Protein 8H8P (pdb70)

Radius of gyration: 34.76 Å; Cα contacts (8 Å, |Δi|>4): 3322; chains: 4; bounding box: 93×98×86 Å

InterPro domains:
  IPR003462 Ornithine cyclodeaminase/mu-crystallin [PF02423] (32-342)
  IPR003462 Ornithine cyclodeaminase/mu-crystallin [PTHR13812] (2-342)
  IPR023401 Ornithine cyclodeaminase, N-terminal [G3DSA:3.30.1780.10] (3-139)
  IPR036291 NAD(P)-binding domain superfamily [SSF51735] (1-347)

Nearest PDB structures (foldseek):
  8h8p-assembly1_D  TM=1.003E+00  e=5.502E-77  Candida parapsilosis
  8h8p-assembly1_C  TM=9.971E-01  e=3.818E-72  Candida parapsilosis
  4bva-assembly1_A  TM=8.573E-01  e=3.833E-23  Mus musculus
  4bv9-assembly1_A  TM=8.316E-01  e=3.020E-22  Mus musculus
  4pim-assembly1_A  TM=6.229E-01  e=4.098E-01  Mycolicibacterium smegmatis

Solvent-accessible surface area: 47813 Å² total; per-residue (Å²): 234,75,65,71,0,32,0,1,47,31,64,10,0,28,36,6,0,79,133,103,13,66,129,68,14,0,80,65,88,2,8,55,39,0,40,55,1,2,45,47,22,36,87,85,59,74,17,4,16,8,104,112,20,76,34,52,17,45,28,115,88,19,65,0,46,0,10,0,29,0,0,0,1,45,86,18,1,0,0,8,0,20,0,2,17,90,46,1,91,98,70,68,57,21,98,39,5,0,0,0,5,2,38,57,53,22,0,36,7,24,0,0,0,17,1,33,1,0,28,3,0,15,6,0,0,0,0,0,2,0,0,15,81,9,4,58,51,111,21,150,28,34,16,57,17,0,0,0,1,1,37,45,79,44,4,54,5,0,0,25,0,0,5,43,2,6,52,102,59,8,55,11,0,0,2,0,17,71,77,67,80,43,0,49,63,18,18,66,64,2,25,94,69,29,103,101,20,98,28,82,26,22,44,58,85,67,80,83,48,3,26,83,38,7,44,51,5,5,6,13,0,0,11,7,108,16,61,74,17,26,2,90,86,94,41,31,22,65,60,77,68,87,43,9,0,5,0,0,20,11,0,82,92,25,43,7,8,0,1,22,38,45,14,1,53,49,1,65,120,75,50,6,65,0,0,0,2,2,49,75,42,0,52,69,32,0,0,0,1,16,7,3,16,13,59,56,108,26,1,28,24,0,12,50,1,70,126,51,90,72,46,91,60,1,29,8,85,86,26,4,6,0,1,0,1,1,21,14,4,7,0,0,0,0,1,0,0,17,39,0,18,128,48,16,55,79,94,23,12,45,69,4,46,35,28,140,40,1,39,0,0,54,31,62,8,0,30,43,4,0,70,77,94,11,66,69,120,6,0,76,57,70,1,7,56,40,0,42,58,2,4,40,44,26,39,74,78,47,123,36,2,20,12,109,98,24,84,36,54,20,44,34,114,81,22,51,0,51,0,11,0,12,1,0,0,0,45,86,22,2,0,0,6,0,30,0,2,16,96,45,2,84,99,68,74,58,20,89,32,2,0,0,0,8,7,31,52,52,18,0,50,12,32,0,0,0,7,4,26,1,0,28,2,0,10,4,0,0,0,0,0,2,0,0,12,78,10,6,62,34,115,17,132,43,12,9,52,20,0,0,0,0,1,23,37,71,46,0,34,2,0,4,18,0,0,6,40,0,1,53,131,66,5,53,15,0,1,1,0,29,70,86,43,69,94,0,54,61,18,16,68,52,5,23,91,76,31,131,91,21,132,36,31,39,25,48,52,85,74,68,91,46,4,29,88,57,0,46,53,0,2,3,0,0,0,14,3,104,16,82,80,42,34,0,29,42,100,39,27,25,68,62,72,70,83,33,0,2,2,0,0,17,11,0,92,19,20,61,5,10,0,1,33,50,117,17,2,66,75,12,36,93,92,55,8,64,1,0,0,3,7,21,78,46,0,47,56,27,0,0,0,3,0,24,17,16,14,64,72,109,23,19,36,32,0,17,55,3,63,123,61,90,77,44,96,76,6,32,12,85,92,31,4,9,0,3,0,0,2,24,13,6,5,0,0,0,1,2,0,0,21,38,0,38,130,53,14,63,76,98,39,14,40,57,3,97,70,37,110,0,11,0,2,58,32,63,8,0,29,32,3,0,75,134,108,10,73,102,68,17,0,77,74,88,2,7,59,37,0,38,56,1,3,43,44,16,38,90,42,42,119,28,2,20,6,110,108,23,75,36,56,20,41,25,115,144,19,66,0,48,0,7,0,28,0,0,0,0,41,100,19,1,0,0,7,0,18,0,3,27,83,36,3,63,120,84,66,40,26,89,42,2,0,0,0,5,7,51,20,47,54,0,19,6,26,0,0,0,11,0,17,0,0,26,2,0,16,3,0,0,0,0,0,1,0,0,11,72,10,3,51,44,121,32,106,36,22,12,57,28,0,0,0,0,1,31,38,73,44,0,33,3,0,0,16,0,0,0,31,0,3,87,112,33,5,61,25,0,5,0,0,17,69,79,54,78,93,0,48,63,19,81,65,56,0,26,95,81,17,102,100,12,70,22,39,32,32,49,50,150,79,35,90,57,4,27,87,10,0,43,53,0,3,1,0,0,0,13,5,106,17,53,78,24,20,0,84,70,92,38,18,25,67,58,77,73,86,62,0,0,0,0,0,18,12,0,86,89,30,43,5,9,0,0,25,34,97,10,0,44,44,0,61,112,83,52,4,13,0,0,0,4,1,43,106,45,0,51,66,34,0,0,0,1,20,7,2,25,13,63,52,128,34,7,31,15,0,16,49,0,66,129,53,86,72,33,97,77,1,17,7,90,85,22,5,4,0,1,0,0,1,24,15,6,7,0,0,0,0,1,0,0,23,41,0,70,76,57,23,57,74,88,13,15,40,96,4,73,72,10,142,1,11,0,0,58,30,67,7,0,27,36,16,0,84,134,40,35,52,103,73,22,0,75,79,26,3,7,54,32,0,40,161,1,2,33,33,23,40,78,86,52,110,29,4,20,9,99,96,19,77,40,58,21,51,40,81,110,29,55,6,42,0,29,0,27,0,0,0,0,46,64,18,0,0,0,13,0,22,2,20,25,93,109,148,80,90,78,9,0,0,0,0,0,35,35,49,39,0,31,7,20,0,0,0,22,8,43,0,0,27,2,0,17,4,0,0,0,0,0,2,0,0,13,111,43,8,52,46,118,40,112,50,26,14,51,14,1,0,0,2,0,23,45,72,47,0,35,4,0,0,9,2,0,6,29,2,6,56,113,28,5,54,13,0,0,0,0,21,69,71,54,77,82,0,54,65,14,19,65,57,0,26,94,86,37,136,95,21,104,32,86,42,19,51,59,82,80,68,92,50,2,27,84,39,0,80,54,1,2,4,0,0,0,10,4,101,24,84,85,34,22,0,44,25,130,42,11,21,64,61,87,68,76,43,2,0,0,0,0,17,11,0,124,82,12,53,6,11,0,0,30,38,112,18,1,55,58,0,24,127,86,45,6,65,0,0,0,3,5,19,63,36,0,32,118,19,0,0,1,0,1,45,16,21,9,65,71,111,30,13,25,32,0,13,63,8,61,121,69,84,51,86,70,45,4,43,8,87,86,24,8,4,4,2,0,0,1,22,8,7,6,0,0,0,0,1,0,0,24,58,0,46,102,78,24,56,79,89,13,14,33,86,4,48,65,23

Organism: Candida parapsilosis (strain CDC 317 / ATCC MYA-4646) (NCBI:txid578454)

Secondary structure (DSSP, 8-state):
-EEEEE-HHHHHHHHHHH--HHHIIIIIHHHHHHHHHHHHHSHHHHSPPPEEEE--STT---EEEEEEEE-SS-EEEEEEEE-HHHHHTT--SEEEEEEE-TTT--EEEEEEHHHHHHHHHHHHHHHHHHHHS-TT-SSB-SEEEEE--HHHHHHHHHHHHHHSTTT--EEEEEESSHHHHHHHHHHHHHH-TTSEEEEEETT-HHHHHHHHHTEEEEEE----SS--B-GGGS---TTSBEEEEE-S--STT---B-HHHHHHHHHTTPPEEES-HHHHHHH-HHHHTTT--GGGEEETGGGGS-S--TTSSBTTTTEEEEE----HHHHHHHHHHHHTT--GGGSEEEE--/----EEEE-HHHHHHHHHHH--HHHIIIIIHHHHHHHHHHHHHSHHHHSPPPEEEE---TT---EEEEEEEE-SS-EEEEEEEE-HHHHHTT--SEEEEEEE-TTT--EEEEEEHHHHHHHHHHHHHHHHHHHHS-TT-SSB-SEEEEE--SHHHHHHHHHHHHHSTTT--EEEEEESSHHHHHHHHHHHHHH-TTSEEEEEETT-TTTSHHHHHTEEEEEE----SS-SB-GGGS---TTSBEEEEE-S--STT---B-HHHHHHHHHTTPPEEES-HHHHHHH-HHHHTTT--GGGEEETGGGGS---GGGSSBTTTTEEEEE----HHHHHHHHHHHHHH--GGGSEEES--/-EEEE-HHHHHHHHHHH--HHHIIIIIHHHHHHHHHHHHHSHHHHSPPPEEEE--STT---EEEEEEEE-SS-EEEEEEEE-HHHHHTT--SEEEEEEE-TTT--EEEEEEHHHHHHHHHHHHHHHHHHHHS-TT-S---SEEEEEE-HHHHHHHHHHHHHHSTTT--EEEEEESSHHHHHHHHHHHHHH-TTSEEEEEETT-HHHHHHHHHTEEEEEEE---SS-SB-GGGS---TTS-EEEEE-S--STT---B-HHHHHHHHHTTPPEEES-HHHHHHH-HHHHTTT--GGGEEEHHHHTT----TTSSBTTTTEEEEE----HHHHHHHHHHHHHH--GGGSEEES--/-EEEE-HHHHHHHHHHH--HHHIIIIIHHHHHHHHHHHHHSHHHHSPPPEEEE--SSS---EEEEEEEE-SS-EEEEEEEE-S----EEEEEEE-TTT--EEEEEEHHHHHHHHHHHHHHHHHHHHS-TT-SS--SEEEEE--HHHHHHHHHHHHHHSTTT--EEEEEESSHHHHHHHHHHHHHH-TTSEEEEEETT-HHHHHHHHHTEEEEEE----SS--B-GGGS---TTS-EEEEE-S--STT---B-HHHHHHHHHTTPPEEES-HHHHHHH-HHHHTTT--GGGEEEHHHHTTS--TTTTSBTTTTEEEEE----HHHHHHHHHHHHHH--GGGSEEES--

GO terms:
  GO:0016646 oxidoreductase activity, acting on the CH-NH group of donors, NAD or NADP as acceptor (F, IDA)

Structure (mmCIF, N/CA/C/O backbone):
data_8H8P
#
_entry.id   8H8P
#
_cell.length_a   84.755
_cell.length_b   92.553
_cell.length_c   169.864
_cell.angle_alpha   90.000
_cell.angle_beta   90.000
_cell.angle_gamma   90.000
#
_symmetry.space_group_name_H-M   'P 21 21 21'
#
loop_
_entity.id
_entity.type
_entity.pdbx_description
1 polymer 'Thiomorpholine-carboxylate dehydrogenase'
2 non-polymer 1,2-ETHANEDIOL
3 non-polymer 'SODIUM ION'
4 non-polymer 'CHLORIDE ION'
5 non-polymer 'MAGNESIUM ION'
6 water water
#
loop_
_atom_site.group_PDB
_atom_site.id
_atom_site.type_symbol
_atom_site.label_atom_id
_atom_site.label_alt_id
_atom_site.label_comp_id
_atom_site.label_asym_id
_atom_site.label_entity_id
_atom_site.label_seq_id
_atom_site.pdbx_PDB_ins_code
_atom_site.Cartn_x
_atom_site.Cartn_y
_atom_site.Cartn_z
_atom_site.occupancy
_atom_site.B_iso_or_equiv
_atom_site.auth_seq_id
_atom_site.auth_comp_id
_atom_site.auth_asym_id
_atom_site.auth_atom_id
_atom_site.pdbx_PDB_model_num
ATOM 1 N N . ARG A 1 17 ? -20.54823 24.07594 -62.52956 1.000 75.87429 -3 ARG B N 1
ATOM 2 C CA . ARG A 1 17 ? -20.50080 23.33302 -61.27344 1.000 78.42053 -3 ARG B CA 1
ATOM 3 C C . ARG A 1 17 ? -21.42356 22.11636 -61.30849 1.000 74.48931 -3 ARG B C 1
ATOM 4 O O . ARG A 1 17 ? -20.95799 20.97968 -61.37869 1.000 76.16385 -3 ARG B O 1
ATOM 12 N N . GLY A 1 18 ? -22.72984 22.36307 -61.24089 1.000 74.30552 -2 GLY B N 1
ATOM 13 C CA . GLY A 1 18 ? -23.72133 21.31449 -61.38720 1.000 74.01609 -2 GLY B CA 1
ATOM 14 C C . GLY A 1 18 ? -23.64975 20.26826 -60.28994 1.000 76.06359 -2 GLY B C 1
ATOM 15 O O . GLY A 1 18 ? -23.30620 20.54726 -59.13621 1.000 74.02528 -2 GLY B O 1
ATOM 16 N N . SER A 1 19 ? -23.98421 19.03472 -60.66269 1.000 72.59981 -1 SER B N 1
ATOM 17 C CA . SER A 1 19 ? -24.03689 17.91340 -59.73509 1.000 75.60829 -1 SER B CA 1
ATOM 18 C C . SER A 1 19 ? -22.71852 17.15284 -59.74417 1.000 77.37520 -1 SER B C 1
ATOM 19 O O . SER A 1 19 ? -22.07151 17.01777 -60.78711 1.000 78.19675 -1 SER B O 1
ATOM 22 N N . HIS A 1 20 ? -22.33979 16.63831 -58.57867 1.000 81.28757 0 HIS B N 1
ATOM 23 C CA . HIS A 1 20 ? -21.04148 16.01920 -58.37451 1.000 80.83832 0 HIS B CA 1
ATOM 24 C C . HIS A 1 20 ? -21.18246 14.54132 -58.03634 1.000 75.53940 0 HIS B C 1
ATOM 25 O O . HIS A 1 20 ? -22.14841 14.11603 -57.39621 1.000 75.33498 0 HIS B O 1
ATOM 32 N N . MET A 1 21 ? -20.21618 13.76213 -58.50438 1.000 80.76852 1 MET B N 1
ATOM 33 C CA . MET A 1 21 ? -20.08726 12.35311 -58.18034 1.000 75.41978 1 MET B CA 1
ATOM 34 C C . MET A 1 21 ? -18.80711 12.15629 -57.37438 1.000 72.68336 1 MET B C 1
ATOM 35 O O . MET A 1 21 ? -17.90713 13.00008 -57.39544 1.000 71.81146 1 MET B O 1
ATOM 40 N N . LYS A 1 22 ? -18.72861 11.04168 -56.64825 1.000 69.13004 2 LYS B N 1
ATOM 41 C CA . LYS A 1 22 ? -17.57167 10.73602 -55.81231 1.000 69.93980 2 LYS B CA 1
ATOM 42 C C . LYS A 1 22 ? -17.05503 9.35489 -56.18203 1.000 61.40185 2 LYS B C 1
ATOM 43 O O . LYS A 1 22 ? -17.78715 8.36663 -56.07212 1.000 60.73854 2 LYS B O 1
ATOM 49 N N . VAL A 1 23 ? -15.80383 9.28680 -56.62121 1.000 61.34292 3 VAL B N 1
ATOM 50 C CA . VAL A 1 23 ? -15.12616 8.02206 -56.87700 1.000 58.62670 3 VAL B CA 1
ATOM 51 C C . VAL A 1 23 ? -14.31158 7.68487 -55.63639 1.000 58.81235 3 VAL B C 1
ATOM 52 O O . VAL A 1 23 ? -13.31975 8.35616 -55.33170 1.000 61.59149 3 VAL B O 1
ATOM 56 N N . ILE A 1 24 ? -14.71907 6.64897 -54.91522 1.000 52.31202 4 ILE B N 1
ATOM 57 C CA . ILE A 1 24 ? -14.01338 6.20546 -53.72103 1.000 52.48539 4 ILE B CA 1
ATOM 58 C C . ILE A 1 24 ? -13.28590 4.91326 -54.05844 1.000 53.91698 4 ILE B C 1
ATOM 59 O O . ILE A 1 24 ? -13.91259 3.87066 -54.28485 1.000 56.81534 4 ILE B O 1
ATOM 64 N N . ARG A 1 25 ? -11.96048 4.98914 -54.10176 1.000 60.56151 5 ARG B N 1
ATOM 65 C CA . ARG A 1 25 ? -11.12163 3.85818 -54.45666 1.000 59.51417 5 ARG B CA 1
ATOM 66 C C . ARG A 1 25 ? -10.82325 2.99410 -53.23618 1.000 60.36408 5 ARG B C 1
ATOM 67 O O . ARG A 1 25 ? -11.04990 3.38718 -52.09004 1.000 60.95695 5 ARG B O 1
ATOM 75 N N . ASP A 1 26 ? -10.32432 1.78344 -53.50479 1.000 58.11376 6 ASP B N 1
ATOM 76 C CA . ASP A 1 26 ? -10.02018 0.84689 -52.42780 1.000 61.82875 6 ASP B CA 1
ATOM 77 C C . ASP A 1 26 ? -9.12820 1.48893 -51.37555 1.000 54.75083 6 ASP B C 1
ATOM 78 O O . ASP A 1 26 ? -9.36453 1.33702 -50.17158 1.000 62.49514 6 ASP B O 1
ATOM 83 N N . LYS A 1 27 ? -8.09134 2.20455 -51.81526 1.000 51.59178 7 LYS B N 1
ATOM 84 C CA . LYS A 1 27 ? -7.22017 2.90709 -50.87929 1.000 63.12869 7 LYS B CA 1
ATOM 85 C C . LYS A 1 27 ? -8.00002 3.93442 -50.06883 1.000 59.44751 7 LYS B C 1
ATOM 86 O O . LYS A 1 27 ? -7.72454 4.13829 -48.88060 1.000 59.41294 7 LYS B O 1
ATOM 88 N N . ASP A 1 28 ? -8.96336 4.60877 -50.70267 1.000 60.88623 8 ASP B N 1
ATOM 89 C CA . ASP A 1 28 ? -9.76263 5.60411 -49.99496 1.000 59.96731 8 ASP B CA 1
ATOM 90 C C . ASP A 1 28 ? -10.62048 4.96323 -48.90960 1.000 54.34187 8 ASP B C 1
ATOM 91 O O . ASP A 1 28 ? -10.75009 5.51346 -47.81010 1.000 59.43070 8 ASP B O 1
ATOM 96 N N . ILE A 1 29 ? -11.21231 3.80108 -49.19586 1.000 61.90024 9 ILE B N 1
ATOM 97 C CA . ILE A 1 29 ? -12.01983 3.11244 -48.19092 1.000 58.16186 9 ILE B CA 1
ATOM 98 C C . ILE A 1 29 ? -11.15490 2.69546 -47.00845 1.000 50.75069 9 ILE B C 1
ATOM 99 O O . ILE A 1 29 ? -11.46663 2.99995 -45.85125 1.000 51.71380 9 ILE B O 1
ATOM 104 N N . LYS A 1 30 ? -10.04732 2.00056 -47.28604 1.000 56.09478 10 LYS B N 1
ATOM 105 C CA . LYS A 1 30 ? -9.15447 1.55227 -46.22010 1.000 58.29045 10 LYS B CA 1
ATOM 106 C C . LYS A 1 30 ? -8.63401 2.72347 -45.39494 1.000 53.49096 10 LYS B C 1
ATOM 107 O O . LYS A 1 30 ? -8.44670 2.59833 -44.17886 1.000 58.26724 10 LYS B O 1
ATOM 109 N N . SER A 1 31 ? -8.37765 3.86470 -46.04080 1.000 55.46047 11 SER B N 1
ATOM 110 C CA . SER A 1 31 ? -7.94919 5.05500 -45.30950 1.000 62.94381 11 SER B CA 1
ATOM 111 C C . SER A 1 31 ? -9.03586 5.52250 -44.34874 1.000 64.76728 11 SER B C 1
ATOM 112 O O . SER A 1 31 ? -8.78214 5.72587 -43.15587 1.000 59.29013 11 SER B O 1
ATOM 115 N N . PHE A 1 32 ? -10.25260 5.71802 -44.86344 1.000 59.88904 12 PHE B N 1
ATOM 116 C CA . PHE A 1 32 ? -11.38401 6.09430 -44.02125 1.000 63.21581 12 PHE B CA 1
ATOM 117 C C . PHE A 1 32 ? -11.56343 5.11681 -42.86636 1.000 56.24709 12 PHE B C 1
ATOM 118 O O . PHE A 1 32 ? -11.73377 5.52187 -41.71045 1.000 60.38304 12 PHE B O 1
ATOM 126 N N . LEU A 1 33 ? -11.52442 3.81794 -43.16627 1.000 54.09898 13 LEU B N 1
ATOM 127 C CA . LEU A 1 33 ? -11.74706 2.81083 -42.13517 1.000 60.99582 13 LEU B CA 1
ATOM 128 C C . LEU A 1 33 ? -10.65212 2.85561 -41.07394 1.000 63.01230 13 LEU B C 1
ATOM 129 O O . LEU A 1 33 ? -10.93849 2.97754 -39.87778 1.000 58.78833 13 LEU B O 1
ATOM 134 N N . ASN A 1 34 ? -9.38601 2.77715 -41.49597 1.000 59.47220 14 ASN B N 1
ATOM 135 C CA . ASN A 1 34 ? -8.28240 2.81136 -40.53937 1.000 60.91033 14 ASN B CA 1
ATOM 136 C C . ASN A 1 34 ? -8.28407 4.09391 -39.71877 1.000 60.04711 14 ASN B C 1
ATOM 137 O O . ASN A 1 34 ? -7.81429 4.09982 -38.57539 1.000 63.12536 14 ASN B O 1
ATOM 142 N N . LYS A 1 35 ? -8.80933 5.18192 -40.27521 1.000 65.47437 15 LYS B N 1
ATOM 143 C CA . LYS A 1 35 ? -8.83444 6.46237 -39.58427 1.000 64.68735 15 LYS B CA 1
ATOM 144 C C . LYS A 1 35 ? -10.03900 6.63545 -38.66832 1.000 68.51187 15 LYS B C 1
ATOM 145 O O . LYS A 1 35 ? -10.05366 7.57728 -37.86833 1.000 70.28816 15 LYS B O 1
ATOM 151 N N . ARG A 1 36 ? -11.04753 5.76432 -38.75872 1.000 63.23011 16 ARG B N 1
ATOM 152 C CA . ARG A 1 36 ? -12.27318 5.95143 -37.99210 1.000 60.54948 16 ARG B CA 1
ATOM 153 C C . ARG A 1 36 ? -12.75548 4.69739 -37.27025 1.000 60.35420 16 ARG B C 1
ATOM 154 O O . ARG A 1 36 ? -13.85048 4.71705 -36.70167 1.000 60.96590 16 ARG B O 1
ATOM 162 N N . LEU A 1 37 ? -11.97910 3.61836 -37.26021 1.000 59.03951 17 LEU B N 1
ATOM 163 C CA . LEU A 1 37 ? -12.42143 2.34555 -36.69931 1.000 61.28439 17 LEU B CA 1
ATOM 164 C C . LEU A 1 37 ? -11.89989 2.20860 -35.27438 1.000 61.82345 17 LEU B C 1
ATOM 165 O O . LEU A 1 37 ? -10.68831 2.10156 -35.05968 1.000 68.53917 17 LEU B O 1
ATOM 170 N N . THR A 1 38 ? -12.82065 2.19988 -34.30821 1.000 64.28879 18 THR B N 1
ATOM 171 C CA . THR A 1 38 ? -12.50903 2.04839 -32.89187 1.000 61.14575 18 THR B CA 1
ATOM 172 C C . THR A 1 38 ? -13.52707 1.10133 -32.27427 1.000 60.58905 18 THR B C 1
ATOM 173 O O . THR A 1 38 ? -14.51557 0.72653 -32.90978 1.000 67.72844 18 THR B O 1
ATOM 177 N N . ARG A 1 39 ? -13.25002 0.66242 -31.04282 1.000 62.57735 19 ARG B N 1
ATOM 178 C CA . ARG A 1 39 ? -14.24400 -0.11080 -30.29904 1.000 61.88922 19 ARG B CA 1
ATOM 179 C C . ARG A 1 39 ? -15.57186 0.63500 -30.24884 1.000 65.27521 19 ARG B C 1
ATOM 180 O O . ARG A 1 39 ? -16.63987 0.04656 -30.45304 1.000 65.22977 19 ARG B O 1
ATOM 188 N N . GLU A 1 40 ? -15.52165 1.93636 -29.94907 1.000 65.90335 20 GLU B N 1
ATOM 189 C CA . GLU A 1 40 ? -16.74508 2.72794 -29.89564 1.000 62.66639 20 GLU B CA 1
ATOM 190 C C . GLU A 1 40 ? -17.37646 2.85173 -31.27513 1.000 60.96129 20 GLU B C 1
ATOM 191 O O . GLU A 1 40 ? -18.57992 2.62318 -31.43964 1.000 54.56580 20 GLU B O 1
ATOM 193 N N . SER A 1 41 ? -16.57387 3.22218 -32.27822 1.000 62.54527 21 SER B N 1
ATOM 194 C CA . SER A 1 41 ? -17.07650 3.39108 -33.64126 1.000 65.76536 21 SER B CA 1
ATOM 195 C C . SER A 1 41 ? -17.80737 2.14782 -34.14473 1.000 63.56223 21 SER B C 1
ATOM 196 O O . SER A 1 41 ? -18.90689 2.24435 -34.70340 1.000 61.03188 21 SER B O 1
ATOM 199 N N . ILE A 1 42 ? -17.21224 0.96727 -33.95200 1.000 56.71767 22 ILE B N 1
ATOM 200 C CA . ILE A 1 42 ? -17.85928 -0.26507 -34.39717 1.000 61.59504 22 ILE B CA 1
ATOM 201 C C . ILE A 1 42 ? -19.17220 -0.47189 -33.65644 1.000 65.78598 22 ILE B C 1
ATOM 202 O O . ILE A 1 42 ? -20.19151 -0.82825 -34.25750 1.000 64.39660 22 ILE B O 1
ATOM 207 N N . PHE A 1 43 ? -19.17115 -0.24436 -32.34224 1.000 67.16355 23 PHE B N 1
ATOM 208 C CA . PHE A 1 43 ? -20.36593 -0.48194 -31.54313 1.000 68.10328 23 PHE B CA 1
ATOM 209 C C . PHE A 1 43 ? -21.41758 0.60008 -31.74906 1.000 68.29413 23 PHE B C 1
ATOM 210 O O . PHE A 1 43 ? -22.61828 0.30659 -31.70792 1.000 73.94062 23 PHE B O 1
ATOM 218 N N . SER A 1 44 ? -20.99300 1.84296 -31.98500 1.000 64.10921 24 SER B N 1
ATOM 219 C CA . SER A 1 44 ? -21.90639 2.97782 -32.00211 1.000 63.07502 24 SER B CA 1
ATOM 220 C C . SER A 1 44 ? -22.27494 3.45946 -33.39829 1.000 68.10071 24 SER B C 1
ATOM 221 O O . SER A 1 44 ? -23.32014 4.10054 -33.55420 1.000 70.16798 24 SER B O 1
ATOM 223 N N . GLN A 1 45 ? -21.45741 3.17710 -34.41204 1.000 69.18961 25 GLN B N 1
ATOM 224 C CA . GLN A 1 45 ? -21.68828 3.73072 -35.74215 1.000 69.27346 25 GLN B CA 1
ATOM 225 C C . GLN A 1 45 ? -21.79148 2.65930 -36.81854 1.000 65.11041 25 GLN B C 1
ATOM 226 O O . GLN A 1 45 ? -22.81747 2.57950 -37.50124 1.000 65.61021 25 GLN B O 1
ATOM 232 N N . PHE A 1 46 ? -20.76836 1.82144 -36.98462 1.000 58.54184 26 PHE B N 1
ATOM 233 C CA . PHE A 1 46 ? -20.73028 0.91791 -38.13079 1.000 58.45791 26 PHE B CA 1
ATOM 234 C C . PHE A 1 46 ? -21.73555 -0.21935 -37.98378 1.000 57.86159 26 PHE B C 1
ATOM 235 O O . PHE A 1 46 ? -22.61331 -0.39766 -38.83572 1.000 47.16548 26 PHE B O 1
ATOM 243 N N . GLN A 1 47 ? -21.61021 -1.01598 -36.92245 1.000 61.04366 27 GLN B N 1
ATOM 244 C CA . GLN A 1 47 ? -22.57026 -2.09316 -36.67487 1.000 58.98768 27 GLN B CA 1
ATOM 245 C C . GLN A 1 47 ? -24.01986 -1.62007 -36.64839 1.000 60.89483 27 GLN B C 1
ATOM 246 O O . GLN A 1 47 ? -24.86886 -2.29252 -37.25581 1.000 57.98627 27 GLN B O 1
ATOM 252 N N . PRO A 1 48 ? -24.38090 -0.51910 -35.96759 1.000 59.18077 28 PRO B N 1
ATOM 253 C CA . PRO A 1 48 ? -25.78916 -0.08262 -36.00197 1.000 53.47205 28 PRO B CA 1
ATOM 254 C C . PRO A 1 48 ? -26.33026 0.14405 -37.40275 1.000 51.54060 28 PRO B C 1
ATOM 255 O O . PRO A 1 48 ? -27.49166 -0.18870 -37.66894 1.000 56.75303 28 PRO B O 1
ATOM 259 N N . VAL A 1 49 ? -25.53021 0.71682 -38.30512 1.000 55.38880 29 VAL B N 1
ATOM 260 C CA . VAL A 1 49 ? -25.99044 0.91443 -39.67814 1.000 56.70588 29 VAL B CA 1
ATOM 261 C C . VAL A 1 49 ? -26.25002 -0.42748 -40.34827 1.000 51.40721 29 VAL B C 1
ATOM 262 O O . VAL A 1 49 ? -27.26536 -0.61428 -41.03126 1.000 56.00500 29 VAL B O 1
ATOM 266 N N . LEU A 1 50 ? -25.33850 -1.38363 -40.16050 1.000 48.96409 30 LEU B N 1
ATOM 267 C CA . LEU A 1 50 ? -25.50430 -2.69524 -40.77609 1.000 57.72755 30 LEU B CA 1
ATOM 268 C C . LEU A 1 50 ? -26.71339 -3.42189 -40.20188 1.000 54.95291 30 LEU B C 1
ATOM 269 O O . LEU A 1 50 ? -27.46465 -4.06826 -40.94130 1.000 52.83891 30 LEU B O 1
ATOM 274 N N . LEU A 1 51 ? -26.91479 -3.32995 -38.88538 1.000 52.86099 31 LEU B N 1
ATOM 275 C CA . LEU A 1 51 ? -28.08757 -3.94397 -38.27242 1.000 50.93212 31 LEU B CA 1
ATOM 276 C C . LEU A 1 51 ? -29.37519 -3.36038 -38.83894 1.000 49.81598 31 LEU B C 1
ATOM 277 O O . LEU A 1 51 ? -30.33428 -4.09449 -39.10623 1.000 41.25439 31 LEU B O 1
ATOM 282 N N . ARG A 1 52 ? -29.41435 -2.03877 -39.02774 1.000 52.05239 32 ARG B N 1
ATOM 283 C CA . ARG A 1 52 ? -30.59989 -1.40449 -39.59493 1.000 50.19167 32 ARG B CA 1
ATOM 284 C C . ARG A 1 52 ? -30.84180 -1.87242 -41.02389 1.000 50.99086 32 ARG B C 1
ATOM 285 O O . ARG A 1 52 ? -31.98716 -2.12271 -41.41714 1.000 45.89531 32 ARG B O 1
ATOM 287 N N . GLY A 1 53 ? -29.77481 -1.97993 -41.81935 1.000 49.89692 33 GLY B N 1
ATOM 288 C CA . GLY A 1 53 ? -29.91731 -2.49392 -43.17210 1.000 41.82888 33 GLY B CA 1
ATOM 289 C C . GLY A 1 53 ? -30.44707 -3.91509 -43.20884 1.000 49.38508 33 GLY B C 1
ATOM 290 O O . GLY A 1 53 ? -31.30850 -4.24556 -44.02769 1.000 54.46118 33 GLY B O 1
ATOM 291 N N . LEU A 1 54 ? -29.93122 -4.77909 -42.33005 1.000 47.12415 34 LEU B N 1
ATOM 292 C CA . LEU A 1 54 ? -30.39114 -6.16461 -42.29713 1.000 49.21910 34 LEU B CA 1
ATOM 293 C C . LEU A 1 54 ? -31.84507 -6.25865 -41.85110 1.000 52.07356 34 LEU B C 1
ATOM 294 O O . LEU A 1 54 ? -32.61200 -7.07106 -42.38168 1.000 49.29650 34 LEU B O 1
ATOM 299 N N . ALA A 1 55 ? -32.24068 -5.43884 -40.87468 1.000 48.83402 35 ALA B N 1
ATOM 300 C CA . ALA A 1 55 ? -33.62440 -5.45028 -40.41118 1.000 47.63396 35 ALA B CA 1
ATOM 301 C C . ALA A 1 55 ? -34.56252 -4.84124 -41.44515 1.000 52.95917 35 ALA B C 1
ATOM 302 O O . ALA A 1 55 ? -35.65108 -5.37503 -41.69262 1.000 49.17765 35 ALA B O 1
ATOM 304 N N . THR A 1 56 ? -34.17012 -3.71050 -42.03900 1.000 50.15179 36 THR B N 1
ATOM 305 C CA . THR A 1 56 ? -34.97770 -3.10881 -43.09494 1.000 46.61642 36 THR B CA 1
ATOM 306 C C . THR A 1 56 ? -35.18431 -4.08996 -44.23993 1.000 49.09177 36 THR B C 1
ATOM 307 O O . THR A 1 56 ? -36.30461 -4.26058 -44.73336 1.000 49.37835 36 THR B O 1
ATOM 311 N N . TYR A 1 57 ? -34.11388 -4.77469 -44.64820 1.000 47.84419 37 TYR B N 1
ATOM 312 C CA . TYR A 1 57 ? -34.22904 -5.76534 -45.71193 1.000 48.68676 37 TYR B CA 1
ATOM 313 C C . TYR A 1 57 ? -35.17135 -6.89373 -45.31366 1.000 52.08527 37 TYR B C 1
ATOM 314 O O . TYR A 1 57 ? -36.02361 -7.30683 -46.10697 1.000 56.21734 37 TYR B O 1
ATOM 323 N N . ALA A 1 58 ? -35.05152 -7.39269 -44.08211 1.000 52.66971 38 ALA B N 1
ATOM 324 C CA . ALA A 1 58 ? -35.90250 -8.49789 -43.65754 1.000 49.05726 38 ALA B CA 1
ATOM 325 C C . ALA A 1 58 ? -37.37831 -8.11825 -43.63713 1.000 52.04274 38 ALA B C 1
ATOM 326 O O . ALA A 1 58 ? -38.23524 -9.00733 -43.67035 1.000 56.31642 38 ALA B O 1
ATOM 328 N N . ALA A 1 59 ? -37.69415 -6.82327 -43.58243 1.000 55.96980 39 ALA B N 1
ATOM 329 C CA . ALA A 1 59 ? -39.08670 -6.39318 -43.52229 1.000 55.73006 39 ALA B CA 1
ATOM 330 C C . ALA A 1 59 ? -39.76428 -6.49300 -44.88500 1.000 59.27472 39 ALA B C 1
ATOM 331 O O . ALA A 1 59 ? -40.87569 -7.02227 -44.99369 1.000 61.16421 39 ALA B O 1
ATOM 333 N N . ASN A 1 60 ? -39.12213 -5.96994 -45.92827 1.000 52.20561 40 ASN B N 1
ATOM 334 C CA . ASN A 1 60 ? -39.62706 -6.03788 -47.30040 1.000 56.55122 40 ASN B CA 1
ATOM 335 C C . ASN A 1 60 ? -38.52189 -6.57631 -48.20346 1.000 54.34488 40 ASN B C 1
ATOM 336 O O . ASN A 1 60 ? -37.92196 -5.83120 -48.98761 1.000 57.25101 40 ASN B O 1
ATOM 341 N N . PRO A 1 61 ? -38.22273 -7.87624 -48.10849 1.000 54.87129 41 PRO B N 1
ATOM 342 C CA . PRO A 1 61 ? -37.03365 -8.40796 -48.80307 1.000 49.26451 41 PRO B CA 1
ATOM 343 C C . PRO A 1 61 ? -37.04152 -8.21027 -50.30790 1.000 52.55116 41 PRO B C 1
ATOM 344 O O . PRO A 1 61 ? -36.04888 -7.72979 -50.86782 1.000 53.68770 41 PRO B O 1
ATOM 348 N N . ASN A 1 62 ? -38.12638 -8.58101 -50.98779 1.000 48.31283 42 ASN B N 1
ATOM 349 C CA . ASN A 1 62 ? -38.11481 -8.53659 -52.44436 1.000 48.27784 42 ASN B CA 1
ATOM 350 C C . ASN A 1 62 ? -38.12495 -7.11338 -52.98804 1.000 55.70693 42 ASN B C 1
ATOM 351 O O . ASN A 1 62 ? -37.75975 -6.90576 -54.15037 1.000 59.22240 42 ASN B O 1
ATOM 353 N N . ALA A 1 63 ? -38.52006 -6.13026 -52.18252 1.000 53.66544 43 ALA B N 1
ATOM 354 C CA . ALA A 1 63 ? -38.53472 -4.75198 -52.65314 1.000 58.08529 43 ALA B CA 1
ATOM 355 C C . ALA A 1 63 ? -37.21436 -4.03235 -52.42292 1.000 55.10870 43 ALA B C 1
ATOM 356 O O . ALA A 1 63 ? -36.90002 -3.08700 -53.15520 1.000 47.39872 43 ALA B O 1
ATOM 358 N N . ILE A 1 64 ? -36.43660 -4.45182 -51.42936 1.000 52.11984 44 ILE B N 1
ATOM 359 C CA . ILE A 1 64 ? -35.16911 -3.79467 -51.12216 1.000 51.54316 44 ILE B CA 1
ATOM 360 C C . ILE A 1 64 ? -34.01555 -4.44605 -51.86689 1.000 54.70021 44 ILE B C 1
ATOM 361 O O . ILE A 1 64 ? -33.23125 -3.76529 -52.53156 1.000 53.27606 44 ILE B O 1
ATOM 366 N N . VAL A 1 65 ? -33.89010 -5.76516 -51.77352 1.000 53.92150 45 VAL B N 1
ATOM 367 C CA . VAL A 1 65 ? -32.87782 -6.48369 -52.54108 1.000 51.20170 45 VAL B CA 1
ATOM 368 C C . VAL A 1 65 ? -33.61339 -7.35774 -53.55024 1.000 48.86999 45 VAL B C 1
ATOM 369 O O . VAL A 1 65 ? -33.93955 -8.51540 -53.24833 1.000 52.05087 45 VAL B O 1
ATOM 373 N N . PRO A 1 66 ? -33.90496 -6.85002 -54.74456 1.000 53.39373 46 PRO B N 1
ATOM 374 C CA . PRO A 1 66 ? -34.57822 -7.66583 -55.75704 1.000 51.32717 46 PRO B CA 1
ATOM 375 C C . PRO A 1 66 ? -33.69507 -8.81428 -56.20784 1.000 53.49340 46 PRO B C 1
ATOM 376 O O . PRO A 1 66 ? -32.46772 -8.77172 -56.02978 1.000 54.25837 46 PRO B O 1
ATOM 380 N N . PRO A 1 67 ? -34.28868 -9.86846 -56.76907 1.000 57.68794 47 PRO B N 1
ATOM 381 C CA . PRO A 1 67 ? -33.49680 -11.00558 -57.25344 1.000 52.68401 47 PRO B CA 1
ATOM 382 C C . PRO A 1 67 ? -32.36746 -10.58087 -58.18307 1.000 54.07017 47 PRO B C 1
ATOM 383 O O . PRO A 1 67 ? -32.54542 -9.75661 -59.08201 1.000 48.95191 47 PRO B O 1
ATOM 387 N N . ARG A 1 68 ? -31.20234 -11.17813 -57.96336 1.000 48.38089 48 ARG B N 1
ATOM 388 C CA . ARG A 1 68 ? -29.98719 -10.83938 -58.68515 1.000 49.66208 48 ARG B CA 1
ATOM 389 C C . ARG A 1 68 ? -29.99802 -11.41742 -60.09731 1.000 54.84276 48 ARG B C 1
ATOM 390 O O . ARG A 1 68 ? -30.65807 -12.42198 -60.38092 1.000 54.79100 48 ARG B O 1
ATOM 398 N N . ILE A 1 69 ? -29.26655 -10.75254 -60.98920 1.000 49.73160 49 ILE B N 1
ATOM 399 C CA . ILE A 1 69 ? -29.11279 -11.16661 -62.38014 1.000 43.42083 49 ILE B CA 1
ATOM 400 C C . ILE A 1 69 ? -27.70935 -11.72630 -62.55405 1.000 48.11210 49 ILE B C 1
ATOM 401 O O . ILE A 1 69 ? -26.71882 -11.03590 -62.28366 1.000 51.83652 49 ILE B O 1
ATOM 406 N N . VAL A 1 70 ? -27.62303 -12.97378 -63.00400 1.000 49.07489 50 VAL B N 1
ATOM 407 C CA . VAL A 1 70 ? -26.35226 -13.65568 -63.21810 1.000 48.27592 50 VAL B CA 1
ATOM 408 C C . VAL A 1 70 ? -26.26565 -14.04155 -64.68725 1.000 45.89942 50 VAL B C 1
ATOM 409 O O . VAL A 1 70 ? -27.15102 -14.73243 -65.20625 1.000 48.92016 50 VAL B O 1
ATOM 413 N N . GLN A 1 71 ? -25.20388 -13.59834 -65.35458 1.000 45.65517 51 GLN B N 1
ATOM 414 C CA . GLN A 1 71 ? -24.97597 -13.92609 -66.75437 1.000 43.19735 51 GLN B CA 1
ATOM 415 C C . GLN A 1 71 ? -23.50031 -14.22397 -66.96010 1.000 49.27925 51 GLN B C 1
ATOM 416 O O . GLN A 1 71 ? -22.64532 -13.41874 -66.58047 1.000 46.95532 51 GLN B O 1
ATOM 422 N N . GLN A 1 72 ? -23.20136 -15.37142 -67.55916 1.000 52.61216 52 GLN B N 1
ATOM 423 C CA . GLN A 1 72 ? -21.82318 -15.67404 -67.90219 1.000 52.06585 52 GLN B CA 1
ATOM 424 C C . GLN A 1 72 ? -21.42762 -14.87253 -69.13443 1.000 52.93959 52 GLN B C 1
ATOM 425 O O . GLN A 1 72 ? -22.26874 -14.54197 -69.97674 1.000 51.11749 52 GLN B O 1
ATOM 427 N N . SER A 1 73 ? -20.13888 -14.54018 -69.22077 1.000 54.90873 53 SER B N 1
ATOM 428 C CA . SER A 1 73 ? -19.63778 -13.73321 -70.32794 1.000 49.80453 53 SER B CA 1
ATOM 429 C C . SER A 1 73 ? -20.01493 -14.35138 -71.66453 1.000 57.30727 53 SER B C 1
ATOM 430 O O . SER A 1 73 ? -19.82939 -15.55155 -71.87979 1.000 61.29278 53 SER B O 1
ATOM 433 N N . ASN A 1 74 ? -20.52382 -13.51648 -72.56839 1.000 60.07719 54 ASN B N 1
ATOM 434 C CA . ASN A 1 74 ? -20.79008 -13.91341 -73.94349 1.000 57.49376 54 ASN B CA 1
ATOM 435 C C . ASN A 1 74 ? -19.58920 -13.68613 -74.84760 1.000 61.96927 54 ASN B C 1
ATOM 436 O O . ASN A 1 74 ? -19.72168 -13.74742 -76.07505 1.000 64.14911 54 ASN B O 1
ATOM 441 N N . ASN A 1 75 ? -18.42992 -13.41042 -74.26342 1.000 68.05807 55 ASN B N 1
ATOM 442 C CA . ASN A 1 75 ? -17.18425 -13.33047 -75.00169 1.000 72.23520 55 ASN B CA 1
ATOM 443 C C . ASN A 1 75 ? -16.55512 -14.71414 -75.01121 1.000 75.00334 55 ASN B C 1
ATOM 444 O O . ASN A 1 75 ? -16.61194 -15.44271 -74.01612 1.000 75.42952 55 ASN B O 1
ATOM 449 N N . SER A 1 76 ? -15.95602 -15.07516 -76.14229 1.000 74.47289 56 SER B N 1
ATOM 450 C CA . SER A 1 76 ? -15.31557 -16.37839 -76.23299 1.000 73.09654 56 SER B CA 1
ATOM 451 C C . SER A 1 76 ? -14.11017 -16.42955 -75.30720 1.000 75.80900 56 SER B C 1
ATOM 452 O O . SER A 1 76 ? -14.06534 -17.23643 -74.37064 1.000 87.34658 56 SER B O 1
ATOM 455 N N . GLU A 1 77 ? -13.12005 -15.57841 -75.56109 1.000 77.17446 57 GLU B N 1
ATOM 456 C CA . GLU A 1 77 ? -11.91212 -15.47232 -74.74955 1.000 77.26424 57 GLU B CA 1
ATOM 457 C C . GLU A 1 77 ? -12.15792 -15.14550 -73.27242 1.000 80.11131 57 GLU B C 1
ATOM 458 O O . GLU A 1 77 ? -11.29418 -14.52835 -72.64005 1.000 78.60293 57 GLU B O 1
ATOM 460 N N . SER A 1 78 ? -13.30446 -15.52715 -72.69933 1.000 73.71337 58 SER B N 1
ATOM 461 C CA . SER A 1 78 ? -13.56889 -15.20502 -71.30051 1.000 70.00981 58 SER B CA 1
ATOM 462 C C . SER A 1 78 ? -14.45192 -16.25268 -70.63433 1.000 67.42249 58 SER B C 1
ATOM 463 O O . SER A 1 78 ? -15.41473 -16.74212 -71.23277 1.000 66.82570 58 SER B O 1
ATOM 466 N N . ASP A 1 79 ? -14.12023 -16.57538 -69.38047 1.000 64.76416 59 ASP B N 1
ATOM 467 C CA . ASP A 1 79 ? -14.93130 -17.45086 -68.54259 1.000 58.75783 59 ASP B CA 1
ATOM 468 C C . ASP A 1 79 ? -15.55361 -16.70511 -67.36662 1.000 60.44813 59 ASP B C 1
ATOM 469 O O . ASP A 1 79 ? -15.93044 -17.33019 -66.37157 1.000 64.29577 59 ASP B O 1
ATOM 474 N N . THR A 1 80 ? -15.65861 -15.38307 -67.45237 1.000 60.23517 60 THR B N 1
ATOM 475 C CA . THR A 1 80 ? -16.14220 -14.59261 -66.32983 1.000 57.71980 60 THR B CA 1
ATOM 476 C C . THR A 1 80 ? -17.66464 -14.56823 -66.29967 1.000 56.24109 60 THR B C 1
ATOM 477 O O . THR A 1 80 ? -18.32116 -14.44137 -67.33543 1.000 48.93968 60 THR B O 1
ATOM 481 N N . THR A 1 81 ? -18.22660 -14.70689 -65.10388 1.000 47.44185 61 THR B N 1
ATOM 482 C CA . THR A 1 81 ? -19.66292 -14.59522 -64.90192 1.000 50.73429 61 THR B CA 1
ATOM 483 C C . THR A 1 81 ? -19.96390 -13.28346 -64.19005 1.000 53.58788 61 THR B C 1
ATOM 484 O O . THR A 1 81 ? -19.34168 -12.96806 -63.16953 1.000 51.82018 61 THR B O 1
ATOM 488 N N . HIS A 1 82 ? -20.91362 -12.52464 -64.73216 1.000 46.47098 62 HIS B N 1
ATOM 489 C CA . HIS A 1 82 ? -21.26662 -11.21023 -64.21304 1.000 43.01349 62 HIS B CA 1
ATOM 490 C C . HIS A 1 82 ? -22.54149 -11.29143 -63.38606 1.000 44.53859 62 HIS B C 1
ATOM 491 O O . HIS A 1 82 ? -23.53254 -11.88936 -63.81887 1.000 45.25278 62 HIS B O 1
ATOM 498 N N . VAL A 1 83 ? -22.51632 -10.67424 -62.20724 1.000 42.91857 63 VAL B N 1
ATOM 499 C CA . VAL A 1 83 ? -23.64738 -10.66607 -61.28857 1.000 41.92728 63 VAL B CA 1
ATOM 500 C C . VAL A 1 83 ? -24.04641 -9.22235 -61.02802 1.000 47.39158 63 VAL B C 1
ATOM 501 O O . VAL A 1 83 ? -23.19838 -8.38890 -60.69072 1.000 50.83321 63 VAL B O 1
ATOM 505 N N . PHE A 1 84 ? -25.33564 -8.93352 -61.17558 1.000 49.40231 64 PHE B N 1
ATOM 506 C CA . PHE A 1 84 ? -25.88475 -7.59619 -60.97821 1.000 42.61865 64 PHE B CA 1
ATOM 507 C C . PHE A 1 84 ? -26.85434 -7.65126 -59.80190 1.000 42.52520 64 PHE B C 1
ATOM 508 O O . PHE A 1 84 ? -27.88956 -8.32238 -59.87628 1.000 45.39325 64 PHE B O 1
ATOM 516 N N . MET A 1 85 ? -26.51211 -6.95662 -58.71302 1.000 45.85825 65 MET B N 1
ATOM 517 C CA . MET A 1 85 ? -27.25341 -7.00341 -57.45052 1.000 43.15505 65 MET B CA 1
ATOM 518 C C . MET A 1 85 ? -27.78045 -5.62275 -57.07626 1.000 46.20021 65 MET B C 1
ATOM 519 O O . MET A 1 85 ? -27.08886 -4.83906 -56.40545 1.000 44.38388 65 MET B O 1
ATOM 524 N N . PRO A 1 86 ? -29.00219 -5.28489 -57.48644 1.000 49.47119 66 PRO B N 1
ATOM 525 C CA . PRO A 1 86 ? -29.57788 -3.98556 -57.12887 1.000 46.51327 66 PRO B CA 1
ATOM 526 C C . PRO A 1 86 ? -30.10292 -3.97170 -55.70360 1.000 48.19599 66 PRO B C 1
ATOM 527 O O . PRO A 1 86 ? -30.53158 -4.99053 -55.15750 1.000 50.89008 66 PRO B O 1
ATOM 531 N N . CYS A 1 87 ? -30.04862 -2.78855 -55.09789 1.000 51.56050 67 CYS B N 1
ATOM 532 C CA . CYS A 1 87 ? -30.56215 -2.57584 -53.75048 1.000 51.36175 67 CYS B CA 1
ATOM 533 C C . CYS A 1 87 ? -31.31514 -1.25574 -53.71109 1.000 44.92111 67 CYS B C 1
ATOM 534 O O . CYS A 1 87 ? -30.74738 -0.20815 -54.03357 1.000 42.87435 67 CYS B O 1
ATOM 537 N N . ILE A 1 88 ? -32.58763 -1.30540 -53.31773 1.000 48.60100 68 ILE B N 1
ATOM 538 C CA . ILE A 1 88 ? -33.41752 -0.10753 -53.23441 1.000 54.52869 68 ILE B CA 1
ATOM 539 C C . ILE A 1 88 ? -34.00353 -0.01863 -51.83194 1.000 53.23656 68 ILE B C 1
ATOM 540 O O . ILE A 1 88 ? -35.18248 -0.32078 -51.61395 1.000 55.53697 68 ILE B O 1
ATOM 545 N N . SER A 1 89 ? -33.18630 0.37670 -50.87930 1.000 51.22342 69 SER B N 1
ATOM 546 C CA . SER A 1 89 ? -33.63563 0.58243 -49.51481 1.000 51.77784 69 SER B CA 1
ATOM 547 C C . SER A 1 89 ? -34.20142 1.98622 -49.35915 1.000 56.18390 69 SER B C 1
ATOM 548 O O . SER A 1 89 ? -33.97497 2.85329 -50.20936 1.000 61.14473 69 SER B O 1
ATOM 551 N N . PRO A 1 90 ? -34.97504 2.23780 -48.29848 1.000 59.62473 70 PRO B N 1
ATOM 552 C CA . PRO A 1 90 ? -35.45637 3.60754 -48.05612 1.000 60.56708 70 PRO B CA 1
ATOM 553 C C . PRO A 1 90 ? -34.35524 4.65212 -48.05421 1.000 62.99205 70 PRO B C 1
ATOM 554 O O . PRO A 1 90 ? -34.60377 5.79824 -48.44940 1.000 74.03553 70 PRO B O 1
ATOM 558 N N . THR A 1 91 ? -33.14356 4.29744 -47.62735 1.000 65.85928 71 THR B N 1
ATOM 559 C CA . THR A 1 91 ? -32.06020 5.26364 -47.51239 1.000 62.21724 71 THR B CA 1
ATOM 560 C C . THR A 1 91 ? -30.87403 4.99438 -48.42526 1.000 63.84576 71 THR B C 1
ATOM 561 O O . THR A 1 91 ? -30.17070 5.94215 -48.78293 1.000 63.68618 71 THR B O 1
ATOM 565 N N . GLU A 1 92 ? -30.62381 3.74374 -48.80806 1.000 57.89289 72 GLU B N 1
ATOM 566 C CA . GLU A 1 92 ? -29.46878 3.39397 -49.63100 1.000 59.83056 72 GLU B CA 1
ATOM 567 C C . GLU A 1 92 ? -29.96476 2.75225 -50.92000 1.000 54.31658 72 GLU B C 1
ATOM 568 O O . GLU A 1 92 ? -30.47199 1.62578 -50.90394 1.000 54.38125 72 GLU B O 1
ATOM 574 N N . VAL A 1 93 ? -29.81760 3.46922 -52.03204 1.000 53.09531 73 VAL B N 1
ATOM 575 C CA . VAL A 1 93 ? -30.28796 3.02297 -53.33696 1.000 52.73822 73 VAL B CA 1
ATOM 576 C C . VAL A 1 93 ? -29.09207 2.92471 -54.27122 1.000 49.13309 73 VAL B C 1
ATOM 577 O O . VAL A 1 93 ? -28.23850 3.81806 -54.29917 1.000 49.82486 73 VAL B O 1
ATOM 581 N N . GLY A 1 94 ? -29.03768 1.84388 -55.03615 1.000 48.72222 74 GLY B N 1
ATOM 582 C CA . GLY A 1 94 ? -27.96495 1.63316 -55.99663 1.000 50.91736 74 GLY B CA 1
ATOM 583 C C . GLY A 1 94 ? -27.87997 0.16350 -56.37807 1.000 43.84539 74 GLY B C 1
ATOM 584 O O . GLY A 1 94 ? -28.86418 -0.56937 -56.28952 1.000 42.79445 74 GLY B O 1
ATOM 585 N N . ILE A 1 95 ? -26.68781 -0.24312 -56.81086 1.000 38.32418 75 ILE B N 1
ATOM 586 C CA . ILE A 1 95 ? -26.46015 -1.61311 -57.25442 1.000 46.24065 75 ILE B CA 1
ATOM 587 C C . ILE A 1 95 ? -24.99954 -1.96599 -57.01988 1.000 46.79800 75 ILE B C 1
ATOM 588 O O . ILE A 1 95 ? -24.10825 -1.12369 -57.15765 1.000 45.36188 75 ILE B O 1
ATOM 593 N N . LYS A 1 96 ? -24.75906 -3.22309 -56.65670 1.000 41.36090 76 LYS B N 1
ATOM 594 C CA . LYS A 1 96 ? -23.41575 -3.78373 -56.58560 1.000 45.95050 76 LYS B CA 1
ATOM 595 C C . LYS A 1 96 ? -23.24570 -4.74426 -57.75559 1.000 43.92306 76 LYS B C 1
ATOM 596 O O . LYS A 1 96 ? -24.03129 -5.68510 -57.90980 1.000 42.87502 76 LYS B O 1
ATOM 602 N N . VAL A 1 97 ? -22.23855 -4.48990 -58.58762 1.000 42.37339 77 VAL B N 1
ATOM 603 C CA . VAL A 1 97 ? -21.93661 -5.30863 -59.75791 1.000 44.16531 77 VAL B CA 1
ATOM 604 C C . VAL A 1 97 ? -20.60906 -6.01294 -59.51394 1.000 49.56741 77 VAL B C 1
ATOM 605 O O . VAL A 1 97 ? -19.57069 -5.35953 -59.35491 1.000 51.28055 77 VAL B O 1
ATOM 609 N N . ILE A 1 98 ? -20.64419 -7.34307 -59.47487 1.000 45.35877 78 ILE B N 1
ATOM 610 C CA . ILE A 1 98 ? -19.45975 -8.15760 -59.24590 1.000 48.47485 78 ILE B CA 1
ATOM 611 C C . ILE A 1 98 ? -19.32670 -9.18104 -60.36609 1.000 50.67223 78 ILE B C 1
ATOM 612 O O . ILE A 1 98 ? -20.32301 -9.68966 -60.88958 1.000 46.06331 78 ILE B O 1
ATOM 617 N N . SER A 1 99 ? -18.07985 -9.47944 -60.73602 1.000 48.53361 79 SER B N 1
ATOM 618 C CA . SER A 1 99 ? -17.78040 -10.42229 -61.80448 1.000 51.68905 79 SER B CA 1
ATOM 619 C C . SER A 1 99 ? -16.52478 -11.20474 -61.44944 1.000 53.77682 79 SER B C 1
ATOM 620 O O . SER A 1 99 ? -15.53752 -10.62580 -60.98668 1.000 60.80588 79 SER B O 1
ATOM 623 N N . GLY A 1 100 ? -16.56741 -12.51586 -61.66519 1.000 54.33752 80 GLY B N 1
ATOM 624 C CA . GLY A 1 100 ? -15.43449 -13.36465 -61.36866 1.000 58.02793 80 GLY B CA 1
ATOM 625 C C . GLY A 1 100 ? -15.45641 -14.63765 -62.18809 1.000 56.93485 80 GLY B C 1
ATOM 626 O O . GLY A 1 100 ? -16.25032 -14.78838 -63.11909 1.000 56.43858 80 GLY B O 1
ATOM 627 N N . GLY A 1 101 ? -14.57097 -15.56364 -61.82105 1.000 59.21697 81 GLY B N 1
ATOM 628 C CA . GLY A 1 101 ? -14.46311 -16.82701 -62.51255 1.000 59.68989 81 GLY B CA 1
ATOM 629 C C . GLY A 1 101 ? -13.05420 -17.38619 -62.53527 1.000 60.93065 81 GLY B C 1
ATOM 630 O O . GLY A 1 101 ? -12.12688 -16.81976 -61.94784 1.000 56.96166 81 GLY B O 1
ATOM 631 N N . PRO A 1 102 ? -12.87495 -18.53691 -63.21703 1.000 65.75733 82 PRO B N 1
ATOM 632 C CA . PRO A 1 102 ? -11.54948 -19.17282 -63.30000 1.000 61.94340 82 PRO B CA 1
ATOM 633 C C . PRO A 1 102 ? -10.44386 -18.23652 -63.75885 1.000 65.97339 82 PRO B C 1
ATOM 634 O O . PRO A 1 102 ? -9.41744 -18.11059 -63.08191 1.000 63.56814 82 PRO B O 1
ATOM 638 N N . SER A 1 103 ? -10.62419 -17.60791 -64.92435 1.000 60.08870 83 SER B N 1
ATOM 639 C CA . SER A 1 103 ? -9.59863 -16.70416 -65.43693 1.000 59.79959 83 SER B CA 1
ATOM 640 C C . SER A 1 103 ? -9.31067 -15.58211 -64.44566 1.000 62.61830 83 SER B C 1
ATOM 641 O O . SER A 1 103 ? -8.14898 -15.21688 -64.23131 1.000 58.78674 83 SER B O 1
ATOM 644 N N . ASN A 1 104 ? -10.35681 -15.03157 -63.82147 1.000 56.54434 84 ASN B N 1
ATOM 645 C CA . ASN A 1 104 ? -10.15695 -13.97896 -62.82939 1.000 59.32846 84 ASN B CA 1
ATOM 646 C C . ASN A 1 104 ? -9.37813 -14.49219 -61.62713 1.000 60.37230 84 ASN B C 1
ATOM 647 O O . ASN A 1 104 ? -8.57650 -13.75807 -61.03697 1.000 61.50647 84 ASN B O 1
ATOM 652 N N . ASN A 1 105 ? -9.60162 -15.74965 -61.24621 1.000 51.55998 85 ASN B N 1
ATOM 653 C CA . ASN A 1 105 ? -8.87062 -16.31258 -60.11884 1.000 52.46495 85 ASN B CA 1
ATOM 654 C C . ASN A 1 105 ? -7.43761 -16.65716 -60.50087 1.000 55.98667 85 ASN B C 1
ATOM 655 O O . ASN A 1 105 ? -6.51498 -16.44715 -59.70605 1.000 53.85731 85 ASN B O 1
ATOM 660 N N . THR A 1 106 ? -7.22912 -17.18115 -61.71135 1.000 59.57743 86 THR B N 1
ATOM 661 C CA . THR A 1 106 ? -5.87617 -17.53171 -62.12966 1.000 55.58440 86 THR B CA 1
ATOM 662 C C . THR A 1 106 ? -4.98877 -16.29891 -62.23311 1.000 58.06141 86 THR B C 1
ATOM 663 O O . THR A 1 106 ? -3.77487 -16.38798 -62.01546 1.000 66.49170 86 THR B O 1
ATOM 665 N N . LYS A 1 107 ? -5.57189 -15.14413 -62.54588 1.000 57.22456 87 LYS B N 1
ATOM 666 C CA . LYS A 1 107 ? -4.83018 -13.89382 -62.62699 1.000 59.37323 87 LYS B CA 1
ATOM 667 C C . LYS A 1 107 ? -4.74713 -13.16287 -61.29296 1.000 58.95868 87 LYS B C 1
ATOM 668 O O . LYS A 1 107 ? -4.22284 -12.04516 -61.24903 1.000 59.27766 87 LYS B O 1
ATOM 670 N N . GLY A 1 108 ? -5.24626 -13.75700 -60.21059 1.000 52.45291 88 GLY B N 1
ATOM 671 C CA . GLY A 1 108 ? -5.22769 -13.10604 -58.91759 1.000 57.36852 88 GLY B CA 1
ATOM 672 C C . GLY A 1 108 ? -6.23094 -11.98908 -58.74413 1.000 62.77785 88 GLY B C 1
ATOM 673 O O . GLY A 1 108 ? -6.26069 -11.36795 -57.67462 1.000 55.84034 88 GLY B O 1
ATOM 674 N N . LEU A 1 109 ? -7.05025 -11.71085 -59.76066 1.000 68.38111 89 LEU B N 1
ATOM 675 C CA . LEU A 1 109 ? -8.07106 -10.67498 -59.64423 1.000 57.71197 89 LEU B CA 1
ATOM 676 C C . LEU A 1 109 ? -9.20213 -11.11869 -58.72919 1.000 52.69718 89 LEU B C 1
ATOM 677 O O . LEU A 1 109 ? -9.66716 -10.34835 -57.88076 1.000 60.12702 89 LEU B O 1
ATOM 682 N N . GLY A 1 110 ? -9.66354 -12.35749 -58.89374 1.000 57.58500 90 GLY B N 1
ATOM 683 C CA . GLY A 1 110 ? -10.78765 -12.81335 -58.10820 1.000 52.74555 90 GLY B CA 1
ATOM 684 C C . GLY A 1 110 ? -12.05813 -12.08269 -58.50685 1.000 57.19072 90 GLY B C 1
ATOM 685 O O . GLY A 1 110 ? -12.27701 -11.73927 -59.67270 1.000 61.40923 90 GLY B O 1
ATOM 686 N N . PHE A 1 111 ? -12.91168 -11.84247 -57.51619 1.000 62.19265 91 PHE B N 1
ATOM 687 C CA . PHE A 1 111 ? -14.14147 -11.09491 -57.73996 1.000 62.56286 91 PHE B CA 1
ATOM 688 C C . PHE A 1 111 ? -13.81441 -9.61252 -57.87544 1.000 60.84710 91 PHE B C 1
ATOM 689 O O . PHE A 1 111 ? -13.31244 -8.98945 -56.93313 1.000 66.09918 91 PHE B O 1
ATOM 697 N N . GLN A 1 112 ? -14.08722 -9.05323 -59.04966 1.000 58.24157 92 GLN B N 1
ATOM 698 C CA . GLN A 1 112 ? -13.84222 -7.64820 -59.32414 1.000 54.67522 92 GLN B CA 1
ATOM 699 C C . GLN A 1 112 ? -15.16932 -6.98166 -59.65369 1.000 56.53772 92 GLN B C 1
ATOM 700 O O . GLN A 1 112 ? -16.06968 -7.60528 -60.22533 1.000 53.83948 92 GLN B O 1
ATOM 706 N N . GLY A 1 113 ? -15.28779 -5.71000 -59.29051 1.000 58.51214 93 GLY B N 1
ATOM 707 C CA . GLY A 1 113 ? -16.51911 -4.99117 -59.55120 1.000 52.05194 93 GLY B CA 1
ATOM 708 C C . GLY A 1 113 ? -16.55976 -3.69041 -58.77778 1.000 43.28655 93 GLY B C 1
ATOM 709 O O . GLY A 1 113 ? -15.53432 -3.20574 -58.29781 1.000 47.93982 93 GLY B O 1
ATOM 710 N N . CYS A 1 114 ? -17.76572 -3.13951 -58.66367 1.000 47.58268 94 CYS B N 1
ATOM 711 C CA . CYS A 1 114 ? -17.95288 -1.85380 -58.01199 1.000 47.72290 94 CYS B CA 1
ATOM 712 C C . CYS A 1 114 ? -19.33438 -1.79657 -57.37345 1.000 47.96259 94 CYS B C 1
ATOM 713 O O . CYS A 1 114 ? -20.20817 -2.62530 -57.64428 1.000 43.37623 94 CYS B O 1
ATOM 716 N N . VAL A 1 115 ? -19.51472 -0.80032 -56.50832 1.000 47.85870 95 VAL B N 1
ATOM 717 C CA . VAL A 1 115 ? -20.79209 -0.50679 -55.86842 1.000 47.36926 95 VAL B CA 1
ATOM 718 C C . VAL A 1 115 ? -21.19659 0.91194 -56.24219 1.000 50.17618 95 VAL B C 1
ATOM 719 O O . VAL A 1 115 ? -20.40382 1.84838 -56.08984 1.000 50.09608 95 VAL B O 1
ATOM 723 N N . MET A 1 116 ? -22.42750 1.06916 -56.71913 1.000 49.64175 96 MET B N 1
ATOM 724 C CA . MET A 1 116 ? -22.96095 2.35790 -57.13687 1.000 51.60855 96 MET B CA 1
ATOM 725 C C . MET A 1 116 ? -23.95633 2.84896 -56.09569 1.000 48.76606 96 MET B C 1
ATOM 726 O O . MET A 1 116 ? -24.88807 2.12305 -55.73475 1.000 47.60874 96 MET B O 1
ATOM 731 N N . ILE A 1 117 ? -23.75618 4.07356 -55.61379 1.000 48.89160 97 ILE B N 1
ATOM 732 C CA . ILE A 1 117 ? -24.64232 4.70185 -54.63969 1.000 48.74446 97 ILE B CA 1
ATOM 733 C C . ILE A 1 117 ? -25.38653 5.82772 -55.34137 1.000 51.75479 97 ILE B C 1
ATOM 734 O O . ILE A 1 117 ? -24.76708 6.67722 -55.99331 1.000 52.58138 97 ILE B O 1
ATOM 739 N N . LEU A 1 118 ? -26.70690 5.84765 -55.19273 1.000 51.13225 98 LEU B N 1
ATOM 740 C CA . LEU A 1 118 ? -27.55090 6.81048 -55.87968 1.000 53.67739 98 LEU B CA 1
ATOM 741 C C . LEU A 1 118 ? -28.26521 7.69785 -54.86994 1.000 54.49554 98 LEU B C 1
ATOM 742 O O . LEU A 1 118 ? -28.36690 7.36979 -53.68446 1.000 60.69305 98 LEU B O 1
ATOM 747 N N . ASP A 1 119 ? -28.75837 8.83501 -55.35621 1.000 53.09000 99 ASP B N 1
ATOM 748 C CA . ASP A 1 119 ? -29.58455 9.70381 -54.53007 1.000 54.92195 99 ASP B CA 1
ATOM 749 C C . ASP A 1 119 ? -30.91462 9.01151 -54.24969 1.000 58.12061 99 ASP B C 1
ATOM 750 O O . ASP A 1 119 ? -31.60303 8.56896 -55.17543 1.000 50.82968 99 ASP B O 1
ATOM 755 N N . GLU A 1 120 ? -31.27796 8.92152 -52.96657 1.000 55.07172 100 GLU B N 1
ATOM 756 C CA . GLU A 1 120 ? -32.45640 8.15981 -52.56596 1.000 54.89043 100 GLU B CA 1
ATOM 757 C C . GLU A 1 120 ? -33.77088 8.80264 -52.99142 1.000 58.74747 100 GLU B C 1
ATOM 758 O O . GLU A 1 120 ? -34.82495 8.18376 -52.80780 1.000 63.01186 100 GLU B O 1
ATOM 764 N N . VAL A 1 121 ? -33.74402 10.01139 -53.55483 1.000 52.64900 101 VAL B N 1
ATOM 765 C CA . VAL A 1 121 ? -34.95138 10.70582 -53.97633 1.000 60.99207 101 VAL B CA 1
ATOM 766 C C . VAL A 1 121 ? -34.97028 10.94991 -55.47938 1.000 58.33455 101 VAL B C 1
ATOM 767 O O . VAL A 1 121 ? -36.01404 10.79875 -56.12653 1.000 57.82302 101 VAL B O 1
ATOM 771 N N . THR A 1 122 ? -33.82513 11.29545 -56.06026 1.000 59.38427 102 THR B N 1
ATOM 772 C CA . THR A 1 122 ? -33.74676 11.62343 -57.47635 1.000 48.94967 102 THR B CA 1
ATOM 773 C C . THR A 1 122 ? -33.15714 10.50715 -58.32497 1.000 55.95667 102 THR B C 1
ATOM 774 O O . THR A 1 122 ? -33.45319 10.43471 -59.52200 1.000 56.54372 102 THR B O 1
ATOM 778 N N . GLY A 1 123 ? -32.33026 9.64291 -57.74188 1.000 57.00425 103 GLY B N 1
ATOM 779 C CA . GLY A 1 123 ? -31.68066 8.59754 -58.50508 1.000 55.72359 103 GLY B CA 1
ATOM 780 C C . GLY A 1 123 ? -30.42591 9.02556 -59.22525 1.000 46.84554 103 GLY B C 1
ATOM 781 O O . GLY A 1 123 ? -29.96731 8.31424 -60.12485 1.000 56.31418 103 GLY B O 1
ATOM 782 N N . GLU A 1 124 ? -29.85685 10.17041 -58.86155 1.000 50.92171 104 GLU B N 1
ATOM 783 C CA . GLU A 1 124 ? -28.62609 10.63438 -59.47917 1.000 60.34144 104 GLU B CA 1
ATOM 784 C C . GLU A 1 124 ? -27.43113 9.90335 -58.88063 1.000 54.04938 104 GLU B C 1
ATOM 785 O O . GLU A 1 124 ? -27.41707 9.55126 -57.69690 1.000 53.99491 104 GLU B O 1
ATOM 791 N N . LEU A 1 125 ? -26.41838 9.68439 -59.71446 1.000 54.50162 105 LEU B N 1
ATOM 792 C CA . LEU A 1 125 ? -25.20965 9.00174 -59.27329 1.000 57.38587 105 LEU B CA 1
ATOM 793 C C . LEU A 1 125 ? -24.49351 9.84191 -58.22356 1.000 59.84774 105 LEU B C 1
ATOM 794 O O . LEU A 1 125 ? -24.10355 10.98311 -58.49139 1.000 65.85876 105 LEU B O 1
ATOM 799 N N . ASN A 1 126 ? -24.32274 9.27794 -57.02787 1.000 56.82679 106 ASN B N 1
ATOM 800 C CA . ASN A 1 126 ? -23.63959 9.96151 -55.93866 1.000 58.28701 106 ASN B CA 1
ATOM 801 C C . ASN A 1 126 ? -22.25227 9.41392 -55.64827 1.000 56.40463 106 ASN B C 1
ATOM 802 O O . ASN A 1 126 ? -21.36323 10.18725 -55.28710 1.000 58.35481 106 ASN B O 1
ATOM 807 N N . ALA A 1 127 ? -22.03641 8.11151 -55.81469 1.000 55.30980 107 ALA B N 1
ATOM 808 C CA . ALA A 1 127 ? -20.76805 7.51314 -55.42815 1.000 60.24566 107 ALA B CA 1
ATOM 809 C C . ALA A 1 127 ? -20.54388 6.22759 -56.20930 1.000 56.93228 107 ALA B C 1
ATOM 810 O O . ALA A 1 127 ? -21.48960 5.49789 -56.52300 1.000 50.72304 107 ALA B O 1
ATOM 812 N N . ILE A 1 128 ? -19.27699 5.96503 -56.52014 1.000 56.20987 108 ILE B N 1
ATOM 813 C CA . ILE A 1 128 ? -18.85131 4.70399 -57.11331 1.000 58.96466 108 ILE B CA 1
ATOM 814 C C . ILE A 1 128 ? -17.70501 4.16737 -56.26602 1.000 52.35612 108 ILE B C 1
ATOM 815 O O . ILE A 1 128 ? -16.63766 4.78840 -56.19513 1.000 47.37228 108 ILE B O 1
ATOM 820 N N . PHE A 1 129 ? -17.92865 3.02780 -55.62041 1.000 52.79365 109 PHE B N 1
ATOM 821 C CA . PHE A 1 129 ? -16.95116 2.38484 -54.75593 1.000 48.98804 109 PHE B CA 1
ATOM 822 C C . PHE A 1 129 ? -16.30021 1.21659 -55.48091 1.000 54.28333 109 PHE B C 1
ATOM 823 O O . PHE A 1 129 ? -16.87577 0.63020 -56.39771 1.000 62.17955 109 PHE B O 1
ATOM 831 N N . ASN A 1 130 ? -15.08930 0.87388 -55.05379 1.000 55.72448 110 ASN B N 1
ATOM 832 C CA . ASN A 1 130 ? -14.51173 -0.40515 -55.43668 1.000 50.53389 110 ASN B CA 1
ATOM 833 C C . ASN A 1 130 ? -15.04713 -1.46264 -54.47994 1.000 54.63939 110 ASN B C 1
ATOM 834 O O . ASN A 1 130 ? -15.03341 -1.27176 -53.25924 1.000 57.54725 110 ASN B O 1
ATOM 839 N N . ALA A 1 131 ? -15.52992 -2.57441 -55.03440 1.000 44.69601 111 ALA B N 1
ATOM 840 C CA . ALA A 1 131 ? -16.21987 -3.56401 -54.21629 1.000 54.37626 111 ALA B CA 1
ATOM 841 C C . ALA A 1 131 ? -15.28692 -4.33414 -53.28912 1.000 45.64397 111 ALA B C 1
ATOM 842 O O . ALA A 1 131 ? -15.75628 -4.87133 -52.28166 1.000 49.04572 111 ALA B O 1
ATOM 844 N N . ALA A 1 132 ? -13.98874 -4.39018 -53.59346 1.000 44.57721 112 ALA B N 1
ATOM 845 C CA . ALA A 1 132 ? -13.04269 -5.21775 -52.84827 1.000 47.62697 112 ALA B CA 1
ATOM 846 C C . ALA A 1 132 ? -13.04061 -4.93579 -51.34881 1.000 50.93315 112 ALA B C 1
ATOM 847 O O . ALA A 1 132 ? -13.48313 -5.77450 -50.55657 1.000 42.82598 112 ALA B O 1
ATOM 849 N N . CYS A 1 133 ? -12.52576 -3.77026 -50.94743 1.000 53.69353 113 CYS B N 1
ATOM 850 C CA . CYS A 1 133 ? -12.45508 -3.44588 -49.52537 1.000 46.22616 113 CYS B CA 1
ATOM 851 C C . CYS A 1 133 ? -13.84366 -3.34691 -48.90952 1.000 46.65198 113 CYS B C 1
ATOM 852 O O . CYS A 1 133 ? -14.06834 -3.82131 -47.78886 1.000 44.19904 113 CYS B O 1
ATOM 855 N N . LEU A 1 134 ? -14.78270 -2.71564 -49.62127 1.000 42.49316 114 LEU B N 1
ATOM 856 C CA . LEU A 1 134 ? -16.13188 -2.54947 -49.09047 1.000 40.86110 114 LEU B CA 1
ATOM 857 C C . LEU A 1 134 ? -16.75918 -3.89180 -48.74319 1.000 49.43767 114 LEU B C 1
ATOM 858 O O . LEU A 1 134 ? -17.37743 -4.03839 -47.68269 1.000 52.28122 114 LEU B O 1
ATOM 863 N N . THR A 1 135 ? -16.60461 -4.88592 -49.62069 1.000 43.50755 115 THR B N 1
ATOM 864 C CA . THR A 1 135 ? -17.18163 -6.20077 -49.35744 1.000 49.68146 115 THR B CA 1
ATOM 865 C C . THR A 1 135 ? -16.52476 -6.85311 -48.14783 1.000 47.16396 115 THR B C 1
ATOM 866 O O . THR A 1 135 ? -17.20870 -7.41280 -47.28235 1.000 44.59879 115 THR B O 1
ATOM 870 N N . ALA A 1 136 ? -15.19319 -6.79279 -48.07518 1.000 45.39401 116 ALA B N 1
ATOM 871 C CA . ALA A 1 136 ? -14.48107 -7.40781 -46.96006 1.000 48.28497 116 ALA B CA 1
ATOM 872 C C . ALA A 1 136 ? -14.87568 -6.77748 -45.63085 1.000 40.43298 116 ALA B C 1
ATOM 873 O O . ALA A 1 136 ? -15.08085 -7.48669 -44.63855 1.000 42.37993 116 ALA B O 1
ATOM 875 N N . PHE A 1 137 ? -14.98990 -5.44687 -45.59104 1.000 39.34062 117 PHE B N 1
ATOM 876 C CA . PHE A 1 137 ? -15.32387 -4.77164 -44.34033 1.000 46.47838 117 PHE B CA 1
ATOM 877 C C . PHE A 1 137 ? -16.72456 -5.13972 -43.86308 1.000 46.87170 117 PHE B C 1
ATOM 878 O O . PHE A 1 137 ? -16.91981 -5.48477 -42.69160 1.000 46.15456 117 PHE B O 1
ATOM 886 N N . ARG A 1 138 ? -17.71643 -5.07679 -44.75853 1.000 43.32544 118 ARG B N 1
ATOM 887 C CA . ARG A 1 138 ? -19.08488 -5.38645 -44.34998 1.000 41.94849 118 ARG B CA 1
ATOM 888 C C . ARG A 1 138 ? -19.23165 -6.84643 -43.94123 1.000 43.61807 118 ARG B C 1
ATOM 889 O O . ARG A 1 138 ? -20.02957 -7.16019 -43.05017 1.000 47.59181 118 ARG B O 1
ATOM 897 N N . THR A 1 139 ? -18.48108 -7.74915 -44.57705 1.000 38.93491 119 THR B N 1
ATOM 898 C CA . THR A 1 139 ? -18.52092 -9.14956 -44.17012 1.000 47.14056 119 THR B CA 1
ATOM 899 C C . THR A 1 139 ? -17.97258 -9.32467 -42.75988 1.000 48.22342 119 THR B C 1
ATOM 900 O O . THR A 1 139 ? -18.55758 -10.04532 -41.94205 1.000 47.49764 119 THR B O 1
ATOM 904 N N . ALA A 1 140 ? -16.85510 -8.66127 -42.45285 1.000 43.04935 120 ALA B N 1
ATOM 905 C CA . ALA A 1 140 ? -16.29813 -8.73655 -41.10696 1.000 46.37015 120 ALA B CA 1
ATOM 906 C C . ALA A 1 140 ? -17.20785 -8.04548 -40.10181 1.000 44.78322 120 ALA B C 1
ATOM 907 O O . ALA A 1 140 ? -17.35292 -8.50666 -38.96390 1.000 40.43390 120 ALA B O 1
ATOM 909 N N . LEU A 1 141 ? -17.83014 -6.93782 -40.50668 1.000 46.24806 121 LEU B N 1
ATOM 910 C CA . LEU A 1 141 ? -18.76349 -6.25088 -39.62439 1.000 47.59556 121 LEU B CA 1
ATOM 911 C C . LEU A 1 141 ? -19.99088 -7.11026 -39.34606 1.000 50.60854 121 LEU B C 1
ATOM 912 O O . LEU A 1 141 ? -20.57327 -7.02650 -38.25817 1.000 48.80858 121 LEU B O 1
ATOM 917 N N . ALA A 1 142 ? -20.39520 -7.93934 -40.31363 1.000 51.75182 122 ALA B N 1
ATOM 918 C CA . ALA A 1 142 ? -21.50420 -8.86219 -40.09073 1.000 47.53018 122 ALA B CA 1
ATOM 919 C C . ALA A 1 142 ? -21.11200 -9.97118 -39.12414 1.000 44.01577 122 ALA B C 1
ATOM 920 O O . ALA A 1 142 ? -21.92051 -10.38669 -38.28511 1.000 41.82862 122 ALA B O 1
ATOM 922 N N . SER A 1 143 ? -19.88015 -10.47373 -39.23869 1.000 41.69940 123 SER B N 1
ATOM 923 C CA . SER A 1 143 ? -19.41882 -11.50739 -38.32008 1.000 40.26498 123 SER B CA 1
ATOM 924 C C . SER A 1 143 ? -19.42199 -11.00480 -36.88304 1.000 46.64041 123 SER B C 1
ATOM 925 O O . SER A 1 143 ? -19.88500 -11.70341 -35.97443 1.000 48.70142 123 SER B O 1
ATOM 928 N N . VAL A 1 144 ? -18.93661 -9.78232 -36.66006 1.000 44.24854 124 VAL B N 1
ATOM 929 C CA . VAL A 1 144 ? -18.89801 -9.24632 -35.30450 1.000 51.47772 124 VAL B CA 1
ATOM 930 C C . VAL A 1 144 ? -20.26931 -8.76480 -34.84877 1.000 52.40696 124 VAL B C 1
ATOM 931 O O . VAL A 1 144 ? -20.50890 -8.66368 -33.63833 1.000 51.73906 124 VAL B O 1
ATOM 935 N N . LEU A 1 145 ? -21.17604 -8.46261 -35.78384 1.000 53.27763 125 LEU B N 1
ATOM 936 C CA . LEU A 1 145 ? -22.53040 -8.07888 -35.40091 1.000 46.43072 125 LEU B CA 1
ATOM 937 C C . LEU A 1 145 ? -23.22996 -9.20818 -34.65928 1.000 45.66559 125 LEU B C 1
ATOM 938 O O . LEU A 1 145 ? -24.01727 -8.95762 -33.73941 1.000 52.93831 125 LEU B O 1
ATOM 943 N N . GLY A 1 146 ? -22.95373 -10.45153 -35.04254 1.000 45.64288 126 GLY B N 1
ATOM 944 C CA . GLY A 1 146 ? -23.47108 -11.60762 -34.34039 1.000 50.15894 126 GLY B CA 1
ATOM 945 C C . GLY A 1 146 ? -22.55648 -12.04255 -33.21313 1.000 55.07188 126 GLY B C 1
ATOM 946 O O . GLY A 1 146 ? -23.02365 -12.51686 -32.17335 1.000 52.30165 126 GLY B O 1
ATOM 947 N N . LEU A 1 147 ? -21.24337 -11.89995 -33.42222 1.000 53.93920 127 LEU B N 1
ATOM 948 C CA . LEU A 1 147 ? -20.27193 -12.29751 -32.40580 1.000 54.02560 127 LEU B CA 1
ATOM 949 C C . LEU A 1 147 ? -20.41223 -11.45652 -31.14028 1.000 52.15190 127 LEU B C 1
ATOM 950 O O . LEU A 1 147 ? -20.50596 -11.99504 -30.03090 1.000 50.49309 127 LEU B O 1
ATOM 955 N N . THR A 1 148 ? -20.42251 -10.12802 -31.28588 1.000 52.52771 128 THR B N 1
ATOM 956 C CA . THR A 1 148 ? -20.52386 -9.25424 -30.11972 1.000 57.50922 128 THR B CA 1
ATOM 957 C C . THR A 1 148 ? -21.84944 -9.41335 -29.38368 1.000 52.93076 128 THR B C 1
ATOM 958 O O . THR A 1 148 ? -21.93867 -9.05267 -28.20550 1.000 51.95343 128 THR B O 1
ATOM 962 N N . ARG A 1 149 ? -22.87625 -9.94349 -30.04448 1.000 53.89064 129 ARG B N 1
ATOM 963 C CA . ARG A 1 149 ? -24.17222 -10.15899 -29.41176 1.000 53.15595 129 ARG B CA 1
ATOM 964 C C . ARG A 1 149 ? -24.26115 -11.47961 -28.65778 1.000 53.30082 129 ARG B C 1
ATOM 965 O O . ARG A 1 149 ? -24.86574 -11.53546 -27.58011 1.000 54.50224 129 ARG B O 1
ATOM 973 N N . VAL A 1 150 ? -23.65976 -12.53921 -29.18938 1.000 52.64825 130 VAL B N 1
ATOM 974 C CA . VAL A 1 150 ? -23.74275 -13.84088 -28.54133 1.000 53.48604 130 VAL B CA 1
ATOM 975 C C . VAL A 1 150 ? -22.58775 -14.04842 -27.56805 1.000 55.89207 130 VAL B C 1
ATOM 976 O O . VAL A 1 150 ? -22.76495 -14.68411 -26.52411 1.000 52.98595 130 VAL B O 1
ATOM 980 N N . VAL A 1 151 ? -21.41248 -13.51674 -27.88456 1.000 60.88153 131 VAL B N 1
ATOM 981 C CA . VAL A 1 151 ? -20.23681 -13.63766 -27.02977 1.000 57.79827 131 VAL B CA 1
ATOM 982 C C . VAL A 1 151 ? -19.82627 -12.22986 -26.61450 1.000 56.18159 131 VAL B C 1
ATOM 983 O O . VAL A 1 151 ? -18.98503 -11.60147 -27.27405 1.000 57.25798 131 VAL B O 1
ATOM 987 N N . PRO A 1 152 ? -20.42299 -11.68892 -25.55379 1.000 54.28206 132 PRO B N 1
ATOM 988 C CA . PRO A 1 152 ? -20.09967 -10.32197 -25.13201 1.000 58.46675 132 PRO B CA 1
ATOM 989 C C . PRO A 1 152 ? -18.63236 -10.16839 -24.76028 1.000 53.78691 132 PRO B C 1
ATOM 990 O O . PRO A 1 152 ? -17.96650 -11.12163 -24.35040 1.000 55.26642 132 PRO B O 1
ATOM 994 N N . VAL A 1 153 ? -18.12639 -8.94256 -24.92431 1.000 58.72930 133 VAL B N 1
ATOM 995 C CA . VAL A 1 153 ? -16.72065 -8.66483 -24.65406 1.000 59.48802 133 VAL B CA 1
ATOM 996 C C . VAL A 1 153 ? -16.37405 -8.77269 -23.17825 1.000 57.36632 133 VAL B C 1
ATOM 997 O O . VAL A 1 153 ? -15.18843 -8.76834 -22.82764 1.000 59.56447 133 VAL B O 1
ATOM 1001 N N . ASP A 1 154 ? -17.37737 -8.87334 -22.30712 1.000 55.49250 134 ASP B N 1
ATOM 1002 C CA . ASP A 1 154 ? -17.18327 -9.09535 -20.88119 1.000 58.44787 134 ASP B CA 1
ATOM 1003 C C . ASP A 1 154 ? -17.40695 -10.54942 -20.48048 1.000 57.38916 134 ASP B C 1
ATOM 1004 O O . ASP A 1 154 ? -17.45941 -10.84786 -19.28266 1.000 67.05155 134 ASP B O 1
ATOM 1009 N N . SER A 1 155 ? -17.56379 -11.45021 -21.45138 1.000 55.28412 135 SER B N 1
ATOM 1010 C CA . SER A 1 155 ? -17.86638 -12.84397 -21.15094 1.000 58.23690 135 SER B CA 1
ATOM 1011 C C . SER A 1 155 ? -16.77474 -13.47168 -20.29155 1.000 61.24657 135 SER B C 1
ATOM 1012 O O . SER A 1 155 ? -15.58912 -13.14935 -20.41320 1.000 56.50883 135 SER B O 1
ATOM 1015 N N . VAL A 1 156 ? -17.19080 -14.39434 -19.42456 1.000 57.09512 136 VAL B N 1
ATOM 1016 C CA . VAL A 1 156 ? -16.27826 -15.06011 -18.50159 1.000 56.76994 136 VAL B CA 1
ATOM 1017 C C . VAL A 1 156 ? -15.95059 -16.48783 -18.90973 1.000 60.55899 136 VAL B C 1
ATOM 1018 O O . VAL A 1 156 ? -15.07673 -17.10796 -18.27976 1.000 62.28849 136 VAL B O 1
ATOM 1022 N N . ASP A 1 157 ? -16.61165 -17.03304 -19.92627 1.000 62.85335 137 ASP B N 1
ATOM 1023 C CA . ASP A 1 157 ? -16.36848 -18.39673 -20.38307 1.000 54.93409 137 ASP B CA 1
ATOM 1024 C C . ASP A 1 157 ? -15.70450 -18.42917 -21.75851 1.000 53.99473 137 ASP B C 1
ATOM 1025 O O . ASP A 1 157 ? -16.05729 -19.24731 -22.61043 1.000 58.46061 137 ASP B O 1
ATOM 1027 N N . VAL A 1 158 ? -14.74137 -17.53938 -21.99753 1.000 56.62269 138 VAL B N 1
ATOM 1028 C CA . VAL A 1 158 ? -14.09338 -17.40754 -23.30039 1.000 48.74370 138 VAL B CA 1
ATOM 1029 C C . VAL A 1 158 ? -12.61564 -17.76898 -23.19746 1.000 48.22139 138 VAL B C 1
ATOM 1030 O O . VAL A 1 158 ? -11.89126 -17.22475 -22.35539 1.000 57.16484 138 VAL B O 1
ATOM 1034 N N . LEU A 1 159 ? -12.18306 -18.70776 -24.04095 1.000 55.97153 139 LEU B N 1
ATOM 1035 C CA . LEU A 1 159 ? -10.77416 -19.04599 -24.17657 1.000 46.28925 139 LEU B CA 1
ATOM 1036 C C . LEU A 1 159 ? -10.00123 -17.86111 -24.76330 1.000 48.28765 139 LEU B C 1
ATOM 1037 O O . LEU A 1 159 ? -10.57732 -17.00950 -25.44474 1.000 46.17992 139 LEU B O 1
ATOM 1042 N N . PRO A 1 160 ? -8.69276 -17.77537 -24.50227 1.000 51.31433 140 PRO B N 1
ATOM 1043 C CA . PRO A 1 160 ? -7.94925 -16.55380 -24.83848 1.000 52.56312 140 PRO B CA 1
ATOM 1044 C C . PRO A 1 160 ? -7.43221 -16.45676 -26.26884 1.000 50.64031 140 PRO B C 1
ATOM 1045 O O . PRO A 1 160 ? -6.78551 -15.45314 -26.58742 1.000 55.20960 140 PRO B O 1
ATOM 1049 N N . GLU A 1 161 ? -7.66803 -17.43425 -27.14202 1.000 47.42217 141 GLU B N 1
ATOM 1050 C CA . GLU A 1 161 ? -7.07939 -17.42249 -28.47568 1.000 53.53871 141 GLU B CA 1
ATOM 1051 C C . GLU A 1 161 ? -8.14216 -17.28496 -29.55976 1.000 47.31949 141 GLU B C 1
ATOM 1052 O O . GLU A 1 161 ? -9.31791 -17.59919 -29.35894 1.000 48.76923 141 GLU B O 1
ATOM 1058 N N . LEU A 1 162 ? -7.70580 -16.77886 -30.71444 1.000 40.30469 142 LEU B N 1
ATOM 1059 C CA . LEU A 1 162 ? -8.52650 -16.67311 -31.91296 1.000 47.85512 142 LEU B CA 1
ATOM 1060 C C . LEU A 1 162 ? -7.81741 -17.38178 -33.05771 1.000 53.89490 142 LEU B C 1
ATOM 1061 O O . LEU A 1 162 ? -6.60395 -17.23601 -33.22914 1.000 52.61168 142 LEU B O 1
ATOM 1066 N N . CYS A 1 163 ? -8.57512 -18.15642 -33.83184 1.000 53.48421 143 CYS B N 1
ATOM 1067 C CA . CYS A 1 163 ? -8.05858 -18.86029 -35.00099 1.000 53.07282 143 CYS B CA 1
ATOM 1068 C C . CYS A 1 163 ? -8.85666 -18.45197 -36.22962 1.000 49.28658 143 CYS B C 1
ATOM 1069 O O . CYS A 1 163 ? -10.07793 -18.63207 -36.26681 1.000 48.25287 143 CYS B O 1
ATOM 1072 N N . VAL A 1 164 ? -8.16847 -17.92590 -37.23874 1.000 48.40241 144 VAL B N 1
ATOM 1073 C CA . VAL A 1 164 ? -8.78646 -17.57374 -38.51281 1.000 51.00300 144 VAL B CA 1
ATOM 1074 C C . VAL A 1 164 ? -8.19214 -18.46486 -39.59831 1.000 53.36503 144 VAL B C 1
ATOM 1075 O O . VAL A 1 164 ? -6.96827 -18.50419 -39.78034 1.000 53.86047 144 VAL B O 1
ATOM 1079 N N . PHE A 1 165 ? -9.05540 -19.20265 -40.29490 1.000 48.48399 145 PHE B N 1
ATOM 1080 C CA . PHE A 1 165 ? -8.65189 -20.00327 -41.44662 1.000 52.10375 145 PHE B CA 1
ATOM 1081 C C . PHE A 1 165 ? -8.72535 -19.12594 -42.69142 1.000 54.35322 145 PHE B C 1
ATOM 1082 O O . PHE A 1 165 ? -9.81974 -18.78991 -43.15282 1.000 54.83880 145 PHE B O 1
ATOM 1090 N N . GLY A 1 166 ? -7.57331 -18.73763 -43.22410 1.000 61.45198 146 GLY B N 1
ATOM 1091 C CA . GLY A 1 166 ? -7.51682 -17.92945 -44.42681 1.000 50.65466 146 GLY B CA 1
ATOM 1092 C C . GLY A 1 166 ? -6.62897 -16.71066 -44.26177 1.000 48.41994 146 GLY B C 1
ATOM 1093 O O . GLY A 1 166 ? -6.16174 -16.37893 -43.17453 1.000 53.28624 146 GLY B O 1
ATOM 1094 N N . VAL A 1 167 ? -6.40547 -16.04187 -45.39269 1.000 51.70227 147 VAL B N 1
ATOM 1095 C CA . VAL A 1 167 ? -5.63103 -14.81003 -45.47387 1.000 49.09455 147 VAL B CA 1
ATOM 1096 C C . VAL A 1 167 ? -6.37629 -13.83432 -46.37910 1.000 52.22630 147 VAL B C 1
ATOM 1097 O O . VAL A 1 167 ? -7.47968 -14.11312 -46.85201 1.000 62.21214 147 VAL B O 1
ATOM 1101 N N . GLY A 1 168 ? -5.75762 -12.68844 -46.63156 1.000 53.84807 148 GLY B N 1
ATOM 1102 C CA . GLY A 1 168 ? -6.33038 -11.67980 -47.50285 1.000 56.33633 148 GLY B CA 1
ATOM 1103 C C . GLY A 1 168 ? -7.11137 -10.63060 -46.73562 1.000 59.00195 148 GLY B C 1
ATOM 1104 O O . GLY A 1 168 ? -7.07598 -10.55469 -45.50318 1.000 57.78324 148 GLY B O 1
ATOM 1105 N N . GLN A 1 169 ? -7.84489 -9.80418 -47.49067 1.000 63.77509 149 GLN B N 1
ATOM 1106 C CA . GLN A 1 169 ? -8.58810 -8.71068 -46.86554 1.000 62.49219 149 GLN B CA 1
ATOM 1107 C C . GLN A 1 169 ? -9.69336 -9.21941 -45.94806 1.000 63.60457 149 GLN B C 1
ATOM 1108 O O . GLN A 1 169 ? -9.94639 -8.62441 -44.89402 1.000 65.13880 149 GLN B O 1
ATOM 1114 N N . GLN A 1 170 ? -10.38170 -10.29534 -46.33761 1.000 52.63282 150 GLN B N 1
ATOM 1115 C CA . GLN A 1 170 ? -11.44490 -10.83011 -45.49093 1.000 57.52383 150 GLN B CA 1
ATOM 1116 C C . GLN A 1 170 ? -10.89950 -11.22766 -44.12628 1.000 54.59016 150 GLN B C 1
ATOM 1117 O O . GLN A 1 170 ? -11.46696 -10.87074 -43.08689 1.000 50.15079 150 GLN B O 1
ATOM 1123 N N . ALA A 1 171 ? -9.80214 -11.98587 -44.11418 1.000 48.43242 151 ALA B N 1
ATOM 1124 C CA . ALA A 1 171 ? -9.18619 -12.37690 -42.85251 1.000 55.24078 151 ALA B CA 1
ATOM 1125 C C . ALA A 1 171 ? -8.64759 -11.16494 -42.10237 1.000 56.01699 151 ALA B C 1
ATOM 1126 O O . ALA A 1 171 ? -8.72706 -11.10558 -40.86980 1.000 50.31258 151 ALA B O 1
ATOM 1128 N N . TYR A 1 172 ? -8.08457 -10.19366 -42.82707 1.000 56.59719 152 TYR B N 1
ATOM 1129 C CA . TYR A 1 172 ? -7.53622 -9.00222 -42.18370 1.000 49.92950 152 TYR B CA 1
ATOM 1130 C C . TYR A 1 172 ? -8.60906 -8.24214 -41.41533 1.000 51.25442 152 TYR B C 1
ATOM 1131 O O . TYR A 1 172 ? -8.48032 -8.00412 -40.20913 1.000 50.18137 152 TYR B O 1
ATOM 1140 N N . TRP A 1 173 ? -9.67337 -7.83668 -42.11000 1.000 49.12902 153 TRP B N 1
ATOM 1141 C CA . TRP A 1 173 ? -10.70780 -7.02887 -41.47433 1.000 48.24778 153 TRP B CA 1
ATOM 1142 C C . TRP A 1 173 ? -11.40902 -7.80262 -40.36457 1.000 44.70456 153 TRP B C 1
ATOM 1143 O O . TRP A 1 173 ? -11.79135 -7.22312 -39.34187 1.000 46.61128 153 TRP B O 1
ATOM 1154 N N . HIS A 1 174 ? -11.58017 -9.11425 -40.54427 1.000 40.74802 154 HIS B N 1
ATOM 1155 C CA . HIS A 1 174 ? -12.15206 -9.94067 -39.48487 1.000 45.21575 154 HIS B CA 1
ATOM 1156 C C . HIS A 1 174 ? -11.31200 -9.86479 -38.21653 1.000 50.68190 154 HIS B C 1
ATOM 1157 O O . HIS A 1 174 ? -11.84158 -9.67767 -37.11530 1.000 41.11586 154 HIS B O 1
ATOM 1164 N N . VAL A 1 175 ? -9.99389 -10.00852 -38.35498 1.000 49.50643 155 VAL B N 1
ATOM 1165 C CA . VAL A 1 175 ? -9.11273 -9.97606 -37.19210 1.000 46.77365 155 VAL B CA 1
ATOM 1166 C C . VAL A 1 175 ? -9.05819 -8.57287 -36.60052 1.000 50.22218 155 VAL B C 1
ATOM 1167 O O . VAL A 1 175 ? -9.20592 -8.38990 -35.38605 1.000 49.87685 155 VAL B O 1
ATOM 1171 N N . LYS A 1 176 ? -8.83819 -7.56391 -37.44989 1.000 44.69864 156 LYS B N 1
ATOM 1172 C CA . LYS A 1 176 ? -8.70612 -6.19036 -36.96862 1.000 51.53470 156 LYS B CA 1
ATOM 1173 C C . LYS A 1 176 ? -9.92129 -5.75704 -36.15662 1.000 50.27019 156 LYS B C 1
ATOM 1174 O O . LYS A 1 176 ? -9.78572 -5.28902 -35.02016 1.000 48.66784 156 LYS B O 1
ATOM 1180 N N . LEU A 1 177 ? -11.12147 -5.91068 -36.72077 1.000 46.04131 157 LEU B N 1
ATOM 1181 C CA . LEU A 1 177 ? -12.32183 -5.47801 -36.01036 1.000 49.21386 157 LEU B CA 1
ATOM 1182 C C . LEU A 1 177 ? -12.51509 -6.25907 -34.71914 1.000 50.44770 157 LEU B C 1
ATOM 1183 O O . LEU A 1 177 ? -12.91769 -5.69077 -33.69850 1.000 47.96786 157 LEU B O 1
ATOM 1188 N N . THR A 1 178 ? -12.22243 -7.55942 -34.73782 1.000 52.91873 158 THR B N 1
ATOM 1189 C CA . THR A 1 178 ? -12.39626 -8.36158 -33.53211 1.000 48.55319 158 THR B CA 1
ATOM 1190 C C . THR A 1 178 ? -11.40542 -7.95061 -32.44689 1.000 52.95074 158 THR B C 1
ATOM 1191 O O . THR A 1 178 ? -11.74865 -7.93526 -31.25837 1.000 49.60717 158 THR B O 1
ATOM 1195 N N . LEU A 1 179 ? -10.17750 -7.59734 -32.83504 1.000 55.58965 159 LEU B N 1
ATOM 1196 C CA . LEU A 1 179 ? -9.18075 -7.18899 -31.85218 1.000 51.55733 159 LEU B CA 1
ATOM 1197 C C . LEU A 1 179 ? -9.45645 -5.79359 -31.30722 1.000 57.40749 159 LEU B C 1
ATOM 1198 O O . LEU A 1 179 ? -9.09008 -5.49431 -30.16442 1.000 53.26154 159 LEU B O 1
ATOM 1203 N N . LEU A 1 180 ? -10.08704 -4.92798 -32.10410 1.000 53.79381 160 LEU B N 1
ATOM 1204 C CA . LEU A 1 180 ? -10.49768 -3.62794 -31.58832 1.000 54.50219 160 LEU B CA 1
ATOM 1205 C C . LEU A 1 180 ? -11.66344 -3.77368 -30.62076 1.000 56.96265 160 LEU B C 1
ATOM 1206 O O . LEU A 1 180 ? -11.83522 -2.93875 -29.72362 1.000 66.25361 160 LEU B O 1
ATOM 1211 N N . LEU A 1 181 ? -12.47292 -4.81942 -30.79333 1.000 57.21473 161 LEU B N 1
ATOM 1212 C CA . LEU A 1 181 ? -13.65223 -5.02469 -29.96657 1.000 59.42517 161 LEU B CA 1
ATOM 1213 C C . LEU A 1 181 ? -13.32475 -5.80116 -28.69171 1.000 56.88953 161 LEU B C 1
ATOM 1214 O O . LEU A 1 181 ? -13.75106 -5.40045 -27.59997 1.000 50.10510 161 LEU B O 1
ATOM 1219 N N . TYR A 1 182 ? -12.50687 -6.85343 -28.79904 1.000 54.58687 162 TYR B N 1
ATOM 1220 C CA . TYR A 1 182 ? -12.16069 -7.71006 -27.66778 1.000 55.64423 162 TYR B CA 1
ATOM 1221 C C . TYR A 1 182 ? -10.71454 -7.53076 -27.21694 1.000 58.42079 162 TYR B C 1
ATOM 1222 O O . TYR A 1 182 ? -10.01172 -8.52738 -27.01200 1.000 69.29436 162 TYR B O 1
ATOM 1231 N N . LYS A 1 183 ? -10.26598 -6.28111 -27.06442 1.000 55.87886 163 LYS B N 1
ATOM 1232 C CA . LYS A 1 183 ? -8.84837 -5.99177 -26.85966 1.000 65.60333 163 LYS B CA 1
ATOM 1233 C C . LYS A 1 183 ? -8.20556 -6.86536 -25.77942 1.000 63.54280 163 LYS B C 1
ATOM 1234 O O . LYS A 1 183 ? -7.21395 -7.55643 -26.03570 1.000 63.57284 163 LYS B O 1
ATOM 1236 N N . GLU A 1 184 ? -8.75050 -6.84697 -24.56270 1.000 71.26367 164 GLU B N 1
ATOM 1237 C CA . GLU A 1 184 ? -8.13571 -7.57028 -23.45116 1.000 71.83978 164 GLU B CA 1
ATOM 1238 C C . GLU A 1 184 ? -8.43726 -9.06503 -23.45049 1.000 70.70671 164 GLU B C 1
ATOM 1239 O O . GLU A 1 184 ? -7.79068 -9.81092 -22.70583 1.000 73.29987 164 GLU B O 1
ATOM 1241 N N . LYS A 1 185 ? -9.36861 -9.52749 -24.28019 1.000 66.07112 165 LYS B N 1
ATOM 1242 C CA . LYS A 1 185 ? -9.84630 -10.89910 -24.19587 1.000 66.18943 165 LYS B CA 1
ATOM 1243 C C . LYS A 1 185 ? -9.21494 -11.82368 -25.22348 1.000 66.92723 165 LYS B C 1
ATOM 1244 O O . LYS A 1 185 ? -9.27817 -13.04559 -25.05191 1.000 59.04907 165 LYS B O 1
ATOM 1250 N N . ILE A 1 186 ? -8.63675 -11.28311 -26.28973 1.000 62.56473 166 ILE B N 1
ATOM 1251 C CA . ILE A 1 186 ? -7.93730 -12.07480 -27.29220 1.000 60.41827 166 ILE B CA 1
ATOM 1252 C C . ILE A 1 186 ? -6.45701 -11.74920 -27.16473 1.000 61.89276 166 ILE B C 1
ATOM 1253 O O . ILE A 1 186 ? -6.04377 -10.60509 -27.39265 1.000 57.53773 166 ILE B O 1
ATOM 1258 N N . ALA A 1 187 ? -5.65727 -12.75057 -26.80936 1.000 54.43933 167 ALA B N 1
ATOM 1259 C CA . ALA A 1 187 ? -4.23434 -12.54743 -26.58699 1.000 55.63873 167 ALA B CA 1
ATOM 1260 C C . ALA A 1 187 ? -3.36039 -13.18977 -27.64732 1.000 61.05154 167 ALA B C 1
ATOM 1261 O O . ALA A 1 187 ? -2.24119 -12.72421 -27.87057 1.000 63.11792 167 ALA B O 1
ATOM 1263 N N . LYS A 1 188 ? -3.84084 -14.24220 -28.30247 1.000 59.54807 168 LYS B N 1
ATOM 1264 C CA . LYS A 1 188 ? -3.09183 -14.92737 -29.34469 1.000 57.53436 168 LYS B CA 1
ATOM 1265 C C . LYS A 1 188 ? -3.99658 -15.11015 -30.55225 1.000 57.32488 168 LYS B C 1
ATOM 1266 O O . LYS A 1 188 ? -5.13715 -15.56279 -30.41233 1.000 54.23028 168 LYS B O 1
ATOM 1268 N N . VAL A 1 189 ? -3.49346 -14.75299 -31.73044 1.000 62.23333 169 VAL B N 1
ATOM 1269 C CA . VAL A 1 189 ? -4.20754 -14.94492 -32.98642 1.000 53.77571 169 VAL B CA 1
ATOM 1270 C C . VAL A 1 189 ? -3.40977 -15.92402 -33.83560 1.000 54.16984 169 VAL B C 1
ATOM 1271 O O . VAL A 1 189 ? -2.20462 -15.73862 -34.04043 1.000 50.63817 169 VAL B O 1
ATOM 1275 N N . ASN A 1 190 ? -4.07888 -16.96619 -34.31909 1.000 53.63041 170 ASN B N 1
ATOM 1276 C CA . ASN A 1 190 ? -3.45077 -18.00891 -35.11921 1.000 51.79018 170 ASN B CA 1
ATOM 1277 C C . ASN A 1 190 ? -4.02729 -17.96416 -36.52975 1.000 52.90721 170 ASN B C 1
ATOM 1278 O O . ASN A 1 190 ? -5.22914 -18.18050 -36.72035 1.000 52.20633 170 ASN B O 1
ATOM 1283 N N . ILE A 1 191 ? -3.17341 -17.67720 -37.51106 1.000 49.43313 171 ILE B N 1
ATOM 1284 C CA . ILE A 1 191 ? -3.57088 -17.59629 -38.91370 1.000 55.06279 171 ILE B CA 1
ATOM 1285 C C . ILE A 1 191 ? -3.21313 -18.90501 -39.60368 1.000 60.95966 171 ILE B C 1
ATOM 1286 O O . ILE A 1 191 ? -2.05481 -19.33945 -39.56964 1.000 57.91643 171 ILE B O 1
ATOM 1291 N N . LEU A 1 192 ? -4.20522 -19.53250 -40.22921 1.000 58.11218 172 LEU B N 1
ATOM 1292 C CA . LEU A 1 192 ? -4.03723 -20.80971 -40.90566 1.000 55.33980 172 LEU B CA 1
ATOM 1293 C C . LEU A 1 192 ? -4.30257 -20.62415 -42.39282 1.000 56.23717 172 LEU B C 1
ATOM 1294 O O . LEU A 1 192 ? -5.23285 -19.90962 -42.78079 1.000 56.08264 172 LEU B O 1
ATOM 1299 N N . ASN A 1 193 ? -3.48992 -21.27249 -43.22389 1.000 53.67257 173 ASN B N 1
ATOM 1300 C CA . ASN A 1 193 ? -3.60780 -21.11039 -44.66660 1.000 54.95659 173 ASN B CA 1
ATOM 1301 C C . ASN A 1 193 ? -3.02967 -22.33399 -45.36236 1.000 57.44664 173 ASN B C 1
ATOM 1302 O O . ASN A 1 193 ? -2.36679 -23.17154 -44.74562 1.000 59.21849 173 ASN B O 1
ATOM 1307 N N . ARG A 1 194 ? -3.29769 -22.42408 -46.66935 1.000 56.46781 174 ARG B N 1
ATOM 1308 C CA . ARG A 1 194 ? -2.71861 -23.49419 -47.47542 1.000 63.59191 174 ARG B CA 1
ATOM 1309 C C . ARG A 1 194 ? -1.22562 -23.27741 -47.68269 1.000 65.15222 174 ARG B C 1
ATOM 1310 O O . ARG A 1 194 ? -0.43684 -24.22486 -47.59149 1.000 70.27750 174 ARG B O 1
ATOM 1312 N N . THR A 1 195 ? -0.82088 -22.04501 -47.97421 1.000 64.95874 175 THR B N 1
ATOM 1313 C CA . THR A 1 195 ? 0.58368 -21.67818 -48.05695 1.000 66.04506 175 THR B CA 1
ATOM 1314 C C . THR A 1 195 ? 0.94695 -20.81443 -46.85602 1.000 68.16289 175 THR B C 1
ATOM 1315 O O . THR A 1 195 ? 0.12268 -20.04535 -46.35268 1.000 67.11898 175 THR B O 1
ATOM 1319 N N . LEU A 1 196 ? 2.18969 -20.94767 -46.39481 1.000 66.25164 176 LEU B N 1
ATOM 1320 C CA . LEU A 1 196 ? 2.62499 -20.22222 -45.20936 1.000 69.86970 176 LEU B CA 1
ATOM 1321 C C . LEU A 1 196 ? 3.11200 -18.81596 -45.52602 1.000 71.56426 176 LEU B C 1
ATOM 1322 O O . LEU A 1 196 ? 3.22606 -17.99217 -44.61012 1.000 74.48444 176 LEU B O 1
ATOM 1327 N N . ALA A 1 197 ? 3.39686 -18.52675 -46.79693 1.000 72.22224 177 ALA B N 1
ATOM 1328 C CA . ALA A 1 197 ? 3.87146 -17.20213 -47.18081 1.000 70.94554 177 ALA B CA 1
ATOM 1329 C C . ALA A 1 197 ? 2.82589 -16.14101 -46.85972 1.000 70.38368 177 ALA B C 1
ATOM 1330 O O . ALA A 1 197 ? 3.06956 -15.22748 -46.06309 1.000 67.54657 177 ALA B O 1
ATOM 1332 N N . ASN A 1 198 ? 1.64962 -16.24426 -47.48621 1.000 80.64534 178 ASN B N 1
ATOM 1333 C CA . ASN A 1 198 ? 0.58996 -15.26830 -47.25085 1.000 75.96852 178 ASN B CA 1
ATOM 1334 C C . ASN A 1 198 ? 0.13940 -15.26386 -45.79509 1.000 80.09838 178 ASN B C 1
ATOM 1335 O O . ASN A 1 198 ? -0.37539 -14.25028 -45.30886 1.000 84.60599 178 ASN B O 1
ATOM 1337 N N . ALA A 1 199 ? 0.31070 -16.38405 -45.08855 1.000 70.23011 179 ALA B N 1
ATOM 1338 C CA . ALA A 1 199 ? -0.02370 -16.41871 -43.66827 1.000 67.63283 179 ALA B CA 1
ATOM 1339 C C . ALA A 1 199 ? 0.94577 -15.57476 -42.84936 1.000 67.37909 179 ALA B C 1
ATOM 1340 O O . ALA A 1 199 ? 0.52875 -14.84568 -41.94153 1.000 65.87120 179 ALA B O 1
ATOM 1342 N N . GLU A 1 200 ? 2.24432 -15.66626 -43.14931 1.000 65.78100 180 GLU B N 1
ATOM 1343 C CA . GLU A 1 200 ? 3.23267 -14.88901 -42.40827 1.000 69.04574 180 GLU B CA 1
ATOM 1344 C C . GLU A 1 200 ? 3.13241 -13.39985 -42.71751 1.000 67.95166 180 GLU B C 1
ATOM 1345 O O . GLU A 1 200 ? 3.39031 -12.56913 -41.83846 1.000 63.00103 180 GLU B O 1
ATOM 1347 N N . LYS A 1 201 ? 2.77904 -13.04243 -43.95533 1.000 66.92654 181 LYS B N 1
ATOM 1348 C CA . LYS A 1 201 ? 2.59190 -11.63419 -44.29227 1.000 60.26791 181 LYS B CA 1
ATOM 1349 C C . LYS A 1 201 ? 1.45708 -11.01557 -43.48384 1.000 65.17320 181 LYS B C 1
ATOM 1350 O O . LYS A 1 201 ? 1.55445 -9.86209 -43.04816 1.000 70.41868 181 LYS B O 1
ATOM 1352 N N . LEU A 1 202 ? 0.37083 -11.76556 -43.27234 1.000 62.78132 182 LEU B N 1
ATOM 1353 C CA . LEU A 1 202 ? -0.73495 -11.24631 -42.47263 1.000 62.03146 182 LEU B CA 1
ATOM 1354 C C . LEU A 1 202 ? -0.33926 -11.12530 -41.00724 1.000 64.30573 182 LEU B C 1
ATOM 1355 O O . LEU A 1 202 ? -0.71614 -10.15776 -40.33594 1.000 62.75180 182 LEU B O 1
ATOM 1357 N N . LYS A 1 203 ? 0.40744 -12.10546 -40.49069 1.000 64.33786 183 LYS B N 1
ATOM 1358 C CA . LYS A 1 203 ? 0.93413 -11.99934 -39.13366 1.000 62.27499 183 LYS B CA 1
ATOM 1359 C C . LYS A 1 203 ? 1.78529 -10.74581 -38.97522 1.000 56.56771 183 LYS B C 1
ATOM 1360 O O . LYS A 1 203 ? 1.76027 -10.09696 -37.92314 1.000 62.08729 183 LYS B O 1
ATOM 1362 N N . GLU A 1 204 ? 2.55460 -10.39652 -40.00848 1.000 59.94767 184 GLU B N 1
ATOM 1363 C CA . GLU A 1 204 ? 3.41153 -9.21675 -39.93905 1.000 69.11956 184 GLU B CA 1
ATOM 1364 C C . GLU A 1 204 ? 2.58418 -7.93631 -39.91665 1.000 68.59047 184 GLU B C 1
ATOM 1365 O O . GLU A 1 204 ? 2.72299 -7.11031 -39.00697 1.000 75.71562 184 GLU B O 1
ATOM 1367 N N . GLU A 1 205 ? 1.73276 -7.74411 -40.92983 1.000 73.26374 185 GLU B N 1
ATOM 1368 C CA . GLU A 1 205 ? 0.92133 -6.53097 -41.01093 1.000 72.57476 185 GLU B CA 1
ATOM 1369 C C . GLU A 1 205 ? 0.04830 -6.35935 -39.77264 1.000 72.96609 185 GLU B C 1
ATOM 1370 O O . GLU A 1 205 ? -0.04316 -5.26192 -39.20953 1.000 73.24885 185 GLU B O 1
ATOM 1372 N N . LEU A 1 206 ? -0.60734 -7.43826 -39.33597 1.000 64.92796 186 LEU B N 1
ATOM 1373 C CA . LEU A 1 206 ? -1.44746 -7.36041 -38.14502 1.000 63.17583 186 LEU B CA 1
ATOM 1374 C C . LEU A 1 206 ? -0.61152 -7.29001 -36.87382 1.000 66.86001 186 LEU B C 1
ATOM 1375 O O . LEU A 1 206 ? -1.04588 -6.69510 -35.88129 1.000 67.36045 186 LEU B O 1
ATOM 1380 N N . GLY A 1 207 ? 0.58172 -7.88733 -36.88381 1.000 65.84751 187 GLY B N 1
ATOM 1381 C CA . GLY A 1 207 ? 1.46171 -7.78212 -35.73172 1.000 64.01501 187 GLY B CA 1
ATOM 1382 C C . GLY A 1 207 ? 1.95219 -6.36540 -35.50707 1.000 64.71362 187 GLY B C 1
ATOM 1383 O O . GLY A 1 207 ? 2.04213 -5.90428 -34.36586 1.000 64.47247 187 GLY B O 1
ATOM 1384 N N . LYS A 1 208 ? 2.28351 -5.65791 -36.59095 1.000 70.34180 188 LYS B N 1
ATOM 1385 C CA . LYS A 1 208 ? 2.69185 -4.26265 -36.46866 1.000 71.05891 188 LYS B CA 1
ATOM 1386 C C . LYS A 1 208 ? 1.55743 -3.38936 -35.94921 1.000 72.89093 188 LYS B C 1
ATOM 1387 O O . LYS A 1 208 ? 1.80789 -2.38879 -35.26782 1.000 75.13594 188 LYS B O 1
ATOM 1389 N N . GLU A 1 209 ? 0.30956 -3.74408 -36.26271 1.000 69.14905 189 GLU B N 1
ATOM 1390 C CA . GLU A 1 209 ? -0.82771 -2.93845 -35.82901 1.000 66.69967 189 GLU B CA 1
ATOM 1391 C C . GLU A 1 209 ? -1.21086 -3.22981 -34.38177 1.000 65.79783 189 GLU B C 1
ATOM 1392 O O . GLU A 1 209 ? -1.54559 -2.30636 -33.63040 1.000 59.22995 189 GLU B O 1
ATOM 1394 N N . PHE A 1 210 ? -1.17217 -4.49966 -33.97686 1.000 62.28752 190 PHE B N 1
ATOM 1395 C CA . PHE A 1 210 ? -1.56080 -4.93118 -32.63334 1.000 64.82438 190 PHE B CA 1
ATOM 1396 C C . PHE A 1 210 ? -0.32759 -5.47295 -31.91541 1.000 62.70137 190 PHE B C 1
ATOM 1397 O O . PHE A 1 210 ? 0.03824 -6.64029 -32.08164 1.000 66.28789 190 PHE B O 1
ATOM 1405 N N . ASP A 1 211 ? 0.30743 -4.61584 -31.11131 1.000 71.27160 191 ASP B N 1
ATOM 1406 C CA . ASP A 1 211 ? 1.55952 -4.97855 -30.45689 1.000 65.34024 191 ASP B CA 1
ATOM 1407 C C . ASP A 1 211 ? 1.35121 -5.90677 -29.26780 1.000 61.64788 191 ASP B C 1
ATOM 1408 O O . ASP A 1 211 ? 2.24006 -6.70406 -28.95045 1.000 67.64914 191 ASP B O 1
ATOM 1410 N N . ASN A 1 212 ? 0.20456 -5.82191 -28.59932 1.000 63.98213 192 ASN B N 1
ATOM 1411 C CA . ASN A 1 212 ? -0.06173 -6.62858 -27.41654 1.000 68.13428 192 ASN B CA 1
ATOM 1412 C C . ASN A 1 212 ? -0.67062 -7.98402 -27.75324 1.000 70.67129 192 ASN B C 1
ATOM 1413 O O . ASN A 1 212 ? -1.08890 -8.70494 -26.84091 1.000 77.44359 192 ASN B O 1
ATOM 1415 N N . VAL A 1 213 ? -0.72112 -8.35021 -29.03289 1.000 66.47136 193 VAL B N 1
ATOM 1416 C CA . VAL A 1 213 ? -1.33132 -9.59688 -29.47738 1.000 60.06237 193 VAL B CA 1
ATOM 1417 C C . VAL A 1 213 ? -0.28252 -10.42586 -30.20440 1.000 55.58070 193 VAL B C 1
ATOM 1418 O O . VAL A 1 213 ? 0.47244 -9.90322 -31.03157 1.000 63.06894 193 VAL B O 1
ATOM 1422 N N . GLU A 1 214 ? -0.24085 -11.71931 -29.89360 1.000 53.39009 194 GLU B N 1
ATOM 1423 C CA . GLU A 1 214 ? 0.70318 -12.64566 -30.50671 1.000 57.07637 194 GLU B CA 1
ATOM 1424 C C . GLU A 1 214 ? 0.07868 -13.29369 -31.73918 1.000 59.91595 194 GLU B C 1
ATOM 1425 O O . GLU A 1 214 ? -0.94774 -13.97493 -31.63581 1.000 55.55259 194 GLU B O 1
ATOM 1431 N N . PHE A 1 215 ? 0.69400 -13.07759 -32.90000 1.000 61.44765 195 PHE B N 1
ATOM 1432 C CA . PHE A 1 215 ? 0.21412 -13.61199 -34.16886 1.000 58.08667 195 PHE B CA 1
ATOM 1433 C C . PHE A 1 215 ? 1.11768 -14.74773 -34.62974 1.000 58.27832 195 PHE B C 1
ATOM 1434 O O . PHE A 1 215 ? 2.33447 -14.56957 -34.74557 1.000 66.72309 195 PHE B O 1
ATOM 1442 N N . ARG A 1 216 ? 0.52112 -15.90667 -34.89807 1.000 62.01018 196 ARG B N 1
ATOM 1443 C CA . ARG A 1 216 ? 1.24440 -17.07599 -35.37265 1.000 59.15784 196 ARG B CA 1
ATOM 1444 C C . ARG A 1 216 ? 0.62454 -17.56582 -36.67437 1.000 58.16239 196 ARG B C 1
ATOM 1445 O O . ARG A 1 216 ? -0.59047 -17.47122 -36.87438 1.000 57.13574 196 ARG B O 1
ATOM 1453 N N . ALA A 1 217 ? 1.47187 -18.09026 -37.55917 1.000 60.11706 197 ALA B N 1
ATOM 1454 C CA . ALA A 1 217 ? 1.05078 -18.59876 -38.85850 1.000 59.96291 197 ALA B CA 1
ATOM 1455 C C . ALA A 1 217 ? 1.30613 -20.09852 -38.92324 1.000 61.74352 197 ALA B C 1
ATOM 1456 O O . ALA A 1 217 ? 2.38733 -20.56496 -38.54836 1.000 74.08321 197 ALA B O 1
ATOM 1458 N N . PHE A 1 218 ? 0.30692 -20.84750 -39.39017 1.000 57.53164 198 PHE B N 1
ATOM 1459 C CA . PHE A 1 218 ? 0.37568 -22.29799 -39.49076 1.000 59.04157 198 PHE B CA 1
ATOM 1460 C C . PHE A 1 218 ? -0.15068 -22.73684 -40.85126 1.000 62.24383 198 PHE B C 1
ATOM 1461 O O . PHE A 1 218 ? -0.82253 -21.97700 -41.55365 1.000 64.23387 198 PHE B O 1
ATOM 1469 N N . LEU A 1 219 ? 0.15028 -23.97980 -41.21476 1.000 57.86891 199 LEU B N 1
ATOM 1470 C CA . LEU A 1 219 ? -0.37026 -24.57337 -42.43681 1.000 60.58590 199 LEU B CA 1
ATOM 1471 C C . LEU A 1 219 ? -1.56930 -25.45910 -42.12959 1.000 63.62708 199 LEU B C 1
ATOM 1472 O O . LEU A 1 219 ? -1.68332 -26.02538 -41.03960 1.000 71.89125 199 LEU B O 1
ATOM 1477 N N . PHE A 1 220 ? -2.47520 -25.56464 -43.10565 1.000 61.23527 200 PHE B N 1
ATOM 1478 C CA . PHE A 1 220 ? -3.62217 -26.45117 -42.95243 1.000 55.60348 200 PHE B CA 1
ATOM 1479 C C . PHE A 1 220 ? -3.19053 -27.88818 -42.69419 1.000 62.87361 200 PHE B C 1
ATOM 1480 O O . PHE A 1 220 ? -3.95405 -28.66215 -42.10534 1.000 69.36295 200 PHE B O 1
ATOM 1488 N N . GLU A 1 221 ? -1.97508 -28.25183 -43.10451 1.000 71.45391 201 GLU B N 1
ATOM 1489 C CA . GLU A 1 221 ? -1.46225 -29.59880 -42.91305 1.000 69.45464 201 GLU B CA 1
ATOM 1490 C C . GLU A 1 221 ? -0.70098 -29.76033 -41.60547 1.000 73.58355 201 GLU B C 1
ATOM 1491 O O . GLU A 1 221 ? -0.55927 -30.89187 -41.12730 1.000 72.18572 201 GLU B O 1
ATOM 1493 N N . GLU A 1 222 ? -0.21015 -28.66690 -41.01381 1.000 73.33062 202 GLU B N 1
ATOM 1494 C CA . GLU A 1 222 ? 0.49665 -28.76457 -39.74066 1.000 79.49832 202 GLU B CA 1
ATOM 1495 C C . GLU A 1 222 ? -0.43003 -29.03340 -38.56422 1.000 79.75885 202 GLU B C 1
ATOM 1496 O O . GLU A 1 222 ? -0.38440 -28.30952 -37.56459 1.000 73.04529 202 GLU B O 1
ATOM 1502 N N . ASP A 1 223 ? -1.29142 -30.04239 -38.67674 1.000 94.15362 203 ASP B N 1
ATOM 1503 C CA . ASP A 1 223 ? -2.07794 -30.44413 -37.52382 1.000 92.76166 203 ASP B CA 1
ATOM 1504 C C . ASP A 1 223 ? -1.12861 -30.89108 -36.41429 1.000 96.41630 203 ASP B C 1
ATOM 1505 O O . ASP A 1 223 ? 0.05338 -31.16399 -36.65011 1.000 100.54660 203 ASP B O 1
ATOM 1510 N N . GLU A 1 224 ? -1.65996 -30.94981 -35.19091 1.000 83.60495 204 GLU B N 1
ATOM 1511 C CA . GLU A 1 224 ? -0.89931 -31.23829 -33.97488 1.000 83.28694 204 GLU B CA 1
ATOM 1512 C C . GLU A 1 224 ? -0.05493 -30.02566 -33.59011 1.000 76.32020 204 GLU B C 1
ATOM 1513 O O . GLU A 1 224 ? 0.32333 -29.87633 -32.42364 1.000 76.46749 204 GLU B O 1
ATOM 1515 N N . LYS A 1 225 ? 0.25835 -29.16135 -34.56055 1.000 76.48862 205 LYS B N 1
ATOM 1516 C CA . LYS A 1 225 ? 0.96389 -27.91815 -34.27658 1.000 70.47499 205 LYS B CA 1
ATOM 1517 C C . LYS A 1 225 ? 0.00299 -26.77534 -33.97908 1.000 68.66430 205 LYS B C 1
ATOM 1518 O O . LYS A 1 225 ? 0.31410 -25.91181 -33.15009 1.000 68.70623 205 LYS B O 1
ATOM 1520 N N . PHE A 1 226 ? -1.16319 -26.75755 -34.62998 1.000 64.78175 206 PHE B N 1
ATOM 1521 C CA . PHE A 1 226 ? -2.16923 -25.73363 -34.38336 1.000 65.25476 206 PHE B CA 1
ATOM 1522 C C . PHE A 1 226 ? -3.33347 -26.23505 -33.54024 1.000 63.82280 206 PHE B C 1
ATOM 1523 O O . PHE A 1 226 ? -4.10337 -25.41585 -33.02626 1.000 62.41068 206 PHE B O 1
ATOM 1531 N N . LYS A 1 227 ? -3.48664 -27.55101 -33.40943 1.000 60.47511 207 LYS B N 1
ATOM 1532 C CA . LYS A 1 227 ? -4.54975 -28.11026 -32.57922 1.000 62.45425 207 LYS B CA 1
ATOM 1533 C C . LYS A 1 227 ? -4.54092 -27.59461 -31.14258 1.000 65.81527 207 LYS B C 1
ATOM 1534 O O . LYS A 1 227 ? -5.63034 -27.29689 -30.62316 1.000 61.38007 207 LYS B O 1
ATOM 1536 N N . PRO A 1 228 ? -3.39936 -27.48036 -30.44449 1.000 64.00102 208 PRO B N 1
ATOM 1537 C CA . PRO A 1 228 ? -3.44507 -26.87603 -29.10010 1.000 64.29118 208 PRO B CA 1
ATOM 1538 C C . PRO A 1 228 ? -3.95752 -25.44712 -29.10346 1.000 65.48214 208 PRO B C 1
ATOM 1539 O O . PRO A 1 228 ? -4.70858 -25.05850 -28.19928 1.000 63.38667 208 PRO B O 1
ATOM 1543 N N . HIS A 1 229 ? -3.56239 -24.64577 -30.09519 1.000 63.18182 209 HIS B N 1
ATOM 1544 C CA . HIS A 1 229 ? -4.09751 -23.29312 -30.20088 1.000 57.96790 209 HIS B CA 1
ATOM 1545 C C . HIS A 1 229 ? -5.57352 -23.32608 -30.57104 1.000 54.00164 209 HIS B C 1
ATOM 1546 O O . HIS A 1 229 ? -6.35994 -22.49651 -30.09918 1.000 53.42594 209 HIS B O 1
ATOM 1553 N N . MET A 1 230 ? -5.96322 -24.28090 -31.41843 1.000 54.83910 210 MET B N 1
ATOM 1554 C CA . MET A 1 230 ? -7.35981 -24.41071 -31.81334 1.000 60.31439 210 MET B CA 1
ATOM 1555 C C . MET A 1 230 ? -8.23399 -24.82559 -30.63574 1.000 59.50426 210 MET B C 1
ATOM 1556 O O . MET A 1 230 ? -9.39903 -24.41901 -30.55466 1.000 52.45776 210 MET B O 1
ATOM 1561 N N . GLU A 1 231 ? -7.69088 -25.62212 -29.71301 1.000 57.07873 211 GLU B N 1
ATOM 1562 C CA . GLU A 1 231 ? -8.42553 -26.02219 -28.52042 1.000 55.57526 211 GLU B CA 1
ATOM 1563 C C . GLU A 1 231 ? -8.37924 -24.96738 -27.42364 1.000 55.26905 211 GLU B C 1
ATOM 1564 O O . GLU A 1 231 ? -9.11531 -25.08778 -26.43736 1.000 51.36957 211 GLU B O 1
ATOM 1566 N N . ASN A 1 232 ? -7.54004 -23.94158 -27.57557 1.000 54.60623 212 ASN B N 1
ATOM 1567 C CA . ASN A 1 232 ? -7.49257 -22.80771 -26.66281 1.000 52.39964 212 ASN B CA 1
ATOM 1568 C C . ASN A 1 232 ? -8.13724 -21.56939 -27.27195 1.000 48.89819 212 ASN B C 1
ATOM 1569 O O . ASN A 1 232 ? -7.86083 -20.44977 -26.83418 1.000 46.08069 212 ASN B O 1
ATOM 1574 N N . SER A 1 233 ? -9.02184 -21.75720 -28.24825 1.000 49.19026 213 SER B N 1
ATOM 1575 C CA . SER A 1 233 ? -9.61159 -20.67367 -29.01998 1.000 46.79556 213 SER B CA 1
ATOM 1576 C C . SER A 1 233 ? -11.11828 -20.62229 -28.80926 1.000 47.89253 213 SER B C 1
ATOM 1577 O O . SER A 1 233 ? -11.79062 -21.65795 -28.80025 1.000 49.39215 213 SER B O 1
ATOM 1580 N N . SER A 1 234 ? -11.64482 -19.41047 -28.63970 1.000 46.44381 214 SER B N 1
ATOM 1581 C CA . SER A 1 234 ? -13.08264 -19.20537 -28.51873 1.000 43.02598 214 SER B CA 1
ATOM 1582 C C . SER A 1 234 ? -13.71848 -18.64065 -29.78143 1.000 48.41263 214 SER B C 1
ATOM 1583 O O . SER A 1 234 ? -14.91874 -18.83395 -29.99878 1.000 47.50603 214 SER B O 1
ATOM 1586 N N . ILE A 1 235 ? -12.95041 -17.94281 -30.61230 1.000 49.03568 215 ILE B N 1
ATOM 1587 C CA . ILE A 1 235 ? -13.43805 -17.38128 -31.86673 1.000 50.19756 215 ILE B CA 1
ATOM 1588 C C . ILE A 1 235 ? -12.68621 -18.04709 -33.00985 1.000 53.80123 215 ILE B C 1
ATOM 1589 O O . ILE A 1 235 ? -11.45040 -17.99042 -33.06480 1.000 50.75777 215 ILE B O 1
ATOM 1594 N N . ILE A 1 236 ? -13.42853 -18.67897 -33.91560 1.000 48.17008 216 ILE B N 1
ATOM 1595 C CA . ILE A 1 236 ? -12.86853 -19.31160 -35.10304 1.000 46.79658 216 ILE B CA 1
ATOM 1596 C C . ILE A 1 236 ? -13.52474 -18.68302 -36.32249 1.000 50.48236 216 ILE B C 1
ATOM 1597 O O . ILE A 1 236 ? -14.75464 -18.57651 -36.38480 1.000 42.31806 216 ILE B O 1
ATOM 1599 N N . TYR A 1 237 ? -12.70571 -18.26755 -37.28550 1.000 49.53490 217 TYR B N 1
ATOM 1600 C CA . TYR A 1 237 ? -13.17148 -17.59876 -38.49171 1.000 45.53849 217 TYR B CA 1
ATOM 1601 C C . TYR A 1 237 ? -12.85271 -18.44179 -39.71573 1.000 47.27877 217 TYR B C 1
ATOM 1602 O O . TYR A 1 237 ? -11.75003 -18.98446 -39.83841 1.000 46.04747 217 TYR B O 1
ATOM 1611 N N . GLY A 1 238 ? -13.82802 -18.55511 -40.61347 1.000 48.15499 218 GLY B N 1
ATOM 1612 C CA . GLY A 1 238 ? -13.61265 -19.22531 -41.87917 1.000 36.01673 218 GLY B CA 1
ATOM 1613 C C . GLY A 1 238 ? -13.57190 -18.24086 -43.03092 1.000 45.48468 218 GLY B C 1
ATOM 1614 O O . GLY A 1 238 ? -14.61679 -17.74885 -43.46604 1.000 43.28730 218 GLY B O 1
ATOM 1615 N N . CYS A 1 239 ? -12.37234 -17.94771 -43.53295 1.000 42.92959 219 CYS B N 1
ATOM 1616 C CA . CYS A 1 239 ? -12.15327 -16.99839 -44.61975 1.000 43.31476 219 CYS B CA 1
ATOM 1617 C C . CYS A 1 239 ? -11.44967 -17.66863 -45.79191 1.000 50.13273 219 CYS B C 1
ATOM 1618 O O . CYS A 1 239 ? -10.53917 -17.10505 -46.40408 1.000 49.96107 219 CYS B O 1
ATOM 1621 N N . THR A 1 240 ? -11.86509 -18.88764 -46.11147 1.000 53.01561 220 THR B N 1
ATOM 1622 C CA . THR A 1 240 ? -11.23112 -19.70617 -47.12492 1.000 48.74812 220 THR B CA 1
ATOM 1623 C C . THR A 1 240 ? -12.21003 -20.04021 -48.23985 1.000 55.88369 220 THR B C 1
ATOM 1624 O O . THR A 1 240 ? -13.41459 -20.17477 -48.00071 1.000 53.24034 220 THR B O 1
ATOM 1628 N N . PRO A 1 241 ? -11.72098 -20.19128 -49.46346 1.000 62.80291 221 PRO B N 1
ATOM 1629 C CA . PRO A 1 241 ? -12.58683 -20.65986 -50.54864 1.000 59.87201 221 PRO B CA 1
ATOM 1630 C C . PRO A 1 241 ? -12.64936 -22.17688 -50.56255 1.000 62.93347 221 PRO B C 1
ATOM 1631 O O . PRO A 1 241 ? -12.71022 -22.79565 -51.62896 1.000 64.87681 221 PRO B O 1
ATOM 1635 N N . SER A 1 242 ? -12.63914 -22.78316 -49.37799 1.000 63.95332 222 SER B N 1
ATOM 1636 C CA . SER A 1 242 ? -12.49027 -24.22694 -49.28010 1.000 58.65217 222 SER B CA 1
ATOM 1637 C C . SER A 1 242 ? -13.70484 -24.95646 -49.84383 1.000 62.72511 222 SER B C 1
ATOM 1638 O O . SER A 1 242 ? -14.84862 -24.51917 -49.68405 1.000 57.83894 222 SER B O 1
ATOM 1641 N N . THR A 1 243 ? -13.43693 -26.08091 -50.51061 1.000 64.13135 223 THR B N 1
ATOM 1642 C CA . THR A 1 243 ? -14.45051 -27.03666 -50.93428 1.000 53.47014 223 THR B CA 1
ATOM 1643 C C . THR A 1 243 ? -14.42270 -28.27872 -50.06113 1.000 50.47738 223 THR B C 1
ATOM 1644 O O . THR A 1 243 ? -15.22993 -29.19390 -50.26060 1.000 50.33980 223 THR B O 1
ATOM 1648 N N . SER A 1 244 ? -13.48394 -28.33667 -49.12299 1.000 63.46566 224 SER B N 1
ATOM 1649 C CA . SER A 1 244 ? -13.36872 -29.38946 -48.13168 1.000 63.41446 224 SER B CA 1
ATOM 1650 C C . SER A 1 244 ? -13.23313 -28.70825 -46.78395 1.000 67.78823 224 SER B C 1
ATOM 1651 O O . SER A 1 244 ? -12.53445 -27.69652 -46.66698 1.000 72.76108 224 SER B O 1
ATOM 1654 N N . ALA A 1 245 ? -13.92812 -29.23495 -45.78164 1.000 67.37848 225 ALA B N 1
ATOM 1655 C CA . ALA A 1 245 ? -13.94711 -28.58065 -44.48212 1.000 67.39969 225 ALA B CA 1
ATOM 1656 C C . ALA A 1 245 ? -12.53002 -28.42086 -43.95155 1.000 71.91941 225 ALA B C 1
ATOM 1657 O O . ALA A 1 245 ? -11.82404 -29.40943 -43.73146 1.000 76.53687 225 ALA B O 1
ATOM 1659 N N . VAL A 1 246 ? -12.12497 -27.17501 -43.72302 1.000 63.50625 226 VAL B N 1
ATOM 1660 C CA . VAL A 1 246 ? -10.80871 -26.91835 -43.15698 1.000 58.13528 226 VAL B CA 1
ATOM 1661 C C . VAL A 1 246 ? -10.88415 -26.82530 -41.63915 1.000 50.48706 226 VAL B C 1
ATOM 1662 O O . VAL A 1 246 ? -9.90933 -27.14345 -40.95078 1.000 54.48168 226 VAL B O 1
ATOM 1666 N N . ILE A 1 247 ? -12.02197 -26.39922 -41.10248 1.000 48.76181 227 ILE B N 1
ATOM 1667 C CA . ILE A 1 247 ? -12.24351 -26.38533 -39.66312 1.000 49.75123 227 ILE B CA 1
ATOM 1668 C C . ILE A 1 247 ? -12.84946 -27.73273 -39.29110 1.000 51.60797 227 ILE B C 1
ATOM 1669 O O . ILE A 1 247 ? -14.02708 -27.98931 -39.55479 1.000 51.99193 227 ILE B O 1
ATOM 1674 N N . LYS A 1 248 ? -12.04522 -28.59205 -38.67572 1.000 49.68609 228 LYS B N 1
ATOM 1675 C CA . LYS A 1 248 ? -12.44758 -29.95173 -38.35219 1.000 47.90165 228 LYS B CA 1
ATOM 1676 C C . LYS A 1 248 ? -12.91779 -30.02978 -36.90624 1.000 55.81267 228 LYS B C 1
ATOM 1677 O O . LYS A 1 248 ? -12.37371 -29.35400 -36.02648 1.000 53.28138 228 LYS B O 1
ATOM 1683 N N . LYS A 1 249 ? -13.93710 -30.86124 -36.67065 1.000 57.46505 229 LYS B N 1
ATOM 1684 C CA . LYS A 1 249 ? -14.52984 -30.95742 -35.33900 1.000 59.93257 229 LYS B CA 1
ATOM 1685 C C . LYS A 1 249 ? -13.52271 -31.45140 -34.30251 1.000 59.97539 229 LYS B C 1
ATOM 1686 O O . LYS A 1 249 ? -13.54821 -31.01097 -33.14675 1.000 61.33053 229 LYS B O 1
ATOM 1692 N N . ASP A 1 250 ? -12.62348 -32.35787 -34.69121 1.000 57.47168 230 ASP B N 1
ATOM 1693 C CA . ASP A 1 250 ? -11.68022 -32.91315 -33.72921 1.000 56.72720 230 ASP B CA 1
ATOM 1694 C C . ASP A 1 250 ? -10.54563 -31.95632 -33.39019 1.000 57.90822 230 ASP B C 1
ATOM 1695 O O . ASP A 1 250 ? -9.75098 -32.25954 -32.49281 1.000 56.19883 230 ASP B O 1
ATOM 1697 N N . HIS A 1 251 ? -10.45169 -30.81608 -34.07515 1.000 57.18794 231 HIS B N 1
ATOM 1698 C CA . HIS A 1 251 ? -9.45324 -29.80425 -33.76534 1.000 53.37389 231 HIS B CA 1
ATOM 1699 C C . HIS A 1 251 ? -9.99932 -28.68863 -32.88943 1.000 51.09872 231 HIS B C 1
ATOM 1700 O O . HIS A 1 251 ? -9.22315 -27.84339 -32.43562 1.000 58.26036 231 HIS B O 1
ATOM 1707 N N . LEU A 1 252 ? -11.30037 -28.67704 -32.62899 1.000 51.02714 232 LEU B N 1
ATOM 1708 C CA . LEU A 1 252 ? -11.94465 -27.61131 -31.88055 1.000 56.28737 232 LEU B CA 1
ATOM 1709 C C . LEU A 1 252 ? -12.13696 -28.02257 -30.42683 1.000 50.86147 232 LEU B C 1
ATOM 1710 O O . LEU A 1 252 ? -12.17259 -29.20882 -30.08925 1.000 54.78978 232 LEU B O 1
ATOM 1712 N N . ASN A 1 253 ? -12.25659 -27.01918 -29.56206 1.000 51.13906 233 ASN B N 1
ATOM 1713 C CA . ASN A 1 253 ? -12.54920 -27.28604 -28.16231 1.000 47.92587 233 ASN B CA 1
ATOM 1714 C C . ASN A 1 253 ? -13.97692 -27.80007 -28.02446 1.000 52.21706 233 ASN B C 1
ATOM 1715 O O . ASN A 1 253 ? -14.91434 -27.22068 -28.58102 1.000 49.85890 233 ASN B O 1
ATOM 1720 N N . LYS A 1 254 ? -14.14248 -28.88282 -27.26661 1.000 53.76868 234 LYS B N 1
ATOM 1721 C CA . LYS A 1 254 ? -15.44430 -29.50276 -27.05327 1.000 53.46760 234 LYS B CA 1
ATOM 1722 C C . LYS A 1 254 ? -15.88335 -29.39191 -25.60022 1.000 57.80300 234 LYS B C 1
ATOM 1723 O O . LYS A 1 254 ? -16.82316 -30.08467 -25.18621 1.000 53.63392 234 LYS B O 1
ATOM 1725 N N . ASP A 1 255 ? -15.22041 -28.54536 -24.81970 1.000 60.92224 235 ASP B N 1
ATOM 1726 C CA . ASP A 1 255 ? -15.54288 -28.38706 -23.41035 1.000 55.33322 235 ASP B CA 1
ATOM 1727 C C . ASP A 1 255 ? -16.74258 -27.45812 -23.26457 1.000 53.27233 235 ASP B C 1
ATOM 1728 O O . ASP A 1 255 ? -16.64961 -26.28500 -23.63920 1.000 54.23740 235 ASP B O 1
ATOM 1733 N N . PRO A 1 256 ? -17.87815 -27.93301 -22.74320 1.000 53.89043 236 PRO B N 1
ATOM 1734 C CA . PRO A 1 256 ? -19.05055 -27.05219 -22.61068 1.000 56.38823 236 PRO B CA 1
ATOM 1735 C C . PRO A 1 256 ? -18.82628 -25.85997 -21.70271 1.000 55.11042 236 PRO B C 1
ATOM 1736 O O . PRO A 1 256 ? -19.59164 -24.89178 -21.78621 1.000 55.12291 236 PRO B O 1
ATOM 1740 N N . LYS A 1 257 ? -17.80638 -25.88980 -20.84228 1.000 54.54746 237 LYS B N 1
ATOM 1741 C CA . LYS A 1 257 ? -17.55873 -24.75964 -19.95532 1.000 51.80952 237 LYS B CA 1
ATOM 1742 C C . LYS A 1 257 ? -17.04453 -23.53718 -20.70614 1.000 59.03930 237 LYS B C 1
ATOM 1743 O O . LYS A 1 257 ? -17.14865 -22.42015 -20.18897 1.000 58.77096 237 LYS B O 1
ATOM 1745 N N . TYR A 1 258 ? -16.49811 -23.71803 -21.90600 1.000 52.84710 238 TYR B N 1
ATOM 1746 C CA . TYR A 1 258 ? -15.95206 -22.62703 -22.69971 1.000 49.95236 238 TYR B CA 1
ATOM 1747 C C . TYR A 1 258 ? -16.83337 -22.37753 -23.91613 1.000 53.22612 238 TYR B C 1
ATOM 1748 O O . TYR A 1 258 ? -17.28152 -23.32164 -24.57505 1.000 53.00455 238 TYR B O 1
ATOM 1757 N N . ARG A 1 259 ? -17.08341 -21.10296 -24.20444 1.000 48.48773 239 ARG B N 1
ATOM 1758 C CA . ARG A 1 259 ? -17.90005 -20.71431 -25.34405 1.000 50.87512 239 ARG B CA 1
ATOM 1759 C C . ARG A 1 259 ? -17.04430 -20.63357 -26.59952 1.000 49.42140 239 ARG B C 1
ATOM 1760 O O . ARG A 1 259 ? -15.91629 -20.13523 -26.56449 1.000 47.73133 239 ARG B O 1
ATOM 1768 N N . LYS A 1 260 ? -17.59313 -21.12035 -27.71124 1.000 45.31325 240 LYS B N 1
ATOM 1769 C CA . LYS A 1 260 ? -16.94206 -21.04939 -29.01302 1.000 45.28200 240 LYS B CA 1
ATOM 1770 C C . LYS A 1 260 ? -17.92184 -20.49222 -30.03456 1.000 47.13496 240 LYS B C 1
ATOM 1771 O O . LYS A 1 260 ? -19.04266 -20.99634 -30.16207 1.000 45.16299 240 LYS B O 1
ATOM 1777 N N . PHE A 1 261 ? -17.50425 -19.45033 -30.75030 1.000 46.14228 241 PHE B N 1
ATOM 1778 C CA . PHE A 1 261 ? -18.31687 -18.81864 -31.78430 1.000 46.49039 241 PHE B CA 1
ATOM 1779 C C . PHE A 1 261 ? -17.58402 -18.94652 -33.11284 1.000 42.93260 241 PHE B C 1
ATOM 1780 O O . PHE A 1 261 ? -16.48119 -18.41133 -33.26979 1.000 40.50004 241 PHE B O 1
ATOM 1788 N N . ILE A 1 262 ? -18.19448 -19.64768 -34.06361 1.000 45.01770 242 ILE B N 1
ATOM 1789 C CA . ILE A 1 262 ? -17.60068 -19.89901 -35.37305 1.000 43.03006 242 ILE B CA 1
ATOM 1790 C C . ILE A 1 262 ? -18.37982 -19.08801 -36.39908 1.000 39.40141 242 ILE B C 1
ATOM 1791 O O . ILE A 1 262 ? -19.55691 -19.36513 -36.66275 1.000 38.96366 242 ILE B O 1
ATOM 1796 N N . SER A 1 263 ? -17.72878 -18.08095 -36.97726 1.000 40.97067 243 SER B N 1
ATOM 1797 C CA . SER A 1 263 ? -18.31408 -17.27429 -38.04214 1.000 38.08416 243 SER B CA 1
ATOM 1798 C C . SER A 1 263 ? -17.70118 -17.69919 -39.37234 1.000 44.47930 243 SER B C 1
ATOM 1799 O O . SER A 1 263 ? -16.49966 -17.51923 -39.59546 1.000 42.97343 243 SER B O 1
ATOM 1802 N N . LEU A 1 264 ? -18.52605 -18.26029 -40.25146 1.000 42.61361 244 LEU B N 1
ATOM 1803 C CA . LEU A 1 264 ? -18.09476 -18.73348 -41.56038 1.000 36.27686 244 LEU B CA 1
ATOM 1804 C C . LEU A 1 264 ? -18.57868 -17.77570 -42.63999 1.000 42.96866 244 LEU B C 1
ATOM 1805 O O . LEU A 1 264 ? -19.76775 -17.44457 -42.69099 1.000 42.07220 244 LEU B O 1
ATOM 1810 N N . ILE A 1 265 ? -17.65907 -17.33347 -43.49904 1.000 42.04253 245 ILE B N 1
ATOM 1811 C CA . ILE A 1 265 ? -17.97826 -16.35158 -44.53124 1.000 38.40113 245 ILE B CA 1
ATOM 1812 C C . ILE A 1 265 ? -17.47382 -16.81628 -45.89225 1.000 40.37479 245 ILE B C 1
ATOM 1813 O O . ILE A 1 265 ? -17.84530 -16.24981 -46.92582 1.000 42.77599 245 ILE B O 1
ATOM 1818 N N . GLY A 1 266 ? -16.62739 -17.84697 -45.90827 1.000 48.31118 246 GLY B N 1
ATOM 1819 C CA . GLY A 1 266 ? -15.94765 -18.20498 -47.14401 1.000 48.43941 246 GLY B CA 1
ATOM 1820 C C . GLY A 1 266 ? -16.83201 -18.87177 -48.18425 1.000 48.37467 246 GLY B C 1
ATOM 1821 O O . GLY A 1 266 ? -16.73227 -18.56435 -49.37525 1.000 48.87464 246 GLY B O 1
ATOM 1822 N N . SER A 1 267 ? -17.70180 -19.79016 -47.76403 1.000 47.25817 247 SER B N 1
ATOM 1823 C CA . SER A 1 267 ? -18.48849 -20.54766 -48.73347 1.000 46.30512 247 SER B CA 1
ATOM 1824 C C . SER A 1 267 ? -19.58951 -19.68512 -49.34341 1.000 50.21210 247 SER B C 1
ATOM 1825 O O . SER A 1 267 ? -20.32793 -18.99782 -48.62992 1.000 49.04178 247 SER B O 1
ATOM 1828 N N . TYR A 1 268 ? -19.70227 -19.73646 -50.67421 1.000 50.45593 248 TYR B N 1
ATOM 1829 C CA . TYR A 1 268 ? -20.77995 -19.06574 -51.38891 1.000 50.32595 248 TYR B CA 1
ATOM 1830 C C . TYR A 1 268 ? -21.38720 -19.91957 -52.49491 1.000 50.79391 248 TYR B C 1
ATOM 1831 O O . TYR A 1 268 ? -22.27507 -19.43619 -53.20419 1.000 55.70131 248 TYR B O 1
ATOM 1840 N N . LYS A 1 269 ? -20.94185 -21.15934 -52.66709 1.000 51.25299 249 LYS B N 1
ATOM 1841 C CA . LYS A 1 269 ? -21.48733 -22.10503 -53.62634 1.000 51.44958 249 LYS B CA 1
ATOM 1842 C C . LYS A 1 269 ? -21.73734 -23.42450 -52.91247 1.000 47.40128 249 LYS B C 1
ATOM 1843 O O . LYS A 1 269 ? -21.03561 -23.75067 -51.94980 1.000 42.71466 249 LYS B O 1
ATOM 1849 N N . PRO A 1 270 ? -22.75006 -24.18799 -53.33589 1.000 58.26503 250 PRO B N 1
ATOM 1850 C CA . PRO A 1 270 ? -23.10462 -25.40415 -52.58186 1.000 48.00764 250 PRO B CA 1
ATOM 1851 C C . PRO A 1 270 ? -21.96422 -26.39800 -52.41187 1.000 48.13428 250 PRO B C 1
ATOM 1852 O O . PRO A 1 270 ? -21.97553 -27.16095 -51.43752 1.000 53.10177 250 PRO B O 1
ATOM 1856 N N . HIS A 1 271 ? -20.97281 -26.41302 -53.30470 1.000 54.38201 251 HIS B N 1
ATOM 1857 C CA . HIS A 1 271 ? -19.86160 -27.34784 -53.16578 1.000 44.27876 251 HIS B CA 1
ATOM 1858 C C . HIS A 1 271 ? -18.74846 -26.80291 -52.28030 1.000 49.96197 251 HIS B C 1
ATOM 1859 O O . HIS A 1 271 ? -17.76385 -27.51174 -52.04031 1.000 49.67418 251 HIS B O 1
ATOM 1866 N N . MET A 1 272 ? -18.87681 -25.56867 -51.79714 1.000 48.27992 252 MET B N 1
ATOM 1867 C CA . MET A 1 272 ? -17.87717 -24.95375 -50.93567 1.000 51.40308 252 MET B CA 1
ATOM 1868 C C . MET A 1 272 ? -18.31315 -25.12492 -49.48898 1.000 56.08478 252 MET B C 1
ATOM 1869 O O . MET A 1 272 ? -19.45165 -24.79985 -49.13660 1.000 47.70671 252 MET B O 1
ATOM 1874 N N . ILE A 1 273 ? -17.40640 -25.62575 -48.65657 1.000 51.08492 253 ILE B N 1
ATOM 1875 C CA . ILE A 1 273 ? -17.70417 -25.88247 -47.25266 1.000 53.50734 253 ILE B CA 1
ATOM 1876 C C . ILE A 1 273 ? -16.43882 -25.64666 -46.44069 1.000 50.02294 253 ILE B C 1
ATOM 1877 O O . ILE A 1 273 ? -15.33169 -25.96017 -46.88607 1.000 55.70890 253 ILE B O 1
ATOM 1882 N N . GLU A 1 274 ? -16.60639 -25.08896 -45.24535 1.000 53.22300 254 GLU B N 1
ATOM 1883 C CA . GLU A 1 274 ? -15.48618 -24.76983 -44.37190 1.000 56.44196 254 GLU B CA 1
ATOM 1884 C C . GLU A 1 274 ? -15.51576 -25.50494 -43.04336 1.000 52.83831 254 GLU B C 1
ATOM 1885 O O . GLU A 1 274 ? -14.45071 -25.79659 -42.49478 1.000 49.50384 254 GLU B O 1
ATOM 1891 N N . LEU A 1 275 ? -16.69532 -25.81595 -42.51706 1.000 54.62082 255 LEU B N 1
ATOM 1892 C CA . LEU A 1 275 ? -16.83235 -26.45063 -41.21604 1.000 52.89382 255 LEU B CA 1
ATOM 1893 C C . LEU A 1 275 ? -17.12682 -27.93066 -41.39820 1.000 53.53584 255 LEU B C 1
ATOM 1894 O O . LEU A 1 275 ? -17.86114 -28.31728 -42.31277 1.000 54.01276 255 LEU B O 1
ATOM 1899 N N . ASP A 1 276 ? -16.52204 -28.75179 -40.54128 1.000 53.89399 256 ASP B N 1
ATOM 1900 C CA . ASP A 1 276 ? -16.73370 -30.19259 -40.54386 1.000 49.61634 256 ASP B CA 1
ATOM 1901 C C . ASP A 1 276 ? -18.20963 -30.52102 -40.71063 1.000 50.70433 256 ASP B C 1
ATOM 1902 O O . ASP A 1 276 ? -19.05245 -30.06404 -39.93120 1.000 50.45467 256 ASP B O 1
ATOM 1907 N N . LEU A 1 277 ? -18.52275 -31.31696 -41.73610 1.000 55.80932 257 LEU B N 1
ATOM 1908 C CA . LEU A 1 277 ? -19.90958 -31.67781 -41.99696 1.000 51.01158 257 LEU B CA 1
ATOM 1909 C C . LEU A 1 277 ? -20.48454 -32.55302 -40.89170 1.000 55.74063 257 LEU B C 1
ATOM 1910 O O . LEU A 1 277 ? -21.70690 -32.57702 -40.70650 1.000 53.34102 257 LEU B O 1
ATOM 1915 N N . GLU A 1 278 ? -19.62902 -33.25963 -40.14903 1.000 51.04805 258 GLU B N 1
ATOM 1916 C CA . GLU A 1 278 ? -20.09252 -34.00436 -38.98367 1.000 57.71952 258 GLU B CA 1
ATOM 1917 C C . GLU A 1 278 ? -20.63590 -33.05811 -37.92132 1.000 52.67643 258 GLU B C 1
ATOM 1918 O O . GLU A 1 278 ? -21.70207 -33.29869 -37.34396 1.000 51.65682 258 GLU B O 1
ATOM 1920 N N . LEU A 1 279 ? -19.90542 -31.97389 -37.64623 1.000 50.27778 259 LEU B N 1
ATOM 1921 C CA . LEU A 1 279 ? -20.39037 -30.97132 -36.70428 1.000 46.77978 259 LEU B CA 1
ATOM 1922 C C . LEU A 1 279 ? -21.66687 -30.31320 -37.21113 1.000 50.57680 259 LEU B C 1
ATOM 1923 O O . LEU A 1 279 ? -22.57808 -30.02277 -36.42681 1.000 50.87608 259 LEU B O 1
ATOM 1928 N N . MET A 1 280 ? -21.74914 -30.06504 -38.52130 1.000 52.38069 260 MET B N 1
ATOM 1929 C CA . MET A 1 280 ? -22.97540 -29.51455 -39.08922 1.000 52.25741 260 MET B CA 1
ATOM 1930 C C . MET A 1 280 ? -24.14371 -30.46552 -38.87371 1.000 52.31756 260 MET B C 1
ATOM 1931 O O . MET A 1 280 ? -25.25343 -30.03608 -38.53587 1.000 49.38791 260 MET B O 1
ATOM 1936 N N . ASN A 1 281 ? -23.90791 -31.76610 -39.05234 1.000 53.23125 261 ASN B N 1
ATOM 1937 C CA . ASN A 1 281 ? -24.96447 -32.74340 -38.82248 1.000 57.15151 261 ASN B CA 1
ATOM 1938 C C . ASN A 1 281 ? -25.27155 -32.87944 -37.33673 1.000 59.43127 261 ASN B C 1
ATOM 1939 O O . ASN A 1 281 ? -26.43119 -33.07625 -36.95433 1.000 58.69050 261 ASN B O 1
ATOM 1944 N N . ASP A 1 282 ? -24.24519 -32.78679 -36.48550 1.000 54.76931 262 ASP B N 1
ATOM 1945 C CA . ASP A 1 282 ? -24.47654 -32.81256 -35.04462 1.000 48.40979 262 ASP B CA 1
ATOM 1946 C C . ASP A 1 282 ? -25.33849 -31.63867 -34.61136 1.000 53.49617 262 ASP B C 1
ATOM 1947 O O . ASP A 1 282 ? -26.23920 -31.79265 -33.77815 1.000 53.74603 262 ASP B O 1
ATOM 1952 N N . PHE A 1 283 ? -25.06942 -30.45359 -35.16084 1.000 54.30556 263 PHE B N 1
ATOM 1953 C CA . PHE A 1 283 ? -25.88436 -29.28973 -34.83676 1.000 51.66743 263 PHE B CA 1
ATOM 1954 C C . PHE A 1 283 ? -27.32303 -29.47695 -35.29801 1.000 55.92520 263 PHE B C 1
ATOM 1955 O O . PHE A 1 283 ? -28.26260 -29.06282 -34.60850 1.000 56.80765 263 PHE B O 1
ATOM 1963 N N . LYS A 1 284 ? -27.51541 -30.10629 -36.45908 1.000 47.51775 264 LYS B N 1
ATOM 1964 C CA . LYS A 1 284 ? -28.86513 -30.33727 -36.96570 1.000 56.69269 264 LYS B CA 1
ATOM 1965 C C . LYS A 1 284 ? -29.63671 -31.30220 -36.07265 1.000 59.60741 264 LYS B C 1
ATOM 1966 O O . LYS A 1 284 ? -30.76737 -31.01487 -35.66070 1.000 55.77283 264 LYS B O 1
ATOM 1972 N N . ASN A 1 285 ? -29.04131 -32.45925 -35.77258 1.000 59.75886 265 ASN B N 1
ATOM 1973 C CA . ASN A 1 285 ? -29.71116 -33.48280 -34.97836 1.000 58.94687 265 ASN B CA 1
ATOM 1974 C C . ASN A 1 285 ? -29.91760 -33.06661 -33.52720 1.000 55.50585 265 ASN B C 1
ATOM 1975 O O . ASN A 1 285 ? -30.78710 -33.63040 -32.85512 1.000 67.62352 265 ASN B O 1
ATOM 1980 N N . ASN A 1 286 ? -29.13935 -32.11379 -33.02437 1.000 49.72774 266 ASN B N 1
ATOM 1981 C CA . ASN A 1 286 ? -29.31557 -31.62002 -31.66607 1.000 53.36341 266 ASN B CA 1
ATOM 1982 C C . ASN A 1 286 ? -30.28159 -30.44480 -31.58312 1.000 53.80281 266 ASN B C 1
ATOM 1983 O O . ASN A 1 286 ? -30.47118 -29.89412 -30.49354 1.000 51.77310 266 ASN B O 1
ATOM 1988 N N . GLY A 1 287 ? -30.90029 -30.05644 -32.69568 1.000 54.54282 267 GLY B N 1
ATOM 1989 C CA . GLY A 1 287 ? -31.89454 -29.00004 -32.67153 1.000 48.38677 267 GLY B CA 1
ATOM 1990 C C . GLY A 1 287 ? -31.31775 -27.61911 -32.46986 1.000 54.71399 267 GLY B C 1
ATOM 1991 O O . GLY A 1 287 ? -32.00858 -26.73323 -31.95572 1.000 64.41281 267 GLY B O 1
ATOM 1992 N N . VAL A 1 288 ? -30.06569 -27.41276 -32.85882 1.000 55.46142 268 VAL B N 1
ATOM 1993 C CA . VAL A 1 288 ? -29.39739 -26.12649 -32.70839 1.000 54.16931 268 VAL B CA 1
ATOM 1994 C C . VAL A 1 288 ? -29.68592 -25.26140 -33.92701 1.000 52.78864 268 VAL B C 1
ATOM 1995 O O . VAL A 1 288 ? -29.63970 -25.73942 -35.06710 1.000 47.74573 268 VAL B O 1
ATOM 1999 N N . LYS A 1 289 ? -30.02207 -23.99772 -33.68488 1.000 51.70034 269 LYS B N 1
ATOM 2000 C CA . LYS A 1 289 ? -30.21317 -23.03444 -34.75652 1.000 52.38481 269 LYS B CA 1
ATOM 2001 C C . LYS A 1 289 ? -28.88008 -22.39412 -35.11941 1.000 55.00136 269 LYS B C 1
ATOM 2002 O O . LYS A 1 289 ? -28.11058 -21.99194 -34.24188 1.000 54.90917 269 LYS B O 1
ATOM 2008 N N . VAL A 1 290 ? -28.61328 -22.29853 -36.41971 1.000 50.09902 270 VAL B N 1
ATOM 2009 C CA . VAL A 1 290 ? -27.39055 -21.68988 -36.93309 1.000 45.31680 270 VAL B CA 1
ATOM 2010 C C . VAL A 1 290 ? -27.68291 -20.24175 -37.29314 1.000 52.15535 270 VAL B C 1
ATOM 2011 O O . VAL A 1 290 ? -28.71149 -19.94022 -37.91214 1.000 46.61383 270 VAL B O 1
ATOM 2015 N N . ILE A 1 291 ? -26.78563 -19.34065 -36.90207 1.000 46.27876 271 ILE B N 1
ATOM 2016 C CA . ILE A 1 291 ? -26.93282 -17.92985 -37.24150 1.000 44.17341 271 ILE B CA 1
ATOM 2017 C C . ILE A 1 291 ? -26.54817 -17.72089 -38.70038 1.000 45.25379 271 ILE B C 1
ATOM 2018 O O . ILE A 1 291 ? -25.51382 -18.21646 -39.16369 1.000 41.76478 271 ILE B O 1
ATOM 2023 N N . VAL A 1 292 ? -27.39329 -16.99412 -39.43364 1.000 40.69735 272 VAL B N 1
ATOM 2024 C CA . VAL A 1 292 ? -27.17091 -16.69680 -40.84228 1.000 40.62202 272 VAL B CA 1
ATOM 2025 C C . VAL A 1 292 ? -27.49563 -15.22705 -41.07058 1.000 46.69831 272 VAL B C 1
ATOM 2026 O O . VAL A 1 292 ? -28.18091 -14.58876 -40.27037 1.000 46.00273 272 VAL B O 1
ATOM 2030 N N . ASP A 1 293 ? -26.97845 -14.67957 -42.17081 1.000 44.32467 273 ASP B N 1
ATOM 2031 C CA . ASP A 1 293 ? -27.36257 -13.31979 -42.53364 1.000 41.09715 273 ASP B CA 1
ATOM 2032 C C . ASP A 1 293 ? -28.72861 -13.30162 -43.21286 1.000 50.44926 273 ASP B C 1
ATOM 2033 O O . ASP A 1 293 ? -29.58839 -12.48236 -42.87124 1.000 56.30341 273 ASP B O 1
ATOM 2038 N N . SER A 1 294 ? -28.95434 -14.21457 -44.15710 1.000 44.15678 274 SER B N 1
ATOM 2039 C CA . SER A 1 294 ? -30.24241 -14.34756 -44.83096 1.000 51.60113 274 SER B CA 1
ATOM 2040 C C . SER A 1 294 ? -30.52964 -15.82718 -45.02973 1.000 52.53902 274 SER B C 1
ATOM 2041 O O . SER A 1 294 ? -29.72375 -16.53668 -45.63909 1.000 57.68308 274 SER B O 1
ATOM 2043 N N . LYS A 1 295 ? -31.67379 -16.29046 -44.51598 1.000 54.52077 275 LYS B N 1
ATOM 2044 C CA . LYS A 1 295 ? -32.01152 -17.70875 -44.61844 1.000 54.90232 275 LYS B CA 1
ATOM 2045 C C . LYS A 1 295 ? -32.14605 -18.14931 -46.06907 1.000 45.73790 275 LYS B C 1
ATOM 2046 O O . LYS A 1 295 ? -31.73272 -19.25739 -46.42892 1.000 50.36727 275 LYS B O 1
ATOM 2052 N N . GLU A 1 296 ? -32.71762 -17.29567 -46.91819 1.000 45.80840 276 GLU B N 1
ATOM 2053 C CA . GLU A 1 296 ? -32.90042 -17.66227 -48.31799 1.000 50.16679 276 GLU B CA 1
ATOM 2054 C C . GLU A 1 296 ? -31.55637 -17.86012 -49.00709 1.000 54.07048 276 GLU B C 1
ATOM 2055 O O . GLU A 1 296 ? -31.31747 -18.88926 -49.64859 1.000 62.58734 276 GLU B O 1
ATOM 2057 N N . HIS A 1 297 ? -30.66397 -16.87731 -48.88319 1.000 58.72864 277 HIS B N 1
ATOM 2058 C CA . HIS A 1 297 ? -29.37722 -16.94704 -49.56680 1.000 54.39456 277 HIS B CA 1
ATOM 2059 C C . HIS A 1 297 ? -28.50121 -18.06350 -49.00666 1.000 55.31458 277 HIS B C 1
ATOM 2060 O O . HIS A 1 297 ? -27.82106 -18.76196 -49.76610 1.000 56.24845 277 HIS B O 1
ATOM 2067 N N . THR A 1 298 ? -28.50150 -18.25013 -47.68349 1.000 51.48443 278 THR B N 1
ATOM 2068 C CA . THR A 1 298 ? -27.64471 -19.27388 -47.09001 1.000 48.11438 278 THR B CA 1
ATOM 2069 C C . THR A 1 298 ? -28.08175 -20.67537 -47.49659 1.000 52.84495 278 THR B C 1
ATOM 2070 O O . THR A 1 298 ? -27.23896 -21.53611 -47.77650 1.000 57.78599 278 THR B O 1
ATOM 2074 N N . LEU A 1 299 ? -29.39051 -20.92469 -47.54256 1.000 53.64808 279 LEU B N 1
ATOM 2075 C CA . LEU A 1 299 ? -29.88633 -22.23864 -47.93101 1.000 57.83397 279 LEU B CA 1
ATOM 2076 C C . LEU A 1 299 ? -29.78476 -22.48936 -49.42866 1.000 59.94075 279 LEU B C 1
ATOM 2077 O O . LEU A 1 299 ? -30.08207 -23.60167 -49.87739 1.000 51.77709 279 LEU B O 1
ATOM 2082 N N . HIS A 1 300 ? -29.37571 -21.49021 -50.20657 1.000 60.39952 280 HIS B N 1
ATOM 2083 C CA . HIS A 1 300 ? -29.14983 -21.65339 -51.63307 1.000 65.34608 280 HIS B CA 1
ATOM 2084 C C . HIS A 1 300 ? -27.69363 -21.45827 -52.02543 1.000 68.87420 280 HIS B C 1
ATOM 2085 O O . HIS A 1 300 ? -27.35156 -21.66531 -53.19524 1.000 73.43004 280 HIS B O 1
ATOM 2087 N N . GLU A 1 301 ? -26.82793 -21.06543 -51.08896 1.000 63.04595 281 GLU B N 1
ATOM 2088 C CA . GLU A 1 301 ? -25.43970 -20.75111 -51.41654 1.000 58.58201 281 GLU B CA 1
ATOM 2089 C C . GLU A 1 301 ? -24.41591 -21.34658 -50.46301 1.000 59.27273 281 GLU B C 1
ATOM 2090 O O . GLU A 1 301 ? -23.26477 -21.52362 -50.87259 1.000 62.15467 281 GLU B O 1
ATOM 2096 N N . ALA A 1 302 ? -24.77190 -21.68212 -49.22700 1.000 61.44155 282 ALA B N 1
ATOM 2097 C CA . ALA A 1 302 ? -23.81069 -22.13721 -48.23057 1.000 45.89432 282 ALA B CA 1
ATOM 2098 C C . ALA A 1 302 ? -23.79165 -23.66011 -48.18945 1.000 44.42055 282 ALA B C 1
ATOM 2099 O O . ALA A 1 302 ? -24.79914 -24.28981 -47.84694 1.000 43.39925 282 ALA B O 1
ATOM 2101 N N . GLY A 1 303 ? -22.64268 -24.24643 -48.53473 1.000 38.58281 283 GLY B N 1
ATOM 2102 C CA . GLY A 1 303 ? -22.50974 -25.69232 -48.52515 1.000 45.56745 283 GLY B CA 1
ATOM 2103 C C . GLY A 1 303 ? -22.58398 -26.30504 -47.14416 1.000 45.34645 283 GLY B C 1
ATOM 2104 O O . GLY A 1 303 ? -22.91022 -27.49039 -47.02041 1.000 47.80423 283 GLY B O 1
ATOM 2105 N N . GLU A 1 304 ? -22.27384 -25.52681 -46.10341 1.000 42.95228 284 GLU B N 1
ATOM 2106 C CA . GLU A 1 304 ? -22.38380 -26.03621 -44.74231 1.000 41.56998 284 GLU B CA 1
ATOM 2107 C C . GLU A 1 304 ? -23.82566 -26.38263 -44.40484 1.000 45.66714 284 GLU B C 1
ATOM 2108 O O . GLU A 1 304 ? -24.08095 -27.33056 -43.65375 1.000 48.44841 284 GLU B O 1
ATOM 2114 N N . LEU A 1 305 ? -24.77758 -25.64284 -44.96661 1.000 42.87071 285 LEU B N 1
ATOM 2115 C CA . LEU A 1 305 ? -26.19398 -25.89323 -44.74606 1.000 46.72519 285 LEU B CA 1
ATOM 2116 C C . LEU A 1 305 ? -26.82171 -26.74376 -45.83939 1.000 49.88186 285 LEU B C 1
ATOM 2117 O O . LEU A 1 305 ? -27.72076 -27.54015 -45.54899 1.000 50.60436 285 LEU B O 1
ATOM 2122 N N . ILE A 1 306 ? -26.35297 -26.60965 -47.08289 1.000 52.09160 286 ILE B N 1
ATOM 2123 C CA . ILE A 1 306 ? -26.94462 -27.35994 -48.18603 1.000 50.73362 286 ILE B CA 1
ATOM 2124 C C . ILE A 1 306 ? -26.53758 -28.82806 -48.12263 1.000 46.39735 286 ILE B C 1
ATOM 2125 O O . ILE A 1 306 ? -27.33551 -29.71937 -48.43715 1.000 46.97236 286 ILE B O 1
ATOM 2127 N N . GLN A 1 307 ? -25.29700 -29.10825 -47.71934 1.000 46.94458 287 GLN B N 1
ATOM 2128 C CA . GLN A 1 307 ? -24.83679 -30.48909 -47.63564 1.000 49.35855 287 GLN B CA 1
ATOM 2129 C C . GLN A 1 307 ? -25.24401 -31.17342 -46.34013 1.000 47.90356 287 GLN B C 1
ATOM 2130 O O . GLN A 1 307 ? -25.04608 -32.38640 -46.21296 1.000 49.97055 287 GLN B O 1
ATOM 2136 N N . SER A 1 308 ? -25.79949 -30.43409 -45.38278 1.000 47.40598 288 SER B N 1
ATOM 2137 C CA . SER A 1 308 ? -26.26143 -31.00469 -44.12640 1.000 50.56298 288 SER B CA 1
ATOM 2138 C C . SER A 1 308 ? -27.77475 -31.15952 -44.06095 1.000 56.41733 288 SER B C 1
ATOM 2139 O O . SER A 1 308 ? -28.27431 -31.81519 -43.13942 1.000 54.72735 288 SER B O 1
ATOM 2142 N N . GLY A 1 309 ? -28.50840 -30.56868 -45.00178 1.000 59.12125 289 GLY B N 1
ATOM 2143 C CA . GLY A 1 309 ? -29.95279 -30.68267 -45.01568 1.000 57.69191 289 GLY B CA 1
ATOM 2144 C C . GLY A 1 309 ? -30.66667 -29.74141 -44.07580 1.000 61.08968 289 GLY B C 1
ATOM 2145 O O . GLY A 1 309 ? -31.77660 -30.04751 -43.62941 1.000 62.00160 289 GLY B O 1
ATOM 2146 N N . TYR A 1 310 ? -30.06594 -28.59510 -43.76970 1.000 50.00543 290 TYR B N 1
ATOM 2147 C CA . TYR A 1 310 ? -30.66957 -27.65377 -42.84004 1.000 54.77616 290 TYR B CA 1
ATOM 2148 C C . TYR A 1 310 ? -31.92814 -27.02978 -43.43323 1.000 58.51585 290 TYR B C 1
ATOM 2149 O O . TYR A 1 310 ? -32.08502 -26.92504 -44.65231 1.000 59.51579 290 TYR B O 1
ATOM 2158 N N . THR A 1 311 ? -32.83121 -26.61389 -42.54852 1.000 62.95338 291 THR B N 1
ATOM 2159 C CA . THR A 1 311 ? -34.10456 -26.01694 -42.92040 1.000 62.05796 291 THR B CA 1
ATOM 2160 C C . THR A 1 311 ? -34.21484 -24.61828 -42.32244 1.000 56.46121 291 THR B C 1
ATOM 2161 O O . THR A 1 311 ? -33.49182 -24.26323 -41.38749 1.000 56.11779 291 THR B O 1
ATOM 2165 N N . SER A 1 312 ? -35.11822 -23.81330 -42.89417 1.000 54.56155 292 SER B N 1
ATOM 2166 C CA . SER A 1 312 ? -35.28276 -22.43299 -42.44156 1.000 58.31021 292 SER B CA 1
ATOM 2167 C C . SER A 1 312 ? -35.68467 -22.35882 -40.97296 1.000 59.70747 292 SER B C 1
ATOM 2168 O O . SER A 1 312 ? -35.29015 -21.42477 -40.26595 1.000 50.06360 292 SER B O 1
ATOM 2171 N N . ASP A 1 313 ? -36.46275 -23.33158 -40.49848 1.000 60.47361 293 ASP B N 1
ATOM 2172 C CA . ASP A 1 313 ? -36.92307 -23.32528 -39.11363 1.000 60.07807 293 ASP B CA 1
ATOM 2173 C C . ASP A 1 313 ? -35.78797 -23.52602 -38.11362 1.000 58.23781 293 ASP B C 1
ATOM 2174 O O . ASP A 1 313 ? -35.86968 -23.02983 -36.98412 1.000 61.87471 293 ASP B O 1
ATOM 2179 N N . GLN A 1 314 ? -34.72086 -24.22607 -38.49726 1.000 57.66512 294 GLN B N 1
ATOM 2180 C CA . GLN A 1 314 ? -33.57114 -24.39415 -37.61671 1.000 52.31533 294 GLN B CA 1
ATOM 2181 C C . GLN A 1 314 ? -32.48099 -23.36487 -37.89320 1.000 52.74340 294 GLN B C 1
ATOM 2182 O O . GLN A 1 314 ? -31.29405 -23.63173 -37.66148 1.000 50.33698 294 GLN B O 1
ATOM 2188 N N . LEU A 1 315 ? -32.86409 -22.18741 -38.37945 1.000 54.70258 295 LEU B N 1
ATOM 2189 C CA . LEU A 1 315 ? -31.94423 -21.10062 -38.66885 1.000 51.54104 295 LEU B CA 1
ATOM 2190 C C . LEU A 1 315 ? -32.45809 -19.83125 -38.00507 1.000 44.43798 295 LEU B C 1
ATOM 2191 O O . LEU A 1 315 ? -33.65263 -19.70171 -37.72435 1.000 45.17392 295 LEU B O 1
ATOM 2196 N N . ILE A 1 316 ? -31.54506 -18.90408 -37.73198 1.000 46.40027 296 ILE B N 1
ATOM 2197 C CA . ILE A 1 316 ? -31.89909 -17.60432 -37.17373 1.000 48.15658 296 ILE B CA 1
ATOM 2198 C C . ILE A 1 316 ? -31.01253 -16.54704 -37.81517 1.000 50.22219 296 ILE B C 1
ATOM 2199 O O . ILE A 1 316 ? -29.81280 -16.76446 -38.01405 1.000 47.68730 296 ILE B O 1
ATOM 2204 N N . GLU A 1 317 ? -31.60772 -15.40936 -38.15813 1.000 48.17637 297 GLU B N 1
ATOM 2205 C CA . GLU A 1 317 ? -30.88079 -14.33578 -38.81538 1.000 41.43931 297 GLU B CA 1
ATOM 2206 C C . GLU A 1 317 ? -30.20312 -13.44476 -37.77704 1.000 52.13363 297 GLU B C 1
ATOM 2207 O O . GLU A 1 317 ? -30.64390 -13.35247 -36.62778 1.000 51.61810 297 GLU B O 1
ATOM 2213 N N . ILE A 1 318 ? -29.10827 -12.80016 -38.19450 1.000 50.78134 298 ILE B N 1
ATOM 2214 C CA . ILE A 1 318 ? -28.27746 -12.03835 -37.26037 1.000 47.25834 298 ILE B CA 1
ATOM 2215 C C . ILE A 1 318 ? -29.08859 -10.93780 -36.58861 1.000 46.02378 298 ILE B C 1
ATOM 2216 O O . ILE A 1 318 ? -29.05456 -10.77726 -35.36275 1.000 51.71537 298 ILE B O 1
ATOM 2221 N N . HIS A 1 319 ? -29.82419 -10.15601 -37.38292 1.000 47.88012 299 HIS B N 1
ATOM 2222 C CA . HIS A 1 319 ? -30.63114 -9.08273 -36.81199 1.000 49.17196 299 HIS B CA 1
ATOM 2223 C C . HIS A 1 319 ? -31.64532 -9.61732 -35.80802 1.000 53.04588 299 HIS B C 1
ATOM 2224 O O . HIS A 1 319 ? -31.99571 -8.91915 -34.85014 1.000 57.18769 299 HIS B O 1
ATOM 2231 N N . GLU A 1 320 ? -32.11527 -10.85364 -35.99837 1.000 46.71544 300 GLU B N 1
ATOM 2232 C CA . GLU A 1 320 ? -33.06831 -11.44368 -35.06459 1.000 57.14532 300 GLU B CA 1
ATOM 2233 C C . GLU A 1 320 ? -32.43336 -11.78535 -33.72402 1.000 59.76186 300 GLU B C 1
ATOM 2234 O O . GLU A 1 320 ? -33.15911 -11.97007 -32.74082 1.000 63.40184 300 GLU B O 1
ATOM 2240 N N . LEU A 1 321 ? -31.10194 -11.87902 -33.66061 1.000 51.01968 301 LEU B N 1
ATOM 2241 C CA . LEU A 1 321 ? -30.44032 -12.05841 -32.37414 1.000 55.14100 301 LEU B CA 1
ATOM 2242 C C . LEU A 1 321 ? -30.65911 -10.85344 -31.47508 1.000 61.09633 301 LEU B C 1
ATOM 2243 O O . LEU A 1 321 ? -30.47865 -10.95317 -30.25607 1.000 64.26157 301 LEU B O 1
ATOM 2248 N N . TYR A 1 322 ? -31.04713 -9.72229 -32.05902 1.000 58.14220 302 TYR B N 1
ATOM 2249 C CA . TYR A 1 322 ? -31.36038 -8.50177 -31.33685 1.000 57.35633 302 TYR B CA 1
ATOM 2250 C C . TYR A 1 322 ? -32.85359 -8.37623 -31.06771 1.000 61.17818 302 TYR B C 1
ATOM 2251 O O . TYR A 1 322 ? -33.31073 -7.32029 -30.62002 1.000 60.20094 302 TYR B O 1
ATOM 2260 N N . GLU A 1 323 ? -33.61898 -9.43314 -31.34460 1.000 72.61266 303 GLU B N 1
ATOM 2261 C CA . GLU A 1 323 ? -35.04258 -9.50374 -31.04368 1.000 76.25466 303 GLU B CA 1
ATOM 2262 C C . GLU A 1 323 ? -35.33515 -10.52462 -29.95277 1.000 76.87639 303 GLU B C 1
ATOM 2263 O O . GLU A 1 323 ? -36.50454 -10.78754 -29.65495 1.000 80.75527 303 GLU B O 1
ATOM 2269 N N . THR A 1 324 ? -34.29913 -11.10776 -29.35544 1.000 81.43465 304 THR B N 1
ATOM 2270 C CA . THR A 1 324 ? -34.46367 -12.09635 -28.30202 1.000 84.76327 304 THR B CA 1
ATOM 2271 C C . THR A 1 324 ? -33.22012 -12.08400 -27.42554 1.000 84.27269 304 THR B C 1
ATOM 2272 O O . THR A 1 324 ? -32.20774 -11.45855 -27.75135 1.000 73.33662 304 THR B O 1
ATOM 2274 N N . GLU A 1 325 ? -33.31077 -12.78445 -26.29672 1.000 85.12021 305 GLU B N 1
ATOM 2275 C CA . GLU A 1 325 ? -32.19237 -12.90764 -25.37750 1.000 81.70403 305 GLU B CA 1
ATOM 2276 C C . GLU A 1 325 ? -31.92031 -14.34653 -24.96365 1.000 85.39335 305 GLU B C 1
ATOM 2277 O O . GLU A 1 325 ? -31.00973 -14.57862 -24.16121 1.000 88.72408 305 GLU B O 1
ATOM 2279 N N . GLU A 1 326 ? -32.67833 -15.31404 -25.48016 1.000 87.31931 306 GLU B N 1
ATOM 2280 C CA . GLU A 1 326 ? -32.46607 -16.72790 -25.17029 1.000 87.60422 306 GLU B CA 1
ATOM 2281 C C . GLU A 1 326 ? -31.57853 -17.31959 -26.25695 1.000 77.66296 306 GLU B C 1
ATOM 2282 O O . GLU A 1 326 ? -32.05283 -17.80912 -27.28332 1.000 76.35444 306 GLU B O 1
ATOM 2284 N N . PHE A 1 327 ? -30.26724 -17.27512 -26.02388 1.000 74.78884 307 PHE B N 1
ATOM 2285 C CA . PHE A 1 327 ? -29.28277 -17.78395 -26.96686 1.000 69.55557 307 PHE B CA 1
ATOM 2286 C C . PHE A 1 327 ? -28.98477 -19.26425 -26.76522 1.000 64.67190 307 PHE B C 1
ATOM 2287 O O . PHE A 1 327 ? -27.97070 -19.75712 -27.27454 1.000 64.62404 307 PHE B O 1
ATOM 2295 N N . SER A 1 328 ? -29.83342 -19.98341 -26.02910 1.000 62.53867 308 SER B N 1
ATOM 2296 C CA . SER A 1 328 ? -29.62644 -21.41592 -25.88168 1.000 61.39667 308 SER B CA 1
ATOM 2297 C C . SER A 1 328 ? -30.08688 -22.19839 -27.10278 1.000 67.91128 308 SER B C 1
ATOM 2298 O O . SER A 1 328 ? -29.79962 -23.39680 -27.19550 1.000 68.80330 308 SER B O 1
ATOM 2301 N N . THR A 1 329 ? -30.78569 -21.55219 -28.03896 1.000 66.12904 309 THR B N 1
ATOM 2302 C CA . THR A 1 329 ? -31.15309 -22.20034 -29.29067 1.000 65.49448 309 THR B CA 1
ATOM 2303 C C . THR A 1 329 ? -30.01235 -22.18477 -30.29908 1.000 65.23135 309 THR B C 1
ATOM 2304 O O . THR A 1 329 ? -30.01359 -22.99416 -31.23242 1.000 65.67682 309 THR B O 1
ATOM 2308 N N . ILE A 1 330 ? -29.05009 -21.27842 -30.13186 1.000 63.42067 310 ILE B N 1
ATOM 2309 C CA . ILE A 1 330 ? -27.89768 -21.15211 -31.01304 1.000 55.59202 310 ILE B CA 1
ATOM 2310 C C . ILE A 1 330 ? -26.63284 -21.68081 -30.35526 1.000 49.81046 310 ILE B C 1
ATOM 2311 O O . ILE A 1 330 ? -25.52669 -21.42287 -30.84421 1.000 49.48995 310 ILE B O 1
ATOM 2316 N N . THR A 1 331 ? -26.76718 -22.41040 -29.25099 1.000 59.06430 311 THR B N 1
ATOM 2317 C CA . THR A 1 331 ? -25.63016 -22.94415 -28.51445 1.000 59.46883 311 THR B CA 1
ATOM 2318 C C . THR A 1 331 ? -25.89365 -24.41800 -28.26862 1.000 57.83012 311 THR B C 1
ATOM 2319 O O . THR A 1 331 ? -26.88939 -24.77065 -27.62875 1.000 64.14747 311 THR B O 1
ATOM 2323 N N . ASP A 1 332 ? -25.00783 -25.27440 -28.76774 1.000 67.08990 312 ASP B N 1
ATOM 2324 C CA . ASP A 1 332 ? -25.08053 -26.69736 -28.46205 1.000 70.56003 312 ASP B CA 1
ATOM 2325 C C . ASP A 1 332 ? -24.51896 -26.89494 -27.05921 1.000 69.74639 312 ASP B C 1
ATOM 2326 O O . ASP A 1 332 ? -23.32769 -26.66945 -26.82344 1.000 67.62630 312 ASP B O 1
ATOM 2331 N N . ALA A 1 333 ? -25.37581 -27.30690 -26.12201 1.000 64.84439 313 ALA B N 1
ATOM 2332 C CA . ALA A 1 333 ? -24.96290 -27.42502 -24.72772 1.000 61.27730 313 ALA B CA 1
ATOM 2333 C C . ALA A 1 333 ? -23.91740 -28.51107 -24.52930 1.000 50.42246 313 ALA B C 1
ATOM 2334 O O . ALA A 1 333 ? -23.20772 -28.49781 -23.51906 1.000 60.65141 313 ALA B O 1
ATOM 2336 N N . THR A 1 334 ? -23.81505 -29.45336 -25.46403 1.000 58.30619 314 THR B N 1
ATOM 2337 C CA . THR A 1 334 ? -22.84312 -30.52802 -25.34093 1.000 56.63479 314 THR B CA 1
ATOM 2338 C C . THR A 1 334 ? -21.41369 -30.04124 -25.54846 1.000 57.24335 314 THR B C 1
ATOM 2339 O O . THR A 1 334 ? -20.47498 -30.69937 -25.08816 1.000 53.46294 314 THR B O 1
ATOM 2343 N N . THR A 1 335 ? -21.22475 -28.90942 -26.22751 1.000 52.02572 315 THR B N 1
ATOM 2344 C CA . THR A 1 335 ? -19.89068 -28.39918 -26.52185 1.000 58.68000 315 THR B CA 1
ATOM 2345 C C . THR A 1 335 ? -19.70536 -26.91930 -26.22184 1.000 54.82225 315 THR B C 1
ATOM 2346 O O . THR A 1 335 ? -18.55604 -26.48121 -26.09398 1.000 53.67182 315 THR B O 1
ATOM 2350 N N . GLY A 1 336 ? -20.77653 -26.13979 -26.10061 1.000 51.06276 316 GLY B N 1
ATOM 2351 C CA . GLY A 1 336 ? -20.63717 -24.70473 -25.95394 1.000 46.87923 316 GLY B CA 1
ATOM 2352 C C . GLY A 1 336 ? -20.31469 -23.99335 -27.24741 1.000 51.45568 316 GLY B C 1
ATOM 2353 O O . GLY A 1 336 ? -19.70026 -22.92191 -27.22434 1.000 49.22224 316 GLY B O 1
ATOM 2354 N N . THR A 1 337 ? -20.71387 -24.56170 -28.38127 1.000 52.58298 317 THR B N 1
ATOM 2355 C CA . THR A 1 337 ? -20.34147 -24.06459 -29.69725 1.000 46.03861 317 THR B CA 1
ATOM 2356 C C . THR A 1 337 ? -21.51078 -23.35315 -30.36576 1.000 44.93143 317 THR B C 1
ATOM 2357 O O . THR A 1 337 ? -22.65771 -23.80408 -30.28156 1.000 45.97666 317 THR B O 1
ATOM 2361 N N . THR A 1 338 ? -21.20790 -22.23912 -31.03047 1.000 44.83680 318 THR B N 1
ATOM 2362 C CA . THR A 1 338 ? -22.16885 -21.49562 -31.83238 1.000 42.35383 318 THR B CA 1
ATOM 2363 C C . THR A 1 338 ? -21.58353 -21.29870 -33.22385 1.000 43.65089 318 THR B C 1
ATOM 2364 O O . THR A 1 338 ? -20.40487 -20.95838 -33.36438 1.000 38.75017 318 THR B O 1
ATOM 2368 N N . VAL A 1 339 ? -22.40523 -21.51425 -34.24994 1.000 37.52340 319 VAL B N 1
ATOM 2369 C CA . VAL A 1 339 ? -21.97139 -21.44047 -35.64083 1.000 42.85086 319 VAL B CA 1
ATOM 2370 C C . VAL A 1 339 ? -22.74492 -20.33547 -36.34408 1.000 38.67432 319 VAL B C 1
ATOM 2371 O O . VAL A 1 339 ? -23.97629 -20.27601 -36.25235 1.000 40.79487 319 VAL B O 1
ATOM 2375 N N . GLN A 1 340 ? -22.02369 -19.47746 -37.06103 1.000 39.83474 320 GLN B N 1
ATOM 2376 C CA . GLN A 1 340 ? -22.62073 -18.41073 -37.85073 1.000 36.54596 320 GLN B CA 1
ATOM 2377 C C . GLN A 1 340 ? -22.09207 -18.50871 -39.27388 1.000 42.35059 320 GLN B C 1
ATOM 2378 O O . GLN A 1 340 ? -20.87855 -18.60375 -39.48139 1.000 45.49010 320 GLN B O 1
ATOM 2384 N N . LYS A 1 341 ? -22.99892 -18.49243 -40.24772 1.000 39.26433 321 LYS B N 1
ATOM 2385 C CA . LYS A 1 341 ? -22.65469 -18.61240 -41.65954 1.000 40.55926 321 LYS B CA 1
ATOM 2386 C C . LYS A 1 341 ? -23.11657 -17.37566 -42.41729 1.000 43.80285 321 LYS B C 1
ATOM 2387 O O . LYS A 1 341 ? -24.29323 -17.00577 -42.34757 1.000 39.01102 321 LYS B O 1
ATOM 2393 N N . ILE A 1 342 ? -22.19522 -16.74772 -43.14800 1.000 43.18692 322 ILE B N 1
ATOM 2394 C CA . ILE A 1 342 ? -22.47696 -15.53465 -43.90741 1.000 40.19997 322 ILE B CA 1
ATOM 2395 C C . ILE A 1 342 ? -22.20878 -15.79851 -45.38225 1.000 48.75768 322 ILE B C 1
ATOM 2396 O O . ILE A 1 342 ? -21.11598 -16.24762 -45.74873 1.000 40.55068 322 ILE B O 1
ATOM 2401 N N . VAL A 1 343 ? -23.18739 -15.47674 -46.22730 1.000 45.08779 323 VAL B N 1
ATOM 2402 C CA . VAL A 1 343 ? -23.03296 -15.60765 -47.66975 1.000 43.43785 323 VAL B CA 1
ATOM 2403 C C . VAL A 1 343 ? -22.93371 -14.26032 -48.37225 1.000 42.82506 323 VAL B C 1
ATOM 2404 O O . VAL A 1 343 ? -22.36519 -14.19723 -49.47369 1.000 51.42565 323 VAL B O 1
ATOM 2408 N N . GLY A 1 344 ? -23.45156 -13.19590 -47.78511 1.000 45.75620 324 GLY B N 1
ATOM 2409 C CA . GLY A 1 344 ? -23.37671 -11.88745 -48.40791 1.000 47.08624 324 GLY B CA 1
ATOM 2410 C C . GLY A 1 344 ? -24.73816 -11.37251 -48.83824 1.000 45.61334 324 GLY B C 1
ATOM 2411 O O . GLY A 1 344 ? -25.59356 -12.12678 -49.31930 1.000 45.29410 324 GLY B O 1
ATOM 2412 N N . LEU A 1 345 ? -24.94089 -10.06892 -48.65992 1.000 50.24245 325 LEU B N 1
ATOM 2413 C CA . LEU A 1 345 ? -26.16756 -9.38873 -49.04400 1.000 46.97353 325 LEU B CA 1
ATOM 2414 C C . LEU A 1 345 ? -25.81976 -8.02363 -49.61309 1.000 43.44760 325 LEU B C 1
ATOM 2415 O O . LEU A 1 345 ? -24.95026 -7.32656 -49.08367 1.000 46.85522 325 LEU B O 1
ATOM 2420 N N . SER A 1 346 ? -26.51244 -7.64102 -50.68714 1.000 51.35697 326 SER B N 1
ATOM 2421 C CA . SER A 1 346 ? -26.21586 -6.36930 -51.33626 1.000 42.81902 326 SER B CA 1
ATOM 2422 C C . SER A 1 346 ? -26.53887 -5.19072 -50.42786 1.000 45.92016 326 SER B C 1
ATOM 2423 O O . SER A 1 346 ? -25.90933 -4.13237 -50.53964 1.000 45.92165 326 SER B O 1
ATOM 2426 N N . ILE A 1 347 ? -27.52098 -5.35154 -49.53698 1.000 45.17790 327 ILE B N 1
ATOM 2427 C CA . ILE A 1 347 ? -27.85874 -4.29934 -48.58369 1.000 41.73708 327 ILE B CA 1
ATOM 2428 C C . ILE A 1 347 ? -26.67347 -3.97673 -47.68288 1.000 44.80525 327 ILE B C 1
ATOM 2429 O O . ILE A 1 347 ? -26.47859 -2.81917 -47.29115 1.000 45.97093 327 ILE B O 1
ATOM 2434 N N . MET A 1 348 ? -25.85787 -4.98156 -47.35174 1.000 48.79818 328 MET B N 1
ATOM 2435 C CA . MET A 1 348 ? -24.67123 -4.74051 -46.53709 1.000 49.51474 328 MET B CA 1
ATOM 2436 C C . MET A 1 348 ? -23.70096 -3.78851 -47.22973 1.000 47.54749 328 MET B C 1
ATOM 2437 O O . MET A 1 348 ? -23.16102 -2.87603 -46.59387 1.000 48.05479 328 MET B O 1
ATOM 2442 N N . ASP A 1 349 ? -23.47605 -3.97237 -48.53431 1.000 52.58825 329 ASP B N 1
ATOM 2443 C CA . ASP A 1 349 ? -22.53689 -3.10729 -49.24563 1.000 49.59707 329 ASP B CA 1
ATOM 2444 C C . ASP A 1 349 ? -23.06455 -1.68115 -49.36625 1.000 43.91761 329 ASP B C 1
ATOM 2445 O O . ASP A 1 349 ? -22.29399 -0.71944 -49.26802 1.000 47.20427 329 ASP B O 1
ATOM 2450 N N . LEU A 1 350 ? -24.37075 -1.52093 -49.58789 1.000 50.58723 330 LEU B N 1
ATOM 2451 C CA . LEU A 1 350 ? -24.91815 -0.18962 -49.83120 1.000 43.97858 330 LEU B CA 1
ATOM 2452 C C . LEU A 1 350 ? -25.17410 0.58235 -48.54504 1.000 42.93002 330 LEU B C 1
ATOM 2453 O O . LEU A 1 350 ? -24.99997 1.80498 -48.51556 1.000 52.61979 330 LEU B O 1
ATOM 2458 N N . CYS A 1 351 ? -25.59519 -0.09528 -47.47657 1.000 44.57531 331 CYS B N 1
ATOM 2459 C CA . CYS A 1 351 ? -25.83432 0.62634 -46.23128 1.000 49.50823 331 CYS B CA 1
ATOM 2460 C C . CYS A 1 351 ? -24.52518 1.11846 -45.63291 1.000 47.51122 331 CYS B C 1
ATOM 2461 O O . CYS A 1 351 ? -24.46957 2.21368 -45.06264 1.000 49.83942 331 CYS B O 1
ATOM 2464 N N . MET A 1 352 ? -23.45865 0.32996 -45.76267 1.000 50.17329 332 MET B N 1
ATOM 2465 C CA . MET A 1 352 ? -22.15096 0.78646 -45.31350 1.000 52.97939 332 MET B CA 1
ATOM 2466 C C . MET A 1 352 ? -21.53388 1.76294 -46.30898 1.000 54.20917 332 MET B C 1
ATOM 2467 O O . MET A 1 352 ? -20.81979 2.68882 -45.90537 1.000 54.16341 332 MET B O 1
ATOM 2472 N N . GLY A 1 353 ? -21.80851 1.57722 -47.60368 1.000 53.25742 333 GLY B N 1
ATOM 2473 C CA . GLY A 1 353 ? -21.31678 2.51239 -48.60339 1.000 52.53501 333 GLY B CA 1
ATOM 2474 C C . GLY A 1 353 ? -21.98687 3.87023 -48.51002 1.000 54.62561 333 GLY B C 1
ATOM 2475 O O . GLY A 1 353 ? -21.34107 4.90469 -48.70192 1.000 53.95474 333 GLY B O 1
ATOM 2476 N N . LYS A 1 354 ? -23.29213 3.88785 -48.22111 1.000 51.21763 334 LYS B N 1
ATOM 2477 C CA . LYS A 1 354 ? -23.98588 5.15755 -48.02902 1.000 56.59511 334 LYS B CA 1
ATOM 2478 C C . LYS A 1 354 ? -23.42837 5.90130 -46.82234 1.000 54.49998 334 LYS B C 1
ATOM 2479 O O . LYS A 1 354 ? -23.24657 7.12427 -46.86709 1.000 53.03961 334 LYS B O 1
ATOM 2481 N N . TYR A 1 355 ? -23.15872 5.17730 -45.73122 1.000 53.53722 335 TYR B N 1
ATOM 2482 C CA . TYR A 1 355 ? -22.57265 5.79556 -44.54503 1.000 55.21526 335 TYR B CA 1
ATOM 2483 C C . TYR A 1 355 ? -21.21500 6.40750 -44.86472 1.000 52.11510 335 TYR B C 1
ATOM 2484 O O . TYR A 1 355 ? -20.92216 7.54165 -44.46924 1.000 54.11975 335 TYR B O 1
ATOM 2493 N N . ILE A 1 356 ? -20.36325 5.65590 -45.56602 1.000 49.49860 336 ILE B N 1
ATOM 2494 C CA . ILE A 1 356 ? -19.03086 6.14929 -45.90405 1.000 52.94649 336 ILE B CA 1
ATOM 2495 C C . ILE A 1 356 ? -19.12383 7.36711 -46.81528 1.000 58.37355 336 ILE B C 1
ATOM 2496 O O . ILE A 1 356 ? -18.40120 8.35412 -46.62829 1.000 63.84254 336 ILE B O 1
ATOM 2501 N N . TYR A 1 357 ? -20.01550 7.32113 -47.81162 1.000 53.58001 337 TYR B N 1
ATOM 2502 C CA . TYR A 1 357 ? -20.15688 8.44504 -48.73508 1.000 51.76728 337 TYR B CA 1
ATOM 2503 C C . TYR A 1 357 ? -20.57634 9.71613 -48.00603 1.000 56.02049 337 TYR B C 1
ATOM 2504 O O . TYR A 1 357 ? -20.14673 10.81970 -48.36554 1.000 56.72163 337 TYR B O 1
ATOM 2513 N N . GLU A 1 358 ? -21.42120 9.58387 -46.98712 1.000 54.63536 338 GLU B N 1
ATOM 2514 C CA . GLU A 1 358 ? -21.90815 10.73727 -46.24370 1.000 58.61389 338 GLU B CA 1
ATOM 2515 C C . GLU A 1 358 ? -20.95077 11.18505 -45.14625 1.000 65.16601 338 GLU B C 1
ATOM 2516 O O . GLU A 1 358 ? -21.21639 12.19830 -44.49003 1.000 68.01507 338 GLU B O 1
ATOM 2522 N N . ASN A 1 359 ? -19.84939 10.46504 -44.93160 1.000 61.98352 339 ASN B N 1
ATOM 2523 C CA . ASN A 1 359 ? -18.90430 10.80157 -43.87962 1.000 61.11243 339 ASN B CA 1
ATOM 2524 C C . ASN A 1 359 ? -17.46651 10.90251 -44.36830 1.000 64.48784 339 ASN B C 1
ATOM 2525 O O . ASN A 1 359 ? -16.58484 11.23881 -43.57070 1.000 65.66152 339 ASN B O 1
ATOM 2530 N N . ILE A 1 360 ? -17.20048 10.61948 -45.63904 1.000 63.54909 340 ILE B N 1
ATOM 2531 C CA . ILE A 1 360 ? -15.84271 10.69312 -46.16369 1.000 63.17835 340 ILE B CA 1
ATOM 2532 C C . ILE A 1 360 ? -15.51057 12.14121 -46.49215 1.000 59.69907 340 ILE B C 1
ATOM 2533 O O . ILE A 1 360 ? -16.34332 12.88439 -47.02756 1.000 66.92044 340 ILE B O 1
ATOM 2535 N N . GLN A 1 361 ? -14.28590 12.54439 -46.17512 1.000 64.01347 341 GLN B N 1
ATOM 2536 C CA . GLN A 1 361 ? -13.81612 13.89075 -46.45289 1.000 67.04359 341 GLN B CA 1
ATOM 2537 C C . GLN A 1 361 ? -13.27449 13.96735 -47.87645 1.000 70.98646 341 GLN B C 1
ATOM 2538 O O . GLN A 1 361 ? -12.91232 12.95691 -48.48416 1.000 72.52359 341 GLN B O 1
ATOM 2540 N N . ASP A 1 362 ? -13.24374 15.18941 -48.41492 1.000 80.89231 342 ASP B N 1
ATOM 2541 C CA . ASP A 1 362 ? -12.78500 15.39037 -49.78580 1.000 82.57433 342 ASP B CA 1
ATOM 2542 C C . ASP A 1 362 ? -11.32910 14.98062 -49.98118 1.000 80.84422 342 ASP B C 1
ATOM 2543 O O . ASP A 1 362 ? -10.88987 14.82069 -51.12567 1.000 76.46012 342 ASP B O 1
ATOM 2545 N N . ASP A 1 363 ? -10.56843 14.82043 -48.89498 1.000 77.73406 343 ASP B N 1
ATOM 2546 C CA . ASP A 1 363 ? -9.18194 14.38018 -49.01527 1.000 72.37157 343 ASP B CA 1
ATOM 2547 C C . ASP A 1 363 ? -9.07228 12.90538 -49.38776 1.000 75.00771 343 ASP B C 1
ATOM 2548 O O . ASP A 1 363 ? -8.07936 12.49862 -50.00152 1.000 79.54992 343 ASP B O 1
ATOM 2550 N N . ASP A 1 364 ? -10.06564 12.09296 -49.03182 1.000 73.56819 344 ASP B N 1
ATOM 2551 C CA . ASP A 1 364 ? -10.04647 10.65663 -49.29455 1.000 68.11453 344 ASP B CA 1
ATOM 2552 C C . ASP A 1 364 ? -11.09842 10.25232 -50.32184 1.000 69.17909 344 ASP B C 1
ATOM 2553 O O . ASP A 1 364 ? -11.79081 9.24555 -50.16289 1.000 61.70139 344 ASP B O 1
ATOM 2558 N N . ALA A 1 365 ? -11.22066 11.03096 -51.39160 1.000 70.57562 345 ALA B N 1
ATOM 2559 C CA . ALA A 1 365 ? -12.18266 10.74703 -52.44563 1.000 64.53257 345 ALA B CA 1
ATOM 2560 C C . ALA A 1 365 ? -11.84067 11.60710 -53.64991 1.000 65.03377 345 ALA B C 1
ATOM 2561 O O . ALA A 1 365 ? -11.34224 12.72792 -53.50559 1.000 71.02276 345 ALA B O 1
ATOM 2563 N N . VAL A 1 366 ? -12.10828 11.06982 -54.83658 1.000 59.05379 346 VAL B N 1
ATOM 2564 C CA . VAL A 1 366 ? -11.91826 11.80900 -56.07661 1.000 59.76727 346 VAL B CA 1
ATOM 2565 C C . VAL A 1 366 ? -13.26814 12.43161 -56.40862 1.000 62.89442 346 VAL B C 1
ATOM 2566 O O . VAL A 1 366 ? -14.14996 11.78146 -56.97195 1.000 67.66067 346 VAL B O 1
ATOM 2570 N N . VAL A 1 367 ? -13.42866 13.70014 -56.05267 1.000 62.15047 347 VAL B N 1
ATOM 2571 C CA . VAL A 1 367 ? -14.69450 14.39107 -56.25923 1.000 61.76280 347 VAL B CA 1
ATOM 2572 C C . VAL A 1 367 ? -14.72390 14.90560 -57.69149 1.000 72.50007 347 VAL B C 1
ATOM 2573 O O . VAL A 1 367 ? -13.82676 15.63978 -58.11916 1.000 68.67353 347 VAL B O 1
ATOM 2577 N N . VAL A 1 368 ? -15.75911 14.52389 -58.43198 1.000 68.12432 348 VAL B N 1
ATOM 2578 C CA . VAL A 1 368 ? -15.92072 14.89527 -59.83178 1.000 65.73862 348 VAL B CA 1
ATOM 2579 C C . VAL A 1 368 ? -17.06342 15.89347 -59.91819 1.000 69.75457 348 VAL B C 1
ATOM 2580 O O . VAL A 1 368 ? -18.18524 15.59787 -59.49139 1.000 77.84059 348 VAL B O 1
ATOM 2584 N N . ASN A 1 369 ? -16.78579 17.06596 -60.47955 1.000 73.00195 349 ASN B N 1
ATOM 2585 C CA . ASN A 1 369 ? -17.77467 18.12629 -60.60444 1.000 78.28034 349 ASN B CA 1
ATOM 2586 C C . ASN A 1 369 ? -18.38079 18.11802 -62.00129 1.000 76.77508 349 ASN B C 1
ATOM 2587 O O . ASN A 1 369 ? -17.70180 17.79683 -62.98206 1.000 72.85063 349 ASN B O 1
ATOM 2589 N N . ASP A 1 370 ? -19.66920 18.46145 -62.07687 1.000 80.84046 350 ASP B N 1
ATOM 2590 C CA . ASP A 1 370 ? -20.41478 18.52907 -63.33435 1.000 80.00562 350 ASP B CA 1
ATOM 2591 C C . ASP A 1 370 ? -20.43241 17.17528 -64.04883 1.000 80.53440 350 ASP B C 1
ATOM 2592 O O . ASP A 1 370 ? -19.96422 17.03112 -65.17876 1.000 84.37673 350 ASP B O 1
ATOM 2594 N N . PHE A 1 371 ? -21.01099 16.18540 -63.37319 1.000 65.24872 351 PHE B N 1
ATOM 2595 C CA . PHE A 1 371 ? -21.10650 14.83197 -63.91409 1.000 64.00268 351 PHE B CA 1
ATOM 2596 C C . PHE A 1 371 ? -22.21025 14.72538 -64.96017 1.000 59.61226 351 PHE B C 1
ATOM 2597 O O . PHE A 1 371 ? -22.95994 15.67419 -65.18670 1.000 69.07520 351 PHE B O 1
ATOM 2605 N N . SER B 1 19 ? -3.24362 1.14416 -64.44028 1.000 75.16134 -1 SER A N 1
ATOM 2606 C CA . SER B 1 19 ? -4.62435 0.67292 -64.42660 1.000 91.77459 -1 SER A CA 1
ATOM 2607 C C . SER B 1 19 ? -5.53585 1.73571 -63.83105 1.000 89.30876 -1 SER A C 1
ATOM 2608 O O . SER B 1 19 ? -5.27715 2.24686 -62.74120 1.000 86.34584 -1 SER A O 1
ATOM 2610 N N . HIS B 1 20 ? -6.60913 2.06312 -64.54517 1.000 87.11102 0 HIS A N 1
ATOM 2611 C CA . HIS B 1 20 ? -7.43587 3.19365 -64.15522 1.000 84.91401 0 HIS A CA 1
ATOM 2612 C C . HIS B 1 20 ? -8.82063 3.05907 -64.77201 1.000 91.20788 0 HIS A C 1
ATOM 2613 O O . HIS B 1 20 ? -9.01283 2.37131 -65.77851 1.000 90.89757 0 HIS A O 1
ATOM 2615 N N . MET B 1 21 ? -9.78422 3.72572 -64.14386 1.000 76.79541 1 MET A N 1
ATOM 2616 C CA . MET B 1 21 ? -11.14663 3.82319 -64.64328 1.000 74.12607 1 MET A CA 1
ATOM 2617 C C . MET B 1 21 ? -11.40443 5.25449 -65.10116 1.000 70.47935 1 MET A C 1
ATOM 2618 O O . MET B 1 21 ? -10.69085 6.18732 -64.72193 1.000 69.16820 1 MET A O 1
ATOM 2623 N N . LYS B 1 22 ? -12.43515 5.42693 -65.92680 1.000 65.59950 2 LYS A N 1
ATOM 2624 C CA . LYS B 1 22 ? -12.72446 6.71875 -66.54087 1.000 59.64660 2 LYS A CA 1
ATOM 2625 C C . LYS B 1 22 ? -14.15714 7.14185 -66.25901 1.000 61.92083 2 LYS A C 1
ATOM 2626 O O . LYS B 1 22 ? -15.10052 6.41188 -66.57970 1.000 60.48578 2 LYS A O 1
ATOM 2632 N N . VAL B 1 23 ? -14.31093 8.32059 -65.66452 1.000 59.54143 3 VAL A N 1
ATOM 2633 C CA . VAL B 1 23 ? -15.61340 8.94395 -65.46169 1.000 61.50812 3 VAL A CA 1
ATOM 2634 C C . VAL B 1 23 ? -15.85946 9.86915 -66.64601 1.000 57.82570 3 VAL A C 1
ATOM 2635 O O . VAL B 1 23 ? -15.15233 10.86484 -66.81908 1.000 62.36796 3 VAL A O 1
ATOM 2639 N N . ILE B 1 24 ? -16.85203 9.54175 -67.46793 1.000 54.18770 4 ILE A N 1
ATOM 2640 C CA . ILE B 1 24 ? -17.18226 10.33266 -68.64724 1.000 52.68419 4 ILE A CA 1
ATOM 2641 C C . ILE B 1 24 ? -18.45035 11.11096 -68.32150 1.000 56.37585 4 ILE A C 1
ATOM 2642 O O . ILE B 1 24 ? -19.53975 10.53054 -68.24094 1.000 63.36264 4 ILE A O 1
ATOM 2647 N N . ARG B 1 25 ? -18.32342 12.42223 -68.14800 1.000 58.67210 5 ARG A N 1
ATOM 2648 C CA . ARG B 1 25 ? -19.46132 13.24541 -67.77026 1.000 59.65369 5 ARG A CA 1
ATOM 2649 C C . ARG B 1 25 ? -20.21376 13.73404 -69.00621 1.000 62.76311 5 ARG A C 1
ATOM 2650 O O . ARG B 1 25 ? -19.73693 13.63172 -70.13834 1.000 60.56870 5 ARG A O 1
ATOM 2658 N N . ASP B 1 26 ? -21.41217 14.27772 -68.76549 1.000 61.42492 6 ASP A N 1
ATOM 2659 C CA . ASP B 1 26 ? -22.25340 14.78577 -69.84754 1.000 57.41115 6 ASP A CA 1
ATOM 2660 C C . ASP B 1 26 ? -21.49395 15.75837 -70.74185 1.000 58.26570 6 ASP A C 1
ATOM 2661 O O . ASP B 1 26 ? -21.54702 15.66012 -71.97291 1.000 59.49379 6 ASP A O 1
ATOM 2666 N N . LYS B 1 27 ? -20.78473 16.71344 -70.13485 1.000 62.27336 7 LYS A N 1
ATOM 2667 C CA . LYS B 1 27 ? -19.99412 17.65645 -70.91957 1.000 59.27604 7 LYS A CA 1
ATOM 2668 C C . LYS B 1 27 ? -18.91506 16.93427 -71.71444 1.000 57.56707 7 LYS A C 1
ATOM 2669 O O . LYS B 1 27 ? -18.62290 17.30112 -72.85893 1.000 53.81606 7 LYS A O 1
ATOM 2671 N N . ASP B 1 28 ? -18.30999 15.90478 -71.11732 1.000 57.45187 8 ASP A N 1
ATOM 2672 C CA . ASP B 1 28 ? -17.26330 15.15070 -71.79806 1.000 62.69684 8 ASP A CA 1
ATOM 2673 C C . ASP B 1 28 ? -17.81067 14.41526 -73.01505 1.000 65.52095 8 ASP A C 1
ATOM 2674 O O . ASP B 1 28 ? -17.15690 14.36926 -74.06387 1.000 63.20869 8 ASP A O 1
ATOM 2679 N N . ILE B 1 29 ? -19.00731 13.83394 -72.89242 1.000 66.13670 9 ILE A N 1
ATOM 2680 C CA . ILE B 1 29 ? -19.63222 13.14752 -74.02240 1.000 65.06551 9 ILE A CA 1
ATOM 2681 C C . ILE B 1 29 ? -19.91737 14.13151 -75.14936 1.000 67.13087 9 ILE A C 1
ATOM 2682 O O . ILE B 1 29 ? -19.60576 13.87145 -76.31823 1.000 67.88008 9 ILE A O 1
ATOM 2687 N N . LYS B 1 30 ? -20.55059 15.26107 -74.81834 1.000 59.65978 10 LYS A N 1
ATOM 2688 C CA . LYS B 1 30 ? -20.85021 16.26832 -75.83109 1.000 64.06895 10 LYS A CA 1
ATOM 2689 C C . LYS B 1 30 ? -19.58243 16.74720 -76.52528 1.000 61.40288 10 LYS A C 1
ATOM 2690 O O . LYS B 1 30 ? -19.59350 17.02700 -77.72884 1.000 65.54321 10 LYS A O 1
ATOM 2692 N N . SER B 1 31 ? -18.48151 16.85812 -75.78079 1.000 65.02139 11 SER A N 1
ATOM 2693 C CA . SER B 1 31 ? -17.21257 17.25425 -76.38189 1.000 65.46876 11 SER A CA 1
ATOM 2694 C C . SER B 1 31 ? -16.72421 16.21437 -77.38673 1.000 57.43582 11 SER A C 1
ATOM 2695 O O . SER B 1 31 ? -16.45534 16.53538 -78.54967 1.000 62.57855 11 SER A O 1
ATOM 2698 N N . PHE B 1 32 ? -16.60224 14.95644 -76.95108 1.000 58.24523 12 PHE A N 1
ATOM 2699 C CA . PHE B 1 32 ? -16.13792 13.89585 -77.84413 1.000 65.17142 12 PHE A CA 1
ATOM 2700 C C . PHE B 1 32 ? -17.00047 13.81177 -79.09977 1.000 59.94198 12 PHE A C 1
ATOM 2701 O O . PHE B 1 32 ? -16.48197 13.71762 -80.21779 1.000 59.70358 12 PHE A O 1
ATOM 2709 N N . LEU B 1 33 ? -18.32420 13.84087 -78.93248 1.000 62.50066 13 LEU A N 1
ATOM 2710 C CA . LEU B 1 33 ? -19.22378 13.72511 -80.07721 1.000 57.83900 13 LEU A CA 1
ATOM 2711 C C . LEU B 1 33 ? -19.05771 14.90083 -81.03557 1.000 59.21349 13 LEU A C 1
ATOM 2712 O O . LEU B 1 33 ? -18.87731 14.70790 -82.24318 1.000 56.24858 13 LEU A O 1
ATOM 2717 N N . ASN B 1 34 ? -19.11802 16.13131 -80.51362 1.000 55.83343 14 ASN A N 1
ATOM 2718 C CA . ASN B 1 34 ? -18.97793 17.30986 -81.36650 1.000 57.66130 14 ASN A CA 1
ATOM 2719 C C . ASN B 1 34 ? -17.65684 17.31461 -82.12272 1.000 60.88617 14 ASN A C 1
ATOM 2720 O O . ASN B 1 34 ? -17.57426 17.87312 -83.22255 1.000 59.41401 14 ASN A O 1
ATOM 2725 N N . LYS B 1 35 ? -16.61980 16.70232 -81.55820 1.000 54.61138 15 LYS A N 1
ATOM 2726 C CA . LYS B 1 35 ? -15.30572 16.68038 -82.18212 1.000 68.03531 15 LYS A CA 1
ATOM 2727 C C . LYS B 1 35 ? -15.13330 15.54452 -83.18061 1.000 65.49320 15 LYS A C 1
ATOM 2728 O O . LYS B 1 35 ? -14.14262 15.53860 -83.91965 1.000 62.34182 15 LYS A O 1
ATOM 2730 N N . ARG B 1 36 ? -16.06164 14.58559 -83.22577 1.000 60.23029 16 ARG A N 1
ATOM 2731 C CA . ARG B 1 36 ? -15.89555 13.40949 -84.06960 1.000 64.27738 16 ARG A CA 1
ATOM 2732 C C . ARG B 1 36 ? -17.11863 13.10714 -84.92879 1.000 65.30949 16 ARG A C 1
ATOM 2733 O O . ARG B 1 36 ? -17.15163 12.05720 -85.57835 1.000 61.89340 16 ARG A O 1
ATOM 2741 N N . LEU B 1 37 ? -18.12235 13.98522 -84.95383 1.000 61.54111 17 LEU A N 1
ATOM 2742 C CA . LEU B 1 37 ? -19.37444 13.72380 -85.66046 1.000 55.37882 17 LEU A CA 1
ATOM 2743 C C . LEU B 1 37 ? -19.36861 14.43063 -87.01346 1.000 50.98059 17 LEU A C 1
ATOM 2744 O O . LEU B 1 37 ? -19.38287 15.66369 -87.07836 1.000 48.87202 17 LEU A O 1
ATOM 2749 N N . THR B 1 38 ? -19.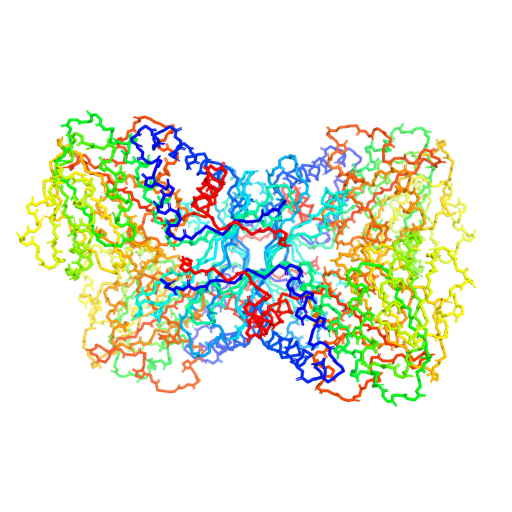33782 13.64660 -88.09068 1.000 50.99608 18 THR A N 1
ATOM 2750 C CA . THR B 1 38 ? -19.44721 14.15263 -89.45268 1.000 54.06892 18 THR A CA 1
ATOM 2751 C C . THR B 1 38 ? -20.32647 13.18734 -90.23274 1.000 54.61969 18 THR A C 1
ATOM 2752 O O . THR B 1 38 ? -20.60562 12.07533 -89.77865 1.000 55.22237 18 THR A O 1
ATOM 2756 N N . ARG B 1 39 ? -20.75545 13.61237 -91.42477 1.000 62.13959 19 ARG A N 1
ATOM 2757 C CA . ARG B 1 39 ? -21.50052 12.71443 -92.30459 1.000 63.68654 19 ARG A CA 1
ATOM 2758 C C . ARG B 1 39 ? -20.75580 11.398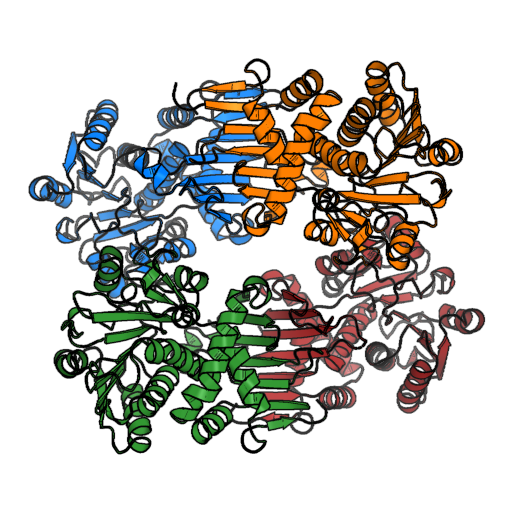19 -92.49409 1.000 65.36954 19 ARG A C 1
ATOM 2759 O O . ARG B 1 39 ? -21.33102 10.31227 -92.35413 1.000 62.17187 19 ARG A O 1
ATOM 2767 N N . GLU B 1 40 ? -19.46066 11.48478 -92.80656 1.000 61.55834 20 GLU A N 1
ATOM 2768 C CA . GLU B 1 40 ? -18.64809 10.28628 -92.98486 1.000 61.18708 20 GLU A CA 1
ATOM 2769 C C . GLU B 1 40 ? -18.49203 9.53361 -91.66912 1.000 55.44932 20 GLU A C 1
ATOM 2770 O O . GLU B 1 40 ? -18.67520 8.31246 -91.61556 1.000 63.21193 20 GLU A O 1
ATOM 2776 N N . SER B 1 41 ? -18.13923 10.25014 -90.59928 1.000 57.69214 21 SER A N 1
ATOM 2777 C CA . SER B 1 41 ? -18.00700 9.63632 -89.28064 1.000 56.94886 21 SER A CA 1
ATOM 2778 C C . SER B 1 41 ? -19.27773 8.89596 -88.87787 1.000 53.47527 21 SER A C 1
ATOM 2779 O O . SER B 1 41 ? -19.21967 7.77737 -88.35327 1.000 54.28392 21 SER A O 1
ATOM 2782 N N . ILE B 1 42 ? -20.43908 9.52139 -89.09197 1.000 53.98519 22 ILE A N 1
ATOM 2783 C CA . ILE B 1 42 ? -21.70218 8.86705 -88.75947 1.000 54.26330 22 ILE A CA 1
ATOM 2784 C C . ILE B 1 42 ? -21.86590 7.59396 -89.57574 1.000 58.73901 22 ILE A C 1
ATOM 2785 O O . ILE B 1 42 ? -22.23693 6.54065 -89.04620 1.000 59.74288 22 ILE A O 1
ATOM 2790 N N . PHE B 1 43 ? -21.56767 7.66494 -90.87242 1.000 54.40691 23 PHE A N 1
ATOM 2791 C CA . PHE B 1 43 ? -21.77668 6.52488 -91.75545 1.000 54.29882 23 PHE A CA 1
ATOM 2792 C C . PHE B 1 43 ? -20.70810 5.45073 -91.59344 1.000 57.53183 23 PHE A C 1
ATOM 2793 O O . PHE B 1 43 ? -20.99932 4.26471 -91.78569 1.000 65.17824 23 PHE A O 1
ATOM 2801 N N . SER B 1 44 ? -19.47855 5.83146 -91.24560 1.000 60.09602 24 SER A N 1
ATOM 2802 C CA . SER B 1 44 ? -18.36460 4.89292 -91.26220 1.000 60.34048 24 SER A CA 1
ATOM 2803 C C . SER B 1 44 ? -18.01428 4.33453 -89.89116 1.000 57.39200 24 SER A C 1
ATOM 2804 O O . SER B 1 44 ? -17.41689 3.25551 -89.81653 1.000 55.51186 24 SER A O 1
ATOM 2807 N N . GLN B 1 45 ? -18.36117 5.03503 -88.81351 1.000 63.76223 25 GLN A N 1
ATOM 2808 C CA . GLN B 1 45 ? -17.96284 4.61069 -87.47719 1.000 63.92295 25 GLN A CA 1
ATOM 2809 C C . GLN B 1 45 ? -19.15194 4.49788 -86.53037 1.000 57.24127 25 GLN A C 1
ATOM 2810 O O . GLN B 1 45 ? -19.37253 3.44069 -85.93437 1.000 57.19595 25 GLN A O 1
ATOM 2816 N N . PHE B 1 46 ? -19.92466 5.57383 -86.38163 1.000 53.87128 26 PHE A N 1
ATOM 2817 C CA . PHE B 1 46 ? -20.96910 5.59566 -85.36160 1.000 51.34183 26 PHE A CA 1
ATOM 2818 C C . PHE B 1 46 ? -22.13209 4.68038 -85.72988 1.000 53.09967 26 PHE A C 1
ATOM 2819 O O . PHE B 1 46 ? -22.47542 3.76553 -84.97317 1.000 55.91197 26 PHE A O 1
ATOM 2827 N N . GLN B 1 47 ? -22.77348 4.92648 -86.87226 1.000 52.10619 27 GLN A N 1
ATOM 2828 C CA . GLN B 1 47 ? -23.86199 4.05317 -87.31595 1.000 55.01349 27 GLN A CA 1
ATOM 2829 C C . GLN B 1 47 ? -23.46621 2.58119 -87.39966 1.000 54.48237 27 GLN A C 1
ATOM 2830 O O . GLN B 1 47 ? -24.25204 1.73394 -86.94560 1.000 53.09548 27 GLN A O 1
ATOM 2836 N N . PRO B 1 48 ? -22.31405 2.20100 -87.97772 1.000 52.36655 28 PRO A N 1
ATOM 2837 C CA . PRO B 1 48 ? -21.96463 0.76732 -88.01698 1.000 56.27663 28 PRO A CA 1
ATOM 2838 C C . PRO B 1 48 ? -21.91349 0.09574 -86.65468 1.000 56.10159 28 PRO A C 1
ATOM 2839 O O . PRO B 1 48 ? -22.32894 -1.06351 -86.53246 1.000 61.29603 28 PRO A O 1
ATOM 2843 N N . VAL B 1 49 ? -21.39468 0.77763 -85.63021 1.000 53.06581 29 VAL A N 1
ATOM 2844 C CA . VAL B 1 49 ? -21.34666 0.18297 -84.29601 1.000 55.42414 29 VAL A CA 1
ATOM 2845 C C . VAL B 1 49 ? -22.75520 -0.07794 -83.77937 1.000 56.36882 29 VAL A C 1
ATOM 2846 O O . VAL B 1 49 ? -23.03945 -1.14233 -83.21557 1.000 57.51094 29 VAL A O 1
ATOM 2850 N N . LEU B 1 50 ? -23.66137 0.88303 -83.97071 1.000 52.41497 30 LEU A N 1
ATOM 2851 C CA . LEU B 1 50 ? -25.02854 0.70890 -83.49279 1.000 53.16017 30 LEU A CA 1
ATOM 2852 C C . LEU B 1 50 ? -25.72863 -0.42129 -84.23088 1.000 56.93210 30 LEU A C 1
ATOM 2853 O O . LEU B 1 50 ? -26.44204 -1.22188 -83.61603 1.000 60.10752 30 LEU A O 1
ATOM 2858 N N . LEU B 1 51 ? -25.53366 -0.50365 -85.54891 1.000 57.33888 31 LEU A N 1
ATOM 2859 C CA . LEU B 1 51 ? -26.12336 -1.59479 -86.31652 1.000 56.69126 31 LEU A CA 1
ATOM 2860 C C . LEU B 1 51 ? -25.61316 -2.94646 -85.83446 1.000 54.69347 31 LEU A C 1
ATOM 2861 O O . LEU B 1 51 ? -26.38880 -3.90190 -85.71219 1.000 63.12678 31 LEU A O 1
ATOM 2866 N N . ARG B 1 52 ? -24.31161 -3.04566 -85.54866 1.000 56.65828 32 ARG A N 1
ATOM 2867 C CA . ARG B 1 52 ? -23.76326 -4.30599 -85.05690 1.000 63.60316 32 ARG A CA 1
ATOM 2868 C C . ARG B 1 52 ? -24.35353 -4.67110 -83.70130 1.000 62.89701 32 ARG A C 1
ATOM 2869 O O . ARG B 1 52 ? -24.70577 -5.83155 -83.46402 1.000 65.16242 32 ARG A O 1
ATOM 2871 N N . GLY B 1 53 ? -24.46935 -3.69378 -82.79941 1.000 55.93027 33 GLY A N 1
ATOM 2872 C CA . GLY B 1 53 ? -25.08992 -3.95862 -81.51090 1.000 62.55565 33 GLY A CA 1
ATOM 2873 C C . GLY B 1 53 ? -26.53706 -4.39831 -81.63101 1.000 64.26633 33 GLY A C 1
ATOM 2874 O O . GLY B 1 53 ? -26.97088 -5.33182 -80.95118 1.000 62.01697 33 GLY A O 1
ATOM 2875 N N . LEU B 1 54 ? -27.30638 -3.72511 -82.49108 1.000 67.25897 34 LEU A N 1
ATOM 2876 C CA . LEU B 1 54 ? -28.71374 -4.07444 -82.66224 1.000 66.59418 34 LEU A CA 1
ATOM 2877 C C . LEU B 1 54 ? -28.87569 -5.45083 -83.29463 1.000 68.23861 34 LEU A C 1
ATOM 2878 O O . LEU B 1 54 ? -29.75434 -6.22476 -82.89569 1.000 67.15795 34 LEU A O 1
ATOM 2883 N N . ALA B 1 55 ? -28.03674 -5.77596 -84.27959 1.000 70.04398 35 ALA A N 1
ATOM 2884 C CA . ALA B 1 55 ? -28.11118 -7.09385 -84.89975 1.000 64.21494 35 ALA A CA 1
ATOM 2885 C C . ALA B 1 55 ? -27.59458 -8.17646 -83.96085 1.000 66.34240 35 ALA A C 1
ATOM 2886 O O . ALA B 1 55 ? -28.20797 -9.24337 -83.84197 1.000 74.37107 35 ALA A O 1
ATOM 2888 N N . THR B 1 56 ? -26.46321 -7.92497 -83.29387 1.000 63.16875 36 THR A N 1
ATOM 2889 C CA . THR B 1 56 ? -25.95012 -8.88230 -82.31803 1.000 63.69425 36 THR A CA 1
ATOM 2890 C C . THR B 1 56 ? -26.98403 -9.16364 -81.23866 1.000 65.65558 36 THR A C 1
ATOM 2891 O O . THR B 1 56 ? -27.16836 -10.31583 -80.82898 1.000 70.13498 36 THR A O 1
ATOM 2895 N N . TYR B 1 57 ? -27.65766 -8.11800 -80.75448 1.000 65.17682 37 TYR A N 1
ATOM 2896 C CA . TYR B 1 57 ? -28.68614 -8.30901 -79.73930 1.000 58.85598 37 TYR A CA 1
ATOM 2897 C C . TYR B 1 57 ? -29.82714 -9.16217 -80.27723 1.000 64.07086 37 TYR A C 1
ATOM 2898 O O . TYR B 1 57 ? -30.28586 -10.09300 -79.61014 1.000 69.81269 37 TYR A O 1
ATOM 2907 N N . ALA B 1 58 ? -30.28406 -8.87561 -81.49849 1.000 61.30493 38 ALA A N 1
ATOM 2908 C CA . ALA B 1 58 ? -31.41012 -9.61809 -82.05470 1.000 69.62742 38 ALA A CA 1
ATOM 2909 C C . ALA B 1 58 ? -31.09080 -11.09481 -82.25640 1.000 68.73064 38 ALA A C 1
ATOM 2910 O O . ALA B 1 58 ? -32.01306 -11.91514 -82.30988 1.000 71.17038 38 ALA A O 1
ATOM 2912 N N . ALA B 1 59 ? -29.80940 -11.45506 -82.35094 1.000 67.63004 39 ALA A N 1
ATOM 2913 C CA . ALA B 1 59 ? -29.43711 -12.84635 -82.58389 1.000 67.35004 39 ALA A CA 1
ATOM 2914 C C . ALA B 1 59 ? -29.56782 -13.67643 -81.31220 1.000 68.88998 39 ALA A C 1
ATOM 2915 O O . ALA B 1 59 ? -30.15097 -14.76564 -81.33100 1.000 71.90306 39 ALA A O 1
ATOM 2917 N N . ASN B 1 60 ? -29.02533 -13.18045 -80.20129 1.000 67.17436 40 ASN A N 1
ATOM 2918 C CA . ASN B 1 60 ? -29.11335 -13.84272 -78.89950 1.000 61.71597 40 ASN A CA 1
ATOM 2919 C C . ASN B 1 60 ? -29.65341 -12.84047 -77.88501 1.000 65.42051 40 ASN A C 1
ATOM 2920 O O . ASN B 1 60 ? -28.92649 -12.37792 -76.99745 1.000 61.33296 40 ASN A O 1
ATOM 2925 N N . PRO B 1 61 ? -30.93499 -12.47342 -78.00094 1.000 64.90356 41 PRO A N 1
ATOM 2926 C CA . PRO B 1 61 ? -31.46084 -11.36972 -77.17058 1.000 62.48935 41 PRO A CA 1
ATOM 2927 C C . PRO B 1 61 ? -31.42798 -11.62372 -75.67360 1.000 61.57066 41 PRO A C 1
ATOM 2928 O O . PRO B 1 61 ? -30.91253 -10.79082 -74.91804 1.000 59.89264 41 PRO A O 1
ATOM 2932 N N . ASN B 1 62 ? -31.96660 -12.75613 -75.22086 1.000 61.91587 42 ASN A N 1
ATOM 2933 C CA . ASN B 1 62 ? -32.11942 -12.99341 -73.79057 1.000 64.28516 42 ASN A CA 1
ATOM 2934 C C . ASN B 1 62 ? -30.79047 -13.23421 -73.08822 1.000 65.46509 42 ASN A C 1
ATOM 2935 O O . ASN B 1 62 ? -30.71892 -13.10143 -71.86133 1.000 66.49418 42 ASN A O 1
ATOM 2940 N N . ALA B 1 63 ? -29.73789 -13.56221 -73.83280 1.000 63.25272 43 ALA A N 1
ATOM 2941 C CA . ALA B 1 63 ? -28.43054 -13.79572 -73.23868 1.000 61.37503 43 ALA A CA 1
ATOM 2942 C C . ALA B 1 63 ? -27.61442 -12.52162 -73.09556 1.000 57.09923 43 ALA A C 1
ATOM 2943 O O . ALA B 1 63 ? -26.73221 -12.45949 -72.23092 1.000 60.48757 43 ALA A O 1
ATOM 2945 N N . ILE B 1 64 ? -27.88309 -11.51629 -73.92297 1.000 63.65062 44 ILE A N 1
ATOM 2946 C CA . ILE B 1 64 ? -27.14030 -10.26133 -73.88254 1.000 68.35183 44 ILE A CA 1
ATOM 2947 C C . ILE B 1 64 ? -27.81998 -9.23920 -72.98095 1.000 64.02806 44 ILE A C 1
ATOM 2948 O O . ILE B 1 64 ? -27.18097 -8.65046 -72.10508 1.000 65.88214 44 ILE A O 1
ATOM 2953 N N . VAL B 1 65 ? -29.11565 -9.00978 -73.17588 1.000 62.94047 45 VAL A N 1
ATOM 2954 C CA . VAL B 1 65 ? -29.87265 -8.08511 -72.33365 1.000 59.80991 45 VAL A CA 1
ATOM 2955 C C . VAL B 1 65 ? -30.89932 -8.86812 -71.52177 1.000 59.99670 45 VAL A C 1
ATOM 2956 O O . VAL B 1 65 ? -32.01829 -9.10945 -71.99890 1.000 61.38723 45 VAL A O 1
ATOM 2960 N N . PRO B 1 66 ? -30.55834 -9.29977 -70.31094 1.000 62.21772 46 PRO A N 1
ATOM 2961 C CA . PRO B 1 66 ? -31.52539 -10.00512 -69.46273 1.000 53.71235 46 PRO A CA 1
ATOM 2962 C C . PRO B 1 66 ? -32.66908 -9.08770 -69.07233 1.000 52.34610 46 PRO A C 1
ATOM 2963 O O . PRO B 1 66 ? -32.53873 -7.85653 -69.15917 1.000 52.61523 46 PRO A O 1
ATOM 2967 N N . PRO B 1 67 ? -33.81522 -9.64610 -68.67742 1.000 53.60292 47 PRO A N 1
ATOM 2968 C CA . PRO B 1 67 ? -34.93438 -8.80593 -68.23532 1.000 50.70023 47 PRO A CA 1
ATOM 2969 C C . PRO B 1 67 ? -34.50269 -7.80590 -67.17225 1.000 53.64786 47 PRO A C 1
ATOM 2970 O O . PRO B 1 67 ? -33.77966 -8.13888 -66.23042 1.000 53.20608 47 PRO A O 1
ATOM 2974 N N . ARG B 1 68 ? -34.96543 -6.57136 -67.33286 1.000 50.98168 48 ARG A N 1
ATOM 2975 C CA . ARG B 1 68 ? -34.58569 -5.46957 -66.46690 1.000 54.04754 48 ARG A CA 1
ATOM 2976 C C . ARG B 1 68 ? -35.29419 -5.56683 -65.12081 1.000 49.71175 48 ARG A C 1
ATOM 2977 O O . ARG B 1 68 ? -36.36061 -6.17313 -64.98598 1.000 59.23180 48 ARG A O 1
ATOM 2985 N N . ILE B 1 69 ? -34.67750 -4.95969 -64.11449 1.000 47.59166 49 ILE A N 1
ATOM 2986 C CA . ILE B 1 69 ? -35.23835 -4.89116 -62.77269 1.000 45.09161 49 ILE A CA 1
ATOM 2987 C C . ILE B 1 69 ? -35.75332 -3.47710 -62.55998 1.000 48.65120 49 ILE A C 1
ATOM 2988 O O . ILE B 1 69 ? -34.98959 -2.50773 -62.64417 1.000 49.57570 49 ILE A O 1
ATOM 2993 N N . VAL B 1 70 ? -37.04534 -3.35888 -62.27798 1.000 55.03664 50 VAL A N 1
ATOM 2994 C CA . VAL B 1 70 ? -37.69213 -2.07488 -62.05518 1.000 46.41415 50 VAL A CA 1
ATOM 2995 C C . VAL B 1 70 ? -38.24591 -2.08407 -60.63987 1.000 48.80877 50 VAL A C 1
ATOM 2996 O O . VAL B 1 70 ? -39.01363 -2.98222 -60.27106 1.000 44.62399 50 VAL A O 1
ATOM 3000 N N . GLN B 1 71 ? -37.83839 -1.10118 -59.84138 1.000 49.80805 51 GLN A N 1
ATOM 3001 C CA . GLN B 1 71 ? -38.30618 -0.99127 -58.46817 1.000 44.96779 51 GLN A CA 1
ATOM 3002 C C . GLN B 1 71 ? -38.58550 0.46496 -58.13651 1.000 53.11459 51 GLN A C 1
ATOM 3003 O O . GLN B 1 71 ? -37.71991 1.32541 -58.32337 1.000 55.13659 51 GLN A O 1
ATOM 3009 N N . GLN B 1 72 ? -39.78865 0.72640 -57.63276 1.000 61.39924 52 GLN A N 1
ATOM 3010 C CA . GLN B 1 72 ? -40.16505 2.04983 -57.16441 1.000 60.88940 52 GLN A CA 1
ATOM 3011 C C . GLN B 1 72 ? -39.53709 2.30844 -55.80007 1.000 55.90087 52 GLN A C 1
ATOM 3012 O O . GLN B 1 72 ? -39.20657 1.37883 -55.05634 1.000 55.36402 52 GLN A O 1
ATOM 3014 N N . SER B 1 73 ? -39.30821 3.58517 -55.50876 1.000 57.69533 53 SER A N 1
ATOM 3015 C CA . SER B 1 73 ? -38.66005 3.96795 -54.26290 1.000 58.86005 53 SER A CA 1
ATOM 3016 C C . SER B 1 73 ? -39.39576 3.38320 -53.06089 1.000 57.88045 53 SER A C 1
ATOM 3017 O O . SER B 1 73 ? -40.62735 3.42648 -52.97838 1.000 71.99605 53 SER A O 1
ATOM 3020 N N . ASN B 1 74 ? -38.63324 2.78970 -52.14996 1.000 57.17562 54 ASN A N 1
ATOM 3021 C CA . ASN B 1 74 ? -39.18005 2.33368 -50.88384 1.000 60.45704 54 ASN A CA 1
ATOM 3022 C C . ASN B 1 74 ? -39.10499 3.41766 -49.82534 1.000 67.58972 54 ASN A C 1
ATOM 3023 O O . ASN B 1 74 ? -39.32184 3.13971 -48.64082 1.000 63.08509 54 ASN A O 1
ATOM 3028 N N . ASN B 1 75 ? -38.79655 4.64443 -50.23848 1.000 74.49369 55 ASN A N 1
ATOM 3029 C CA . ASN B 1 75 ? -38.83996 5.80651 -49.36967 1.000 75.73534 55 ASN A CA 1
ATOM 3030 C C . ASN B 1 75 ? -40.21563 6.45221 -49.47185 1.000 76.89945 55 ASN A C 1
ATOM 3031 O O . ASN B 1 75 ? -40.78071 6.57641 -50.56332 1.000 74.53149 55 ASN A O 1
ATOM 3036 N N . SER B 1 76 ? -40.75071 6.86104 -48.32409 1.000 78.07854 56 SER A N 1
ATOM 3037 C CA . SER B 1 76 ? -42.05996 7.49651 -48.27146 1.000 76.40998 56 SER A CA 1
ATOM 3038 C C . SER B 1 76 ? -42.06181 8.93303 -48.77882 1.000 84.35221 56 SER A C 1
ATOM 3039 O O . SER B 1 76 ? -43.14368 9.50597 -48.95124 1.000 87.22732 56 SER A O 1
ATOM 3041 N N . GLU B 1 77 ? -40.89480 9.52974 -49.01900 1.000 86.82614 57 GLU A N 1
ATOM 3042 C CA . GLU B 1 77 ? -40.80239 10.91622 -49.46007 1.000 88.70831 57 GLU A CA 1
ATOM 3043 C C . GLU B 1 77 ? -40.27061 11.04320 -50.88641 1.000 87.99082 57 GLU A C 1
ATOM 3044 O O . GLU B 1 77 ? -39.64514 12.04886 -51.23046 1.000 98.72892 57 GLU A O 1
ATOM 3046 N N . SER B 1 78 ? -40.51406 10.03851 -51.72726 1.000 82.88212 58 SER A N 1
ATOM 3047 C CA . SER B 1 78 ? -40.03466 10.05446 -53.10288 1.000 72.43387 58 SER A CA 1
ATOM 3048 C C . SER B 1 78 ? -41.01231 9.30835 -53.99888 1.000 69.31040 58 SER A C 1
ATOM 3049 O O . SER B 1 78 ? -41.57102 8.28257 -53.60134 1.000 67.65198 58 SER A O 1
ATOM 3052 N N . ASP B 1 79 ? -41.21548 9.83404 -55.20851 1.000 64.31744 59 ASP A N 1
ATOM 3053 C CA . ASP B 1 79 ? -42.03409 9.17914 -56.22075 1.000 63.32459 59 ASP A CA 1
ATOM 3054 C C . ASP B 1 79 ? -41.19294 8.66084 -57.38075 1.000 65.60569 59 ASP A C 1
ATOM 3055 O O . ASP B 1 79 ? -41.72292 8.41747 -58.46979 1.000 62.76604 59 ASP A O 1
ATOM 3057 N N . THR B 1 80 ? -39.88907 8.49897 -57.16624 1.000 62.92929 60 THR A N 1
ATOM 3058 C CA . THR B 1 80 ? -38.96358 8.07822 -58.20876 1.000 60.61507 60 THR A CA 1
ATOM 3059 C C . THR B 1 80 ? -38.91680 6.55669 -58.31581 1.000 58.24613 60 THR A C 1
ATOM 3060 O O . THR B 1 80 ? -38.89414 5.85034 -57.30397 1.000 56.69278 60 THR A O 1
ATOM 3064 N N . THR B 1 81 ? -38.91653 6.05752 -59.55014 1.000 52.38162 61 THR A N 1
ATOM 3065 C CA . THR B 1 81 ? -38.74806 4.63807 -59.83883 1.000 55.50812 61 THR A CA 1
ATOM 3066 C C . THR B 1 81 ? -37.38313 4.40608 -60.47707 1.000 50.06451 61 THR A C 1
ATOM 3067 O O . THR B 1 81 ? -37.01478 5.09891 -61.43124 1.000 53.53901 61 THR A O 1
ATOM 3071 N N . HIS B 1 82 ? -36.64372 3.42869 -59.95918 1.000 47.75702 62 HIS A N 1
ATOM 3072 C CA . HIS B 1 82 ? -35.29671 3.12217 -60.42525 1.000 54.25336 62 HIS A CA 1
ATOM 3073 C C . HIS B 1 82 ? -35.30958 1.91000 -61.34838 1.000 46.69290 62 HIS A C 1
ATOM 3074 O O . HIS B 1 82 ? -35.97490 0.90892 -61.06904 1.000 49.46177 62 HIS A O 1
ATOM 3081 N N . VAL B 1 83 ? -34.58805 2.01215 -62.46122 1.000 44.31730 63 VAL A N 1
ATOM 3082 C CA . VAL B 1 83 ? -34.51369 0.94372 -63.44959 1.000 47.00561 63 VAL A CA 1
ATOM 3083 C C . VAL B 1 83 ? -33.05854 0.52778 -63.60582 1.000 48.75921 63 VAL A C 1
ATOM 3084 O O . VAL B 1 83 ? -32.18088 1.37735 -63.79799 1.000 43.74335 63 VAL A O 1
ATOM 3088 N N . PHE B 1 84 ? -32.81022 -0.77803 -63.52580 1.000 47.78556 64 PHE A N 1
ATOM 3089 C CA . PHE B 1 84 ? -31.47664 -1.35859 -63.65061 1.000 49.67765 64 PHE A CA 1
ATOM 3090 C C . PHE B 1 84 ? -31.46415 -2.22201 -64.90707 1.000 53.03623 64 PHE A C 1
ATOM 3091 O O . PHE B 1 84 ? -32.16072 -3.24130 -64.97153 1.000 43.06863 64 PHE A O 1
ATOM 3099 N N . MET B 1 85 ? -30.67839 -1.81291 -65.90607 1.000 49.39224 65 MET A N 1
ATOM 3100 C CA . MET B 1 85 ? -30.66622 -2.45192 -67.22246 1.000 52.97135 65 MET A CA 1
ATOM 3101 C C . MET B 1 85 ? -29.27878 -2.98773 -67.55246 1.000 54.67335 65 MET A C 1
ATOM 3102 O O . MET B 1 85 ? -28.44798 -2.27239 -68.13591 1.000 56.84709 65 MET A O 1
ATOM 3107 N N . PRO B 1 86 ? -28.98356 -4.23619 -67.20048 1.000 51.30638 66 PRO A N 1
ATOM 3108 C CA . PRO B 1 86 ? -27.68540 -4.81896 -67.54833 1.000 48.53104 66 PRO A CA 1
ATOM 3109 C C . PRO B 1 86 ? -27.64847 -5.27025 -68.99850 1.000 51.29408 66 PRO A C 1
ATOM 3110 O O . PRO B 1 86 ? -28.66164 -5.65942 -69.58395 1.000 55.66434 66 PRO A O 1
ATOM 3114 N N . CYS B 1 87 ? -26.45261 -5.20604 -69.57873 1.000 45.78060 67 CYS A N 1
ATOM 3115 C CA . CYS B 1 87 ? -26.22597 -5.65807 -70.94660 1.000 50.27314 67 CYS A CA 1
ATOM 3116 C C . CYS B 1 87 ? -24.92362 -6.44087 -70.99006 1.000 55.02017 67 CYS A C 1
ATOM 3117 O O . CYS B 1 87 ? -23.87147 -5.91139 -70.62111 1.000 50.68279 67 CYS A O 1
ATOM 3120 N N . ILE B 1 88 ? -24.98959 -7.69031 -71.45215 1.000 57.17731 68 ILE A N 1
ATOM 3121 C CA . ILE B 1 88 ? -23.81162 -8.55043 -71.52032 1.000 55.81374 68 ILE A CA 1
ATOM 3122 C C . ILE B 1 88 ? -23.62717 -9.04975 -72.94794 1.000 57.19994 68 ILE A C 1
ATOM 3123 O O . ILE B 1 88 ? -23.94400 -10.20204 -73.26615 1.000 52.86762 68 ILE A O 1
ATOM 3128 N N . SER B 1 89 ? -23.12205 -8.18020 -73.81390 1.000 54.48747 69 SER A N 1
ATOM 3129 C CA . SER B 1 89 ? -22.79951 -8.48651 -75.19710 1.000 61.63793 69 SER A CA 1
ATOM 3130 C C . SER B 1 89 ? -21.39973 -9.07610 -75.29530 1.000 61.38745 69 SER A C 1
ATOM 3131 O O . SER B 1 89 ? -20.59396 -8.94309 -74.36965 1.000 56.24118 69 SER A O 1
ATOM 3134 N N . PRO B 1 90 ? -21.08165 -9.75680 -76.40018 1.000 55.79002 70 PRO A N 1
ATOM 3135 C CA . PRO B 1 90 ? -19.70878 -10.25755 -76.57851 1.000 63.92766 70 PRO A CA 1
ATOM 3136 C C . PRO B 1 90 ? -18.63769 -9.19258 -76.41753 1.000 64.63219 70 PRO A C 1
ATOM 3137 O O . PRO B 1 90 ? -17.53659 -9.50352 -75.94493 1.000 63.70206 70 PRO A O 1
ATOM 3141 N N . THR B 1 91 ? -18.92301 -7.94493 -76.79081 1.000 62.30461 71 THR A N 1
ATOM 3142 C CA . THR B 1 91 ? -17.92804 -6.88077 -76.75590 1.000 64.32116 71 THR A CA 1
ATOM 3143 C C . THR B 1 91 ? -18.25685 -5.73925 -75.80553 1.000 59.21697 71 THR A C 1
ATOM 3144 O O . THR B 1 91 ? -17.33404 -5.07152 -75.33320 1.000 64.50077 71 THR A O 1
ATOM 3148 N N . GLU B 1 92 ? -19.53134 -5.48396 -75.52064 1.000 58.79014 72 GLU A N 1
ATOM 3149 C CA . GLU B 1 92 ? -19.93664 -4.37244 -74.66391 1.000 54.47518 72 GLU A CA 1
ATOM 3150 C C . GLU B 1 92 ? -20.69617 -4.94153 -73.47238 1.000 56.29532 72 GLU A C 1
ATOM 3151 O O . GLU B 1 92 ? -21.82903 -5.41339 -73.61781 1.000 56.15849 72 GLU A O 1
ATOM 3157 N N . VAL B 1 93 ? -20.07077 -4.89669 -72.29880 1.000 49.58919 73 VAL A N 1
ATOM 3158 C CA . VAL B 1 93 ? -20.62348 -5.46211 -71.07520 1.000 47.62420 73 VAL A CA 1
ATOM 3159 C C . VAL B 1 93 ? -20.76319 -4.35579 -70.03982 1.000 55.41740 73 VAL A C 1
ATOM 3160 O O . VAL B 1 93 ? -19.86314 -3.52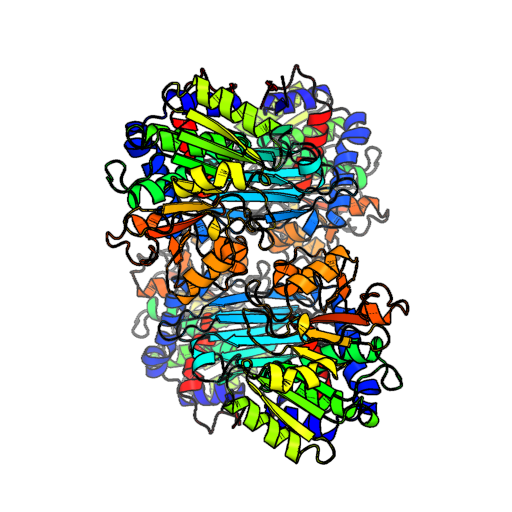319 -69.88266 1.000 52.65166 73 VAL A O 1
ATOM 3164 N N . GLY B 1 94 ? -21.88502 -4.35585 -69.32927 1.000 52.95510 74 GLY A N 1
ATOM 3165 C CA . GLY B 1 94 ? -22.10843 -3.37271 -68.28614 1.000 45.07754 74 GLY A CA 1
ATOM 3166 C C . GLY B 1 94 ? -23.58249 -3.28655 -67.93152 1.000 47.24114 74 GLY A C 1
ATOM 3167 O O . GLY B 1 94 ? -24.33588 -4.23946 -68.11535 1.000 45.94720 74 GLY A O 1
ATOM 3168 N N . ILE B 1 95 ? -23.96520 -2.12581 -67.40883 1.000 44.08141 75 ILE A N 1
ATOM 3169 C CA . ILE B 1 95 ? -25.33612 -1.91543 -66.96060 1.000 48.23527 75 ILE A CA 1
ATOM 3170 C C . ILE B 1 95 ? -25.67709 -0.43824 -67.09926 1.000 49.34152 75 ILE A C 1
ATOM 3171 O O . ILE B 1 95 ? -24.82617 0.43273 -66.90032 1.000 55.85574 75 ILE A O 1
ATOM 3176 N N . LYS B 1 96 ? -26.92399 -0.16434 -67.47214 1.000 52.13167 76 LYS A N 1
ATOM 3177 C CA . LYS B 1 96 ? -27.47501 1.18301 -67.50470 1.000 48.30064 76 LYS A CA 1
ATOM 3178 C C . LYS B 1 96 ? -28.49756 1.31711 -66.38221 1.000 48.03378 76 LYS A C 1
ATOM 3179 O O . LYS B 1 96 ? -29.44266 0.52403 -66.30065 1.000 52.04700 76 LYS A O 1
ATOM 3185 N N . VAL B 1 97 ? -28.29132 2.30142 -65.51053 1.000 44.11845 77 VAL A N 1
ATOM 3186 C CA . VAL B 1 97 ? -29.18379 2.59262 -64.39235 1.000 46.06388 77 VAL A CA 1
ATOM 3187 C C . VAL B 1 97 ? -29.84634 3.93798 -64.65680 1.000 49.40133 77 VAL A C 1
ATOM 3188 O O . VAL B 1 97 ? -29.15906 4.95936 -64.76563 1.000 57.75960 77 VAL A O 1
ATOM 3192 N N . ILE B 1 98 ? -31.17428 3.94075 -64.77766 1.000 47.57410 78 ILE A N 1
ATOM 3193 C CA . ILE B 1 98 ? -31.94586 5.16020 -64.99581 1.000 54.49583 78 ILE A CA 1
ATOM 3194 C C . ILE B 1 98 ? -33.00758 5.27390 -63.91206 1.000 49.53607 78 ILE A C 1
ATOM 3195 O O . ILE B 1 98 ? -33.53077 4.26923 -63.41970 1.000 46.72998 78 ILE A O 1
ATOM 3200 N N . SER B 1 99 ? -33.32972 6.51336 -63.54534 1.000 49.95985 79 SER A N 1
ATOM 3201 C CA . SER B 1 99 ? -34.30451 6.78289 -62.49665 1.000 56.16456 79 SER A CA 1
ATOM 3202 C C . SER B 1 99 ? -35.13088 7.99889 -62.88131 1.000 54.67218 79 SER A C 1
ATOM 3203 O O . SER B 1 99 ? -34.58043 9.00939 -63.32702 1.000 61.07472 79 SER A O 1
ATOM 3206 N N . GLY B 1 100 ? -36.44310 7.89753 -62.70883 1.000 52.85720 80 GLY A N 1
ATOM 3207 C CA . GLY B 1 100 ? -37.32765 8.99683 -63.01626 1.000 58.95234 80 GLY A CA 1
ATOM 3208 C C . GLY B 1 100 ? -38.61600 8.88737 -62.23282 1.000 54.78142 80 GLY A C 1
ATOM 3209 O O . GLY B 1 100 ? -38.76075 8.03548 -61.35483 1.000 55.56093 80 GLY A O 1
ATOM 3210 N N . GLY B 1 101 ? -39.56403 9.75478 -62.57662 1.000 58.46208 81 GLY A N 1
ATOM 3211 C CA . GLY B 1 101 ? -40.84488 9.78206 -61.91191 1.000 57.83106 81 GLY A CA 1
ATOM 3212 C C . GLY B 1 101 ? -41.42493 11.17889 -61.81639 1.000 63.28561 81 GLY A C 1
ATOM 3213 O O . GLY B 1 101 ? -40.85264 12.15024 -62.31988 1.000 64.55291 81 GLY A O 1
ATOM 3214 N N . PRO B 1 102 ? -42.59196 11.29963 -61.16966 1.000 70.45769 82 PRO A N 1
ATOM 3215 C CA . PRO B 1 102 ? -43.23890 12.61298 -61.01717 1.000 64.46220 82 PRO A CA 1
ATOM 3216 C C . PRO B 1 102 ? -42.34527 13.69228 -60.42465 1.000 61.61827 82 PRO A C 1
ATOM 3217 O O . PRO B 1 102 ? -42.19518 14.76951 -61.01038 1.000 68.18359 82 PRO A O 1
ATOM 3221 N N . SER B 1 103 ? -41.77838 13.42269 -59.24545 1.000 63.02997 83 SER A N 1
ATOM 3222 C CA . SER B 1 103 ? -40.95775 14.42238 -58.56674 1.000 64.61582 83 SER A CA 1
ATOM 3223 C C . SER B 1 103 ? -39.79369 14.88042 -59.43859 1.000 61.49464 83 SER A C 1
ATOM 3224 O O . SER B 1 103 ? -39.51339 16.08181 -59.52837 1.000 61.88316 83 SER A O 1
ATOM 3226 N N . ASN B 1 104 ? -39.10954 13.93851 -60.09607 1.000 58.50151 84 ASN A N 1
ATOM 3227 C CA . ASN B 1 104 ? -37.95502 14.29608 -60.91672 1.000 65.13524 84 ASN A CA 1
ATOM 3228 C C . ASN B 1 104 ? -38.33891 15.18708 -62.08953 1.000 69.72337 84 ASN A C 1
ATOM 3229 O O . ASN B 1 104 ? -37.53708 16.02436 -62.51878 1.000 74.76471 84 ASN A O 1
ATOM 3234 N N . ASN B 1 105 ? -39.54506 15.01750 -62.63071 1.000 70.08709 85 ASN A N 1
ATOM 3235 C CA . ASN B 1 105 ? -39.95614 15.83242 -63.76749 1.000 63.97144 85 ASN A CA 1
ATOM 3236 C C . ASN B 1 105 ? -40.36299 17.23020 -63.32960 1.000 70.83241 85 ASN A C 1
ATOM 3237 O O . ASN B 1 105 ? -40.07497 18.21002 -64.02519 1.000 75.38540 85 ASN A O 1
ATOM 3242 N N . THR B 1 106 ? -41.02599 17.34141 -62.17815 1.000 73.23600 86 THR A N 1
ATOM 3243 C CA . THR B 1 106 ? -41.44576 18.64381 -61.68097 1.000 70.09677 86 THR A CA 1
ATOM 3244 C C . THR B 1 106 ? -40.27178 19.51299 -61.25259 1.000 77.05086 86 THR A C 1
ATOM 3245 O O . THR B 1 106 ? -40.47508 20.69806 -60.96847 1.000 86.55941 86 THR A O 1
ATOM 3247 N N . LYS B 1 107 ? -39.05757 18.96373 -61.20842 1.000 79.06831 87 LYS A N 1
ATOM 3248 C CA . LYS B 1 107 ? -37.87039 19.70463 -60.80283 1.000 78.23041 87 LYS A CA 1
ATOM 3249 C C . LYS B 1 107 ? -36.89793 19.93747 -61.95261 1.000 73.81545 87 LYS A C 1
ATOM 3250 O O . LYS B 1 107 ? -35.77723 20.40009 -61.71802 1.000 72.07528 87 LYS A O 1
ATOM 3252 N N . GLY B 1 108 ? -37.29440 19.63201 -63.18541 1.000 73.10037 88 GLY A N 1
ATOM 3253 C CA . GLY B 1 108 ? -36.41149 19.76873 -64.32337 1.000 75.62393 88 GLY A CA 1
ATOM 3254 C C . GLY B 1 108 ? -35.37694 18.67515 -64.46988 1.000 71.63876 88 GLY A C 1
ATOM 3255 O O . GLY B 1 108 ? -34.60653 18.70179 -65.43835 1.000 67.33823 88 GLY A O 1
ATOM 3256 N N . LEU B 1 109 ? -35.33485 17.71247 -63.54660 1.000 85.65341 89 LEU A N 1
ATOM 3257 C CA . LEU B 1 109 ? -34.34478 16.64227 -63.61290 1.000 85.05689 89 LEU A CA 1
ATOM 3258 C C . LEU B 1 109 ? -34.71130 15.60800 -64.67130 1.000 81.27086 89 LEU A C 1
ATOM 3259 O O . LEU B 1 109 ? -33.88303 15.25300 -65.51732 1.000 83.05463 89 LEU A O 1
ATOM 3264 N N . GLY B 1 110 ? -35.94759 15.11414 -64.63856 1.000 68.05892 90 GLY A N 1
ATOM 3265 C CA . GLY B 1 110 ? -36.33216 14.05647 -65.55044 1.000 65.60971 90 GLY A CA 1
ATOM 3266 C C . GLY B 1 110 ? -35.65379 12.74237 -65.19773 1.000 67.50220 90 GLY A C 1
ATOM 3267 O O . GLY B 1 110 ? -35.39785 12.43093 -64.03051 1.000 70.97473 90 GLY A O 1
ATOM 3268 N N . PHE B 1 111 ? -35.35523 11.95900 -66.23020 1.000 63.81904 91 PHE A N 1
ATOM 3269 C CA . PHE B 1 111 ? -34.66913 10.68528 -66.04962 1.000 67.18415 91 PHE A CA 1
ATOM 3270 C C . PHE B 1 111 ? -33.18408 10.91232 -65.79490 1.000 69.51546 91 PHE A C 1
ATOM 3271 O O . PHE B 1 111 ? -32.48211 11.47898 -66.63947 1.000 66.97266 91 PHE A O 1
ATOM 3279 N N . GLN B 1 112 ? -32.71134 10.49182 -64.62439 1.000 62.63961 92 GLN A N 1
ATOM 3280 C CA . GLN B 1 112 ? -31.31254 10.63149 -64.25475 1.000 65.13745 92 GLN A CA 1
ATOM 3281 C C . GLN B 1 112 ? -30.70147 9.26070 -63.99461 1.000 64.70247 92 GLN A C 1
ATOM 3282 O O . GLN B 1 112 ? -31.38545 8.32689 -63.56185 1.000 63.71096 92 GLN A O 1
ATOM 3288 N N . GLY B 1 113 ? -29.40618 9.14673 -64.26901 1.000 65.82704 93 GLY A N 1
ATOM 3289 C CA . GLY B 1 113 ? -28.71716 7.88920 -64.05388 1.000 57.10590 93 GLY A CA 1
ATOM 3290 C C . GLY B 1 113 ? -27.35114 7.89276 -64.71124 1.000 57.67424 93 GLY A C 1
ATOM 3291 O O . GLY B 1 113 ? -26.81510 8.94616 -65.05978 1.000 58.32009 93 GLY A O 1
ATOM 3292 N N . CYS B 1 114 ? -26.79893 6.69259 -64.86869 1.000 59.99042 94 CYS A N 1
ATOM 3293 C CA . CYS B 1 114 ? -25.46688 6.53969 -65.42913 1.000 57.90806 94 CYS A CA 1
ATOM 3294 C C . CYS B 1 114 ? -25.38691 5.20921 -66.16032 1.000 55.98078 94 CYS A C 1
ATOM 3295 O O . CYS B 1 114 ? -26.23811 4.33230 -65.99155 1.000 57.08761 94 CYS A O 1
ATOM 3298 N N . VAL B 1 115 ? -24.34837 5.06842 -66.97897 1.000 53.37100 95 VAL A N 1
ATOM 3299 C CA . VAL B 1 115 ? -24.06352 3.82891 -67.69076 1.000 54.98777 95 VAL A CA 1
ATOM 3300 C C . VAL B 1 115 ? -22.68034 3.34984 -67.27914 1.000 55.57885 95 VAL A C 1
ATOM 3301 O O . VAL B 1 115 ? -21.71249 4.11817 -67.32166 1.000 53.39448 95 VAL A O 1
ATOM 3305 N N . MET B 1 116 ? -22.59120 2.08557 -66.88209 1.000 53.70036 96 MET A N 1
ATOM 3306 C CA . MET B 1 116 ? -21.34847 1.48329 -66.42593 1.000 53.46807 96 MET A CA 1
ATOM 3307 C C . MET B 1 116 ? -20.82052 0.54449 -67.49908 1.000 50.67249 96 MET A C 1
ATOM 3308 O O . MET B 1 116 ? -21.54957 -0.33128 -67.97526 1.000 55.89989 96 MET A O 1
ATOM 3313 N N . ILE B 1 117 ? -19.56172 0.73445 -67.88214 1.000 48.31536 97 ILE A N 1
ATOM 3314 C CA . ILE B 1 117 ? -18.89464 -0.10870 -68.86621 1.000 57.94409 97 ILE A CA 1
ATOM 3315 C C . ILE B 1 117 ? -17.84204 -0.93072 -68.13796 1.000 56.90739 97 ILE A C 1
ATOM 3316 O O . ILE B 1 117 ? -17.03549 -0.38354 -67.37633 1.000 58.20127 97 ILE A O 1
ATOM 3318 N N . LEU B 1 118 ? -17.84683 -2.23877 -68.37305 1.000 61.74098 98 LEU A N 1
ATOM 3319 C CA . LEU B 1 118 ? -16.96347 -3.16108 -67.67962 1.000 58.27414 98 LEU A CA 1
ATOM 3320 C C . LEU B 1 118 ? -16.01574 -3.82679 -68.66746 1.000 61.03731 98 LEU A C 1
ATOM 3321 O O . LEU B 1 118 ? -16.24499 -3.83033 -69.88029 1.000 60.58160 98 LEU A O 1
ATOM 3326 N N . ASP B 1 119 ? -14.94151 -4.39494 -68.12656 1.000 63.94907 99 ASP A N 1
ATOM 3327 C CA . ASP B 1 119 ? -14.01506 -5.16904 -68.93866 1.000 66.85023 99 ASP A CA 1
ATOM 3328 C C . ASP B 1 119 ? -14.70445 -6.44009 -69.41754 1.000 65.79197 99 ASP A C 1
ATOM 3329 O O . ASP B 1 119 ? -15.27473 -7.18866 -68.61754 1.000 66.11742 99 ASP A O 1
ATOM 3334 N N . GLU B 1 120 ? -14.65501 -6.68178 -70.72934 1.000 59.26850 100 GLU A N 1
ATOM 3335 C CA . GLU B 1 120 ? -15.37932 -7.80564 -71.31042 1.000 64.63584 100 GLU A CA 1
ATOM 3336 C C . GLU B 1 120 ? -14.79341 -9.15976 -70.92849 1.000 63.43808 100 GLU A C 1
ATOM 3337 O O . GLU B 1 120 ? -15.38870 -10.18701 -71.27219 1.000 66.67037 100 GLU A O 1
ATOM 3343 N N . VAL B 1 121 ? -13.65546 -9.19692 -70.23151 1.000 63.51956 101 VAL A N 1
ATOM 3344 C CA . VAL B 1 121 ? -13.02776 -10.44745 -69.83323 1.000 59.08430 101 VAL A CA 1
ATOM 3345 C C . VAL B 1 121 ? -12.96142 -10.59536 -68.31800 1.000 61.12526 101 VAL A C 1
ATOM 3346 O O . VAL B 1 121 ? -13.13866 -11.70000 -67.79282 1.000 65.77202 101 VAL A O 1
ATOM 3350 N N . THR B 1 122 ? -12.70744 -9.50513 -67.59375 1.000 57.92440 102 THR A N 1
ATOM 3351 C CA . THR B 1 122 ? -12.58098 -9.56154 -66.14194 1.000 58.24144 102 THR A CA 1
ATOM 3352 C C . THR B 1 122 ? -13.80111 -9.03196 -65.40692 1.000 58.31541 102 THR A C 1
ATOM 3353 O O . THR B 1 122 ? -14.04341 -9.43462 -64.26491 1.000 55.61489 102 THR A O 1
ATOM 3357 N N . GLY B 1 123 ? -14.56390 -8.13395 -66.02350 1.000 61.27682 103 GLY A N 1
ATOM 3358 C CA . GLY B 1 123 ? -15.68317 -7.51975 -65.34312 1.000 57.02931 103 GLY A CA 1
ATOM 3359 C C . GLY B 1 123 ? -15.29400 -6.36001 -64.46177 1.000 61.61402 103 GLY A C 1
ATOM 3360 O O . GLY B 1 123 ? -16.09333 -5.93509 -63.62077 1.000 62.78281 103 GLY A O 1
ATOM 3361 N N . GLU B 1 124 ? -14.08640 -5.83045 -64.63672 1.000 55.55836 104 GLU A N 1
ATOM 3362 C CA . GLU B 1 124 ? -13.61351 -4.70364 -63.85112 1.000 56.56119 104 GLU A CA 1
ATOM 3363 C C . GLU B 1 124 ? -14.21781 -3.41022 -64.37685 1.000 58.40512 104 GLU A C 1
ATOM 3364 O O . GLU B 1 124 ? -14.47014 -3.26091 -65.57593 1.000 55.37334 104 GLU A O 1
ATOM 3370 N N . LEU B 1 125 ? -14.45432 -2.47000 -63.46603 1.000 51.16655 105 LEU A N 1
ATOM 3371 C CA . LEU B 1 125 ? -15.01584 -1.18769 -63.86424 1.000 54.79423 105 LEU A CA 1
ATOM 3372 C C . LEU B 1 125 ? -14.02116 -0.45249 -64.75006 1.000 61.23272 105 LEU A C 1
ATOM 3373 O O . LEU B 1 125 ? -12.90724 -0.13655 -64.31879 1.000 71.35567 105 LEU A O 1
ATOM 3378 N N . ASN B 1 126 ? -14.42583 -0.18343 -65.98931 1.000 62.69954 106 ASN A N 1
ATOM 3379 C CA . ASN B 1 126 ? -13.59458 0.53305 -66.94440 1.000 59.50642 106 ASN A CA 1
ATOM 3380 C C . ASN B 1 126 ? -14.07694 1.94423 -67.22661 1.000 59.83658 106 ASN A C 1
ATOM 3381 O O . ASN B 1 126 ? -13.25103 2.82275 -67.48431 1.000 61.47080 106 ASN A O 1
ATOM 3386 N N . ALA B 1 127 ? -15.38545 2.18578 -67.17260 1.000 59.09154 107 ALA A N 1
ATOM 3387 C CA . ALA B 1 127 ? -15.92793 3.48425 -67.53869 1.000 55.60661 107 ALA A CA 1
ATOM 3388 C C . ALA B 1 127 ? -17.25733 3.69120 -66.83098 1.000 54.66308 107 ALA A C 1
ATOM 3389 O O . ALA B 1 127 ? -18.01720 2.74029 -66.63340 1.000 58.42113 107 ALA A O 1
ATOM 3391 N N . ILE B 1 128 ? -17.52010 4.93753 -66.44758 1.000 57.10781 108 ILE A N 1
ATOM 3392 C CA . ILE B 1 128 ? -18.80670 5.36067 -65.91197 1.000 54.51107 108 ILE A CA 1
ATOM 3393 C C . ILE B 1 128 ? -19.23398 6.58133 -66.71463 1.000 53.18742 108 ILE A C 1
ATOM 3394 O O . ILE B 1 128 ? -18.58260 7.63171 -66.64888 1.000 55.76398 108 ILE A O 1
ATOM 3399 N N . PHE B 1 129 ? -20.31597 6.44604 -67.47096 1.000 56.48463 109 PHE A N 1
ATOM 3400 C CA . PHE B 1 129 ? -20.86600 7.52717 -68.27148 1.000 54.72929 109 PHE A CA 1
ATOM 3401 C C . PHE B 1 129 ? -22.07544 8.11841 -67.56474 1.000 55.83544 109 PHE A C 1
ATOM 3402 O O . PHE B 1 129 ? -22.73655 7.45883 -66.76214 1.000 52.07289 109 PHE A O 1
ATOM 3410 N N . ASN B 1 130 ? -22.36633 9.37515 -67.87601 1.000 54.10523 110 ASN A N 1
ATOM 3411 C CA . ASN B 1 130 ? -23.65363 9.93594 -67.50323 1.000 53.66173 110 ASN A CA 1
ATOM 3412 C C . ASN B 1 130 ? -24.67030 9.51207 -68.55308 1.000 48.68896 110 ASN A C 1
ATOM 3413 O O . ASN B 1 130 ? -24.43672 9.66792 -69.75636 1.000 47.30860 110 ASN A O 1
ATOM 3418 N N . ALA B 1 131 ? -25.80055 8.97380 -68.09795 1.000 51.53707 111 ALA A N 1
ATOM 3419 C CA . ALA B 1 131 ? -26.75599 8.39920 -69.03391 1.000 48.27920 111 ALA A CA 1
ATOM 3420 C C . ALA B 1 131 ? -27.48078 9.46034 -69.84893 1.000 49.52969 111 ALA A C 1
ATOM 3421 O O . ALA B 1 131 ? -27.98728 9.14636 -70.92973 1.000 52.40118 111 ALA A O 1
ATOM 3423 N N . ALA B 1 132 ? -27.53547 10.70079 -69.36078 1.000 44.56363 112 ALA A N 1
ATOM 3424 C CA . ALA B 1 132 ? -28.29739 11.76769 -70.00170 1.000 43.79087 112 ALA A CA 1
ATOM 3425 C C . ALA B 1 132 ? -27.89681 11.97815 -71.45775 1.000 52.59021 112 ALA A C 1
ATOM 3426 O O . ALA B 1 132 ? -28.67163 11.67509 -72.37148 1.000 51.67419 112 ALA A O 1
ATOM 3428 N N . CYS B 1 133 ? -26.69533 12.51620 -71.68082 1.000 53.33964 113 CYS A N 1
ATOM 3429 C CA . CYS B 1 133 ? -26.24477 12.78276 -73.04321 1.000 47.16406 113 CYS A CA 1
ATOM 3430 C C . CYS B 1 133 ? -26.10192 11.49666 -73.84681 1.000 55.95803 113 CYS A C 1
ATOM 3431 O O . CYS B 1 133 ? -26.48411 11.44600 -75.02277 1.000 62.85099 113 CYS A O 1
ATOM 3434 N N . LEU B 1 134 ? -25.53730 10.45240 -73.23149 1.000 51.79631 114 LEU A N 1
ATOM 3435 C CA . LEU B 1 134 ? -25.30949 9.19402 -73.93813 1.000 53.54247 114 LEU A CA 1
ATOM 3436 C C . LEU B 1 134 ? -26.60723 8.61971 -74.49802 1.000 50.41955 114 LEU A C 1
ATOM 3437 O O . LEU B 1 134 ? -26.63574 8.12542 -75.63105 1.000 49.23220 114 LEU A O 1
ATOM 3442 N N . THR B 1 135 ? -27.68849 8.66683 -73.71573 1.000 48.96635 115 THR A N 1
ATOM 3443 C CA . THR B 1 135 ? -28.97049 8.14007 -74.17830 1.000 48.98695 115 THR A CA 1
ATOM 3444 C C . THR B 1 135 ? -29.49709 8.94104 -75.36147 1.000 43.09292 115 THR A C 1
ATOM 3445 O O . THR B 1 135 ? -29.99454 8.37357 -76.34050 1.000 44.71769 115 THR A O 1
ATOM 3449 N N . ALA B 1 136 ? -29.41734 10.27009 -75.27504 1.000 51.46474 116 ALA A N 1
ATOM 3450 C CA . ALA B 1 136 ? -29.91407 11.11332 -76.35628 1.000 50.81122 116 ALA A CA 1
ATOM 3451 C C . ALA B 1 136 ? -29.16257 10.85146 -77.65562 1.000 49.77576 116 ALA A C 1
ATOM 3452 O O . ALA B 1 136 ? -29.77660 10.76319 -78.72614 1.000 44.23166 116 ALA A O 1
ATOM 3454 N N . PHE B 1 137 ? -27.83433 10.71306 -77.58356 1.000 45.32880 117 PHE A N 1
ATOM 3455 C CA . PHE B 1 137 ? -27.05226 10.50504 -78.79963 1.000 48.85527 117 PHE A CA 1
ATOM 3456 C C . PHE B 1 137 ? -27.39753 9.18166 -79.46959 1.000 47.89822 117 PHE A C 1
ATOM 3457 O O . PHE B 1 137 ? -27.63760 9.13527 -80.68192 1.000 50.87639 117 PHE A O 1
ATOM 3465 N N . ARG B 1 138 ? -27.42346 8.08932 -78.69776 1.000 48.41266 118 ARG A N 1
ATOM 3466 C CA . ARG B 1 138 ? -27.72686 6.79107 -79.29287 1.000 45.02180 118 ARG A CA 1
ATOM 3467 C C . ARG B 1 138 ? -29.14913 6.75538 -79.83099 1.000 44.58144 118 ARG A C 1
ATOM 3468 O O . ARG B 1 138 ? -29.41675 6.08203 -80.83236 1.000 51.77274 118 ARG A O 1
ATOM 3476 N N . THR B 1 139 ? -30.07320 7.45706 -79.17325 1.000 43.69890 119 THR A N 1
ATOM 3477 C CA . THR B 1 139 ? -31.43351 7.53853 -79.68801 1.000 47.66094 119 THR A CA 1
ATOM 3478 C C . THR B 1 139 ? -31.46518 8.29754 -81.00802 1.000 49.99326 119 THR A C 1
ATOM 3479 O O . THR B 1 139 ? -32.17313 7.90554 -81.94326 1.000 48.49681 119 THR A O 1
ATOM 3483 N N . ALA B 1 140 ? -30.70817 9.39412 -81.09867 1.000 45.49950 120 ALA A N 1
ATOM 3484 C CA . ALA B 1 140 ? -30.62611 10.13078 -82.35423 1.000 42.05766 120 ALA A CA 1
ATOM 3485 C C . ALA B 1 140 ? -29.91143 9.30970 -83.41898 1.000 45.56748 120 ALA A C 1
ATOM 3486 O O . ALA B 1 140 ? -30.27944 9.35548 -84.59850 1.000 45.92097 120 ALA A O 1
ATOM 3488 N N . LEU B 1 141 ? -28.88110 8.55729 -83.02139 1.000 45.54207 121 LEU A N 1
ATOM 3489 C CA . LEU B 1 141 ? -28.19484 7.68180 -83.96518 1.000 47.23108 121 LEU A CA 1
ATOM 3490 C C . LEU B 1 141 ? -29.09993 6.54901 -84.43145 1.000 49.40897 121 LEU A C 1
ATOM 3491 O O . LEU B 1 141 ? -28.97760 6.08712 -85.57202 1.000 54.89935 121 LEU A O 1
ATOM 3496 N N . ALA B 1 142 ? -30.00680 6.08566 -83.56835 1.000 47.71485 122 ALA A N 1
ATOM 3497 C CA . ALA B 1 142 ? -30.96848 5.07421 -83.99101 1.000 44.91484 122 ALA A CA 1
ATOM 3498 C C . ALA B 1 142 ? -31.97778 5.65941 -84.97027 1.000 44.70928 122 ALA A C 1
ATOM 3499 O O . ALA B 1 142 ? -32.36325 4.99917 -85.94202 1.000 52.10013 122 ALA A O 1
ATOM 3501 N N . SER B 1 143 ? -32.41621 6.89884 -84.72880 1.000 46.30907 123 SER A N 1
ATOM 3502 C CA . SER B 1 143 ? -33.34682 7.55327 -85.64440 1.000 43.62245 123 SER A CA 1
ATOM 3503 C C . SER B 1 143 ? -32.74309 7.71881 -87.03261 1.000 49.32351 123 SER A C 1
ATOM 3504 O O . SER B 1 143 ? -33.41738 7.48469 -88.04201 1.000 49.98680 123 SER A O 1
ATOM 3507 N N . VAL B 1 144 ? -31.47504 8.12543 -87.10728 1.000 45.90097 124 VAL A N 1
ATOM 3508 C CA . VAL B 1 144 ? -30.85215 8.33427 -88.40894 1.000 51.27190 124 VAL A CA 1
ATOM 3509 C C . VAL B 1 144 ? -30.44643 7.02142 -89.06504 1.000 55.72545 124 VAL A C 1
ATOM 3510 O O . VAL B 1 144 ? -30.29055 6.97549 -90.29191 1.000 53.95071 124 VAL A O 1
ATOM 3514 N N . LEU B 1 145 ? -30.26691 5.95276 -88.28262 1.000 51.10770 125 LEU A N 1
ATOM 3515 C CA . LEU B 1 145 ? -29.90686 4.66283 -88.86227 1.000 46.14470 125 LEU A CA 1
ATOM 3516 C C . LEU B 1 145 ? -30.99582 4.14117 -89.79170 1.000 55.36087 125 LEU A C 1
ATOM 3517 O O . LEU B 1 145 ? -30.69331 3.48028 -90.79174 1.000 60.20572 125 LEU A O 1
ATOM 3522 N N . GLY B 1 146 ? -32.25874 4.42751 -89.48453 1.000 60.82498 126 GLY A N 1
ATOM 3523 C CA . GLY B 1 146 ? -33.35922 4.04014 -90.34349 1.000 54.40686 126 GLY A CA 1
ATOM 3524 C C . GLY B 1 146 ? -33.65626 5.06521 -91.41659 1.000 52.99811 126 GLY A C 1
ATOM 3525 O O . GLY B 1 146 ? -34.03816 4.70736 -92.53407 1.000 57.45976 126 GLY A O 1
ATOM 3526 N N . LEU B 1 147 ? -33.49786 6.34773 -91.08090 1.000 48.46368 127 LEU A N 1
ATOM 3527 C CA . LEU B 1 147 ? -33.75014 7.41124 -92.05010 1.000 56.16226 127 LEU A CA 1
ATOM 3528 C C . LEU B 1 147 ? -32.77971 7.33052 -93.22380 1.000 54.56120 127 LEU A C 1
ATOM 3529 O O . LEU B 1 147 ? -33.19238 7.36812 -94.38926 1.000 48.19173 127 LEU A O 1
ATOM 3534 N N . THR B 1 148 ? -31.47940 7.22078 -92.93378 1.000 49.28977 128 THR A N 1
ATOM 3535 C CA . THR B 1 148 ? -30.48117 7.17479 -93.99729 1.000 49.10693 128 THR A CA 1
ATOM 3536 C C . THR B 1 148 ? -30.63789 5.94835 -94.88878 1.000 48.52419 128 THR A C 1
ATOM 3537 O O . THR B 1 148 ? -30.17750 5.96275 -96.03402 1.000 58.64836 128 THR A O 1
ATOM 3541 N N . ARG B 1 149 ? -31.29132 4.89762 -94.40420 1.000 51.19653 129 ARG A N 1
ATOM 3542 C CA . ARG B 1 149 ? -31.51707 3.70310 -95.20940 1.000 54.13373 129 ARG A CA 1
ATOM 3543 C C . ARG B 1 149 ? -32.75715 3.81696 -96.08471 1.000 51.53995 129 ARG A C 1
ATOM 3544 O O . ARG B 1 149 ? -32.76576 3.31702 -97.21689 1.000 52.84348 129 ARG A O 1
ATOM 3552 N N . VAL B 1 150 ? -33.80157 4.46513 -95.57977 1.000 49.32170 130 VAL A N 1
ATOM 3553 C CA . VAL B 1 150 ? -35.04582 4.59267 -96.32466 1.000 51.82118 130 VAL A CA 1
ATOM 3554 C C . VAL B 1 150 ? -35.04794 5.85634 -97.17216 1.000 54.72006 130 VAL A C 1
ATOM 3555 O O . VAL B 1 150 ? -35.57455 5.86118 -98.28637 1.000 49.30337 130 VAL A O 1
ATOM 3559 N N . VAL B 1 151 ? -34.45527 6.93044 -96.66091 1.000 53.82938 131 VAL A N 1
ATOM 3560 C CA . VAL B 1 151 ? -34.36107 8.20007 -97.37491 1.000 47.39907 131 VAL A CA 1
ATOM 3561 C C . VAL B 1 151 ? -32.88634 8.54565 -97.53710 1.000 50.00303 131 VAL A C 1
ATOM 3562 O O . VAL B 1 151 ? -32.32616 9.26232 -96.69489 1.000 56.90218 131 VAL A O 1
ATOM 3564 N N . PRO B 1 152 ? -32.21693 8.04807 -98.57703 1.000 54.29931 132 PRO A N 1
ATOM 3565 C CA . PRO B 1 152 ? -30.78869 8.33921 -98.73864 1.000 53.05869 132 PRO A CA 1
ATOM 3566 C C . PRO B 1 152 ? -30.54740 9.83528 -98.86312 1.000 53.79548 132 PRO A C 1
ATOM 3567 O O . PRO B 1 152 ? -31.39445 10.58541 -99.35166 1.000 52.00233 132 PRO A O 1
ATOM 3571 N N . VAL B 1 153 ? -29.36354 10.26344 -98.41814 1.000 54.29237 133 VAL A N 1
ATOM 3572 C CA . VAL B 1 153 ? -29.03667 11.68446 -98.37141 1.000 58.81417 133 VAL A CA 1
ATOM 3573 C C . VAL B 1 153 ? -28.90109 12.32562 -99.74355 1.000 62.37813 133 VAL A C 1
ATOM 3574 O O . VAL B 1 153 ? -28.77324 13.55333 -99.82828 1.000 57.60613 133 VAL A O 1
ATOM 3578 N N . ASP B 1 154 ? -28.92858 11.54207 -100.82063 1.000 61.29061 134 ASP A N 1
ATOM 3579 C CA . ASP B 1 154 ? -28.91011 12.09762 -102.16570 1.000 57.66531 134 ASP A CA 1
ATOM 3580 C C . ASP B 1 154 ? -30.30795 12.19823 -102.75598 1.000 59.51732 134 ASP A C 1
ATOM 3581 O O . ASP B 1 154 ? -30.44926 12.53524 -103.93448 1.000 58.01403 134 ASP A O 1
ATOM 3586 N N . SER B 1 155 ? -31.33835 11.92331 -101.95792 1.000 59.29428 135 SER A N 1
ATOM 3587 C CA . SER B 1 155 ? -32.70804 11.92240 -102.45096 1.000 60.17775 135 SER A CA 1
ATOM 3588 C C . SER B 1 155 ? -33.10734 13.29271 -102.98505 1.000 58.54095 135 SER A C 1
ATOM 3589 O O . SER B 1 155 ? -32.66209 14.33590 -102.49842 1.000 59.00213 135 SER A O 1
ATOM 3591 N N . VAL B 1 156 ? -33.96415 13.27337 -104.00318 1.000 56.97263 136 VAL A N 1
ATOM 3592 C CA . VAL B 1 156 ? -34.47691 14.47918 -104.63599 1.000 57.99377 136 VAL A CA 1
ATOM 3593 C C . VAL B 1 156 ? -35.90768 14.76479 -104.23054 1.000 56.21724 136 VAL A C 1
ATOM 3594 O O . VAL B 1 156 ? -36.45385 15.81198 -104.60857 1.000 64.39047 136 VAL A O 1
ATOM 3598 N N . ASP B 1 157 ? -36.53258 13.86896 -103.46924 1.000 56.29547 137 ASP A N 1
ATOM 3599 C CA . ASP B 1 157 ? -37.90881 14.01447 -103.01238 1.000 60.82388 137 ASP A CA 1
ATOM 3600 C C . ASP B 1 157 ? -37.96122 14.34294 -101.52410 1.000 57.55427 137 ASP A C 1
ATOM 3601 O O . ASP B 1 157 ? -38.79863 13.82404 -100.78333 1.000 59.07966 137 ASP A O 1
ATOM 3606 N N . VAL B 1 158 ? -37.05965 15.20967 -101.07440 1.000 59.38198 138 VAL A N 1
ATOM 3607 C CA . VAL B 1 158 ? -36.95809 15.59634 -99.67323 1.000 55.79615 138 VAL A CA 1
ATOM 3608 C C . VAL B 1 158 ? -37.33871 17.06490 -99.57643 1.000 52.83902 138 VAL A C 1
ATOM 3609 O O . VAL B 1 158 ? -36.71505 17.91874 -100.22061 1.000 59.38238 138 VAL A O 1
ATOM 3613 N N . LEU B 1 159 ? -38.36058 17.35845 -98.77664 1.000 48.21906 139 LEU A N 1
ATOM 3614 C CA . LEU B 1 159 ? -38.72186 18.74040 -98.52603 1.000 49.80002 139 LEU A CA 1
ATOM 3615 C C . LEU B 1 159 ? -37.59565 19.43587 -97.76063 1.000 54.86999 139 LEU A C 1
ATOM 3616 O O . LEU B 1 159 ? -36.85587 18.79290 -97.01093 1.000 50.15020 139 LEU A O 1
ATOM 3621 N N . PRO B 1 160 ? -37.45178 20.75430 -97.91703 1.000 51.15583 140 PRO A N 1
ATOM 3622 C CA . PRO B 1 160 ? -36.26842 21.43508 -97.38044 1.000 52.03399 140 PRO A CA 1
ATOM 3623 C C . PRO B 1 160 ? -36.35960 21.79942 -95.90864 1.000 51.41190 140 PRO A C 1
ATOM 3624 O O . PRO B 1 160 ? -35.41557 22.40138 -95.38590 1.000 56.01133 140 PRO A O 1
ATOM 3628 N N . GLU B 1 161 ? -37.45000 21.46976 -95.22536 1.000 49.30565 141 GLU A N 1
ATOM 3629 C CA . GLU B 1 161 ? -37.62730 21.85918 -93.83663 1.000 54.20179 141 GLU A CA 1
ATOM 3630 C C . GLU B 1 161 ? -37.64176 20.63228 -92.93356 1.000 56.34981 141 GLU A C 1
ATOM 3631 O O . GLU B 1 161 ? -37.98578 19.52383 -93.35564 1.000 47.91854 141 GLU A O 1
ATOM 3637 N N . LEU B 1 162 ? -37.24966 20.84963 -91.68217 1.000 54.49630 142 LEU A N 1
ATOM 3638 C CA . LEU B 1 162 ? -37.29429 19.84097 -90.63615 1.000 47.96330 142 LEU A CA 1
ATOM 3639 C C . LEU B 1 162 ? -38.09058 20.38892 -89.46222 1.000 46.27585 142 LEU A C 1
ATOM 3640 O O . LEU B 1 162 ? -37.91296 21.54433 -89.06266 1.000 45.48495 142 LEU A O 1
ATOM 3645 N N . CYS B 1 163 ? -38.96214 19.55325 -88.90935 1.000 48.11683 143 CYS A N 1
ATOM 3646 C CA . CYS B 1 163 ? -39.76354 19.90501 -87.74596 1.000 46.98397 143 CYS A CA 1
ATOM 3647 C C . CYS B 1 163 ? -39.45932 18.90483 -86.64364 1.000 48.37766 143 CYS A C 1
ATOM 3648 O O . CYS B 1 163 ? -39.62631 17.69563 -86.83419 1.000 46.01428 143 CYS A O 1
ATOM 3651 N N . VAL B 1 164 ? -39.01200 19.40392 -85.49776 1.000 51.80317 144 VAL A N 1
ATOM 3652 C CA . VAL B 1 164 ? -38.75561 18.56887 -84.33292 1.000 46.51049 144 VAL A CA 1
ATOM 3653 C C . VAL B 1 164 ? -39.74159 18.96175 -83.24186 1.000 48.27207 144 VAL A C 1
ATOM 3654 O O . VAL B 1 164 ? -39.77958 20.12054 -82.80888 1.000 50.50664 144 VAL A O 1
ATOM 3658 N N . PHE B 1 165 ? -40.55222 17.99937 -82.81122 1.000 49.08852 145 PHE A N 1
ATOM 3659 C CA . PHE B 1 165 ? -41.45422 18.19321 -81.68383 1.000 47.70042 145 PHE A CA 1
ATOM 3660 C C . PHE B 1 165 ? -40.68644 17.83606 -80.42015 1.000 43.97580 145 PHE A C 1
ATOM 3661 O O . PHE B 1 165 ? -40.41838 16.66064 -80.16063 1.000 47.53980 145 PHE A O 1
ATOM 3669 N N . GLY B 1 166 ? -40.31486 18.84796 -79.64810 1.000 50.40390 146 GLY A N 1
ATOM 3670 C CA . GLY B 1 166 ? -39.57744 18.65514 -78.41687 1.000 53.42557 146 GLY A CA 1
ATOM 3671 C C . GLY B 1 166 ? -38.35157 19.54430 -78.34835 1.000 56.86978 146 GLY A C 1
ATOM 3672 O O . GLY B 1 166 ? -37.95420 20.19334 -79.31366 1.000 51.93888 146 GLY A O 1
ATOM 3673 N N . VAL B 1 167 ? -37.74799 19.54818 -77.16401 1.000 53.90696 147 VAL A N 1
ATOM 3674 C CA . VAL B 1 167 ? -36.53464 20.29677 -76.88281 1.000 57.03198 147 VAL A CA 1
ATOM 3675 C C . VAL B 1 167 ? -35.59743 19.39110 -76.09337 1.000 55.62366 147 VAL A C 1
ATOM 3676 O O . VAL B 1 167 ? -35.89393 18.21787 -75.85240 1.000 64.87313 147 VAL A O 1
ATOM 3678 N N . GLY B 1 168 ? -34.45866 19.94002 -75.68942 1.000 56.60079 148 GLY A N 1
ATOM 3679 C CA . GLY B 1 168 ? -33.54062 19.19717 -74.85412 1.000 49.24989 148 GLY A CA 1
ATOM 3680 C C . GLY B 1 168 ? -32.46691 18.45387 -75.62081 1.000 53.41733 148 GLY A C 1
ATOM 3681 O O . GLY B 1 168 ? -32.20455 18.67406 -76.80761 1.000 54.18344 148 GLY A O 1
ATOM 3682 N N . GLN B 1 169 ? -31.82196 17.54464 -74.88732 1.000 48.71110 149 GLN A N 1
ATOM 3683 C CA . GLN B 1 169 ? -30.72150 16.76498 -75.44237 1.000 45.96580 149 GLN A CA 1
ATOM 3684 C C . GLN B 1 169 ? -31.19005 15.88051 -76.58982 1.000 44.84327 149 GLN A C 1
ATOM 3685 O O . GLN B 1 169 ? -30.47305 15.70851 -77.58280 1.000 50.98854 149 GLN A O 1
ATOM 3691 N N . GLN B 1 170 ? -32.38861 15.30536 -76.46606 1.000 47.21519 150 GLN A N 1
ATOM 3692 C CA . GLN B 1 170 ? -32.92784 14.45258 -77.52148 1.000 44.16776 150 GLN A CA 1
ATOM 3693 C C . GLN B 1 170 ? -33.07453 15.21958 -78.83043 1.000 49.75244 150 GLN A C 1
ATOM 3694 O O . GLN B 1 170 ? -32.63494 14.75676 -79.88927 1.000 50.99959 150 GLN A O 1
ATOM 3700 N N . ALA B 1 171 ? -33.70640 16.39381 -78.77634 1.000 51.47447 151 ALA A N 1
ATOM 3701 C CA . ALA B 1 171 ? -33.88722 17.20041 -79.97896 1.000 51.85175 151 ALA A CA 1
ATOM 3702 C C . ALA B 1 171 ? -32.55708 17.69597 -80.53572 1.000 49.63851 151 ALA A C 1
ATOM 3703 O O . ALA B 1 171 ? -32.38019 17.77085 -81.75773 1.000 40.09344 151 ALA A O 1
ATOM 3705 N N . TYR B 1 172 ? -31.61502 18.05339 -79.65918 1.000 44.13426 152 TYR A N 1
ATOM 3706 C CA . TYR B 1 172 ? -30.33392 18.58139 -80.12127 1.000 47.93988 152 TYR A CA 1
ATOM 3707 C C . TYR B 1 172 ? -29.60617 17.56762 -80.99724 1.000 51.06239 152 TYR A C 1
ATOM 3708 O O . TYR B 1 172 ? -29.26134 17.85615 -82.14888 1.000 53.13907 152 TYR A O 1
ATOM 3717 N N . TRP B 1 173 ? -29.35722 16.36933 -80.46104 1.000 46.31330 153 TRP A N 1
ATOM 3718 C CA . TRP B 1 173 ? -28.60211 15.36802 -81.20986 1.000 52.40708 153 TRP A CA 1
ATOM 3719 C C . TRP B 1 173 ? -29.36022 14.90507 -82.44968 1.000 52.31835 153 TRP A C 1
ATOM 3720 O O . TRP B 1 173 ? -28.74621 14.58452 -83.47543 1.000 56.00999 153 TRP A O 1
ATOM 3731 N N . HIS B 1 174 ? -30.69331 14.83317 -82.36488 1.000 46.40889 154 HIS A N 1
ATOM 3732 C CA . HIS B 1 174 ? -31.50178 14.48570 -83.53387 1.000 44.76492 154 HIS A CA 1
ATOM 3733 C C . HIS B 1 174 ? -31.30772 15.48422 -84.66814 1.000 47.45402 154 HIS A C 1
ATOM 3734 O O . HIS B 1 174 ? -31.11522 15.09808 -85.82725 1.000 47.22964 154 HIS A O 1
ATOM 3741 N N . VAL B 1 175 ? -31.37890 16.77721 -84.35565 1.000 45.94234 155 VAL A N 1
ATOM 3742 C CA . VAL B 1 175 ? -31.25098 17.79681 -85.39075 1.000 51.51900 155 VAL A CA 1
ATOM 3743 C C . VAL B 1 175 ? -29.82461 17.84259 -85.92450 1.000 55.53634 155 VAL A C 1
ATOM 3744 O O . VAL B 1 175 ? -29.60299 17.85264 -87.14117 1.000 53.56673 155 VAL A O 1
ATOM 3748 N N . LYS B 1 176 ? -28.83921 17.88034 -85.02222 1.000 53.64562 156 LYS A N 1
ATOM 3749 C CA . LYS B 1 176 ? -27.43846 17.96026 -85.43107 1.000 49.05473 156 LYS A CA 1
ATOM 3750 C C . LYS B 1 176 ? -27.06856 16.83044 -86.38543 1.000 52.50438 156 LYS A C 1
ATOM 3751 O O . LYS B 1 176 ? -26.48590 17.06595 -87.44985 1.000 54.60858 156 LYS A O 1
ATOM 3757 N N . LEU B 1 177 ? -27.39730 15.59030 -86.01474 1.000 51.35370 157 LEU A N 1
ATOM 3758 C CA . LEU B 1 177 ? -27.03657 14.45055 -86.85239 1.000 50.44929 157 LEU A CA 1
ATOM 3759 C C . LEU B 1 177 ? -27.68811 14.54904 -88.22483 1.000 52.87950 157 LEU A C 1
ATOM 3760 O O . LEU B 1 177 ? -27.06544 14.22024 -89.24125 1.000 51.33869 157 LEU A O 1
ATOM 3765 N N . THR B 1 178 ? -28.94373 15.00001 -88.27229 1.000 51.34619 158 THR A N 1
ATOM 3766 C CA . THR B 1 178 ? -29.64363 15.13493 -89.54653 1.000 50.72902 158 THR A CA 1
ATOM 3767 C C . THR B 1 178 ? -29.04228 16.24451 -90.40079 1.000 48.39182 158 THR A C 1
ATOM 3768 O O . THR B 1 178 ? -29.00196 16.13513 -91.63240 1.000 49.02250 158 THR A O 1
ATOM 3772 N N . LEU B 1 179 ? -28.57852 17.32457 -89.76882 1.000 51.17771 159 LEU A N 1
ATOM 3773 C CA . LEU B 1 179 ? -28.00667 18.42667 -90.53369 1.000 49.66329 159 LEU A CA 1
ATOM 3774 C C . LEU B 1 179 ? -26.63204 18.07884 -91.08920 1.000 51.44156 159 LEU A C 1
ATOM 3775 O O . LEU B 1 179 ? -26.24153 18.59994 -92.14042 1.000 54.13793 159 LEU A O 1
ATOM 3780 N N . LEU B 1 180 ? -25.88383 17.21079 -90.40614 1.000 45.76727 160 LEU A N 1
ATOM 3781 C CA . LEU B 1 180 ? -24.61286 16.75844 -90.95927 1.000 53.13663 160 LEU A CA 1
ATOM 3782 C C . LEU B 1 180 ? -24.82136 15.79626 -92.12089 1.000 62.08965 160 LEU A C 1
ATOM 3783 O O . LEU B 1 180 ? -24.00561 15.75657 -93.04916 1.000 58.59715 160 LEU A O 1
ATOM 3788 N N . LEU B 1 181 ? -25.91500 15.03529 -92.09874 1.000 57.39506 161 LEU A N 1
ATOM 3789 C CA . LEU B 1 181 ? -26.17743 14.00060 -93.09157 1.000 53.10429 161 LEU A CA 1
ATOM 3790 C C . LEU B 1 181 ? -26.89677 14.54154 -94.31850 1.000 58.77623 161 LEU A C 1
ATOM 3791 O O . LEU B 1 181 ? -26.56727 14.16454 -95.44764 1.000 59.14950 161 LEU A O 1
ATOM 3796 N N . TYR B 1 182 ? -27.87629 15.41660 -94.11663 1.000 57.97888 162 TYR A N 1
ATOM 3797 C CA . TYR B 1 182 ? -28.67169 15.98769 -95.19583 1.000 54.64979 162 TYR A CA 1
ATOM 3798 C C . TYR B 1 182 ? -28.34252 17.46215 -95.39096 1.000 51.90647 162 TYR A C 1
ATOM 3799 O O . TYR B 1 182 ? -29.23197 18.30091 -95.54748 1.000 57.39694 162 TYR A O 1
ATOM 3808 N N . LYS B 1 183 ? -27.04510 17.77815 -95.35387 1.000 47.79884 163 LYS A N 1
ATOM 3809 C CA . LYS B 1 183 ? -26.58732 19.16324 -95.41555 1.000 57.50582 163 LYS A CA 1
ATOM 3810 C C . LYS B 1 183 ? -27.21515 19.90131 -96.59108 1.000 61.41421 163 LYS A C 1
ATOM 3811 O O . LYS B 1 183 ? -27.74299 21.00920 -96.43953 1.000 62.47603 163 LYS A O 1
ATOM 3813 N N . GLU B 1 184 ? -27.16436 19.29617 -97.77627 1.000 54.80130 164 GLU A N 1
ATOM 3814 C CA . GLU B 1 184 ? -27.63297 19.95339 -98.98713 1.000 59.59546 164 GLU A CA 1
ATOM 3815 C C . GLU B 1 184 ? -29.15237 19.99690 -99.10089 1.000 64.01124 164 GLU A C 1
ATOM 3816 O O . GLU B 1 184 ? -29.66888 20.74475 -99.93830 1.000 69.45925 164 GLU A O 1
ATOM 3822 N N . LYS B 1 185 ? -29.88086 19.22238 -98.29267 1.000 62.18921 165 LYS A N 1
ATOM 3823 C CA . LYS B 1 185 ? -31.32692 19.12105 -98.43578 1.000 61.99833 165 LYS A CA 1
ATOM 3824 C C . LYS B 1 185 ? -32.13203 19.82575 -97.35343 1.000 65.43743 165 LYS A C 1
ATOM 3825 O O . LYS B 1 185 ? -33.31712 20.09216 -97.57491 1.000 67.43072 165 LYS A O 1
ATOM 3831 N N . ILE B 1 186 ? -31.53943 20.13421 -96.20277 1.000 65.49691 166 ILE A N 1
ATOM 3832 C CA . ILE B 1 186 ? -32.25950 20.75794 -95.09669 1.000 56.24675 166 ILE A CA 1
ATOM 3833 C C . ILE B 1 186 ? -31.81410 22.20839 -94.97392 1.000 65.43702 166 ILE A C 1
ATOM 3834 O O . ILE B 1 186 ? -30.64424 22.48690 -94.68022 1.000 54.42568 166 ILE A O 1
ATOM 3839 N N . ALA B 1 187 ? -32.75345 23.12991 -95.19048 1.000 60.67068 167 ALA A N 1
ATOM 3840 C CA . ALA B 1 187 ? -32.48891 24.56084 -95.14150 1.000 57.99378 167 ALA A CA 1
ATOM 3841 C C . ALA B 1 187 ? -33.17561 25.27210 -93.98671 1.000 62.19427 167 ALA A C 1
ATOM 3842 O O . ALA B 1 187 ? -32.68612 26.31299 -93.54258 1.000 63.52752 167 ALA A O 1
ATOM 3844 N N . LYS B 1 188 ? -34.29717 24.74637 -93.49820 1.000 57.23191 168 LYS A N 1
ATOM 3845 C CA . LYS B 1 188 ? -35.04073 25.35866 -92.40582 1.000 56.06392 168 LYS A CA 1
ATOM 3846 C C . LYS B 1 188 ? -35.36264 24.30148 -91.36166 1.000 59.32608 168 LYS A C 1
ATOM 3847 O O . LYS B 1 188 ? -35.85532 23.22071 -91.69884 1.000 59.61020 168 LYS A O 1
ATOM 3849 N N . VAL B 1 189 ? -35.07411 24.60844 -90.10051 1.000 52.69536 169 VAL A N 1
ATOM 3850 C CA . VAL B 1 189 ? -35.40015 23.73789 -88.97823 1.000 51.37987 169 VAL A CA 1
ATOM 3851 C C . VAL B 1 189 ? -36.36377 24.47917 -88.06193 1.000 50.98181 169 VAL A C 1
ATOM 3852 O O . VAL B 1 189 ? -36.08980 25.61340 -87.65499 1.000 54.32280 169 VAL A O 1
ATOM 3856 N N . ASN B 1 190 ? -37.48957 23.84372 -87.74382 1.000 54.23088 170 ASN A N 1
ATOM 3857 C CA . ASN B 1 190 ? -38.51054 24.42615 -86.88037 1.000 48.49242 170 ASN A CA 1
ATOM 3858 C C . ASN B 1 190 ? -38.60923 23.59951 -85.60762 1.000 50.57882 170 ASN A C 1
ATOM 3859 O O . ASN B 1 190 ? -38.92914 22.40683 -85.66133 1.000 49.95204 170 ASN A O 1
ATOM 3864 N N . ILE B 1 191 ? -38.32346 24.22839 -84.47175 1.000 48.14465 171 ILE A N 1
ATOM 3865 C CA . ILE B 1 191 ? -38.39288 23.57867 -83.16872 1.000 53.85581 171 ILE A CA 1
ATOM 3866 C C . ILE B 1 191 ? -39.73438 23.93335 -82.54732 1.000 55.38939 171 ILE A C 1
ATOM 3867 O O . ILE B 1 191 ? -40.06708 25.11544 -82.40003 1.000 59.04998 171 ILE A O 1
ATOM 3872 N N . LEU B 1 192 ? -40.50512 22.91302 -82.18725 1.000 52.49172 172 LEU A N 1
ATOM 3873 C CA . LEU B 1 192 ? -41.83354 23.08666 -81.62278 1.000 55.93294 172 LEU A CA 1
ATOM 3874 C C . LEU B 1 192 ? -41.85964 22.53534 -80.20725 1.000 56.28263 172 LEU A C 1
ATOM 3875 O O . LEU B 1 192 ? -41.30885 21.46273 -79.94179 1.000 57.02956 172 LEU A O 1
ATOM 3880 N N . ASN B 1 193 ? -42.51068 23.26311 -79.30446 1.000 58.45615 173 ASN A N 1
ATOM 3881 C CA . ASN B 1 193 ? -42.58893 22.84541 -77.91160 1.000 58.56852 173 ASN A CA 1
ATOM 3882 C C . ASN B 1 193 ? -43.80759 23.51032 -77.28543 1.000 59.75557 173 ASN A C 1
ATOM 3883 O O . ASN B 1 193 ? -44.40472 24.42139 -77.86230 1.000 61.60974 173 ASN A O 1
ATOM 3888 N N . ARG B 1 194 ? -44.16747 23.05080 -76.08471 1.000 61.14379 174 ARG A N 1
ATOM 3889 C CA . ARG B 1 194 ? -45.27880 23.67753 -75.37494 1.000 62.43070 174 ARG A CA 1
ATOM 3890 C C . ARG B 1 194 ? -44.90322 25.07307 -74.89228 1.000 70.36210 174 ARG A C 1
ATOM 3891 O O . ARG B 1 194 ? -45.70149 26.01089 -75.00268 1.000 68.97570 174 ARG A O 1
ATOM 3893 N N . THR B 1 195 ? -43.69555 25.22933 -74.35996 1.000 68.25675 175 THR A N 1
ATOM 3894 C CA . THR B 1 195 ? -43.15592 26.52061 -73.96459 1.000 68.86396 175 THR A CA 1
ATOM 3895 C C . THR B 1 195 ? -42.06504 26.94250 -74.94233 1.000 64.60318 175 THR A C 1
ATOM 3896 O O . THR B 1 195 ? -41.35350 26.10545 -75.50477 1.000 65.23273 175 THR A O 1
ATOM 3900 N N . LEU B 1 196 ? -41.93623 28.25368 -75.13812 1.000 61.84573 176 LEU A N 1
ATOM 3901 C CA . LEU B 1 196 ? -40.98460 28.79859 -76.09602 1.000 68.40006 176 LEU A CA 1
ATOM 3902 C C . LEU B 1 196 ? -39.57838 28.93461 -75.52717 1.000 76.29868 176 LEU A C 1
ATOM 3903 O O . LEU B 1 196 ? -38.63700 29.15285 -76.29861 1.000 79.66654 176 LEU A O 1
ATOM 3905 N N . ALA B 1 197 ? -39.41528 28.82263 -74.20794 1.000 78.06555 177 ALA A N 1
ATOM 3906 C CA . ALA B 1 197 ? -38.11800 29.01257 -73.56845 1.000 73.68974 177 ALA A CA 1
ATOM 3907 C C . ALA B 1 197 ? -37.06597 28.01621 -74.04220 1.000 66.35377 177 ALA A C 1
ATOM 3908 O O . ALA B 1 197 ? -36.07754 28.41123 -74.66996 1.000 64.91212 177 ALA A O 1
ATOM 3910 N N . ASN B 1 198 ? -37.25667 26.72839 -73.74005 1.000 68.49899 178 ASN A N 1
ATOM 3911 C CA . ASN B 1 198 ? -36.27510 25.72881 -74.15310 1.000 68.00617 178 ASN A CA 1
ATOM 3912 C C . ASN B 1 198 ? -36.18212 25.62087 -75.66793 1.000 71.67242 178 ASN A C 1
ATOM 3913 O O . ASN B 1 198 ? -35.14203 25.21323 -76.19902 1.000 74.55864 178 ASN A O 1
ATOM 3918 N N . ALA B 1 199 ? -37.25622 25.97172 -76.37729 1.000 69.83113 179 ALA A N 1
ATOM 3919 C CA . ALA B 1 199 ? -37.20684 25.98162 -77.83462 1.000 63.27936 179 ALA A CA 1
ATOM 3920 C C . ALA B 1 199 ? -36.29730 27.09223 -78.34603 1.000 65.67303 179 ALA A C 1
ATOM 3921 O O . ALA B 1 199 ? -35.52115 26.88213 -79.28539 1.000 71.06773 179 ALA A O 1
ATOM 3923 N N . GLU B 1 200 ? -36.37729 28.28201 -77.74353 1.000 62.24722 180 GLU A N 1
ATOM 3924 C CA . GLU B 1 200 ? -35.52948 29.38523 -78.18612 1.000 70.06322 180 GLU A CA 1
ATOM 3925 C C . GLU B 1 200 ? -34.06579 29.14210 -77.83362 1.000 68.59761 180 GLU A C 1
ATOM 3926 O O . GLU B 1 200 ? -33.16884 29.52337 -78.59484 1.000 70.30584 180 GLU A O 1
ATOM 3928 N N . LYS B 1 201 ? -33.80226 28.51835 -76.68184 1.000 63.64796 181 LYS A N 1
ATOM 3929 C CA . LYS B 1 201 ? -32.42824 28.17304 -76.32644 1.000 69.92445 181 LYS A CA 1
ATOM 3930 C C . LYS B 1 201 ? -31.83592 27.17304 -77.31238 1.000 68.65456 181 LYS A C 1
ATOM 3931 O O . LYS B 1 201 ? -30.65833 27.27045 -77.67803 1.000 63.74745 181 LYS A O 1
ATOM 3933 N N . LEU B 1 202 ? -32.63979 26.20301 -77.75353 1.000 62.63378 182 LEU A N 1
ATOM 3934 C CA . LEU B 1 202 ? -32.15719 25.21482 -78.71274 1.000 68.73561 182 LEU A CA 1
ATOM 3935 C C . LEU B 1 202 ? -31.93409 25.83271 -80.08800 1.000 65.92206 182 LEU A C 1
ATOM 3936 O O . LEU B 1 202 ? -30.95991 25.49806 -80.77263 1.000 69.26818 182 LEU A O 1
ATOM 3941 N N . LYS B 1 203 ? -32.83718 26.71883 -80.51731 1.000 63.78829 183 LYS A N 1
ATOM 3942 C CA . LYS B 1 203 ? -32.64663 27.42789 -81.78011 1.000 63.49863 183 LYS A CA 1
ATOM 3943 C C . LYS B 1 203 ? -31.34037 28.21414 -81.78902 1.000 69.22037 183 LYS A C 1
ATOM 3944 O O . LYS B 1 203 ? -30.65187 28.27667 -82.81452 1.000 67.15014 183 LYS A O 1
ATOM 3946 N N . GLU B 1 204 ? -30.98501 28.82411 -80.65627 1.000 63.57239 184 GLU A N 1
ATOM 3947 C CA . GLU B 1 204 ? -29.76652 29.62613 -80.58535 1.000 69.06891 184 GLU A CA 1
ATOM 3948 C C . GLU B 1 204 ? -28.52249 28.75151 -80.69811 1.000 74.41048 184 GLU A C 1
ATOM 3949 O O . GLU B 1 204 ? -27.66197 28.98119 -81.55690 1.000 72.77665 184 GLU A O 1
ATOM 3951 N N . GLU B 1 205 ? -28.40142 27.75392 -79.81647 1.000 69.57788 185 GLU A N 1
ATOM 3952 C CA . GLU B 1 205 ? -27.23198 26.87868 -79.82811 1.000 72.85070 185 GLU A CA 1
ATOM 3953 C C . GLU B 1 205 ? -27.04764 26.21240 -81.18623 1.000 75.23501 185 GLU A C 1
ATOM 3954 O O . GLU B 1 205 ? -25.92528 26.13269 -81.69960 1.000 71.36478 185 GLU A O 1
ATOM 3956 N N . LEU B 1 206 ? -28.13915 25.72755 -81.78423 1.000 72.67449 186 LEU A N 1
ATOM 3957 C CA . LEU B 1 206 ? -28.04272 25.09090 -83.09368 1.000 69.44169 186 LEU A CA 1
ATOM 3958 C C . LEU B 1 206 ? -27.79412 26.11194 -84.19623 1.000 70.38257 186 LEU A C 1
ATOM 3959 O O . LEU B 1 206 ? -27.17482 25.78377 -85.21424 1.000 74.80674 186 LEU A O 1
ATOM 3961 N N . GLY B 1 207 ? -28.27249 27.34449 -84.01764 1.000 70.12140 187 GLY A N 1
ATOM 3962 C CA . GLY B 1 207 ? -28.00494 28.38265 -84.99942 1.000 70.28104 187 GLY A CA 1
ATOM 3963 C C . GLY B 1 207 ? -26.53726 28.75848 -85.06872 1.000 74.49754 187 GLY A C 1
ATOM 3964 O O . GLY B 1 207 ? -25.99565 28.97818 -86.15565 1.000 70.79592 187 GLY A O 1
ATOM 3965 N N . LYS B 1 208 ? -25.87395 28.84466 -83.91159 1.000 71.46323 188 LYS A N 1
ATOM 3966 C CA . LYS B 1 208 ? -24.44413 29.13523 -83.90413 1.000 71.50741 188 LYS A CA 1
ATOM 3967 C C . LYS B 1 208 ? -23.64276 28.02238 -84.56718 1.000 72.02674 188 LYS A C 1
ATOM 3968 O O . LYS B 1 208 ? -22.60104 28.28961 -85.17660 1.000 73.88139 188 LYS A O 1
ATOM 3970 N N . GLU B 1 209 ? -24.10932 26.77393 -84.46763 1.000 73.39704 189 GLU A N 1
ATOM 3971 C CA . GLU B 1 209 ? -23.38087 25.66406 -85.07377 1.000 73.04759 189 GLU A CA 1
ATOM 3972 C C . GLU B 1 209 ? -23.65926 25.57375 -86.56845 1.000 71.71468 189 GLU A C 1
ATOM 3973 O O . GLU B 1 209 ? -22.74408 25.32130 -87.36004 1.000 75.71587 189 GLU A O 1
ATOM 3979 N N . PHE B 1 210 ? -24.91234 25.77125 -86.96871 1.000 72.37149 190 PHE A N 1
ATOM 3980 C CA . PHE B 1 210 ? -25.33127 25.68670 -88.36477 1.000 76.97283 190 PHE A CA 1
ATOM 3981 C C . PHE B 1 210 ? -25.82459 27.07394 -88.77622 1.000 68.68099 190 PHE A C 1
ATOM 3982 O O . PHE B 1 210 ? -26.99235 27.41859 -88.57884 1.000 63.81371 190 PHE A O 1
ATOM 3990 N N . ASP B 1 211 ? -24.92401 27.87254 -89.35109 1.000 71.90752 191 ASP A N 1
ATOM 3991 C CA . ASP B 1 211 ? -25.25520 29.25249 -89.69056 1.000 75.66091 191 ASP A CA 1
ATOM 3992 C C . ASP B 1 211 ? -26.08764 29.35747 -90.96237 1.000 71.06426 191 ASP A C 1
ATOM 3993 O O . ASP B 1 211 ? -26.85770 30.31208 -91.11382 1.000 77.76479 191 ASP A O 1
ATOM 3998 N N . ASN B 1 212 ? -25.95173 28.40037 -91.87726 1.000 69.71692 192 ASN A N 1
ATOM 3999 C CA . ASN B 1 212 ? -26.63499 28.43457 -93.16358 1.000 72.51587 192 ASN A CA 1
ATOM 4000 C C . ASN B 1 212 ? -28.03709 27.83534 -93.11068 1.000 71.74068 192 ASN A C 1
ATOM 4001 O O . ASN B 1 212 ? -28.65496 27.64184 -94.16318 1.000 72.01200 192 ASN A O 1
ATOM 4003 N N . VAL B 1 213 ? -28.55003 27.54232 -91.91784 1.000 72.80693 193 VAL A N 1
ATOM 4004 C CA . VAL B 1 213 ? -29.86052 26.93085 -91.73563 1.000 64.67891 193 VAL A CA 1
ATOM 4005 C C . VAL B 1 213 ? -30.71099 27.87611 -90.90004 1.000 62.76803 193 VAL A C 1
ATOM 4006 O O . VAL B 1 213 ? -30.22990 28.45100 -89.91758 1.000 67.63764 193 VAL A O 1
ATOM 4010 N N . GLU B 1 214 ? -31.97106 28.04204 -91.29396 1.000 60.58735 194 GLU A N 1
ATOM 4011 C CA . GLU B 1 214 ? -32.89169 28.92429 -90.58851 1.000 64.47982 194 GLU A CA 1
ATOM 4012 C C . GLU B 1 214 ? -33.59862 28.14085 -89.48837 1.000 63.06826 194 GLU A C 1
ATOM 4013 O O . GLU B 1 214 ? -34.32461 27.18155 -89.77116 1.000 66.42177 194 GLU A O 1
ATOM 4019 N N . PHE B 1 215 ? -33.39060 28.55521 -88.23941 1.000 63.46890 195 PHE A N 1
ATOM 4020 C CA . PHE B 1 215 ? -33.96528 27.89640 -87.07239 1.000 58.98678 195 PHE A CA 1
ATOM 4021 C C . PHE B 1 215 ? -35.09264 28.76030 -86.52062 1.000 60.66062 195 PHE A C 1
ATOM 4022 O O . PHE B 1 215 ? -34.88401 29.94113 -86.22176 1.000 60.25582 195 PHE A O 1
ATOM 4030 N N . ARG B 1 216 ? -36.28154 28.17040 -86.38895 1.000 56.79610 196 ARG A N 1
ATOM 4031 C CA . ARG B 1 216 ? -37.45683 28.85854 -85.87428 1.000 56.91877 196 ARG A CA 1
ATOM 4032 C C . ARG B 1 216 ? -38.04342 28.07981 -84.70490 1.000 53.55197 196 ARG A C 1
ATOM 4033 O O . ARG B 1 216 ? -37.99091 26.84738 -84.67063 1.000 57.41331 196 ARG A O 1
ATOM 4035 N N . ALA B 1 217 ? -38.59648 28.81331 -83.74032 1.000 55.40333 197 ALA A N 1
ATOM 4036 C CA . ALA B 1 217 ? -39.21738 28.23089 -82.55752 1.000 54.69267 197 ALA A CA 1
ATOM 4037 C C . ALA B 1 217 ? -40.70105 28.57105 -82.54991 1.000 59.47065 197 ALA A C 1
ATOM 4038 O O . ALA B 1 217 ? -41.07635 29.72618 -82.77279 1.000 67.25113 197 ALA A O 1
ATOM 4040 N N . PHE B 1 218 ? -41.53882 27.56789 -82.29489 1.000 55.16938 198 PHE A N 1
ATOM 4041 C CA . PHE B 1 218 ? -42.98466 27.73260 -82.27598 1.000 58.77586 198 PHE A CA 1
ATOM 4042 C C . PHE B 1 218 ? -43.55987 27.05621 -81.04048 1.000 63.06905 198 PHE A C 1
ATOM 4043 O O . PHE B 1 218 ? -42.90296 26.23990 -80.38919 1.000 62.58487 198 PHE A O 1
ATOM 4051 N N . LEU B 1 219 ? -44.80435 27.40266 -80.72932 1.000 65.13184 199 LEU A N 1
ATOM 4052 C CA . LEU B 1 219 ? -45.53764 26.77377 -79.64329 1.000 66.00439 199 LEU A CA 1
ATOM 4053 C C . LEU B 1 219 ? -46.46522 25.70203 -80.20008 1.000 67.85858 199 LEU A C 1
ATOM 4054 O O . LEU B 1 219 ? -46.91855 25.78430 -81.34444 1.000 65.30430 199 LEU A O 1
ATOM 4059 N N . PHE B 1 220 ? -46.73297 24.68114 -79.37865 1.000 64.79733 200 PHE A N 1
ATOM 4060 C CA . PHE B 1 220 ? -47.64712 23.61812 -79.78467 1.000 66.93315 200 PHE A CA 1
ATOM 4061 C C . PHE B 1 220 ? -49.02056 24.15374 -80.16637 1.000 66.57348 200 PHE A C 1
ATOM 4062 O O . PHE B 1 220 ? -49.74402 23.49345 -80.92001 1.000 63.98845 200 PHE A O 1
ATOM 4070 N N . GLU B 1 221 ? -49.39192 25.33484 -79.66999 1.000 67.84801 201 GLU A N 1
ATOM 4071 C CA . GLU B 1 221 ? -50.68726 25.92863 -79.96972 1.000 68.16684 201 GLU A CA 1
ATOM 4072 C C . GLU B 1 221 ? -50.65351 26.84254 -81.18611 1.000 69.08174 201 GLU A C 1
ATOM 4073 O O . GLU B 1 221 ? -51.70352 27.08618 -81.79072 1.000 74.71992 201 GLU A O 1
ATOM 4075 N N . GLU B 1 222 ? -49.47990 27.34825 -81.56029 1.000 68.40696 202 GLU A N 1
ATOM 4076 C CA . GLU B 1 222 ? -49.34197 28.19625 -82.73848 1.000 67.80873 202 GLU A CA 1
ATOM 4077 C C . GLU B 1 222 ? -49.45465 27.38121 -84.02166 1.000 67.97515 202 GLU A C 1
ATOM 4078 O O . GLU B 1 222 ? -48.58778 27.47404 -84.89559 1.000 71.39559 202 GLU A O 1
ATOM 4084 N N . ASP B 1 223 ? -50.52891 26.59564 -84.14533 1.000 72.21710 203 ASP A N 1
ATOM 4085 C CA . ASP B 1 223 ? -50.72082 25.75447 -85.32419 1.000 70.94186 203 ASP A CA 1
ATOM 4086 C C . ASP B 1 223 ? -50.72656 26.57139 -86.61128 1.000 73.92017 203 ASP A C 1
ATOM 4087 O O . ASP B 1 223 ? -50.12793 26.16258 -87.61284 1.000 73.39238 203 ASP A O 1
ATOM 4092 N N . GLU B 1 224 ? -51.39359 27.72842 -86.60781 1.000 70.37206 204 GLU A N 1
ATOM 4093 C CA . GLU B 1 224 ? -51.47757 28.53845 -87.81941 1.000 72.70456 204 GLU A CA 1
ATOM 4094 C C . GLU B 1 224 ? -50.11499 29.06118 -88.25694 1.000 76.77759 204 GLU A C 1
ATOM 4095 O O . GLU B 1 224 ? -49.94061 29.40473 -89.43202 1.000 72.16917 204 GLU A O 1
ATOM 4097 N N . LYS B 1 225 ? -49.15274 29.13678 -87.33655 1.000 79.49574 205 LYS A N 1
ATOM 4098 C CA . LYS B 1 225 ? -47.81122 29.61014 -87.65040 1.000 75.87328 205 LYS A CA 1
ATOM 4099 C C . LYS B 1 225 ? -46.85897 28.50670 -88.09741 1.000 74.98301 205 LYS A C 1
ATOM 4100 O O . LYS B 1 225 ? -45.98065 28.76626 -88.92827 1.000 74.62688 205 LYS A O 1
ATOM 4102 N N . PHE B 1 226 ? -47.00065 27.28101 -87.58603 1.000 74.77455 206 PHE A N 1
ATOM 4103 C CA . PHE B 1 226 ? -46.07731 26.22213 -87.97702 1.000 71.10185 206 PHE A CA 1
ATOM 4104 C C . PHE B 1 226 ? -46.64504 25.24521 -88.99878 1.000 64.83489 206 PHE A C 1
ATOM 4105 O O . PHE B 1 226 ? -45.86577 24.50452 -89.60904 1.000 60.32701 206 PHE A O 1
ATOM 4113 N N . LYS B 1 227 ? -47.96470 25.21308 -89.19344 1.000 66.01766 207 LYS A N 1
ATOM 4114 C CA . LYS B 1 227 ? -48.53369 24.31781 -90.19882 1.000 63.63450 207 LYS A CA 1
ATOM 4115 C C . LYS B 1 227 ? -47.92892 24.51109 -91.58765 1.000 64.40777 207 LYS A C 1
ATOM 4116 O O . LYS B 1 227 ? -47.64259 23.49494 -92.24545 1.000 60.15995 207 LYS A O 1
ATOM 4118 N N . PRO B 1 228 ? -47.71544 25.73588 -92.09581 1.000 56.63190 208 PRO A N 1
ATOM 4119 C CA . PRO B 1 228 ? -47.02776 25.85944 -93.39442 1.000 56.61251 208 PRO A CA 1
ATOM 4120 C C . PRO B 1 228 ? -45.63044 25.26538 -93.39260 1.000 62.99641 208 PRO A C 1
ATOM 4121 O O . PRO B 1 228 ? -45.20946 24.68167 -94.39929 1.000 66.74387 208 PRO A O 1
ATOM 4125 N N . HIS B 1 229 ? -44.88430 25.42117 -92.29646 1.000 59.37483 209 HIS A N 1
ATOM 4126 C CA . HIS B 1 229 ? -43.56553 24.80181 -92.21454 1.000 60.82470 209 HIS A CA 1
ATOM 4127 C C . HIS B 1 229 ? -43.67919 23.28477 -92.14417 1.000 57.48475 209 HIS A C 1
ATOM 4128 O O . HIS B 1 229 ? -42.86441 22.56526 -92.73408 1.000 58.46427 209 HIS A O 1
ATOM 4135 N N . MET B 1 230 ? -44.69135 22.78311 -91.43222 1.000 59.69782 210 MET A N 1
ATOM 4136 C CA . MET B 1 230 ? -44.88338 21.34187 -91.31634 1.000 58.62405 210 MET A CA 1
ATOM 4137 C C . MET B 1 230 ? -45.27203 20.70759 -92.64690 1.000 54.24288 210 MET A C 1
ATOM 4138 O O . MET B 1 230 ? -44.91529 19.55235 -92.90472 1.000 54.11412 210 MET A O 1
ATOM 4143 N N . GLU B 1 231 ? -45.98996 21.43475 -93.50471 1.000 54.72445 211 GLU A N 1
ATOM 4144 C CA . GLU B 1 231 ? -46.34707 20.88813 -94.80716 1.000 53.74925 211 GLU A CA 1
ATOM 4145 C C . GLU B 1 231 ? -45.20735 20.99014 -95.80989 1.000 54.81586 211 GLU A C 1
ATOM 4146 O O . GLU B 1 231 ? -45.29593 20.39598 -96.89018 1.000 57.65427 211 GLU A O 1
ATOM 4148 N N . ASN B 1 232 ? -44.14212 21.71885 -95.47528 1.000 54.44727 212 ASN A N 1
ATOM 4149 C CA . ASN B 1 232 ? -42.93024 21.76328 -96.28158 1.000 57.84220 212 ASN A CA 1
ATOM 4150 C C . ASN B 1 232 ? -41.79717 20.96947 -95.63799 1.000 53.57448 212 ASN A C 1
ATOM 4151 O O . ASN B 1 232 ? -40.62261 21.23955 -95.90511 1.000 57.08049 212 ASN A O 1
ATOM 4156 N N . SER B 1 233 ? -42.12862 19.99711 -94.78984 1.000 52.38660 213 SER A N 1
ATOM 4157 C CA . SER B 1 233 ? -41.14533 19.22096 -94.04646 1.000 51.97390 213 SER A CA 1
ATOM 4158 C C . SER B 1 233 ? -41.23544 17.75581 -94.44928 1.000 52.69513 213 SER A C 1
ATOM 4159 O O . SER B 1 233 ? -42.33353 17.19695 -94.54233 1.000 49.61788 213 SER A O 1
ATOM 4162 N N . SER B 1 234 ? -40.07632 17.13836 -94.67840 1.000 48.33904 214 SER A N 1
ATOM 4163 C CA . SER B 1 234 ? -39.99344 15.71614 -94.97633 1.000 45.75031 214 SER A CA 1
ATOM 4164 C C . SER B 1 234 ? -39.50506 14.88646 -93.79935 1.000 45.06934 214 SER A C 1
ATOM 4165 O O . SER B 1 234 ? -39.79986 13.68839 -93.73901 1.000 45.48785 214 SER A O 1
ATOM 4168 N N . ILE B 1 235 ? -38.77071 15.48870 -92.87189 1.000 46.12247 215 ILE A N 1
ATOM 4169 C CA . ILE B 1 235 ? -38.26487 14.80404 -91.69075 1.000 45.38960 215 ILE A CA 1
ATOM 4170 C C . ILE B 1 235 ? -38.92755 15.43110 -90.47566 1.000 47.01127 215 ILE A C 1
ATOM 4171 O O . ILE B 1 235 ? -38.80155 16.64018 -90.24291 1.000 51.09969 215 ILE A O 1
ATOM 4176 N N . ILE B 1 236 ? -39.64013 14.61354 -89.70839 1.000 42.75921 216 ILE A N 1
ATOM 4177 C CA . ILE B 1 236 ? -40.29856 15.04864 -88.48456 1.000 45.72879 216 ILE A CA 1
ATOM 4178 C C . ILE B 1 236 ? -39.79113 14.18103 -87.34194 1.000 43.17837 216 ILE A C 1
ATOM 4179 O O . ILE B 1 236 ? -39.74890 12.95130 -87.46228 1.000 44.85440 216 ILE A O 1
ATOM 4184 N N . TYR B 1 237 ? -39.38620 14.81907 -86.24695 1.000 36.45258 217 TYR A N 1
ATOM 4185 C CA . TYR B 1 237 ? -38.86628 14.11979 -85.08044 1.000 43.44552 217 TYR A CA 1
ATOM 4186 C C . TYR B 1 237 ? -39.79500 14.37150 -83.90389 1.000 46.05650 217 TYR A C 1
ATOM 4187 O O . TYR B 1 237 ? -40.17083 15.51812 -83.63694 1.000 49.17061 217 TYR A O 1
ATOM 4196 N N . GLY B 1 238 ? -40.14529 13.30285 -83.19503 1.000 41.31625 218 GLY A N 1
ATOM 4197 C CA . GLY B 1 238 ? -40.96974 13.41191 -82.00873 1.000 46.67052 218 GLY A CA 1
ATOM 4198 C C . GLY B 1 238 ? -40.17905 13.15912 -80.74342 1.000 43.63295 218 GLY A C 1
ATOM 4199 O O . GLY B 1 238 ? -39.85212 12.01048 -80.43296 1.000 42.87072 218 GLY A O 1
ATOM 4200 N N . CYS B 1 239 ? -39.86702 14.22285 -80.00682 1.000 40.82561 219 CYS A N 1
ATOM 4201 C CA . CYS B 1 239 ? -39.07112 14.15513 -78.78816 1.000 42.08984 219 CYS A CA 1
ATOM 4202 C C . CYS B 1 239 ? -39.84717 14.70587 -77.59749 1.000 46.19702 219 CYS A C 1
ATOM 4203 O O . CYS B 1 239 ? -39.30039 15.42563 -76.76006 1.000 47.86543 219 CYS A O 1
ATOM 4206 N N . THR B 1 240 ? -41.13218 14.36644 -77.49793 1.000 44.40219 220 THR A N 1
ATOM 4207 C CA . THR B 1 240 ? -41.97303 14.94683 -76.46403 1.000 46.20412 220 THR A CA 1
ATOM 4208 C C . THR B 1 240 ? -42.50733 13.87628 -75.52545 1.000 45.21962 220 THR A C 1
ATOM 4209 O O . THR B 1 240 ? -42.85895 12.77712 -75.96205 1.000 45.62323 220 THR A O 1
ATOM 4213 N N . PRO B 1 241 ? -42.66168 14.19984 -74.24712 1.000 45.97691 221 PRO A N 1
ATOM 4214 C CA . PRO B 1 241 ? -43.28009 13.25080 -73.31829 1.000 43.72131 221 PRO A CA 1
ATOM 4215 C C . PRO B 1 241 ? -44.79447 13.35013 -73.35673 1.000 49.48492 221 PRO A C 1
ATOM 4216 O O . PRO B 1 241 ? -45.46217 13.21947 -72.32703 1.000 50.03159 221 PRO A O 1
ATOM 4220 N N . SER B 1 242 ? -45.34041 13.58570 -74.54722 1.000 58.14124 222 SER A N 1
ATOM 4221 C CA . SER B 1 242 ? -46.76144 13.86649 -74.68360 1.000 63.76682 222 SER A CA 1
ATOM 4222 C C . SER B 1 242 ? -47.60231 12.64600 -74.33870 1.000 63.79621 222 SER A C 1
ATOM 4223 O O . SER B 1 242 ? -47.21780 11.50388 -74.60858 1.000 64.00045 222 SER A O 1
ATOM 4226 N N . THR B 1 243 ? -48.76108 12.90411 -73.73154 1.000 62.06717 223 THR A N 1
ATOM 4227 C CA . THR B 1 243 ? -49.78672 11.89561 -73.52880 1.000 52.28751 223 THR A CA 1
ATOM 4228 C C . THR B 1 243 ? -50.94405 12.06526 -74.49915 1.000 54.03099 223 THR A C 1
ATOM 4229 O O . THR B 1 243 ? -51.85721 11.23169 -74.50945 1.000 60.24594 223 THR A O 1
ATOM 4233 N N . SER B 1 244 ? -50.92593 13.12794 -75.30081 1.000 52.43508 224 SER A N 1
ATOM 4234 C CA . SER B 1 244 ? -51.87703 13.36882 -76.37346 1.000 57.30917 224 SER A CA 1
ATOM 4235 C C . SER B 1 244 ? -51.08539 13.75985 -77.61210 1.000 51.73151 224 SER A C 1
ATOM 4236 O O . SER B 1 244 ? -50.12981 14.53595 -77.52158 1.000 62.91006 224 SER A O 1
ATOM 4239 N N . ALA B 1 245 ? -51.47976 13.21903 -78.76189 1.000 51.06129 225 ALA A N 1
ATOM 4240 C CA . ALA B 1 245 ? -50.71730 13.40376 -79.99292 1.000 49.27307 225 ALA A CA 1
ATOM 4241 C C . ALA B 1 245 ? -50.52511 14.88222 -80.31162 1.000 49.91608 225 ALA A C 1
ATOM 4242 O O . ALA B 1 245 ? -51.49857 15.63148 -80.43751 1.000 54.97869 225 ALA A O 1
ATOM 4244 N N . VAL B 1 246 ? -49.26301 15.29993 -80.43108 1.000 50.65267 226 VAL A N 1
ATOM 4245 C CA . VAL B 1 246 ? -48.92507 16.67466 -80.78945 1.000 48.48823 226 VAL A CA 1
ATOM 4246 C C . VAL B 1 246 ? -48.68902 16.79693 -82.29079 1.000 39.45033 226 VAL A C 1
ATOM 4247 O O . VAL B 1 246 ? -48.89826 17.86565 -82.87520 1.000 53.29603 226 VAL A O 1
ATOM 4251 N N . ILE B 1 247 ? -48.24271 15.71558 -82.92291 1.000 42.75598 227 ILE A N 1
ATOM 4252 C CA . ILE B 1 247 ? -48.05208 15.68069 -84.36946 1.000 51.00385 227 ILE A CA 1
ATOM 4253 C C . ILE B 1 247 ? -49.37251 15.23937 -84.99133 1.000 50.44987 227 ILE A C 1
ATOM 4254 O O . ILE B 1 247 ? -49.75142 14.06868 -84.90282 1.000 54.37578 227 ILE A O 1
ATOM 4259 N N . LYS B 1 248 ? -50.07441 16.17690 -85.62111 1.000 50.28838 228 LYS A N 1
ATOM 4260 C CA . LYS B 1 248 ? -51.40860 15.93600 -86.15275 1.000 51.80470 228 LYS A CA 1
ATOM 4261 C C . LYS B 1 248 ? -51.34809 15.58889 -87.63448 1.000 53.48832 228 LYS A C 1
ATOM 4262 O O . LYS B 1 248 ? -50.53366 16.14210 -88.37877 1.000 52.41183 228 LYS A O 1
ATOM 4264 N N . LYS B 1 249 ? -52.23405 14.67908 -88.05682 1.000 63.11358 229 LYS A N 1
ATOM 4265 C CA . LYS B 1 249 ? -52.23265 14.20926 -89.44074 1.000 60.93936 229 LYS A CA 1
ATOM 4266 C C . LYS B 1 249 ? -52.48848 15.34984 -90.41775 1.000 60.94937 229 LYS A C 1
ATOM 4267 O O . LYS B 1 249 ? -51.92298 15.37419 -91.51710 1.000 64.43692 229 LYS A O 1
ATOM 4269 N N . ASP B 1 250 ? -53.33005 16.30847 -90.03314 1.000 59.83194 230 ASP A N 1
ATOM 4270 C CA . ASP B 1 250 ? -53.66966 17.41710 -90.91448 1.000 65.76492 230 ASP A CA 1
ATOM 4271 C C . ASP B 1 250 ? -52.54796 18.43926 -91.02295 1.000 59.57380 230 ASP A C 1
ATOM 4272 O O . ASP B 1 250 ? -52.66123 19.37910 -91.81793 1.000 62.69514 230 ASP A O 1
ATOM 4274 N N . HIS B 1 251 ? -51.47549 18.27499 -90.25151 1.000 55.87667 231 HIS A N 1
ATOM 4275 C CA . HIS B 1 251 ? -50.31178 19.14390 -90.31966 1.000 53.00601 231 HIS A CA 1
ATOM 4276 C C . HIS B 1 251 ? -49.20552 18.57531 -91.19940 1.000 47.87734 231 HIS A C 1
ATOM 4277 O O . HIS B 1 251 ? -48.19297 19.24800 -91.41000 1.000 57.55773 231 HIS A O 1
ATOM 4284 N N . LEU B 1 252 ? -49.36908 17.36409 -91.71840 1.000 45.75491 232 LEU A N 1
ATOM 4285 C CA . LEU B 1 252 ? -48.32490 16.71501 -92.49428 1.000 49.93355 232 LEU A CA 1
ATOM 4286 C C . LEU B 1 252 ? -48.55806 16.90648 -93.98763 1.000 53.17385 232 LEU A C 1
ATOM 4287 O O . LEU B 1 252 ? -49.68093 17.12870 -94.44769 1.000 59.08264 232 LEU A O 1
ATOM 4292 N N . ASN B 1 253 ? -47.46766 16.81294 -94.74278 1.000 52.75545 233 ASN A N 1
ATOM 4293 C CA . ASN B 1 253 ? -47.54856 16.85066 -96.19520 1.000 49.05987 233 ASN A CA 1
ATOM 4294 C C . ASN B 1 253 ? -48.18957 15.56623 -96.70942 1.000 52.34703 233 ASN A C 1
ATOM 4295 O O . ASN B 1 253 ? -47.86667 14.46704 -96.25110 1.000 58.56139 233 ASN A O 1
ATOM 4300 N N . LYS B 1 254 ? -49.10350 15.69977 -97.66887 1.000 50.59108 234 LYS A N 1
ATOM 4301 C CA . LYS B 1 254 ? -49.83029 14.54639 -98.18402 1.000 55.44896 234 LYS A CA 1
ATOM 4302 C C . LYS B 1 254 ? -49.49593 14.21659 -99.63577 1.000 56.04028 234 LYS A C 1
ATOM 4303 O O . LYS B 1 254 ? -50.18887 13.39576 -100.24642 1.000 57.55694 234 LYS A O 1
ATOM 4305 N N . ASP B 1 255 ? -48.46005 14.83009 -100.20517 1.000 54.77616 235 ASP A N 1
ATOM 4306 C CA . ASP B 1 255 ? -48.07624 14.54963 -101.58374 1.000 50.89289 235 ASP A CA 1
ATOM 4307 C C . ASP B 1 255 ? -47.17632 13.32107 -101.62410 1.000 58.06196 235 ASP A C 1
ATOM 4308 O O . ASP B 1 255 ? -46.07552 13.36097 -101.06058 1.000 60.65530 235 ASP A O 1
ATOM 4313 N N . PRO B 1 256 ? -47.59547 12.21889 -102.25436 1.000 59.24380 236 PRO A N 1
ATOM 4314 C CA . PRO B 1 256 ? -46.72100 11.03757 -102.33499 1.000 54.51445 236 PRO A CA 1
ATOM 4315 C C . PRO B 1 256 ? -45.43661 11.29110 -103.09452 1.000 56.71931 236 PRO A C 1
ATOM 4316 O O . PRO B 1 256 ? -44.50191 10.48982 -102.97910 1.000 53.45042 236 PRO A O 1
ATOM 4320 N N . LYS B 1 257 ? -45.35945 12.37046 -103.87785 1.000 58.13847 237 LYS A N 1
ATOM 4321 C CA . LYS B 1 257 ? -44.13733 12.65664 -104.61770 1.000 59.96834 237 LYS A CA 1
ATOM 4322 C C . LYS B 1 257 ? -42.99799 13.03618 -103.68339 1.000 60.49052 237 LYS A C 1
ATOM 4323 O O . LYS B 1 257 ? -41.82973 12.92331 -104.06855 1.000 66.41690 237 LYS A O 1
ATOM 4325 N N . TYR B 1 258 ? -43.31360 13.47532 -102.46856 1.000 61.02095 238 TYR A N 1
ATOM 4326 C CA . TYR B 1 258 ? -42.32358 13.81503 -101.45874 1.000 61.98740 238 TYR A CA 1
ATOM 4327 C C . TYR B 1 258 ? -42.37106 12.78480 -100.33875 1.000 55.37961 238 TYR A C 1
ATOM 4328 O O . TYR B 1 258 ? -43.45032 12.39634 -99.88250 1.000 54.10195 238 TYR A O 1
ATOM 4337 N N . ARG B 1 259 ? -41.19802 12.35510 -99.89172 1.000 53.66783 239 ARG A N 1
ATOM 4338 C CA . ARG B 1 259 ? -41.09198 11.36950 -98.82792 1.000 52.47343 239 ARG A CA 1
ATOM 4339 C C . ARG B 1 259 ? -41.17569 12.04706 -97.46767 1.000 48.92842 239 ARG A C 1
ATOM 4340 O O . ARG B 1 259 ? -40.67151 13.15769 -97.28173 1.000 51.03924 239 ARG A O 1
ATOM 4348 N N . LYS B 1 260 ? -41.83980 11.38209 -96.52356 1.000 50.39281 240 LYS A N 1
ATOM 4349 C CA . LYS B 1 260 ? -41.90661 11.84800 -95.14399 1.000 49.45260 240 LYS A CA 1
ATOM 4350 C C . LYS B 1 260 ? -41.49860 10.71896 -94.21114 1.000 52.12213 240 LYS A C 1
ATOM 4351 O O . LYS B 1 260 ? -42.05424 9.61762 -94.27878 1.000 44.40573 240 LYS A O 1
ATOM 4357 N N . PHE B 1 261 ? -40.50783 10.99085 -93.36361 1.000 52.32387 241 PHE A N 1
ATOM 4358 C CA . PHE B 1 261 ? -40.00183 10.03065 -92.39047 1.000 52.29711 241 PHE A CA 1
ATOM 4359 C C . PHE B 1 261 ? -40.18376 10.61385 -90.99719 1.000 54.60600 241 PHE A C 1
ATOM 4360 O O . PHE B 1 261 ? -39.58147 11.64157 -90.66705 1.000 41.69896 241 PHE A O 1
ATOM 4368 N N . ILE B 1 262 ? -40.99906 9.95553 -90.18257 1.000 50.75174 242 ILE A N 1
ATOM 4369 C CA . ILE B 1 262 ? -41.30489 10.40936 -88.83199 1.000 46.84442 242 ILE A CA 1
ATOM 4370 C C . ILE B 1 262 ? -40.66291 9.43904 -87.85156 1.000 48.13254 242 ILE A C 1
ATOM 4371 O O . ILE B 1 262 ? -41.04533 8.26367 -87.78450 1.000 46.23283 242 ILE A O 1
ATOM 4376 N N . SER B 1 263 ? -39.67706 9.92524 -87.10171 1.000 41.62371 243 SER A N 1
ATOM 4377 C CA . SER B 1 263 ? -39.04142 9.15988 -86.03713 1.000 43.33849 243 SER A CA 1
ATOM 4378 C C . SER B 1 263 ? -39.58569 9.64258 -84.69931 1.000 41.63369 243 SER A C 1
ATOM 4379 O O . SER B 1 263 ? -39.39823 10.80831 -84.33369 1.000 38.68657 243 SER A O 1
ATOM 4382 N N . LEU B 1 264 ? -40.24927 8.74609 -83.97362 1.000 44.16083 244 LEU A N 1
ATOM 4383 C CA . LEU B 1 264 ? -40.87488 9.06569 -82.69655 1.000 41.79987 244 LEU A CA 1
ATOM 4384 C C . LEU B 1 264 ? -40.01010 8.55836 -81.55072 1.000 41.47099 244 LEU A C 1
ATOM 4385 O O . LEU B 1 264 ? -39.62915 7.38375 -81.52150 1.000 42.02847 244 LEU A O 1
ATOM 4390 N N . ILE B 1 265 ? -39.73226 9.44531 -80.59680 1.000 34.43982 245 ILE A N 1
ATOM 4391 C CA . ILE B 1 265 ? -38.80253 9.16194 -79.50769 1.000 46.04420 245 ILE A CA 1
ATOM 4392 C C . ILE B 1 265 ? -39.39594 9.42593 -78.13475 1.000 45.40920 245 ILE A C 1
ATOM 4393 O O . ILE B 1 265 ? -38.90722 8.86622 -77.13130 1.000 44.07323 245 ILE A O 1
ATOM 4398 N N . GLY B 1 266 ? -40.48437 10.18746 -78.02783 1.000 41.62111 246 GLY A N 1
ATOM 4399 C CA . GLY B 1 266 ? -40.94359 10.61009 -76.71720 1.000 40.00321 246 GLY A CA 1
ATOM 4400 C C . GLY B 1 266 ? -41.60775 9.50559 -75.92064 1.000 44.96731 246 GLY A C 1
ATOM 4401 O O . GLY B 1 266 ? -41.38570 9.37948 -74.71286 1.000 52.35019 246 GLY A O 1
ATOM 4402 N N . SER B 1 267 ? -42.41571 8.68352 -76.58126 1.000 50.78007 247 SER A N 1
ATOM 4403 C CA . SER B 1 267 ? -43.20398 7.68869 -75.86726 1.000 50.63386 247 SER A CA 1
ATOM 4404 C C . SER B 1 267 ? -42.32403 6.57115 -75.32349 1.000 48.74816 247 SER A C 1
ATOM 4405 O O . SER B 1 267 ? -41.50464 5.99648 -76.04584 1.000 48.44370 247 SER A O 1
ATOM 4408 N N . TYR B 1 268 ? -42.49922 6.27420 -74.03499 1.000 47.12351 248 TYR A N 1
ATOM 4409 C CA . TYR B 1 268 ? -41.84738 5.14465 -73.39151 1.000 43.77597 248 TYR A CA 1
ATOM 4410 C C . TYR B 1 268 ? -42.79198 4.40435 -72.46131 1.000 50.77015 248 TYR A C 1
ATOM 4411 O O . TYR B 1 268 ? -42.37957 3.41489 -71.84730 1.000 58.13447 248 TYR A O 1
ATOM 4420 N N . LYS B 1 269 ? -44.03538 4.85473 -72.33726 1.000 52.90139 249 LYS A N 1
ATOM 4421 C CA . LYS B 1 269 ? -45.08748 4.21789 -71.56763 1.000 54.24988 249 LYS A CA 1
ATOM 4422 C C . LYS B 1 269 ? -46.34912 4.16573 -72.41455 1.000 54.02149 249 LYS A C 1
ATOM 4423 O O . LYS B 1 269 ? -46.60571 5.07351 -73.21288 1.000 54.59271 249 LYS A O 1
ATOM 4425 N N . PRO B 1 270 ? -47.15364 3.11227 -72.26065 1.000 60.27875 250 PRO A N 1
ATOM 4426 C CA . PRO B 1 270 ? -48.31569 2.92916 -73.14955 1.000 58.01913 250 PRO A CA 1
ATOM 4427 C C . PRO B 1 270 ? -49.29642 4.08977 -73.15993 1.000 59.02478 250 PRO A C 1
ATOM 4428 O O . PRO B 1 270 ? -50.05107 4.23070 -74.13077 1.000 60.30519 250 PRO A O 1
ATOM 4432 N N . HIS B 1 271 ? -49.32820 4.91544 -72.11945 1.000 51.40217 251 HIS A N 1
ATOM 4433 C CA . HIS B 1 271 ? -50.24755 6.04424 -72.10606 1.000 52.70530 251 HIS A CA 1
ATOM 4434 C C . HIS B 1 271 ? -49.68539 7.26609 -72.82038 1.000 53.96984 251 HIS A C 1
ATOM 4435 O O . HIS B 1 271 ? -50.37862 8.28589 -72.90948 1.000 55.23387 251 HIS A O 1
ATOM 4442 N N . MET B 1 272 ? -48.45563 7.18594 -73.32087 1.000 52.05602 252 MET A N 1
ATOM 4443 C CA . MET B 1 272 ? -47.79917 8.28233 -74.02039 1.000 54.39410 252 MET A CA 1
ATOM 4444 C C . MET B 1 272 ? -47.90882 8.09262 -75.52697 1.000 49.41443 252 MET A C 1
ATOM 4445 O O . MET B 1 272 ? -47.64798 7.00030 -76.04047 1.000 54.93833 252 MET A O 1
ATOM 4450 N N . ILE B 1 273 ? -48.29220 9.15457 -76.22908 1.000 48.19368 253 ILE A N 1
ATOM 4451 C CA . ILE B 1 273 ? -48.44503 9.10917 -77.67923 1.000 53.94442 253 ILE A CA 1
ATOM 4452 C C . ILE B 1 273 ? -48.04289 10.46237 -78.25058 1.000 50.17401 253 ILE A C 1
ATOM 4453 O O . ILE B 1 273 ? -48.29997 11.50825 -77.64745 1.000 51.11518 253 ILE A O 1
ATOM 4458 N N . GLU B 1 274 ? -47.39289 10.43755 -79.41314 1.000 46.13619 254 GLU A N 1
ATOM 4459 C CA . GLU B 1 274 ? -46.94336 11.65381 -80.07504 1.000 47.31267 254 GLU A CA 1
ATOM 4460 C C . GLU B 1 274 ? -47.55667 11.86462 -81.44652 1.000 47.60686 254 GLU A C 1
ATOM 4461 O O . GLU B 1 274 ? -47.76684 13.01421 -81.84141 1.000 52.98885 254 GLU A O 1
ATOM 4467 N N . LEU B 1 275 ? -47.85783 10.79531 -82.17336 1.000 46.32561 255 LEU A N 1
ATOM 4468 C CA . LEU B 1 275 ? -48.38475 10.88478 -83.52457 1.000 46.99886 255 LEU A CA 1
ATOM 4469 C C . LEU B 1 275 ? -49.88254 10.62296 -83.50264 1.000 50.31366 255 LEU A C 1
ATOM 4470 O O . LEU B 1 275 ? -50.36038 9.77014 -82.74733 1.000 52.27884 255 LEU A O 1
ATOM 4475 N N . ASP B 1 276 ? -50.61649 11.38737 -84.31153 1.000 49.22410 256 ASP A N 1
ATOM 4476 C CA . ASP B 1 276 ? -52.05937 11.23071 -84.44247 1.000 49.18190 256 ASP A CA 1
ATOM 4477 C C . ASP B 1 276 ? -52.44300 9.76107 -84.53284 1.000 52.96931 256 ASP A C 1
ATOM 4478 O O . ASP B 1 276 ? -51.92688 9.02063 -85.37407 1.000 57.56458 256 ASP A O 1
ATOM 4483 N N . LEU B 1 277 ? -53.34588 9.33977 -83.64621 1.000 55.52096 257 LEU A N 1
ATOM 4484 C CA . LEU B 1 277 ? -53.78719 7.95286 -83.66148 1.000 57.09001 257 LEU A CA 1
ATOM 4485 C C . LEU B 1 277 ? -54.56156 7.62623 -84.93076 1.000 56.71003 257 LEU A C 1
ATOM 4486 O O . LEU B 1 277 ? -54.64566 6.45251 -85.30493 1.000 59.99356 257 LEU A O 1
ATOM 4491 N N . GLU B 1 278 ? -55.12170 8.63559 -85.60287 1.000 48.52115 258 GLU A N 1
ATOM 4492 C CA . GLU B 1 278 ? -55.74641 8.39777 -86.89950 1.000 59.02516 258 GLU A CA 1
ATOM 4493 C C . GLU B 1 278 ? -54.71956 7.92218 -87.91744 1.000 62.53051 258 GLU A C 1
ATOM 4494 O O . GLU B 1 278 ? -54.94593 6.93861 -88.63060 1.000 67.54119 258 GLU A O 1
ATOM 4500 N N . LEU B 1 279 ? -53.57448 8.60559 -87.99341 1.000 53.58066 259 LEU A N 1
ATOM 4501 C CA . LEU B 1 279 ? -52.51552 8.15255 -88.88804 1.000 57.85367 259 LEU A CA 1
ATOM 4502 C C . LEU B 1 279 ? -52.00337 6.78189 -88.46817 1.000 60.81809 259 LEU A C 1
ATOM 4503 O O . LEU B 1 279 ? -51.71903 5.92993 -89.31744 1.000 60.19664 259 LEU A O 1
ATOM 4505 N N . MET B 1 280 ? -51.88160 6.55128 -87.15815 1.000 55.13099 260 MET A N 1
ATOM 4506 C CA . MET B 1 280 ? -51.49385 5.23203 -86.66906 1.000 51.88937 260 MET A CA 1
ATOM 4507 C C . MET B 1 280 ? -52.53615 4.18229 -87.03358 1.000 64.86652 260 MET A C 1
ATOM 4508 O O . MET B 1 280 ? -52.19006 3.05322 -87.40233 1.000 63.98236 260 MET A O 1
ATOM 4513 N N . ASN B 1 281 ? -53.82099 4.53155 -86.91940 1.000 66.14604 261 ASN A N 1
ATOM 4514 C CA . ASN B 1 281 ? -54.87640 3.58861 -87.27484 1.000 67.29389 261 ASN A CA 1
ATOM 4515 C C . ASN B 1 281 ? -54.95360 3.38936 -88.78273 1.000 72.90746 261 ASN A C 1
ATOM 4516 O O . ASN B 1 281 ? -55.18567 2.27029 -89.25596 1.000 73.80625 261 ASN A O 1
ATOM 4521 N N . ASP B 1 282 ? -54.77144 4.46617 -89.55156 1.000 64.91590 262 ASP A N 1
ATOM 4522 C CA . ASP B 1 282 ? -54.76654 4.34804 -91.00577 1.000 66.29691 262 ASP A CA 1
ATOM 4523 C C . ASP B 1 282 ? -53.60439 3.49010 -91.49024 1.000 64.42903 262 ASP A C 1
ATOM 4524 O O . ASP B 1 282 ? -53.77323 2.65769 -92.38801 1.000 65.44317 262 ASP A O 1
ATOM 4529 N N . PHE B 1 283 ? -52.41680 3.67696 -90.90745 1.000 62.66970 263 PHE A N 1
ATOM 4530 C CA . PHE B 1 283 ? -51.26193 2.87959 -91.31032 1.000 56.21417 263 PHE A CA 1
ATOM 4531 C C . PHE B 1 283 ? -51.48343 1.40216 -91.01571 1.000 63.83056 263 PHE A C 1
ATOM 4532 O O . PHE B 1 283 ? -51.07502 0.53606 -91.79862 1.000 64.78582 263 PHE A O 1
ATOM 4540 N N . LYS B 1 284 ? -52.12315 1.09529 -89.88589 1.000 63.87931 264 LYS A N 1
ATOM 4541 C CA . LYS B 1 284 ? -52.41170 -0.29451 -89.54978 1.000 61.92024 264 LYS A CA 1
ATOM 4542 C C . LYS B 1 284 ? -53.42157 -0.89640 -90.51866 1.000 71.23759 264 LYS A C 1
ATOM 4543 O O . LYS B 1 284 ? -53.18280 -1.96387 -91.09518 1.000 75.24790 264 LYS A O 1
ATOM 4545 N N . ASN B 1 285 ? -54.55746 -0.22103 -90.71651 1.000 73.83085 265 ASN A N 1
ATOM 4546 C CA . ASN B 1 285 ? -55.59500 -0.76252 -91.58566 1.000 76.01709 265 ASN A CA 1
ATOM 4547 C C . ASN B 1 285 ? -55.16041 -0.79882 -93.04417 1.000 74.26553 265 ASN A C 1
ATOM 4548 O O . ASN B 1 285 ? -55.69739 -1.59872 -93.81735 1.000 71.20380 265 ASN A O 1
ATOM 4550 N N . ASN B 1 286 ? -54.20375 0.04004 -93.43496 1.000 70.36903 266 ASN A N 1
ATOM 4551 C CA . ASN B 1 286 ? -53.65542 0.01822 -94.78379 1.000 78.41769 266 ASN A CA 1
ATOM 4552 C C . ASN B 1 286 ? -52.43984 -0.89114 -94.90551 1.000 77.19884 266 ASN A C 1
ATOM 4553 O O . ASN B 1 286 ? -51.80947 -0.92123 -95.96666 1.000 75.67055 266 ASN A O 1
ATOM 4558 N N . GLY B 1 287 ? -52.07861 -1.60374 -93.84175 1.000 78.15481 267 GLY A N 1
ATOM 4559 C CA . GLY B 1 287 ? -51.01403 -2.58581 -93.92480 1.000 80.56721 267 GLY A CA 1
ATOM 4560 C C . GLY B 1 287 ? -49.61206 -2.02903 -94.03983 1.000 81.11529 267 GLY A C 1
ATOM 4561 O O . GLY B 1 287 ? -48.73003 -2.70939 -94.57130 1.000 84.82882 267 GLY A O 1
ATOM 4562 N N . VAL B 1 288 ? -49.37189 -0.81931 -93.54525 1.000 74.31158 268 VAL A N 1
ATOM 4563 C CA . VAL B 1 288 ? -48.04433 -0.21884 -93.58996 1.000 65.98727 268 VAL A CA 1
ATOM 4564 C C . VAL B 1 288 ? -47.27198 -0.69729 -92.37080 1.000 65.85126 268 VAL A C 1
ATOM 4565 O O . VAL B 1 288 ? -47.77786 -0.63817 -91.24351 1.000 64.69202 268 VAL A O 1
ATOM 4569 N N . LYS B 1 289 ? -46.04441 -1.16273 -92.58802 1.000 65.07961 269 LYS A N 1
ATOM 4570 C CA . LYS B 1 289 ? -45.18691 -1.58337 -91.48892 1.000 61.00058 269 LYS A CA 1
ATOM 4571 C C . LYS B 1 289 ? -44.42404 -0.38403 -90.94383 1.000 55.99126 269 LYS A C 1
ATOM 4572 O O . LYS B 1 289 ? -43.86834 0.40897 -91.70961 1.000 58.68543 269 LYS A O 1
ATOM 4578 N N . VAL B 1 290 ? -44.40357 -0.25476 -89.62319 1.000 52.93671 270 VAL A N 1
ATOM 4579 C CA . VAL B 1 290 ? -43.69527 0.82335 -88.94295 1.000 53.07131 270 VAL A CA 1
ATOM 4580 C C . VAL B 1 290 ? -42.33938 0.30736 -88.48191 1.000 49.74580 270 VAL A C 1
ATOM 4581 O O . VAL B 1 290 ? -42.22674 -0.80813 -87.95681 1.000 50.70929 270 VAL A O 1
ATOM 4585 N N . ILE B 1 291 ? -41.30476 1.11215 -88.69398 1.000 48.94244 271 ILE A N 1
ATOM 4586 C CA . ILE B 1 291 ? -39.95597 0.76105 -88.26594 1.000 48.52161 271 ILE A CA 1
ATOM 4587 C C . ILE B 1 291 ? -39.83006 0.96651 -86.76254 1.000 47.06348 271 ILE A C 1
ATOM 4588 O O . ILE B 1 291 ? -40.28743 1.97827 -86.21975 1.000 48.32669 271 ILE A O 1
ATOM 4593 N N . VAL B 1 292 ? -39.23732 -0.01379 -86.07973 1.000 45.82136 272 VAL A N 1
ATOM 4594 C CA . VAL B 1 292 ? -39.00984 0.03988 -84.64095 1.000 48.06607 272 VAL A CA 1
ATOM 4595 C C . VAL B 1 292 ? -37.60510 -0.46314 -84.34505 1.000 50.60736 272 VAL A C 1
ATOM 4596 O O . VAL B 1 292 ? -36.95584 -1.09116 -85.18198 1.000 52.83443 272 VAL A O 1
ATOM 4600 N N . ASP B 1 293 ? -37.12461 -0.15094 -83.14079 1.000 49.47527 273 ASP A N 1
ATOM 4601 C CA . ASP B 1 293 ? -35.84553 -0.69981 -82.70340 1.000 55.34882 273 ASP A CA 1
ATOM 4602 C C . ASP B 1 293 ? -35.99375 -2.14859 -82.24742 1.000 58.08511 273 ASP A C 1
ATOM 4603 O O . ASP B 1 293 ? -35.18771 -3.00927 -82.61836 1.000 57.93299 273 ASP A O 1
ATOM 4608 N N . SER B 1 294 ? -37.01850 -2.43477 -81.44520 1.000 59.06406 274 SER A N 1
ATOM 4609 C CA . SER B 1 294 ? -37.31257 -3.79140 -80.99455 1.000 61.22479 274 SER A CA 1
ATOM 4610 C C . SER B 1 294 ? -38.82109 -3.97000 -80.96629 1.000 63.77742 274 SER A C 1
ATOM 4611 O O . SER B 1 294 ? -39.52190 -3.20141 -80.30124 1.000 66.02546 274 SER A O 1
ATOM 4613 N N . LYS B 1 295 ? -39.31778 -4.97885 -81.68609 1.000 53.53661 275 LYS A N 1
ATOM 4614 C CA . LYS B 1 295 ? -40.75849 -5.20759 -81.74017 1.000 57.28298 275 LYS A CA 1
ATOM 4615 C C . LYS B 1 295 ? -41.32538 -5.51602 -80.35874 1.000 57.19877 275 LYS A C 1
ATOM 4616 O O . LYS B 1 295 ? -42.43797 -5.08957 -80.02750 1.000 60.11488 275 LYS A O 1
ATOM 4618 N N . GLU B 1 296 ? -40.57596 -6.25712 -79.53993 1.000 54.08289 276 GLU A N 1
ATOM 4619 C CA . GLU B 1 296 ? -41.06237 -6.64167 -78.21766 1.000 52.85510 276 GLU A CA 1
ATOM 4620 C C . GLU B 1 296 ? -41.25387 -5.42744 -77.31274 1.000 59.61061 276 GLU A C 1
ATOM 4621 O O . GLU B 1 296 ? -42.33674 -5.22019 -76.75251 1.000 63.24560 276 GLU A O 1
ATOM 4623 N N . HIS B 1 297 ? -40.20708 -4.61294 -77.15286 1.000 59.02717 277 HIS A N 1
ATOM 4624 C CA . HIS B 1 297 ? -40.29171 -3.46609 -76.25074 1.000 57.34460 277 HIS A CA 1
ATOM 4625 C C . HIS B 1 297 ? -41.25943 -2.40859 -76.76920 1.000 56.75184 277 HIS A C 1
ATOM 4626 O O . HIS B 1 297 ? -41.97187 -1.77643 -75.98016 1.000 58.54088 277 HIS A O 1
ATOM 4633 N N . THR B 1 298 ? -41.28472 -2.18022 -78.08485 1.000 54.38713 278 THR A N 1
ATOM 4634 C CA . THR B 1 298 ? -42.18701 -1.16864 -78.62817 1.000 58.62230 278 THR A CA 1
ATOM 4635 C C . THR B 1 298 ? -43.64233 -1.56415 -78.41429 1.000 56.71702 278 THR A C 1
ATOM 4636 O O . THR B 1 298 ? -44.48563 -0.71625 -78.09865 1.000 53.07969 278 THR A O 1
ATOM 4640 N N . LEU B 1 299 ? -43.95596 -2.84913 -78.56886 1.000 51.79570 279 LEU A N 1
ATOM 4641 C CA . LEU B 1 299 ? -45.32213 -3.30649 -78.36421 1.000 60.10522 279 LEU A CA 1
ATOM 4642 C C . LEU B 1 299 ? -45.70253 -3.37482 -76.88997 1.000 59.37905 279 LEU A C 1
ATOM 4643 O O . LEU B 1 299 ? -46.86128 -3.66828 -76.57769 1.000 59.90971 279 LEU A O 1
ATOM 4645 N N . HIS B 1 300 ? -44.76211 -3.11609 -75.97989 1.000 54.91200 280 HIS A N 1
ATOM 4646 C CA . HIS B 1 300 ? -45.05258 -3.06505 -74.55596 1.000 57.74221 280 HIS A CA 1
ATOM 4647 C C . HIS B 1 300 ? -44.84639 -1.68876 -73.93760 1.000 56.22288 280 HIS A C 1
ATOM 4648 O O . HIS B 1 300 ? -45.14435 -1.51768 -72.75023 1.000 59.63210 280 HIS A O 1
ATOM 4650 N N . GLU B 1 301 ? -44.34801 -0.70799 -74.69508 1.000 56.08417 281 GLU A N 1
ATOM 4651 C CA . GLU B 1 301 ? -44.03713 0.60972 -74.15034 1.000 55.37943 281 GLU A CA 1
ATOM 4652 C C . GLU B 1 301 ? -44.50959 1.78046 -75.00148 1.000 52.53824 281 GLU A C 1
ATOM 4653 O O . GLU B 1 301 ? -44.66912 2.87747 -74.45657 1.000 53.80960 281 GLU A O 1
ATOM 4659 N N . ALA B 1 302 ? -44.72675 1.60326 -76.30041 1.000 57.22237 282 ALA A N 1
ATOM 4660 C CA . ALA B 1 302 ? -45.04521 2.70673 -77.19788 1.000 47.66053 282 ALA A CA 1
ATOM 4661 C C . ALA B 1 302 ? -46.55381 2.80011 -77.38078 1.000 46.77412 282 ALA A C 1
ATOM 4662 O O . ALA B 1 302 ? -47.17793 1.87545 -77.91125 1.000 57.27427 282 ALA A O 1
ATOM 4664 N N . GLY B 1 303 ? -47.13231 3.92204 -76.94682 1.000 45.24138 283 GLY A N 1
ATOM 4665 C CA . GLY B 1 303 ? -48.56940 4.09991 -77.06025 1.000 53.02147 283 GLY A CA 1
ATOM 4666 C C . GLY B 1 303 ? -49.06440 4.21625 -78.48885 1.000 54.16231 283 GLY A C 1
ATOM 4667 O O . GLY B 1 303 ? -50.22304 3.90095 -78.77173 1.000 50.26392 283 GLY A O 1
ATOM 4668 N N . GLU B 1 304 ? -48.20628 4.66507 -79.40932 1.000 50.60928 284 GLU A N 1
ATOM 4669 C CA . GLU B 1 304 ? -48.61771 4.73739 -80.80886 1.000 48.52452 284 GLU A CA 1
ATOM 4670 C C . GLU B 1 304 ? -48.91698 3.35762 -81.37378 1.000 47.47404 284 GLU A C 1
ATOM 4671 O O . GLU B 1 304 ? -49.79667 3.21511 -82.23067 1.000 54.94157 284 GLU A O 1
ATOM 4677 N N . LEU B 1 305 ? -48.22162 2.33112 -80.88910 1.000 50.96298 285 LEU A N 1
ATOM 4678 C CA . LEU B 1 305 ? -48.42218 0.96913 -81.36127 1.000 50.69464 285 LEU A CA 1
ATOM 4679 C C . LEU B 1 305 ? -49.39660 0.17904 -80.50540 1.000 54.27661 285 LEU A C 1
ATOM 4680 O O . LEU B 1 305 ? -50.13457 -0.65672 -81.03858 1.000 52.52082 285 LEU A O 1
ATOM 4685 N N . ILE B 1 306 ? -49.41521 0.43088 -79.19526 1.000 50.88728 286 ILE A N 1
ATOM 4686 C CA . ILE B 1 306 ? -50.30763 -0.29905 -78.30215 1.000 49.39751 286 ILE A CA 1
ATOM 4687 C C . ILE B 1 306 ? -51.74069 0.19794 -78.45052 1.000 48.68796 286 ILE A C 1
ATOM 4688 O O . ILE B 1 306 ? -52.69495 -0.58953 -78.40457 1.000 47.44508 286 ILE A O 1
ATOM 4693 N N . GLN B 1 307 ? -51.91618 1.50695 -78.64016 1.000 45.14313 287 GLN A N 1
ATOM 4694 C CA . GLN B 1 307 ? -53.24596 2.08217 -78.78971 1.000 53.13877 287 GLN A CA 1
ATOM 4695 C C . GLN B 1 307 ? -53.77626 1.96328 -80.21079 1.000 65.93438 287 GLN A C 1
ATOM 4696 O O . GLN B 1 307 ? -54.93813 2.30810 -80.45546 1.000 67.29553 287 GLN A O 1
ATOM 4702 N N . SER B 1 308 ? -52.95414 1.49589 -81.14784 1.000 62.53611 288 SER A N 1
ATOM 4703 C CA . SER B 1 308 ? -53.39171 1.24477 -82.51082 1.000 64.24777 288 SER A CA 1
ATOM 4704 C C . SER B 1 308 ? -53.63549 -0.23371 -82.77055 1.000 58.86019 288 SER A C 1
ATOM 4705 O O . SER B 1 308 ? -54.19868 -0.58083 -83.81362 1.000 59.82949 288 SER A O 1
ATOM 4707 N N . GLY B 1 309 ? -53.21019 -1.10338 -81.85756 1.000 51.62125 289 GLY A N 1
ATOM 4708 C CA . GLY B 1 309 ? -53.41689 -2.52698 -82.01378 1.000 51.24709 289 GLY A CA 1
ATOM 4709 C C . GLY B 1 309 ? -52.42870 -3.18076 -82.94439 1.000 60.32596 289 GLY A C 1
ATOM 4710 O O . GLY B 1 309 ? -52.73741 -4.22117 -83.53447 1.000 67.36960 289 GLY A O 1
ATOM 4711 N N . TYR B 1 310 ? -51.23734 -2.60765 -83.08299 1.000 55.52623 290 TYR A N 1
ATOM 4712 C CA . TYR B 1 310 ? -50.26155 -3.14240 -84.01724 1.000 55.18792 290 TYR A CA 1
ATOM 4713 C C . TYR B 1 310 ? -49.74737 -4.49251 -83.52984 1.000 57.76624 290 TYR A C 1
ATOM 4714 O O . TYR B 1 310 ? -49.73385 -4.78233 -82.33045 1.000 66.53998 290 TYR A O 1
ATOM 4723 N N . THR B 1 311 ? -49.33376 -5.32745 -84.47811 1.000 55.85425 291 THR A N 1
ATOM 4724 C CA . THR B 1 311 ? -48.83214 -6.66074 -84.18970 1.000 60.96827 291 THR A CA 1
ATOM 4725 C C . THR B 1 311 ? -47.41761 -6.79904 -84.73378 1.000 61.93441 291 THR A C 1
ATOM 4726 O O . THR B 1 311 ? -47.03509 -6.11639 -85.68461 1.000 68.52456 291 THR A O 1
ATOM 4730 N N . SER B 1 312 ? -46.66665 -7.75073 -84.16977 1.000 64.25330 292 SER A N 1
ATOM 4731 C CA . SER B 1 312 ? -45.26324 -7.91094 -84.54621 1.000 66.97247 292 SER A CA 1
ATOM 4732 C C . SER B 1 312 ? -45.10264 -8.16952 -86.03998 1.000 70.60827 292 SER A C 1
ATOM 4733 O O . SER B 1 312 ? -44.09798 -7.76140 -86.63591 1.000 66.99344 292 SER A O 1
ATOM 4735 N N . ASP B 1 313 ? -46.07939 -8.83588 -86.66081 1.000 65.15499 293 ASP A N 1
ATOM 4736 C CA . ASP B 1 313 ? -46.00227 -9.11442 -88.09170 1.000 64.66474 293 ASP A CA 1
ATOM 4737 C C . ASP B 1 313 ? -46.07460 -7.84177 -88.92998 1.000 67.55609 293 ASP A C 1
ATOM 4738 O O . ASP B 1 313 ? -45.57066 -7.82057 -90.05845 1.000 66.48218 293 ASP A O 1
ATOM 4743 N N . GLN B 1 314 ? -46.70331 -6.78242 -88.41726 1.000 64.71009 294 GLN A N 1
ATOM 4744 C CA . GLN B 1 314 ? -46.76443 -5.50325 -89.11572 1.000 58.79292 294 GLN A CA 1
ATOM 4745 C C . GLN B 1 314 ? -45.67226 -4.53727 -88.65776 1.000 60.82942 294 GLN A C 1
ATOM 4746 O O . GLN B 1 314 ? -45.84888 -3.31681 -88.73720 1.000 60.16148 294 GLN A O 1
ATOM 4748 N N . LEU B 1 315 ? -44.54220 -5.06006 -88.18477 1.000 54.54071 295 LEU A N 1
ATOM 4749 C CA . LEU B 1 315 ? -43.40992 -4.25200 -87.75202 1.000 54.40084 295 LEU A CA 1
ATOM 4750 C C . LEU B 1 315 ? -42.12672 -4.74019 -88.40568 1.000 53.07516 295 LEU A C 1
ATOM 4751 O O . LEU B 1 315 ? -42.01763 -5.88726 -88.84502 1.000 62.56518 295 LEU A O 1
ATOM 4756 N N . ILE B 1 316 ? -41.15583 -3.83487 -88.46989 1.000 48.30361 296 ILE A N 1
ATOM 4757 C CA . ILE B 1 316 ? -39.82266 -4.13282 -88.97460 1.000 55.92451 296 ILE A CA 1
ATOM 4758 C C . ILE B 1 316 ? -38.80855 -3.42282 -88.08826 1.000 52.48908 296 ILE A C 1
ATOM 4759 O O . ILE B 1 316 ? -39.00120 -2.26321 -87.70748 1.000 48.30893 296 ILE A O 1
ATOM 4764 N N . GLU B 1 317 ? -37.74105 -4.13252 -87.73822 1.000 52.98457 297 GLU A N 1
ATOM 4765 C CA . GLU B 1 317 ? -36.70035 -3.59780 -86.87512 1.000 55.87923 297 GLU A CA 1
ATOM 4766 C C . GLU B 1 317 ? -35.65730 -2.84422 -87.69748 1.000 55.28362 297 GLU A C 1
ATOM 4767 O O . GLU B 1 317 ? -35.47621 -3.09242 -88.89216 1.000 57.69456 297 GLU A O 1
ATOM 4773 N N . ILE B 1 318 ? -34.97554 -1.90254 -87.03570 1.000 52.32042 298 ILE A N 1
ATOM 4774 C CA . ILE B 1 318 ? -34.03791 -1.02231 -87.73407 1.000 48.24729 298 ILE A CA 1
ATOM 4775 C C . ILE B 1 318 ? -32.95655 -1.83401 -88.43315 1.000 57.39586 298 ILE A C 1
ATOM 4776 O O . ILE B 1 318 ? -32.64624 -1.60319 -89.60787 1.000 61.19358 298 ILE A O 1
ATOM 4781 N N . HIS B 1 319 ? -32.34763 -2.78097 -87.71384 1.000 60.84914 299 HIS A N 1
ATOM 4782 C CA . HIS B 1 319 ? -31.30462 -3.60187 -88.32012 1.000 63.21546 299 HIS A CA 1
ATOM 4783 C C . HIS B 1 319 ? -31.82996 -4.37641 -89.52131 1.000 61.65645 299 HIS A C 1
ATOM 4784 O O . HIS B 1 319 ? -31.06888 -4.67257 -90.44914 1.000 62.11548 299 HIS A O 1
ATOM 4791 N N . GLU B 1 320 ? -33.12139 -4.71684 -89.51939 1.000 60.68507 300 GLU A N 1
ATOM 4792 C CA . GLU B 1 320 ? -33.71301 -5.44443 -90.63572 1.000 67.41271 300 GLU A CA 1
ATOM 4793 C C . GLU B 1 320 ? -33.87011 -4.58187 -91.87950 1.000 60.87835 300 GLU A C 1
ATOM 4794 O O . GLU B 1 320 ? -33.98399 -5.12527 -92.98263 1.000 64.67542 300 GLU A O 1
ATOM 4800 N N . LEU B 1 321 ? -33.87424 -3.25590 -91.73419 1.000 58.09423 301 LEU A N 1
ATOM 4801 C CA . LEU B 1 321 ? -33.89251 -2.39527 -92.90941 1.000 64.53390 301 LEU A CA 1
ATOM 4802 C C . LEU B 1 321 ? -32.61286 -2.53071 -93.72041 1.000 63.63231 301 LEU A C 1
ATOM 4803 O O . LEU B 1 321 ? -32.59423 -2.16398 -94.89942 1.000 62.50700 301 LEU A O 1
ATOM 4805 N N . TYR B 1 322 ? -31.55058 -3.05255 -93.11296 1.000 60.52326 302 TYR A N 1
ATOM 4806 C CA . TYR B 1 322 ? -30.28488 -3.30343 -93.78287 1.000 59.53630 302 TYR A CA 1
ATOM 4807 C C . TYR B 1 322 ? -30.17703 -4.74254 -94.26249 1.000 64.57296 302 TYR A C 1
ATOM 4808 O O . TYR B 1 322 ? -29.10162 -5.16991 -94.69161 1.000 66.82994 302 TYR A O 1
ATOM 4817 N N . GLU B 1 323 ? -31.27520 -5.49304 -94.19817 1.000 69.59752 303 GLU A N 1
ATOM 4818 C CA . GLU B 1 323 ? -31.34599 -6.86498 -94.67935 1.000 71.62256 303 GLU A CA 1
ATOM 4819 C C . GLU B 1 323 ? -32.24455 -6.99848 -95.90320 1.000 72.04172 303 GLU A C 1
ATOM 4820 O O . GLU B 1 323 ? -32.53024 -8.12020 -96.33474 1.000 71.70215 303 GLU A O 1
ATOM 4826 N N . THR B 1 324 ? -32.69998 -5.87972 -96.46434 1.000 69.46307 304 THR A N 1
ATOM 4827 C CA . THR B 1 324 ? -33.54982 -5.87621 -97.64635 1.000 75.19685 304 THR A CA 1
ATOM 4828 C C . THR B 1 324 ? -33.33447 -4.55822 -98.38336 1.000 79.40107 304 THR A C 1
ATOM 4829 O O . THR B 1 324 ? -32.59716 -3.68101 -97.92412 1.000 74.62496 304 THR A O 1
ATOM 4833 N N . GLU B 1 325 ? -33.98020 -4.42354 -99.54491 1.000 81.43082 305 GLU A N 1
ATOM 4834 C CA . GLU B 1 325 ? -33.86193 -3.21563 -100.34935 1.000 78.17088 305 GLU A CA 1
ATOM 4835 C C . GLU B 1 325 ? -35.19643 -2.68737 -100.85954 1.000 78.34284 305 GLU A C 1
ATOM 4836 O O . GLU B 1 325 ? -35.21910 -1.62774 -101.49569 1.000 77.02478 305 GLU A O 1
ATOM 4838 N N . GLU B 1 326 ? -36.29947 -3.38581 -100.60748 1.000 77.96533 306 GLU A N 1
ATOM 4839 C CA . GLU B 1 326 ? -37.62481 -2.93876 -101.01577 1.000 80.09396 306 GLU A CA 1
ATOM 4840 C C . GLU B 1 326 ? -38.32644 -2.34041 -99.80379 1.000 71.22328 306 GLU A C 1
ATOM 4841 O O . GLU B 1 326 ? -38.51623 -3.02411 -98.79183 1.000 76.22590 306 GLU A O 1
ATOM 4843 N N . PHE B 1 327 ? -38.70339 -1.06486 -99.90272 1.000 72.60676 307 PHE A N 1
ATOM 4844 C CA . PHE B 1 327 ? -39.24873 -0.33726 -98.76309 1.000 69.21704 307 PHE A CA 1
ATOM 4845 C C . PHE B 1 327 ? -40.68020 0.12907 -98.99756 1.000 68.13655 307 PHE A C 1
ATOM 4846 O O . PHE B 1 327 ? -41.11980 1.09889 -98.37015 1.000 70.82097 307 PHE A O 1
ATOM 4854 N N . SER B 1 328 ? -41.42411 -0.53373 -99.88263 1.000 70.50765 308 SER A N 1
ATOM 4855 C CA . SER B 1 328 ? -42.81294 -0.14360 -100.07446 1.000 66.16055 308 SER A CA 1
ATOM 4856 C C . SER B 1 328 ? -43.72824 -0.67510 -98.98260 1.000 63.43673 308 SER A C 1
ATOM 4857 O O . SER B 1 328 ? -44.90033 -0.29019 -98.94058 1.000 72.17968 308 SER A O 1
ATOM 4860 N N . THR B 1 329 ? -43.22878 -1.55021 -98.10975 1.000 72.79410 309 THR A N 1
ATOM 4861 C CA . THR B 1 329 ? -44.01242 -2.02785 -96.97859 1.000 72.05020 309 THR A CA 1
ATOM 4862 C C . THR B 1 329 ? -44.01749 -1.04059 -95.82096 1.000 73.25083 309 THR A C 1
ATOM 4863 O O . THR B 1 329 ? -44.89957 -1.11574 -94.95916 1.000 77.92146 309 THR A O 1
ATOM 4867 N N . ILE B 1 330 ? -43.05128 -0.12599 -95.78337 1.000 68.33383 310 ILE A N 1
ATOM 4868 C CA . ILE B 1 330 ? -42.92977 0.86818 -94.72763 1.000 57.98323 310 ILE A CA 1
ATOM 4869 C C . ILE B 1 330 ? -43.34824 2.24893 -95.20744 1.000 58.79587 310 ILE A C 1
ATOM 4870 O O . ILE B 1 330 ? -43.09550 3.24341 -94.52045 1.000 57.83566 310 ILE A O 1
ATOM 4875 N N . THR B 1 331 ? -44.01149 2.33359 -96.35712 1.000 64.20051 311 THR A N 1
ATOM 4876 C CA . THR B 1 331 ? -44.38245 3.60647 -96.95815 1.000 59.85144 311 THR A CA 1
ATOM 4877 C C . THR B 1 331 ? -45.85481 3.59946 -97.33061 1.000 57.71871 311 THR A C 1
ATOM 4878 O O . THR B 1 331 ? -46.31245 2.71586 -98.06312 1.000 56.33136 311 THR A O 1
ATOM 4882 N N . ASP B 1 332 ? -46.58912 4.58523 -96.82194 1.000 60.77242 312 ASP A N 1
ATOM 4883 C CA . ASP B 1 332 ? -47.97549 4.79910 -97.21635 1.000 62.07276 312 ASP A CA 1
ATOM 4884 C C . ASP B 1 332 ? -47.98430 5.42579 -98.60402 1.000 61.29405 312 ASP A C 1
ATOM 4885 O O . ASP B 1 332 ? -47.52718 6.55882 -98.78376 1.000 61.18524 312 ASP A O 1
ATOM 4890 N N . ALA B 1 333 ? -48.49652 4.68704 -99.59048 1.000 58.11439 313 ALA A N 1
ATOM 4891 C CA . ALA B 1 333 ? -48.45337 5.15661 -100.97017 1.000 63.01306 313 ALA A CA 1
ATOM 4892 C C . ALA B 1 333 ? -49.33233 6.37860 -101.19470 1.000 59.98205 313 ALA A C 1
ATOM 4893 O O . ALA B 1 333 ? -49.09511 7.13204 -102.14466 1.000 61.56132 313 ALA A O 1
ATOM 4895 N N . THR B 1 334 ? -50.33988 6.58927 -100.34728 1.000 64.19391 314 THR A N 1
ATOM 4896 C CA . THR B 1 334 ? -51.21501 7.74412 -100.49742 1.000 64.05784 314 THR A CA 1
ATOM 4897 C C . THR B 1 334 ? -50.52798 9.04225 -100.09569 1.000 58.76294 314 THR A C 1
ATOM 4898 O O . THR B 1 334 ? -50.98330 10.11956 -100.49402 1.000 59.30051 314 THR A O 1
ATOM 4902 N N . THR B 1 335 ? -49.46191 8.96715 -99.29930 1.000 62.44008 315 THR A N 1
ATOM 4903 C CA . THR B 1 335 ? -48.77290 10.15626 -98.81218 1.000 61.25035 315 THR A CA 1
ATOM 4904 C C . THR B 1 335 ? -47.26001 10.10922 -98.96279 1.000 53.92466 315 THR A C 1
ATOM 4905 O O . THR B 1 335 ? -46.63173 11.17405 -98.95898 1.000 53.25776 315 THR A O 1
ATOM 4909 N N . GLY B 1 336 ? -46.65670 8.93395 -99.11543 1.000 51.40723 316 GLY A N 1
ATOM 4910 C CA . GLY B 1 336 ? -45.21099 8.84128 -99.12020 1.000 48.17907 316 GLY A CA 1
ATOM 4911 C C . GLY B 1 336 ? -44.60131 8.94985 -97.74375 1.000 52.70388 316 GLY A C 1
ATOM 4912 O O . GLY B 1 336 ? -43.44603 9.36831 -97.61353 1.000 48.59165 316 GLY A O 1
ATOM 4913 N N . THR B 1 337 ? -45.34858 8.57852 -96.70828 1.000 53.03334 317 THR A N 1
ATOM 4914 C CA . THR B 1 337 ? -44.94546 8.76819 -95.32391 1.000 45.60906 317 THR A CA 1
ATOM 4915 C C . THR B 1 337 ? -44.50153 7.44850 -94.70913 1.000 48.48772 317 THR A C 1
ATOM 4916 O O . THR B 1 337 ? -45.11233 6.40169 -94.94730 1.000 51.42171 317 THR A O 1
ATOM 4920 N N . THR B 1 338 ? -43.43573 7.51174 -93.91496 1.000 46.12326 318 THR A N 1
ATOM 4921 C CA . THR B 1 338 ? -42.92273 6.37715 -93.16113 1.000 48.78726 318 THR A CA 1
ATOM 4922 C C . THR B 1 338 ? -42.79826 6.76969 -91.69742 1.000 43.42750 318 THR A C 1
ATOM 4923 O O . THR B 1 338 ? -42.34409 7.87268 -91.38016 1.000 49.48355 318 THR A O 1
ATOM 4927 N N . VAL B 1 339 ? -43.20192 5.86747 -90.80716 1.000 48.96094 319 VAL A N 1
ATOM 4928 C CA . VAL B 1 339 ? -43.21477 6.12904 -89.37392 1.000 47.26594 319 VAL A CA 1
ATOM 4929 C C . VAL B 1 339 ? -42.24377 5.17487 -88.69427 1.000 50.13426 319 VAL A C 1
ATOM 4930 O O . VAL B 1 339 ? -42.27343 3.96429 -88.94619 1.000 47.01970 319 VAL A O 1
ATOM 4934 N N . GLN B 1 340 ? -41.39404 5.72303 -87.82650 1.000 46.14170 320 GLN A N 1
ATOM 4935 C CA . GLN B 1 340 ? -40.43155 4.94940 -87.05575 1.000 42.04554 320 GLN A CA 1
ATOM 4936 C C . GLN B 1 340 ? -40.59903 5.27864 -85.57982 1.000 47.45267 320 GLN A C 1
ATOM 4937 O O . GLN B 1 340 ? -40.62656 6.45489 -85.20367 1.000 45.00483 320 GLN A O 1
ATOM 4943 N N . LYS B 1 341 ? -40.70787 4.24426 -84.74822 1.000 43.43262 321 LYS A N 1
ATOM 4944 C CA . LYS B 1 341 ? -40.89844 4.39955 -83.31134 1.000 43.23773 321 LYS A CA 1
ATOM 4945 C C . LYS B 1 341 ? -39.74508 3.74685 -82.56306 1.000 43.45635 321 LYS A C 1
ATOM 4946 O O . LYS B 1 341 ? -39.44608 2.56913 -82.78405 1.000 39.35717 321 LYS A O 1
ATOM 4952 N N . ILE B 1 342 ? -39.10483 4.50997 -81.67832 1.000 42.18272 322 ILE A N 1
ATOM 4953 C CA . ILE B 1 342 ? -37.97813 4.03423 -80.88348 1.000 40.35585 322 ILE A CA 1
ATOM 4954 C C . ILE B 1 342 ? -38.33829 4.14060 -79.40851 1.000 41.11087 322 ILE A C 1
ATOM 4955 O O . ILE B 1 342 ? -38.78204 5.19843 -78.94806 1.000 37.43980 322 ILE A O 1
ATOM 4960 N N . VAL B 1 343 ? -38.12520 3.05507 -78.66820 1.000 46.28301 323 VAL A N 1
ATOM 4961 C CA . VAL B 1 343 ? -38.35535 3.04612 -77.22978 1.000 43.29756 323 VAL A CA 1
ATOM 4962 C C . VAL B 1 343 ? -37.05708 3.00323 -76.43395 1.000 53.60021 323 VAL A C 1
ATOM 4963 O O . VAL B 1 343 ? -37.05382 3.42607 -75.26657 1.000 59.88617 323 VAL A O 1
ATOM 4967 N N . GLY B 1 344 ? -35.97448 2.50312 -77.00759 1.000 52.80522 324 GLY A N 1
ATOM 4968 C CA . GLY B 1 344 ? -34.69243 2.42916 -76.32833 1.000 52.21271 324 GLY A CA 1
ATOM 4969 C C . GLY B 1 344 ? -34.28648 0.99569 -76.03159 1.000 49.33605 324 GLY A C 1
ATOM 4970 O O . GLY B 1 344 ? -35.11693 0.15152 -75.67404 1.000 58.87664 324 GLY A O 1
ATOM 4971 N N . LEU B 1 345 ? -32.99266 0.71714 -76.17631 1.000 47.74963 325 LEU A N 1
ATOM 4972 C CA . LEU B 1 345 ? -32.42755 -0.59353 -75.88996 1.000 56.61890 325 LEU A CA 1
ATOM 4973 C C . LEU B 1 345 ? -31.07590 -0.40356 -75.21740 1.000 53.85679 325 LEU A C 1
ATOM 4974 O O . LEU B 1 345 ? -30.30944 0.48809 -75.59179 1.000 53.51231 325 LEU A O 1
ATOM 4979 N N . SER B 1 346 ? -30.79333 -1.24106 -74.21517 1.000 51.38904 326 SER A N 1
ATOM 4980 C CA . SER B 1 346 ? -29.56290 -1.08733 -73.44292 1.000 54.45775 326 SER A CA 1
ATOM 4981 C C . SER B 1 346 ? -28.31900 -1.34653 -74.28109 1.000 55.27016 326 SER A C 1
ATOM 4982 O O . SER B 1 346 ? -27.26071 -0.76809 -74.00631 1.000 55.47015 326 SER A O 1
ATOM 4985 N N . ILE B 1 347 ? -28.41706 -2.21609 -75.28987 1.000 49.25810 327 ILE A N 1
ATOM 4986 C CA . ILE B 1 347 ? -27.26999 -2.47360 -76.15495 1.000 52.01841 327 ILE A CA 1
ATOM 4987 C C . ILE B 1 347 ? -26.84039 -1.19650 -76.86621 1.000 60.60381 327 ILE A C 1
ATOM 4988 O O . ILE B 1 347 ? -25.64610 -0.98109 -77.10667 1.000 58.62568 327 ILE A O 1
ATOM 4993 N N . MET B 1 348 ? -27.79683 -0.32377 -77.19624 1.000 60.75219 328 MET A N 1
ATOM 4994 C CA . MET B 1 348 ? -27.46209 0.95594 -77.81291 1.000 57.01489 328 MET A CA 1
ATOM 4995 C C . MET B 1 348 ? -26.59342 1.80348 -76.88966 1.000 57.44256 328 MET A C 1
ATOM 4996 O O . MET B 1 348 ? -25.61032 2.40926 -77.33306 1.000 55.94358 328 MET A O 1
ATOM 5001 N N . ASP B 1 349 ? -26.94698 1.86383 -75.60219 1.000 56.91158 329 ASP A N 1
ATOM 5002 C CA . ASP B 1 349 ? -26.17161 2.65113 -74.64688 1.000 56.44351 329 ASP A CA 1
ATOM 5003 C C . ASP B 1 349 ? -24.80070 2.03402 -74.39986 1.000 55.12508 329 ASP A C 1
ATOM 5004 O O . ASP B 1 349 ? -23.81216 2.75533 -74.22167 1.000 55.87306 329 ASP A O 1
ATOM 5009 N N . LEU B 1 350 ? -24.72259 0.70222 -74.37765 1.000 51.25187 330 LEU A N 1
ATOM 5010 C CA . LEU B 1 350 ? -23.46994 0.03495 -74.04421 1.000 53.09874 330 LEU A CA 1
ATOM 5011 C C . LEU B 1 350 ? -22.52319 -0.02222 -75.23940 1.000 56.08771 330 LEU A C 1
ATOM 5012 O O . LEU B 1 350 ? -21.30383 0.08789 -75.07031 1.000 55.10597 330 LEU A O 1
ATOM 5017 N N . CYS B 1 351 ? -23.05760 -0.20522 -76.45087 1.000 54.40274 331 CYS A N 1
ATOM 5018 C CA . CYS B 1 351 ? -22.19955 -0.23600 -77.63305 1.000 51.71465 331 CYS A CA 1
ATOM 5019 C C . CYS B 1 351 ? -21.64420 1.14904 -77.94897 1.000 52.85376 331 CYS A C 1
ATOM 5020 O O . CYS B 1 351 ? -20.49987 1.27470 -78.40019 1.000 59.28533 331 CYS A O 1
ATOM 5023 N N . MET B 1 352 ? -22.43760 2.19990 -77.71865 1.000 55.65589 332 MET A N 1
ATOM 5024 C CA . MET B 1 352 ? -21.93063 3.56095 -77.87354 1.000 56.37308 332 MET A CA 1
ATOM 5025 C C . MET B 1 352 ? -21.03147 3.96237 -76.71552 1.000 58.83286 332 MET A C 1
ATOM 5026 O O . MET B 1 352 ? -20.08171 4.72947 -76.91121 1.000 62.74396 332 MET A O 1
ATOM 5031 N N . GLY B 1 353 ? -21.30521 3.45972 -75.51119 1.000 52.58705 333 GLY A N 1
ATOM 5032 C CA . GLY B 1 353 ? -20.42469 3.75000 -74.39340 1.000 57.51635 333 GLY A CA 1
ATOM 5033 C C . GLY B 1 353 ? -19.07415 3.07540 -74.53797 1.000 51.79193 333 GLY A C 1
ATOM 5034 O O . GLY B 1 353 ? -18.03805 3.66385 -74.21664 1.000 57.51779 333 GLY A O 1
ATOM 5035 N N . LYS B 1 354 ? -19.06554 1.83283 -75.02742 1.000 48.99300 334 LYS A N 1
ATOM 5036 C CA . LYS B 1 354 ? -17.80412 1.13850 -75.26548 1.000 53.68733 334 LYS A CA 1
ATOM 5037 C C . LYS B 1 354 ? -16.99403 1.80666 -76.37098 1.000 57.85113 334 LYS A C 1
ATOM 5038 O O . LYS B 1 354 ? -15.77777 1.97802 -76.23298 1.000 58.21625 334 LYS A O 1
ATOM 5040 N N . TYR B 1 355 ? -17.64865 2.19542 -77.47074 1.000 53.80228 335 TYR A N 1
ATOM 5041 C CA . TYR B 1 355 ? -16.94107 2.85326 -78.56798 1.000 53.70111 335 TYR A CA 1
ATOM 5042 C C . TYR B 1 355 ? -16.28834 4.15154 -78.11394 1.000 58.55395 335 TYR A C 1
ATOM 5043 O O . TYR B 1 355 ? -15.12019 4.41245 -78.42444 1.000 62.52798 335 TYR A O 1
ATOM 5052 N N . ILE B 1 356 ? -17.03938 4.99489 -77.40256 1.000 59.15224 336 ILE A N 1
ATOM 5053 C CA . ILE B 1 356 ? -16.49519 6.27594 -76.95965 1.000 58.41357 336 ILE A CA 1
ATOM 5054 C C . ILE B 1 356 ? -15.35044 6.05895 -75.97939 1.000 58.88494 336 ILE A C 1
ATOM 5055 O O . ILE B 1 356 ? -14.29353 6.68937 -76.08674 1.000 61.64043 336 ILE A O 1
ATOM 5060 N N . TYR B 1 357 ? -15.53295 5.14383 -75.02431 1.000 55.81616 337 TYR A N 1
ATOM 5061 C CA . TYR B 1 357 ? -14.49249 4.90391 -74.02842 1.000 60.23663 337 TYR A CA 1
ATOM 5062 C C . TYR B 1 357 ? -13.20208 4.42118 -74.67920 1.000 62.69504 337 TYR A C 1
ATOM 5063 O O . TYR B 1 357 ? -12.10282 4.78621 -74.24398 1.000 65.87209 337 TYR A O 1
ATOM 5072 N N . GLU B 1 358 ? -13.31495 3.61282 -75.73137 1.000 63.15471 338 GLU A N 1
ATOM 5073 C CA . GLU B 1 358 ? -12.14683 3.06988 -76.41060 1.000 65.08873 338 GLU A CA 1
ATOM 5074 C C . GLU B 1 358 ? -11.55811 4.03798 -77.42603 1.000 63.07528 338 GLU A C 1
ATOM 5075 O O . GLU B 1 358 ? -10.51515 3.73489 -78.01597 1.000 63.82473 338 GLU A O 1
ATOM 5081 N N . ASN B 1 359 ? -12.19275 5.19251 -77.63509 1.000 60.22719 339 ASN A N 1
ATOM 5082 C CA . ASN B 1 359 ? -11.72310 6.16748 -78.60396 1.000 62.94463 339 ASN A CA 1
ATOM 5083 C C . ASN B 1 359 ? -11.59174 7.56974 -78.02642 1.000 66.05014 339 ASN A C 1
ATOM 5084 O O . ASN B 1 359 ? -11.11324 8.46634 -78.73001 1.000 75.46318 339 ASN A O 1
ATOM 5089 N N . ILE B 1 360 ? -11.99631 7.78744 -76.77765 1.000 65.00219 340 ILE A N 1
ATOM 5090 C CA . ILE B 1 360 ? -11.92894 9.11311 -76.17435 1.000 69.29424 340 ILE A CA 1
ATOM 5091 C C . ILE B 1 360 ? -10.52989 9.36866 -75.63340 1.000 67.95497 340 ILE A C 1
ATOM 5092 O O . ILE B 1 360 ? -9.88193 8.47373 -75.07465 1.000 62.67597 340 ILE A O 1
ATOM 5097 N N . GLN B 1 361 ? -10.05079 10.59234 -75.82300 1.000 68.55982 341 GLN A N 1
ATOM 5098 C CA . GLN B 1 361 ? -8.75531 11.00266 -75.31103 1.000 69.34704 341 GLN A CA 1
ATOM 5099 C C . GLN B 1 361 ? -8.90502 11.50188 -73.87734 1.000 73.39011 341 GLN A C 1
ATOM 5100 O O . GLN B 1 361 ? -9.98945 11.89277 -73.43767 1.000 73.73173 341 GLN A O 1
ATOM 5102 N N . ASP B 1 362 ? -7.79292 11.47174 -73.14268 1.000 74.74316 342 ASP A N 1
ATOM 5103 C CA . ASP B 1 362 ? -7.79631 11.87410 -71.74164 1.000 71.29453 342 ASP A CA 1
ATOM 5104 C C . ASP B 1 362 ? -8.19127 13.33289 -71.53790 1.000 76.85747 342 ASP A C 1
ATOM 5105 O O . ASP B 1 362 ? -8.50565 13.71661 -70.40575 1.000 81.75051 342 ASP A O 1
ATOM 5107 N N . ASP B 1 363 ? -8.18814 14.15278 -72.59286 1.000 84.54924 343 ASP A N 1
ATOM 5108 C CA . ASP B 1 363 ? -8.58291 15.54998 -72.43809 1.000 82.18901 343 ASP A CA 1
ATOM 5109 C C . ASP B 1 363 ? -10.07725 15.69553 -72.17622 1.000 87.55720 343 ASP A C 1
ATOM 5110 O O . ASP B 1 363 ? -10.50302 16.68096 -71.56283 1.000 91.94847 343 ASP A O 1
ATOM 5112 N N . ASP B 1 364 ? -10.88484 14.74476 -72.63763 1.000 81.54371 344 ASP A N 1
ATOM 5113 C CA . ASP B 1 364 ? -12.33238 14.77496 -72.46033 1.000 77.94585 344 ASP A CA 1
ATOM 5114 C C . ASP B 1 364 ? -12.80538 13.64767 -71.54908 1.000 79.63117 344 ASP A C 1
ATOM 5115 O O . ASP B 1 364 ? -13.81091 12.99016 -71.82077 1.000 74.22287 344 ASP A O 1
ATOM 5120 N N . ALA B 1 365 ? -12.09310 13.42369 -70.44834 1.000 83.99242 345 ALA A N 1
ATOM 5121 C CA . ALA B 1 365 ? -12.45386 12.35696 -69.52625 1.000 72.72405 345 ALA A CA 1
ATOM 5122 C C . ALA B 1 365 ? -11.71736 12.56498 -68.21388 1.000 71.98545 345 ALA A C 1
ATOM 5123 O O . ALA B 1 365 ? -10.57837 13.04036 -68.19576 1.000 71.20333 345 ALA A O 1
ATOM 5125 N N . VAL B 1 366 ? -12.38018 12.19620 -67.12185 1.000 71.63557 346 VAL A N 1
ATOM 5126 C CA . VAL B 1 366 ? -11.80933 12.26350 -65.78120 1.000 69.34640 346 VAL A CA 1
ATOM 5127 C C . VAL B 1 366 ? -11.27499 10.87544 -65.44174 1.000 69.14799 346 VAL A C 1
ATOM 5128 O O . VAL B 1 366 ? -12.02991 9.98327 -65.04546 1.000 70.75005 346 VAL A O 1
ATOM 5132 N N . VAL B 1 367 ? -9.96992 10.68701 -65.60408 1.000 70.34485 347 VAL A N 1
ATOM 5133 C CA . VAL B 1 367 ? -9.32840 9.39609 -65.37660 1.000 68.63578 347 VAL A CA 1
ATOM 5134 C C . VAL B 1 367 ? -8.97928 9.24490 -63.90205 1.000 71.50609 347 VAL A C 1
ATOM 5135 O O . VAL B 1 367 ? -8.30912 10.10570 -63.31875 1.000 77.43064 347 VAL A O 1
ATOM 5139 N N . VAL B 1 368 ? -9.43521 8.15038 -63.29861 1.000 70.88509 348 VAL A N 1
ATOM 5140 C CA . VAL B 1 368 ? -9.16703 7.83680 -61.89927 1.000 64.35449 348 VAL A CA 1
ATOM 5141 C C . VAL B 1 368 ? -8.22657 6.63877 -61.86601 1.000 71.73188 348 VAL A C 1
ATOM 5142 O O . VAL B 1 368 ? -8.57528 5.56021 -62.36073 1.000 71.76486 348 VAL A O 1
ATOM 5146 N N . ASN B 1 369 ? -7.05905 6.81046 -61.24465 1.000 77.40344 349 ASN A N 1
ATOM 5147 C CA . ASN B 1 369 ? -6.03998 5.77112 -61.17706 1.000 74.76507 349 ASN A CA 1
ATOM 5148 C C . ASN B 1 369 ? -6.08464 5.03486 -59.84447 1.000 72.39435 349 ASN A C 1
ATOM 5149 O O . ASN B 1 369 ? -6.36292 5.62289 -58.79579 1.000 67.89608 349 ASN A O 1
ATOM 5154 N N . ASP B 1 370 ? -5.78413 3.73525 -59.90280 1.000 74.83672 350 ASP A N 1
ATOM 5155 C CA . ASP B 1 370 ? -5.75317 2.85606 -58.73327 1.000 75.14427 350 ASP A CA 1
ATOM 5156 C C . ASP B 1 370 ? -7.11155 2.84132 -58.02816 1.000 70.48531 350 ASP A C 1
ATOM 5157 O O . ASP B 1 370 ? -7.23958 3.17065 -56.84591 1.000 72.58244 350 ASP A O 1
ATOM 5159 N N . PHE B 1 371 ? -8.13129 2.44570 -58.78581 1.000 69.33468 351 PHE A N 1
ATOM 5160 C CA . PHE B 1 371 ? -9.49580 2.37977 -58.27351 1.000 66.25671 351 PHE A CA 1
ATOM 5161 C C . PHE B 1 371 ? -9.73613 1.10893 -57.46694 1.000 59.65634 351 PHE A C 1
ATOM 5162 O O . PHE B 1 371 ? -8.81781 0.56459 -56.85768 1.000 62.58564 351 PHE A O 1
ATOM 5170 N N . HIS C 1 20 ? -59.03489 -42.51221 -56.99280 1.000 95.92262 0 HIS C N 1
ATOM 5171 C CA . HIS C 1 20 ? -59.14958 -41.47139 -55.97724 1.000 95.81393 0 HIS C CA 1
ATOM 5172 C C . HIS C 1 20 ? -59.23200 -40.07891 -56.60174 1.000 96.12662 0 HIS C C 1
ATOM 5173 O O . HIS C 1 20 ? -59.38932 -39.08410 -55.89290 1.000 95.79812 0 HIS C O 1
ATOM 5180 N N . MET C 1 21 ? -59.12737 -40.01167 -57.92675 1.000 77.54862 1 MET C N 1
ATOM 5181 C CA . MET C 1 21 ? -59.25422 -38.76151 -58.66031 1.000 69.87978 1 MET C CA 1
ATOM 5182 C C . MET C 1 21 ? -60.54147 -38.75177 -59.47652 1.000 65.71046 1 MET C C 1
ATOM 5183 O O . MET C 1 21 ? -61.11354 -39.79811 -59.79335 1.000 71.84224 1 MET C O 1
ATOM 5188 N N . LYS C 1 22 ? -60.99339 -37.54550 -59.81502 1.000 55.53563 2 LYS C N 1
ATOM 5189 C CA . LYS C 1 22 ? -62.23690 -37.34418 -60.55045 1.000 60.67080 2 LYS C CA 1
ATOM 5190 C C . LYS C 1 22 ? -61.95561 -36.44519 -61.74393 1.000 56.04750 2 LYS C C 1
ATOM 5191 O O . LYS C 1 22 ? -61.46369 -35.32579 -61.57426 1.000 58.09652 2 LYS C O 1
ATOM 5193 N N . VAL C 1 23 ? -62.26174 -36.92528 -62.94415 1.000 56.43059 3 VAL C N 1
ATOM 5194 C CA . VAL C 1 23 ? -62.14021 -36.11141 -64.14870 1.000 54.66812 3 VAL C CA 1
ATOM 5195 C C . VAL C 1 23 ? -63.49786 -35.47560 -64.42122 1.000 55.10234 3 VAL C C 1
ATOM 5196 O O . VAL C 1 23 ? -64.45952 -36.16417 -64.77108 1.000 59.60957 3 VAL C O 1
ATOM 5200 N N . ILE C 1 24 ? -63.57599 -34.15958 -64.26195 1.000 54.66480 4 ILE C N 1
ATOM 5201 C CA . ILE C 1 24 ? -64.80186 -33.40386 -64.48513 1.000 56.39242 4 ILE C CA 1
ATOM 5202 C C . ILE C 1 24 ? -64.64797 -32.63889 -65.79091 1.000 55.96711 4 ILE C C 1
ATOM 5203 O O . ILE C 1 24 ? -63.84275 -31.70442 -65.88820 1.000 49.15671 4 ILE C O 1
ATOM 5208 N N . ARG C 1 25 ? -65.42397 -33.03585 -66.79240 1.000 55.80555 5 ARG C N 1
ATOM 5209 C CA . ARG C 1 25 ? -65.34875 -32.46153 -68.12409 1.000 51.31633 5 ARG C CA 1
ATOM 5210 C C . ARG C 1 25 ? -66.20924 -31.20873 -68.21197 1.000 48.36969 5 ARG C C 1
ATOM 5211 O O . ARG C 1 25 ? -67.00659 -30.90745 -67.32273 1.000 53.06323 5 ARG C O 1
ATOM 5219 N N . ASP C 1 26 ? -66.02684 -30.47003 -69.30924 1.000 46.29740 6 ASP C N 1
ATOM 5220 C CA . ASP C 1 26 ? -66.77585 -29.23595 -69.52286 1.000 51.03422 6 ASP C CA 1
ATOM 5221 C C . ASP C 1 26 ? -68.27764 -29.45433 -69.36738 1.000 50.23417 6 ASP C C 1
ATOM 5222 O O . ASP C 1 26 ? -68.96220 -28.67752 -68.69293 1.000 55.96156 6 ASP C O 1
ATOM 5227 N N . LYS C 1 27 ? -68.80749 -30.51128 -69.98949 1.000 42.12820 7 LYS C N 1
ATOM 5228 C CA . LYS C 1 27 ? -70.23383 -30.80726 -69.87128 1.000 57.52022 7 LYS C CA 1
ATOM 5229 C C . LYS C 1 27 ? -70.62870 -31.10332 -68.42794 1.000 57.80578 7 LYS C C 1
ATOM 5230 O O . LYS C 1 27 ? -71.71179 -30.70867 -67.97798 1.000 55.33693 7 LYS C O 1
ATOM 5232 N N . ASP C 1 28 ? -69.77102 -31.81669 -67.69429 1.000 51.87940 8 ASP C N 1
ATOM 5233 C CA . ASP C 1 28 ? -70.07046 -32.14131 -66.30325 1.000 50.15969 8 ASP C CA 1
ATOM 5234 C C . ASP C 1 28 ? -70.10754 -30.89078 -65.43277 1.000 54.41060 8 ASP C C 1
ATOM 5235 O O . ASP C 1 28 ? -70.94524 -30.78185 -64.52970 1.000 62.83410 8 ASP C O 1
ATOM 5240 N N . ILE C 1 29 ? -69.20100 -29.94142 -65.67804 1.000 49.12623 9 ILE C N 1
ATOM 5241 C CA . ILE C 1 29 ? -69.21481 -28.69157 -64.92023 1.000 53.73181 9 ILE C CA 1
ATOM 5242 C C . ILE C 1 29 ? -70.51897 -27.94442 -65.16387 1.000 59.84111 9 ILE C C 1
ATOM 5243 O O . ILE C 1 29 ? -71.20476 -27.53220 -64.22009 1.000 56.50700 9 ILE C O 1
ATOM 5248 N N . LYS C 1 30 ? -70.87678 -27.75592 -66.43832 1.000 57.02416 10 LYS C N 1
ATOM 5249 C CA . LYS C 1 30 ? -72.12091 -27.06807 -66.76875 1.000 58.71734 10 LYS C CA 1
ATOM 5250 C C . LYS C 1 30 ? -73.32103 -27.77833 -66.15672 1.000 61.51436 10 LYS C C 1
ATOM 5251 O O . LYS C 1 30 ? -74.28471 -27.12987 -65.73440 1.000 61.57969 10 LYS C O 1
ATOM 5253 N N . SER C 1 31 ? -73.28283 -29.11259 -66.10613 1.000 66.19994 11 SER C N 1
ATOM 5254 C CA . SER C 1 31 ? -74.35884 -29.86566 -65.46747 1.000 64.86853 11 SER C CA 1
ATOM 5255 C C . SER C 1 31 ? -74.44850 -29.53963 -63.98135 1.000 63.57787 11 SER C C 1
ATOM 5256 O O . SER C 1 31 ? -75.52487 -29.20883 -63.47150 1.000 64.03025 11 SER C O 1
ATOM 5259 N N . PHE C 1 32 ? -73.32529 -29.65179 -63.26625 1.000 56.60713 12 PHE C N 1
ATOM 5260 C CA . PHE C 1 32 ? -73.29664 -29.31856 -61.84437 1.000 63.31802 12 PHE C CA 1
ATOM 5261 C C . PHE C 1 32 ? -73.82188 -27.90986 -61.60186 1.000 58.56018 12 PHE C C 1
ATOM 5262 O O . PHE C 1 32 ? -74.64030 -27.68091 -60.70387 1.000 55.87531 12 PHE C O 1
ATOM 5270 N N . LEU C 1 33 ? -73.34461 -26.94850 -62.39391 1.000 52.10848 13 LEU C N 1
ATOM 5271 C CA . LEU C 1 33 ? -73.75649 -25.56056 -62.21824 1.000 52.68980 13 LEU C CA 1
ATOM 5272 C C . LEU C 1 33 ? -75.24838 -25.39396 -62.48541 1.000 65.03457 13 LEU C C 1
ATOM 5273 O O . LEU C 1 33 ? -75.97596 -24.82198 -61.66605 1.000 66.23025 13 LEU C O 1
ATOM 5278 N N . ASN C 1 34 ? -75.72427 -25.89769 -63.62897 1.000 64.46949 14 ASN C N 1
ATOM 5279 C CA . ASN C 1 34 ? -77.13878 -25.76745 -63.96735 1.000 58.21718 14 ASN C CA 1
ATOM 5280 C C . ASN C 1 34 ? -78.03569 -26.38318 -62.90176 1.000 59.86235 14 ASN C C 1
ATOM 5281 O O . ASN C 1 34 ? -79.17073 -25.93251 -62.71164 1.000 60.71888 14 ASN C O 1
ATOM 5286 N N . LYS C 1 35 ? -77.54546 -27.39704 -62.19030 1.000 60.13066 15 LYS C N 1
ATOM 5287 C CA . LYS C 1 35 ? -78.33271 -28.08338 -61.17563 1.000 58.93332 15 LYS C CA 1
ATOM 5288 C C . LYS C 1 35 ? -78.28131 -27.41426 -59.80916 1.000 58.96973 15 LYS C C 1
ATOM 5289 O O . LYS C 1 35 ? -79.10305 -27.74463 -58.94769 1.000 56.46793 15 LYS C O 1
ATOM 5295 N N . ARG C 1 36 ? -77.35073 -26.48681 -59.58080 1.000 53.31032 16 ARG C N 1
ATOM 5296 C CA . ARG C 1 36 ? -77.19970 -25.89326 -58.25925 1.000 53.71524 16 ARG C CA 1
ATOM 5297 C C . ARG C 1 36 ? -77.07586 -24.37502 -58.27867 1.000 55.55927 16 ARG C C 1
ATOM 5298 O O . ARG C 1 36 ? -76.80315 -23.78292 -57.22954 1.000 56.18698 16 ARG C O 1
ATOM 5306 N N . LEU C 1 37 ? -77.26732 -23.72348 -59.42529 1.000 60.67799 17 LEU C N 1
ATOM 5307 C CA . LEU C 1 37 ? -77.07799 -22.27948 -59.53225 1.000 55.21956 17 LEU C CA 1
ATOM 5308 C C . LEU C 1 37 ? -78.43645 -21.60095 -59.40236 1.000 56.78296 17 LEU C C 1
ATOM 5309 O O . LEU C 1 37 ? -79.29063 -21.72778 -60.28588 1.000 58.40363 17 LEU C O 1
ATOM 5314 N N . THR C 1 38 ? -78.62512 -20.87879 -58.29763 1.000 53.31742 18 THR C N 1
ATOM 5315 C CA . THR C 1 38 ? -79.82163 -20.09103 -58.03437 1.000 52.73844 18 THR C CA 1
ATOM 5316 C C . THR C 1 38 ? -79.37972 -18.77455 -57.41453 1.000 55.32448 18 THR C C 1
ATOM 5317 O O . THR C 1 38 ? -78.22184 -18.61519 -57.01879 1.000 60.71373 18 THR C O 1
ATOM 5321 N N . ARG C 1 39 ? -80.31445 -17.82328 -57.32988 1.000 47.93131 19 ARG C N 1
ATOM 5322 C CA . ARG C 1 39 ? -80.02434 -16.55842 -56.65901 1.000 53.69897 19 ARG C CA 1
ATOM 5323 C C . ARG C 1 39 ? -79.44489 -16.79130 -55.26913 1.000 55.05705 19 ARG C C 1
ATOM 5324 O O . ARG C 1 39 ? -78.41898 -16.20828 -54.90015 1.000 53.70319 19 ARG C O 1
ATOM 5332 N N . GLU C 1 40 ? -80.09674 -17.65362 -54.48585 1.000 48.70856 20 GLU C N 1
ATOM 5333 C CA . GLU C 1 40 ? -79.63302 -17.94137 -53.13209 1.000 55.22969 20 GLU C CA 1
ATOM 5334 C C . GLU C 1 40 ? -78.29113 -18.66159 -53.14857 1.000 62.76358 20 GLU C C 1
ATOM 5335 O O . GLU C 1 40 ? -77.36341 -18.28922 -52.41969 1.000 57.49800 20 GLU C O 1
ATOM 5337 N N . SER C 1 41 ? -78.17938 -19.71137 -53.96681 1.000 59.76274 21 SER C N 1
ATOM 5338 C CA . SER C 1 41 ? -76.92467 -20.44945 -54.07747 1.000 58.47534 21 SER C CA 1
ATOM 5339 C C . SER C 1 41 ? -75.75686 -19.52615 -54.39992 1.000 58.40832 21 SER C C 1
ATOM 5340 O O . SER C 1 41 ? -74.68468 -19.63735 -53.79360 1.000 56.23641 21 SER C O 1
ATOM 5343 N N . ILE C 1 42 ? -75.94669 -18.60479 -55.34891 1.000 58.46768 22 ILE C N 1
ATOM 5344 C CA . ILE C 1 42 ? -74.87776 -17.67404 -55.70252 1.000 60.27526 22 ILE C CA 1
ATOM 5345 C C . ILE C 1 42 ? -74.48833 -16.83378 -54.49338 1.000 60.16812 22 ILE C C 1
ATOM 5346 O O . ILE C 1 42 ? -73.30116 -16.64392 -54.20701 1.000 60.05672 22 ILE C O 1
ATOM 5351 N N . PHE C 1 43 ? -75.47946 -16.33994 -53.75059 1.000 58.49643 23 PHE C N 1
ATOM 5352 C CA . PHE C 1 43 ? -75.20157 -15.46728 -52.61616 1.000 57.79029 23 PHE C CA 1
ATOM 5353 C C . PHE C 1 43 ? -74.67754 -16.23032 -51.40529 1.000 56.21543 23 PHE C C 1
ATOM 5354 O O . PHE C 1 43 ? -73.86467 -15.69205 -50.64397 1.000 55.96998 23 PHE C O 1
ATOM 5362 N N . SER C 1 44 ? -75.11333 -17.47491 -51.21411 1.000 52.90637 24 SER C N 1
ATOM 5363 C CA . SER C 1 44 ? -74.82340 -18.20396 -49.98747 1.000 51.51140 24 SER C CA 1
ATOM 5364 C C . SER C 1 44 ? -73.68918 -19.20846 -50.12309 1.000 53.44786 24 SER C C 1
ATOM 5365 O O . SER C 1 44 ? -73.09265 -19.58020 -49.10660 1.000 55.45443 24 SER C O 1
ATOM 5368 N N . GLN C 1 45 ? -73.37701 -19.65838 -51.33820 1.000 57.46598 25 GLN C N 1
ATOM 5369 C CA . GLN C 1 45 ? -72.39267 -20.71813 -51.52937 1.000 59.98241 25 GLN C CA 1
ATOM 5370 C C . GLN C 1 45 ? -71.26256 -20.30093 -52.45938 1.000 55.53648 25 GLN C C 1
ATOM 5371 O O . GLN C 1 45 ? -70.09474 -20.34118 -52.05901 1.000 56.04107 25 GLN C O 1
ATOM 5377 N N . PHE C 1 46 ? -71.57611 -19.89860 -53.69096 1.000 54.12582 26 PHE C N 1
ATOM 5378 C CA . PHE C 1 46 ? -70.54152 -19.67289 -54.69561 1.000 55.69333 26 PHE C CA 1
ATOM 5379 C C . PHE C 1 46 ? -69.75621 -18.39735 -54.41308 1.000 53.31558 26 PHE C C 1
ATOM 5380 O O . PHE C 1 46 ? -68.53001 -18.42985 -54.26081 1.000 55.02788 26 PHE C O 1
ATOM 5388 N N . GLN C 1 47 ? -70.44618 -17.26027 -54.35674 1.000 53.85030 27 GLN C N 1
ATOM 5389 C CA . GLN C 1 47 ? -69.79074 -15.98398 -54.07056 1.000 53.49518 27 GLN C CA 1
ATOM 5390 C C . GLN C 1 47 ? -68.95067 -16.00044 -52.79754 1.000 59.04247 27 GLN C C 1
ATOM 5391 O O . GLN C 1 47 ? -67.81867 -15.49210 -52.83346 1.000 57.94773 27 GLN C O 1
ATOM 5397 N N . PRO C 1 48 ? -69.42408 -16.52723 -51.65715 1.000 57.30789 28 PRO C N 1
ATOM 5398 C CA . PRO C 1 48 ? -68.55895 -16.54874 -50.46224 1.000 59.21535 28 PRO C CA 1
ATOM 5399 C C . PRO C 1 48 ? -67.23511 -17.26893 -50.66687 1.000 56.48906 28 PRO C C 1
ATOM 5400 O O . PRO C 1 48 ? -66.20999 -16.82291 -50.13521 1.000 55.81757 28 PRO C O 1
ATOM 5404 N N . VAL C 1 49 ? -67.22943 -18.38375 -51.40368 1.000 59.56883 29 VAL C N 1
ATOM 5405 C CA . VAL C 1 49 ? -65.98456 -19.11315 -51.64727 1.000 57.85034 29 VAL C CA 1
ATOM 5406 C C . VAL C 1 49 ? -65.01579 -18.26400 -52.46112 1.000 50.94613 29 VAL C C 1
ATOM 5407 O O . VAL C 1 49 ? -63.81741 -18.19186 -52.16017 1.000 57.62220 29 VAL C O 1
ATOM 5411 N N . LEU C 1 50 ? -65.52072 -17.61555 -53.51245 1.000 47.52846 30 LEU C N 1
ATOM 5412 C CA . LEU C 1 50 ? -64.65965 -16.79272 -54.35434 1.000 45.93645 30 LEU C CA 1
ATOM 5413 C C . LEU C 1 50 ? -64.14067 -15.58029 -53.59463 1.000 54.30544 30 LEU C C 1
ATOM 5414 O O . LEU C 1 50 ? -62.96538 -15.21708 -53.72394 1.000 57.67449 30 LEU C O 1
ATOM 5419 N N . LEU C 1 51 ? -65.00360 -14.93961 -52.80068 1.000 54.12021 31 LEU C N 1
ATOM 5420 C CA . LEU C 1 51 ? -64.56243 -13.80793 -51.99203 1.000 50.01238 31 LEU C CA 1
ATOM 5421 C C . LEU C 1 51 ? -63.47331 -14.22387 -51.01233 1.000 52.76407 31 LEU C C 1
ATOM 5422 O O . LEU C 1 51 ? -62.48102 -13.50717 -50.83435 1.000 56.80840 31 LEU C O 1
ATOM 5427 N N . ARG C 1 52 ? -63.63856 -15.38540 -50.37321 1.000 55.43883 32 ARG C N 1
ATOM 5428 C CA . ARG C 1 52 ? -62.62473 -15.87304 -49.44311 1.000 54.76458 32 ARG C CA 1
ATOM 5429 C C . ARG C 1 52 ? -61.31927 -16.17899 -50.16409 1.000 60.00530 32 ARG C C 1
ATOM 5430 O O . ARG C 1 52 ? -60.23447 -15.86826 -49.65824 1.000 54.91611 32 ARG C O 1
ATOM 5432 N N . GLY C 1 53 ? -61.40417 -16.80389 -51.34017 1.000 55.49461 33 GLY C N 1
ATOM 5433 C CA . GLY C 1 53 ? -60.20438 -17.05774 -52.12003 1.000 55.33028 33 GLY C CA 1
ATOM 5434 C C . GLY C 1 53 ? -59.48561 -15.78132 -52.50959 1.000 55.28045 33 GLY C C 1
ATOM 5435 O O . GLY C 1 53 ? -58.25703 -15.70104 -52.43448 1.000 60.44455 33 GLY C O 1
ATOM 5436 N N . LEU C 1 54 ? -60.24112 -14.76740 -52.93763 1.000 52.49795 34 LEU C N 1
ATOM 5437 C CA . LEU C 1 54 ? -59.62668 -13.49919 -53.31480 1.000 58.33001 34 LEU C CA 1
ATOM 5438 C C . LEU C 1 54 ? -58.99731 -12.81929 -52.10583 1.000 55.60679 34 LEU C C 1
ATOM 5439 O O . LEU C 1 54 ? -57.92064 -12.22000 -52.21164 1.000 56.36224 34 LEU C O 1
ATOM 5444 N N . ALA C 1 55 ? -59.65185 -12.90760 -50.94654 1.000 55.67807 35 ALA C N 1
ATOM 5445 C CA . ALA C 1 55 ? -59.07918 -12.33846 -49.73227 1.000 55.83285 35 ALA C CA 1
ATOM 5446 C C . ALA C 1 55 ? -57.87694 -13.14781 -49.26429 1.000 55.75057 35 ALA C C 1
ATOM 5447 O O . ALA C 1 55 ? -56.86000 -12.57691 -48.85389 1.000 60.28134 35 ALA C O 1
ATOM 5449 N N . THR C 1 56 ? -57.98578 -14.47913 -49.29455 1.000 54.74276 36 THR C N 1
ATOM 5450 C CA . THR C 1 56 ? -56.85236 -15.32651 -48.93762 1.000 49.67502 36 THR C CA 1
ATOM 5451 C C . THR C 1 56 ? -55.64505 -15.03127 -49.81698 1.000 56.57232 36 THR C C 1
ATOM 5452 O O . THR C 1 56 ? -54.51683 -14.93226 -49.32109 1.000 61.68976 36 THR C O 1
ATOM 5456 N N . TYR C 1 57 ? -55.86405 -14.88310 -51.12619 1.000 53.20403 37 TYR C N 1
ATOM 5457 C CA . TYR C 1 57 ? -54.76093 -14.58067 -52.03130 1.000 52.43248 37 TYR C CA 1
ATOM 5458 C C . TYR C 1 57 ? -54.12568 -13.23688 -51.69878 1.000 58.66544 37 TYR C C 1
ATOM 5459 O O . TYR C 1 57 ? -52.89658 -13.11067 -51.68292 1.000 62.92398 37 TYR C O 1
ATOM 5468 N N . ALA C 1 58 ? -54.94845 -12.21998 -51.43053 1.000 56.88957 38 ALA C N 1
ATOM 5469 C CA . ALA C 1 58 ? -54.42970 -10.88116 -51.17292 1.000 53.97528 38 ALA C CA 1
ATOM 5470 C C . ALA C 1 58 ? -53.55631 -10.81552 -49.92526 1.000 53.09786 38 ALA C C 1
ATOM 5471 O O . ALA C 1 58 ? -52.75318 -9.88609 -49.79562 1.000 61.15288 38 ALA C O 1
ATOM 5473 N N . ALA C 1 59 ? -53.68905 -11.77358 -49.00698 1.000 53.06196 39 ALA C N 1
ATOM 5474 C CA . ALA C 1 59 ? -52.90626 -11.73576 -47.77569 1.000 57.57207 39 ALA C CA 1
ATOM 5475 C C . ALA C 1 59 ? -51.46533 -12.17294 -48.01670 1.000 60.87282 39 ALA C C 1
ATOM 5476 O O . ALA C 1 59 ? -50.52387 -11.50162 -47.58081 1.000 63.24624 39 ALA C O 1
ATOM 5478 N N . ASN C 1 60 ? -51.27539 -13.29604 -48.70558 1.000 58.59487 40 ASN C N 1
ATOM 5479 C CA . ASN C 1 60 ? -49.95045 -13.81095 -49.05128 1.000 58.66790 40 ASN C CA 1
ATOM 5480 C C . ASN C 1 60 ? -49.90188 -14.05626 -50.55449 1.000 55.94890 40 ASN C C 1
ATOM 5481 O O . ASN C 1 60 ? -49.90071 -15.20572 -51.01127 1.000 57.66805 40 ASN C O 1
ATOM 5483 N N . PRO C 1 61 ? -49.87955 -12.98456 -51.35619 1.000 51.28850 41 PRO C N 1
ATOM 5484 C CA . PRO C 1 61 ? -49.99650 -13.16117 -52.81682 1.000 58.67790 41 PRO C CA 1
ATOM 5485 C C . PRO C 1 61 ? -48.88741 -13.99843 -53.42563 1.000 60.81662 41 PRO C C 1
ATOM 5486 O O . PRO C 1 61 ? -49.16312 -14.93905 -54.18056 1.000 56.41442 41 PRO C O 1
ATOM 5490 N N . ASN C 1 62 ? -47.63006 -13.67323 -53.12340 1.000 69.29023 42 ASN C N 1
ATOM 5491 C CA . ASN C 1 62 ? -46.51127 -14.34397 -53.77155 1.000 68.43661 42 ASN C CA 1
ATOM 5492 C C . ASN C 1 62 ? -46.34983 -15.78782 -53.31412 1.000 75.74949 42 ASN C C 1
ATOM 5493 O O . ASN C 1 62 ? -45.69932 -16.57440 -54.01182 1.000 80.36861 42 ASN C O 1
ATOM 5498 N N . ALA C 1 63 ? -46.92891 -16.15632 -52.17014 1.000 64.80877 43 ALA C N 1
ATOM 5499 C CA . ALA C 1 63 ? -46.82267 -17.52252 -51.67512 1.000 63.14599 43 ALA C CA 1
ATOM 5500 C C . ALA C 1 63 ? -47.92478 -18.42803 -52.20333 1.000 63.75517 43 ALA C C 1
ATOM 5501 O O . ALA C 1 63 ? -47.71346 -19.63999 -52.32893 1.000 58.58218 43 ALA C O 1
ATOM 5503 N N . ILE C 1 64 ? -49.08036 -17.86395 -52.54083 1.000 56.97144 44 ILE C N 1
ATOM 5504 C CA . ILE C 1 64 ? -50.21489 -18.64402 -53.02821 1.000 56.27375 44 ILE C CA 1
ATOM 5505 C C . ILE C 1 64 ? -50.19026 -18.75905 -54.54444 1.000 64.44811 44 ILE C C 1
ATOM 5506 O O . ILE C 1 64 ? -50.35763 -19.84835 -55.09819 1.000 62.48813 44 ILE C O 1
ATOM 5511 N N . VAL C 1 65 ? -49.99983 -17.64363 -55.23968 1.000 67.30630 45 VAL C N 1
ATOM 5512 C CA . VAL C 1 65 ? -49.86619 -17.67166 -56.69241 1.000 67.08354 45 VAL C CA 1
ATOM 5513 C C . VAL C 1 65 ? -48.43384 -17.29019 -57.04694 1.000 70.78798 45 VAL C C 1
ATOM 5514 O O . VAL C 1 65 ? -48.12757 -16.09852 -57.20260 1.000 74.04303 45 VAL C O 1
ATOM 5518 N N . PRO C 1 66 ? -47.52602 -18.25550 -57.15996 1.000 61.60997 46 PRO C N 1
ATOM 5519 C CA . PRO C 1 66 ? -46.15563 -17.94628 -57.57172 1.000 60.50778 46 PRO C CA 1
ATOM 5520 C C . PRO C 1 66 ? -46.13671 -17.41301 -58.99210 1.000 62.32614 46 PRO C C 1
ATOM 5521 O O . PRO C 1 66 ? -47.10287 -17.61078 -59.74532 1.000 63.10420 46 PRO C O 1
ATOM 5525 N N . PRO C 1 67 ? -45.07577 -16.70547 -59.38250 1.000 57.98210 47 PRO C N 1
ATOM 5526 C CA . PRO C 1 67 ? -44.99913 -16.17250 -60.74829 1.000 58.57245 47 PRO C CA 1
ATOM 5527 C C . PRO C 1 67 ? -45.27232 -17.24403 -61.79436 1.000 54.37534 47 PRO C C 1
ATOM 5528 O O . PRO C 1 67 ? -44.76184 -18.36320 -61.71875 1.000 55.96772 47 PRO C O 1
ATOM 5532 N N . ARG C 1 68 ? -46.09077 -16.88565 -62.77648 1.000 49.83021 48 ARG C N 1
ATOM 5533 C CA . ARG C 1 68 ? -46.52304 -17.82483 -63.79735 1.000 49.61846 48 ARG C CA 1
ATOM 5534 C C . ARG C 1 68 ? -45.41575 -18.05872 -64.81757 1.000 56.07324 48 ARG C C 1
ATOM 5535 O O . ARG C 1 68 ? -44.56284 -17.19758 -65.05054 1.000 63.70608 48 ARG C O 1
ATOM 5543 N N . ILE C 1 69 ? -45.43763 -19.23894 -65.43056 1.000 49.71911 49 ILE C N 1
ATOM 5544 C CA . ILE C 1 69 ? -44.47609 -19.61434 -66.46130 1.000 55.67726 49 ILE C CA 1
ATOM 5545 C C . ILE C 1 69 ? -45.18049 -19.57491 -67.80855 1.000 55.45200 49 ILE C C 1
ATOM 5546 O O . ILE C 1 69 ? -46.17752 -20.27644 -68.01865 1.000 54.44739 49 ILE C O 1
ATOM 5551 N N . VAL C 1 70 ? -44.65553 -18.76176 -68.72081 1.000 51.65142 50 VAL C N 1
ATOM 5552 C CA . VAL C 1 70 ? -45.19460 -18.60549 -70.06814 1.000 58.71039 50 VAL C CA 1
ATOM 5553 C C . VAL C 1 70 ? -44.11821 -19.00482 -71.06466 1.000 52.67881 50 VAL C C 1
ATOM 5554 O O . VAL C 1 70 ? -43.00986 -18.45568 -71.04396 1.000 51.20439 50 VAL C O 1
ATOM 5558 N N . GLN C 1 71 ? -44.44891 -19.94986 -71.94140 1.000 55.45152 51 GLN C N 1
ATOM 5559 C CA . GLN C 1 71 ? -43.53224 -20.42094 -72.96909 1.000 57.27861 51 GLN C CA 1
ATOM 5560 C C . GLN C 1 71 ? -44.28785 -20.59415 -74.27610 1.000 54.18180 51 GLN C C 1
ATOM 5561 O O . GLN C 1 71 ? -45.32193 -21.26682 -74.31488 1.000 52.56714 51 GLN C O 1
ATOM 5567 N N . GLN C 1 72 ? -43.76499 -20.00262 -75.34362 1.000 60.16628 52 GLN C N 1
ATOM 5568 C CA . GLN C 1 72 ? -44.36370 -20.18786 -76.65318 1.000 55.70622 52 GLN C CA 1
ATOM 5569 C C . GLN C 1 72 ? -44.01391 -21.57030 -77.18531 1.000 48.13125 52 GLN C C 1
ATOM 5570 O O . GLN C 1 72 ? -42.96460 -22.13415 -76.85767 1.000 50.19223 52 GLN C O 1
ATOM 5572 N N . SER C 1 73 ? -44.91389 -22.11614 -78.00589 1.000 53.83704 53 SER C N 1
ATOM 5573 C CA . SER C 1 73 ? -44.74142 -23.46088 -78.54443 1.000 47.71393 53 SER C CA 1
ATOM 5574 C C . SER C 1 73 ? -43.38867 -23.61457 -79.21518 1.000 51.39844 53 SER C C 1
ATOM 5575 O O . SER C 1 73 ? -42.98644 -22.77890 -80.02724 1.000 60.11395 53 SER C O 1
ATOM 5578 N N . ASN C 1 74 ? -42.70012 -24.70122 -78.88477 1.000 51.20087 54 ASN C N 1
ATOM 5579 C CA . ASN C 1 74 ? -41.46789 -25.07583 -79.55748 1.000 45.56694 54 ASN C CA 1
ATOM 5580 C C . ASN C 1 74 ? -41.71853 -26.00187 -80.74061 1.000 56.60127 54 ASN C C 1
ATOM 5581 O O . ASN C 1 74 ? -40.76454 -26.55578 -81.29871 1.000 59.76125 54 ASN C O 1
ATOM 5586 N N . ASN C 1 75 ? -42.97855 -26.18006 -81.12972 1.000 50.40401 55 ASN C N 1
ATOM 5587 C CA . ASN C 1 75 ? -43.32570 -26.94228 -82.31740 1.000 61.58996 55 ASN C CA 1
ATOM 5588 C C . ASN C 1 75 ? -43.42780 -25.99201 -83.50257 1.000 67.32150 55 ASN C C 1
ATOM 5589 O O . ASN C 1 75 ? -43.94900 -24.87872 -83.38170 1.000 61.15977 55 ASN C O 1
ATOM 5594 N N . SER C 1 76 ? -42.92594 -26.44345 -84.65254 1.000 70.75311 56 SER C N 1
ATOM 5595 C CA . SER C 1 76 ? -42.92483 -25.61204 -85.84974 1.000 75.19155 56 SER C CA 1
ATOM 5596 C C . SER C 1 76 ? -44.31017 -25.43519 -86.45506 1.000 68.85677 56 SER C C 1
ATOM 5597 O O . SER C 1 76 ? -44.52526 -24.47622 -87.20409 1.000 73.63606 56 SER C O 1
ATOM 5600 N N . GLU C 1 77 ? -45.25432 -26.32134 -86.14406 1.000 68.23898 57 GLU C N 1
ATOM 5601 C CA . GLU C 1 77 ? -46.59676 -26.26282 -86.70700 1.000 71.29642 57 GLU C CA 1
ATOM 5602 C C . GLU C 1 77 ? -47.62424 -25.72744 -85.71830 1.000 66.57155 57 GLU C C 1
ATOM 5603 O O . GLU C 1 77 ? -48.80710 -26.07031 -85.80924 1.000 70.01783 57 GLU C O 1
ATOM 5609 N N . SER C 1 78 ? -47.20239 -24.88234 -84.78226 1.000 66.89505 58 SER C N 1
ATOM 5610 C CA . SER C 1 78 ? -48.11734 -24.35014 -83.78522 1.000 63.64296 58 SER C CA 1
ATOM 5611 C C . SER C 1 78 ? -47.69657 -22.94811 -83.37395 1.000 64.47802 58 SER C C 1
ATOM 5612 O O . SER C 1 78 ? -46.50545 -22.66725 -83.22165 1.000 74.85150 58 SER C O 1
ATOM 5615 N N . ASP C 1 79 ? -48.68806 -22.07532 -83.19134 1.000 69.63621 59 ASP C N 1
ATOM 5616 C CA . ASP C 1 79 ? -48.47437 -20.73398 -82.66376 1.000 65.33021 59 ASP C CA 1
ATOM 5617 C C . ASP C 1 79 ? -49.05436 -20.59068 -81.26237 1.000 64.67975 59 ASP C C 1
ATOM 5618 O O . ASP C 1 79 ? -49.32264 -19.47345 -80.80928 1.000 67.74859 59 ASP C O 1
ATOM 5623 N N . THR C 1 80 ? -49.24867 -21.70840 -80.57207 1.000 62.84172 60 THR C N 1
ATOM 5624 C CA . THR C 1 80 ? -49.87770 -21.71030 -79.26334 1.000 65.35898 60 THR C CA 1
ATOM 5625 C C . THR C 1 80 ? -48.84959 -21.35900 -78.19636 1.000 67.33831 60 THR C C 1
ATOM 5626 O O . THR C 1 80 ? -47.70349 -21.81083 -78.24579 1.000 62.86685 60 THR C O 1
ATOM 5630 N N . THR C 1 81 ? -49.25208 -20.52396 -77.24467 1.000 60.67804 61 THR C N 1
ATOM 5631 C CA . THR C 1 81 ? -48.41542 -20.19113 -76.10149 1.000 55.67317 61 THR C CA 1
ATOM 5632 C C . THR C 1 81 ? -48.98142 -20.88343 -74.87163 1.000 59.92104 61 THR C C 1
ATOM 5633 O O . THR C 1 81 ? -50.17325 -20.75036 -74.57423 1.000 53.48087 61 THR C O 1
ATOM 5637 N N . HIS C 1 82 ? -48.12997 -21.60900 -74.15409 1.000 54.41001 62 HIS C N 1
ATOM 5638 C CA . HIS C 1 82 ? -48.55591 -22.35461 -72.97888 1.000 51.52085 62 HIS C CA 1
ATOM 5639 C C . HIS C 1 82 ? -48.16822 -21.57942 -71.73069 1.000 54.87148 62 HIS C C 1
ATOM 5640 O O . HIS C 1 82 ? -47.02610 -21.12762 -71.60068 1.000 56.34193 62 HIS C O 1
ATOM 5647 N N . VAL C 1 83 ? -49.12026 -21.42712 -70.81862 1.000 49.74131 63 VAL C N 1
ATOM 5648 C CA . VAL C 1 83 ? -48.91309 -20.69685 -69.57768 1.000 45.99191 63 VAL C CA 1
ATOM 5649 C C . VAL C 1 83 ? -49.22126 -21.64687 -68.42814 1.000 52.45063 63 VAL C C 1
ATOM 5650 O O . VAL C 1 83 ? -50.20821 -22.39268 -68.47479 1.000 49.51491 63 VAL C O 1
ATOM 5654 N N . PHE C 1 84 ? -48.32756 -21.68448 -67.44435 1.000 55.27261 64 PHE C N 1
ATOM 5655 C CA . PHE C 1 84 ? -48.46300 -22.55598 -66.28208 1.000 43.98534 64 PHE C CA 1
ATOM 5656 C C . PHE C 1 84 ? -48.60960 -21.67935 -65.04425 1.000 51.42843 64 PHE C C 1
ATOM 5657 O O . PHE C 1 84 ? -47.66764 -20.98125 -64.65280 1.000 48.41334 64 PHE C O 1
ATOM 5665 N N . MET C 1 85 ? -49.79052 -21.72714 -64.42715 1.000 53.70913 65 MET C N 1
ATOM 5666 C CA . MET C 1 85 ? -50.16358 -20.85797 -63.31266 1.000 48.14164 65 MET C CA 1
ATOM 5667 C C . MET C 1 85 ? -50.47479 -21.68911 -62.07561 1.000 48.62504 65 MET C C 1
ATOM 5668 O O . MET C 1 85 ? -51.62271 -22.11492 -61.87116 1.000 56.44453 65 MET C O 1
ATOM 5673 N N . PRO C 1 86 ? -49.48694 -21.94146 -61.22478 1.000 46.46534 66 PRO C N 1
ATOM 5674 C CA . PRO C 1 86 ? -49.73184 -22.71444 -60.00533 1.000 51.85576 66 PRO C CA 1
ATOM 5675 C C . PRO C 1 86 ? -50.40349 -21.87326 -58.93384 1.000 53.42723 66 PRO C C 1
ATOM 5676 O O . PRO C 1 86 ? -50.21627 -20.65773 -58.84955 1.000 52.89883 66 PRO C O 1
ATOM 5680 N N . CYS C 1 87 ? -51.20885 -22.54367 -58.11318 1.000 55.28206 67 CYS C N 1
ATOM 5681 C CA . CYS C 1 87 ? -51.88799 -21.89780 -56.99614 1.000 58.92607 67 CYS C CA 1
ATOM 5682 C C . CYS C 1 87 ? -51.78339 -22.80760 -55.78298 1.000 54.69709 67 CYS C C 1
ATOM 5683 O O . CYS C 1 87 ? -52.21205 -23.96413 -55.83578 1.000 55.43557 67 CYS C O 1
ATOM 5686 N N . ILE C 1 88 ? -51.20369 -22.28919 -54.70034 1.000 56.34936 68 ILE C N 1
ATOM 5687 C CA . ILE C 1 88 ? -51.02314 -23.04737 -53.46673 1.000 49.60776 68 ILE C CA 1
ATOM 5688 C C . ILE C 1 88 ? -51.63422 -22.25893 -52.31747 1.000 54.75371 68 ILE C C 1
ATOM 5689 O O . ILE C 1 88 ? -50.92136 -21.60060 -51.55111 1.000 55.91708 68 ILE C O 1
ATOM 5694 N N . SER C 1 89 ? -52.95477 -22.29344 -52.20941 1.000 55.63359 69 SER C N 1
ATOM 5695 C CA . SER C 1 89 ? -53.63208 -21.63605 -51.10866 1.000 57.26934 69 SER C CA 1
ATOM 5696 C C . SER C 1 89 ? -53.67907 -22.55521 -49.89166 1.000 60.25661 69 SER C C 1
ATOM 5697 O O . SER C 1 89 ? -53.47558 -23.76657 -50.00812 1.000 61.91435 69 SER C O 1
ATOM 5700 N N . PRO C 1 90 ? -53.92138 -21.99785 -48.70242 1.000 59.98186 70 PRO C N 1
ATOM 5701 C CA . PRO C 1 90 ? -54.07973 -22.85013 -47.51277 1.000 66.78080 70 PRO C CA 1
ATOM 5702 C C . PRO C 1 90 ? -55.10418 -23.95702 -47.68897 1.000 69.44733 70 PRO C C 1
ATOM 5703 O O . PRO C 1 90 ? -54.94813 -25.03530 -47.10609 1.000 73.68024 70 PRO C O 1
ATOM 5707 N N . THR C 1 91 ? -56.14732 -23.72972 -48.47657 1.000 64.89990 71 THR C N 1
ATOM 5708 C CA . THR C 1 91 ? -57.20765 -24.71044 -48.65032 1.000 64.86217 71 THR C CA 1
ATOM 5709 C C . THR C 1 91 ? -57.32075 -25.24171 -50.07181 1.000 72.49199 71 THR C C 1
ATOM 5710 O O . THR C 1 91 ? -57.79393 -26.36636 -50.25698 1.000 74.55578 71 THR C O 1
ATOM 5714 N N . GLU C 1 92 ? -56.89309 -24.47501 -51.07488 1.000 68.85723 72 GLU C N 1
ATOM 5715 C CA . GLU C 1 92 ? -57.01921 -24.85077 -52.48093 1.000 66.84474 72 GLU C CA 1
ATOM 5716 C C . GLU C 1 92 ? -55.63132 -24.89499 -53.10994 1.000 69.35943 72 GLU C C 1
ATOM 5717 O O . GLU C 1 92 ? -55.01188 -23.84865 -53.32732 1.000 71.41229 72 GLU C O 1
ATOM 5723 N N . VAL C 1 93 ? -55.14996 -26.09818 -53.41550 1.000 53.59011 73 VAL C N 1
ATOM 5724 C CA . VAL C 1 93 ? -53.81293 -26.30636 -53.96132 1.000 59.43158 73 VAL C CA 1
ATOM 5725 C C . VAL C 1 93 ? -53.93489 -26.99009 -55.31720 1.000 55.64878 73 VAL C C 1
ATOM 5726 O O . VAL C 1 93 ? -54.74349 -27.90956 -55.48523 1.000 55.28364 73 VAL C O 1
ATOM 5730 N N . GLY C 1 94 ? -53.12872 -26.55057 -56.27803 1.000 53.21960 74 GLY C N 1
ATOM 5731 C CA . GLY C 1 94 ? -53.13627 -27.17521 -57.58929 1.000 54.55760 74 GLY C CA 1
ATOM 5732 C C . GLY C 1 94 ? -52.47091 -26.28895 -58.63082 1.000 48.84596 74 GLY C C 1
ATOM 5733 O O . GLY C 1 94 ? -51.64065 -25.44303 -58.30737 1.000 50.63293 74 GLY C O 1
ATOM 5734 N N . ILE C 1 95 ? -52.86258 -26.51025 -59.88394 1.000 50.93715 75 ILE C N 1
ATOM 5735 C CA . ILE C 1 95 ? -52.27100 -25.81761 -61.02602 1.000 48.81207 75 ILE C CA 1
ATOM 5736 C C . ILE C 1 95 ? -53.31933 -25.68654 -62.12191 1.000 53.30570 75 ILE C C 1
ATOM 5737 O O . ILE C 1 95 ? -54.11805 -26.60007 -62.34947 1.000 48.42817 75 ILE C O 1
ATOM 5742 N N . LYS C 1 96 ? -53.33039 -24.53001 -62.78247 1.000 54.31081 76 LYS C N 1
ATOM 5743 C CA . LYS C 1 96 ? -54.11730 -24.30596 -63.98959 1.000 52.85614 76 LYS C CA 1
ATOM 5744 C C . LYS C 1 96 ? -53.17592 -24.11180 -65.17040 1.000 52.36988 76 LYS C C 1
ATOM 5745 O O . LYS C 1 96 ? -52.33519 -23.20664 -65.15262 1.000 49.86490 76 LYS C O 1
ATOM 5751 N N . VAL C 1 97 ? -53.31215 -24.95932 -66.18553 1.000 48.49035 77 VAL C N 1
ATOM 5752 C CA . VAL C 1 97 ? -52.53326 -24.86016 -67.41484 1.000 47.06104 77 VAL C CA 1
ATOM 5753 C C . VAL C 1 97 ? -53.49821 -24.52019 -68.54342 1.000 50.06512 77 VAL C C 1
ATOM 5754 O O . VAL C 1 97 ? -54.40574 -25.30344 -68.84717 1.000 52.41809 77 VAL C O 1
ATOM 5758 N N . ILE C 1 98 ? -53.31466 -23.35217 -69.15660 1.000 48.58756 78 ILE C N 1
ATOM 5759 C CA . ILE C 1 98 ? -54.15699 -22.90384 -70.25819 1.000 53.81614 78 ILE C CA 1
ATOM 5760 C C . ILE C 1 98 ? -53.26244 -22.56645 -71.44548 1.000 48.78728 78 ILE C C 1
ATOM 5761 O O . ILE C 1 98 ? -52.11283 -22.14384 -71.28304 1.000 45.45602 78 ILE C O 1
ATOM 5766 N N . SER C 1 99 ? -53.78795 -22.78569 -72.65061 1.000 50.81481 79 SER C N 1
ATOM 5767 C CA . SER C 1 99 ? -53.02941 -22.57586 -73.87633 1.000 54.44329 79 SER C CA 1
ATOM 5768 C C . SER C 1 99 ? -53.92777 -22.01102 -74.96675 1.000 60.20667 79 SER C C 1
ATOM 5769 O O . SER C 1 99 ? -55.05080 -22.48398 -75.16460 1.000 62.06278 79 SER C O 1
ATOM 5772 N N . GLY C 1 100 ? -53.42280 -21.00712 -75.67564 1.000 61.44003 80 GLY C N 1
ATOM 5773 C CA . GLY C 1 100 ? -54.16526 -20.39571 -76.75395 1.000 63.92891 80 GLY C CA 1
ATOM 5774 C C . GLY C 1 100 ? -53.23800 -19.74351 -77.75700 1.000 68.60130 80 GLY C C 1
ATOM 5775 O O . GLY C 1 100 ? -52.01625 -19.89708 -77.69736 1.000 68.84618 80 GLY C O 1
ATOM 5776 N N . GLY C 1 101 ? -53.83726 -18.99919 -78.68131 1.000 61.89518 81 GLY C N 1
ATOM 5777 C CA . GLY C 1 101 ? -53.08701 -18.33278 -79.71769 1.000 65.00398 81 GLY C CA 1
ATOM 5778 C C . GLY C 1 101 ? -53.85323 -18.25476 -81.02116 1.000 67.59501 81 GLY C C 1
ATOM 5779 O O . GLY C 1 101 ? -55.01074 -18.67447 -81.11139 1.000 69.29998 81 GLY C O 1
ATOM 5780 N N . PRO C 1 102 ? -53.21467 -17.70076 -82.06198 1.000 73.25357 82 PRO C N 1
ATOM 5781 C CA . PRO C 1 102 ? -53.87475 -17.57637 -83.37102 1.000 70.56430 82 PRO C CA 1
ATOM 5782 C C . PRO C 1 102 ? -54.47337 -18.86979 -83.90652 1.000 75.88037 82 PRO C C 1
ATOM 5783 O O . PRO C 1 102 ? -55.66893 -18.91036 -84.21360 1.000 72.27569 82 PRO C O 1
ATOM 5787 N N . SER C 1 103 ? -53.65982 -19.92542 -84.01881 1.000 86.68041 83 SER C N 1
ATOM 5788 C CA . SER C 1 103 ? -54.13470 -21.18291 -84.59564 1.000 86.41470 83 SER C CA 1
ATOM 5789 C C . SER C 1 103 ? -55.35620 -21.71147 -83.85315 1.000 87.44576 83 SER C C 1
ATOM 5790 O O . SER C 1 103 ? -56.37383 -22.04610 -84.47057 1.000 88.12660 83 SER C O 1
ATOM 5793 N N . ASN C 1 104 ? -55.27123 -21.79805 -82.52289 1.000 78.56643 84 ASN C N 1
ATOM 5794 C CA . ASN C 1 104 ? -56.41655 -22.24756 -81.73730 1.000 78.77889 84 ASN C CA 1
ATOM 5795 C C . ASN C 1 104 ? -57.59517 -21.29691 -81.88844 1.000 69.07309 84 ASN C C 1
ATOM 5796 O O . ASN C 1 104 ? -58.75284 -21.73072 -81.91957 1.000 64.96921 84 ASN C O 1
ATOM 5801 N N . ASN C 1 105 ? -57.32322 -19.99482 -81.97786 1.000 69.61958 85 ASN C N 1
ATOM 5802 C CA . ASN C 1 105 ? -58.40022 -19.03423 -82.18150 1.000 69.30868 85 ASN C CA 1
ATOM 5803 C C . ASN C 1 105 ? -59.04459 -19.23166 -83.54840 1.000 72.68123 85 ASN C C 1
ATOM 5804 O O . ASN C 1 105 ? -60.26797 -19.37319 -83.65848 1.000 73.15630 85 ASN C O 1
ATOM 5806 N N . THR C 1 106 ? -58.22613 -19.26683 -84.60570 1.000 72.79297 86 THR C N 1
ATOM 5807 C CA . THR C 1 106 ? -58.76226 -19.46871 -85.94956 1.000 69.73278 86 THR C CA 1
ATOM 5808 C C . THR C 1 106 ? -59.47820 -20.80939 -86.06285 1.000 73.86632 86 THR C C 1
ATOM 5809 O O . THR C 1 106 ? -60.52407 -20.90946 -86.71518 1.000 78.40310 86 THR C O 1
ATOM 5813 N N . LYS C 1 107 ? -58.93501 -21.85078 -85.42894 1.000 73.04340 87 LYS C N 1
ATOM 5814 C CA . LYS C 1 107 ? -59.58371 -23.15736 -85.41758 1.000 64.31569 87 LYS C CA 1
ATOM 5815 C C . LYS C 1 107 ? -60.81470 -23.19842 -84.52468 1.000 72.23979 87 LYS C C 1
ATOM 5816 O O . LYS C 1 107 ? -61.49732 -24.22824 -84.49029 1.000 81.03036 87 LYS C O 1
ATOM 5818 N N . GLY C 1 108 ? -61.11241 -22.11878 -83.80372 1.000 71.13919 88 GLY C N 1
ATOM 5819 C CA . GLY C 1 108 ? -62.27403 -22.06472 -82.94627 1.000 72.17732 88 GLY C CA 1
ATOM 5820 C C . GLY C 1 108 ? -62.09537 -22.65900 -81.56741 1.000 72.80352 88 GLY C C 1
ATOM 5821 O O . GLY C 1 108 ? -62.99517 -22.51258 -80.72993 1.000 74.02330 88 GLY C O 1
ATOM 5822 N N . LEU C 1 109 ? -60.97107 -23.32573 -81.29492 1.000 69.29714 89 LEU C N 1
ATOM 5823 C CA . LEU C 1 109 ? -60.77408 -23.91763 -79.97577 1.000 67.20267 89 LEU C CA 1
ATOM 5824 C C . LEU C 1 109 ? -60.53460 -22.85400 -78.91112 1.000 63.78632 89 LEU C C 1
ATOM 5825 O O . LEU C 1 109 ? -60.94043 -23.03193 -77.75688 1.000 66.23451 89 LEU C O 1
ATOM 5827 N N . GLY C 1 110 ? -59.89094 -21.74701 -79.27663 1.000 60.66944 90 GLY C N 1
ATOM 5828 C CA . GLY C 1 110 ? -59.60732 -20.69546 -78.32030 1.000 60.41562 90 GLY C CA 1
ATOM 5829 C C . GLY C 1 110 ? -58.61587 -21.14035 -77.25796 1.000 61.85119 90 GLY C C 1
ATOM 5830 O O . GLY C 1 110 ? -57.71165 -21.94584 -77.50179 1.000 65.23452 90 GLY C O 1
ATOM 5831 N N . PHE C 1 111 ? -58.79230 -20.60448 -76.05355 1.000 54.88043 91 PHE C N 1
ATOM 5832 C CA . PHE C 1 111 ? -57.94782 -20.98622 -74.93048 1.000 58.05375 91 PHE C CA 1
ATOM 5833 C C . PHE C 1 111 ? -58.38277 -22.35788 -74.42951 1.000 56.77830 91 PHE C C 1
ATOM 5834 O O . PHE C 1 111 ? -59.50998 -22.52346 -73.95044 1.000 55.32273 91 PHE C O 1
ATOM 5842 N N . GLN C 1 112 ? -57.49445 -23.33971 -74.54278 1.000 56.57494 92 GLN C N 1
ATOM 5843 C CA . GLN C 1 112 ? -57.77929 -24.69775 -74.11329 1.000 50.00739 92 GLN C CA 1
ATOM 5844 C C . GLN C 1 112 ? -56.80017 -25.08390 -73.01514 1.000 48.98687 92 GLN C C 1
ATOM 5845 O O . GLN C 1 112 ? -55.65465 -24.62424 -72.99167 1.000 54.03224 92 GLN C O 1
ATOM 5851 N N . GLY C 1 113 ? -57.26126 -25.92482 -72.09764 1.000 47.30037 93 GLY C N 1
ATOM 5852 C CA . GLY C 1 113 ? -56.41366 -26.34188 -70.99879 1.000 43.05797 93 GLY C CA 1
ATOM 5853 C C . GLY C 1 113 ? -57.23144 -27.02594 -69.92427 1.000 46.18285 93 GLY C C 1
ATOM 5854 O O . GLY C 1 113 ? -58.36682 -27.44051 -70.15971 1.000 51.52598 93 GLY C O 1
ATOM 5855 N N . CYS C 1 114 ? -56.63828 -27.13024 -68.74033 1.000 40.61523 94 CYS C N 1
ATOM 5856 C CA . CYS C 1 114 ? -57.29036 -27.82859 -67.64752 1.000 46.19606 94 CYS C CA 1
ATOM 5857 C C . CYS C 1 114 ? -56.85431 -27.21651 -66.32617 1.000 51.91633 94 CYS C C 1
ATOM 5858 O O . CYS C 1 114 ? -55.88233 -26.45900 -66.25258 1.000 49.18674 94 CYS C O 1
ATOM 5861 N N . VAL C 1 115 ? -57.60094 -27.55121 -65.27804 1.000 47.89292 95 VAL C N 1
ATOM 5862 C CA . VAL C 1 115 ? -57.28264 -27.15887 -63.91200 1.000 48.65908 95 VAL C CA 1
ATOM 5863 C C . VAL C 1 115 ? -57.11328 -28.42938 -63.09540 1.000 47.15933 95 VAL C C 1
ATOM 5864 O O . VAL C 1 115 ? -57.98006 -29.31008 -63.12522 1.000 45.71274 95 VAL C O 1
ATOM 5868 N N . MET C 1 116 ? -55.99954 -28.52600 -62.37732 1.000 47.91480 96 MET C N 1
ATOM 5869 C CA . MET C 1 116 ? -55.68068 -29.68926 -61.56324 1.000 44.24973 96 MET C CA 1
ATOM 5870 C C . MET C 1 116 ? -55.87906 -29.33753 -60.09664 1.000 42.93804 96 MET C C 1
ATOM 5871 O O . MET C 1 116 ? -55.32143 -28.34833 -59.61032 1.000 47.26717 96 MET C O 1
ATOM 5876 N N . ILE C 1 117 ? -56.65935 -30.15350 -59.39425 1.000 49.16301 97 ILE C N 1
ATOM 5877 C CA . ILE C 1 117 ? -56.94053 -29.95724 -57.97792 1.000 49.90909 97 ILE C CA 1
ATOM 5878 C C . ILE C 1 117 ? -56.20317 -31.03222 -57.19408 1.000 49.61592 97 ILE C C 1
ATOM 5879 O O . ILE C 1 117 ? -56.30791 -32.22395 -57.51020 1.000 53.45458 97 ILE C O 1
ATOM 5884 N N . LEU C 1 118 ? -55.45420 -30.61079 -56.17906 1.000 58.51573 98 LEU C N 1
ATOM 5885 C CA . LEU C 1 118 ? -54.65137 -31.50873 -55.36575 1.000 59.71438 98 LEU C CA 1
ATOM 5886 C C . LEU C 1 118 ? -55.12564 -31.45873 -53.92014 1.000 56.33873 98 LEU C C 1
ATOM 5887 O O . LEU C 1 118 ? -55.80289 -30.51694 -53.49773 1.000 54.39086 98 LEU C O 1
ATOM 5892 N N . ASP C 1 119 ? -54.75911 -32.48921 -53.16199 1.000 62.94523 99 ASP C N 1
ATOM 5893 C CA . ASP C 1 119 ? -55.02862 -32.49336 -51.73144 1.000 62.99695 99 ASP C CA 1
ATOM 5894 C C . ASP C 1 119 ? -54.15903 -31.44894 -51.04272 1.000 64.53951 99 ASP C C 1
ATOM 5895 O O . ASP C 1 119 ? -52.93603 -31.42884 -51.21879 1.000 62.86266 99 ASP C O 1
ATOM 5900 N N . GLU C 1 120 ? -54.79380 -30.58343 -50.24920 1.000 63.74068 100 GLU C N 1
ATOM 5901 C CA . GLU C 1 120 ? -54.09024 -29.46408 -49.63612 1.000 65.23757 100 GLU C CA 1
ATOM 5902 C C . GLU C 1 120 ? -53.10251 -29.89088 -48.55714 1.000 64.27638 100 GLU C C 1
ATOM 5903 O O . GLU C 1 120 ? -52.35654 -29.04099 -48.06019 1.000 67.61472 100 GLU C O 1
ATOM 5905 N N . VAL C 1 121 ? -53.06703 -31.17250 -48.18744 1.000 62.64049 101 VAL C N 1
ATOM 5906 C CA . VAL C 1 121 ? -52.17117 -31.66340 -47.15160 1.000 70.79460 101 VAL C CA 1
ATOM 5907 C C . VAL C 1 121 ? -51.18380 -32.68945 -47.69077 1.000 66.54523 101 VAL C C 1
ATOM 5908 O O . VAL C 1 121 ? -50.00840 -32.68403 -47.30860 1.000 80.23353 101 VAL C O 1
ATOM 5910 N N . THR C 1 122 ? -51.63022 -33.56945 -48.58614 1.000 70.65685 102 THR C N 1
ATOM 5911 C CA . THR C 1 122 ? -50.78453 -34.63535 -49.10976 1.000 64.08439 102 THR C CA 1
ATOM 5912 C C . THR C 1 122 ? -50.25973 -34.35654 -50.50916 1.000 55.98194 102 THR C C 1
ATOM 5913 O O . THR C 1 122 ? -49.19576 -34.86820 -50.87257 1.000 59.26631 102 THR C O 1
ATOM 5915 N N . GLY C 1 123 ? -50.97295 -33.55875 -51.29917 1.000 60.74443 103 GLY C N 1
ATOM 5916 C CA . GLY C 1 123 ? -50.56880 -33.31113 -52.66721 1.000 52.94065 103 GLY C CA 1
ATOM 5917 C C . GLY C 1 123 ? -50.99137 -34.37048 -53.65655 1.000 54.66233 103 GLY C C 1
ATOM 5918 O O . GLY C 1 123 ? -50.45792 -34.41051 -54.76851 1.000 63.97506 103 GLY C O 1
ATOM 5919 N N . GLU C 1 124 ? -51.93200 -35.23474 -53.29093 1.000 60.71889 104 GLU C N 1
ATOM 5920 C CA . GLU C 1 124 ? -52.40478 -36.25987 -54.20696 1.000 64.86717 104 GLU C CA 1
ATOM 5921 C C . GLU C 1 124 ? -53.40587 -35.66711 -55.19106 1.000 54.16746 104 GLU C C 1
ATOM 5922 O O . GLU C 1 124 ? -54.15451 -34.74079 -54.86659 1.000 55.11431 104 GLU C O 1
ATOM 5924 N N . LEU C 1 125 ? -53.40072 -36.20050 -56.41093 1.000 56.94557 105 LEU C N 1
ATOM 5925 C CA . LEU C 1 125 ? -54.32290 -35.73252 -57.43852 1.000 63.02953 105 LEU C CA 1
ATOM 5926 C C . LEU C 1 125 ? -55.75377 -36.07376 -57.04543 1.000 61.69686 105 LEU C C 1
ATOM 5927 O O . LEU C 1 125 ? -56.10014 -37.24915 -56.88412 1.000 59.17630 105 LEU C O 1
ATOM 5932 N N . ASN C 1 126 ? -56.58537 -35.04555 -56.89857 1.000 56.94470 106 ASN C N 1
ATOM 5933 C CA . ASN C 1 126 ? -57.98331 -35.23030 -56.54366 1.000 60.56177 106 ASN C CA 1
ATOM 5934 C C . ASN C 1 126 ? -58.94186 -34.95396 -57.68724 1.000 55.83463 106 ASN C C 1
ATOM 5935 O O . ASN C 1 126 ? -59.97430 -35.61936 -57.78141 1.000 61.93577 106 ASN C O 1
ATOM 5940 N N . ALA C 1 127 ? -58.62595 -34.00727 -58.56586 1.000 54.14566 107 ALA C N 1
ATOM 5941 C CA . ALA C 1 127 ? -59.57374 -33.63633 -59.60358 1.000 53.27633 107 ALA C CA 1
ATOM 5942 C C . ALA C 1 127 ? -58.83882 -33.01242 -60.77819 1.000 47.54965 107 ALA C C 1
ATOM 5943 O O . ALA C 1 127 ? -57.82588 -32.32717 -60.60950 1.000 47.00112 107 ALA C O 1
ATOM 5945 N N . ILE C 1 128 ? -59.36968 -33.26607 -61.96981 1.000 45.71691 108 ILE C N 1
ATOM 5946 C CA . ILE C 1 128 ? -58.91722 -32.63398 -63.19930 1.000 46.56988 108 ILE C CA 1
ATOM 5947 C C . ILE C 1 128 ? -60.13776 -32.04111 -63.88646 1.000 50.19659 108 ILE C C 1
ATOM 5948 O O . ILE C 1 128 ? -61.03041 -32.77894 -64.32238 1.000 55.75425 108 ILE C O 1
ATOM 5953 N N . PHE C 1 129 ? -60.17583 -30.71826 -63.98367 1.000 50.43810 109 PHE C N 1
ATOM 5954 C CA . PHE C 1 129 ? -61.27310 -30.00765 -64.61693 1.000 49.97197 109 PHE C CA 1
ATOM 5955 C C . PHE C 1 129 ? -60.85186 -29.57288 -66.01122 1.000 54.59509 109 PHE C C 1
ATOM 5956 O O . PHE C 1 129 ? -59.66360 -29.41528 -66.29478 1.000 49.19413 109 PHE C O 1
ATOM 5964 N N . ASN C 1 130 ? -61.83261 -29.37767 -66.88395 1.000 51.99198 110 ASN C N 1
ATOM 5965 C CA . ASN C 1 130 ? -61.56228 -28.67097 -68.12377 1.000 48.74564 110 ASN C CA 1
ATOM 5966 C C . ASN C 1 130 ? -61.61393 -27.18100 -67.81896 1.000 51.20956 110 ASN C C 1
ATOM 5967 O O . ASN C 1 130 ? -62.58166 -26.69270 -67.22387 1.000 48.93842 110 ASN C O 1
ATOM 5972 N N . ALA C 1 131 ? -60.57395 -26.45664 -68.23475 1.000 51.61198 111 ALA C N 1
ATOM 5973 C CA . ALA C 1 131 ? -60.44944 -25.06176 -67.83554 1.000 48.44484 111 ALA C CA 1
ATOM 5974 C C . ALA C 1 131 ? -61.47812 -24.17273 -68.51209 1.000 46.79774 111 ALA C C 1
ATOM 5975 O O . ALA C 1 131 ? -61.78942 -23.10338 -67.98247 1.000 49.94114 111 ALA C O 1
ATOM 5977 N N . ALA C 1 132 ? -62.01861 -24.59871 -69.65291 1.000 42.96307 112 ALA C N 1
ATOM 5978 C CA . ALA C 1 132 ? -62.94040 -23.79098 -70.44142 1.000 49.27467 112 ALA C CA 1
ATOM 5979 C C . ALA C 1 132 ? -64.13049 -23.33447 -69.60672 1.000 41.58580 112 ALA C C 1
ATOM 5980 O O . ALA C 1 132 ? -64.26790 -22.14267 -69.31083 1.000 42.67709 112 ALA C O 1
ATOM 5982 N N . CYS C 1 133 ? -64.99972 -24.27550 -69.23123 1.000 44.06370 113 CYS C N 1
ATOM 5983 C CA . CYS C 1 133 ? -66.17693 -23.92024 -68.44547 1.000 47.80023 113 CYS C CA 1
ATOM 5984 C C . CYS C 1 133 ? -65.78779 -23.34069 -67.09116 1.000 42.92987 113 CYS C C 1
ATOM 5985 O O . CYS C 1 133 ? -66.36780 -22.34183 -66.64759 1.000 36.31972 113 CYS C O 1
ATOM 5988 N N . LEU C 1 134 ? -64.80726 -23.95418 -66.41954 1.000 42.80891 114 LEU C N 1
ATOM 5989 C CA . LEU C 1 134 ? -64.40416 -23.47790 -65.09890 1.000 46.19969 114 LEU C CA 1
ATOM 5990 C C . LEU C 1 134 ? -63.95048 -22.02401 -65.14525 1.000 47.04385 114 LEU C C 1
ATOM 5991 O O . LEU C 1 134 ? -64.32566 -21.22484 -64.27917 1.000 46.30579 114 LEU C O 1
ATOM 5996 N N . THR C 1 135 ? -63.15696 -21.65728 -66.15691 1.000 42.56553 115 THR C N 1
ATOM 5997 C CA . THR C 1 135 ? -62.67674 -20.28089 -66.25816 1.000 40.22507 115 THR C CA 1
ATOM 5998 C C . THR C 1 135 ? -63.83182 -19.31641 -66.48335 1.000 45.89407 115 THR C C 1
ATOM 5999 O O . THR C 1 135 ? -63.89855 -18.24977 -65.86013 1.000 45.12381 115 THR C O 1
ATOM 6003 N N . ALA C 1 136 ? -64.74788 -19.67214 -67.38625 1.000 46.42912 116 ALA C N 1
ATOM 6004 C CA . ALA C 1 136 ? -65.88016 -18.79908 -67.66903 1.000 42.25954 116 ALA C CA 1
ATOM 6005 C C . ALA C 1 136 ? -66.74140 -18.59271 -66.43091 1.000 37.07253 116 ALA C C 1
ATOM 6006 O O . ALA C 1 136 ? -67.17758 -17.46993 -66.15300 1.000 40.58289 116 ALA C O 1
ATOM 6008 N N . PHE C 1 137 ? -67.00068 -19.66268 -65.67480 1.000 38.07540 117 PHE C N 1
ATOM 6009 C CA . PHE C 1 137 ? -67.85208 -19.53394 -64.49588 1.000 43.92670 117 PHE C CA 1
ATOM 6010 C C . PHE C 1 137 ? -67.19862 -18.66202 -63.42879 1.000 47.91612 117 PHE C C 1
ATOM 6011 O O . PHE C 1 137 ? -67.85018 -17.78051 -62.85645 1.000 49.55057 117 PHE C O 1
ATOM 6019 N N . ARG C 1 138 ? -65.91567 -18.90377 -63.12783 1.000 42.77676 118 ARG C N 1
ATOM 6020 C CA . ARG C 1 138 ? -65.25913 -18.11429 -62.08709 1.000 38.90981 118 ARG C CA 1
ATOM 6021 C C . ARG C 1 138 ? -65.15403 -16.65199 -62.49959 1.000 38.86240 118 ARG C C 1
ATOM 6022 O O . ARG C 1 138 ? -65.25271 -15.75358 -61.65587 1.000 47.58972 118 ARG C O 1
ATOM 6030 N N . THR C 1 139 ? -64.95697 -16.39675 -63.79470 1.000 42.34741 119 THR C N 1
ATOM 6031 C CA . THR C 1 139 ? -64.92316 -15.02452 -64.28663 1.000 43.73053 119 THR C CA 1
ATOM 6032 C C . THR C 1 139 ? -66.28473 -14.35884 -64.14254 1.000 37.12652 119 THR C C 1
ATOM 6033 O O . THR C 1 139 ? -66.37558 -13.19687 -63.72894 1.000 38.68741 119 THR C O 1
ATOM 6037 N N . ALA C 1 140 ? -67.35521 -15.08422 -64.46954 1.000 41.97288 120 ALA C N 1
ATOM 6038 C CA . ALA C 1 140 ? -68.69381 -14.53212 -64.30418 1.000 39.89033 120 ALA C CA 1
ATOM 6039 C C . ALA C 1 140 ? -69.02422 -14.33800 -62.83153 1.000 41.16762 120 ALA C C 1
ATOM 6040 O O . ALA C 1 140 ? -69.68857 -13.36267 -62.46200 1.000 47.88498 120 ALA C O 1
ATOM 6042 N N . LEU C 1 141 ? -68.57419 -15.25882 -61.97493 1.000 40.91659 121 LEU C N 1
ATOM 6043 C CA . LEU C 1 141 ? -68.80677 -15.09854 -60.54418 1.000 43.73866 121 LEU C CA 1
ATOM 6044 C C . LEU C 1 141 ? -68.03744 -13.90834 -59.98076 1.000 46.64674 121 LEU C C 1
ATOM 6045 O O . LEU C 1 141 ? -68.51387 -13.24818 -59.05026 1.000 42.22451 121 LEU C O 1
ATOM 6050 N N . ALA C 1 142 ? -66.85805 -13.60972 -60.53153 1.000 41.58090 122 ALA C N 1
ATOM 6051 C CA . ALA C 1 142 ? -66.12113 -12.43253 -60.08245 1.000 39.05133 122 ALA C CA 1
ATOM 6052 C C . ALA C 1 142 ? -66.81628 -11.14960 -60.51813 1.000 45.27286 122 ALA C C 1
ATOM 6053 O O . ALA C 1 142 ? -66.86255 -10.17304 -59.75975 1.000 44.18973 122 ALA C O 1
ATOM 6055 N N . SER C 1 143 ? -67.35623 -11.13022 -61.73943 1.000 39.67491 123 SER C N 1
ATOM 6056 C CA . SER C 1 143 ? -68.07570 -9.95052 -62.20669 1.000 42.63152 123 SER C CA 1
ATOM 6057 C C . SER C 1 143 ? -69.28779 -9.66117 -61.33165 1.000 45.08847 123 SER C C 1
ATOM 6058 O O . SER C 1 143 ? -69.53382 -8.50713 -60.96146 1.000 41.01250 123 SER C O 1
ATOM 6061 N N . VAL C 1 144 ? -70.04770 -10.69806 -60.97358 1.000 42.83791 124 VAL C N 1
ATOM 6062 C CA . VAL C 1 144 ? -71.23037 -10.48662 -60.14646 1.000 48.90423 124 VAL C CA 1
ATOM 6063 C C . VAL C 1 144 ? -70.85572 -10.27001 -58.68833 1.000 51.82232 124 VAL C C 1
ATOM 6064 O O . VAL C 1 144 ? -71.65632 -9.71178 -57.92807 1.000 53.16314 124 VAL C O 1
ATOM 6068 N N . LEU C 1 145 ? -69.66366 -10.70769 -58.27414 1.000 46.67930 125 LEU C N 1
ATOM 6069 C CA . LEU C 1 145 ? -69.23472 -10.48459 -56.89825 1.000 49.69261 125 LEU C CA 1
ATOM 6070 C C . LEU C 1 145 ? -69.12845 -8.99622 -56.59247 1.000 52.38888 125 LEU C C 1
ATOM 6071 O O . LEU C 1 145 ? -69.44091 -8.55849 -55.47921 1.000 58.11811 125 LEU C O 1
ATOM 6076 N N . GLY C 1 146 ? -68.71454 -8.20026 -57.57425 1.000 49.77786 126 GLY C N 1
ATOM 6077 C CA . GLY C 1 146 ? -68.65878 -6.76325 -57.40024 1.000 49.69785 126 GLY C CA 1
ATOM 6078 C C . GLY C 1 146 ? -69.96944 -6.09012 -57.74738 1.000 54.04497 126 GLY C C 1
ATOM 6079 O O . GLY C 1 146 ? -70.36693 -5.11705 -57.09936 1.000 59.17319 126 GLY C O 1
ATOM 6080 N N . LEU C 1 147 ? -70.65380 -6.61483 -58.76742 1.000 47.99868 127 LEU C N 1
ATOM 6081 C CA . LEU C 1 147 ? -71.93002 -6.04450 -59.18920 1.000 51.96085 127 LEU C CA 1
ATOM 6082 C C . LEU C 1 147 ? -72.97087 -6.14153 -58.07898 1.000 50.08386 127 LEU C C 1
ATOM 6083 O O . LEU C 1 147 ? -73.64713 -5.15701 -57.75944 1.000 47.69253 127 LEU C O 1
ATOM 6088 N N . THR C 1 148 ? -73.12725 -7.33162 -57.49094 1.000 54.41461 128 THR C N 1
ATOM 6089 C CA . THR C 1 148 ? -74.09531 -7.51504 -56.41301 1.000 58.11442 128 THR C CA 1
ATOM 6090 C C . THR C 1 148 ? -73.76078 -6.68218 -55.18247 1.000 54.95165 128 THR C C 1
ATOM 6091 O O . THR C 1 148 ? -74.63940 -6.45414 -54.34450 1.000 57.48409 128 THR C O 1
ATOM 6095 N N . ARG C 1 149 ? -72.51188 -6.24262 -55.04120 1.000 58.05781 129 ARG C N 1
ATOM 6096 C CA . ARG C 1 149 ? -72.11710 -5.43717 -53.89333 1.000 60.16351 129 ARG C CA 1
ATOM 6097 C C . ARG C 1 149 ? -72.39730 -3.95646 -54.12029 1.000 61.63353 129 ARG C C 1
ATOM 6098 O O . ARG C 1 149 ? -72.81186 -3.25341 -53.19210 1.000 61.82005 129 ARG C O 1
ATOM 6106 N N . VAL C 1 150 ? -72.21367 -3.47628 -55.34596 1.000 59.71495 130 VAL C N 1
ATOM 6107 C CA . VAL C 1 150 ? -72.40628 -2.06024 -55.63614 1.000 58.47302 130 VAL C CA 1
ATOM 6108 C C . VAL C 1 150 ? -73.84450 -1.77194 -56.03949 1.000 56.61993 130 VAL C C 1
ATOM 6109 O O . VAL C 1 150 ? -74.39642 -0.72708 -55.68867 1.000 64.55621 130 VAL C O 1
ATOM 6113 N N . VAL C 1 151 ? -74.46792 -2.68806 -56.77174 1.000 59.60790 131 VAL C N 1
ATOM 6114 C CA . VAL C 1 151 ? -75.85485 -2.53695 -57.20349 1.000 59.40383 131 VAL C CA 1
ATOM 6115 C C . VAL C 1 151 ? -76.66359 -3.70594 -56.65317 1.000 58.85004 131 VAL C C 1
ATOM 6116 O O . VAL C 1 151 ? -76.82531 -4.72395 -57.34286 1.000 57.52445 131 VAL C O 1
ATOM 6120 N N . PRO C 1 152 ? -77.17062 -3.61442 -55.42337 1.000 56.34530 132 PRO C N 1
ATOM 6121 C CA . PRO C 1 152 ? -77.92168 -4.73581 -54.84737 1.000 63.78464 132 PRO C CA 1
ATOM 6122 C C . PRO C 1 152 ? -79.13822 -5.08756 -55.68978 1.000 63.63133 132 PRO C C 1
ATOM 6123 O O . PRO C 1 152 ? -79.70360 -4.24562 -56.39026 1.000 64.46053 132 PRO C O 1
ATOM 6127 N N . VAL C 1 153 ? -79.53563 -6.36108 -55.62063 1.000 64.41659 133 VAL C N 1
ATOM 6128 C CA . VAL C 1 153 ? -80.64542 -6.84291 -56.43475 1.000 62.99512 133 VAL C CA 1
ATOM 6129 C C . VAL C 1 153 ? -81.97133 -6.21906 -56.03798 1.000 67.20940 133 VAL C C 1
ATOM 6130 O O . VAL C 1 153 ? -82.96817 -6.39874 -56.74487 1.000 63.58002 133 VAL C O 1
ATOM 6134 N N . ASP C 1 154 ? -82.00826 -5.48240 -54.93300 1.000 74.65274 134 ASP C N 1
ATOM 6135 C CA . ASP C 1 154 ? -83.19119 -4.73399 -54.54520 1.000 78.85267 134 ASP C CA 1
ATOM 6136 C C . ASP C 1 154 ? -83.10389 -3.27188 -54.95205 1.000 77.18362 134 ASP C C 1
ATOM 6137 O O . ASP C 1 154 ? -83.99591 -2.49053 -54.60702 1.000 80.55294 134 ASP C O 1
ATOM 6142 N N . SER C 1 155 ? -82.05093 -2.88856 -55.67085 1.000 67.50844 135 SER C N 1
ATOM 6143 C CA . SER C 1 155 ? -81.87619 -1.50356 -56.08152 1.000 72.23858 135 SER C CA 1
ATOM 6144 C C . SER C 1 155 ? -83.00655 -1.06398 -57.00515 1.000 78.99193 135 SER C C 1
ATOM 6145 O O . SER C 1 155 ? -83.55847 -1.85362 -57.77594 1.000 76.46612 135 SER C O 1
ATOM 6148 N N . VAL C 1 156 ? -83.33767 0.22550 -56.92629 1.000 94.38360 136 VAL C N 1
ATOM 6149 C CA . VAL C 1 156 ? -84.37968 0.82509 -57.74711 1.000 95.40399 136 VAL C CA 1
ATOM 6150 C C . VAL C 1 156 ? -83.79421 1.62849 -58.89397 1.000 96.87619 136 VAL C C 1
ATOM 6151 O O . VAL C 1 156 ? -84.54590 2.15955 -59.72436 1.000 106.78201 136 VAL C O 1
ATOM 6153 N N . ASP C 1 157 ? -82.46723 1.71414 -58.97504 1.000 73.98204 137 ASP C N 1
ATOM 6154 C CA . ASP C 1 157 ? -81.76117 2.49879 -59.97998 1.000 76.53656 137 ASP C CA 1
ATOM 6155 C C . ASP C 1 157 ? -81.14470 1.62113 -61.06617 1.000 79.99238 137 ASP C C 1
ATOM 6156 O O . ASP C 1 157 ? -80.02367 1.86272 -61.51608 1.000 78.21973 137 ASP C O 1
ATOM 6161 N N . VAL C 1 158 ? -81.86951 0.59632 -61.50471 1.000 77.15998 138 VAL C N 1
ATOM 6162 C CA . VAL C 1 158 ? -81.37293 -0.35119 -62.49599 1.000 71.50091 138 VAL C CA 1
ATOM 6163 C C . VAL C 1 158 ? -82.21549 -0.21818 -63.75633 1.000 71.97682 138 VAL C C 1
ATOM 6164 O O . VAL C 1 158 ? -83.43723 -0.40197 -63.71489 1.000 81.08003 138 VAL C O 1
ATOM 6168 N N . LEU C 1 159 ? -81.56923 0.08764 -64.87631 1.000 66.00872 139 LEU C N 1
ATOM 6169 C CA . LEU C 1 159 ? -82.25409 0.09053 -66.15780 1.000 59.39220 139 LEU C CA 1
ATOM 6170 C C . LEU C 1 159 ? -82.67136 -1.33858 -66.52439 1.000 62.73415 139 LEU C C 1
ATOM 6171 O O . LEU C 1 159 ? -82.05829 -2.30757 -66.06867 1.000 66.89164 139 LEU C O 1
ATOM 6176 N N . PRO C 1 160 ? -83.70648 -1.50030 -67.35568 1.000 63.59833 140 PRO C N 1
ATOM 6177 C CA . PRO C 1 160 ? -84.28052 -2.83763 -67.57250 1.000 60.38050 140 PRO C CA 1
ATOM 6178 C C . PRO C 1 160 ? -83.55557 -3.70154 -68.59822 1.000 57.37908 140 PRO C C 1
ATOM 6179 O O . PRO C 1 160 ? -83.99018 -4.83292 -68.84432 1.000 61.54754 140 PRO C O 1
ATOM 6183 N N . GLU C 1 161 ? -82.48264 -3.23037 -69.21842 1.000 58.50754 141 GLU C N 1
ATOM 6184 C CA . GLU C 1 161 ? -81.81197 -4.01421 -70.24273 1.000 52.36579 141 GLU C CA 1
ATOM 6185 C C . GLU C 1 161 ? -80.39214 -4.37166 -69.81401 1.000 53.43867 141 GLU C C 1
ATOM 6186 O O . GLU C 1 161 ? -79.77686 -3.70381 -68.97857 1.000 55.40430 141 GLU C O 1
ATOM 6192 N N . LEU C 1 162 ? -79.88348 -5.45561 -70.39066 1.000 49.53098 142 LEU C N 1
ATOM 6193 C CA . LEU C 1 162 ? -78.50631 -5.88464 -70.20116 1.000 48.40323 142 LEU C CA 1
ATOM 6194 C C . LEU C 1 162 ? -77.83244 -6.02075 -71.55894 1.000 48.21513 142 LEU C C 1
ATOM 6195 O O . LEU C 1 162 ? -78.41004 -6.57939 -72.49601 1.000 54.51612 142 LEU C O 1
ATOM 6200 N N . CYS C 1 163 ? -76.60477 -5.51868 -71.65720 1.000 45.87067 143 CYS C N 1
ATOM 6201 C CA . CYS C 1 163 ? -75.80812 -5.60745 -72.87401 1.000 50.38552 143 CYS C CA 1
ATOM 6202 C C . CYS C 1 163 ? -74.49737 -6.30898 -72.55676 1.000 51.16979 143 CYS C C 1
ATOM 6203 O O . CYS C 1 163 ? -73.75100 -5.86692 -71.67767 1.000 40.89089 143 CYS C O 1
ATOM 6206 N N . VAL C 1 164 ? -74.22265 -7.40213 -73.26014 1.000 48.91721 144 VAL C N 1
ATOM 6207 C CA . VAL C 1 164 ? -72.95369 -8.10906 -73.14174 1.000 49.17366 144 VAL C CA 1
ATOM 6208 C C . VAL C 1 164 ? -72.23219 -8.00855 -74.48098 1.000 43.42874 144 VAL C C 1
ATOM 6209 O O . VAL C 1 164 ? -72.77190 -8.41233 -75.51877 1.000 51.89282 144 VAL C O 1
ATOM 6213 N N . PHE C 1 165 ? -71.03116 -7.43655 -74.46361 1.000 49.41519 145 PHE C N 1
ATOM 6214 C CA . PHE C 1 165 ? -70.16706 -7.40222 -75.63884 1.000 47.32396 145 PHE C CA 1
ATOM 6215 C C . PHE C 1 165 ? -69.32972 -8.67403 -75.63671 1.000 43.22834 145 PHE C C 1
ATOM 6216 O O . PHE C 1 165 ? -68.43503 -8.83298 -74.80139 1.000 50.67137 145 PHE C O 1
ATOM 6224 N N . GLY C 1 166 ? -69.62881 -9.58239 -76.55613 1.000 38.52035 146 GLY C N 1
ATOM 6225 C CA . GLY C 1 166 ? -68.92396 -10.84311 -76.66648 1.000 40.62956 146 GLY C CA 1
ATOM 6226 C C . GLY C 1 166 ? -69.88039 -12.01505 -76.75644 1.000 41.35238 146 GLY C C 1
ATOM 6227 O O . GLY C 1 166 ? -71.08933 -11.89275 -76.57431 1.000 46.71873 146 GLY C O 1
ATOM 6228 N N . VAL C 1 167 ? -69.29657 -13.17239 -77.04648 1.000 35.83194 147 VAL C N 1
ATOM 6229 C CA . VAL C 1 167 ? -70.01424 -14.42938 -77.16279 1.000 39.13284 147 VAL C CA 1
ATOM 6230 C C . VAL C 1 167 ? -69.22058 -15.50123 -76.42867 1.000 41.33666 147 VAL C C 1
ATOM 6231 O O . VAL C 1 167 ? -68.20081 -15.22519 -75.79120 1.000 49.10594 147 VAL C O 1
ATOM 6235 N N . GLY C 1 168 ? -69.70478 -16.73054 -76.51175 1.000 36.40141 148 GLY C N 1
ATOM 6236 C CA . GLY C 1 168 ? -68.98720 -17.83549 -75.93022 1.000 40.36366 148 GLY C CA 1
ATOM 6237 C C . GLY C 1 168 ? -69.40671 -18.13662 -74.50866 1.000 41.85241 148 GLY C C 1
ATOM 6238 O O . GLY C 1 168 ? -70.44077 -17.69117 -74.00006 1.000 40.33151 148 GLY C O 1
ATOM 6239 N N . GLN C 1 169 ? -68.56472 -18.94564 -73.86293 1.000 44.39939 149 GLN C N 1
ATOM 6240 C CA . GLN C 1 169 ? -68.82911 -19.37219 -72.49380 1.000 43.91965 149 GLN C CA 1
ATOM 6241 C C . GLN C 1 169 ? -68.80245 -18.18944 -71.53198 1.000 45.74665 149 GLN C C 1
ATOM 6242 O O . GLN C 1 169 ? -69.61310 -18.11941 -70.60053 1.000 47.57450 149 GLN C O 1
ATOM 6248 N N . GLN C 1 170 ? -67.87781 -17.24837 -71.74600 1.000 41.47074 150 GLN C N 1
ATOM 6249 C CA . GLN C 1 170 ? -67.78601 -16.07128 -70.88574 1.000 44.16445 150 GLN C CA 1
ATOM 6250 C C . GLN C 1 170 ? -69.07766 -15.26226 -70.91203 1.000 43.62591 150 GLN C C 1
ATOM 6251 O O . GLN C 1 170 ? -69.63785 -14.92762 -69.86145 1.000 43.74591 150 GLN C O 1
ATOM 6257 N N . ALA C 1 171 ? -69.56147 -14.93361 -72.11212 1.000 46.84292 151 ALA C N 1
ATOM 6258 C CA . ALA C 1 171 ? -70.80244 -14.17581 -72.23431 1.000 44.51770 151 ALA C CA 1
ATOM 6259 C C . ALA C 1 171 ? -71.99180 -14.97110 -71.71133 1.000 42.10391 151 ALA C C 1
ATOM 6260 O O . ALA C 1 171 ? -72.91216 -14.40333 -71.11195 1.000 39.10258 151 ALA C O 1
ATOM 6262 N N . TYR C 1 172 ? -71.99915 -16.28432 -71.94691 1.000 41.05265 152 TYR C N 1
ATOM 6263 C CA . TYR C 1 172 ? -73.10411 -17.12452 -71.49601 1.000 42.10803 152 TYR C CA 1
ATOM 6264 C C . TYR C 1 172 ? -73.25359 -17.07278 -69.97934 1.000 45.42602 152 TYR C C 1
ATOM 6265 O O . TYR C 1 172 ? -74.32032 -16.73373 -69.45494 1.000 43.83876 152 TYR C O 1
ATOM 6274 N N . TRP C 1 173 ? -72.18783 -17.42519 -69.25725 1.000 43.79998 153 TRP C N 1
ATOM 6275 C CA . TRP C 1 173 ? -72.25636 -17.47939 -67.80018 1.000 43.52858 153 TRP C CA 1
ATOM 6276 C C . TRP C 1 173 ? -72.50134 -16.10082 -67.19853 1.000 43.76974 153 TRP C C 1
ATOM 6277 O O . TRP C 1 173 ? -73.20226 -15.97599 -66.18764 1.000 43.60000 153 TRP C O 1
ATOM 6288 N N . HIS C 1 174 ? -71.94090 -15.05363 -67.80904 1.000 41.52883 154 HIS C N 1
ATOM 6289 C CA . HIS C 1 174 ? -72.21771 -13.69310 -67.35542 1.000 38.02278 154 HIS C CA 1
ATOM 6290 C C . HIS C 1 174 ? -73.70734 -13.38878 -67.42080 1.000 43.72019 154 HIS C C 1
ATOM 6291 O O . HIS C 1 174 ? -74.28582 -12.84077 -66.47552 1.000 43.64036 154 HIS C O 1
ATOM 6298 N N . VAL C 1 175 ? -74.34303 -13.72985 -68.54037 1.000 40.57729 155 VAL C N 1
ATOM 6299 C CA . VAL C 1 175 ? -75.77123 -13.47713 -68.69170 1.000 37.19241 155 VAL C CA 1
ATOM 6300 C C . VAL C 1 175 ? -76.56792 -14.37709 -67.75615 1.000 44.21678 155 VAL C C 1
ATOM 6301 O O . VAL C 1 175 ? -77.46435 -13.91676 -67.03911 1.000 49.35107 155 VAL C O 1
ATOM 6305 N N . LYS C 1 176 ? -76.25022 -15.67426 -67.75170 1.000 43.49624 156 LYS C N 1
ATOM 6306 C CA . LYS C 1 176 ? -76.97673 -16.62524 -66.91615 1.000 40.93882 156 LYS C CA 1
ATOM 6307 C C . LYS C 1 176 ? -76.96124 -16.20751 -65.44944 1.000 45.50519 156 LYS C C 1
ATOM 6308 O O . LYS C 1 176 ? -78.01243 -16.12826 -64.80447 1.000 48.90029 156 LYS C O 1
ATOM 6314 N N . LEU C 1 177 ? -75.77531 -15.93784 -64.90193 1.000 39.81621 157 LEU C N 1
ATOM 6315 C CA . LEU C 1 177 ? -75.69131 -15.57222 -63.49121 1.000 48.67411 157 LEU C CA 1
ATOM 6316 C C . LEU C 1 177 ? -76.42687 -14.26828 -63.20993 1.000 48.78274 157 LEU C C 1
ATOM 6317 O O . LEU C 1 177 ? -77.09921 -14.13551 -62.18064 1.000 42.69037 157 LEU C O 1
ATOM 6322 N N . THR C 1 178 ? -76.30878 -13.29139 -64.11202 1.000 47.09669 158 THR C N 1
ATOM 6323 C CA . THR C 1 178 ? -76.97351 -12.01064 -63.89808 1.000 45.58226 158 THR C CA 1
ATOM 6324 C C . THR C 1 178 ? -78.48744 -12.14291 -63.98752 1.000 47.32559 158 THR C C 1
ATOM 6325 O O . THR C 1 178 ? -79.21206 -11.45030 -63.26293 1.000 46.88330 158 THR C O 1
ATOM 6329 N N . LEU C 1 179 ? -78.98482 -13.02304 -64.85928 1.000 47.19452 159 LEU C N 1
ATOM 6330 C CA . LEU C 1 179 ? -80.42795 -13.18817 -64.97143 1.000 42.82283 159 LEU C CA 1
ATOM 6331 C C . LEU C 1 179 ? -80.99764 -13.89903 -63.75310 1.000 46.88414 159 LEU C C 1
ATOM 6332 O O . LEU C 1 179 ? -82.15087 -13.65980 -63.38000 1.000 48.93992 159 LEU C O 1
ATOM 6337 N N . LEU C 1 180 ? -80.20456 -14.75929 -63.11189 1.000 47.46404 160 LEU C N 1
ATOM 6338 C CA . LEU C 1 180 ? -80.65829 -15.39625 -61.88211 1.000 52.85066 160 LEU C CA 1
ATOM 6339 C C . LEU C 1 180 ? -80.69771 -14.41122 -60.72074 1.000 53.00011 160 LEU C C 1
ATOM 6340 O O . LEU C 1 180 ? -81.52108 -14.56103 -59.81101 1.000 56.47380 160 LEU C O 1
ATOM 6345 N N . LEU C 1 181 ? -79.83277 -13.39688 -60.73912 1.000 52.55469 161 LEU C N 1
ATOM 6346 C CA . LEU C 1 181 ? -79.71282 -12.45782 -59.62978 1.000 53.83204 161 LEU C CA 1
ATOM 6347 C C . LEU C 1 181 ? -80.67477 -11.28314 -59.74211 1.000 49.88238 161 LEU C C 1
ATOM 6348 O O . LEU C 1 181 ? -81.27499 -10.87704 -58.74154 1.000 55.43119 161 LEU C O 1
ATOM 6353 N N . TYR C 1 182 ? -80.83025 -10.72959 -60.94063 1.000 53.71032 162 TYR C N 1
ATOM 6354 C CA . TYR C 1 182 ? -81.68126 -9.57118 -61.18626 1.000 55.02379 162 TYR C CA 1
ATOM 6355 C C . TYR C 1 182 ? -82.91383 -9.97285 -61.99219 1.000 52.62445 162 TYR C C 1
ATOM 6356 O O . TYR C 1 182 ? -83.29717 -9.30046 -62.95178 1.000 61.73986 162 TYR C O 1
ATOM 6365 N N . LYS C 1 183 ? -83.52602 -11.09804 -61.60588 1.000 61.74806 163 LYS C N 1
ATOM 6366 C CA . LYS C 1 183 ? -84.61075 -11.69779 -62.38130 1.000 60.65124 163 LYS C CA 1
ATOM 6367 C C . LYS C 1 183 ? -85.69859 -10.68562 -62.71932 1.000 56.06526 163 LYS C C 1
ATOM 6368 O O . LYS C 1 183 ? -86.08345 -10.53312 -63.88381 1.000 62.73259 163 LYS C O 1
ATOM 6374 N N . GLU C 1 184 ? -86.20125 -9.97926 -61.70894 1.000 56.66901 164 GLU C N 1
ATOM 6375 C CA . GLU C 1 184 ? -87.32573 -9.07057 -61.88951 1.000 61.47193 164 GLU C CA 1
ATOM 6376 C C . GLU C 1 184 ? -86.94649 -7.75540 -62.55796 1.000 62.78926 164 GLU C C 1
ATOM 6377 O O . GLU C 1 184 ? -87.84427 -7.01162 -62.96915 1.000 73.74703 164 GLU C O 1
ATOM 6379 N N . LYS C 1 185 ? -85.65523 -7.44835 -62.67923 1.000 54.93576 165 LYS C N 1
ATOM 6380 C CA . LYS C 1 185 ? -85.22362 -6.14789 -63.17341 1.000 52.53358 165 LYS C CA 1
ATOM 6381 C C . LYS C 1 185 ? -84.70579 -6.16847 -64.60656 1.000 56.36798 165 LYS C C 1
ATOM 6382 O O . LYS C 1 185 ? -84.65574 -5.10899 -65.24173 1.000 51.74158 165 LYS C O 1
ATOM 6384 N N . ILE C 1 186 ? -84.33183 -7.33080 -65.13458 1.000 51.30138 166 ILE C N 1
ATOM 6385 C CA . ILE C 1 186 ? -83.77180 -7.44640 -66.47824 1.000 55.63049 166 ILE C CA 1
ATOM 6386 C C . ILE C 1 186 ? -84.79920 -8.10050 -67.38956 1.000 49.61274 166 ILE C C 1
ATOM 6387 O O . ILE C 1 186 ? -85.21257 -9.24301 -67.15507 1.000 53.94249 166 ILE C O 1
ATOM 6392 N N . ALA C 1 187 ? -85.21978 -7.36915 -68.42170 1.000 43.84425 167 ALA C N 1
ATOM 6393 C CA . ALA C 1 187 ? -86.21501 -7.85014 -69.36904 1.000 57.03817 167 ALA C CA 1
ATOM 6394 C C . ALA C 1 187 ? -85.66290 -8.09510 -70.76454 1.000 51.84228 167 ALA C C 1
ATOM 6395 O O . ALA C 1 187 ? -86.21405 -8.92250 -71.49280 1.000 51.85759 167 ALA C O 1
ATOM 6397 N N . LYS C 1 188 ? -84.59217 -7.40405 -71.15327 1.000 47.40483 168 LYS C N 1
ATOM 6398 C CA . LYS C 1 188 ? -83.99649 -7.54624 -72.47604 1.000 51.82026 168 LYS C CA 1
ATOM 6399 C C . LYS C 1 188 ? -82.49287 -7.73236 -72.34029 1.000 54.63669 168 LYS C C 1
ATOM 6400 O O . LYS C 1 188 ? -81.83736 -6.99207 -71.59974 1.000 55.92234 168 LYS C O 1
ATOM 6402 N N . VAL C 1 189 ? -81.95303 -8.72580 -73.04296 1.000 52.09408 169 VAL C N 1
ATOM 6403 C CA . VAL C 1 189 ? -80.51738 -8.98005 -73.09174 1.000 48.92435 169 VAL C CA 1
ATOM 6404 C C . VAL C 1 189 ? -80.04774 -8.78357 -74.52686 1.000 51.00331 169 VAL C C 1
ATOM 6405 O O . VAL C 1 189 ? -80.62550 -9.35820 -75.45663 1.000 51.32704 169 VAL C O 1
ATOM 6409 N N . ASN C 1 190 ? -79.00621 -7.97309 -74.70572 1.000 49.32068 170 ASN C N 1
ATOM 6410 C CA . ASN C 1 190 ? -78.46260 -7.66232 -76.02235 1.000 48.30217 170 ASN C CA 1
ATOM 6411 C C . ASN C 1 190 ? -77.05718 -8.23742 -76.13574 1.000 54.93006 170 ASN C C 1
ATOM 6412 O O . ASN C 1 190 ? -76.15145 -7.82591 -75.40158 1.000 46.50098 170 ASN C O 1
ATOM 6417 N N . ILE C 1 191 ? -76.87874 -9.17789 -77.05892 1.000 56.52874 171 ILE C N 1
ATOM 6418 C CA . ILE C 1 191 ? -75.59173 -9.81906 -77.30022 1.000 50.75423 171 ILE C CA 1
ATOM 6419 C C . ILE C 1 191 ? -74.94597 -9.15410 -78.50898 1.000 53.89300 171 ILE C C 1
ATOM 6420 O O . ILE C 1 191 ? -75.53468 -9.11573 -79.59616 1.000 54.39000 171 ILE C O 1
ATOM 6425 N N . LEU C 1 192 ? -73.73593 -8.63417 -78.32326 1.000 52.21429 172 LEU C N 1
ATOM 6426 C CA . LEU C 1 192 ? -72.99649 -7.94185 -79.36938 1.000 56.44763 172 LEU C CA 1
ATOM 6427 C C . LEU C 1 192 ? -71.71016 -8.69796 -79.66624 1.000 56.55574 172 LEU C C 1
ATOM 6428 O O . LEU C 1 192 ? -71.05119 -9.20030 -78.74970 1.000 57.28763 172 LEU C O 1
ATOM 6433 N N . ASN C 1 193 ? -71.34999 -8.77544 -80.94509 1.000 51.25010 173 ASN C N 1
ATOM 6434 C CA . ASN C 1 193 ? -70.15706 -9.51449 -81.33384 1.000 52.36685 173 ASN C CA 1
ATOM 6435 C C . ASN C 1 193 ? -69.63507 -8.95933 -82.65232 1.000 64.84071 173 ASN C C 1
ATOM 6436 O O . ASN C 1 193 ? -70.31996 -8.20527 -83.34822 1.000 63.71244 173 ASN C O 1
ATOM 6441 N N . ARG C 1 194 ? -68.39949 -9.34930 -82.98567 1.000 56.88130 174 ARG C N 1
ATOM 6442 C CA . ARG C 1 194 ? -67.80855 -8.96006 -84.26351 1.000 51.30429 174 ARG C CA 1
ATOM 6443 C C . ARG C 1 194 ? -68.45339 -9.70835 -85.42281 1.000 56.04546 174 ARG C C 1
ATOM 6444 O O . ARG C 1 194 ? -68.73158 -9.11814 -86.47323 1.000 49.58559 174 ARG C O 1
ATOM 6446 N N . THR C 1 195 ? -68.68995 -11.00491 -85.25330 1.000 56.84355 175 THR C N 1
ATOM 6447 C CA . THR C 1 195 ? -69.40428 -11.81739 -86.22383 1.000 59.53419 175 THR C CA 1
ATOM 6448 C C . THR C 1 195 ? -70.79549 -12.12825 -85.68902 1.000 56.25996 175 THR C C 1
ATOM 6449 O O . THR C 1 195 ? -70.99551 -12.26068 -84.47820 1.000 57.19897 175 THR C O 1
ATOM 6453 N N . LEU C 1 196 ? -71.76096 -12.24071 -86.60119 1.000 63.75026 176 LEU C N 1
ATOM 6454 C CA . LEU C 1 196 ? -73.14570 -12.45640 -86.20165 1.000 64.37874 176 LEU C CA 1
ATOM 6455 C C . LEU C 1 196 ? -73.48894 -13.92227 -85.97878 1.000 56.66166 176 LEU C C 1
ATOM 6456 O O . LEU C 1 196 ? -74.51743 -14.21325 -85.35737 1.000 61.61930 176 LEU C O 1
ATOM 6458 N N . ALA C 1 197 ? -72.66404 -14.84581 -86.47009 1.000 55.37695 177 ALA C N 1
ATOM 6459 C CA . ALA C 1 197 ? -72.94418 -16.27063 -86.33945 1.000 55.59588 177 ALA C CA 1
ATOM 6460 C C . ALA C 1 197 ? -72.96907 -16.73361 -84.88594 1.000 55.60446 177 ALA C C 1
ATOM 6461 O O . ALA C 1 197 ? -74.01350 -17.16541 -84.38690 1.000 63.72226 177 ALA C O 1
ATOM 6463 N N . ASN C 1 198 ? -71.82335 -16.66113 -84.20129 1.000 57.88243 178 ASN C N 1
ATOM 6464 C CA . ASN C 1 198 ? -71.76322 -17.12102 -82.81609 1.000 57.58480 178 ASN C CA 1
ATOM 6465 C C . ASN C 1 198 ? -72.66184 -16.29834 -81.90058 1.000 53.49471 178 ASN C C 1
ATOM 6466 O O . ASN C 1 198 ? -73.11589 -16.80082 -80.86612 1.000 54.16198 178 ASN C O 1
ATOM 6471 N N . ALA C 1 199 ? -72.93478 -15.04148 -82.26030 1.000 55.74661 179 ALA C N 1
ATOM 6472 C CA . ALA C 1 199 ? -73.84883 -14.22994 -81.46202 1.000 50.53383 179 ALA C CA 1
ATOM 6473 C C . ALA C 1 199 ? -75.27435 -14.75308 -81.55929 1.000 55.20953 179 ALA C C 1
ATOM 6474 O O . ALA C 1 199 ? -75.98530 -14.82964 -80.54964 1.000 54.00619 179 ALA C O 1
ATOM 6476 N N . GLU C 1 200 ? -75.70857 -15.11964 -82.76669 1.000 50.94899 180 GLU C N 1
ATOM 6477 C CA . GLU C 1 200 ? -77.05025 -15.66330 -82.92940 1.000 53.63908 180 GLU C CA 1
ATOM 6478 C C . GLU C 1 200 ? -77.16510 -17.03714 -82.28500 1.000 53.05040 180 GLU C C 1
ATOM 6479 O O . GLU C 1 200 ? -78.23102 -17.39009 -81.76805 1.000 57.65909 180 GLU C O 1
ATOM 6481 N N . LYS C 1 201 ? -76.08247 -17.82118 -82.30582 1.000 48.69156 181 LYS C N 1
ATOM 6482 C CA . LYS C 1 201 ? -76.08937 -19.11528 -81.63086 1.000 54.39045 181 LYS C CA 1
ATOM 6483 C C . LYS C 1 201 ? -76.31443 -18.95218 -80.13267 1.000 57.60298 181 LYS C C 1
ATOM 6484 O O . LYS C 1 201 ? -77.04173 -19.73959 -79.51529 1.000 57.62081 181 LYS C O 1
ATOM 6486 N N . LEU C 1 202 ? -75.69859 -17.93149 -79.53226 1.000 52.68709 182 LEU C N 1
ATOM 6487 C CA . LEU C 1 202 ? -75.89934 -17.67055 -78.11142 1.000 53.71530 182 LEU C CA 1
ATOM 6488 C C . LEU C 1 202 ? -77.30221 -17.13980 -77.84011 1.000 57.67519 182 LEU C C 1
ATOM 6489 O O . LEU C 1 202 ? -77.91629 -17.48506 -76.82292 1.000 50.07539 182 LEU C O 1
ATOM 6494 N N . LYS C 1 203 ? -77.81303 -16.28240 -78.73189 1.000 50.10488 183 LYS C N 1
ATOM 6495 C CA . LYS C 1 203 ? -79.17610 -15.77167 -78.59931 1.000 55.76065 183 LYS C CA 1
ATOM 6496 C C . LYS C 1 203 ? -80.19745 -16.90130 -78.54071 1.000 50.18767 183 LYS C C 1
ATOM 6497 O O . LYS C 1 203 ? -81.16203 -16.83599 -77.76932 1.000 48.16792 183 LYS C O 1
ATOM 6503 N N . GLU C 1 204 ? -80.00434 -17.94405 -79.34946 1.000 53.02661 184 GLU C N 1
ATOM 6504 C CA . GLU C 1 204 ? -80.93520 -19.06826 -79.35763 1.000 49.04214 184 GLU C CA 1
ATOM 6505 C C . GLU C 1 204 ? -80.83991 -19.86030 -78.06037 1.000 52.67005 184 GLU C C 1
ATOM 6506 O O . GLU C 1 204 ? -81.84459 -20.07552 -77.37188 1.000 61.73733 184 GLU C O 1
ATOM 6508 N N . GLU C 1 205 ? -79.62985 -20.31586 -77.72256 1.000 56.82465 185 GLU C N 1
ATOM 6509 C CA . GLU C 1 205 ? -79.43371 -21.11888 -76.51919 1.000 62.39268 185 GLU C CA 1
ATOM 6510 C C . GLU C 1 205 ? -79.94095 -20.39774 -75.27689 1.000 58.36890 185 GLU C C 1
ATOM 6511 O O . GLU C 1 205 ? -80.59746 -21.00528 -74.42323 1.000 62.54909 185 GLU C O 1
ATOM 6513 N N . LEU C 1 206 ? -79.65001 -19.10139 -75.15593 1.000 58.82193 186 LEU C N 1
ATOM 6514 C CA . LEU C 1 206 ? -80.13049 -18.35865 -73.99727 1.000 55.74792 186 LEU C CA 1
ATOM 6515 C C . LEU C 1 206 ? -81.62788 -18.10661 -74.07755 1.000 57.04593 186 LEU C C 1
ATOM 6516 O O . LEU C 1 206 ? -82.29828 -18.02924 -73.04122 1.000 56.67828 186 LEU C O 1
ATOM 6521 N N . GLY C 1 207 ? -82.16606 -17.97404 -75.29076 1.000 53.30089 187 GLY C N 1
ATOM 6522 C CA . GLY C 1 207 ? -83.60162 -17.80482 -75.43626 1.000 61.99205 187 GLY C CA 1
ATOM 6523 C C . GLY C 1 207 ? -84.38145 -19.04418 -75.04273 1.000 55.36329 187 GLY C C 1
ATOM 6524 O O . GLY C 1 207 ? -85.42522 -18.94997 -74.39140 1.000 58.46516 187 GLY C O 1
ATOM 6525 N N . LYS C 1 208 ? -83.89267 -20.22209 -75.43968 1.000 58.49325 188 LYS C N 1
ATOM 6526 C CA . LYS C 1 208 ? -84.54522 -21.46656 -75.04628 1.000 59.43383 188 LYS C CA 1
ATOM 6527 C C . LYS C 1 208 ? -84.46717 -21.69236 -73.54211 1.000 60.93577 188 LYS C C 1
ATOM 6528 O O . LYS C 1 208 ? -85.37092 -22.30108 -72.95811 1.000 54.09739 188 LYS C O 1
ATOM 6530 N N . GLU C 1 209 ? -83.40224 -21.21127 -72.89806 1.000 64.07009 189 GLU C N 1
ATOM 6531 C CA . GLU C 1 209 ? -83.24177 -21.43411 -71.46580 1.000 63.19228 189 GLU C CA 1
ATOM 6532 C C . GLU C 1 209 ? -84.08012 -20.46315 -70.64533 1.000 62.97257 189 GLU C C 1
ATOM 6533 O O . GLU C 1 209 ? -84.69275 -20.85801 -69.64673 1.000 69.51703 189 GLU C O 1
ATOM 6539 N N . PHE C 1 210 ? -84.12759 -19.19996 -71.05275 1.000 61.56279 190 PHE C N 1
ATOM 6540 C CA . PHE C 1 210 ? -84.83147 -18.15506 -70.31612 1.000 57.19405 190 PHE C CA 1
ATOM 6541 C C . PHE C 1 210 ? -85.99103 -17.67412 -71.18268 1.000 59.23563 190 PHE C C 1
ATOM 6542 O O . PHE C 1 210 ? -85.81745 -16.81085 -72.04796 1.000 59.42799 190 PHE C O 1
ATOM 6550 N N . ASP C 1 211 ? -87.17749 -18.23530 -70.93999 1.000 60.04677 191 ASP C N 1
ATOM 6551 C CA . ASP C 1 211 ? -88.33287 -17.93870 -71.77795 1.000 62.78301 191 ASP C CA 1
ATOM 6552 C C . ASP C 1 211 ? -88.92330 -16.56655 -71.48510 1.000 65.44898 191 ASP C C 1
ATOM 6553 O O . ASP C 1 211 ? -89.52425 -15.95620 -72.37529 1.000 66.75801 191 ASP C O 1
ATOM 6555 N N . ASN C 1 212 ? -88.77231 -16.06473 -70.26303 1.000 67.22964 192 ASN C N 1
ATOM 6556 C CA . ASN C 1 212 ? -89.36082 -14.78700 -69.89071 1.000 65.90142 192 ASN C CA 1
ATOM 6557 C C . ASN C 1 212 ? -88.46179 -13.60126 -70.21892 1.000 70.26088 192 ASN C C 1
ATOM 6558 O O . ASN C 1 212 ? -88.77363 -12.47544 -69.81830 1.000 71.56394 192 ASN C O 1
ATOM 6560 N N . VAL C 1 213 ? -87.35831 -13.82534 -70.92847 1.000 65.56629 193 VAL C N 1
ATOM 6561 C CA . VAL C 1 213 ? -86.41135 -12.77559 -71.28222 1.000 58.93385 193 VAL C CA 1
ATOM 6562 C C . VAL C 1 213 ? -86.27904 -12.73354 -72.79938 1.000 57.12319 193 VAL C C 1
ATOM 6563 O O . VAL C 1 213 ? -86.16147 -13.77776 -73.45008 1.000 54.53338 193 VAL C O 1
ATOM 6567 N N . GLU C 1 214 ? -86.30070 -11.52711 -73.36094 1.000 47.79972 194 GLU C N 1
ATOM 6568 C CA . GLU C 1 214 ? -86.15630 -11.33476 -74.79912 1.000 52.11737 194 GLU C CA 1
ATOM 6569 C C . GLU C 1 214 ? -84.67842 -11.15626 -75.13124 1.000 59.82576 194 GLU C C 1
ATOM 6570 O O . GLU C 1 214 ? -84.03745 -10.22061 -74.64017 1.000 59.61567 194 GLU C O 1
ATOM 6572 N N . PHE C 1 215 ? -84.13707 -12.05704 -75.94862 1.000 57.40520 195 PHE C N 1
ATOM 6573 C CA . PHE C 1 215 ? -82.73009 -12.03546 -76.33123 1.000 52.07260 195 PHE C CA 1
ATOM 6574 C C . PHE C 1 215 ? -82.57996 -11.57106 -77.77253 1.000 53.46811 195 PHE C C 1
ATOM 6575 O O . PHE C 1 215 ? -83.18918 -12.14361 -78.68159 1.000 64.10337 195 PHE C O 1
ATOM 6583 N N . ARG C 1 216 ? -81.76801 -10.53605 -77.97387 1.000 58.47894 196 ARG C N 1
ATOM 6584 C CA . ARG C 1 216 ? -81.49480 -9.98882 -79.29307 1.000 60.90238 196 ARG C CA 1
ATOM 6585 C C . ARG C 1 216 ? -79.99125 -9.96500 -79.53105 1.000 61.15602 196 ARG C C 1
ATOM 6586 O O . ARG C 1 216 ? -79.20273 -9.73737 -78.60955 1.000 62.36732 196 ARG C O 1
ATOM 6588 N N . ALA C 1 217 ? -79.60264 -10.19161 -80.78201 1.000 63.23133 197 ALA C N 1
ATOM 6589 C CA . ALA C 1 217 ? -78.20607 -10.20673 -81.19218 1.000 55.54723 197 ALA C CA 1
ATOM 6590 C C . ALA C 1 217 ? -77.94691 -9.07245 -82.17340 1.000 55.33303 197 ALA C C 1
ATOM 6591 O O . ALA C 1 217 ? -78.73429 -8.84856 -83.09830 1.000 56.57971 197 ALA C O 1
ATOM 6593 N N . PHE C 1 218 ? -76.83886 -8.36152 -81.97284 1.000 61.84842 198 PHE C N 1
ATOM 6594 C CA . PHE C 1 218 ? -76.47467 -7.23537 -82.81747 1.000 59.18440 198 PHE C CA 1
ATOM 6595 C C . PHE C 1 218 ? -75.02941 -7.38061 -83.26622 1.000 58.24686 198 PHE C C 1
ATOM 6596 O O . PHE C 1 218 ? -74.24014 -8.12238 -82.67538 1.000 61.84485 198 PHE C O 1
ATOM 6604 N N . LEU C 1 219 ? -74.69741 -6.65563 -84.32673 1.000 60.89877 199 LEU C N 1
ATOM 6605 C CA . LEU C 1 219 ? -73.33769 -6.55854 -84.82712 1.000 59.28250 199 LEU C CA 1
ATOM 6606 C C . LEU C 1 219 ? -72.73727 -5.23586 -84.37092 1.000 61.01803 199 LEU C C 1
ATOM 6607 O O . LEU C 1 219 ? -73.45402 -4.25910 -84.13857 1.000 69.18981 199 LEU C O 1
ATOM 6612 N N . PHE C 1 220 ? -71.41071 -5.21663 -84.22889 1.000 63.45687 200 PHE C N 1
ATOM 6613 C CA . PHE C 1 220 ? -70.72410 -4.00406 -83.79581 1.000 63.16724 200 PHE C CA 1
ATOM 6614 C C . PHE C 1 220 ? -71.01459 -2.81117 -84.69857 1.000 67.08689 200 PHE C C 1
ATOM 6615 O O . PHE C 1 220 ? -70.88467 -1.66578 -84.25238 1.000 74.29342 200 PHE C O 1
ATOM 6623 N N . GLU C 1 221 ? -71.41645 -3.04713 -85.94761 1.000 63.43304 201 GLU C N 1
ATOM 6624 C CA . GLU C 1 221 ? -71.72046 -1.95446 -86.85957 1.000 68.61381 201 GLU C CA 1
ATOM 6625 C C . GLU C 1 221 ? -73.17753 -1.53041 -86.78261 1.000 69.95727 201 GLU C C 1
ATOM 6626 O O . GLU C 1 221 ? -73.50859 -0.41044 -87.18842 1.000 62.75515 201 GLU C O 1
ATOM 6632 N N . GLU C 1 222 ? -74.05185 -2.39945 -86.27802 1.000 68.31767 202 GLU C N 1
ATOM 6633 C CA . GLU C 1 222 ? -75.45827 -2.06950 -86.09097 1.000 71.37711 202 GLU C CA 1
ATOM 6634 C C . GLU C 1 222 ? -75.62407 -1.12905 -84.90373 1.000 79.84214 202 GLU C C 1
ATOM 6635 O O . GLU C 1 222 ? -76.45951 -1.37724 -84.03162 1.000 81.13149 202 GLU C O 1
ATOM 6641 N N . ASP C 1 223 ? -74.87341 -0.02598 -84.89047 1.000 85.08864 203 ASP C N 1
ATOM 6642 C CA . ASP C 1 223 ? -74.88269 0.94564 -83.79989 1.000 82.59567 203 ASP C CA 1
ATOM 6643 C C . ASP C 1 223 ? -76.29870 1.42138 -83.51522 1.000 84.71554 203 ASP C C 1
ATOM 6644 O O . ASP C 1 223 ? -76.97231 0.86019 -82.64297 1.000 85.48888 203 ASP C O 1
ATOM 6646 N N . GLU C 1 224 ? -76.72417 2.49184 -84.19480 1.000 86.03283 204 GLU C N 1
ATOM 6647 C CA . GLU C 1 224 ? -78.08788 3.01585 -84.10537 1.000 79.32776 204 GLU C CA 1
ATOM 6648 C C . GLU C 1 224 ? -79.15819 1.96916 -83.78784 1.000 83.68773 204 GLU C C 1
ATOM 6649 O O . GLU C 1 224 ? -80.21843 2.32664 -83.26309 1.000 86.33579 204 GLU C O 1
ATOM 6651 N N . LYS C 1 225 ? -78.91863 0.68740 -84.08235 1.000 83.23186 205 LYS C N 1
ATOM 6652 C CA . LYS C 1 225 ? -79.93102 -0.31779 -83.77838 1.000 84.71076 205 LYS C CA 1
ATOM 6653 C C . LYS C 1 225 ? -79.82131 -0.81938 -82.34385 1.000 82.10102 205 LYS C C 1
ATOM 6654 O O . LYS C 1 225 ? -80.84171 -1.17099 -81.74042 1.000 81.75043 205 LYS C O 1
ATOM 6656 N N . PHE C 1 226 ? -78.61157 -0.86085 -81.77907 1.000 82.13062 206 PHE C N 1
ATOM 6657 C CA . PHE C 1 226 ? -78.44788 -1.26644 -80.38949 1.000 80.41626 206 PHE C CA 1
ATOM 6658 C C . PHE C 1 226 ? -78.22918 -0.08474 -79.45710 1.000 82.39585 206 PHE C C 1
ATOM 6659 O O . PHE C 1 226 ? -78.34627 -0.24953 -78.23804 1.000 82.86344 206 PHE C O 1
ATOM 6667 N N . LYS C 1 227 ? -77.90463 1.08873 -80.00252 1.000 78.69261 207 LYS C N 1
ATOM 6668 C CA . LYS C 1 227 ? -77.66405 2.27809 -79.18579 1.000 70.68806 207 LYS C CA 1
ATOM 6669 C C . LYS C 1 227 ? -78.80214 2.60503 -78.22563 1.000 69.67025 207 LYS C C 1
ATOM 6670 O O . LYS C 1 227 ? -78.51514 2.93242 -77.06292 1.000 70.28201 207 LYS C O 1
ATOM 6672 N N . PRO C 1 228 ? -80.08265 2.56648 -78.62155 1.000 71.45333 208 PRO C N 1
ATOM 6673 C CA . PRO C 1 228 ? -81.13919 2.76197 -77.61323 1.000 73.36791 208 PRO C CA 1
ATOM 6674 C C . PRO C 1 228 ? -81.12484 1.69900 -76.52946 1.000 68.00742 208 PRO C C 1
ATOM 6675 O O . PRO C 1 228 ? -81.37954 2.01043 -75.35920 1.000 66.18282 208 PRO C O 1
ATOM 6679 N N . HIS C 1 229 ? -80.83974 0.44384 -76.88918 1.000 64.27350 209 HIS C N 1
ATOM 6680 C CA . HIS C 1 229 ? -80.76152 -0.60997 -75.88270 1.000 62.72781 209 HIS C CA 1
ATOM 6681 C C . HIS C 1 229 ? -79.56987 -0.39940 -74.95533 1.000 67.47877 209 HIS C C 1
ATOM 6682 O O . HIS C 1 229 ? -79.65868 -0.67082 -73.75221 1.000 64.55020 209 HIS C O 1
ATOM 6684 N N . MET C 1 230 ? -78.44324 0.07614 -75.49416 1.000 64.89825 210 MET C N 1
ATOM 6685 C CA . MET C 1 230 ? -77.28701 0.34862 -74.64695 1.000 57.73481 210 MET C CA 1
ATOM 6686 C C . MET C 1 230 ? -77.54597 1.50923 -73.69624 1.000 60.47355 210 MET C C 1
ATOM 6687 O O . MET C 1 230 ? -77.03110 1.51332 -72.57222 1.000 66.74536 210 MET C O 1
ATOM 6692 N N . GLU C 1 231 ? -78.34334 2.49096 -74.11775 1.000 59.88085 211 GLU C N 1
ATOM 6693 C CA . GLU C 1 231 ? -78.68020 3.61328 -73.25297 1.000 65.53873 211 GLU C CA 1
ATOM 6694 C C . GLU C 1 231 ? -79.79691 3.27504 -72.27656 1.000 66.89900 211 GLU C C 1
ATOM 6695 O O . GLU C 1 231 ? -80.06180 4.06100 -71.35902 1.000 56.65064 211 GLU C O 1
ATOM 6697 N N . ASN C 1 232 ? -80.44610 2.12428 -72.45157 1.000 64.66765 212 ASN C N 1
ATOM 6698 C CA . ASN C 1 232 ? -81.43756 1.61496 -71.51611 1.000 64.04796 212 ASN C CA 1
ATOM 6699 C C . ASN C 1 232 ? -80.88586 0.45711 -70.69353 1.000 58.50602 212 ASN C C 1
ATOM 6700 O O . ASN C 1 232 ? -81.65399 -0.36316 -70.18262 1.000 59.22726 212 ASN C O 1
ATOM 6705 N N . SER C 1 233 ? -79.56367 0.37625 -70.56069 1.000 64.91764 213 SER C N 1
ATOM 6706 C CA . SER C 1 233 ? -78.89593 -0.72723 -69.88694 1.000 67.51727 213 SER C CA 1
ATOM 6707 C C . SER C 1 233 ? -78.13148 -0.22022 -68.67276 1.000 64.95308 213 SER C C 1
ATOM 6708 O O . SER C 1 233 ? -77.43280 0.79599 -68.74470 1.000 66.52961 213 SER C O 1
ATOM 6711 N N . SER C 1 234 ? -78.26002 -0.94328 -67.56012 1.000 51.87052 214 SER C N 1
ATOM 6712 C CA . SER C 1 234 ? -77.50934 -0.63654 -66.35187 1.000 56.64040 214 SER C CA 1
ATOM 6713 C C . SER C 1 234 ? -76.33826 -1.57924 -66.12520 1.000 49.73524 214 SER C C 1
ATOM 6714 O O . SER C 1 234 ? -75.37926 -1.19807 -65.44645 1.000 51.03359 214 SER C O 1
ATOM 6717 N N . ILE C 1 235 ? -76.39034 -2.78800 -66.67567 1.000 50.01255 215 ILE C N 1
ATOM 6718 C CA . ILE C 1 235 ? -75.31442 -3.76351 -66.55667 1.000 51.46574 215 ILE C CA 1
ATOM 6719 C C . ILE C 1 235 ? -74.74863 -3.99608 -67.95157 1.000 51.87078 215 ILE C C 1
ATOM 6720 O O . ILE C 1 235 ? -75.46955 -4.43099 -68.85921 1.000 55.63953 215 ILE C O 1
ATOM 6725 N N . ILE C 1 236 ? -73.46165 -3.70330 -68.12373 1.000 53.48203 216 ILE C N 1
ATOM 6726 C CA . ILE C 1 236 ? -72.76117 -3.90500 -69.38668 1.000 46.27257 216 ILE C CA 1
ATOM 6727 C C . ILE C 1 236 ? -71.55853 -4.80053 -69.12227 1.000 42.77733 216 ILE C C 1
ATOM 6728 O O . ILE C 1 236 ? -70.78588 -4.54976 -68.19049 1.000 42.20735 216 ILE C O 1
ATOM 6733 N N . TYR C 1 237 ? -71.40477 -5.84284 -69.93742 1.000 46.05255 217 TYR C N 1
ATOM 6734 C CA . TYR C 1 237 ? -70.33910 -6.82530 -69.78123 1.000 43.84895 217 TYR C CA 1
ATOM 6735 C C . TYR C 1 237 ? -69.42686 -6.79787 -70.99911 1.000 45.40051 217 TYR C C 1
ATOM 6736 O O . TYR C 1 237 ? -69.90491 -6.77165 -72.13837 1.000 37.17918 217 TYR C O 1
ATOM 6745 N N . GLY C 1 238 ? -68.11778 -6.80722 -70.75348 1.000 41.80656 218 GLY C N 1
ATOM 6746 C CA . GLY C 1 238 ? -67.13345 -6.87699 -71.81613 1.000 45.71103 218 GLY C CA 1
ATOM 6747 C C . GLY C 1 238 ? -66.43283 -8.21946 -71.87551 1.000 47.60794 218 GLY C C 1
ATOM 6748 O O . GLY C 1 238 ? -65.57502 -8.50935 -71.03597 1.000 44.05251 218 GLY C O 1
ATOM 6749 N N . CYS C 1 239 ? -66.79349 -9.04944 -72.85483 1.000 46.10184 219 CYS C N 1
ATOM 6750 C CA . CYS C 1 239 ? -66.24007 -10.38903 -73.02483 1.000 43.32208 219 CYS C CA 1
ATOM 6751 C C . CYS C 1 239 ? -65.59573 -10.55026 -74.39672 1.000 44.46110 219 CYS C C 1
ATOM 6752 O O . CYS C 1 239 ? -65.73426 -11.58805 -75.04678 1.000 56.73060 219 CYS C O 1
ATOM 6755 N N . THR C 1 240 ? -64.87217 -9.53162 -74.85276 1.000 46.19764 220 THR C N 1
ATOM 6756 C CA . THR C 1 240 ? -64.33653 -9.53929 -76.20424 1.000 49.27819 220 THR C CA 1
ATOM 6757 C C . THR C 1 240 ? -62.81515 -9.45946 -76.19820 1.000 44.97592 220 THR C C 1
ATOM 6758 O O . THR C 1 240 ? -62.22080 -8.85015 -75.30208 1.000 43.42575 220 THR C O 1
ATOM 6762 N N . PRO C 1 241 ? -62.15671 -10.07364 -77.18689 1.000 49.30264 221 PRO C N 1
ATOM 6763 C CA . PRO C 1 241 ? -60.70362 -9.91509 -77.31824 1.000 46.48186 221 PRO C CA 1
ATOM 6764 C C . PRO C 1 241 ? -60.33606 -8.68574 -78.13629 1.000 43.35619 221 PRO C C 1
ATOM 6765 O O . PRO C 1 241 ? -59.34943 -8.69936 -78.87740 1.000 47.10659 221 PRO C O 1
ATOM 6769 N N . SER C 1 242 ? -61.12143 -7.61965 -78.00736 1.000 33.87919 222 SER C N 1
ATOM 6770 C CA . SER C 1 242 ? -60.95949 -6.44793 -78.85609 1.000 38.45040 222 SER C CA 1
ATOM 6771 C C . SER C 1 242 ? -59.66004 -5.70965 -78.55733 1.000 48.80370 222 SER C C 1
ATOM 6772 O O . SER C 1 242 ? -59.19626 -5.64713 -77.41563 1.000 50.29379 222 SER C O 1
ATOM 6775 N N . THR C 1 243 ? -59.08201 -5.13386 -79.60743 1.000 44.36233 223 THR C N 1
ATOM 6776 C CA . THR C 1 243 ? -57.97249 -4.20158 -79.48463 1.000 43.89336 223 THR C CA 1
ATOM 6777 C C . THR C 1 243 ? -58.42790 -2.76533 -79.68716 1.000 46.90323 223 THR C C 1
ATOM 6778 O O . THR C 1 243 ? -57.61417 -1.84256 -79.58320 1.000 54.51821 223 THR C O 1
ATOM 6782 N N . SER C 1 244 ? -59.70605 -2.56616 -79.99649 1.000 46.45207 224 SER C N 1
ATOM 6783 C CA . SER C 1 244 ? -60.32079 -1.25414 -80.10561 1.000 51.38378 224 SER C CA 1
ATOM 6784 C C . SER C 1 244 ? -61.61211 -1.27491 -79.30398 1.000 48.17876 224 SER C C 1
ATOM 6785 O O . SER C 1 244 ? -62.36077 -2.25577 -79.35023 1.000 54.71947 224 SER C O 1
ATOM 6788 N N . ALA C 1 245 ? -61.85596 -0.19900 -78.55939 1.000 58.02725 225 ALA C N 1
ATOM 6789 C CA . ALA C 1 245 ? -62.98603 -0.14277 -77.63932 1.000 62.02838 225 ALA C CA 1
ATOM 6790 C C . ALA C 1 245 ? -64.30337 -0.40056 -78.36143 1.000 63.60943 225 ALA C C 1
ATOM 6791 O O . ALA C 1 245 ? -64.64819 0.30263 -79.31663 1.000 68.61839 225 ALA C O 1
ATOM 6793 N N . VAL C 1 246 ? -65.03367 -1.41644 -77.90346 1.000 53.13066 226 VAL C N 1
ATOM 6794 C CA . VAL C 1 246 ? -66.34977 -1.71080 -78.45881 1.000 56.92764 226 VAL C CA 1
ATOM 6795 C C . VAL C 1 246 ? -67.44685 -1.01755 -77.65876 1.000 55.77528 226 VAL C C 1
ATOM 6796 O O . VAL C 1 246 ? -68.50277 -0.68930 -78.21018 1.000 57.37044 226 VAL C O 1
ATOM 6800 N N . ILE C 1 247 ? -67.22008 -0.79325 -76.36929 1.000 54.54474 227 ILE C N 1
ATOM 6801 C CA . ILE C 1 247 ? -68.14639 -0.04572 -75.53061 1.000 46.49723 227 ILE C CA 1
ATOM 6802 C C . ILE C 1 247 ? -67.75117 1.42248 -75.62483 1.000 56.05322 227 ILE C C 1
ATOM 6803 O O . ILE C 1 247 ? -66.73127 1.83711 -75.06739 1.000 56.31346 227 ILE C O 1
ATOM 6808 N N . LYS C 1 248 ? -68.55564 2.20978 -76.33295 1.000 60.18207 228 LYS C N 1
ATOM 6809 C CA . LYS C 1 248 ? -68.25033 3.61088 -76.58033 1.000 59.74353 228 LYS C CA 1
ATOM 6810 C C . LYS C 1 248 ? -68.96450 4.46645 -75.54404 1.000 63.91139 228 LYS C C 1
ATOM 6811 O O . LYS C 1 248 ? -70.09776 4.16769 -75.15414 1.000 63.26236 228 LYS C O 1
ATOM 6817 N N . LYS C 1 249 ? -68.29718 5.53724 -75.10359 1.000 62.80344 229 LYS C N 1
ATOM 6818 C CA . LYS C 1 249 ? -68.87004 6.37576 -74.05539 1.000 59.38136 229 LYS C CA 1
ATOM 6819 C C . LYS C 1 249 ? -70.18996 6.99425 -74.49743 1.000 61.41042 229 LYS C C 1
ATOM 6820 O O . LYS C 1 249 ? -71.09492 7.17622 -73.67508 1.000 70.12473 229 LYS C O 1
ATOM 6826 N N . ASP C 1 250 ? -70.32325 7.32081 -75.78340 1.000 65.70034 230 ASP C N 1
ATOM 6827 C CA . ASP C 1 250 ? -71.54315 7.94514 -76.27379 1.000 66.60315 230 ASP C CA 1
ATOM 6828 C C . ASP C 1 250 ? -72.69450 6.96033 -76.42906 1.000 61.84326 230 ASP C C 1
ATOM 6829 O O . ASP C 1 250 ? -73.80966 7.38738 -76.74488 1.000 66.15165 230 ASP C O 1
ATOM 6831 N N . HIS C 1 251 ? -72.45906 5.66518 -76.22190 1.000 65.48625 231 HIS C N 1
ATOM 6832 C CA . HIS C 1 251 ? -73.51498 4.66304 -76.28508 1.000 69.84952 231 HIS C CA 1
ATOM 6833 C C . HIS C 1 251 ? -74.09043 4.31834 -74.91937 1.000 66.98499 231 HIS C C 1
ATOM 6834 O O . HIS C 1 251 ? -75.07831 3.58184 -74.84697 1.000 64.55131 231 HIS C O 1
ATOM 6841 N N . LEU C 1 252 ? -73.52196 4.85054 -73.84584 1.000 67.08627 232 LEU C N 1
ATOM 6842 C CA . LEU C 1 252 ? -73.94117 4.52589 -72.49269 1.000 64.94006 232 LEU C CA 1
ATOM 6843 C C . LEU C 1 252 ? -74.88726 5.59010 -71.95333 1.000 61.71451 232 LEU C C 1
ATOM 6844 O O . LEU C 1 252 ? -74.89568 6.73875 -72.40298 1.000 69.80863 232 LEU C O 1
ATOM 6849 N N . ASN C 1 253 ? -75.68894 5.18814 -70.97243 1.000 65.14495 233 ASN C N 1
ATOM 6850 C CA . ASN C 1 253 ? -76.56113 6.13035 -70.29023 1.000 60.71452 233 ASN C CA 1
ATOM 6851 C C . ASN C 1 253 ? -75.73111 7.09578 -69.45462 1.000 60.46980 233 ASN C C 1
ATOM 6852 O O . ASN C 1 253 ? -74.80537 6.69243 -68.74552 1.000 53.75464 233 ASN C O 1
ATOM 6857 N N . LYS C 1 254 ? -76.07259 8.38042 -69.53601 1.000 67.79732 234 LYS C N 1
ATOM 6858 C CA . LYS C 1 254 ? -75.34946 9.42876 -68.82903 1.000 63.89926 234 LYS C CA 1
ATOM 6859 C C . LYS C 1 254 ? -76.18913 10.05878 -67.72710 1.000 57.93115 234 LYS C C 1
ATOM 6860 O O . LYS C 1 254 ? -75.80828 11.10249 -67.18703 1.000 69.14179 234 LYS C O 1
ATOM 6862 N N . ASP C 1 255 ? -77.31715 9.44349 -67.37868 1.000 56.78481 235 ASP C N 1
ATOM 6863 C CA . ASP C 1 255 ? -78.21167 9.93526 -66.34091 1.000 64.72555 235 ASP C CA 1
ATOM 6864 C C . ASP C 1 255 ? -77.68554 9.50396 -64.97685 1.000 61.69559 235 ASP C C 1
ATOM 6865 O O . ASP C 1 255 ? -77.64031 8.30352 -64.67904 1.000 61.54956 235 ASP C O 1
ATOM 6870 N N . PRO C 1 256 ? -77.27385 10.44655 -64.12642 1.000 63.90989 236 PRO C N 1
ATOM 6871 C CA . PRO C 1 256 ? -76.76649 10.06457 -62.79789 1.000 63.24650 236 PRO C CA 1
ATOM 6872 C C . PRO C 1 256 ? -77.79907 9.37814 -61.92232 1.000 63.44752 236 PRO C C 1
ATOM 6873 O O . PRO C 1 256 ? -77.41806 8.69548 -60.96377 1.000 69.78078 236 PRO C O 1
ATOM 6877 N N . LYS C 1 257 ? -79.09109 9.51849 -62.22875 1.000 62.31340 237 LYS C N 1
ATOM 6878 C CA . LYS C 1 257 ? -80.12610 8.89164 -61.41559 1.000 66.31979 237 LYS C CA 1
ATOM 6879 C C . LYS C 1 257 ? -80.12753 7.37876 -61.55617 1.000 63.72864 237 LYS C C 1
ATOM 6880 O O . LYS C 1 257 ? -80.63074 6.68296 -60.66707 1.000 64.41833 237 LYS C O 1
ATOM 6882 N N . TYR C 1 258 ? -79.58187 6.86015 -62.64852 1.000 60.81017 238 TYR C N 1
ATOM 6883 C CA . TYR C 1 258 ? -79.52644 5.43198 -62.90010 1.000 60.89064 238 TYR C CA 1
ATOM 6884 C C . TYR C 1 258 ? -78.07584 4.98050 -62.82576 1.000 68.44210 238 TYR C C 1
ATOM 6885 O O . TYR C 1 258 ? -77.18649 5.62418 -63.39031 1.000 69.73734 238 TYR C O 1
ATOM 6894 N N . ARG C 1 259 ? -77.83956 3.87540 -62.13165 1.000 64.36929 239 ARG C N 1
ATOM 6895 C CA . ARG C 1 259 ? -76.49271 3.35454 -61.96293 1.000 65.19849 239 ARG C CA 1
ATOM 6896 C C . ARG C 1 259 ? -76.11852 2.45912 -63.13547 1.000 65.04531 239 ARG C C 1
ATOM 6897 O O . ARG C 1 259 ? -76.95502 1.71780 -63.65943 1.000 58.12769 239 ARG C O 1
ATOM 6905 N N . LYS C 1 260 ? -74.85440 2.53803 -63.54630 1.000 56.96202 240 LYS C N 1
ATOM 6906 C CA . LYS C 1 260 ? -74.31753 1.68918 -64.60035 1.000 53.79115 240 LYS C CA 1
ATOM 6907 C C . LYS C 1 260 ? -73.06198 1.00653 -64.08509 1.000 52.40896 240 LYS C C 1
ATOM 6908 O O . LYS C 1 260 ? -72.13100 1.67375 -63.62258 1.000 54.37315 240 LYS C O 1
ATOM 6914 N N . PHE C 1 261 ? -73.04202 -0.32049 -64.16772 1.000 51.01237 241 PHE C N 1
ATOM 6915 C CA . PHE C 1 261 ? -71.91554 -1.13038 -63.72309 1.000 53.55709 241 PHE C CA 1
ATOM 6916 C C . PHE C 1 261 ? -71.36873 -1.88337 -64.92643 1.000 50.58046 241 PHE C C 1
ATOM 6917 O O . PHE C 1 261 ? -72.06937 -2.71560 -65.51267 1.000 49.85424 241 PHE C O 1
ATOM 6925 N N . ILE C 1 262 ? -70.12666 -1.58811 -65.29392 1.000 48.62854 242 ILE C N 1
ATOM 6926 C CA . ILE C 1 262 ? -69.47465 -2.18953 -66.45123 1.000 43.24954 242 ILE C CA 1
ATOM 6927 C C . ILE C 1 262 ? -68.35810 -3.09169 -65.94952 1.000 44.79621 242 ILE C C 1
ATOM 6928 O O . ILE C 1 262 ? -67.36608 -2.61371 -65.38504 1.000 44.66357 242 ILE C O 1
ATOM 6933 N N . SER C 1 263 ? -68.51031 -4.39481 -66.15865 1.000 45.59739 243 SER C N 1
ATOM 6934 C CA . SER C 1 263 ? -67.48063 -5.36520 -65.81517 1.000 40.64737 243 SER C CA 1
ATOM 6935 C C . SER C 1 263 ? -66.75379 -5.78818 -67.08613 1.000 39.19874 243 SER C C 1
ATOM 6936 O O . SER C 1 263 ? -67.35628 -6.39613 -67.97649 1.000 38.59872 243 SER C O 1
ATOM 6939 N N . LEU C 1 264 ? -65.46765 -5.46022 -67.16840 1.000 40.40867 244 LEU C N 1
ATOM 6940 C CA . LEU C 1 264 ? -64.63865 -5.76101 -68.32723 1.000 37.10094 244 LEU C CA 1
ATOM 6941 C C . LEU C 1 264 ? -63.71507 -6.92310 -67.99548 1.000 41.71933 244 LEU C C 1
ATOM 6942 O O . LEU C 1 264 ? -62.99136 -6.87499 -66.99537 1.000 40.93765 244 LEU C O 1
ATOM 6947 N N . ILE C 1 265 ? -63.73459 -7.96117 -68.83496 1.000 40.36624 245 ILE C N 1
ATOM 6948 C CA . ILE C 1 265 ? -62.95667 -9.16752 -68.56284 1.000 41.29473 245 ILE C CA 1
ATOM 6949 C C . ILE C 1 265 ? -62.14326 -9.58713 -69.78566 1.000 38.22724 245 ILE C C 1
ATOM 6950 O O . ILE C 1 265 ? -61.20247 -10.38260 -69.67223 1.000 44.32123 245 ILE C O 1
ATOM 6955 N N . GLY C 1 266 ? -62.44767 -9.00613 -70.94789 1.000 43.65976 246 GLY C N 1
ATOM 6956 C CA . GLY C 1 266 ? -61.87142 -9.51101 -72.18572 1.000 45.78010 246 GLY C CA 1
ATOM 6957 C C . GLY C 1 266 ? -60.39001 -9.22156 -72.35019 1.000 37.41040 246 GLY C C 1
ATOM 6958 O O . GLY C 1 266 ? -59.63316 -10.08108 -72.80740 1.000 44.06201 246 GLY C O 1
ATOM 6959 N N . SER C 1 267 ? -59.95337 -8.02187 -71.98334 1.000 36.69666 247 SER C N 1
ATOM 6960 C CA . SER C 1 267 ? -58.56414 -7.63655 -72.19992 1.000 38.43628 247 SER C CA 1
ATOM 6961 C C . SER C 1 267 ? -57.63776 -8.36111 -71.23216 1.000 45.48441 247 SER C C 1
ATOM 6962 O O . SER C 1 267 ? -57.92207 -8.44830 -70.03440 1.000 45.52096 247 SER C O 1
ATOM 6965 N N . TYR C 1 268 ? -56.53166 -8.89495 -71.76026 1.000 46.30293 248 TYR C N 1
ATOM 6966 C CA . TYR C 1 268 ? -55.48593 -9.47448 -70.92777 1.000 46.65329 248 TYR C CA 1
ATOM 6967 C C . TYR C 1 268 ? -54.08886 -9.06355 -71.37483 1.000 47.25726 248 TYR C C 1
ATOM 6968 O O . TYR C 1 268 ? -53.10843 -9.51916 -70.77677 1.000 48.95477 248 TYR C O 1
ATOM 6977 N N . LYS C 1 269 ? -53.96835 -8.21865 -72.39448 1.000 45.55057 249 LYS C N 1
ATOM 6978 C CA . LYS C 1 269 ? -52.71529 -7.65708 -72.86997 1.000 51.07249 249 LYS C CA 1
ATOM 6979 C C . LYS C 1 269 ? -52.87998 -6.15770 -73.07543 1.000 54.02530 249 LYS C C 1
ATOM 6980 O O . LYS C 1 269 ? -53.98866 -5.68595 -73.35045 1.000 52.05539 249 LYS C O 1
ATOM 6986 N N . PRO C 1 270 ? -51.80259 -5.37993 -72.90900 1.000 50.64363 250 PRO C N 1
ATOM 6987 C CA . PRO C 1 270 ? -51.93652 -3.91210 -72.97022 1.000 47.97801 250 PRO C CA 1
ATOM 6988 C C . PRO C 1 270 ? -52.55335 -3.39680 -74.25532 1.000 48.78537 250 PRO C C 1
ATOM 6989 O O . PRO C 1 270 ? -53.13775 -2.30668 -74.25740 1.000 48.23073 250 PRO C O 1
ATOM 6993 N N . HIS C 1 271 ? -52.44968 -4.14281 -75.34738 1.000 48.66030 251 HIS C N 1
ATOM 6994 C CA . HIS C 1 271 ? -53.02436 -3.72146 -76.61470 1.000 48.32312 251 HIS C CA 1
ATOM 6995 C C . HIS C 1 271 ? -54.49322 -4.10078 -76.74572 1.000 49.32730 251 HIS C C 1
ATOM 6996 O O . HIS C 1 271 ? -55.12240 -3.75216 -77.74989 1.000 40.37852 251 HIS C O 1
ATOM 7003 N N . MET C 1 272 ? -55.05043 -4.79668 -75.75827 1.000 52.58431 252 MET C N 1
ATOM 7004 C CA . MET C 1 272 ? -56.45592 -5.17678 -75.75270 1.000 46.08448 252 MET C CA 1
ATOM 7005 C C . MET C 1 272 ? -57.22573 -4.19210 -74.88108 1.000 50.66196 252 MET C C 1
ATOM 7006 O O . MET C 1 272 ? -56.83252 -3.93187 -73.73994 1.000 48.17086 252 MET C O 1
ATOM 7011 N N . ILE C 1 273 ? -58.31203 -3.64266 -75.41906 1.000 55.26211 253 ILE C N 1
ATOM 7012 C CA . ILE C 1 273 ? -59.12917 -2.66950 -74.69779 1.000 49.42232 253 ILE C CA 1
ATOM 7013 C C . ILE C 1 273 ? -60.57825 -2.82802 -75.14232 1.000 54.37442 253 ILE C C 1
ATOM 7014 O O . ILE C 1 273 ? -60.85420 -3.10565 -76.31350 1.000 51.70964 253 ILE C O 1
ATOM 7019 N N . GLU C 1 274 ? -61.50752 -2.65656 -74.19961 1.000 45.93706 254 GLU C N 1
ATOM 7020 C CA . GLU C 1 274 ? -62.93174 -2.78859 -74.48025 1.000 43.74577 254 GLU C CA 1
ATOM 7021 C C . GLU C 1 274 ? -63.72993 -1.51781 -74.23110 1.000 47.88298 254 GLU C C 1
ATOM 7022 O O . GLU C 1 274 ? -64.73268 -1.29411 -74.91406 1.000 51.28146 254 GLU C O 1
ATOM 7028 N N . LEU C 1 275 ? -63.32207 -0.68753 -73.27771 1.000 47.69632 255 LEU C N 1
ATOM 7029 C CA . LEU C 1 275 ? -64.04401 0.52261 -72.91918 1.000 51.55281 255 LEU C CA 1
ATOM 7030 C C . LEU C 1 275 ? -63.31792 1.73119 -73.49297 1.000 50.35114 255 LEU C C 1
ATOM 7031 O O . LEU C 1 275 ? -62.08334 1.76672 -73.51441 1.000 52.30760 255 LEU C O 1
ATOM 7036 N N . ASP C 1 276 ? -64.09475 2.69976 -73.98234 1.000 52.20747 256 ASP C N 1
ATOM 7037 C CA . ASP C 1 276 ? -63.56935 3.94441 -74.53739 1.000 57.53892 256 ASP C CA 1
ATOM 7038 C C . ASP C 1 276 ? -62.44417 4.50989 -73.68174 1.000 56.93114 256 ASP C C 1
ATOM 7039 O O . ASP C 1 276 ? -62.60845 4.72645 -72.47916 1.000 56.96348 256 ASP C O 1
ATOM 7044 N N . LEU C 1 277 ? -61.29423 4.74718 -74.31573 1.000 61.12609 257 LEU C N 1
ATOM 7045 C CA . LEU C 1 277 ? -60.15400 5.29435 -73.59441 1.000 63.23209 257 LEU C CA 1
ATOM 7046 C C . LEU C 1 277 ? -60.41081 6.71963 -73.12420 1.000 64.47622 257 LEU C C 1
ATOM 7047 O O . LEU C 1 277 ? -59.79532 7.15907 -72.14578 1.000 61.61560 257 LEU C O 1
ATOM 7052 N N . GLU C 1 278 ? -61.30829 7.44702 -73.79300 1.000 75.74173 258 GLU C N 1
ATOM 7053 C CA . GLU C 1 278 ? -61.70109 8.76197 -73.30262 1.000 76.92062 258 GLU C CA 1
ATOM 7054 C C . GLU C 1 278 ? -62.41931 8.63986 -71.96572 1.000 75.66697 258 GLU C C 1
ATOM 7055 O O . GLU C 1 278 ? -62.11652 9.36910 -71.01499 1.000 75.34782 258 GLU C O 1
ATOM 7061 N N . LEU C 1 279 ? -63.36880 7.70373 -71.87287 1.000 68.41971 259 LEU C N 1
ATOM 7062 C CA . LEU C 1 279 ? -64.05151 7.45999 -70.60695 1.000 62.07262 259 LEU C CA 1
ATOM 7063 C C . LEU C 1 279 ? -63.07528 6.96726 -69.54744 1.000 62.30726 259 LEU C C 1
ATOM 7064 O O . LEU C 1 279 ? -63.19241 7.32654 -68.36977 1.000 56.15561 259 LEU C O 1
ATOM 7069 N N . MET C 1 280 ? -62.11234 6.13006 -69.94439 1.000 57.46762 260 MET C N 1
ATOM 7070 C CA . MET C 1 280 ? -61.08179 5.70090 -69.00508 1.000 57.49358 260 MET C CA 1
ATOM 7071 C C . MET C 1 280 ? -60.27510 6.89176 -68.51005 1.000 63.96435 260 MET C C 1
ATOM 7072 O O . MET C 1 280 ? -59.94504 6.98023 -67.32155 1.000 59.60120 260 MET C O 1
ATOM 7077 N N . ASN C 1 281 ? -59.94064 7.81468 -69.41260 1.000 64.98263 261 ASN C N 1
ATOM 7078 C CA . ASN C 1 281 ? -59.23527 9.02213 -69.00341 1.000 64.50148 261 ASN C CA 1
ATOM 7079 C C . ASN C 1 281 ? -60.16288 9.96108 -68.24141 1.000 66.04031 261 ASN C C 1
ATOM 7080 O O . ASN C 1 281 ? -59.73243 10.63461 -67.29789 1.000 67.08909 261 ASN C O 1
ATOM 7085 N N . ASP C 1 282 ? -61.43767 10.02601 -68.64243 1.000 62.99234 262 ASP C N 1
ATOM 7086 C CA . ASP C 1 282 ? -62.40599 10.82880 -67.90019 1.000 60.68678 262 ASP C CA 1
ATOM 7087 C C . ASP C 1 282 ? -62.56799 10.31195 -66.47594 1.000 63.33951 262 ASP C C 1
ATOM 7088 O O . ASP C 1 282 ? -62.63717 11.10142 -65.52689 1.000 65.18842 262 ASP C O 1
ATOM 7093 N N . PHE C 1 283 ? -62.63820 8.98742 -66.30782 1.000 59.49045 263 PHE C N 1
ATOM 7094 C CA . PHE C 1 283 ? -62.73755 8.41475 -64.96809 1.000 60.92688 263 PHE C CA 1
ATOM 7095 C C . PHE C 1 283 ? -61.49782 8.73060 -64.14554 1.000 62.20047 263 PHE C C 1
ATOM 7096 O O . PHE C 1 283 ? -61.58684 8.96206 -62.93422 1.000 64.04913 263 PHE C O 1
ATOM 7104 N N . LYS C 1 284 ? -60.33010 8.73437 -64.78778 1.000 59.35380 264 LYS C N 1
ATOM 7105 C CA . LYS C 1 284 ? -59.09351 9.05839 -64.08716 1.000 59.93845 264 LYS C CA 1
ATOM 7106 C C . LYS C 1 284 ? -59.09328 10.50707 -63.61242 1.000 58.92332 264 LYS C C 1
ATOM 7107 O O . LYS C 1 284 ? -58.84680 10.78339 -62.43306 1.000 66.80161 264 LYS C O 1
ATOM 7113 N N . ASN C 1 285 ? -59.37629 11.44830 -64.51722 1.000 62.75923 265 ASN C N 1
ATOM 7114 C CA . ASN C 1 285 ? -59.33770 12.86269 -64.16189 1.000 56.89283 265 ASN C CA 1
ATOM 7115 C C . ASN C 1 285 ? -60.44773 13.25674 -63.19763 1.000 62.31279 265 ASN C C 1
ATOM 7116 O O . ASN C 1 285 ? -60.30487 14.25510 -62.48430 1.000 70.79862 265 ASN C O 1
ATOM 7121 N N . ASN C 1 286 ? -61.54069 12.50153 -63.15290 1.000 57.17553 266 ASN C N 1
ATOM 7122 C CA . ASN C 1 286 ? -62.63727 12.77963 -62.23754 1.000 59.74898 266 ASN C CA 1
ATOM 7123 C C . ASN C 1 286 ? -62.47494 12.07858 -60.89614 1.000 64.08850 266 ASN C C 1
ATOM 7124 O O . ASN C 1 286 ? -63.38073 12.14900 -60.05901 1.000 66.01007 266 ASN C O 1
ATOM 7129 N N . GLY C 1 287 ? -61.34882 11.40482 -60.67750 1.000 79.27686 267 GLY C N 1
ATOM 7130 C CA . GLY C 1 287 ? -61.07139 10.79949 -59.38932 1.000 76.34371 267 GLY C CA 1
ATOM 7131 C C . GLY C 1 287 ? -61.87286 9.55687 -59.08171 1.000 79.29663 267 GLY C C 1
ATOM 7132 O O . GLY C 1 287 ? -62.09982 9.25111 -57.90774 1.000 93.24783 267 GLY C O 1
ATOM 7133 N N . VAL C 1 288 ? -62.31214 8.83114 -60.10136 1.000 61.75888 268 VAL C N 1
ATOM 7134 C CA . VAL C 1 288 ? -63.06694 7.60067 -59.90506 1.000 52.92437 268 VAL C CA 1
ATOM 7135 C C . VAL C 1 288 ? -62.09146 6.44368 -59.75765 1.000 57.07426 268 VAL C C 1
ATOM 7136 O O . VAL C 1 288 ? -61.15845 6.29870 -60.55638 1.000 57.35765 268 VAL C O 1
ATOM 7140 N N . LYS C 1 289 ? -62.30459 5.62025 -58.73688 1.000 54.55634 269 LYS C N 1
ATOM 7141 C CA . LYS C 1 289 ? -61.51461 4.41474 -58.54337 1.000 55.61374 269 LYS C CA 1
ATOM 7142 C C . LYS C 1 289 ? -62.14532 3.27548 -59.33086 1.000 52.22768 269 LYS C C 1
ATOM 7143 O O . LYS C 1 289 ? -63.36720 3.09859 -59.31680 1.000 55.22528 269 LYS C O 1
ATOM 7145 N N . VAL C 1 290 ? -61.30824 2.50556 -60.02142 1.000 52.74602 270 VAL C N 1
ATOM 7146 C CA . VAL C 1 290 ? -61.76628 1.38174 -60.82977 1.000 49.39950 270 VAL C CA 1
ATOM 7147 C C . VAL C 1 290 ? -61.66597 0.11363 -59.99707 1.000 44.74690 270 VAL C C 1
ATOM 7148 O O . VAL C 1 290 ? -60.64506 -0.13090 -59.34087 1.000 48.32338 270 VAL C O 1
ATOM 7152 N N . ILE C 1 291 ? -62.72124 -0.69350 -60.02505 1.000 45.20965 271 ILE C N 1
ATOM 7153 C CA . ILE C 1 291 ? -62.71517 -1.97783 -59.33830 1.000 42.41573 271 ILE C CA 1
ATOM 7154 C C . ILE C 1 291 ? -61.90006 -2.96391 -60.16005 1.000 40.52023 271 ILE C C 1
ATOM 7155 O O . ILE C 1 291 ? -62.06198 -3.05750 -61.38188 1.000 44.83102 271 ILE C O 1
ATOM 7160 N N . VAL C 1 292 ? -61.00874 -3.69506 -59.49472 1.000 37.39089 272 VAL C N 1
ATOM 7161 C CA . VAL C 1 292 ? -60.14989 -4.66422 -60.15869 1.000 45.07370 272 VAL C CA 1
ATOM 7162 C C . VAL C 1 292 ? -60.13258 -5.94237 -59.33673 1.000 47.03186 272 VAL C C 1
ATOM 7163 O O . VAL C 1 292 ? -60.47915 -5.95359 -58.15570 1.000 42.58420 272 VAL C O 1
ATOM 7167 N N . ASP C 1 293 ? -59.74575 -7.03887 -59.98401 1.000 41.27910 273 ASP C N 1
ATOM 7168 C CA . ASP C 1 293 ? -59.53707 -8.26729 -59.22898 1.000 46.50639 273 ASP C CA 1
ATOM 7169 C C . ASP C 1 293 ? -58.18500 -8.23625 -58.52843 1.000 50.27173 273 ASP C C 1
ATOM 7170 O O . ASP C 1 293 ? -58.07810 -8.58455 -57.34783 1.000 53.65382 273 ASP C O 1
ATOM 7175 N N . SER C 1 294 ? -57.14505 -7.81050 -59.24187 1.000 47.30037 274 SER C N 1
ATOM 7176 C CA . SER C 1 294 ? -55.81358 -7.64966 -58.67114 1.000 50.88976 274 SER C CA 1
ATOM 7177 C C . SER C 1 294 ? -55.18499 -6.39958 -59.26377 1.000 50.45609 274 SER C C 1
ATOM 7178 O O . SER C 1 294 ? -55.06195 -6.29217 -60.48735 1.000 54.27765 274 SER C O 1
ATOM 7181 N N . LYS C 1 295 ? -54.79089 -5.45734 -58.40109 1.000 45.75821 275 LYS C N 1
ATOM 7182 C CA . LYS C 1 295 ? -54.18239 -4.22296 -58.88960 1.000 48.61951 275 LYS C CA 1
ATOM 7183 C C . LYS C 1 295 ? -52.88887 -4.51284 -59.63833 1.000 53.46980 275 LYS C C 1
ATOM 7184 O O . LYS C 1 295 ? -52.59135 -3.87594 -60.65610 1.000 50.13859 275 LYS C O 1
ATOM 7190 N N . GLU C 1 296 ? -52.11360 -5.48182 -59.15111 1.000 47.03247 276 GLU C N 1
ATOM 7191 C CA . GLU C 1 296 ? -50.84050 -5.81121 -59.77919 1.000 50.91040 276 GLU C CA 1
ATOM 7192 C C . GLU C 1 296 ? -51.05183 -6.33764 -61.19384 1.000 55.37270 276 GLU C C 1
ATOM 7193 O O . GLU C 1 296 ? -50.45634 -5.83219 -62.15209 1.000 51.63904 276 GLU C O 1
ATOM 7199 N N . HIS C 1 297 ? -51.90613 -7.35362 -61.34376 1.000 54.97968 277 HIS C N 1
ATOM 7200 C CA . HIS C 1 297 ? -52.13182 -7.94756 -62.65882 1.000 56.23601 277 HIS C CA 1
ATOM 7201 C C . HIS C 1 297 ? -52.83625 -6.98297 -63.60891 1.000 52.77069 277 HIS C C 1
ATOM 7202 O O . HIS C 1 297 ? -52.49307 -6.91925 -64.79482 1.000 49.16790 277 HIS C O 1
ATOM 7209 N N . THR C 1 298 ? -53.81996 -6.22428 -63.11507 1.000 48.54339 278 THR C N 1
ATOM 7210 C CA . THR C 1 298 ? -54.56299 -5.32385 -63.99579 1.000 51.15947 278 THR C CA 1
ATOM 7211 C C . THR C 1 298 ? -53.67717 -4.20567 -64.53151 1.000 53.43260 278 THR C C 1
ATOM 7212 O O . THR C 1 298 ? -53.78779 -3.82623 -65.70288 1.000 49.64626 278 THR C O 1
ATOM 7216 N N . LEU C 1 299 ? -52.79278 -3.66523 -63.69705 1.000 49.67515 279 LEU C N 1
ATOM 7217 C CA . LEU C 1 299 ? -51.90783 -2.60466 -64.15535 1.000 52.56504 279 LEU C CA 1
ATOM 7218 C C . LEU C 1 299 ? -50.78497 -3.12554 -65.04282 1.000 51.82571 279 LEU C C 1
ATOM 7219 O O . LEU C 1 299 ? -50.02132 -2.32167 -65.58972 1.000 46.31899 279 LEU C O 1
ATOM 7224 N N . HIS C 1 300 ? -50.67239 -4.44488 -65.20061 1.000 44.79409 280 HIS C N 1
ATOM 7225 C CA . HIS C 1 300 ? -49.70104 -5.05028 -66.09581 1.000 51.32184 280 HIS C CA 1
ATOM 7226 C C . HIS C 1 300 ? -50.33291 -5.81767 -67.24771 1.000 52.46723 280 HIS C C 1
ATOM 7227 O O . HIS C 1 300 ? -49.60359 -6.28743 -68.12781 1.000 51.89731 280 HIS C O 1
ATOM 7229 N N . GLU C 1 301 ? -51.65586 -5.95574 -67.27593 1.000 49.33667 281 GLU C N 1
ATOM 7230 C CA . GLU C 1 301 ? -52.32216 -6.75512 -68.29415 1.000 52.73972 281 GLU C CA 1
ATOM 7231 C C . GLU C 1 301 ? -53.54829 -6.09913 -68.90686 1.000 50.11982 281 GLU C C 1
ATOM 7232 O O . GLU C 1 301 ? -53.91807 -6.46973 -70.02724 1.000 53.06930 281 GLU C O 1
ATOM 7238 N N . ALA C 1 302 ? -54.17788 -5.13776 -68.24018 1.000 52.15490 282 ALA C N 1
ATOM 7239 C CA . ALA C 1 302 ? -55.43212 -4.56555 -68.70841 1.000 50.31856 282 ALA C CA 1
ATOM 7240 C C . ALA C 1 302 ? -55.14355 -3.30071 -69.50357 1.000 48.10552 282 ALA C C 1
ATOM 7241 O O . ALA C 1 302 ? -54.66788 -2.30644 -68.94576 1.000 46.77893 282 ALA C O 1
ATOM 7243 N N . GLY C 1 303 ? -55.45821 -3.33295 -70.80019 1.000 45.27898 283 GLY C N 1
ATOM 7244 C CA . GLY C 1 303 ? -55.21686 -2.17774 -71.64272 1.000 41.90773 283 GLY C CA 1
ATOM 7245 C C . GLY C 1 303 ? -56.06835 -0.98097 -71.28811 1.000 47.11735 283 GLY C C 1
ATOM 7246 O O . GLY C 1 303 ? -55.67764 0.15300 -71.58173 1.000 50.91661 283 GLY C O 1
ATOM 7247 N N . GLU C 1 304 ? -57.22336 -1.20770 -70.65774 1.000 47.66145 284 GLU C N 1
ATOM 7248 C CA . GLU C 1 304 ? -58.06449 -0.09473 -70.23426 1.000 45.39510 284 GLU C CA 1
ATOM 7249 C C . GLU C 1 304 ? -57.35942 0.76350 -69.19457 1.000 47.63043 284 GLU C C 1
ATOM 7250 O O . GLU C 1 304 ? -57.54501 1.98528 -69.16421 1.000 46.42261 284 GLU C O 1
ATOM 7256 N N . LEU C 1 305 ? -56.52629 0.14674 -68.36031 1.000 48.15581 285 LEU C N 1
ATOM 7257 C CA . LEU C 1 305 ? -55.76938 0.84203 -67.32983 1.000 51.38176 285 LEU C CA 1
ATOM 7258 C C . LEU C 1 305 ? -54.36472 1.20412 -67.77791 1.000 51.24564 285 LEU C C 1
ATOM 7259 O O . LEU C 1 305 ? -53.82993 2.23357 -67.35320 1.000 51.11577 285 LEU C O 1
ATOM 7264 N N . ILE C 1 306 ? -53.76361 0.37279 -68.62700 1.000 49.19413 286 ILE C N 1
ATOM 7265 C CA . ILE C 1 306 ? -52.39535 0.60420 -69.06953 1.000 48.13665 286 ILE C CA 1
ATOM 7266 C C . ILE C 1 306 ? -52.33676 1.75613 -70.06653 1.000 49.00929 286 ILE C C 1
ATOM 7267 O O . ILE C 1 306 ? -51.39629 2.55839 -70.05161 1.000 49.76566 286 ILE C O 1
ATOM 7272 N N . GLN C 1 307 ? -53.34835 1.87744 -70.92673 1.000 50.80118 287 GLN C N 1
ATOM 7273 C CA . GLN C 1 307 ? -53.37147 2.93292 -71.93234 1.000 52.87636 287 GLN C CA 1
ATOM 7274 C C . GLN C 1 307 ? -53.88545 4.26255 -71.39479 1.000 52.41984 287 GLN C C 1
ATOM 7275 O O . GLN C 1 307 ? -53.79119 5.27193 -72.10106 1.000 51.21163 287 GLN C O 1
ATOM 7281 N N . SER C 1 308 ? -54.42098 4.29268 -70.17366 1.000 50.72644 288 SER C N 1
ATOM 7282 C CA . SER C 1 308 ? -54.90765 5.52290 -69.56539 1.000 50.87993 288 SER C CA 1
ATOM 7283 C C . SER C 1 308 ? -53.98358 6.08881 -68.49547 1.000 49.39866 288 SER C C 1
ATOM 7284 O O . SER C 1 308 ? -54.17610 7.23888 -68.08379 1.000 45.64744 288 SER C O 1
ATOM 7287 N N . GLY C 1 309 ? -52.99160 5.32637 -68.04128 1.000 53.29358 289 GLY C N 1
ATOM 7288 C CA . GLY C 1 309 ? -52.08269 5.81463 -67.02308 1.000 56.15824 289 GLY C CA 1
ATOM 7289 C C . GLY C 1 309 ? -52.60306 5.70421 -65.60905 1.000 56.49682 289 GLY C C 1
ATOM 7290 O O . GLY C 1 309 ? -52.23406 6.51617 -64.75385 1.000 59.11391 289 GLY C O 1
ATOM 7291 N N . TYR C 1 310 ? -53.46840 4.73024 -65.34242 1.000 59.25225 290 TYR C N 1
ATOM 7292 C CA . TYR C 1 310 ? -54.04642 4.56014 -64.01985 1.000 62.00137 290 TYR C CA 1
ATOM 7293 C C . TYR C 1 310 ? -52.98308 4.10078 -63.02527 1.000 55.76077 290 TYR C C 1
ATOM 7294 O O . TYR C 1 310 ? -51.97544 3.48670 -63.38674 1.000 59.58137 290 TYR C O 1
ATOM 7303 N N . THR C 1 311 ? -53.22129 4.40785 -61.75337 1.000 54.17203 291 THR C N 1
ATOM 7304 C CA . THR C 1 311 ? -52.30566 4.06541 -60.67687 1.000 55.84422 291 THR C CA 1
ATOM 7305 C C . THR C 1 311 ? -53.00394 3.18168 -59.65039 1.000 50.43173 291 THR C C 1
ATOM 7306 O O . THR C 1 311 ? -54.23432 3.13999 -59.56801 1.000 54.00842 291 THR C O 1
ATOM 7310 N N . SER C 1 312 ? -52.19203 2.46104 -58.87011 1.000 50.87978 292 SER C N 1
ATOM 7311 C CA . SER C 1 312 ? -52.73243 1.54741 -57.86607 1.000 54.41202 292 SER C CA 1
ATOM 7312 C C . SER C 1 312 ? -53.57126 2.27698 -56.82505 1.000 47.57127 292 SER C C 1
ATOM 7313 O O . SER C 1 312 ? -54.54662 1.71691 -56.31122 1.000 49.27946 292 SER C O 1
ATOM 7316 N N . ASP C 1 313 ? -53.20921 3.52068 -56.50064 1.000 53.51882 293 ASP C N 1
ATOM 7317 C CA . ASP C 1 313 ? -53.95197 4.27502 -55.49666 1.000 54.46384 293 ASP C CA 1
ATOM 7318 C C . ASP C 1 313 ? -55.36291 4.60258 -55.96304 1.000 56.53418 293 ASP C C 1
ATOM 7319 O O . ASP C 1 313 ? -56.26708 4.74985 -55.13361 1.000 64.15220 293 ASP C O 1
ATOM 7324 N N . GLN C 1 314 ? -55.57484 4.71714 -57.27425 1.000 55.40215 294 GLN C N 1
ATOM 7325 C CA . GLN C 1 314 ? -56.89797 4.95984 -57.83303 1.000 52.43211 294 GLN C CA 1
ATOM 7326 C C . GLN C 1 314 ? -57.57944 3.65918 -58.24523 1.000 49.87496 294 GLN C C 1
ATOM 7327 O O . GLN C 1 314 ? -58.40225 3.64344 -59.16678 1.000 54.73683 294 GLN C O 1
ATOM 7333 N N . LEU C 1 315 ? -57.24625 2.56094 -57.57402 1.000 46.87603 295 LEU C N 1
ATOM 7334 C CA . LEU C 1 315 ? -57.84400 1.26400 -57.84364 1.000 49.10787 295 LEU C CA 1
ATOM 7335 C C . LEU C 1 315 ? -58.33032 0.64851 -56.53875 1.000 47.78741 295 LEU C C 1
ATOM 7336 O O . LEU C 1 315 ? -57.85485 0.98415 -55.45174 1.000 51.07099 295 LEU C O 1
ATOM 7341 N N . ILE C 1 316 ? -59.30622 -0.24647 -56.65705 1.000 50.17573 296 ILE C N 1
ATOM 7342 C CA . ILE C 1 316 ? -59.82705 -0.99771 -55.52030 1.000 51.56586 296 ILE C CA 1
ATOM 7343 C C . ILE C 1 316 ? -60.11070 -2.42486 -55.96637 1.000 47.64408 296 ILE C C 1
ATOM 7344 O O . ILE C 1 316 ? -60.64822 -2.65367 -57.05454 1.000 46.77355 296 ILE C O 1
ATOM 7349 N N . GLU C 1 317 ? -59.72845 -3.38581 -55.13267 1.000 45.09864 297 GLU C N 1
ATOM 7350 C CA . GLU C 1 317 ? -59.92223 -4.79388 -55.44006 1.000 45.52483 297 GLU C CA 1
ATOM 7351 C C . GLU C 1 317 ? -61.31061 -5.23821 -54.98889 1.000 45.96073 297 GLU C C 1
ATOM 7352 O O . GLU C 1 317 ? -61.90342 -4.64494 -54.08493 1.000 52.10109 297 GLU C O 1
ATOM 7358 N N . ILE C 1 318 ? -61.83088 -6.28644 -55.63863 1.000 40.45780 298 ILE C N 1
ATOM 7359 C CA . ILE C 1 318 ? -63.21649 -6.70379 -55.40614 1.000 51.25922 298 ILE C CA 1
ATOM 7360 C C . ILE C 1 318 ? -63.44471 -7.04723 -53.94019 1.000 45.67087 298 ILE C C 1
ATOM 7361 O O . ILE C 1 318 ? -64.41857 -6.59794 -53.32394 1.000 48.59598 298 ILE C O 1
ATOM 7366 N N . HIS C 1 319 ? -62.55660 -7.85832 -53.36273 1.000 43.58155 299 HIS C N 1
ATOM 7367 C CA . HIS C 1 319 ? -62.70827 -8.23657 -51.96188 1.000 48.87054 299 HIS C CA 1
ATOM 7368 C C . HIS C 1 319 ? -62.73016 -7.01745 -51.04953 1.000 49.82131 299 HIS C C 1
ATOM 7369 O O . HIS C 1 319 ? -63.37391 -7.04382 -49.99526 1.000 51.46616 299 HIS C O 1
ATOM 7376 N N . GLU C 1 320 ? -62.05124 -5.93840 -51.44385 1.000 49.62135 300 GLU C N 1
ATOM 7377 C CA . GLU C 1 320 ? -62.03861 -4.72135 -50.64300 1.000 45.60145 300 GLU C CA 1
ATOM 7378 C C . GLU C 1 320 ? -63.38317 -4.00171 -50.66874 1.000 54.14671 300 GLU C C 1
ATOM 7379 O O . GLU C 1 320 ? -63.65636 -3.19585 -49.77308 1.000 52.45071 300 GLU C O 1
ATOM 7385 N N . LEU C 1 321 ? -64.22380 -4.26386 -51.67678 1.000 58.01846 301 LEU C N 1
ATOM 7386 C CA . LEU C 1 321 ? -65.57657 -3.71402 -51.68413 1.000 58.10067 301 LEU C CA 1
ATOM 7387 C C . LEU C 1 321 ? -66.44329 -4.30737 -50.58325 1.000 54.18111 301 LEU C C 1
ATOM 7388 O O . LEU C 1 321 ? -67.45779 -3.70577 -50.21638 1.000 55.88707 301 LEU C O 1
ATOM 7393 N N . TYR C 1 322 ? -66.06570 -5.46873 -50.05298 1.000 59.49526 302 TYR C N 1
ATOM 7394 C CA . TYR C 1 322 ? -66.76866 -6.10839 -48.95129 1.000 59.00234 302 TYR C CA 1
ATOM 7395 C C . TYR C 1 322 ? -66.14801 -5.76361 -47.60669 1.000 59.98735 302 TYR C C 1
ATOM 7396 O O . TYR C 1 322 ? -66.51658 -6.35597 -46.58740 1.000 66.17719 302 TYR C O 1
ATOM 7405 N N . GLU C 1 323 ? -65.21483 -4.81508 -47.58980 1.000 56.36532 303 GLU C N 1
ATOM 7406 C CA . GLU C 1 323 ? -64.59709 -4.31453 -46.37251 1.000 59.80758 303 GLU C CA 1
ATOM 7407 C C . GLU C 1 323 ? -65.01347 -2.87754 -46.09936 1.000 65.70632 303 GLU C C 1
ATOM 7408 O O . GLU C 1 323 ? -64.50212 -2.25300 -45.16441 1.000 70.45397 303 GLU C O 1
ATOM 7414 N N . THR C 1 324 ? -65.93761 -2.34551 -46.89569 1.000 64.07500 304 THR C N 1
ATOM 7415 C CA . THR C 1 324 ? -66.41111 -0.97981 -46.74426 1.000 74.52469 304 THR C CA 1
ATOM 7416 C C . THR C 1 324 ? -67.82311 -0.88779 -47.30288 1.000 69.54010 304 THR C C 1
ATOM 7417 O O . THR C 1 324 ? -68.32608 -1.81773 -47.93816 1.000 61.25148 304 THR C O 1
ATOM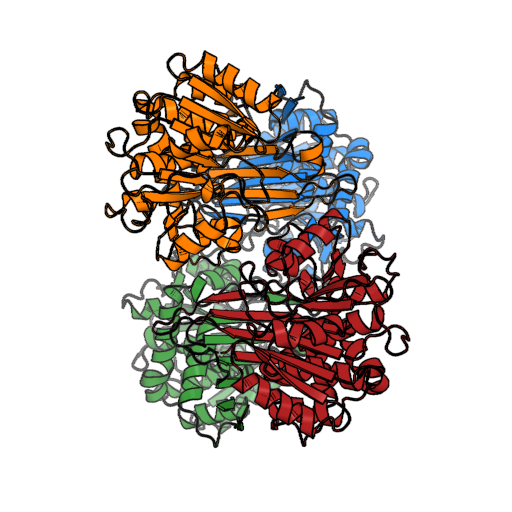 7421 N N . GLU C 1 325 ? -68.46503 0.25164 -47.04658 1.000 79.67523 305 GLU C N 1
ATOM 7422 C CA . GLU C 1 325 ? -69.76305 0.55874 -47.62374 1.000 80.12048 305 GLU C CA 1
ATOM 7423 C C . GLU C 1 325 ? -69.78453 1.87568 -48.38318 1.000 80.53806 305 GLU C C 1
ATOM 7424 O O . GLU C 1 325 ? -70.77540 2.15569 -49.06772 1.000 83.11733 305 GLU C O 1
ATOM 7426 N N . GLU C 1 326 ? -68.73024 2.68466 -48.28806 1.000 85.92784 306 GLU C N 1
ATOM 7427 C CA . GLU C 1 326 ? -68.65510 3.95205 -49.00742 1.000 86.11365 306 GLU C CA 1
ATOM 7428 C C . GLU C 1 326 ? -68.16907 3.68300 -50.42596 1.000 84.75252 306 GLU C C 1
ATOM 7429 O O . GLU C 1 326 ? -67.01131 3.30491 -50.63305 1.000 88.03491 306 GLU C O 1
ATOM 7431 N N . PHE C 1 327 ? -69.05243 3.87759 -51.40666 1.000 76.85223 307 PHE C N 1
ATOM 7432 C CA . PHE C 1 327 ? -68.74278 3.59057 -52.80223 1.000 71.17590 307 PHE C CA 1
ATOM 7433 C C . PHE C 1 327 ? -68.81235 4.83559 -53.67705 1.000 68.30136 307 PHE C C 1
ATOM 7434 O O . PHE C 1 327 ? -68.94043 4.72201 -54.90079 1.000 60.65168 307 PHE C O 1
ATOM 7442 N N . SER C 1 328 ? -68.72973 6.02699 -53.08142 1.000 65.52594 308 SER C N 1
ATOM 7443 C CA . SER C 1 328 ? -68.66728 7.22303 -53.90867 1.000 68.88167 308 SER C CA 1
ATOM 7444 C C . SER C 1 328 ? -67.31271 7.38032 -54.58099 1.000 71.49230 308 SER C C 1
ATOM 7445 O O . SER C 1 328 ? -67.16502 8.24259 -55.45408 1.000 64.97216 308 SER C O 1
ATOM 7448 N N . THR C 1 329 ? -66.32946 6.56753 -54.19391 1.000 69.52557 309 THR C N 1
ATOM 7449 C CA . THR C 1 329 ? -65.02342 6.56961 -54.83343 1.000 63.00368 309 THR C CA 1
ATOM 7450 C C . THR C 1 329 ? -64.99490 5.74890 -56.11571 1.000 60.93176 309 THR C C 1
ATOM 7451 O O . THR C 1 329 ? -64.11192 5.96289 -56.95323 1.000 56.46030 309 THR C O 1
ATOM 7455 N N . ILE C 1 330 ? -65.93987 4.82904 -56.28842 1.000 57.99585 310 ILE C N 1
ATOM 7456 C CA . ILE C 1 330 ? -65.99545 3.95725 -57.45306 1.000 61.59788 310 ILE C CA 1
ATOM 7457 C C . ILE C 1 330 ? -67.11353 4.37142 -58.40866 1.000 59.09400 310 ILE C C 1
ATOM 7458 O O . ILE C 1 330 ? -67.48256 3.60681 -59.29638 1.000 53.82102 310 ILE C O 1
ATOM 7463 N N . THR C 1 331 ? -67.65970 5.57221 -58.24450 1.000 54.15701 311 THR C N 1
ATOM 7464 C CA . THR C 1 331 ? -68.78413 6.02557 -59.05026 1.000 59.49582 311 THR C CA 1
ATOM 7465 C C . THR C 1 331 ? -68.50381 7.41337 -59.60244 1.000 66.44438 311 THR C C 1
ATOM 7466 O O . THR C 1 331 ? -68.19065 8.33645 -58.84324 1.000 61.78048 311 THR C O 1
ATOM 7470 N N . ASP C 1 332 ? -68.60980 7.55506 -60.92226 1.000 62.64214 312 ASP C N 1
ATOM 7471 C CA . ASP C 1 332 ? -68.53289 8.87103 -61.54630 1.000 61.59191 312 ASP C CA 1
ATOM 7472 C C . ASP C 1 332 ? -69.83963 9.60159 -61.26866 1.000 62.25724 312 ASP C C 1
ATOM 7473 O O . ASP C 1 332 ? -70.89643 9.21898 -61.78112 1.000 63.46912 312 ASP C O 1
ATOM 7478 N N . ALA C 1 333 ? -69.76869 10.66034 -60.46035 1.000 60.83374 313 ALA C N 1
ATOM 7479 C CA . ALA C 1 333 ? -70.97899 11.32874 -59.99977 1.000 63.56891 313 ALA C CA 1
ATOM 7480 C C . ALA C 1 333 ? -71.72674 12.04187 -61.11723 1.000 64.17367 313 ALA C C 1
ATOM 7481 O O . ALA C 1 333 ? -72.93696 12.26002 -60.99193 1.000 66.47810 313 ALA C O 1
ATOM 7483 N N . THR C 1 334 ? -71.04235 12.41386 -62.20026 1.000 64.34862 314 THR C N 1
ATOM 7484 C CA . THR C 1 334 ? -71.71714 13.09730 -63.29637 1.000 64.07422 314 THR C CA 1
ATOM 7485 C C . THR C 1 334 ? -72.58042 12.15542 -64.12570 1.000 67.06607 314 THR C C 1
ATOM 7486 O O . THR C 1 334 ? -73.45767 12.62585 -64.85671 1.000 71.96423 314 THR C O 1
ATOM 7490 N N . THR C 1 335 ? -72.33257 10.84666 -64.05992 1.000 63.74733 315 THR C N 1
ATOM 7491 C CA . THR C 1 335 ? -73.06594 9.88274 -64.87286 1.000 63.01520 315 THR C CA 1
ATOM 7492 C C . THR C 1 335 ? -73.59564 8.68273 -64.10408 1.000 58.89376 315 THR C C 1
ATOM 7493 O O . THR C 1 335 ? -74.50898 8.01745 -64.60633 1.000 64.77947 315 THR C O 1
ATOM 7497 N N . GLY C 1 336 ? -73.07336 8.38367 -62.91743 1.000 61.16204 316 GLY C N 1
ATOM 7498 C CA . GLY C 1 336 ? -73.48103 7.18568 -62.21006 1.000 50.17266 316 GLY C CA 1
ATOM 7499 C C . GLY C 1 336 ? -72.86534 5.90507 -62.72361 1.000 57.69641 316 GLY C C 1
ATOM 7500 O O . GLY C 1 336 ? -73.47049 4.83645 -62.58636 1.000 61.81775 316 GLY C O 1
ATOM 7501 N N . THR C 1 337 ? -71.67105 5.97654 -63.30282 1.000 58.95099 317 THR C N 1
ATOM 7502 C CA . THR C 1 337 ? -71.04920 4.83734 -63.95967 1.000 50.82716 317 THR C CA 1
ATOM 7503 C C . THR C 1 337 ? -69.96363 4.24950 -63.06877 1.000 56.01387 317 THR C C 1
ATOM 7504 O O . THR C 1 337 ? -69.18951 4.98310 -62.44612 1.000 58.98307 317 THR C O 1
ATOM 7508 N N . THR C 1 338 ? -69.90458 2.91987 -63.02606 1.000 51.53490 318 THR C N 1
ATOM 7509 C CA . THR C 1 338 ? -68.89114 2.19103 -62.27817 1.000 42.88081 318 THR C CA 1
ATOM 7510 C C . THR C 1 338 ? -68.20743 1.19836 -63.20799 1.000 48.51748 318 THR C C 1
ATOM 7511 O O . THR C 1 338 ? -68.87070 0.52218 -63.99990 1.000 47.59585 318 THR C O 1
ATOM 7515 N N . VAL C 1 339 ? -66.88113 1.11689 -63.11802 1.000 44.45941 319 VAL C N 1
ATOM 7516 C CA . VAL C 1 339 ? -66.08239 0.27015 -63.99685 1.000 45.25309 319 VAL C CA 1
ATOM 7517 C C . VAL C 1 339 ? -65.36989 -0.78459 -63.16282 1.000 44.60234 319 VAL C C 1
ATOM 7518 O O . VAL C 1 339 ? -64.74855 -0.46534 -62.14242 1.000 40.44477 319 VAL C O 1
ATOM 7522 N N . GLN C 1 340 ? -65.45746 -2.03692 -63.60676 1.000 47.31813 320 GLN C N 1
ATOM 7523 C CA . GLN C 1 340 ? -64.77959 -3.16395 -62.98195 1.000 43.31397 320 GLN C CA 1
ATOM 7524 C C . GLN C 1 340 ? -63.98024 -3.89606 -64.05110 1.000 38.86105 320 GLN C C 1
ATOM 7525 O O . GLN C 1 340 ? -64.52289 -4.23117 -65.10824 1.000 37.93887 320 GLN C O 1
ATOM 7531 N N . LYS C 1 341 ? -62.69663 -4.14054 -63.78177 1.000 43.02127 321 LYS C N 1
ATOM 7532 C CA . LYS C 1 341 ? -61.80053 -4.80080 -64.72787 1.000 40.23899 321 LYS C CA 1
ATOM 7533 C C . LYS C 1 341 ? -61.25461 -6.08309 -64.11530 1.000 40.26656 321 LYS C C 1
ATOM 7534 O O . LYS C 1 341 ? -60.64835 -6.05284 -63.03883 1.000 37.62378 321 LYS C O 1
ATOM 7540 N N . ILE C 1 342 ? -61.44720 -7.19976 -64.81545 1.000 42.61200 322 ILE C N 1
ATOM 7541 C CA . ILE C 1 342 ? -61.00659 -8.51430 -64.36449 1.000 40.20401 322 ILE C CA 1
ATOM 7542 C C . ILE C 1 342 ? -60.05542 -9.09550 -65.40125 1.000 44.70711 322 ILE C C 1
ATOM 7543 O O . ILE C 1 342 ? -60.36038 -9.09492 -66.59960 1.000 42.65163 322 ILE C O 1
ATOM 7548 N N . VAL C 1 343 ? -58.90719 -9.58732 -64.94250 1.000 34.82810 323 VAL C N 1
ATOM 7549 C CA . VAL C 1 343 ? -57.95594 -10.25529 -65.82039 1.000 44.22764 323 VAL C CA 1
ATOM 7550 C C . VAL C 1 343 ? -57.89334 -11.75703 -65.57540 1.000 45.28920 323 VAL C C 1
ATOM 7551 O O . VAL C 1 343 ? -57.50420 -12.50062 -66.48970 1.000 48.59541 323 VAL C O 1
ATOM 7555 N N . GLY C 1 344 ? -58.25544 -12.22388 -64.39488 1.000 40.03722 324 GLY C N 1
ATOM 7556 C CA . GLY C 1 344 ? -58.21462 -13.64172 -64.09238 1.000 49.48932 324 GLY C CA 1
ATOM 7557 C C . GLY C 1 344 ? -57.13528 -13.93384 -63.06664 1.000 55.67431 324 GLY C C 1
ATOM 7558 O O . GLY C 1 344 ? -56.03321 -13.37184 -63.10924 1.000 49.85260 324 GLY C O 1
ATOM 7559 N N . LEU C 1 345 ? -57.44956 -14.83136 -62.13874 1.000 53.14095 325 LEU C N 1
ATOM 7560 C CA . LEU C 1 345 ? -56.51509 -15.23660 -61.10171 1.000 48.01876 325 LEU C CA 1
ATOM 7561 C C . LEU C 1 345 ? -56.66772 -16.73000 -60.86485 1.000 41.31404 325 LEU C C 1
ATOM 7562 O O . LEU C 1 345 ? -57.78412 -17.25287 -60.86970 1.000 45.26724 325 LEU C O 1
ATOM 7567 N N . SER C 1 346 ? -55.54018 -17.41430 -60.66106 1.000 46.26100 326 SER C N 1
ATOM 7568 C CA . SER C 1 346 ? -55.58123 -18.86371 -60.49619 1.000 50.81637 326 SER C CA 1
ATOM 7569 C C . SER C 1 346 ? -56.33687 -19.26730 -59.23634 1.000 48.93655 326 SER C C 1
ATOM 7570 O O . SER C 1 346 ? -56.91088 -20.36188 -59.18569 1.000 52.96811 326 SER C O 1
ATOM 7573 N N . ILE C 1 347 ? -56.32684 -18.41597 -58.20603 1.000 51.23224 327 ILE C N 1
ATOM 7574 C CA . ILE C 1 347 ? -57.09800 -18.70031 -56.99906 1.000 47.83222 327 ILE C CA 1
ATOM 7575 C C . ILE C 1 347 ? -58.58092 -18.78749 -57.32733 1.000 46.28056 327 ILE C C 1
ATOM 7576 O O . ILE C 1 347 ? -59.32110 -19.54941 -56.69437 1.000 46.46555 327 ILE C O 1
ATOM 7581 N N . MET C 1 348 ? -59.04231 -18.00649 -58.30797 1.000 42.13432 328 MET C N 1
ATOM 7582 C CA . MET C 1 348 ? -60.42870 -18.11268 -58.74764 1.000 47.17773 328 MET C CA 1
ATOM 7583 C C . MET C 1 348 ? -60.71198 -19.50939 -59.27668 1.000 49.31770 328 MET C C 1
ATOM 7584 O O . MET C 1 348 ? -61.72836 -20.12563 -58.93615 1.000 50.99619 328 MET C O 1
ATOM 7589 N N . ASP C 1 349 ? -59.80521 -20.02938 -60.10643 1.000 49.96187 329 ASP C N 1
ATOM 7590 C CA . ASP C 1 349 ? -59.98801 -21.35859 -60.67678 1.000 51.60421 329 ASP C CA 1
ATOM 7591 C C . ASP C 1 349 ? -59.84825 -22.44187 -59.61452 1.000 47.42078 329 ASP C C 1
ATOM 7592 O O . ASP C 1 349 ? -60.56329 -23.44961 -59.65083 1.000 52.67849 329 ASP C O 1
ATOM 7597 N N . LEU C 1 350 ? -58.93543 -22.25381 -58.65964 1.000 49.83217 330 LEU C N 1
ATOM 7598 C CA . LEU C 1 350 ? -58.67096 -23.30030 -57.67823 1.000 53.42987 330 LEU C CA 1
ATOM 7599 C C . LEU C 1 350 ? -59.69975 -23.30487 -56.55275 1.000 52.52078 330 LEU C C 1
ATOM 7600 O O . LEU C 1 350 ? -60.09456 -24.37673 -56.07972 1.000 48.93215 330 LEU C O 1
ATOM 7605 N N . CYS C 1 351 ? -60.15326 -22.12735 -56.11326 1.000 51.98985 331 CYS C N 1
ATOM 7606 C CA . CYS C 1 351 ? -61.14740 -22.08780 -55.04396 1.000 56.94546 331 CYS C CA 1
ATOM 7607 C C . CYS C 1 351 ? -62.51508 -22.54616 -55.53502 1.000 50.77053 331 CYS C C 1
ATOM 7608 O O . CYS C 1 351 ? -63.24703 -23.22469 -54.80490 1.000 53.29120 331 CYS C O 1
ATOM 7611 N N . MET C 1 352 ? -62.87496 -22.19694 -56.77004 1.000 51.57053 332 MET C N 1
ATOM 7612 C CA . MET C 1 352 ? -64.13927 -22.66484 -57.32327 1.000 55.42332 332 MET C CA 1
ATOM 7613 C C . MET C 1 352 ? -64.05518 -24.11616 -57.77633 1.000 55.90814 332 MET C C 1
ATOM 7614 O O . MET C 1 352 ? -65.04930 -24.84646 -57.69361 1.000 61.71424 332 MET C O 1
ATOM 7619 N N . GLY C 1 353 ? -62.88645 -24.54740 -58.25516 1.000 64.10490 333 GLY C N 1
ATOM 7620 C CA . GLY C 1 353 ? -62.72242 -25.94000 -58.63758 1.000 61.53715 333 GLY C CA 1
ATOM 7621 C C . GLY C 1 353 ? -62.74596 -26.87156 -57.44194 1.000 62.22841 333 GLY C C 1
ATOM 7622 O O . GLY C 1 353 ? -63.30928 -27.96750 -57.50851 1.000 64.64590 333 GLY C O 1
ATOM 7623 N N . LYS C 1 354 ? -62.13826 -26.44773 -56.33053 1.000 58.68067 334 LYS C N 1
ATOM 7624 C CA . LYS C 1 354 ? -62.18433 -27.24566 -55.11008 1.000 56.79925 334 LYS C CA 1
ATOM 7625 C C . LYS C 1 354 ? -63.61090 -27.37090 -54.59193 1.000 52.95352 334 LYS C C 1
ATOM 7626 O O . LYS C 1 354 ? -64.01633 -28.44048 -54.12219 1.000 51.87552 334 LYS C O 1
ATOM 7628 N N . TYR C 1 355 ? -64.38012 -26.28066 -54.64753 1.000 48.97635 335 TYR C N 1
ATOM 7629 C CA . TYR C 1 355 ? -65.76916 -26.32755 -54.19961 1.000 54.63059 335 TYR C CA 1
ATOM 7630 C C . TYR C 1 355 ? -66.58180 -27.33019 -55.01348 1.000 60.00358 335 TYR C C 1
ATOM 7631 O O . TYR C 1 355 ? -67.29638 -28.16880 -54.45153 1.000 55.71372 335 TYR C O 1
ATOM 7640 N N . ILE C 1 356 ? -66.48107 -27.25937 -56.34395 1.000 55.70782 336 ILE C N 1
ATOM 7641 C CA . ILE C 1 356 ? -67.24659 -28.16005 -57.20406 1.000 53.50292 336 ILE C CA 1
ATOM 7642 C C . ILE C 1 356 ? -66.81452 -29.60352 -56.98502 1.000 50.33892 336 ILE C C 1
ATOM 7643 O O . ILE C 1 356 ? -67.64729 -30.51650 -56.93475 1.000 52.34666 336 ILE C O 1
ATOM 7648 N N . TYR C 1 357 ? -65.50660 -29.83111 -56.85340 1.000 47.90698 337 TYR C N 1
ATOM 7649 C CA . TYR C 1 357 ? -64.99806 -31.18303 -56.64594 1.000 50.87761 337 TYR C CA 1
ATOM 7650 C C . TYR C 1 357 ? -65.56449 -31.81524 -55.38142 1.000 57.61402 337 TYR C C 1
ATOM 7651 O O . TYR C 1 357 ? -65.83231 -33.02167 -55.35070 1.000 58.17246 337 TYR C O 1
ATOM 7660 N N . GLU C 1 358 ? -65.75704 -31.02403 -54.32910 1.000 56.46089 338 GLU C N 1
ATOM 7661 C CA . GLU C 1 358 ? -66.23867 -31.58085 -53.07271 1.000 59.44724 338 GLU C CA 1
ATOM 7662 C C . GLU C 1 358 ? -67.75509 -31.71911 -53.01254 1.000 58.21872 338 GLU C C 1
ATOM 7663 O O . GLU C 1 358 ? -68.26451 -32.28336 -52.03847 1.000 71.68036 338 GLU C O 1
ATOM 7665 N N . ASN C 1 359 ? -68.48946 -31.23728 -54.01901 1.000 54.34643 339 ASN C N 1
ATOM 7666 C CA . ASN C 1 359 ? -69.94424 -31.30300 -53.98921 1.000 64.06869 339 ASN C CA 1
ATOM 7667 C C . ASN C 1 359 ? -70.57707 -31.87959 -55.25079 1.000 67.01595 339 ASN C C 1
ATOM 7668 O O . ASN C 1 359 ? -71.80136 -32.04769 -55.28071 1.000 72.69408 339 ASN C O 1
ATOM 7673 N N . ILE C 1 360 ? -69.79625 -32.19121 -56.28259 1.000 63.51486 340 ILE C N 1
ATOM 7674 C CA . ILE C 1 360 ? -70.35487 -32.73367 -57.51620 1.000 66.47211 340 ILE C CA 1
ATOM 7675 C C . ILE C 1 360 ? -70.59781 -34.22523 -57.33862 1.000 77.47290 340 ILE C C 1
ATOM 7676 O O . ILE C 1 360 ? -69.78730 -34.93828 -56.73411 1.000 80.55033 340 ILE C O 1
ATOM 7678 N N . GLN C 1 361 ? -71.71672 -34.70304 -57.86971 1.000 75.78816 341 GLN C N 1
ATOM 7679 C CA . GLN C 1 361 ? -72.07582 -36.10825 -57.77582 1.000 79.01814 341 GLN C CA 1
ATOM 7680 C C . GLN C 1 361 ? -71.41021 -36.89947 -58.89646 1.000 79.52704 341 GLN C C 1
ATOM 7681 O O . GLN C 1 361 ? -71.02171 -36.35242 -59.93246 1.000 80.86546 341 GLN C O 1
ATOM 7683 N N . ASP C 1 362 ? -71.27192 -38.20955 -58.66867 1.000 84.64142 342 ASP C N 1
ATOM 7684 C CA . ASP C 1 362 ? -70.61160 -39.07164 -59.64410 1.000 82.84470 342 ASP C CA 1
ATOM 7685 C C . ASP C 1 362 ? -71.34011 -39.09890 -60.98039 1.000 73.94329 342 ASP C C 1
ATOM 7686 O O . ASP C 1 362 ? -70.76198 -39.53979 -61.97988 1.000 72.10043 342 ASP C O 1
ATOM 7688 N N . ASP C 1 363 ? -72.59218 -38.63859 -61.02231 1.000 75.06258 343 ASP C N 1
ATOM 7689 C CA . ASP C 1 363 ? -73.30220 -38.56963 -62.29232 1.000 77.65471 343 ASP C CA 1
ATOM 7690 C C . ASP C 1 363 ? -72.71184 -37.48837 -63.18466 1.000 80.10885 343 ASP C C 1
ATOM 7691 O O . ASP C 1 363 ? -72.81466 -37.57301 -64.41377 1.000 79.84814 343 ASP C O 1
ATOM 7693 N N . ASP C 1 364 ? -72.09761 -36.47003 -62.58641 1.000 76.19372 344 ASP C N 1
ATOM 7694 C CA . ASP C 1 364 ? -71.48031 -35.36620 -63.31048 1.000 70.12107 344 ASP C CA 1
ATOM 7695 C C . ASP C 1 364 ? -69.96665 -35.36389 -63.12498 1.000 67.77039 344 ASP C C 1
ATOM 7696 O O . ASP C 1 364 ? -69.35399 -34.31222 -62.92982 1.000 64.74741 344 ASP C O 1
ATOM 7701 N N . ALA C 1 365 ? -69.35113 -36.54347 -63.16697 1.000 70.30965 345 ALA C N 1
ATOM 7702 C CA . ALA C 1 365 ? -67.90901 -36.65543 -62.99591 1.000 66.53317 345 ALA C CA 1
ATOM 7703 C C . ALA C 1 365 ? -67.46839 -38.06077 -63.37163 1.000 63.95515 345 ALA C C 1
ATOM 7704 O O . ALA C 1 365 ? -68.21542 -39.02640 -63.18870 1.000 66.68089 345 ALA C O 1
ATOM 7706 N N . VAL C 1 366 ? -66.25416 -38.16070 -63.90421 1.000 60.61902 346 VAL C N 1
ATOM 7707 C CA . VAL C 1 366 ? -65.62975 -39.44137 -64.21822 1.000 57.84428 346 VAL C CA 1
ATOM 7708 C C . VAL C 1 366 ? -64.72187 -39.79675 -63.04550 1.000 67.38555 346 VAL C C 1
ATOM 7709 O O . VAL C 1 366 ? -63.59722 -39.29901 -62.94020 1.000 69.73057 346 VAL C O 1
ATOM 7713 N N . VAL C 1 367 ? -65.21015 -40.65306 -62.15423 1.000 70.80913 347 VAL C N 1
ATOM 7714 C CA . VAL C 1 367 ? -64.47301 -41.03800 -60.95550 1.000 67.08914 347 VAL C CA 1
ATOM 7715 C C . VAL C 1 367 ? -63.52785 -42.18136 -61.30207 1.000 73.04504 347 VAL C C 1
ATOM 7716 O O . VAL C 1 367 ? -63.95461 -43.21513 -61.83104 1.000 74.12615 347 VAL C O 1
ATOM 7720 N N . VAL C 1 368 ? -62.24355 -41.99965 -61.00290 1.000 71.68642 348 VAL C N 1
ATOM 7721 C CA . VAL C 1 368 ? -61.20994 -42.98746 -61.29746 1.000 74.79463 348 VAL C CA 1
ATOM 7722 C C . VAL C 1 368 ? -60.71135 -43.59114 -59.99145 1.000 78.31913 348 VAL C C 1
ATOM 7723 O O . VAL C 1 368 ? -60.23173 -42.87007 -59.10757 1.000 78.45900 348 VAL C O 1
ATOM 7727 N N . ASN C 1 369 ? -60.82335 -44.91132 -59.87330 1.000 83.65789 349 ASN C N 1
ATOM 7728 C CA . ASN C 1 369 ? -60.35641 -45.65100 -58.71093 1.000 85.09230 349 ASN C CA 1
ATOM 7729 C C . ASN C 1 369 ? -59.01931 -46.31278 -59.02497 1.000 85.77050 349 ASN C C 1
ATOM 7730 O O . ASN C 1 369 ? -58.76967 -46.73905 -60.15598 1.000 80.67154 349 ASN C O 1
ATOM 7732 N N . ASP C 1 370 ? -58.15902 -46.38893 -58.00805 1.000 80.47011 350 ASP C N 1
ATOM 7733 C CA . ASP C 1 370 ? -56.82714 -46.98548 -58.12475 1.000 83.00136 350 ASP C CA 1
ATOM 7734 C C . ASP C 1 370 ? -56.00169 -46.26834 -59.19647 1.000 79.77347 350 ASP C C 1
ATOM 7735 O O . ASP C 1 370 ? -55.53972 -46.86278 -60.17195 1.000 84.45131 350 ASP C O 1
ATOM 7737 N N . PHE C 1 371 ? -55.82689 -44.96612 -58.99429 1.000 77.23229 351 PHE C N 1
ATOM 7738 C CA . PHE C 1 371 ? -55.06059 -44.13502 -59.91631 1.000 75.61690 351 PHE C CA 1
ATOM 7739 C C . PHE C 1 371 ? -53.56127 -44.27743 -59.66243 1.000 71.37138 351 PHE C C 1
ATOM 7740 O O . PHE C 1 371 ? -52.85940 -44.98873 -60.38217 1.000 70.26873 351 PHE C O 1
ATOM 7748 N N . HIS D 1 20 ? -60.99762 -35.73282 -76.17350 1.000 96.70154 0 HIS D N 1
ATOM 7749 C CA . HIS D 1 20 ? -60.86637 -37.08473 -75.64316 1.000 89.59880 0 HIS D CA 1
ATOM 7750 C C . HIS D 1 20 ? -59.50433 -37.28036 -74.97949 1.000 91.46447 0 HIS D C 1
ATOM 7751 O O . HIS D 1 20 ? -58.48919 -37.45637 -75.65535 1.000 88.58663 0 HIS D O 1
ATOM 7758 N N . MET D 1 21 ? -59.49454 -37.26497 -73.64969 1.000 80.59529 1 MET D N 1
ATOM 7759 C CA . MET D 1 21 ? -58.28656 -37.48004 -72.87077 1.000 63.24222 1 MET D CA 1
ATOM 7760 C C . MET D 1 21 ? -58.33046 -38.85587 -72.22014 1.000 63.44544 1 MET D C 1
ATOM 7761 O O . MET D 1 21 ? -59.39487 -39.45537 -72.04327 1.000 62.83803 1 MET D O 1
ATOM 7766 N N . LYS D 1 22 ? -57.14950 -39.34172 -71.84754 1.000 59.49764 2 LYS D N 1
ATOM 7767 C CA . LYS D 1 22 ? -56.97605 -40.69041 -71.32432 1.000 57.61967 2 LYS D CA 1
ATOM 7768 C C . LYS D 1 22 ? -56.27215 -40.61096 -69.98110 1.000 52.03503 2 LYS D C 1
ATOM 7769 O O . LYS D 1 22 ? -55.18778 -40.02933 -69.88060 1.000 49.83985 2 LYS D O 1
ATOM 7771 N N . VAL D 1 23 ? -56.88756 -41.18629 -68.95442 1.000 58.64545 3 VAL D N 1
ATOM 7772 C CA . VAL D 1 23 ? -56.27348 -41.27502 -67.63636 1.000 49.87315 3 VAL D CA 1
ATOM 7773 C C . VAL D 1 23 ? -55.53052 -42.60255 -67.56724 1.000 51.49674 3 VAL D C 1
ATOM 7774 O O . VAL D 1 23 ? -56.14489 -43.67172 -67.58535 1.000 58.33105 3 VAL D O 1
ATOM 7778 N N . ILE D 1 24 ? -54.20615 -42.53490 -67.49787 1.000 52.74817 4 ILE D N 1
ATOM 7779 C CA . ILE D 1 24 ? -53.36023 -43.71742 -67.40140 1.000 59.29913 4 ILE D CA 1
ATOM 7780 C C . ILE D 1 24 ? -52.86604 -43.82320 -65.96726 1.000 60.23556 4 ILE D C 1
ATOM 7781 O O . ILE D 1 24 ? -52.04235 -43.02062 -65.51532 1.000 61.56044 4 ILE D O 1
ATOM 7786 N N . ARG D 1 25 ? -53.36836 -44.82608 -65.26064 1.000 62.53223 5 ARG D N 1
ATOM 7787 C CA . ARG D 1 25 ? -53.04838 -45.05379 -63.86450 1.000 61.90676 5 ARG D CA 1
ATOM 7788 C C . ARG D 1 25 ? -51.77720 -45.88622 -63.74932 1.000 64.42620 5 ARG D C 1
ATOM 7789 O O . ARG D 1 25 ? -51.29830 -46.47228 -64.72203 1.000 66.29276 5 ARG D O 1
ATOM 7797 N N . ASP D 1 26 ? -51.22423 -45.92464 -62.53500 1.000 65.46083 6 ASP D N 1
ATOM 7798 C CA . ASP D 1 26 ? -49.99858 -46.68027 -62.29745 1.000 64.63189 6 ASP D CA 1
ATOM 7799 C C . ASP D 1 26 ? -50.12725 -48.11619 -62.79303 1.000 60.77023 6 ASP D C 1
ATOM 7800 O O . ASP D 1 26 ? -49.22357 -48.64112 -63.45275 1.000 59.83404 6 ASP D O 1
ATOM 7805 N N . LYS D 1 27 ? -51.25044 -48.76802 -62.47892 1.000 61.10331 7 LYS D N 1
ATOM 7806 C CA . LYS D 1 27 ? -51.47797 -50.13091 -62.95315 1.000 72.59451 7 LYS D CA 1
ATOM 7807 C C . LYS D 1 27 ? -51.50154 -50.18884 -64.47625 1.000 69.73398 7 LYS D C 1
ATOM 7808 O O . LYS D 1 27 ? -51.02190 -51.15797 -65.07706 1.000 66.41204 7 LYS D O 1
ATOM 7810 N N . ASP D 1 28 ? -52.07831 -49.16898 -65.11657 1.000 72.46961 8 ASP D N 1
ATOM 7811 C CA . ASP D 1 28 ? -52.12754 -49.13927 -66.57468 1.000 72.68726 8 ASP D CA 1
ATOM 7812 C C . ASP D 1 28 ? -50.73229 -49.02270 -67.17735 1.000 74.50745 8 ASP D C 1
ATOM 7813 O O . ASP D 1 28 ? -50.43700 -49.65332 -68.19974 1.000 74.79277 8 ASP D O 1
ATOM 7818 N N . ILE D 1 29 ? -49.86500 -48.20933 -66.56615 1.000 68.21209 9 ILE D N 1
ATOM 7819 C CA . ILE D 1 29 ? -48.49662 -48.06262 -67.06217 1.000 70.76833 9 ILE D CA 1
ATOM 7820 C C . ILE D 1 29 ? -47.74539 -49.38420 -66.95850 1.000 68.44925 9 ILE D C 1
ATOM 7821 O O . ILE D 1 29 ? -47.16263 -49.86693 -67.93732 1.000 64.53001 9 ILE D O 1
ATOM 7826 N N . LYS D 1 30 ? -47.74233 -49.98278 -65.76249 1.000 70.42439 10 LYS D N 1
ATOM 7827 C CA . LYS D 1 30 ? -47.04391 -51.24857 -65.55691 1.000 66.80299 10 LYS D CA 1
ATOM 7828 C C . LYS D 1 30 ? -47.57781 -52.33443 -66.47991 1.000 67.48573 10 LYS D C 1
ATOM 7829 O O . LYS D 1 30 ? -46.81419 -53.17979 -66.96051 1.000 71.30104 10 LYS D O 1
ATOM 7831 N N . SER D 1 31 ? -48.88903 -52.33585 -66.72982 1.000 64.13126 11 SER D N 1
ATOM 7832 C CA . SER D 1 31 ? -49.45885 -53.29956 -67.66485 1.000 73.43443 11 SER D CA 1
ATOM 7833 C C . SER D 1 31 ? -48.89477 -53.08436 -69.06176 1.000 71.33242 11 SER D C 1
ATOM 7834 O O . SER D 1 31 ? -48.36779 -54.01476 -69.68122 1.000 71.70900 11 SER D O 1
ATOM 7837 N N . PHE D 1 32 ? -48.99489 -51.85366 -69.57006 1.000 67.52146 12 PHE D N 1
ATOM 7838 C CA . PHE D 1 32 ? -48.42608 -51.52655 -70.87335 1.000 68.78160 12 PHE D CA 1
ATOM 7839 C C . PHE D 1 32 ? -46.94906 -51.89359 -70.94018 1.000 67.94646 12 PHE D C 1
ATOM 7840 O O . PHE D 1 32 ? -46.49402 -52.51139 -71.90952 1.000 67.56414 12 PHE D O 1
ATOM 7848 N N . LEU D 1 33 ? -46.18547 -51.52798 -69.90816 1.000 62.05766 13 LEU D N 1
ATOM 7849 C CA . LEU D 1 33 ? -44.75044 -51.79198 -69.91818 1.000 62.75058 13 LEU D CA 1
ATOM 7850 C C . LEU D 1 33 ? -44.46482 -53.29081 -69.93360 1.000 74.63224 13 LEU D C 1
ATOM 7851 O O . LEU D 1 33 ? -43.79975 -53.79729 -70.84346 1.000 70.98720 13 LEU D O 1
ATOM 7856 N N . ASN D 1 34 ? -45.00576 -54.02751 -68.95675 1.000 71.55075 14 ASN D N 1
ATOM 7857 C CA . ASN D 1 34 ? -44.76903 -55.46857 -68.90011 1.000 69.07145 14 ASN D CA 1
ATOM 7858 C C . ASN D 1 34 ? -45.25006 -56.16759 -70.16346 1.000 73.71430 14 ASN D C 1
ATOM 7859 O O . ASN D 1 34 ? -44.71322 -57.21672 -70.53637 1.000 73.49993 14 ASN D O 1
ATOM 7864 N N . LYS D 1 35 ? -46.24807 -55.60330 -70.83604 1.000 75.90786 15 LYS D N 1
ATOM 7865 C CA . LYS D 1 35 ? -46.77317 -56.18416 -72.06094 1.000 70.22984 15 LYS D CA 1
ATOM 7866 C C . LYS D 1 35 ? -45.98428 -55.76772 -73.29341 1.000 73.50691 15 LYS D C 1
ATOM 7867 O O . LYS D 1 35 ? -46.18216 -56.35490 -74.36191 1.000 83.63045 15 LYS D O 1
ATOM 7873 N N . ARG D 1 36 ? -45.09938 -54.77410 -73.17727 1.000 70.26894 16 ARG D N 1
ATOM 7874 C CA . ARG D 1 36 ? -44.37926 -54.25710 -74.33366 1.000 71.13315 16 ARG D CA 1
ATOM 7875 C C . ARG D 1 36 ? -42.87877 -54.10911 -74.10115 1.000 74.21068 16 ARG D C 1
ATOM 7876 O O . ARG D 1 36 ? -42.19309 -53.52773 -74.95017 1.000 74.17921 16 ARG D O 1
ATOM 7878 N N . LEU D 1 37 ? -42.34848 -54.59134 -72.97757 1.000 74.03810 17 LEU D N 1
ATOM 7879 C CA . LEU D 1 37 ? -40.94075 -54.40022 -72.63842 1.000 64.03206 17 LEU D CA 1
ATOM 7880 C C . LEU D 1 37 ? -40.14572 -55.66001 -72.96938 1.000 59.95098 17 LEU D C 1
ATOM 7881 O O . LEU D 1 37 ? -40.34474 -56.71225 -72.35371 1.000 66.21574 17 LEU D O 1
ATOM 7886 N N . THR D 1 38 ? -39.25185 -55.54600 -73.94753 1.000 61.63441 18 THR D N 1
ATOM 7887 C CA . THR D 1 38 ? -38.32083 -56.60288 -74.30955 1.000 58.31402 18 THR D CA 1
ATOM 7888 C C . THR D 1 38 ? -36.98500 -55.94091 -74.60480 1.000 60.17930 18 THR D C 1
ATOM 7889 O O . THR D 1 38 ? -36.90200 -54.71784 -74.73826 1.000 61.90175 18 THR D O 1
ATOM 7891 N N . ARG D 1 39 ? -35.92754 -56.75198 -74.69670 1.000 60.13796 19 ARG D N 1
ATOM 7892 C CA . ARG D 1 39 ? -34.62457 -56.21812 -75.08919 1.000 63.93779 19 ARG D CA 1
ATOM 7893 C C . ARG D 1 39 ? -34.71161 -55.42252 -76.38523 1.000 63.16465 19 ARG D C 1
ATOM 7894 O O . ARG D 1 39 ? -34.12194 -54.34216 -76.50482 1.000 62.82782 19 ARG D O 1
ATOM 7902 N N . GLU D 1 40 ? -35.42053 -55.95582 -77.38127 1.000 59.72152 20 GLU D N 1
ATOM 7903 C CA . GLU D 1 40 ? -35.57068 -55.22572 -78.63507 1.000 71.46266 20 GLU D CA 1
ATOM 7904 C C . GLU D 1 40 ? -36.34946 -53.93598 -78.41174 1.000 66.86692 20 GLU D C 1
ATOM 7905 O O . GLU D 1 40 ? -35.92913 -52.85971 -78.84965 1.000 64.65417 20 GLU D O 1
ATOM 7907 N N . SER D 1 41 ? -37.48644 -54.02823 -77.71816 1.000 63.98122 21 SER D N 1
ATOM 7908 C CA . SER D 1 41 ? -38.27958 -52.84316 -77.40314 1.000 62.05382 21 SER D CA 1
ATOM 7909 C C . SER D 1 41 ? -37.44676 -51.78282 -76.68985 1.000 62.11485 21 SER D C 1
ATOM 7910 O O . SER D 1 41 ? -37.51917 -50.59294 -77.02046 1.000 62.56486 21 SER D O 1
ATOM 7913 N N . ILE D 1 42 ? -36.65530 -52.19838 -75.69624 1.000 58.05296 22 ILE D N 1
ATOM 7914 C CA . ILE D 1 42 ? -35.83306 -51.24668 -74.95072 1.000 58.36557 22 ILE D CA 1
ATOM 7915 C C . ILE D 1 42 ? -34.82648 -50.57172 -75.87506 1.000 64.37289 22 ILE D C 1
ATOM 7916 O O . ILE D 1 42 ? -34.67036 -49.34542 -75.86144 1.000 54.28770 22 ILE D O 1
ATOM 7921 N N . PHE D 1 43 ? -34.15107 -51.35956 -76.71511 1.000 63.99985 23 PHE D N 1
ATOM 7922 C CA . PHE D 1 43 ? -33.11320 -50.80966 -77.58118 1.000 58.30344 23 PHE D CA 1
ATOM 7923 C C . PHE D 1 43 ? -33.68969 -50.05257 -78.76938 1.000 55.14634 23 PHE D C 1
ATOM 7924 O O . PHE D 1 43 ? -33.09425 -49.06715 -79.22043 1.000 60.32881 23 PHE D O 1
ATOM 7932 N N . SER D 1 44 ? -34.84727 -50.47912 -79.27089 1.000 55.98999 24 SER D N 1
ATOM 7933 C CA . SER D 1 44 ? -35.37377 -49.98201 -80.53317 1.000 59.79360 24 SER D CA 1
ATOM 7934 C C . SER D 1 44 ? -36.45582 -48.92385 -80.38137 1.000 60.93100 24 SER D C 1
ATOM 7935 O O . SER D 1 44 ? -36.66078 -48.13707 -81.31296 1.000 63.74546 24 SER D O 1
ATOM 7937 N N . GLN D 1 45 ? -37.14704 -48.88010 -79.24395 1.000 61.12957 25 GLN D N 1
ATOM 7938 C CA . GLN D 1 45 ? -38.27349 -47.96848 -79.09535 1.000 59.75736 25 GLN D CA 1
ATOM 7939 C C . GLN D 1 45 ? -38.12328 -47.06457 -77.87795 1.000 49.79908 25 GLN D C 1
ATOM 7940 O O . GLN D 1 45 ? -38.12818 -45.83740 -78.01221 1.000 47.36364 25 GLN D O 1
ATOM 7942 N N . PHE D 1 46 ? -37.96645 -47.65808 -76.69249 1.000 52.85407 26 PHE D N 1
ATOM 7943 C CA . PHE D 1 46 ? -38.01178 -46.88309 -75.45348 1.000 49.89681 26 PHE D CA 1
ATOM 7944 C C . PHE D 1 46 ? -36.76828 -46.01620 -75.27588 1.000 46.41084 26 PHE D C 1
ATOM 7945 O O . PHE D 1 46 ? -36.87381 -44.79665 -75.10145 1.000 48.36913 26 PHE D O 1
ATOM 7953 N N . GLN D 1 47 ? -35.58335 -46.62966 -75.26449 1.000 46.50794 27 GLN D N 1
ATOM 7954 C CA . GLN D 1 47 ? -34.34225 -45.86017 -75.14853 1.000 42.79466 27 GLN D CA 1
ATOM 7955 C C . GLN D 1 47 ? -34.21201 -44.75457 -76.19116 1.000 46.15521 27 GLN D C 1
ATOM 7956 O O . GLN D 1 47 ? -33.79589 -43.64426 -75.82292 1.000 50.88194 27 GLN D O 1
ATOM 7962 N N . PRO D 1 48 ? -34.49133 -44.98232 -77.48411 1.000 40.78282 28 PRO D N 1
ATOM 7963 C CA . PRO D 1 48 ? -34.39326 -43.87159 -78.44883 1.000 49.56606 28 PRO D CA 1
ATOM 7964 C C . PRO D 1 48 ? -35.25743 -42.67214 -78.09783 1.000 45.03276 28 PRO D C 1
ATOM 7965 O O . PRO D 1 48 ? -34.83558 -41.53089 -78.32103 1.000 45.05584 28 PRO D O 1
ATOM 7969 N N . VAL D 1 49 ? -36.46547 -42.89430 -77.57334 1.000 45.42450 29 VAL D N 1
ATOM 7970 C CA . VAL D 1 49 ? -37.32680 -41.77296 -77.20405 1.000 50.99778 29 VAL D CA 1
ATOM 7971 C C . VAL D 1 49 ? -36.67552 -40.93692 -76.10954 1.000 42.79824 29 VAL D C 1
ATOM 7972 O O . VAL D 1 49 ? -36.65566 -39.70212 -76.18156 1.000 44.69378 29 VAL D O 1
ATOM 7976 N N . LEU D 1 50 ? -36.11636 -41.59192 -75.09000 1.000 40.65228 30 LEU D N 1
ATOM 7977 C CA . LEU D 1 50 ? -35.46612 -40.85238 -74.01335 1.000 42.23914 30 LEU D CA 1
ATOM 7978 C C . LEU D 1 50 ? -34.22970 -40.12246 -74.51972 1.000 40.92304 30 LEU D C 1
ATOM 7979 O O . LEU D 1 50 ? -33.97662 -38.97450 -74.13495 1.000 45.89634 30 LEU D O 1
ATOM 7984 N N . LEU D 1 51 ? -33.44615 -40.77668 -75.37954 1.000 46.31858 31 LEU D N 1
ATOM 7985 C CA . LEU D 1 51 ? -32.28349 -40.12225 -75.96768 1.000 43.42445 31 LEU D CA 1
ATOM 7986 C C . LEU D 1 51 ? -32.69584 -38.88978 -76.76191 1.000 39.43847 31 LEU D C 1
ATOM 7987 O O . LEU D 1 51 ? -32.02863 -37.85072 -76.70239 1.000 43.92857 31 LEU D O 1
ATOM 7992 N N . ARG D 1 52 ? -33.78951 -38.98925 -77.52031 1.000 41.36860 32 ARG D N 1
ATOM 7993 C CA . ARG D 1 52 ? -34.27558 -37.83390 -78.26668 1.000 42.03535 32 ARG D CA 1
ATOM 7994 C C . ARG D 1 52 ? -34.73475 -36.72424 -77.32974 1.000 46.30587 32 ARG D C 1
ATOM 7995 O O . ARG D 1 52 ? -34.44938 -35.54574 -77.56945 1.000 49.18638 32 ARG D O 1
ATOM 8003 N N . GLY D 1 53 ? -35.45720 -37.08007 -76.26518 1.000 45.22914 33 GLY D N 1
ATOM 8004 C CA . GLY D 1 53 ? -35.86761 -36.07949 -75.29347 1.000 42.43480 33 GLY D CA 1
ATOM 8005 C C . GLY D 1 53 ? -34.68971 -35.39739 -74.62744 1.000 44.47101 33 GLY D C 1
ATOM 8006 O O . GLY D 1 53 ? -34.67327 -34.17333 -74.47728 1.000 48.85416 33 GLY D O 1
ATOM 8007 N N . LEU D 1 54 ? -33.68380 -36.17921 -74.22715 1.000 42.43214 34 LEU D N 1
ATOM 8008 C CA . LEU D 1 54 ? -32.49998 -35.59763 -73.60430 1.000 44.89143 34 LEU D CA 1
ATOM 8009 C C . LEU D 1 54 ? -31.73113 -34.73517 -74.59535 1.000 48.07319 34 LEU D C 1
ATOM 8010 O O . LEU D 1 54 ? -31.18029 -33.69237 -74.22360 1.000 52.31051 34 LEU D O 1
ATOM 8015 N N . ALA D 1 55 ? -31.67928 -35.15575 -75.86081 1.000 52.70576 35 ALA D N 1
ATOM 8016 C CA . ALA D 1 55 ? -30.99556 -34.36080 -76.87504 1.000 48.22334 35 ALA D CA 1
ATOM 8017 C C . ALA D 1 55 ? -31.77067 -33.08680 -77.18283 1.000 44.66199 35 ALA D C 1
ATOM 8018 O O . ALA D 1 55 ? -31.18351 -32.00506 -77.30296 1.000 48.80381 35 ALA D O 1
ATOM 8020 N N . THR D 1 56 ? -33.09281 -33.20223 -77.33442 1.000 46.45199 36 THR D N 1
ATOM 8021 C CA . THR D 1 56 ? -33.92683 -32.02402 -77.55305 1.000 48.32785 36 THR D CA 1
ATOM 8022 C C . THR D 1 56 ? -33.80029 -31.03097 -76.40349 1.000 49.77419 36 THR D C 1
ATOM 8023 O O . THR D 1 56 ? -33.68985 -29.81921 -76.62840 1.000 48.10382 36 THR D O 1
ATOM 8027 N N . TYR D 1 57 ? -33.81408 -31.52697 -75.16326 1.000 47.63334 37 TYR D N 1
ATOM 8028 C CA . TYR D 1 57 ? -33.69227 -30.64230 -74.00849 1.000 54.47972 37 TYR D CA 1
ATOM 8029 C C . TYR D 1 57 ? -32.35600 -29.91059 -74.00190 1.000 57.79258 37 TYR D C 1
ATOM 8030 O O . TYR D 1 57 ? -32.30072 -28.70677 -73.72499 1.000 59.39119 37 TYR D O 1
ATOM 8039 N N . ALA D 1 58 ? -31.26554 -30.62571 -74.29095 1.000 56.58971 38 ALA D N 1
ATOM 8040 C CA . ALA D 1 58 ? -29.93440 -30.03065 -74.23855 1.000 56.99775 38 ALA D CA 1
ATOM 8041 C C . ALA D 1 58 ? -29.74915 -28.90567 -75.24890 1.000 59.29985 38 ALA D C 1
ATOM 8042 O O . ALA D 1 58 ? -28.84639 -28.07947 -75.07606 1.000 55.20064 38 ALA D O 1
ATOM 8044 N N . ALA D 1 59 ? -30.56997 -28.85435 -76.29976 1.000 54.16957 39 ALA D N 1
ATOM 8045 C CA . ALA D 1 59 ? -30.40041 -27.81878 -77.31354 1.000 60.34314 39 ALA D CA 1
ATOM 8046 C C . ALA D 1 59 ? -30.93932 -26.47401 -76.83537 1.000 64.88494 39 ALA D C 1
ATOM 8047 O O . ALA D 1 59 ? -30.25513 -25.45029 -76.94186 1.000 80.31762 39 ALA D O 1
ATOM 8049 N N . ASN D 1 60 ? -32.16048 -26.45658 -76.30551 1.000 63.67100 40 ASN D N 1
ATOM 8050 C CA . ASN D 1 60 ? -32.78657 -25.24564 -75.77186 1.000 68.40683 40 ASN D CA 1
ATOM 8051 C C . ASN D 1 60 ? -33.28222 -25.52472 -74.35823 1.000 65.17712 40 ASN D C 1
ATOM 8052 O O . ASN D 1 60 ? -34.48964 -25.65540 -74.12313 1.000 64.05648 40 ASN D O 1
ATOM 8057 N N . PRO D 1 61 ? -32.36591 -25.62769 -73.38841 1.000 62.63050 41 PRO D N 1
ATOM 8058 C CA . PRO D 1 61 ? -32.77595 -26.08068 -72.04552 1.000 65.88529 41 PRO D CA 1
ATOM 8059 C C . PRO D 1 61 ? -33.83383 -25.20212 -71.40129 1.000 64.59039 41 PRO D C 1
ATOM 8060 O O . PRO D 1 61 ? -34.85812 -25.72028 -70.93907 1.000 62.73845 41 PRO D O 1
ATOM 8064 N N . ASN D 1 62 ? -33.62195 -23.88398 -71.35318 1.000 62.04321 42 ASN D N 1
ATOM 8065 C CA . ASN D 1 62 ? -34.57895 -23.01922 -70.67139 1.000 70.70511 42 ASN D CA 1
ATOM 8066 C C . ASN D 1 62 ? -35.88463 -22.88915 -71.44476 1.000 71.66457 42 ASN D C 1
ATOM 8067 O O . ASN D 1 62 ? -36.90425 -22.50562 -70.85974 1.000 72.13611 42 ASN D O 1
ATOM 8072 N N . ALA D 1 63 ? -35.87718 -23.20506 -72.73850 1.000 74.31572 43 ALA D N 1
ATOM 8073 C CA . ALA D 1 63 ? -37.08632 -23.13334 -73.54550 1.000 57.76259 43 ALA D CA 1
ATOM 8074 C C . ALA D 1 63 ? -37.87960 -24.42806 -73.51229 1.000 61.25546 43 ALA D C 1
ATOM 8075 O O . ALA D 1 63 ? -39.09187 -24.41237 -73.75309 1.000 58.80442 43 ALA D O 1
ATOM 8077 N N . ILE D 1 64 ? -37.22172 -25.55067 -73.24239 1.000 59.06329 44 ILE D N 1
ATOM 8078 C CA . ILE D 1 64 ? -37.90544 -26.83923 -73.20106 1.000 57.71506 44 ILE D CA 1
ATOM 8079 C C . ILE D 1 64 ? -38.38886 -27.15944 -71.79307 1.000 60.75803 44 ILE D C 1
ATOM 8080 O O . ILE D 1 64 ? -39.56495 -27.46953 -71.58914 1.000 62.63531 44 ILE D O 1
ATOM 8085 N N . VAL D 1 65 ? -37.48647 -27.09135 -70.81831 1.000 63.57159 45 VAL D N 1
ATOM 8086 C CA . VAL D 1 65 ? -37.80524 -27.28244 -69.40610 1.000 62.00643 45 VAL D CA 1
ATOM 8087 C C . VAL D 1 65 ? -37.55832 -25.96956 -68.67143 1.000 62.04993 45 VAL D C 1
ATOM 8088 O O . VAL D 1 65 ? -36.42367 -25.70349 -68.24897 1.000 62.86189 45 VAL D O 1
ATOM 8092 N N . PRO D 1 66 ? -38.56489 -25.11427 -68.52132 1.000 69.40051 46 PRO D N 1
ATOM 8093 C CA . PRO D 1 66 ? -38.37825 -23.86413 -67.77357 1.000 72.76660 46 PRO D CA 1
ATOM 8094 C C . PRO D 1 66 ? -38.07517 -24.13715 -66.31065 1.000 69.79767 46 PRO D C 1
ATOM 8095 O O . PRO D 1 66 ? -38.35872 -25.23338 -65.80382 1.000 68.47890 46 PRO D O 1
ATOM 8099 N N . PRO D 1 67 ? -37.47198 -23.17389 -65.61026 1.000 64.50843 47 PRO D N 1
ATOM 8100 C CA . PRO D 1 67 ? -37.17455 -23.35423 -64.18269 1.000 73.26837 47 PRO D CA 1
ATOM 8101 C C . PRO D 1 67 ? -38.39450 -23.81353 -63.39554 1.000 63.00067 47 PRO D C 1
ATOM 8102 O O . PRO D 1 67 ? -39.51038 -23.33643 -63.61209 1.000 63.09704 47 PRO D O 1
ATOM 8106 N N . ARG D 1 68 ? -38.17344 -24.74905 -62.47213 1.000 57.92455 48 ARG D N 1
ATOM 8107 C CA . ARG D 1 68 ? -39.27962 -25.32161 -61.71908 1.000 54.87089 48 ARG D CA 1
ATOM 8108 C C . ARG D 1 68 ? -39.80664 -24.32058 -60.69944 1.000 55.51029 48 ARG D C 1
ATOM 8109 O O . ARG D 1 68 ? -39.09706 -23.41376 -60.25700 1.000 57.56363 48 ARG D O 1
ATOM 8117 N N . ILE D 1 69 ? -41.07506 -24.48355 -60.33887 1.000 57.57694 49 ILE D N 1
ATOM 8118 C CA . ILE D 1 69 ? -41.70771 -23.68464 -59.29682 1.000 59.06029 49 ILE D CA 1
ATOM 8119 C C . ILE D 1 69 ? -41.89232 -24.57449 -58.07584 1.000 56.87520 49 ILE D C 1
ATOM 8120 O O . ILE D 1 69 ? -42.55759 -25.61477 -58.15079 1.000 56.72602 49 ILE D O 1
ATOM 8125 N N . VAL D 1 70 ? -41.29674 -24.17422 -56.95650 1.000 64.37167 50 VAL D N 1
ATOM 8126 C CA . VAL D 1 70 ? -41.38413 -24.90895 -55.70031 1.000 64.93257 50 VAL D CA 1
ATOM 8127 C C . VAL D 1 70 ? -41.98588 -23.99833 -54.64291 1.000 69.17084 50 VAL D C 1
ATOM 8128 O O . VAL D 1 70 ? -41.47933 -22.89617 -54.40558 1.000 77.77461 50 VAL D O 1
ATOM 8132 N N . GLN D 1 71 ? -43.06406 -24.45655 -54.01355 1.000 65.96749 51 GLN D N 1
ATOM 8133 C CA . GLN D 1 71 ? -43.70356 -23.71733 -52.93481 1.000 63.53036 51 GLN D CA 1
ATOM 8134 C C . GLN D 1 71 ? -44.09910 -24.69512 -51.84287 1.000 63.95815 51 GLN D C 1
ATOM 8135 O O . GLN D 1 71 ? -44.77920 -25.68826 -52.11539 1.000 66.91801 51 GLN D O 1
ATOM 8141 N N . GLN D 1 72 ? -43.68368 -24.40714 -50.61423 1.000 66.77769 52 GLN D N 1
ATOM 8142 C CA . GLN D 1 72 ? -44.08417 -25.21769 -49.47803 1.000 57.51237 52 GLN D CA 1
ATOM 8143 C C . GLN D 1 72 ? -45.52685 -24.89275 -49.11904 1.000 65.42529 52 GLN D C 1
ATOM 8144 O O . GLN D 1 72 ? -46.02361 -23.79828 -49.40492 1.000 68.73626 52 GLN D O 1
ATOM 8146 N N . SER D 1 73 ? -46.21348 -25.87211 -48.53135 1.000 65.46118 53 SER D N 1
ATOM 8147 C CA . SER D 1 73 ? -47.62357 -25.70520 -48.20196 1.000 60.61848 53 SER D CA 1
ATOM 8148 C C . SER D 1 73 ? -47.84467 -24.44167 -47.38614 1.000 69.21195 53 SER D C 1
ATOM 8149 O O . SER D 1 73 ? -47.14322 -24.19126 -46.40212 1.000 70.04373 53 SER D O 1
ATOM 8152 N N . ASN D 1 74 ? -48.82575 -23.64568 -47.80226 1.000 75.50433 54 ASN D N 1
ATOM 8153 C CA . ASN D 1 74 ? -49.27183 -22.50964 -47.01296 1.000 68.76879 54 ASN D CA 1
ATOM 8154 C C . ASN D 1 74 ? -50.40478 -22.90296 -46.08426 1.000 65.18312 54 ASN D C 1
ATOM 8155 O O . ASN D 1 74 ? -51.00998 -22.03872 -45.44010 1.000 62.43105 54 ASN D O 1
ATOM 8160 N N . ASN D 1 75 ? -50.69475 -24.19550 -46.01790 1.000 64.81676 55 ASN D N 1
ATOM 8161 C CA . ASN D 1 75 ? -51.66362 -24.77909 -45.10919 1.000 75.89713 55 ASN D CA 1
ATOM 8162 C C . ASN D 1 75 ? -50.98368 -25.30413 -43.85372 1.000 83.48279 55 ASN D C 1
ATOM 8163 O O . ASN D 1 75 ? -49.88335 -25.86186 -43.91611 1.000 83.41355 55 ASN D O 1
ATOM 8168 N N . SER D 1 76 ? -51.64073 -25.11937 -42.71343 1.000 97.40886 56 SER D N 1
ATOM 8169 C CA . SER D 1 76 ? -51.15572 -25.72895 -41.48946 1.000 97.32557 56 SER D CA 1
ATOM 8170 C C . SER D 1 76 ? -51.43615 -27.23093 -41.55092 1.000 100.99124 56 SER D C 1
ATOM 8171 O O . SER D 1 76 ? -52.02596 -27.74142 -42.50827 1.000 99.42659 56 SER D O 1
ATOM 8173 N N . GLU D 1 77 ? -51.00491 -27.95358 -40.51798 1.000 98.17856 57 GLU D N 1
ATOM 8174 C CA . GLU D 1 77 ? -51.18542 -29.40747 -40.44649 1.000 101.36388 57 GLU D CA 1
ATOM 8175 C C . GLU D 1 77 ? -50.63554 -30.10991 -41.68660 1.000 94.61532 57 GLU D C 1
ATOM 8176 O O . GLU D 1 77 ? -51.09245 -31.19343 -42.05798 1.000 95.36103 57 GLU D O 1
ATOM 8178 N N . SER D 1 78 ? -49.65932 -29.48706 -42.34614 1.000 89.06359 58 SER D N 1
ATOM 8179 C CA . SER D 1 78 ? -49.02004 -30.07373 -43.51477 1.000 86.26345 58 SER D CA 1
ATOM 8180 C C . SER D 1 78 ? -47.58645 -29.57104 -43.60281 1.000 81.90643 58 SER D C 1
ATOM 8181 O O . SER D 1 78 ? -47.32485 -28.37845 -43.41820 1.000 73.47251 58 SER D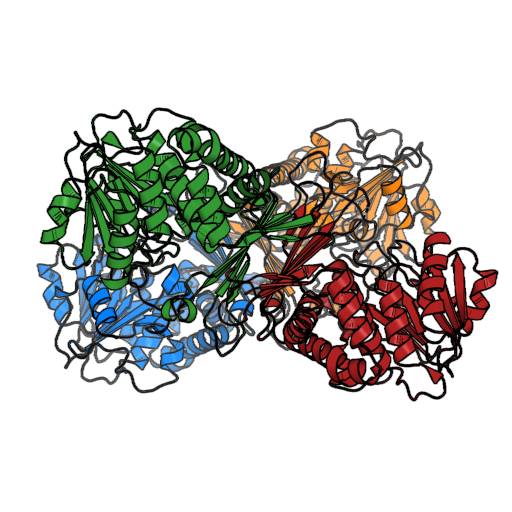 O 1
ATOM 8183 N N . ASP D 1 79 ? -46.66490 -30.48998 -43.89076 1.000 82.46144 59 ASP D N 1
ATOM 8184 C CA . ASP D 1 79 ? -45.27115 -30.16106 -44.15595 1.000 71.65212 59 ASP D CA 1
ATOM 8185 C C . ASP D 1 79 ? -44.88743 -30.47430 -45.59681 1.000 75.11500 59 ASP D C 1
ATOM 8186 O O . ASP D 1 79 ? -43.69885 -30.60228 -45.90833 1.000 68.43269 59 ASP D O 1
ATOM 8188 N N . THR D 1 80 ? -45.87541 -30.59878 -46.47930 1.000 77.38957 60 THR D N 1
ATOM 8189 C CA . THR D 1 80 ? -45.62976 -31.00656 -47.85397 1.000 66.89822 60 THR D CA 1
ATOM 8190 C C . THR D 1 80 ? -45.23456 -29.81688 -48.71666 1.000 63.68067 60 THR D C 1
ATOM 8191 O O . THR D 1 80 ? -45.81221 -28.73132 -48.61196 1.000 62.98815 60 THR D O 1
ATOM 8193 N N . THR D 1 81 ? -44.24063 -30.03090 -49.57188 1.000 62.67496 61 THR D N 1
ATOM 8194 C CA . THR D 1 81 ? -43.80490 -29.04053 -50.54516 1.000 64.11514 61 THR D CA 1
ATOM 8195 C C . THR D 1 81 ? -44.24661 -29.48472 -51.93232 1.000 62.29412 61 THR D C 1
ATOM 8196 O O . THR D 1 81 ? -44.01773 -30.63445 -52.32323 1.000 60.26377 61 THR D O 1
ATOM 8200 N N . HIS D 1 82 ? -44.88223 -28.57741 -52.66699 1.000 57.37856 62 HIS D N 1
ATOM 8201 C CA . HIS D 1 82 ? -45.40517 -28.86789 -53.99461 1.000 55.33515 62 HIS D CA 1
ATOM 8202 C C . HIS D 1 82 ? -44.45531 -28.29814 -55.04013 1.000 49.57839 62 HIS D C 1
ATOM 8203 O O . HIS D 1 82 ? -44.04204 -27.13797 -54.94220 1.000 58.15060 62 HIS D O 1
ATOM 8210 N N . VAL D 1 83 ? -44.12136 -29.10977 -56.04149 1.000 47.25939 63 VAL D N 1
ATOM 8211 C CA . VAL D 1 83 ? -43.17937 -28.73589 -57.09061 1.000 53.24908 63 VAL D CA 1
ATOM 8212 C C . VAL D 1 83 ? -43.88451 -28.84601 -58.43613 1.000 50.93210 63 VAL D C 1
ATOM 8213 O O . VAL D 1 83 ? -44.49758 -29.87653 -58.73764 1.000 48.95883 63 VAL D O 1
ATOM 8217 N N . PHE D 1 84 ? -43.78974 -27.79189 -59.24545 1.000 54.64051 64 PHE D N 1
ATOM 8218 C CA . PHE D 1 84 ? -44.41361 -27.74177 -60.56700 1.000 51.65090 64 PHE D CA 1
ATOM 8219 C C . PHE D 1 84 ? -43.31639 -27.62354 -61.62058 1.000 50.89931 64 PHE D C 1
ATOM 8220 O O . PHE D 1 84 ? -42.61731 -26.60572 -61.68051 1.000 52.39175 64 PHE D O 1
ATOM 8228 N N . MET D 1 85 ? -43.17244 -28.65559 -62.45821 1.000 47.26558 65 MET D N 1
ATOM 8229 C CA . MET D 1 85 ? -42.09051 -28.75146 -63.44126 1.000 47.14832 65 MET D CA 1
ATOM 8230 C C . MET D 1 85 ? -42.67060 -28.80434 -64.85015 1.000 46.84760 65 MET D C 1
ATOM 8231 O O . MET D 1 85 ? -42.98198 -29.89114 -65.36403 1.000 42.22979 65 MET D O 1
ATOM 8236 N N . PRO D 1 86 ? -42.82909 -27.66313 -65.51458 1.000 39.60260 66 PRO D N 1
ATOM 8237 C CA . PRO D 1 86 ? -43.36058 -27.66918 -66.88111 1.000 44.81267 66 PRO D CA 1
ATOM 8238 C C . PRO D 1 86 ? -42.31384 -28.07859 -67.90664 1.000 49.36354 66 PRO D C 1
ATOM 8239 O O . PRO D 1 86 ? -41.11483 -27.84153 -67.74497 1.000 56.17606 66 PRO D O 1
ATOM 8243 N N . CYS D 1 87 ? -42.79042 -28.71534 -68.97534 1.000 44.03757 67 CYS D N 1
ATOM 8244 C CA . CYS D 1 87 ? -41.93530 -29.13414 -70.08121 1.000 52.99954 67 CYS D CA 1
ATOM 8245 C C . CYS D 1 87 ? -42.64490 -28.83064 -71.39110 1.000 51.02498 67 CYS D C 1
ATOM 8246 O O . CYS D 1 87 ? -43.77131 -29.28796 -71.60498 1.000 52.32292 67 CYS D O 1
ATOM 8249 N N . ILE D 1 88 ? -41.99571 -28.05450 -72.25901 1.000 53.81469 68 ILE D N 1
ATOM 8250 C CA . ILE D 1 88 ? -42.57229 -27.69627 -73.55156 1.000 57.85453 68 ILE D CA 1
ATOM 8251 C C . ILE D 1 88 ? -41.60091 -28.07808 -74.66155 1.000 53.41888 68 ILE D C 1
ATOM 8252 O O . ILE D 1 88 ? -40.89810 -27.22143 -75.20998 1.000 54.97050 68 ILE D O 1
ATOM 8257 N N . SER D 1 89 ? -41.54187 -29.36444 -74.98684 1.000 49.62735 69 SER D N 1
ATOM 8258 C CA . SER D 1 89 ? -40.72839 -29.82778 -76.09695 1.000 51.48243 69 SER D CA 1
ATOM 8259 C C . SER D 1 89 ? -41.51567 -29.69807 -77.39840 1.000 53.44453 69 SER D C 1
ATOM 8260 O O . SER D 1 89 ? -42.73877 -29.53811 -77.37654 1.000 59.40679 69 SER D O 1
ATOM 8263 N N . PRO D 1 90 ? -40.83660 -29.73306 -78.55018 1.000 51.00602 70 PRO D N 1
ATOM 8264 C CA . PRO D 1 90 ? -41.56852 -29.69181 -79.82859 1.000 56.58943 70 PRO D CA 1
ATOM 8265 C C . PRO D 1 90 ? -42.66895 -30.73027 -79.93545 1.000 58.10264 70 PRO D C 1
ATOM 8266 O O . PRO D 1 90 ? -43.69937 -30.47334 -80.57213 1.000 65.44773 70 PRO D O 1
ATOM 8270 N N . THR D 1 91 ? -42.48514 -31.89499 -79.31520 1.000 54.56767 71 THR D N 1
ATOM 8271 C CA . THR D 1 91 ? -43.43271 -32.99259 -79.40723 1.000 48.51560 71 THR D CA 1
ATOM 8272 C C . THR D 1 91 ? -44.08206 -33.35201 -78.08190 1.000 55.62004 71 THR D C 1
ATOM 8273 O O . THR D 1 91 ? -45.14510 -33.98194 -78.08947 1.000 59.21871 71 THR D O 1
ATOM 8277 N N . GLU D 1 92 ? -43.45690 -33.02621 -76.95469 1.000 53.60575 72 GLU D N 1
ATOM 8278 C CA . GLU D 1 92 ? -43.97009 -33.38432 -75.63748 1.000 49.24784 72 GLU D CA 1
ATOM 8279 C C . GLU D 1 92 ? -44.19733 -32.10815 -74.83655 1.000 49.70875 72 GLU D C 1
ATOM 8280 O O . GLU D 1 92 ? -43.23774 -31.45831 -74.40902 1.000 44.88563 72 GLU D O 1
ATOM 8286 N N . VAL D 1 93 ? -45.46422 -31.75287 -74.63361 1.000 49.14007 73 VAL D N 1
ATOM 8287 C CA . VAL D 1 93 ? -45.84815 -30.52572 -73.94724 1.000 42.65432 73 VAL D CA 1
ATOM 8288 C C . VAL D 1 93 ? -46.68493 -30.89780 -72.73201 1.000 41.31347 73 VAL D C 1
ATOM 8289 O O . VAL D 1 93 ? -47.56545 -31.76174 -72.81708 1.000 46.86374 73 VAL D O 1
ATOM 8293 N N . GLY D 1 94 ? -46.40161 -30.25888 -71.60581 1.000 35.60765 74 GLY D N 1
ATOM 8294 C CA . GLY D 1 94 ? -47.16680 -30.50080 -70.39941 1.000 38.35869 74 GLY D CA 1
ATOM 8295 C C . GLY D 1 94 ? -46.36865 -30.08144 -69.17988 1.000 44.01806 74 GLY D C 1
ATOM 8296 O O . GLY D 1 94 ? -45.46631 -29.25379 -69.26791 1.000 49.70162 74 GLY D O 1
ATOM 8297 N N . ILE D 1 95 ? -46.71930 -30.68780 -68.05069 1.000 45.66643 75 ILE D N 1
ATOM 8298 C CA . ILE D 1 95 ? -46.09285 -30.37273 -66.77311 1.000 41.92872 75 ILE D CA 1
ATOM 8299 C C . ILE D 1 95 ? -46.16755 -31.60572 -65.88619 1.000 40.42328 75 ILE D C 1
ATOM 8300 O O . ILE D 1 95 ? -47.14695 -32.35600 -65.92546 1.000 44.67858 75 ILE D O 1
ATOM 8305 N N . LYS D 1 96 ? -45.12269 -31.82064 -65.09410 1.000 42.33113 76 LYS D N 1
ATOM 8306 C CA . LYS D 1 96 ? -45.12676 -32.83380 -64.04915 1.000 42.95880 76 LYS D CA 1
ATOM 8307 C C . LYS D 1 96 ? -45.20826 -32.10713 -62.71692 1.000 45.13479 76 LYS D C 1
ATOM 8308 O O . LYS D 1 96 ? -44.35425 -31.27025 -62.40733 1.000 48.86547 76 LYS D O 1
ATOM 8314 N N . VAL D 1 97 ? -46.23842 -32.41751 -61.94151 1.000 47.90303 77 VAL D N 1
ATOM 8315 C CA . VAL D 1 97 ? -46.45510 -31.81434 -60.63571 1.000 50.40819 77 VAL D CA 1
ATOM 8316 C C . VAL D 1 97 ? -46.21157 -32.89844 -59.60224 1.000 48.64981 77 VAL D C 1
ATOM 8317 O O . VAL D 1 97 ? -46.91420 -33.91532 -59.58022 1.000 52.92042 77 VAL D O 1
ATOM 8321 N N . ILE D 1 98 ? -45.20614 -32.69475 -58.76464 1.000 49.66994 78 ILE D N 1
ATOM 8322 C CA . ILE D 1 98 ? -44.86542 -33.64582 -57.71974 1.000 55.61076 78 ILE D CA 1
ATOM 8323 C C . ILE D 1 98 ? -44.88675 -32.91201 -56.39138 1.000 55.96412 78 ILE D C 1
ATOM 8324 O O . ILE D 1 98 ? -44.55421 -31.72516 -56.30671 1.000 55.96437 78 ILE D O 1
ATOM 8326 N N . SER D 1 99 ? -45.28015 -33.63036 -55.34626 1.000 60.40252 79 SER D N 1
ATOM 8327 C CA . SER D 1 99 ? -45.36756 -33.04798 -54.01823 1.000 59.92971 79 SER D CA 1
ATOM 8328 C C . SER D 1 99 ? -44.89508 -34.07589 -53.00793 1.000 65.40148 79 SER D C 1
ATOM 8329 O O . SER D 1 99 ? -45.31407 -35.23622 -53.04942 1.000 67.84872 79 SER D O 1
ATOM 8332 N N . GLY D 1 100 ? -44.02573 -33.63971 -52.10875 1.000 61.31412 80 GLY D N 1
ATOM 8333 C CA . GLY D 1 100 ? -43.50084 -34.49605 -51.07562 1.000 66.19159 80 GLY D CA 1
ATOM 8334 C C . GLY D 1 100 ? -43.03061 -33.65331 -49.91575 1.000 72.16266 80 GLY D C 1
ATOM 8335 O O . GLY D 1 100 ? -43.26407 -32.44413 -49.86762 1.000 68.72261 80 GLY D O 1
ATOM 8336 N N . GLY D 1 101 ? -42.36905 -34.30778 -48.97155 1.000 68.79451 81 GLY D N 1
ATOM 8337 C CA . GLY D 1 101 ? -41.88592 -33.62283 -47.80146 1.000 76.84643 81 GLY D CA 1
ATOM 8338 C C . GLY D 1 101 ? -42.01837 -34.50329 -46.58274 1.000 82.67616 81 GLY D C 1
ATOM 8339 O O . GLY D 1 101 ? -42.34567 -35.69010 -46.68438 1.000 78.69257 81 GLY D O 1
ATOM 8340 N N . PRO D 1 102 ? -41.72235 -33.94790 -45.40179 1.000 81.48124 82 PRO D N 1
ATOM 8341 C CA . PRO D 1 102 ? -41.92690 -34.70026 -44.15658 1.000 78.38189 82 PRO D CA 1
ATOM 8342 C C . PRO D 1 102 ? -43.33573 -35.27121 -44.06782 1.000 83.12772 82 PRO D C 1
ATOM 8343 O O . PRO D 1 102 ? -44.20901 -34.89012 -44.85630 1.000 92.20159 82 PRO D O 1
ATOM 8347 N N . SER D 1 103 ? -43.55604 -36.17039 -43.10303 1.000 74.80894 83 SER D N 1
ATOM 8348 C CA . SER D 1 103 ? -44.79512 -36.92729 -42.92444 1.000 81.62718 83 SER D CA 1
ATOM 8349 C C . SER D 1 103 ? -44.83234 -38.04849 -43.95682 1.000 100.68767 83 SER D C 1
ATOM 8350 O O . SER D 1 103 ? -45.80935 -38.19422 -44.70048 1.000 94.25688 83 SER D O 1
ATOM 8353 N N . ASN D 1 104 ? -43.75984 -38.83567 -44.01036 1.000 101.58340 84 ASN D N 1
ATOM 8354 C CA . ASN D 1 104 ? -43.64861 -39.94599 -44.94981 1.000 98.93917 84 ASN D CA 1
ATOM 8355 C C . ASN D 1 104 ? -43.85496 -41.28164 -44.24624 1.000 101.26304 84 ASN D C 1
ATOM 8356 O O . ASN D 1 104 ? -44.61278 -42.12859 -44.71757 1.000 100.72107 84 ASN D O 1
ATOM 8361 N N . GLY D 1 110 ? -45.59237 -41.28059 -49.69585 1.000 78.78174 90 GLY D N 1
ATOM 8362 C CA . GLY D 1 110 ? -44.31885 -40.75541 -50.15052 1.000 74.17461 90 GLY D CA 1
ATOM 8363 C C . GLY D 1 110 ? -44.49033 -39.56517 -51.07043 1.000 68.02496 90 GLY D C 1
ATOM 8364 O O . GLY D 1 110 ? -45.42109 -38.77980 -50.90358 1.000 70.93148 90 GLY D O 1
ATOM 8365 N N . PHE D 1 111 ? -43.59936 -39.43093 -52.04896 1.000 71.50503 91 PHE D N 1
ATOM 8366 C CA . PHE D 1 111 ? -43.70444 -38.35410 -53.02592 1.000 70.44375 91 PHE D CA 1
ATOM 8367 C C . PHE D 1 111 ? -44.82183 -38.68573 -54.01013 1.000 75.46721 91 PHE D C 1
ATOM 8368 O O . PHE D 1 111 ? -44.74121 -39.68052 -54.74019 1.000 79.72835 91 PHE D O 1
ATOM 8370 N N . GLN D 1 112 ? -45.86091 -37.85338 -54.02921 1.000 73.84019 92 GLN D N 1
ATOM 8371 C CA . GLN D 1 112 ? -47.02926 -38.05849 -54.87175 1.000 70.39750 92 GLN D CA 1
ATOM 8372 C C . GLN D 1 112 ? -47.20413 -36.92720 -55.87251 1.000 61.63952 92 GLN D C 1
ATOM 8373 O O . GLN D 1 112 ? -46.80046 -35.78497 -55.63369 1.000 58.34417 92 GLN D O 1
ATOM 8379 N N . GLY D 1 113 ? -47.81772 -37.27066 -56.99730 1.000 59.59301 93 GLY D N 1
ATOM 8380 C CA . GLY D 1 113 ? -48.09664 -36.30187 -58.03267 1.000 56.34112 93 GLY D CA 1
ATOM 8381 C C . GLY D 1 113 ? -48.54878 -37.00236 -59.29712 1.000 57.99305 93 GLY D C 1
ATOM 8382 O O . GLY D 1 113 ? -48.88303 -38.18930 -59.28854 1.000 55.66393 93 GLY D O 1
ATOM 8383 N N . CYS D 1 114 ? -48.54584 -36.24161 -60.38594 1.000 45.19011 94 CYS D N 1
ATOM 8384 C CA . CYS D 1 114 ? -49.01115 -36.74354 -61.66814 1.000 52.54798 94 CYS D CA 1
ATOM 8385 C C . CYS D 1 114 ? -48.27121 -36.00511 -62.77274 1.000 49.75552 94 CYS D C 1
ATOM 8386 O O . CYS D 1 114 ? -47.63140 -34.97651 -62.53985 1.000 47.34408 94 CYS D O 1
ATOM 8389 N N . VAL D 1 115 ? -48.36182 -36.54372 -63.98543 1.000 42.30018 95 VAL D N 1
ATOM 8390 C CA . VAL D 1 115 ? -47.77021 -35.93098 -65.16859 1.000 49.27379 95 VAL D CA 1
ATOM 8391 C C . VAL D 1 115 ? -48.87809 -35.64612 -66.17082 1.000 44.11340 95 VAL D C 1
ATOM 8392 O O . VAL D 1 115 ? -49.68149 -36.53186 -66.48475 1.000 45.47256 95 VAL D O 1
ATOM 8396 N N . MET D 1 116 ? -48.91400 -34.41776 -66.67548 1.000 36.61821 96 MET D N 1
ATOM 8397 C CA . MET D 1 116 ? -49.93196 -33.98031 -67.61867 1.000 46.58654 96 MET D CA 1
ATOM 8398 C C . MET D 1 116 ? -49.33016 -33.87421 -69.01261 1.000 45.61214 96 MET D C 1
ATOM 8399 O O . MET D 1 116 ? -48.30959 -33.20495 -69.20197 1.000 44.93468 96 MET D O 1
ATOM 8404 N N . ILE D 1 117 ? -49.95973 -34.53327 -69.98170 1.000 43.57628 97 ILE D N 1
ATOM 8405 C CA . ILE D 1 117 ? -49.53896 -34.48806 -71.37753 1.000 47.57314 97 ILE D CA 1
ATOM 8406 C C . ILE D 1 117 ? -50.59207 -33.72031 -72.16286 1.000 48.11817 97 ILE D C 1
ATOM 8407 O O . ILE D 1 117 ? -51.79044 -34.00363 -72.04518 1.000 52.33984 97 ILE D O 1
ATOM 8412 N N . LEU D 1 118 ? -50.15034 -32.75123 -72.95900 1.000 42.26023 98 LEU D N 1
ATOM 8413 C CA . LEU D 1 118 ? -51.05291 -31.89403 -73.71039 1.000 53.24440 98 LEU D CA 1
ATOM 8414 C C . LEU D 1 118 ? -50.83560 -32.07596 -75.20572 1.000 51.26187 98 LEU D C 1
ATOM 8415 O O . LEU D 1 118 ? -49.80561 -32.59016 -75.65086 1.000 56.44074 98 LEU D O 1
ATOM 8420 N N . ASP D 1 119 ? -51.83069 -31.64973 -75.97906 1.000 50.40648 99 ASP D N 1
ATOM 8421 C CA . ASP D 1 119 ? -51.69262 -31.63565 -77.42733 1.000 52.61381 99 ASP D CA 1
ATOM 8422 C C . ASP D 1 119 ? -50.67421 -30.57070 -77.81882 1.000 52.59866 99 ASP D C 1
ATOM 8423 O O . ASP D 1 119 ? -50.78933 -29.40786 -77.41867 1.000 51.90861 99 ASP D O 1
ATOM 8428 N N . GLU D 1 120 ? -49.68034 -30.96922 -78.61394 1.000 55.30332 100 GLU D N 1
ATOM 8429 C CA . GLU D 1 120 ? -48.55307 -30.09818 -78.92616 1.000 50.21797 100 GLU D CA 1
ATOM 8430 C C . GLU D 1 120 ? -48.91271 -28.92416 -79.82444 1.000 50.14594 100 GLU D C 1
ATOM 8431 O O . GLU D 1 120 ? -48.06398 -28.04967 -80.02682 1.000 51.27976 100 GLU D O 1
ATOM 8437 N N . VAL D 1 121 ? -50.13528 -28.86634 -80.35458 1.000 52.37093 101 VAL D N 1
ATOM 8438 C CA . VAL D 1 121 ? -50.54811 -27.79415 -81.24778 1.000 52.01007 101 VAL D CA 1
ATOM 8439 C C . VAL D 1 121 ? -51.69928 -26.98156 -80.67024 1.000 53.76547 101 VAL D C 1
ATOM 8440 O O . VAL D 1 121 ? -51.75113 -25.75909 -80.84835 1.000 68.36522 101 VAL D O 1
ATOM 8444 N N . THR D 1 122 ? -52.62941 -27.63079 -79.97377 1.000 56.59894 102 THR D N 1
ATOM 8445 C CA . THR D 1 122 ? -53.80522 -26.94878 -79.44991 1.000 54.14203 102 THR D CA 1
ATOM 8446 C C . THR D 1 122 ? -53.71395 -26.63815 -77.96572 1.000 54.68605 102 THR D C 1
ATOM 8447 O O . THR D 1 122 ? -54.35522 -25.68951 -77.50352 1.000 54.98050 102 THR D O 1
ATOM 8451 N N . GLY D 1 123 ? -52.94126 -27.40992 -77.21024 1.000 52.80452 103 GLY D N 1
ATOM 8452 C CA . GLY D 1 123 ? -52.87295 -27.22651 -75.77821 1.000 56.32496 103 GLY D CA 1
ATOM 8453 C C . GLY D 1 123 ? -54.00119 -27.87804 -75.01876 1.000 52.31673 103 GLY D C 1
ATOM 8454 O O . GLY D 1 123 ? -54.18711 -27.58027 -73.83226 1.000 50.00864 103 GLY D O 1
ATOM 8455 N N . GLU D 1 124 ? -54.75369 -28.76174 -75.66640 1.000 51.66115 104 GLU D N 1
ATOM 8456 C CA . GLU D 1 124 ? -55.83594 -29.47942 -75.01790 1.000 48.43927 104 GLU D CA 1
ATOM 8457 C C . GLU D 1 124 ? -55.27873 -30.65568 -74.22382 1.000 52.86909 104 GLU D C 1
ATOM 8458 O O . GLU D 1 124 ? -54.25571 -31.24901 -74.58205 1.000 51.15367 104 GLU D O 1
ATOM 8460 N N . LEU D 1 125 ? -55.94914 -30.97376 -73.12064 1.000 44.92995 105 LEU D N 1
ATOM 8461 C CA . LEU D 1 125 ? -55.51926 -32.07931 -72.27533 1.000 44.02767 105 LEU D CA 1
ATOM 8462 C C . LEU D 1 125 ? -55.66076 -33.39692 -73.02521 1.000 48.55343 105 LEU D C 1
ATOM 8463 O O . LEU D 1 125 ? -56.75747 -33.75442 -73.46761 1.000 56.26878 105 LEU D O 1
ATOM 8468 N N . ASN D 1 126 ? -54.54907 -34.11498 -73.17282 1.000 50.56382 106 ASN D N 1
ATOM 8469 C CA . ASN D 1 126 ? -54.54474 -35.41111 -73.83490 1.000 50.23834 106 ASN D CA 1
ATOM 8470 C C . ASN D 1 126 ? -54.38210 -36.57908 -72.87950 1.000 53.04299 106 ASN D C 1
ATOM 8471 O O . ASN D 1 126 ? -54.96412 -37.63748 -73.11994 1.000 51.09555 106 ASN D O 1
ATOM 8476 N N . ALA D 1 127 ? -53.63676 -36.41218 -71.79038 1.000 44.09637 107 ALA D N 1
ATOM 8477 C CA . ALA D 1 127 ? -53.34606 -37.54887 -70.93135 1.000 47.51529 107 ALA D CA 1
ATOM 8478 C C . ALA D 1 127 ? -53.03585 -37.07659 -69.51963 1.000 49.01305 107 ALA D C 1
ATOM 8479 O O . ALA D 1 127 ? -52.47151 -35.99854 -69.31511 1.000 44.64466 107 ALA D O 1
ATOM 8481 N N . ILE D 1 128 ? -53.42505 -37.90143 -68.55188 1.000 48.83147 108 ILE D N 1
ATOM 8482 C CA . ILE D 1 128 ? -53.07771 -37.71796 -67.15019 1.000 49.55368 108 ILE D CA 1
ATOM 8483 C C . ILE D 1 128 ? -52.46655 -39.02653 -66.66749 1.000 49.64773 108 ILE D C 1
ATOM 8484 O O . ILE D 1 128 ? -53.15372 -40.05412 -66.61210 1.000 56.74768 108 ILE D O 1
ATOM 8489 N N . PHE D 1 129 ? -51.17987 -38.99541 -66.33534 1.000 48.70175 109 PHE D N 1
ATOM 8490 C CA . PHE D 1 129 ? -50.46260 -40.15149 -65.82169 1.000 47.42426 109 PHE D CA 1
ATOM 8491 C C . PHE D 1 129 ? -50.28280 -40.02162 -64.31850 1.000 52.57741 109 PHE D C 1
ATOM 8492 O O . PHE D 1 129 ? -50.26748 -38.91752 -63.77080 1.000 46.34072 109 PHE D O 1
ATOM 8500 N N . ASN D 1 130 ? -50.14158 -41.16260 -63.65437 1.000 54.14403 110 ASN D N 1
ATOM 8501 C CA . ASN D 1 130 ? -49.64539 -41.16292 -62.28892 1.000 60.48349 110 ASN D CA 1
ATOM 8502 C C . ASN D 1 130 ? -48.12299 -41.13668 -62.34512 1.000 54.54290 110 ASN D C 1
ATOM 8503 O O . ASN D 1 130 ? -47.50641 -41.92180 -63.07243 1.000 56.72671 110 ASN D O 1
ATOM 8508 N N . ALA D 1 131 ? -47.51742 -40.23052 -61.57767 1.000 53.27715 111 ALA D N 1
ATOM 8509 C CA . ALA D 1 131 ? -46.08296 -39.99767 -61.69352 1.000 54.43250 111 ALA D CA 1
ATOM 8510 C C . ALA D 1 131 ? -45.24644 -41.14492 -61.14559 1.000 51.26707 111 ALA D C 1
ATOM 8511 O O . ALA D 1 131 ? -44.08412 -41.28034 -61.53825 1.000 57.35815 111 ALA D O 1
ATOM 8513 N N . ALA D 1 132 ? -45.80727 -41.96970 -60.26107 1.000 56.15485 112 ALA D N 1
ATOM 8514 C CA . ALA D 1 132 ? -45.05681 -43.01867 -59.57793 1.000 54.79159 112 ALA D CA 1
ATOM 8515 C C . ALA D 1 132 ? -44.34697 -43.96224 -60.54258 1.000 56.70326 112 ALA D C 1
ATOM 8516 O O . ALA D 1 132 ? -43.11475 -43.95114 -60.63016 1.000 61.27755 112 ALA D O 1
ATOM 8518 N N . CYS D 1 133 ? -45.11100 -44.78920 -61.26132 1.000 50.50330 113 CYS D N 1
ATOM 8519 C CA . CYS D 1 133 ? -44.49840 -45.74791 -62.17701 1.000 55.67421 113 CYS D CA 1
ATOM 8520 C C . CYS D 1 133 ? -43.72830 -45.04990 -63.29012 1.000 52.84054 113 CYS D C 1
ATOM 8521 O O . CYS D 1 133 ? -42.62736 -45.48055 -63.65442 1.000 52.80089 113 CYS D O 1
ATOM 8524 N N . LEU D 1 134 ? -44.30105 -43.98363 -63.85673 1.000 51.90293 114 LEU D N 1
ATOM 8525 C CA . LEU D 1 134 ? -43.64914 -43.28755 -64.96315 1.000 49.42040 114 LEU D CA 1
ATOM 8526 C C . LEU D 1 134 ? -42.26367 -42.78629 -64.56847 1.000 51.30193 114 LEU D C 1
ATOM 8527 O O . LEU D 1 134 ? -41.30793 -42.91191 -65.34274 1.000 52.71937 114 LEU D O 1
ATOM 8532 N N . THR D 1 135 ? -42.13419 -42.21794 -63.36707 1.000 47.36036 115 THR D N 1
ATOM 8533 C CA . THR D 1 135 ? -40.83608 -41.72499 -62.91195 1.000 46.45286 115 THR D CA 1
ATOM 8534 C C . THR D 1 135 ? -39.84227 -42.86887 -62.74054 1.000 52.30886 115 THR D C 1
ATOM 8535 O O . THR D 1 135 ? -38.68456 -42.76877 -63.16463 1.000 52.03058 115 THR D O 1
ATOM 8539 N N . ALA D 1 136 ? -40.27888 -43.96708 -62.11897 1.000 46.58556 116 ALA D N 1
ATOM 8540 C CA . ALA D 1 136 ? -39.38784 -45.10292 -61.90607 1.000 45.86185 116 ALA D CA 1
ATOM 8541 C C . ALA D 1 136 ? -38.88911 -45.66994 -63.22883 1.000 52.69939 116 ALA D C 1
ATOM 8542 O O . ALA D 1 136 ? -37.70596 -46.00653 -63.36344 1.000 50.54838 116 ALA D O 1
ATOM 8544 N N . PHE D 1 137 ? -39.78039 -45.79070 -64.21483 1.000 51.30027 117 PHE D N 1
ATOM 8545 C CA . PHE D 1 137 ? -39.38917 -46.35160 -65.50337 1.000 47.32184 117 PHE D CA 1
ATOM 8546 C C . PHE D 1 137 ? -38.38325 -45.45865 -66.22086 1.000 50.21980 117 PHE D C 1
ATOM 8547 O O . PHE D 1 137 ? -37.35846 -45.93938 -66.71785 1.000 51.64161 117 PHE D O 1
ATOM 8555 N N . ARG D 1 138 ? -38.65564 -44.15227 -66.29019 1.000 51.06005 118 ARG D N 1
ATOM 8556 C CA . ARG D 1 138 ? -37.73000 -43.26854 -66.99337 1.000 49.63067 118 ARG D CA 1
ATOM 8557 C C . ARG D 1 138 ? -36.37975 -43.20420 -66.29172 1.000 48.97316 118 ARG D C 1
ATOM 8558 O O . ARG D 1 138 ? -35.34447 -43.07827 -66.95540 1.000 55.34403 118 ARG D O 1
ATOM 8566 N N . THR D 1 139 ? -36.36962 -43.28676 -64.95975 1.000 52.41097 119 THR D N 1
ATOM 8567 C CA . THR D 1 139 ? -35.10661 -43.31687 -64.23336 1.000 46.07780 119 THR D CA 1
ATOM 8568 C C . THR D 1 139 ? -34.32866 -44.58574 -64.55206 1.000 43.27796 119 THR D C 1
ATOM 8569 O O . THR D 1 139 ? -33.11353 -44.53681 -64.77354 1.000 45.05435 119 THR D O 1
ATOM 8573 N N . ALA D 1 140 ? -35.01773 -45.72963 -64.58883 1.000 40.90647 120 ALA D N 1
ATOM 8574 C CA . ALA D 1 140 ? -34.36383 -46.98585 -64.93990 1.000 45.41264 120 ALA D CA 1
ATOM 8575 C C . ALA D 1 140 ? -33.94154 -46.99629 -66.40222 1.000 49.54921 120 ALA D C 1
ATOM 8576 O O . ALA D 1 140 ? -32.88595 -47.54086 -66.74843 1.000 46.71102 120 ALA D O 1
ATOM 8578 N N . LEU D 1 141 ? -34.76542 -46.41517 -67.27675 1.000 47.14092 121 LEU D N 1
ATOM 8579 C CA . LEU D 1 141 ? -34.40266 -46.32114 -68.68421 1.000 50.17276 121 LEU D CA 1
ATOM 8580 C C . LEU D 1 141 ? -33.20954 -45.39878 -68.88088 1.000 51.46518 121 LEU D C 1
ATOM 8581 O O . LEU D 1 141 ? -32.40144 -45.61276 -69.79155 1.000 43.74523 121 LEU D O 1
ATOM 8586 N N . ALA D 1 142 ? -33.08780 -44.36849 -68.04183 1.000 45.43032 122 ALA D N 1
ATOM 8587 C CA . ALA D 1 142 ? -31.92325 -43.49394 -68.10688 1.000 44.64315 122 ALA D CA 1
ATOM 8588 C C . ALA D 1 142 ? -30.67207 -44.20499 -67.61069 1.000 49.84957 122 ALA D C 1
ATOM 8589 O O . ALA D 1 142 ? -29.58584 -44.03089 -68.17601 1.000 49.63071 122 ALA D O 1
ATOM 8591 N N . SER D 1 143 ? -30.80389 -45.00293 -66.54825 1.000 47.92685 123 SER D N 1
ATOM 8592 C CA . SER D 1 143 ? -29.65765 -45.74595 -66.03670 1.000 47.84803 123 SER D CA 1
ATOM 8593 C C . SER D 1 143 ? -29.11730 -46.71191 -67.08163 1.000 47.82287 123 SER D C 1
ATOM 8594 O O . SER D 1 143 ? -27.90010 -46.81812 -67.26949 1.000 43.09365 123 SER D O 1
ATOM 8597 N N . VAL D 1 144 ? -30.00712 -47.41955 -67.77894 1.000 49.76875 124 VAL D N 1
ATOM 8598 C CA . VAL D 1 144 ? -29.56196 -48.36803 -68.79339 1.000 55.59436 124 VAL D CA 1
ATOM 8599 C C . VAL D 1 144 ? -29.15766 -47.66718 -70.08535 1.000 50.91739 124 VAL D C 1
ATOM 8600 O O . VAL D 1 144 ? -28.40667 -48.24305 -70.88380 1.000 51.84987 124 VAL D O 1
ATOM 8604 N N . LEU D 1 145 ? -29.64046 -46.44114 -70.31546 1.000 51.10185 125 LEU D N 1
ATOM 8605 C CA . LEU D 1 145 ? -29.25999 -45.70306 -71.51628 1.000 52.11868 125 LEU D CA 1
ATOM 8606 C C . LEU D 1 145 ? -27.76443 -45.42159 -71.55702 1.000 51.51519 125 LEU D C 1
ATOM 8607 O O . LEU D 1 145 ? -27.16405 -45.41073 -72.63697 1.000 51.20767 125 LEU D O 1
ATOM 8612 N N . GLY D 1 146 ? -27.14956 -45.19382 -70.40226 1.000 47.13775 126 GLY D N 1
ATOM 8613 C CA . GLY D 1 146 ? -25.71508 -45.01185 -70.32973 1.000 42.43714 126 GLY D CA 1
ATOM 8614 C C . GLY D 1 146 ? -24.99953 -46.33798 -70.18091 1.000 55.06755 126 GLY D C 1
ATOM 8615 O O . GLY D 1 146 ? -23.89190 -46.52481 -70.69449 1.000 56.22923 126 GLY D O 1
ATOM 8616 N N . LEU D 1 147 ? -25.63636 -47.26813 -69.46598 1.000 56.80826 127 LEU D N 1
ATOM 8617 C CA . LEU D 1 147 ? -25.04481 -48.58354 -69.24240 1.000 55.97166 127 LEU D CA 1
ATOM 8618 C C . LEU D 1 147 ? -24.84089 -49.33358 -70.55316 1.000 49.90310 127 LEU D C 1
ATOM 8619 O O . LEU D 1 147 ? -23.74175 -49.82571 -70.83363 1.000 54.98822 127 LEU D O 1
ATOM 8624 N N . THR D 1 148 ? -25.88884 -49.42028 -71.37762 1.000 50.19149 128 THR D N 1
ATOM 8625 C CA . THR D 1 148 ? -25.78734 -50.15249 -72.63718 1.000 55.47909 128 THR D CA 1
ATOM 8626 C C . THR D 1 148 ? -24.76436 -49.53768 -73.58504 1.000 56.21387 128 THR D C 1
ATOM 8627 O O . THR D 1 148 ? -24.30581 -50.21506 -74.51092 1.000 56.53621 128 THR D O 1
ATOM 8631 N N . ARG D 1 149 ? -24.39778 -48.27548 -73.37926 1.000 50.43233 129 ARG D N 1
ATOM 8632 C CA . ARG D 1 149 ? -23.39655 -47.62387 -74.21240 1.000 50.01566 129 ARG D CA 1
ATOM 8633 C C . ARG D 1 149 ? -21.98198 -47.91610 -73.72682 1.000 54.60960 129 ARG D C 1
ATOM 8634 O O . ARG D 1 149 ? -21.05960 -48.05395 -74.53968 1.000 58.75320 129 ARG D O 1
ATOM 8642 N N . VAL D 1 150 ? -21.79294 -48.00740 -72.41383 1.000 58.97451 130 VAL D N 1
ATOM 8643 C CA . VAL D 1 150 ? -20.46960 -48.26796 -71.86130 1.000 59.89524 130 VAL D CA 1
ATOM 8644 C C . VAL D 1 150 ? -20.23183 -49.76031 -71.67337 1.000 54.11710 130 VAL D C 1
ATOM 8645 O O . VAL D 1 150 ? -19.13266 -50.25535 -71.92882 1.000 53.82978 130 VAL D O 1
ATOM 8649 N N . VAL D 1 151 ? -21.25349 -50.50216 -71.26065 1.000 57.74278 131 VAL D N 1
ATOM 8650 C CA . VAL D 1 151 ? -21.13010 -51.94481 -71.07382 1.000 58.60045 131 VAL D CA 1
ATOM 8651 C C . VAL D 1 151 ? -22.13532 -52.62042 -71.99819 1.000 61.02442 131 VAL D C 1
ATOM 8652 O O . VAL D 1 151 ? -23.25811 -52.92638 -71.57122 1.000 62.82935 131 VAL D O 1
ATOM 8656 N N . PRO D 1 152 ? -21.79024 -52.84970 -73.26548 1.000 65.10665 132 PRO D N 1
ATOM 8657 C CA . PRO D 1 152 ? -22.75103 -53.45743 -74.19353 1.000 65.49213 132 PRO D CA 1
ATOM 8658 C C . PRO D 1 152 ? -23.17751 -54.84781 -73.74388 1.000 67.56984 132 PRO D C 1
ATOM 8659 O O . PRO D 1 152 ? -22.42749 -55.57398 -73.08707 1.000 67.50678 132 PRO D O 1
ATOM 8663 N N . VAL D 1 153 ? -24.40670 -55.21552 -74.11747 1.000 70.44134 133 VAL D N 1
ATOM 8664 C CA . VAL D 1 153 ? -24.97594 -56.49936 -73.72099 1.000 66.99063 133 VAL D CA 1
ATOM 8665 C C . VAL D 1 153 ? -24.27588 -57.68029 -74.37384 1.000 66.64663 133 VAL D C 1
ATOM 8666 O O . VAL D 1 153 ? -24.56247 -58.83094 -74.02346 1.000 74.92353 133 VAL D O 1
ATOM 8670 N N . ASP D 1 154 ? -23.36211 -57.42995 -75.30940 1.000 73.63982 134 ASP D N 1
ATOM 8671 C CA . ASP D 1 154 ? -22.55759 -58.48058 -75.91644 1.000 75.61435 134 ASP D CA 1
ATOM 8672 C C . ASP D 1 154 ? -21.18395 -58.60972 -75.27311 1.000 72.37597 134 ASP D C 1
ATOM 8673 O O . ASP D 1 154 ? -20.33145 -59.33293 -75.80047 1.000 77.30694 134 ASP D O 1
ATOM 8678 N N . SER D 1 155 ? -20.94039 -57.90164 -74.17026 1.000 74.48592 135 SER D N 1
ATOM 8679 C CA . SER D 1 155 ? -19.63914 -57.94954 -73.51349 1.000 71.39493 135 SER D CA 1
ATOM 8680 C C . SER D 1 155 ? -19.32593 -59.36495 -73.03793 1.000 71.83023 135 SER D C 1
ATOM 8681 O O . SER D 1 155 ? -20.21852 -60.13759 -72.68324 1.000 74.68702 135 SER D O 1
ATOM 8684 N N . VAL D 1 156 ? -18.04329 -59.71493 -73.06352 1.000 72.33582 136 VAL D N 1
ATOM 8685 C CA . VAL D 1 156 ? -17.60005 -61.02023 -72.59957 1.000 74.53338 136 VAL D CA 1
ATOM 8686 C C . VAL D 1 156 ? -16.86930 -60.95635 -71.26196 1.000 72.72821 136 VAL D C 1
ATOM 8687 O O . VAL D 1 156 ? -16.57695 -62.01803 -70.69464 1.000 74.20911 136 VAL D O 1
ATOM 8689 N N . ASP D 1 157 ? -16.56543 -59.76274 -70.74064 1.000 71.46701 137 ASP D N 1
ATOM 8690 C CA . ASP D 1 157 ? -15.88533 -59.61645 -69.45614 1.000 73.65169 137 ASP D CA 1
ATOM 8691 C C . ASP D 1 157 ? -16.83105 -59.03512 -68.41182 1.000 78.79281 137 ASP D C 1
ATOM 8692 O O . ASP D 1 157 ? -16.45092 -58.12814 -67.66399 1.000 78.11015 137 ASP D O 1
ATOM 8694 N N . VAL D 1 158 ? -18.05741 -59.54552 -68.34547 1.000 75.03543 138 VAL D N 1
ATOM 8695 C CA . VAL D 1 158 ? -19.09034 -58.99864 -67.47272 1.000 69.83576 138 VAL D CA 1
ATOM 8696 C C . VAL D 1 158 ? -19.30832 -59.97849 -66.32752 1.000 63.96580 138 VAL D C 1
ATOM 8697 O O . VAL D 1 158 ? -19.59727 -61.16054 -66.55345 1.000 49.76234 138 VAL D O 1
ATOM 8699 N N . LEU D 1 159 ? -19.16661 -59.48262 -65.09835 1.000 61.79003 139 LEU D N 1
ATOM 8700 C CA . LEU D 1 159 ? -19.41346 -60.30355 -63.92520 1.000 58.90320 139 LEU D CA 1
ATOM 8701 C C . LEU D 1 159 ? -20.88135 -60.73041 -63.88170 1.000 54.58330 139 LEU D C 1
ATOM 8702 O O . LEU D 1 159 ? -21.75532 -60.03250 -64.40391 1.000 53.52607 139 LEU D O 1
ATOM 8707 N N . PRO D 1 160 ? -21.18194 -61.87817 -63.26826 1.000 53.80310 140 PRO D N 1
ATOM 8708 C CA . PRO D 1 160 ? -22.52584 -62.45332 -63.39047 1.000 59.48040 140 PRO D CA 1
ATOM 8709 C C . PRO D 1 160 ? -23.55018 -61.93756 -62.39292 1.000 59.14247 140 PRO D C 1
ATOM 8710 O O . PRO D 1 160 ? -24.69919 -62.38723 -62.44549 1.000 63.65935 140 PRO D O 1
ATOM 8714 N N . GLU D 1 161 ? -23.19766 -61.03080 -61.48760 1.000 57.77263 141 GLU D N 1
ATOM 8715 C CA . GLU D 1 161 ? -24.11932 -60.60759 -60.44422 1.000 58.14746 141 GLU D CA 1
ATOM 8716 C C . GLU D 1 161 ? -24.47726 -59.13362 -60.57786 1.000 56.40679 141 GLU D C 1
ATOM 8717 O O . GLU D 1 161 ? -23.72617 -58.33801 -61.14965 1.000 53.26025 141 GLU D O 1
ATOM 8723 N N . LEU D 1 162 ? -25.65124 -58.79009 -60.05342 1.000 54.15478 142 LEU D N 1
ATOM 8724 C CA . LEU D 1 162 ? -26.13873 -57.42176 -59.97235 1.000 52.66749 142 LEU D CA 1
ATOM 8725 C C . LEU D 1 162 ? -26.49650 -57.11011 -58.52569 1.000 55.76943 142 LEU D C 1
ATOM 8726 O O . LEU D 1 162 ? -27.11035 -57.93373 -57.83936 1.000 47.12137 142 LEU D O 1
ATOM 8731 N N . CYS D 1 163 ? -26.10531 -55.92530 -58.06122 1.000 47.12597 143 CYS D N 1
ATOM 8732 C CA . CYS D 1 163 ? -26.43468 -55.45983 -56.71984 1.000 52.66647 143 CYS D CA 1
ATOM 8733 C C . CYS D 1 163 ? -27.17838 -54.13881 -56.83684 1.000 51.15145 143 CYS D C 1
ATOM 8734 O O . CYS D 1 163 ? -26.65791 -53.17866 -57.41508 1.000 47.28850 143 CYS D O 1
ATOM 8737 N N . VAL D 1 164 ? -28.39617 -54.09652 -56.30624 1.000 46.94443 144 VAL D N 1
ATOM 8738 C CA . VAL D 1 164 ? -29.18974 -52.87588 -56.25132 1.000 48.45974 144 VAL D CA 1
ATOM 8739 C C . VAL D 1 164 ? -29.41021 -52.52289 -54.78696 1.000 56.43499 144 VAL D C 1
ATOM 8740 O O . VAL D 1 164 ? -29.94927 -53.32907 -54.01721 1.000 49.88602 144 VAL D O 1
ATOM 8744 N N . PHE D 1 165 ? -28.96811 -51.33427 -54.39526 1.000 49.97102 145 PHE D N 1
ATOM 8745 C CA . PHE D 1 165 ? -29.22561 -50.81991 -53.05595 1.000 48.05576 145 PHE D CA 1
ATOM 8746 C C . PHE D 1 165 ? -30.55400 -50.07455 -53.10250 1.000 49.90848 145 PHE D C 1
ATOM 8747 O O . PHE D 1 165 ? -30.64375 -48.99825 -53.70576 1.000 57.91258 145 PHE D O 1
ATOM 8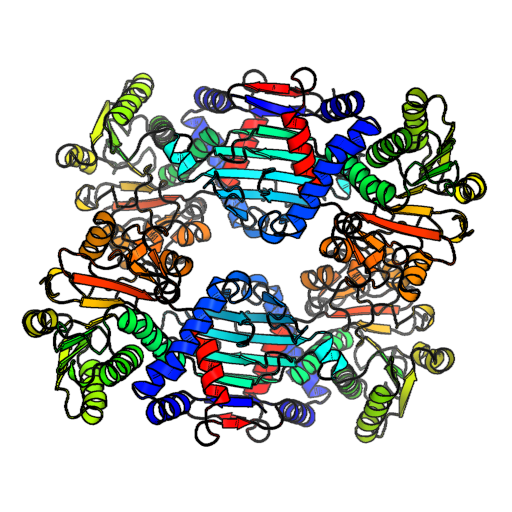755 N N . GLY D 1 166 ? -31.58138 -50.64439 -52.48069 1.000 51.65740 146 GLY D N 1
ATOM 8756 C CA . GLY D 1 166 ? -32.89866 -50.04659 -52.45420 1.000 46.82507 146 GLY D CA 1
ATOM 8757 C C . GLY D 1 166 ? -33.97678 -51.05065 -52.81431 1.000 54.22932 146 GLY D C 1
ATOM 8758 O O . GLY D 1 166 ? -33.71740 -52.17432 -53.23630 1.000 58.38291 146 GLY D O 1
ATOM 8759 N N . VAL D 1 167 ? -35.21190 -50.60256 -52.63105 1.000 53.16182 147 VAL D N 1
ATOM 8760 C CA . VAL D 1 167 ? -36.40248 -51.38215 -52.93229 1.000 62.50909 147 VAL D CA 1
ATOM 8761 C C . VAL D 1 167 ? -37.39504 -50.47590 -53.65274 1.000 53.01675 147 VAL D C 1
ATOM 8762 O O . VAL D 1 167 ? -37.11383 -49.30701 -53.93585 1.000 56.03774 147 VAL D O 1
ATOM 8764 N N . GLY D 1 168 ? -38.56464 -51.02291 -53.94968 1.000 51.25832 148 GLY D N 1
ATOM 8765 C CA . GLY D 1 168 ? -39.62567 -50.25122 -54.56586 1.000 48.30740 148 GLY D CA 1
ATOM 8766 C C . GLY D 1 168 ? -39.63105 -50.33619 -56.07814 1.000 55.99905 148 GLY D C 1
ATOM 8767 O O . GLY D 1 168 ? -38.97484 -51.17457 -56.70617 1.000 55.02672 148 GLY D O 1
ATOM 8768 N N . GLN D 1 169 ? -40.42135 -49.43635 -56.67112 1.000 55.55023 149 GLN D N 1
ATOM 8769 C CA . GLN D 1 169 ? -40.55884 -49.40718 -58.12495 1.000 50.15500 149 GLN D CA 1
ATOM 8770 C C . GLN D 1 169 ? -39.23800 -49.05023 -58.79559 1.000 48.61421 149 GLN D C 1
ATOM 8771 O O . GLN D 1 169 ? -38.90979 -49.58382 -59.86309 1.000 47.34308 149 GLN D O 1
ATOM 8777 N N . GLN D 1 170 ? -38.46886 -48.14605 -58.18300 1.000 45.57477 150 GLN D N 1
ATOM 8778 C CA . GLN D 1 170 ? -37.18023 -47.75462 -58.74616 1.000 47.04194 150 GLN D CA 1
ATOM 8779 C C . GLN D 1 170 ? -36.25656 -48.95775 -58.88757 1.000 47.80762 150 GLN D C 1
ATOM 8780 O O . GLN D 1 170 ? -35.68285 -49.19302 -59.95712 1.000 49.29765 150 GLN D O 1
ATOM 8786 N N . ALA D 1 171 ? -36.09472 -49.72834 -57.81030 1.000 46.87217 151 ALA D N 1
ATOM 8787 C CA . ALA D 1 171 ? -35.25641 -50.91983 -57.87373 1.000 47.15492 151 ALA D CA 1
ATOM 8788 C C . ALA D 1 171 ? -35.84996 -51.97042 -58.80620 1.000 52.53734 151 ALA D C 1
ATOM 8789 O O . ALA D 1 171 ? -35.11333 -52.64241 -59.53706 1.000 49.80167 151 ALA D O 1
ATOM 8791 N N . TYR D 1 172 ? -37.17682 -52.12691 -58.79680 1.000 52.21483 152 TYR D N 1
ATOM 8792 C CA . TYR D 1 172 ? -37.81931 -53.12174 -59.65329 1.000 58.09482 152 TYR D CA 1
ATOM 8793 C C . TYR D 1 172 ? -37.53918 -52.84378 -61.12605 1.000 53.66677 152 TYR D C 1
ATOM 8794 O O . TYR D 1 172 ? -37.01093 -53.69932 -61.84514 1.000 52.10014 152 TYR D O 1
ATOM 8803 N N . TRP D 1 173 ? -37.89660 -51.64461 -61.59409 1.000 55.53977 153 TRP D N 1
ATOM 8804 C CA . TRP D 1 173 ? -37.73729 -51.32169 -63.00934 1.000 54.72909 153 TRP D CA 1
ATOM 8805 C C . TRP D 1 173 ? -36.27071 -51.31904 -63.41906 1.000 55.48429 153 TRP D C 1
ATOM 8806 O O . TRP D 1 173 ? -35.93624 -51.67280 -64.55575 1.000 57.12050 153 TRP D O 1
ATOM 8817 N N . HIS D 1 174 ? -35.38267 -50.90176 -62.51643 1.000 54.20713 154 HIS D N 1
ATOM 8818 C CA . HIS D 1 174 ? -33.95305 -50.97837 -62.79958 1.000 51.96449 154 HIS D CA 1
ATOM 8819 C C . HIS D 1 174 ? -33.51832 -52.41751 -63.05115 1.000 50.47906 154 HIS D C 1
ATOM 8820 O O . HIS D 1 174 ? -32.81317 -52.70488 -64.02480 1.000 52.57855 154 HIS D O 1
ATOM 8827 N N . VAL D 1 175 ? -33.93495 -53.33775 -62.17949 1.000 50.82508 155 VAL D N 1
ATOM 8828 C CA . VAL D 1 175 ? -33.52508 -54.73495 -62.30593 1.000 54.62896 155 VAL D CA 1
ATOM 8829 C C . VAL D 1 175 ? -34.18599 -55.39039 -63.51353 1.000 56.48466 155 VAL D C 1
ATOM 8830 O O . VAL D 1 175 ? -33.51919 -56.04420 -64.32543 1.000 50.44691 155 VAL D O 1
ATOM 8834 N N . LYS D 1 176 ? -35.50803 -55.23949 -63.63860 1.000 56.58251 156 LYS D N 1
ATOM 8835 C CA . LYS D 1 176 ? -36.24220 -55.87052 -64.73314 1.000 58.31539 156 LYS D CA 1
ATOM 8836 C C . LYS D 1 176 ? -35.66289 -55.48240 -66.08718 1.000 53.28748 156 LYS D C 1
ATOM 8837 O O . LYS D 1 176 ? -35.38603 -56.34375 -66.92982 1.000 51.86759 156 LYS D O 1
ATOM 8839 N N . LEU D 1 177 ? -35.48752 -54.17982 -66.31675 1.000 53.10039 157 LEU D N 1
ATOM 8840 C CA . LEU D 1 177 ? -34.96073 -53.72141 -67.59619 1.000 51.02338 157 LEU D CA 1
ATOM 8841 C C . LEU D 1 177 ? -33.54627 -54.23484 -67.82231 1.000 55.38982 157 LEU D C 1
ATOM 8842 O O . LEU D 1 177 ? -33.19695 -54.64647 -68.93432 1.000 62.08096 157 LEU D O 1
ATOM 8847 N N . THR D 1 178 ? -32.71780 -54.22247 -66.77610 1.000 52.58986 158 THR D N 1
ATOM 8848 C CA . THR D 1 178 ? -31.34758 -54.70199 -66.91939 1.000 56.15517 158 THR D CA 1
ATOM 8849 C C . THR D 1 178 ? -31.30865 -56.21047 -67.13587 1.000 59.48576 158 THR D C 1
ATOM 8850 O O . THR D 1 178 ? -30.48032 -56.71021 -67.90605 1.000 61.81617 158 THR D O 1
ATOM 8854 N N . LEU D 1 179 ? -32.20633 -56.95155 -66.47975 1.000 57.38920 159 LEU D N 1
ATOM 8855 C CA . LEU D 1 179 ? -32.21771 -58.40198 -66.64070 1.000 59.88481 159 LEU D CA 1
ATOM 8856 C C . LEU D 1 179 ? -32.76300 -58.80470 -68.00379 1.000 62.07774 159 LEU D C 1
ATOM 8857 O O . LEU D 1 179 ? -32.39324 -59.85870 -68.53313 1.000 64.17177 159 LEU D O 1
ATOM 8859 N N . LEU D 1 180 ? -33.64171 -57.98579 -68.58385 1.000 60.06480 160 LEU D N 1
ATOM 8860 C CA . LEU D 1 180 ? -34.10275 -58.24685 -69.94151 1.000 60.40831 160 LEU D CA 1
ATOM 8861 C C . LEU D 1 180 ? -33.00675 -57.96626 -70.96069 1.000 63.03529 160 LEU D C 1
ATOM 8862 O O . LEU D 1 180 ? -32.98852 -58.57874 -72.03475 1.000 62.03169 160 LEU D O 1
ATOM 8864 N N . LEU D 1 181 ? -32.09260 -57.04661 -70.64512 1.000 64.33257 161 LEU D N 1
ATOM 8865 C CA . LEU D 1 181 ? -31.03920 -56.63672 -71.56695 1.000 67.46472 161 LEU D CA 1
ATOM 8866 C C . LEU D 1 181 ? -29.80564 -57.52493 -71.47106 1.000 65.91280 161 LEU D C 1
ATOM 8867 O O . LEU D 1 181 ? -29.22727 -57.89605 -72.49844 1.000 64.76476 161 LEU D O 1
ATOM 8872 N N . TYR D 1 182 ? -29.40129 -57.88118 -70.25499 1.000 63.10599 162 TYR D N 1
ATOM 8873 C CA . TYR D 1 182 ? -28.21776 -58.69589 -70.00956 1.000 60.66416 162 TYR D CA 1
ATOM 8874 C C . TYR D 1 182 ? -28.61591 -60.08585 -69.52130 1.000 73.12318 162 TYR D C 1
ATOM 8875 O O . TYR D 1 182 ? -28.02054 -60.63184 -68.58957 1.000 83.82043 162 TYR D O 1
ATOM 8884 N N . LYS D 1 183 ? -29.64924 -60.65387 -70.15073 1.000 65.14557 163 LYS D N 1
ATOM 8885 C CA . LYS D 1 183 ? -30.24223 -61.90919 -69.69305 1.000 75.51792 163 LYS D CA 1
ATOM 8886 C C . LYS D 1 183 ? -29.19609 -63.00347 -69.50835 1.000 81.14561 163 LYS D C 1
ATOM 8887 O O . LYS D 1 183 ? -29.11388 -63.63188 -68.44646 1.000 71.24349 163 LYS D O 1
ATOM 8889 N N . GLU D 1 184 ? -28.37870 -63.23859 -70.53382 1.000 87.63011 164 GLU D N 1
ATOM 8890 C CA . GLU D 1 184 ? -27.42369 -64.33754 -70.49593 1.000 86.71882 164 GLU D CA 1
ATOM 8891 C C . GLU D 1 184 ? -26.21069 -64.04487 -69.62294 1.000 79.29445 164 GLU D C 1
ATOM 8892 O O . GLU D 1 184 ? -25.46303 -64.97546 -69.30198 1.000 78.64554 164 GLU D O 1
ATOM 8894 N N . LYS D 1 185 ? -26.00124 -62.78781 -69.22449 1.000 67.09170 165 LYS D N 1
ATOM 8895 C CA . LYS D 1 185 ? -24.80841 -62.40482 -68.48449 1.000 72.56213 165 LYS D CA 1
ATOM 8896 C C . LYS D 1 185 ? -25.05084 -62.15748 -67.00257 1.000 70.00124 165 LYS D C 1
ATOM 8897 O O . LYS D 1 185 ? -24.09310 -62.20517 -66.22506 1.000 61.73044 165 LYS D O 1
ATOM 8899 N N . ILE D 1 186 ? -26.29134 -61.90484 -66.59199 1.000 68.57375 166 ILE D N 1
ATOM 8900 C CA . ILE D 1 186 ? -26.62894 -61.64034 -65.19672 1.000 64.97132 166 ILE D CA 1
ATOM 8901 C C . ILE D 1 186 ? -27.39199 -62.84295 -64.65799 1.000 64.15072 166 ILE D C 1
ATOM 8902 O O . ILE D 1 186 ? -28.50309 -63.14061 -65.11512 1.000 63.12089 166 ILE D O 1
ATOM 8907 N N . ALA D 1 187 ? -26.79928 -63.52325 -63.67651 1.000 60.86658 167 ALA D N 1
ATOM 8908 C CA . ALA D 1 187 ? -27.35942 -64.73799 -63.09919 1.000 68.59646 167 ALA D CA 1
ATOM 8909 C C . ALA D 1 187 ? -27.81399 -64.58527 -61.65709 1.000 73.39968 167 ALA D C 1
ATOM 8910 O O . ALA D 1 187 ? -28.68562 -65.33751 -61.21451 1.000 62.14252 167 ALA D O 1
ATOM 8912 N N . LYS D 1 188 ? -27.24609 -63.64168 -60.91238 1.000 70.22434 168 LYS D N 1
ATOM 8913 C CA . LYS D 1 188 ? -27.60418 -63.43660 -59.51740 1.000 65.37994 168 LYS D CA 1
ATOM 8914 C C . LYS D 1 188 ? -27.90528 -61.96430 -59.29558 1.000 64.65910 168 LYS D C 1
ATOM 8915 O O . LYS D 1 188 ? -27.12604 -61.09818 -59.70439 1.000 63.79565 168 LYS D O 1
ATOM 8917 N N . VAL D 1 189 ? -29.04355 -61.68673 -58.66660 1.000 60.98742 169 VAL D N 1
ATOM 8918 C CA . VAL D 1 189 ? -29.43915 -60.33560 -58.29194 1.000 52.63938 169 VAL D CA 1
ATOM 8919 C C . VAL D 1 189 ? -29.52817 -60.27771 -56.77478 1.000 54.25415 169 VAL D C 1
ATOM 8920 O O . VAL D 1 189 ? -30.21027 -61.10329 -56.15768 1.000 63.66366 169 VAL D O 1
ATOM 8924 N N . ASN D 1 190 ? -28.84124 -59.30801 -56.17696 1.000 59.28242 170 ASN D N 1
ATOM 8925 C CA . ASN D 1 190 ? -28.81652 -59.13328 -54.73000 1.000 49.25733 170 ASN D CA 1
ATOM 8926 C C . ASN D 1 190 ? -29.47692 -57.80571 -54.38998 1.000 54.01277 170 ASN D C 1
ATOM 8927 O O . ASN D 1 190 ? -28.98669 -56.74331 -54.78820 1.000 56.05231 170 ASN D O 1
ATOM 8932 N N . ILE D 1 191 ? -30.58194 -57.86861 -53.65467 1.000 57.35248 171 ILE D N 1
ATOM 8933 C CA . ILE D 1 191 ? -31.34514 -56.68838 -53.26809 1.000 54.00474 171 ILE D CA 1
ATOM 8934 C C . ILE D 1 191 ? -30.94817 -56.30126 -51.84987 1.000 62.41362 171 ILE D C 1
ATOM 8935 O O . ILE D 1 191 ? -31.02798 -57.12059 -50.92614 1.000 57.92251 171 ILE D O 1
ATOM 8940 N N . LEU D 1 192 ? -30.51662 -55.05397 -51.67900 1.000 59.90330 172 LEU D N 1
ATOM 8941 C CA . LEU D 1 192 ? -30.06874 -54.53293 -50.39637 1.000 57.00502 172 LEU D CA 1
ATOM 8942 C C . LEU D 1 192 ? -30.98465 -53.39851 -49.95989 1.000 62.19297 172 LEU D C 1
ATOM 8943 O O . LEU D 1 192 ? -31.39793 -52.57158 -50.78026 1.000 51.31518 172 LEU D O 1
ATOM 8948 N N . ASN D 1 193 ? -31.30251 -53.36308 -48.66779 1.000 60.99365 173 ASN D N 1
ATOM 8949 C CA . ASN D 1 193 ? -32.19909 -52.34371 -48.14009 1.000 62.48838 173 ASN D CA 1
ATOM 8950 C C . ASN D 1 193 ? -31.93154 -52.16396 -46.65338 1.000 60.20313 173 ASN D C 1
ATOM 8951 O O . ASN D 1 193 ? -31.23863 -52.96511 -46.02176 1.000 61.85200 173 ASN D O 1
ATOM 8956 N N . ARG D 1 194 ? -32.49886 -51.08911 -46.10140 1.000 69.55044 174 ARG D N 1
ATOM 8957 C CA . ARG D 1 194 ? -32.42158 -50.87286 -44.66186 1.000 70.93738 174 ARG D CA 1
ATOM 8958 C C . ARG D 1 194 ? -33.28679 -51.88325 -43.92244 1.000 71.90743 174 ARG D C 1
ATOM 8959 O O . ARG D 1 194 ? -32.88398 -52.41008 -42.87914 1.000 73.94168 174 ARG D O 1
ATOM 8961 N N . THR D 1 195 ? -34.47587 -52.16509 -44.44658 1.000 66.33380 175 THR D N 1
ATOM 8962 C CA . THR D 1 195 ? -35.34451 -53.20086 -43.91283 1.000 72.18093 175 THR D CA 1
ATOM 8963 C C . THR D 1 195 ? -35.33521 -54.40124 -44.85122 1.000 60.07808 175 THR D C 1
ATOM 8964 O O . THR D 1 195 ? -35.23106 -54.25348 -46.07184 1.000 65.47108 175 THR D O 1
ATOM 8968 N N . LEU D 1 196 ? -35.44729 -55.59684 -44.27297 1.000 64.19151 176 LEU D N 1
ATOM 8969 C CA . LEU D 1 196 ? -35.38870 -56.81761 -45.06541 1.000 59.61692 176 LEU D CA 1
ATOM 8970 C C . LEU D 1 196 ? -36.73925 -57.21657 -45.64019 1.000 64.22653 176 LEU D C 1
ATOM 8971 O O . LEU D 1 196 ? -36.78534 -58.02446 -46.57538 1.000 77.19007 176 LEU D O 1
ATOM 8973 N N . ALA D 1 197 ? -37.83142 -56.66762 -45.10605 1.000 71.09761 177 ALA D N 1
ATOM 8974 C CA . ALA D 1 197 ? -39.16470 -57.00896 -45.59068 1.000 72.73786 177 ALA D CA 1
ATOM 8975 C C . ALA D 1 197 ? -39.32910 -56.61206 -47.05292 1.000 70.73316 177 ALA D C 1
ATOM 8976 O O . ALA D 1 197 ? -39.58096 -57.45816 -47.91884 1.000 68.19269 177 ALA D O 1
ATOM 8978 N N . ASN D 1 198 ? -39.20709 -55.31268 -47.34058 1.000 71.48525 178 ASN D N 1
ATOM 8979 C CA . ASN D 1 198 ? -39.36469 -54.82876 -48.70828 1.000 66.00702 178 ASN D CA 1
ATOM 8980 C C . ASN D 1 198 ? -38.32572 -55.43241 -49.64379 1.000 65.06694 178 ASN D C 1
ATOM 8981 O O . ASN D 1 198 ? -38.56301 -55.53006 -50.85320 1.000 64.94095 178 ASN D O 1
ATOM 8986 N N . ALA D 1 199 ? -37.16944 -55.83309 -49.11119 1.000 65.05219 179 ALA D N 1
ATOM 8987 C CA . ALA D 1 199 ? -36.17118 -56.49273 -49.94453 1.000 64.37788 179 ALA D CA 1
ATOM 8988 C C . ALA D 1 199 ? -36.64088 -57.87796 -50.37315 1.000 68.29510 179 ALA D C 1
ATOM 8989 O O . ALA D 1 199 ? -36.48961 -58.25744 -51.54041 1.000 67.55982 179 ALA D O 1
ATOM 8991 N N . GLU D 1 200 ? -37.21551 -58.64687 -49.44328 1.000 71.34236 180 GLU D N 1
ATOM 8992 C CA . GLU D 1 200 ? -37.70327 -59.98059 -49.78076 1.000 67.06440 180 GLU D CA 1
ATOM 8993 C C . GLU D 1 200 ? -38.93514 -59.91941 -50.67485 1.000 70.59536 180 GLU D C 1
ATOM 8994 O O . GLU D 1 200 ? -39.11797 -60.78955 -51.53477 1.000 71.37035 180 GLU D O 1
ATOM 8996 N N . LYS D 1 201 ? -39.79055 -58.91060 -50.48270 1.000 69.44962 181 LYS D N 1
ATOM 8997 C CA . LYS D 1 201 ? -40.94413 -58.73964 -51.35980 1.000 68.66962 181 LYS D CA 1
ATOM 8998 C C . LYS D 1 201 ? -40.50400 -58.49523 -52.79694 1.000 67.23452 181 LYS D C 1
ATOM 8999 O O . LYS D 1 201 ? -41.13650 -58.98353 -53.74049 1.000 76.23969 181 LYS D O 1
ATOM 9001 N N . LEU D 1 202 ? -39.42980 -57.72504 -52.98275 1.000 65.06763 182 LEU D N 1
ATOM 9002 C CA . LEU D 1 202 ? -38.90229 -57.50105 -54.32354 1.000 60.95203 182 LEU D CA 1
ATOM 9003 C C . LEU D 1 202 ? -38.26581 -58.77053 -54.87438 1.000 59.82095 182 LEU D C 1
ATOM 9004 O O . LEU D 1 202 ? -38.37915 -59.06058 -56.07138 1.000 57.97219 182 LEU D O 1
ATOM 9009 N N . LYS D 1 203 ? -37.57027 -59.52428 -54.01748 1.000 59.83706 183 LYS D N 1
ATOM 9010 C CA . LYS D 1 203 ? -37.02493 -60.81500 -54.42687 1.000 64.43487 183 LYS D CA 1
ATOM 9011 C C . LYS D 1 203 ? -38.12122 -61.74427 -54.93434 1.000 62.48756 183 LYS D C 1
ATOM 9012 O O . LYS D 1 203 ? -37.91400 -62.49288 -55.89603 1.000 66.48707 183 LYS D O 1
ATOM 9014 N N . GLU D 1 204 ? -39.29426 -61.71262 -54.29833 1.000 59.97395 184 GLU D N 1
ATOM 9015 C CA . GLU D 1 204 ? -40.38859 -62.59278 -54.69901 1.000 63.95696 184 GLU D CA 1
ATOM 9016 C C . GLU D 1 204 ? -40.93754 -62.20887 -56.06944 1.000 69.11477 184 GLU D C 1
ATOM 9017 O O . GLU D 1 204 ? -40.98761 -63.03845 -56.98588 1.000 68.84794 184 GLU D O 1
ATOM 9019 N N . GLU D 1 205 ? -41.37367 -60.95347 -56.22095 1.000 65.78803 185 GLU D N 1
ATOM 9020 C CA . GLU D 1 205 ? -41.95001 -60.51113 -57.48863 1.000 60.17314 185 GLU D CA 1
ATOM 9021 C C . GLU D 1 205 ? -40.97813 -60.71313 -58.64438 1.000 62.58377 185 GLU D C 1
ATOM 9022 O O . GLU D 1 205 ? -41.37129 -61.17332 -59.72238 1.000 62.88927 185 GLU D O 1
ATOM 9024 N N . LEU D 1 206 ? -39.70670 -60.36178 -58.44492 1.000 61.04400 186 LEU D N 1
ATOM 9025 C CA . LEU D 1 206 ? -38.71928 -60.56164 -59.49906 1.000 60.84655 186 LEU D CA 1
ATOM 9026 C C . LEU D 1 206 ? -38.34870 -62.03183 -59.65170 1.000 66.11191 186 LEU D C 1
ATOM 9027 O O . LEU D 1 206 ? -38.02560 -62.47495 -60.76012 1.000 70.20239 186 LEU D O 1
ATOM 9032 N N . GLY D 1 207 ? -38.39096 -62.80071 -58.56068 1.000 61.14676 187 GLY D N 1
ATOM 9033 C CA . GLY D 1 207 ? -38.10136 -64.22226 -58.66087 1.000 64.80175 187 GLY D CA 1
ATOM 9034 C C . GLY D 1 207 ? -39.15236 -64.98310 -59.44544 1.000 71.09398 187 GLY D C 1
ATOM 9035 O O . GLY D 1 207 ? -38.82439 -65.83895 -60.27228 1.000 73.42463 187 GLY D O 1
ATOM 9036 N N . LYS D 1 208 ? -40.42934 -64.68000 -59.20351 1.000 66.09195 188 LYS D N 1
ATOM 9037 C CA . LYS D 1 208 ? -41.49377 -65.30849 -59.97709 1.000 64.24726 188 LYS D CA 1
ATOM 9038 C C . LYS D 1 208 ? -41.42035 -64.90458 -61.44303 1.000 69.56479 188 LYS D C 1
ATOM 9039 O O . LYS D 1 208 ? -41.80812 -65.68019 -62.32392 1.000 80.18071 188 LYS D O 1
ATOM 9041 N N . GLU D 1 209 ? -40.92309 -63.69831 -61.72028 1.000 67.85512 189 GLU D N 1
ATOM 9042 C CA . GLU D 1 209 ? -40.84742 -63.19647 -63.08705 1.000 68.67563 189 GLU D CA 1
ATOM 9043 C C . GLU D 1 209 ? -39.64239 -63.76590 -63.82815 1.000 70.49794 189 GLU D C 1
ATOM 9044 O O . GLU D 1 209 ? -39.74327 -64.10475 -65.01258 1.000 77.06787 189 GLU D O 1
ATOM 9050 N N . PHE D 1 210 ? -38.50166 -63.87995 -63.15101 1.000 65.95618 190 PHE D N 1
ATOM 9051 C CA . PHE D 1 210 ? -37.25451 -64.36113 -63.74553 1.000 68.85984 190 PHE D CA 1
ATOM 9052 C C . PHE D 1 210 ? -36.87722 -65.67726 -63.07074 1.000 74.18086 190 PHE D C 1
ATOM 9053 O O . PHE D 1 210 ? -36.27271 -65.68173 -61.99335 1.000 76.58054 190 PHE D O 1
ATOM 9061 N N . ASP D 1 211 ? -37.23675 -66.79546 -63.70243 1.000 74.01661 191 ASP D N 1
ATOM 9062 C CA . ASP D 1 211 ? -37.01417 -68.09882 -63.08603 1.000 76.12381 191 ASP D CA 1
ATOM 9063 C C . ASP D 1 211 ? -35.55631 -68.53762 -63.15520 1.000 76.71061 191 ASP D C 1
ATOM 9064 O O . ASP D 1 211 ? -35.10095 -69.29003 -62.28713 1.000 73.89606 191 ASP D O 1
ATOM 9069 N N . ASN D 1 212 ? -34.81556 -68.09609 -64.16743 1.000 75.76050 192 ASN D N 1
ATOM 9070 C CA . ASN D 1 212 ? -33.42922 -68.50315 -64.34898 1.000 79.75978 192 ASN D CA 1
ATOM 9071 C C . ASN D 1 212 ? -32.44459 -67.60893 -63.60289 1.000 71.93692 192 ASN D C 1
ATOM 9072 O O . ASN D 1 212 ? -31.23407 -67.73502 -63.81083 1.000 71.06762 192 ASN D O 1
ATOM 9074 N N . VAL D 1 213 ? -32.92660 -66.71712 -62.74109 1.000 72.89383 193 VAL D N 1
ATOM 9075 C CA . VAL D 1 213 ? -32.07658 -65.77367 -62.02621 1.000 68.25248 193 VAL D CA 1
ATOM 9076 C C . VAL D 1 213 ? -32.23684 -65.99189 -60.52888 1.000 70.40231 193 VAL D C 1
ATOM 9077 O O . VAL D 1 213 ? -33.35856 -66.12611 -60.02755 1.000 68.28716 193 VAL D O 1
ATOM 9081 N N . GLU D 1 214 ? -31.11358 -66.01298 -59.81530 1.000 67.12320 194 GLU D N 1
ATOM 9082 C CA . GLU D 1 214 ? -31.11842 -66.18148 -58.36797 1.000 67.52494 194 GLU D CA 1
ATOM 9083 C C . GLU D 1 214 ? -31.19186 -64.81168 -57.70666 1.000 65.32050 194 GLU D C 1
ATOM 9084 O O . GLU D 1 214 ? -30.29092 -63.98279 -57.87702 1.000 62.83756 194 GLU D O 1
ATOM 9090 N N . PHE D 1 215 ? -32.26166 -64.58086 -56.95356 1.000 67.17525 195 PHE D N 1
ATOM 9091 C CA . PHE D 1 215 ? -32.50115 -63.31545 -56.27644 1.000 67.16757 195 PHE D CA 1
ATOM 9092 C C . PHE D 1 215 ? -32.24797 -63.48764 -54.78659 1.000 71.63676 195 PHE D C 1
ATOM 9093 O O . PHE D 1 215 ? -32.84049 -64.36401 -54.14817 1.000 67.50273 195 PHE D O 1
ATOM 9101 N N . ARG D 1 216 ? -31.37997 -62.64566 -54.23712 1.000 64.01018 196 ARG D N 1
ATOM 9102 C CA . ARG D 1 216 ? -31.02432 -62.69204 -52.82952 1.000 54.93774 196 ARG D CA 1
ATOM 9103 C C . ARG D 1 216 ? -31.29145 -61.34350 -52.18097 1.000 63.21628 196 ARG D C 1
ATOM 9104 O O . ARG D 1 216 ? -31.14109 -60.29170 -52.80818 1.000 67.21779 196 ARG D O 1
ATOM 9112 N N . ALA D 1 217 ? -31.68972 -61.38370 -50.91425 1.000 67.46083 197 ALA D N 1
ATOM 9113 C CA . ALA D 1 217 ? -31.98525 -60.18281 -50.14924 1.000 59.55431 197 ALA D CA 1
ATOM 9114 C C . ALA D 1 217 ? -30.99184 -60.06050 -49.00518 1.000 63.17381 197 ALA D C 1
ATOM 9115 O O . ALA D 1 217 ? -30.73571 -61.03491 -48.28961 1.000 69.30191 197 ALA D O 1
ATOM 9117 N N . PHE D 1 218 ? -30.43063 -58.86621 -48.84663 1.000 62.48864 198 PHE D N 1
ATOM 9118 C CA . PHE D 1 218 ? -29.46610 -58.57639 -47.80099 1.000 64.18796 198 PHE D CA 1
ATOM 9119 C C . PHE D 1 218 ? -29.84029 -57.26569 -47.12756 1.000 65.55580 198 PHE D C 1
ATOM 9120 O O . PHE D 1 218 ? -30.61022 -56.46146 -47.65975 1.000 65.41756 198 PHE D O 1
ATOM 9128 N N . LEU D 1 219 ? -29.27355 -57.06305 -45.94700 1.000 68.02865 199 LEU D N 1
ATOM 9129 C CA . LEU D 1 219 ? -29.41017 -55.82624 -45.19972 1.000 59.43019 199 LEU D CA 1
ATOM 9130 C C . LEU D 1 219 ? -28.16331 -54.97898 -45.41738 1.000 58.60909 199 LEU D C 1
ATOM 9131 O O . LEU D 1 219 ? -27.08094 -55.50103 -45.69669 1.000 65.77665 199 LEU D O 1
ATOM 9136 N N . PHE D 1 220 ? -28.33073 -53.65847 -45.31857 1.000 58.07343 200 PHE D N 1
ATOM 9137 C CA . PHE D 1 220 ? -27.20193 -52.74977 -45.49031 1.000 59.72644 200 PHE D CA 1
ATOM 9138 C C . PHE D 1 220 ? -26.06005 -53.04231 -44.52206 1.000 67.82340 200 PHE D C 1
ATOM 9139 O O . PHE D 1 220 ? -24.90811 -52.70516 -44.82010 1.000 67.42608 200 PHE D O 1
ATOM 9147 N N . GLU D 1 221 ? -26.34715 -53.67508 -43.38265 1.000 68.45706 201 GLU D N 1
ATOM 9148 C CA . GLU D 1 221 ? -25.32436 -53.98417 -42.39179 1.000 66.38127 201 GLU D CA 1
ATOM 9149 C C . GLU D 1 221 ? -24.70459 -55.36607 -42.57064 1.000 69.19165 201 GLU D C 1
ATOM 9150 O O . GLU D 1 221 ? -23.59220 -55.59665 -42.08290 1.000 74.60804 201 GLU D O 1
ATOM 9152 N N . GLU D 1 222 ? -25.38388 -56.28251 -43.26108 1.000 63.22705 202 GLU D N 1
ATOM 9153 C CA . GLU D 1 222 ? -24.88042 -57.63575 -43.48530 1.000 67.60104 202 GLU D CA 1
ATOM 9154 C C . GLU D 1 222 ? -23.73595 -57.66106 -44.49675 1.000 75.11057 202 GLU D C 1
ATOM 9155 O O . GLU D 1 222 ? -23.77537 -58.42446 -45.46676 1.000 74.14372 202 GLU D O 1
ATOM 9161 N N . ASP D 1 223 ? -22.70634 -56.84234 -44.25640 1.000 82.01540 203 ASP D N 1
ATOM 9162 C CA . ASP D 1 223 ? -21.57120 -56.73513 -45.17261 1.000 78.15250 203 ASP D CA 1
ATOM 9163 C C . ASP D 1 223 ? -20.88482 -58.07923 -45.40807 1.000 78.11019 203 ASP D C 1
ATOM 9164 O O . ASP D 1 223 ? -20.62221 -58.45721 -46.55650 1.000 74.69944 203 ASP D O 1
ATOM 9169 N N . GLU D 1 224 ? -20.58153 -58.81646 -44.33472 1.000 74.06675 204 GLU D N 1
ATOM 9170 C CA . GLU D 1 224 ? -19.84848 -60.07233 -44.47942 1.000 72.17657 204 GLU D CA 1
ATOM 9171 C C . GLU D 1 224 ? -20.56963 -61.06661 -45.37926 1.000 66.79503 204 GLU D C 1
ATOM 9172 O O . GLU D 1 224 ? -19.92459 -61.95448 -45.94963 1.000 63.54618 204 GLU D O 1
ATOM 9174 N N . LYS D 1 225 ? -21.88678 -60.93306 -45.52175 1.000 64.78702 205 LYS D N 1
ATOM 9175 C CA . LYS D 1 225 ? -22.66171 -61.81341 -46.38263 1.000 66.19605 205 LYS D CA 1
ATOM 9176 C C . LYS D 1 225 ? -22.77594 -61.31241 -47.81787 1.000 64.69089 205 LYS D C 1
ATOM 9177 O O . LYS D 1 225 ? -22.83730 -62.13266 -48.74189 1.000 61.13207 205 LYS D O 1
ATOM 9179 N N . PHE D 1 226 ? -22.79126 -59.99439 -48.04453 1.000 63.96034 206 PHE D N 1
ATOM 9180 C CA . PHE D 1 226 ? -22.93539 -59.49609 -49.40810 1.000 66.15474 206 PHE D CA 1
ATOM 9181 C C . PHE D 1 226 ? -21.62338 -59.06007 -50.04126 1.000 64.06200 206 PHE D C 1
ATOM 9182 O O . PHE D 1 226 ? -21.59312 -58.83894 -51.25650 1.000 65.02392 206 PHE D O 1
ATOM 9190 N N . LYS D 1 227 ? -20.56067 -58.89098 -49.25882 1.000 67.33395 207 LYS D N 1
ATOM 9191 C CA . LYS D 1 227 ? -19.27452 -58.52419 -49.84457 1.000 65.44264 207 LYS D CA 1
ATOM 9192 C C . LYS D 1 227 ? -18.83462 -59.47240 -50.95601 1.000 63.17127 207 LYS D C 1
ATOM 9193 O O . LYS D 1 227 ? -18.37029 -58.97615 -51.99619 1.000 67.20585 207 LYS D O 1
ATOM 9195 N N . PRO D 1 228 ? -18.94448 -60.80326 -50.82741 1.000 64.18640 208 PRO D N 1
ATOM 9196 C CA . PRO D 1 228 ? -18.61678 -61.65617 -51.98430 1.000 61.09282 208 PRO D CA 1
ATOM 9197 C C . PRO D 1 228 ? -19.49978 -61.40401 -53.19596 1.000 59.96365 208 PRO D C 1
ATOM 9198 O O . PRO D 1 228 ? -19.00154 -61.40922 -54.32783 1.000 60.51857 208 PRO D O 1
ATOM 9202 N N . HIS D 1 229 ? -20.80103 -61.17949 -52.99354 1.000 56.08541 209 HIS D N 1
ATOM 9203 C CA . HIS D 1 229 ? -21.68678 -60.90337 -54.12222 1.000 57.35473 209 HIS D CA 1
ATOM 9204 C C . HIS D 1 229 ? -21.38891 -59.54759 -54.75389 1.000 62.12195 209 HIS D C 1
ATOM 9205 O O . HIS D 1 229 ? -21.44046 -59.40552 -55.98136 1.000 56.31113 209 HIS D O 1
ATOM 9212 N N . MET D 1 230 ? -21.06880 -58.54197 -53.93421 1.000 62.61929 210 MET D N 1
ATOM 9213 C CA . MET D 1 230 ? -20.75168 -57.21969 -54.46605 1.000 64.23866 210 MET D CA 1
ATOM 9214 C C . MET D 1 230 ? -19.46249 -57.22975 -55.27561 1.000 65.00508 210 MET D C 1
ATOM 9215 O O . MET D 1 230 ? -19.33752 -56.48029 -56.25175 1.000 69.54033 210 MET D O 1
ATOM 9220 N N . GLU D 1 231 ? -18.50096 -58.06771 -54.89225 1.000 65.91290 211 GLU D N 1
ATOM 9221 C CA . GLU D 1 231 ? -17.25189 -58.18385 -55.62995 1.000 69.31688 211 GLU D CA 1
ATOM 9222 C C . GLU D 1 231 ? -17.36864 -59.11007 -56.83321 1.000 66.33685 211 GLU D C 1
ATOM 9223 O O . GLU D 1 231 ? -16.42769 -59.18963 -57.62965 1.000 67.35608 211 GLU D O 1
ATOM 9229 N N . ASN D 1 232 ? -18.49323 -59.81185 -56.97732 1.000 54.66056 212 ASN D N 1
ATOM 9230 C CA . ASN D 1 232 ? -18.79315 -60.60342 -58.16345 1.000 64.89102 212 ASN D CA 1
ATOM 9231 C C . ASN D 1 232 ? -19.83093 -59.91219 -59.04174 1.000 62.27862 212 ASN D C 1
ATOM 9232 O O . ASN D 1 232 ? -20.49641 -60.56718 -59.84999 1.000 59.68823 212 ASN D O 1
ATOM 9237 N N . SER D 1 233 ? -19.96704 -58.59399 -58.90443 1.000 61.19133 213 SER D N 1
ATOM 9238 C CA . SER D 1 233 ? -20.99264 -57.81458 -59.58174 1.000 60.58470 213 SER D CA 1
ATOM 9239 C C . SER D 1 233 ? -20.35894 -56.78815 -60.50689 1.000 65.14477 213 SER D C 1
ATOM 9240 O O . SER D 1 233 ? -19.39066 -56.11742 -60.13765 1.000 66.47162 213 SER D O 1
ATOM 9243 N N . SER D 1 234 ? -20.92234 -56.66368 -61.70659 1.000 66.95289 214 SER D N 1
ATOM 9244 C CA . SER D 1 234 ? -20.49584 -55.65423 -62.66293 1.000 64.84585 214 SER D CA 1
ATOM 9245 C C . SER D 1 234 ? -21.44568 -54.46676 -62.73434 1.000 70.62027 214 SER D C 1
ATOM 9246 O O . SER D 1 234 ? -21.02743 -53.38131 -63.15183 1.000 67.94769 214 SER D O 1
ATOM 9249 N N . ILE D 1 235 ? -22.70348 -54.64526 -62.34182 1.000 60.19514 215 ILE D N 1
ATOM 9250 C CA . ILE D 1 235 ? -23.69944 -53.58118 -62.35089 1.000 55.30666 215 ILE D CA 1
ATOM 9251 C C . ILE D 1 235 ? -24.11890 -53.30513 -60.91368 1.000 50.77651 215 ILE D C 1
ATOM 9252 O O . ILE D 1 235 ? -24.59223 -54.20956 -60.21411 1.000 49.71606 215 ILE D O 1
ATOM 9257 N N . ILE D 1 236 ? -23.93904 -52.06239 -60.47359 1.000 47.89912 216 ILE D N 1
ATOM 9258 C CA . ILE D 1 236 ? -24.35041 -51.61932 -59.14753 1.000 48.75269 216 ILE D CA 1
ATOM 9259 C C . ILE D 1 236 ? -25.31302 -50.45442 -59.32405 1.000 49.56791 216 ILE D C 1
ATOM 9260 O O . ILE D 1 236 ? -25.00653 -49.49394 -60.03831 1.000 51.82167 216 ILE D O 1
ATOM 9265 N N . TYR D 1 237 ? -26.47294 -50.54042 -58.68113 1.000 43.34977 217 TYR D N 1
ATOM 9266 C CA . TYR D 1 237 ? -27.50505 -49.51906 -58.78164 1.000 43.84522 217 TYR D CA 1
ATOM 9267 C C . TYR D 1 237 ? -27.77132 -48.91671 -57.41104 1.000 46.51883 217 TYR D C 1
ATOM 9268 O O . TYR D 1 237 ? -27.88701 -49.63892 -56.41584 1.000 50.78482 217 TYR D O 1
ATOM 9277 N N . GLY D 1 238 ? -27.86906 -47.59351 -57.36214 1.000 46.80521 218 GLY D N 1
ATOM 9278 C CA . GLY D 1 238 ? -28.22168 -46.93204 -56.12453 1.000 51.08356 218 GLY D CA 1
ATOM 9279 C C . GLY D 1 238 ? -29.63258 -46.38611 -56.17331 1.000 49.86335 218 GLY D C 1
ATOM 9280 O O . GLY D 1 238 ? -29.87536 -45.34810 -56.79339 1.000 49.92762 218 GLY D O 1
ATOM 9281 N N . CYS D 1 239 ? -30.56838 -47.06183 -55.51214 1.000 45.40193 219 CYS D N 1
ATOM 9282 C CA . CYS D 1 239 ? -31.97118 -46.66887 -55.50409 1.000 49.25755 219 CYS D CA 1
ATOM 9283 C C . CYS D 1 239 ? -32.44626 -46.38537 -54.08408 1.000 48.75263 219 CYS D C 1
ATOM 9284 O O . CYS D 1 239 ? -33.54968 -46.77021 -53.69379 1.000 53.35276 219 CYS D O 1
ATOM 9287 N N . THR D 1 240 ? -31.61049 -45.70720 -53.29060 1.000 59.17593 220 THR D N 1
ATOM 9288 C CA . THR D 1 240 ? -31.90024 -45.44050 -51.88752 1.000 61.66097 220 THR D CA 1
ATOM 9289 C C . THR D 1 240 ? -31.94599 -43.94389 -51.60296 1.000 62.42726 220 THR D C 1
ATOM 9290 O O . THR D 1 240 ? -31.21391 -43.16242 -52.21873 1.000 64.24018 220 THR D O 1
ATOM 9294 N N . PRO D 1 241 ? -32.79594 -43.51917 -50.66059 1.000 59.80565 221 PRO D N 1
ATOM 9295 C CA . PRO D 1 241 ? -32.79245 -42.11662 -50.22755 1.000 52.38522 221 PRO D CA 1
ATOM 9296 C C . PRO D 1 241 ? -31.80516 -41.85257 -49.10042 1.000 53.06030 221 PRO D C 1
ATOM 9297 O O . PRO D 1 241 ? -32.05760 -41.02044 -48.22315 1.000 55.12757 221 PRO D O 1
ATOM 9301 N N . SER D 1 242 ? -30.67718 -42.55593 -49.12066 1.000 56.42350 222 SER D N 1
ATOM 9302 C CA . SER D 1 242 ? -29.72330 -42.49917 -48.02293 1.000 55.19973 222 SER D CA 1
ATOM 9303 C C . SER D 1 242 ? -29.05377 -41.13276 -47.94679 1.000 51.17726 222 SER D C 1
ATOM 9304 O O . SER D 1 242 ? -28.83000 -40.46331 -48.95838 1.000 54.84894 222 SER D O 1
ATOM 9307 N N . THR D 1 243 ? -28.72573 -40.72671 -46.72514 1.000 51.60769 223 THR D N 1
ATOM 9308 C CA . THR D 1 243 ? -27.92338 -39.53649 -46.49168 1.000 52.77149 223 THR D CA 1
ATOM 9309 C C . THR D 1 243 ? -26.47817 -39.87550 -46.15977 1.000 49.40075 223 THR D C 1
ATOM 9310 O O . THR D 1 243 ? -25.65863 -38.96515 -46.00459 1.000 60.82516 223 THR D O 1
ATOM 9314 N N . SER D 1 244 ? -26.15244 -41.16068 -46.04884 1.000 52.63553 224 SER D N 1
ATOM 9315 C CA . SER D 1 244 ? -24.79050 -41.63375 -45.86280 1.000 50.45945 224 SER D CA 1
ATOM 9316 C C . SER D 1 244 ? -24.54607 -42.76086 -46.85493 1.000 45.87379 224 SER D C 1
ATOM 9317 O O . SER D 1 244 ? -25.42031 -43.60757 -47.06816 1.000 48.38147 224 SER D O 1
ATOM 9320 N N . ALA D 1 245 ? -23.35907 -42.76089 -47.46120 1.000 52.89975 225 ALA D N 1
ATOM 9321 C CA . ALA D 1 245 ? -23.05125 -43.68341 -48.55055 1.000 53.56963 225 ALA D CA 1
ATOM 9322 C C . ALA D 1 245 ? -23.28651 -45.13232 -48.13936 1.000 54.05035 225 ALA D C 1
ATOM 9323 O O . ALA D 1 245 ? -22.71099 -45.61378 -47.15896 1.000 49.85821 225 ALA D O 1
ATOM 9325 N N . VAL D 1 246 ? -24.15286 -45.81849 -48.88186 1.000 52.13294 226 VAL D N 1
ATOM 9326 C CA . VAL D 1 246 ? -24.39262 -47.23353 -48.63058 1.000 53.89420 226 VAL D CA 1
ATOM 9327 C C . VAL D 1 246 ? -23.50586 -48.11559 -49.50705 1.000 50.54364 226 VAL D C 1
ATOM 9328 O O . VAL D 1 246 ? -23.19603 -49.24729 -49.12558 1.000 55.94463 226 VAL D O 1
ATOM 9330 N N . ILE D 1 247 ? -23.10568 -47.63410 -50.67970 1.000 48.55263 227 ILE D N 1
ATOM 9331 C CA . ILE D 1 247 ? -22.17992 -48.35294 -51.54868 1.000 51.00726 227 ILE D CA 1
ATOM 9332 C C . ILE D 1 247 ? -20.75966 -47.93675 -51.17476 1.000 50.78628 227 ILE D C 1
ATOM 9333 O O . ILE D 1 247 ? -20.33550 -46.81286 -51.45780 1.000 50.90945 227 ILE D O 1
ATOM 9338 N N . LYS D 1 248 ? -20.01838 -48.84484 -50.54527 1.000 50.11061 228 LYS D N 1
ATOM 9339 C CA . LYS D 1 248 ? -18.68115 -48.55134 -50.04663 1.000 52.56766 228 LYS D CA 1
ATOM 9340 C C . LYS D 1 248 ? -17.63363 -48.97265 -51.07164 1.000 55.76388 228 LYS D C 1
ATOM 9341 O O . LYS D 1 248 ? -17.79341 -49.98515 -51.75998 1.000 61.18608 228 LYS D O 1
ATOM 9344 N N . LYS D 1 249 ? -16.56110 -48.17960 -51.17024 1.000 56.45563 229 LYS D N 1
ATOM 9345 C CA . LYS D 1 249 ? -15.54882 -48.41475 -52.19678 1.000 57.97234 229 LYS D CA 1
ATOM 9346 C C . LYS D 1 249 ? -14.87454 -49.77213 -52.03538 1.000 62.08212 229 LYS D C 1
ATOM 9347 O O . LYS D 1 249 ? -14.58908 -50.44962 -53.02938 1.000 66.90718 229 LYS D O 1
ATOM 9349 N N . ASP D 1 250 ? -14.61689 -50.19123 -50.79786 1.000 58.99652 230 ASP D N 1
ATOM 9350 C CA . ASP D 1 250 ? -13.91928 -51.44906 -50.55298 1.000 64.71259 230 ASP D CA 1
ATOM 9351 C C . ASP D 1 250 ? -14.81287 -52.67893 -50.69693 1.000 66.21463 230 ASP D C 1
ATOM 9352 O O . ASP D 1 250 ? -14.30889 -53.80203 -50.58414 1.000 72.42794 230 ASP D O 1
ATOM 9357 N N . HIS D 1 251 ? -16.11184 -52.50577 -50.94503 1.000 64.34243 231 HIS D N 1
ATOM 9358 C CA . HIS D 1 251 ? -17.02028 -53.62408 -51.16838 1.000 61.78398 231 HIS D CA 1
ATOM 9359 C C . HIS D 1 251 ? -17.20236 -53.94330 -52.64652 1.000 66.51176 231 HIS D C 1
ATOM 9360 O O . HIS D 1 251 ? -17.88102 -54.91833 -52.97851 1.000 70.97979 231 HIS D O 1
ATOM 9367 N N . LEU D 1 252 ? -16.60852 -53.15521 -53.53402 1.000 64.33795 232 LEU D N 1
ATOM 9368 C CA . LEU D 1 252 ? -16.76228 -53.30587 -54.97190 1.000 63.53156 232 LEU D CA 1
ATOM 9369 C C . LEU D 1 252 ? -15.59339 -54.09116 -55.55283 1.000 65.43583 232 LEU D C 1
ATOM 9370 O O . LEU D 1 252 ? -14.51268 -54.17512 -54.96350 1.000 69.63099 232 LEU D O 1
ATOM 9375 N N . ASN D 1 253 ? -15.82638 -54.67372 -56.72536 1.000 65.53755 233 ASN D N 1
ATOM 9376 C CA . ASN D 1 253 ? -14.75418 -55.34829 -57.44174 1.000 59.75505 233 ASN D CA 1
ATOM 9377 C C . ASN D 1 253 ? -13.74727 -54.31795 -57.94003 1.000 59.12956 233 ASN D C 1
ATOM 9378 O O . ASN D 1 253 ? -14.12574 -53.27913 -58.48988 1.000 64.63465 233 ASN D O 1
ATOM 9383 N N . LYS D 1 254 ? -12.46119 -54.60007 -57.73489 1.000 58.48185 234 LYS D N 1
ATOM 9384 C CA . LYS D 1 254 ? -11.39028 -53.68953 -58.12163 1.000 59.45946 234 LYS D CA 1
ATOM 9385 C C . LYS D 1 254 ? -10.50234 -54.26845 -59.21600 1.000 62.48968 234 LYS D C 1
ATOM 9386 O O . LYS D 1 254 ? -9.41905 -53.72822 -59.47467 1.000 59.60510 234 LYS D O 1
ATOM 9388 N N . ASP D 1 255 ? -10.93074 -55.34272 -59.86668 1.000 56.21268 235 ASP D N 1
ATOM 9389 C CA . ASP D 1 255 ? -10.11954 -55.97586 -60.89690 1.000 57.76491 235 ASP D CA 1
ATOM 9390 C C . ASP D 1 255 ? -10.25448 -55.19627 -62.19775 1.000 59.19684 235 ASP D C 1
ATOM 9391 O O . ASP D 1 255 ? -11.35927 -55.11664 -62.74595 1.000 59.20985 235 ASP D O 1
ATOM 9396 N N . PRO D 1 256 ? -9.17514 -54.60435 -62.71706 1.000 57.04987 236 PRO D N 1
ATOM 9397 C CA . PRO D 1 256 ? -9.28844 -53.84015 -63.96925 1.000 60.68176 236 PRO D CA 1
ATOM 9398 C C . PRO D 1 256 ? -9.75867 -54.67008 -65.14881 1.000 58.23548 236 PRO D C 1
ATOM 9399 O O . PRO D 1 256 ? -10.17877 -54.09159 -66.15803 1.000 54.62203 236 PRO D O 1
ATOM 9403 N N . LYS D 1 257 ? -9.70336 -56.00233 -65.05939 1.000 55.16519 237 LYS D N 1
ATOM 9404 C CA . LYS D 1 257 ? -10.15597 -56.84348 -66.16056 1.000 56.04607 237 LYS D CA 1
ATOM 9405 C C . LYS D 1 257 ? -11.66469 -56.80309 -66.34460 1.000 62.71126 237 LYS D C 1
ATOM 9406 O O . LYS D 1 257 ? -12.14874 -57.08036 -67.44750 1.000 63.96103 237 LYS D O 1
ATOM 9408 N N . TYR D 1 258 ? -12.41291 -56.46638 -65.29923 1.000 61.45040 238 TYR D N 1
ATOM 9409 C CA . TYR D 1 258 ? -13.86544 -56.43476 -65.34588 1.000 57.59014 238 TYR D CA 1
ATOM 9410 C C . TYR D 1 258 ? -14.37579 -55.00703 -65.21793 1.000 57.70234 238 TYR D C 1
ATOM 9411 O O . TYR D 1 258 ? -13.88597 -54.23249 -64.38977 1.000 58.94152 238 TYR D O 1
ATOM 9420 N N . ARG D 1 259 ? -15.35661 -54.66407 -66.04683 1.000 49.11278 239 ARG D N 1
ATOM 9421 C CA . ARG D 1 259 ? -15.96215 -53.34291 -66.01578 1.000 51.32515 239 ARG D CA 1
ATOM 9422 C C . ARG D 1 259 ? -17.07740 -53.31589 -64.98075 1.000 53.34737 239 ARG D C 1
ATOM 9423 O O . ARG D 1 259 ? -17.82543 -54.28562 -64.82844 1.000 57.42203 239 ARG D O 1
ATOM 9425 N N . LYS D 1 260 ? -17.18368 -52.19780 -64.26969 1.000 55.65152 240 LYS D N 1
ATOM 9426 C CA . LYS D 1 260 ? -18.23980 -51.99095 -63.28937 1.000 53.76484 240 LYS D CA 1
ATOM 9427 C C . LYS D 1 260 ? -18.93624 -50.67151 -63.58128 1.000 53.34882 240 LYS D C 1
ATOM 9428 O O . LYS D 1 260 ? -18.28022 -49.63425 -63.71970 1.000 50.25571 240 LYS D O 1
ATOM 9434 N N . PHE D 1 261 ? -20.26190 -50.71867 -63.68367 1.000 54.12223 241 PHE D N 1
ATOM 9435 C CA . PHE D 1 261 ? -21.08397 -49.54867 -63.96442 1.000 48.22269 241 PHE D CA 1
ATOM 9436 C C . PHE D 1 261 ? -21.99506 -49.29662 -62.77387 1.000 50.11839 241 PHE D C 1
ATOM 9437 O O . PHE D 1 261 ? -22.84070 -50.13656 -62.44664 1.000 44.85801 241 PHE D O 1
ATOM 9445 N N . ILE D 1 262 ? -21.81826 -48.14733 -62.12878 1.000 45.55987 242 ILE D N 1
ATOM 9446 C CA . ILE D 1 262 ? -22.59647 -47.76859 -60.95644 1.000 46.19405 242 ILE D CA 1
ATOM 9447 C C . ILE D 1 262 ? -23.49404 -46.60536 -61.35143 1.000 51.81189 242 ILE D C 1
ATOM 9448 O O . ILE D 1 262 ? -23.01162 -45.49785 -61.62183 1.000 53.92302 242 ILE D O 1
ATOM 9453 N N . SER D 1 263 ? -24.80059 -46.85481 -61.38636 1.000 51.82518 243 SER D N 1
ATOM 9454 C CA . SER D 1 263 ? -25.79248 -45.82279 -61.65687 1.000 48.62275 243 SER D CA 1
ATOM 9455 C C . SER D 1 263 ? -26.47612 -45.42695 -60.35357 1.000 50.03669 243 SER D C 1
ATOM 9456 O O . SER D 1 263 ? -27.14725 -46.25280 -59.72430 1.000 45.48877 243 SER D O 1
ATOM 9459 N N . LEU D 1 264 ? -26.29928 -44.17213 -59.94965 1.000 48.13942 244 LEU D N 1
ATOM 9460 C CA . LEU D 1 264 ? -26.87914 -43.65456 -58.71815 1.000 43.15358 244 LEU D CA 1
ATOM 9461 C C . LEU D 1 264 ? -28.07068 -42.77129 -59.06403 1.000 49.43939 244 LEU D C 1
ATOM 9462 O O . LEU D 1 264 ? -27.93520 -41.81607 -59.83614 1.000 50.22681 244 LEU D O 1
ATOM 9467 N N . ILE D 1 265 ? -29.22811 -43.07459 -58.47702 1.000 47.19444 245 ILE D N 1
ATOM 9468 C CA . ILE D 1 265 ? -30.45674 -42.36428 -58.81830 1.000 47.01768 245 ILE D CA 1
ATOM 9469 C C . ILE D 1 265 ? -31.17783 -41.89921 -57.55968 1.000 45.86676 245 ILE D C 1
ATOM 9470 O O . ILE D 1 265 ? -32.11455 -41.09559 -57.63219 1.000 42.44151 245 ILE D O 1
ATOM 9475 N N . GLY D 1 266 ? -30.75025 -42.39757 -56.39894 1.000 44.17727 246 GLY D N 1
ATOM 9476 C CA . GLY D 1 266 ? -31.49854 -42.13796 -55.17936 1.000 49.08910 246 GLY D CA 1
ATOM 9477 C C . GLY D 1 266 ? -31.38700 -40.70362 -54.69595 1.000 51.23633 246 GLY D C 1
ATOM 9478 O O . GLY D 1 266 ? -32.37006 -40.11893 -54.23155 1.000 54.76262 246 GLY D O 1
ATOM 9479 N N . SER D 1 267 ? -30.19690 -40.11846 -54.79392 1.000 53.37626 247 SER D N 1
ATOM 9480 C CA . SER D 1 267 ? -29.97438 -38.77703 -54.26853 1.000 50.50203 247 SER D CA 1
ATOM 9481 C C . SER D 1 267 ? -30.66547 -37.73026 -55.13444 1.000 46.76389 247 SER D C 1
ATOM 9482 O O . SER D 1 267 ? -30.54804 -37.74900 -56.36356 1.000 47.99345 247 SER D O 1
ATOM 9485 N N . TYR D 1 268 ? -31.38406 -36.80829 -54.48387 1.000 47.93597 248 TYR D N 1
ATOM 9486 C CA . TYR D 1 268 ? -31.99499 -35.68058 -55.17579 1.000 49.03210 248 TYR D CA 1
ATOM 9487 C C . TYR D 1 268 ? -31.81544 -34.35623 -54.44499 1.000 55.34960 248 TYR D C 1
ATOM 9488 O O . TYR D 1 268 ? -32.31206 -33.33441 -54.92943 1.000 58.87243 248 TYR D O 1
ATOM 9497 N N . LYS D 1 269 ? -31.13773 -34.34080 -53.30182 1.000 53.45805 249 LYS D N 1
ATOM 9498 C CA . LYS D 1 269 ? -30.78888 -33.14351 -52.55463 1.000 54.09586 249 LYS D CA 1
ATOM 9499 C C . LYS D 1 269 ? -29.32923 -33.23020 -52.13173 1.000 53.26552 249 LYS D C 1
ATOM 9500 O O . LYS D 1 269 ? -28.80778 -34.32959 -51.91885 1.000 51.28478 249 LYS D O 1
ATOM 9506 N N . PRO D 1 270 ? -28.63999 -32.09014 -52.02144 1.000 55.89710 250 PRO D N 1
ATOM 9507 C CA . PRO D 1 270 ? -27.18785 -32.12505 -51.75696 1.000 50.74342 250 PRO D CA 1
ATOM 9508 C C . PRO D 1 270 ? -26.77549 -32.89946 -50.50758 1.000 52.28487 250 PRO D C 1
ATOM 9509 O O . PRO D 1 270 ? -25.62920 -33.35884 -50.44243 1.000 53.25736 250 PRO D O 1
ATOM 9513 N N . HIS D 1 271 ? -27.65707 -33.07259 -49.52495 1.000 51.95062 251 HIS D N 1
ATOM 9514 C CA . HIS D 1 271 ? -27.31791 -33.78763 -48.29863 1.000 51.64200 251 HIS D CA 1
ATOM 9515 C C . HIS D 1 271 ? -27.47282 -35.29849 -48.42211 1.000 53.54044 251 HIS D C 1
ATOM 9516 O O . HIS D 1 271 ? -27.15325 -36.02053 -47.47055 1.000 56.10072 251 HIS D O 1
ATOM 9523 N N . MET D 1 272 ? -27.94954 -35.78702 -49.56193 1.000 48.37265 252 MET D N 1
ATOM 9524 C CA . MET D 1 272 ? -28.15368 -37.20851 -49.80269 1.000 46.16931 252 MET D CA 1
ATOM 9525 C C . MET D 1 272 ? -26.98094 -37.75812 -50.60450 1.000 53.50570 252 MET D C 1
ATOM 9526 O O . MET D 1 272 ? -26.56868 -37.15133 -51.59852 1.000 51.48005 252 MET D O 1
ATOM 9531 N N . ILE D 1 273 ? -26.43484 -38.89068 -50.16592 1.000 52.29512 253 ILE D N 1
ATOM 9532 C CA . ILE D 1 273 ? -25.30674 -39.52189 -50.84372 1.000 51.46068 253 ILE D CA 1
ATOM 9533 C C . ILE D 1 273 ? -25.43806 -41.03538 -50.72457 1.000 53.92067 253 ILE D C 1
ATOM 9534 O O . ILE D 1 273 ? -25.86044 -41.55585 -49.68638 1.000 48.71661 253 ILE D O 1
ATOM 9539 N N . GLU D 1 274 ? -25.07299 -41.74060 -51.79731 1.000 46.52033 254 GLU D N 1
ATOM 9540 C CA . GLU D 1 274 ? -25.15923 -43.19236 -51.86921 1.000 48.77132 254 GLU D CA 1
ATOM 9541 C C . GLU D 1 274 ? -23.82077 -43.87360 -52.08889 1.000 50.53797 254 GLU D C 1
ATOM 9542 O O . GLU D 1 274 ? -23.61829 -44.98295 -51.58853 1.000 51.62355 254 GLU D O 1
ATOM 9548 N N . LEU D 1 275 ? -22.90763 -43.24134 -52.81851 1.000 48.27526 255 LEU D N 1
ATOM 9549 C CA . LEU D 1 275 ? -21.62376 -43.82352 -53.16938 1.000 47.24065 255 LEU D CA 1
ATOM 9550 C C . LEU D 1 275 ? -20.53150 -43.20615 -52.31037 1.000 56.72607 255 LEU D C 1
ATOM 9551 O O . LEU D 1 275 ? -20.55099 -42.00137 -52.03783 1.000 55.41240 255 LEU D O 1
ATOM 9556 N N . ASP D 1 276 ? -19.59759 -44.04761 -51.87397 1.000 58.14999 256 ASP D N 1
ATOM 9557 C CA . ASP D 1 276 ? -18.44871 -43.64178 -51.07534 1.000 58.40865 256 ASP D CA 1
ATOM 9558 C C . ASP D 1 276 ? -17.81183 -42.36824 -51.61424 1.000 61.07306 256 ASP D C 1
ATOM 9559 O O . ASP D 1 276 ? -17.42771 -42.29953 -52.78676 1.000 56.89140 256 ASP D O 1
ATOM 9564 N N . LEU D 1 277 ? -17.69974 -41.35260 -50.75284 1.000 59.99970 257 LEU D N 1
ATOM 9565 C CA . LEU D 1 277 ? -17.08823 -40.09740 -51.17180 1.000 62.05607 257 LEU D CA 1
ATOM 9566 C C . LEU D 1 277 ? -15.59812 -40.24948 -51.45034 1.000 66.31324 257 LEU D C 1
ATOM 9567 O O . LEU D 1 277 ? -15.03780 -39.45284 -52.21174 1.000 68.91849 257 LEU D O 1
ATOM 9569 N N . GLU D 1 278 ? -14.94607 -41.25237 -50.85492 1.000 57.54243 258 GLU D N 1
ATOM 9570 C CA . GLU D 1 278 ? -13.54903 -41.51849 -51.18074 1.000 62.48013 258 GLU D CA 1
ATOM 9571 C C . GLU D 1 278 ? -13.40464 -41.93445 -52.63803 1.000 66.13143 258 GLU D C 1
ATOM 9572 O O . GLU D 1 278 ? -12.49801 -41.47136 -53.33997 1.000 62.87827 258 GLU D O 1
ATOM 9578 N N . LEU D 1 279 ? -14.28293 -42.82330 -53.10453 1.000 58.04538 259 LEU D N 1
ATOM 9579 C CA . LEU D 1 279 ? -14.27511 -43.20565 -54.51105 1.000 59.46901 259 LEU D CA 1
ATOM 9580 C C . LEU D 1 279 ? -14.59705 -42.01568 -55.40687 1.000 60.21414 259 LEU D C 1
ATOM 9581 O O . LEU D 1 279 ? -14.02747 -41.87522 -56.49522 1.000 56.97738 259 LEU D O 1
ATOM 9586 N N . MET D 1 280 ? -15.52156 -41.15646 -54.97059 1.000 58.36780 260 MET D N 1
ATOM 9587 C CA . MET D 1 280 ? -15.84406 -39.95355 -55.73264 1.000 56.14964 260 MET D CA 1
ATOM 9588 C C . MET D 1 280 ? -14.64231 -39.02341 -55.84738 1.000 63.32481 260 MET D C 1
ATOM 9589 O O . MET D 1 280 ? -14.39688 -38.44157 -56.91117 1.000 59.31881 260 MET D O 1
ATOM 9594 N N . ASN D 1 281 ? -13.88899 -38.85884 -54.75711 1.000 61.54520 261 ASN D N 1
ATOM 9595 C CA . ASN D 1 281 ? -12.72025 -37.98451 -54.79227 1.000 68.01970 261 ASN D CA 1
ATOM 9596 C C . ASN D 1 281 ? -11.58363 -38.59952 -55.59911 1.000 62.62214 261 ASN D C 1
ATOM 9597 O O . ASN D 1 281 ? -10.84296 -37.87931 -56.27961 1.000 61.68463 261 ASN D O 1
ATOM 9602 N N . ASP D 1 282 ? -11.41577 -39.92284 -55.52415 1.000 58.21726 262 ASP D N 1
ATOM 9603 C CA . ASP D 1 282 ? -10.40363 -40.57536 -56.34838 1.000 64.17623 262 ASP D CA 1
ATOM 9604 C C . ASP D 1 282 ? -10.70137 -40.37653 -57.82670 1.000 62.21409 262 ASP D C 1
ATOM 9605 O O . ASP D 1 282 ? -9.79653 -40.09172 -58.61981 1.000 61.84438 262 ASP D O 1
ATOM 9610 N N . PHE D 1 283 ? -11.97116 -40.51865 -58.21139 1.000 62.26235 263 PHE D N 1
ATOM 9611 C CA . PHE D 1 283 ? -12.35683 -40.32920 -59.60485 1.000 58.57585 263 PHE D CA 1
ATOM 9612 C C . PHE D 1 283 ? -12.12110 -38.88989 -60.04564 1.000 60.88340 263 PHE D C 1
ATOM 9613 O O . PHE D 1 283 ? -11.70688 -38.63960 -61.18401 1.000 61.37445 263 PHE D O 1
ATOM 9621 N N . LYS D 1 284 ? -12.38070 -37.92889 -59.15600 1.000 55.38549 264 LYS D N 1
ATOM 9622 C CA . LYS D 1 284 ? -12.11780 -36.53048 -59.47838 1.000 58.15247 264 LYS D CA 1
ATOM 9623 C C . LYS D 1 284 ? -10.62196 -36.27746 -59.62760 1.000 65.63866 264 LYS D C 1
ATOM 9624 O O . LYS D 1 284 ? -10.17400 -35.71470 -60.63335 1.000 64.60512 264 LYS D O 1
ATOM 9626 N N . ASN D 1 285 ? -9.83145 -36.68957 -58.63280 1.000 58.27837 265 ASN D N 1
ATOM 9627 C CA . ASN D 1 285 ? -8.39399 -36.44351 -58.66569 1.000 65.92382 265 ASN D CA 1
ATOM 9628 C C . ASN D 1 285 ? -7.68225 -37.24773 -59.74793 1.000 70.74459 265 ASN D C 1
ATOM 9629 O O . ASN D 1 285 ? -6.58948 -36.85455 -60.17178 1.000 61.56378 265 ASN D O 1
ATOM 9634 N N . ASN D 1 286 ? -8.26011 -38.36225 -60.19264 1.000 63.22262 266 ASN D N 1
ATOM 9635 C CA . ASN D 1 286 ? -7.69512 -39.13988 -61.28763 1.000 65.58341 266 ASN D CA 1
ATOM 9636 C C . ASN D 1 286 ? -8.22847 -38.70756 -62.64672 1.000 70.16803 266 ASN D C 1
ATOM 9637 O O . ASN D 1 286 ? -7.91212 -39.34879 -63.65458 1.000 63.81013 266 ASN D O 1
ATOM 9642 N N . GLY D 1 287 ? -9.03062 -37.64697 -62.69432 1.000 69.96138 267 GLY D N 1
ATOM 9643 C CA . GLY D 1 287 ? -9.50630 -37.11103 -63.95483 1.000 68.51578 267 GLY D CA 1
ATOM 9644 C C . GLY D 1 287 ? -10.58162 -37.92398 -64.63961 1.000 68.72754 267 GLY D C 1
ATOM 9645 O O . GLY D 1 287 ? -10.70551 -37.86034 -65.86658 1.000 69.37181 267 GLY D O 1
ATOM 9646 N N . VAL D 1 288 ? -11.37058 -38.68061 -63.88316 1.000 62.04219 268 VAL D N 1
ATOM 9647 C CA . VAL D 1 288 ? -12.45566 -39.47675 -64.44459 1.000 61.79571 268 VAL D CA 1
ATOM 9648 C C . VAL D 1 288 ? -13.69808 -38.60339 -64.54400 1.000 60.67561 268 VAL D C 1
ATOM 9649 O O . VAL D 1 288 ? -14.06718 -37.92177 -63.58018 1.000 58.00193 268 VAL D O 1
ATOM 9653 N N . LYS D 1 289 ? -14.34544 -38.62234 -65.70693 1.000 57.66500 269 LYS D N 1
ATOM 9654 C CA . LYS D 1 289 ? -15.59843 -37.90646 -65.90105 1.000 59.83914 269 LYS D CA 1
ATOM 9655 C C . LYS D 1 289 ? -16.76679 -38.78464 -65.48018 1.000 52.51308 269 LYS D C 1
ATOM 9656 O O . LYS D 1 289 ? -16.81752 -39.97299 -65.80726 1.000 58.25885 269 LYS D O 1
ATOM 9662 N N . VAL D 1 290 ? -17.70784 -38.19461 -64.76061 1.000 50.48521 270 VAL D N 1
ATOM 9663 C CA . VAL D 1 290 ? -18.88283 -38.91818 -64.29709 1.000 52.15912 270 VAL D CA 1
ATOM 9664 C C . VAL D 1 290 ? -20.01338 -38.69562 -65.29068 1.000 47.19599 270 VAL D C 1
ATOM 9665 O O . VAL D 1 290 ? -20.24059 -37.56909 -65.75023 1.000 46.61773 270 VAL D O 1
ATOM 9669 N N . ILE D 1 291 ? -20.70875 -39.77262 -65.64085 1.000 47.45359 271 ILE D N 1
ATOM 9670 C CA . ILE D 1 291 ? -21.85367 -39.67397 -66.53656 1.000 54.12840 271 ILE D CA 1
ATOM 9671 C C . ILE D 1 291 ? -23.03013 -39.10488 -65.75736 1.000 53.08991 271 ILE D C 1
ATOM 9672 O O . ILE D 1 291 ? -23.34419 -39.56530 -64.65305 1.000 50.97140 271 ILE D O 1
ATOM 9677 N N . VAL D 1 292 ? -23.68887 -38.10014 -66.33368 1.000 47.15202 272 VAL D N 1
ATOM 9678 C CA . VAL D 1 292 ? -24.82275 -37.44356 -65.69961 1.000 53.79075 272 VAL D CA 1
ATOM 9679 C C . VAL D 1 292 ? -25.92171 -37.26916 -66.73513 1.000 50.02443 272 VAL D C 1
ATOM 9680 O O . VAL D 1 292 ? -25.68333 -37.31138 -67.94194 1.000 53.15195 272 VAL D O 1
ATOM 9684 N N . ASP D 1 293 ? -27.14498 -37.08500 -66.24457 1.000 43.02118 273 ASP D N 1
ATOM 9685 C CA . ASP D 1 293 ? -28.24922 -36.74258 -67.13148 1.000 44.13960 273 ASP D CA 1
ATOM 9686 C C . ASP D 1 293 ? -28.22824 -35.25942 -67.48314 1.000 50.43750 273 ASP D C 1
ATOM 9687 O O . ASP D 1 293 ? -28.40096 -34.88796 -68.64863 1.000 56.36959 273 ASP D O 1
ATOM 9692 N N . SER D 1 294 ? -28.02138 -34.39979 -66.48568 1.000 55.95604 274 SER D N 1
ATOM 9693 C CA . SER D 1 294 ? -27.89411 -32.96077 -66.69552 1.000 53.64660 274 SER D CA 1
ATOM 9694 C C . SER D 1 294 ? -26.82125 -32.43073 -65.75930 1.000 53.38863 274 SER D C 1
ATOM 9695 O O . SER D 1 294 ? -26.92353 -32.60280 -64.54155 1.000 52.68597 274 SER D O 1
ATOM 9698 N N . LYS D 1 295 ? -25.79442 -31.79298 -66.32682 1.000 59.22773 275 LYS D N 1
ATOM 9699 C CA . LYS D 1 295 ? -24.70631 -31.26407 -65.50870 1.000 56.56412 275 LYS D CA 1
ATOM 9700 C C . LYS D 1 295 ? -25.20207 -30.18140 -64.55683 1.000 52.00469 275 LYS D C 1
ATOM 9701 O O . LYS D 1 295 ? -24.73414 -30.08374 -63.41585 1.000 48.71623 275 LYS D O 1
ATOM 9703 N N . GLU D 1 296 ? -26.13842 -29.34768 -65.01531 1.000 47.89582 276 GLU D N 1
ATOM 9704 C CA . GLU D 1 296 ? -26.64364 -28.25980 -64.18162 1.000 54.08129 276 GLU D CA 1
ATOM 9705 C C . GLU D 1 296 ? -27.40015 -28.79418 -62.97042 1.000 50.72700 276 GLU D C 1
ATOM 9706 O O . GLU D 1 296 ? -27.12776 -28.40211 -61.82991 1.000 55.98583 276 GLU D O 1
ATOM 9708 N N . HIS D 1 297 ? -28.37035 -29.68113 -63.20118 1.000 47.22003 277 HIS D N 1
ATOM 9709 C CA . HIS D 1 297 ? -29.18167 -30.18880 -62.09793 1.000 51.44005 277 HIS D CA 1
ATOM 9710 C C . HIS D 1 297 ? -28.36111 -31.05008 -61.14176 1.000 59.13741 277 HIS D C 1
ATOM 9711 O O . HIS D 1 297 ? -28.53173 -30.95872 -59.91987 1.000 60.22194 277 HIS D O 1
ATOM 9718 N N . THR D 1 298 ? -27.45488 -31.87878 -61.67176 1.000 60.52961 278 THR D N 1
ATOM 9719 C CA . THR D 1 298 ? -26.68436 -32.77167 -60.80849 1.000 57.50587 278 THR D CA 1
ATOM 9720 C C . THR D 1 298 ? -25.76824 -31.99107 -59.87579 1.000 56.33471 278 THR D C 1
ATOM 9721 O O . THR D 1 298 ? -25.60751 -32.35815 -58.70628 1.000 56.12521 278 THR D O 1
ATOM 9725 N N . LEU D 1 299 ? -25.15818 -30.91694 -60.36992 1.000 51.64591 279 LEU D N 1
ATOM 9726 C CA . LEU D 1 299 ? -24.28226 -30.09916 -59.54213 1.000 59.87178 279 LEU D CA 1
ATOM 9727 C C . LEU D 1 299 ? -25.05427 -29.21686 -58.56805 1.000 60.48684 279 LEU D C 1
ATOM 9728 O O . LEU D 1 299 ? -24.43230 -28.55296 -57.73054 1.000 53.55041 279 LEU D O 1
ATOM 9733 N N . HIS D 1 300 ? -26.38799 -29.21050 -58.64639 1.000 52.54390 280 HIS D N 1
ATOM 9734 C CA . HIS D 1 300 ? -27.23141 -28.48817 -57.70595 1.000 53.57865 280 HIS D CA 1
ATOM 9735 C C . HIS D 1 300 ? -28.08787 -29.40709 -56.85066 1.000 50.57061 280 HIS D C 1
ATOM 9736 O O . HIS D 1 300 ? -28.75364 -28.92267 -55.92936 1.000 58.35630 280 HIS D O 1
ATOM 9743 N N . GLU D 1 301 ? -28.08477 -30.71335 -57.12082 1.000 51.26231 281 GLU D N 1
ATOM 9744 C CA . GLU D 1 301 ? -28.95644 -31.64022 -56.40337 1.000 57.27971 281 GLU D CA 1
ATOM 9745 C C . GLU D 1 301 ? -28.28259 -32.92632 -55.94699 1.000 52.30918 281 GLU D C 1
ATOM 9746 O O . GLU D 1 301 ? -28.77880 -33.54338 -55.00046 1.000 50.71549 281 GLU D O 1
ATOM 9752 N N . ALA D 1 302 ? -27.18635 -33.36329 -56.55856 1.000 56.75493 282 ALA D N 1
ATOM 9753 C CA . ALA D 1 302 ? -26.57353 -34.64744 -56.24162 1.000 50.64744 282 ALA D CA 1
ATOM 9754 C C . ALA D 1 302 ? -25.42728 -34.43792 -55.26055 1.000 52.02264 282 ALA D C 1
ATOM 9755 O O . ALA D 1 302 ? -24.42575 -33.79622 -55.59551 1.000 53.90031 282 ALA D O 1
ATOM 9757 N N . GLY D 1 303 ? -25.56761 -34.99608 -54.05739 1.000 52.49020 283 GLY D N 1
ATOM 9758 C CA . GLY D 1 303 ? -24.53372 -34.84481 -53.05066 1.000 48.87734 283 GLY D CA 1
ATOM 9759 C C . GLY D 1 303 ? -23.23376 -35.53229 -53.39879 1.000 49.05222 283 GLY D C 1
ATOM 9760 O O . GLY D 1 303 ? -22.17882 -35.11791 -52.90859 1.000 47.85697 283 GLY D O 1
ATOM 9761 N N . GLU D 1 304 ? -23.28399 -36.56085 -54.25154 1.000 52.70769 284 GLU D N 1
ATOM 9762 C CA . GLU D 1 304 ? -22.06296 -37.24208 -54.66844 1.000 48.86453 284 GLU D CA 1
ATOM 9763 C C . GLU D 1 304 ? -21.13919 -36.30673 -55.43376 1.000 52.90200 284 GLU D C 1
ATOM 9764 O O . GLU D 1 304 ? -19.91236 -36.45626 -55.37273 1.000 55.96837 284 GLU D O 1
ATOM 9770 N N . LEU D 1 305 ? -21.70771 -35.34222 -56.15699 1.000 49.55711 285 LEU D N 1
ATOM 9771 C CA . LEU D 1 305 ? -20.92262 -34.37348 -56.90788 1.000 52.99040 285 LEU D CA 1
ATOM 9772 C C . LEU D 1 305 ? -20.69820 -33.09389 -56.12110 1.000 50.47865 285 LEU D C 1
ATOM 9773 O O . LEU D 1 305 ? -19.65490 -32.44851 -56.27811 1.000 50.22412 285 LEU D O 1
ATOM 9778 N N . ILE D 1 306 ? -21.66579 -32.71055 -55.28967 1.000 48.07020 286 ILE D N 1
ATOM 9779 C CA . ILE D 1 306 ? -21.54353 -31.48742 -54.50788 1.000 45.74906 286 ILE D CA 1
ATOM 9780 C C . ILE D 1 306 ? -20.57825 -31.67886 -53.34406 1.000 47.22047 286 ILE D C 1
ATOM 9781 O O . ILE D 1 306 ? -19.78676 -30.78330 -53.02749 1.000 54.87635 286 ILE D O 1
ATOM 9786 N N . GLN D 1 307 ? -20.59542 -32.85192 -52.71041 1.000 45.45216 287 GLN D N 1
ATOM 9787 C CA . GLN D 1 307 ? -19.70205 -33.08495 -51.58410 1.000 51.38457 287 GLN D CA 1
ATOM 9788 C C . GLN D 1 307 ? -18.30245 -33.49967 -52.01582 1.000 51.71806 287 GLN D C 1
ATOM 9789 O O . GLN D 1 307 ? -17.40259 -33.55623 -51.17042 1.000 47.22418 287 GLN D O 1
ATOM 9795 N N . SER D 1 308 ? -18.09388 -33.77773 -53.30195 1.000 51.77880 288 SER D N 1
ATOM 9796 C CA . SER D 1 308 ? -16.77305 -34.09709 -53.82349 1.000 56.29755 288 SER D CA 1
ATOM 9797 C C . SER D 1 308 ? -16.15024 -32.93645 -54.58727 1.000 63.97008 288 SER D C 1
ATOM 9798 O O . SER D 1 308 ? -14.95045 -32.98248 -54.88576 1.000 60.10308 288 SER D O 1
ATOM 9801 N N . GLY D 1 309 ? -16.93408 -31.90646 -54.90536 1.000 57.32789 289 GLY D N 1
ATOM 9802 C CA . GLY D 1 309 ? -16.41869 -30.74950 -55.60768 1.000 55.12161 289 GLY D CA 1
ATOM 9803 C C . GLY D 1 309 ? -16.28772 -30.92190 -57.10069 1.000 58.40728 289 GLY D C 1
ATOM 9804 O O . GLY D 1 309 ? -15.43115 -30.27820 -57.71459 1.000 65.45320 289 GLY D O 1
ATOM 9805 N N . TYR D 1 310 ? -17.11475 -31.76794 -57.70988 1.000 54.17053 290 TYR D N 1
ATOM 9806 C CA . TYR D 1 310 ? -16.98527 -32.01808 -59.13710 1.000 60.09081 290 TYR D CA 1
ATOM 9807 C C . TYR D 1 310 ? -17.35518 -30.76984 -59.93036 1.000 62.92720 290 TYR D C 1
ATOM 9808 O O . TYR D 1 310 ? -18.14437 -29.93124 -59.48644 1.000 66.06644 290 TYR D O 1
ATOM 9817 N N . THR D 1 311 ? -16.76775 -30.65061 -61.11641 1.000 59.06623 291 THR D N 1
ATOM 9818 C CA . THR D 1 311 ? -16.98073 -29.50656 -61.98666 1.000 62.60841 291 THR D CA 1
ATOM 9819 C C . THR D 1 311 ? -17.52911 -29.96731 -63.33033 1.000 69.00613 291 THR D C 1
ATOM 9820 O O . THR D 1 311 ? -17.41802 -31.13798 -63.70609 1.000 66.59289 291 THR D O 1
ATOM 9824 N N . SER D 1 312 ? -18.13310 -29.01693 -64.04782 1.000 63.41483 292 SER D N 1
ATOM 9825 C CA . SER D 1 312 ? -18.78357 -29.32659 -65.31687 1.000 65.94614 292 SER D CA 1
ATOM 9826 C C . SER D 1 312 ? -17.81497 -29.89764 -66.34625 1.000 68.54415 292 SER D C 1
ATOM 9827 O O . SER D 1 312 ? -18.21162 -30.73552 -67.16416 1.000 65.05489 292 SER D O 1
ATOM 9830 N N . ASP D 1 313 ? -16.54796 -29.47050 -66.32926 1.000 74.34288 293 ASP D N 1
ATOM 9831 C CA . ASP D 1 313 ? -15.61319 -29.96820 -67.33479 1.000 72.34126 293 ASP D CA 1
ATOM 9832 C C . ASP D 1 313 ? -15.34289 -31.45289 -67.15494 1.000 74.85710 293 ASP D C 1
ATOM 9833 O O . ASP D 1 313 ? -15.06347 -32.15330 -68.13356 1.000 75.71126 293 ASP D O 1
ATOM 9838 N N . GLN D 1 314 ? -15.43370 -31.95066 -65.92185 1.000 68.38907 294 GLN D N 1
ATOM 9839 C CA . GLN D 1 314 ? -15.23070 -33.36186 -65.62812 1.000 69.35998 294 GLN D CA 1
ATOM 9840 C C . GLN D 1 314 ? -16.54513 -34.13357 -65.58807 1.000 63.51927 294 GLN D C 1
ATOM 9841 O O . GLN D 1 314 ? -16.66627 -35.12793 -64.86516 1.000 49.75435 294 GLN D O 1
ATOM 9847 N N . LEU D 1 315 ? -17.54102 -33.68561 -66.34462 1.000 61.15539 295 LEU D N 1
ATOM 9848 C CA . LEU D 1 315 ? -18.81790 -34.37272 -66.42973 1.000 57.90758 295 LEU D CA 1
ATOM 9849 C C . LEU D 1 315 ? -19.17960 -34.56922 -67.89130 1.000 58.44092 295 LEU D C 1
ATOM 9850 O O . LEU D 1 315 ? -18.74142 -33.81783 -68.76413 1.000 53.88773 295 LEU D O 1
ATOM 9855 N N . ILE D 1 316 ? -19.97791 -35.59048 -68.15878 1.000 60.53920 296 ILE D N 1
ATOM 9856 C CA . ILE D 1 316 ? -20.48074 -35.82546 -69.50499 1.000 49.98187 296 ILE D CA 1
ATOM 9857 C C . ILE D 1 316 ? -21.91309 -36.31378 -69.39809 1.000 48.80479 296 ILE D C 1
ATOM 9858 O O . ILE D 1 316 ? -22.23758 -37.14517 -68.54401 1.000 52.95285 296 ILE D O 1
ATOM 9863 N N . GLU D 1 317 ? -22.76229 -35.80436 -70.27884 1.000 46.33122 297 GLU D N 1
ATOM 9864 C CA . GLU D 1 317 ? -24.17410 -36.13620 -70.27764 1.000 46.41460 297 GLU D CA 1
ATOM 9865 C C . GLU D 1 317 ? -24.44115 -37.41448 -71.06561 1.000 53.08310 297 GLU D C 1
ATOM 9866 O O . GLU D 1 317 ? -23.69039 -37.78215 -71.97446 1.000 52.80895 297 GLU D O 1
ATOM 9872 N N . ILE D 1 318 ? -25.52834 -38.09364 -70.69348 1.000 48.91626 298 ILE D N 1
ATOM 9873 C CA . ILE D 1 318 ? -25.84174 -39.39800 -71.27232 1.000 52.63565 298 ILE D CA 1
ATOM 9874 C C . ILE D 1 318 ? -26.02546 -39.28570 -72.78083 1.000 50.67677 298 ILE D C 1
ATOM 9875 O O . ILE D 1 318 ? -25.48421 -40.08781 -73.55135 1.000 52.78766 298 ILE D O 1
ATOM 9880 N N . HIS D 1 319 ? -26.81141 -38.30048 -73.22456 1.000 52.04429 299 HIS D N 1
ATOM 9881 C CA . HIS D 1 319 ? -27.02202 -38.12206 -74.65721 1.000 50.86889 299 HIS D CA 1
ATOM 9882 C C . HIS D 1 319 ? -25.71087 -37.85820 -75.38571 1.000 50.18586 299 HIS D C 1
ATOM 9883 O O . HIS D 1 319 ? -25.57081 -38.21781 -76.55914 1.000 57.03565 299 HIS D O 1
ATOM 9890 N N . GLU D 1 320 ? -24.73844 -37.23943 -74.71291 1.000 51.89553 300 GLU D N 1
ATOM 9891 C CA . GLU D 1 320 ? -23.45881 -36.97709 -75.35862 1.000 57.13123 300 GLU D CA 1
ATOM 9892 C C . GLU D 1 320 ? -22.65254 -38.24803 -75.58279 1.000 51.51477 300 GLU D C 1
ATOM 9893 O O . GLU D 1 320 ? -21.77791 -38.26536 -76.45494 1.000 57.38305 300 GLU D O 1
ATOM 9899 N N . LEU D 1 321 ? -22.92886 -39.31263 -74.82656 1.000 53.18013 301 LEU D N 1
ATOM 9900 C CA . LEU D 1 321 ? -22.26813 -40.58476 -75.08530 1.000 55.29914 301 LEU D CA 1
ATOM 9901 C C . LEU D 1 321 ? -22.69741 -41.19421 -76.41009 1.000 58.29622 301 LEU D C 1
ATOM 9902 O O . LEU D 1 321 ? -21.97107 -42.03053 -76.95741 1.000 62.35536 301 LEU D O 1
ATOM 9907 N N . TYR D 1 322 ? -23.85230 -40.79560 -76.93813 1.000 58.72627 302 TYR D N 1
ATOM 9908 C CA . TYR D 1 322 ? -24.31246 -41.27660 -78.23030 1.000 57.08365 302 TYR D CA 1
ATOM 9909 C C . TYR D 1 322 ? -23.99158 -40.30952 -79.35985 1.000 61.87341 302 TYR D C 1
ATOM 9910 O O . TYR D 1 322 ? -24.40189 -40.55013 -80.49882 1.000 61.84713 302 TYR D O 1
ATOM 9919 N N . GLU D 1 323 ? -23.26811 -39.22575 -79.07616 1.000 65.77151 303 GLU D N 1
ATOM 9920 C CA . GLU D 1 323 ? -22.83303 -38.29694 -80.10683 1.000 66.99000 303 GLU D CA 1
ATOM 9921 C C . GLU D 1 323 ? -21.32167 -38.23335 -80.25683 1.000 70.02250 303 GLU D C 1
ATOM 9922 O O . GLU D 1 323 ? -20.83131 -37.45831 -81.08569 1.000 72.45691 303 GLU D O 1
ATOM 9928 N N . THR D 1 324 ? -20.57084 -39.03114 -79.49819 1.000 67.92862 304 THR D N 1
ATOM 9929 C CA . THR D 1 324 ? -19.11522 -38.98939 -79.59036 1.000 74.81085 304 THR D CA 1
ATOM 9930 C C . THR D 1 324 ? -18.55793 -40.33540 -79.11009 1.000 86.86135 304 THR D C 1
ATOM 9931 O O . THR D 1 324 ? -19.24636 -41.35652 -79.19648 1.000 85.69170 304 THR D O 1
ATOM 9933 N N . GLU D 1 325 ? -17.32757 -40.32148 -78.60898 1.000 93.77325 305 GLU D N 1
ATOM 9934 C CA . GLU D 1 325 ? -16.67120 -41.48865 -78.03733 1.000 85.31009 305 GLU D CA 1
ATOM 9935 C C . GLU D 1 325 ? -16.47121 -41.27782 -76.53874 1.000 92.72300 305 GLU D C 1
ATOM 9936 O O . GLU D 1 325 ? -16.83308 -40.24030 -75.97730 1.000 97.59242 305 GLU D O 1
ATOM 9938 N N . GLU D 1 326 ? -15.88036 -42.27953 -75.88859 1.000 92.60630 306 GLU D N 1
ATOM 9939 C CA . GLU D 1 326 ? -15.68045 -42.25361 -74.44461 1.000 90.31452 306 GLU D CA 1
ATOM 9940 C C . GLU D 1 326 ? -14.30320 -41.75606 -74.02853 1.000 97.28034 306 GLU D C 1
ATOM 9941 O O . GLU D 1 326 ? -14.18705 -41.09110 -72.99343 1.000 96.43178 306 GLU D O 1
ATOM 9943 N N . PHE D 1 327 ? -13.26187 -42.07287 -74.80054 1.000 105.51177 307 PHE D N 1
ATOM 9944 C CA . PHE D 1 327 ? -11.87161 -41.73632 -74.48889 1.000 107.82364 307 PHE D CA 1
ATOM 9945 C C . PHE D 1 327 ? -11.42471 -42.26941 -73.12835 1.000 107.98634 307 PHE D C 1
ATOM 9946 O O . PHE D 1 327 ? -10.41846 -41.80443 -72.58054 1.000 109.48995 307 PHE D O 1
ATOM 9948 N N . SER D 1 328 ? -12.14938 -43.24430 -72.57380 1.000 98.15332 308 SER D N 1
ATOM 9949 C CA . SER D 1 328 ? -11.89053 -43.79657 -71.24299 1.000 96.10273 308 SER D CA 1
ATOM 9950 C C . SER D 1 328 ? -11.92229 -42.73113 -70.15404 1.000 95.58731 308 SER D C 1
ATOM 9951 O O . SER D 1 328 ? -11.43457 -42.96190 -69.04291 1.000 97.77168 308 SER D O 1
ATOM 9953 N N . THR D 1 329 ? -12.49371 -41.56188 -70.44600 1.000 79.69896 309 THR D N 1
ATOM 9954 C CA . THR D 1 329 ? -12.60060 -40.52395 -69.43070 1.000 83.44010 309 THR D CA 1
ATOM 9955 C C . THR D 1 329 ? -13.67721 -40.85251 -68.40885 1.000 67.78897 309 THR D C 1
ATOM 9956 O O . THR D 1 329 ? -13.69720 -40.25179 -67.32985 1.000 73.24223 309 THR D O 1
ATOM 9960 N N . ILE D 1 330 ? -14.57083 -41.78892 -68.72623 1.000 65.28880 310 ILE D N 1
ATOM 9961 C CA . ILE D 1 330 ? -15.62628 -42.19686 -67.81129 1.000 72.72041 310 ILE D CA 1
ATOM 9962 C C . ILE D 1 330 ? -15.32099 -43.54732 -67.16849 1.000 64.87306 310 ILE D C 1
ATOM 9963 O O . ILE D 1 330 ? -16.20329 -44.15135 -66.55164 1.000 60.84004 310 ILE D O 1
ATOM 9965 N N . THR D 1 331 ? -14.08223 -44.02816 -67.29015 1.000 65.34699 311 THR D N 1
ATOM 9966 C CA . THR D 1 331 ? -13.66217 -45.31536 -66.74462 1.000 65.71590 311 THR D CA 1
ATOM 9967 C C . THR D 1 331 ? -12.35126 -45.13010 -65.99568 1.000 63.19005 311 THR D C 1
ATOM 9968 O O . THR D 1 331 ? -11.36811 -44.65584 -66.57392 1.000 69.37956 311 THR D O 1
ATOM 9972 N N . ASP D 1 332 ? -12.33386 -45.50973 -64.71925 1.000 63.31171 312 ASP D N 1
ATOM 9973 C CA . ASP D 1 332 ? -11.10477 -45.51954 -63.93084 1.000 57.83385 312 ASP D CA 1
ATOM 9974 C C . ASP D 1 332 ? -10.27694 -46.73629 -64.33088 1.000 61.92602 312 ASP D C 1
ATOM 9975 O O . ASP D 1 332 ? -10.69054 -47.87712 -64.10464 1.000 60.45105 312 ASP D O 1
ATOM 9980 N N . ALA D 1 333 ? -9.10822 -46.50127 -64.93195 1.000 62.57819 313 ALA D N 1
ATOM 9981 C CA . ALA D 1 333 ? -8.30166 -47.60640 -65.43987 1.000 64.43599 313 ALA D CA 1
ATOM 9982 C C . ALA D 1 333 ? -7.74053 -48.48247 -64.32684 1.000 71.11098 313 ALA D C 1
ATOM 9983 O O . ALA D 1 333 ? -7.41515 -49.64856 -64.57674 1.000 67.93264 313 ALA D O 1
ATOM 9985 N N . THR D 1 334 ? -7.61061 -47.94914 -63.11058 1.000 76.16121 314 THR D N 1
ATOM 9986 C CA . THR D 1 334 ? -7.07405 -48.73381 -62.00547 1.000 74.79791 314 THR D CA 1
ATOM 9987 C C . THR D 1 334 ? -8.06935 -49.77104 -61.49349 1.000 73.77515 314 THR D C 1
ATOM 9988 O O . THR D 1 334 ? -7.65931 -50.74527 -60.85391 1.000 71.05112 314 THR D O 1
ATOM 9992 N N . THR D 1 335 ? -9.36323 -49.58898 -61.75932 1.000 71.19268 315 THR D N 1
ATOM 9993 C CA . THR D 1 335 ? -10.39400 -50.49381 -61.26179 1.000 67.08364 315 THR D CA 1
ATOM 9994 C C . THR D 1 335 ? -11.37804 -50.95601 -62.32338 1.000 67.12342 315 THR D C 1
ATOM 9995 O O . THR D 1 335 ? -12.09027 -51.93955 -62.08185 1.000 60.29712 315 THR D O 1
ATOM 9999 N N . GLY D 1 336 ? -11.46291 -50.28170 -63.46848 1.000 57.89522 316 GLY D N 1
ATOM 10000 C CA . GLY D 1 336 ? -12.47056 -50.62336 -64.45082 1.000 53.36912 316 GLY D CA 1
ATOM 10001 C C . GLY D 1 336 ? -13.85018 -50.14061 -64.07687 1.000 61.61618 316 GLY D C 1
ATOM 10002 O O . GLY D 1 336 ? -14.84770 -50.73627 -64.49914 1.000 54.84365 316 GLY D O 1
ATOM 10003 N N . THR D 1 337 ? -13.93667 -49.06946 -63.29607 1.000 56.83123 317 THR D N 1
ATOM 10004 C CA . THR D 1 337 ? -15.19621 -48.60875 -62.73596 1.000 56.29485 317 THR D CA 1
ATOM 10005 C C . THR D 1 337 ? -15.70849 -47.37804 -63.47196 1.000 54.43391 317 THR D C 1
ATOM 10006 O O . THR D 1 337 ? -14.93768 -46.48059 -63.82613 1.000 53.14403 317 THR D O 1
ATOM 10010 N N . THR D 1 338 ? -17.01947 -47.34831 -63.69488 1.000 53.71589 318 THR D N 1
ATOM 10011 C CA . THR D 1 338 ? -17.71193 -46.20977 -64.27694 1.000 53.93073 318 THR D CA 1
ATOM 10012 C C . THR D 1 338 ? -18.85235 -45.81877 -63.34867 1.000 52.14321 318 THR D C 1
ATOM 10013 O O . THR D 1 338 ? -19.59984 -46.68041 -62.87547 1.000 52.74767 318 THR D O 1
ATOM 10017 N N . VAL D 1 339 ? -18.99113 -44.51957 -63.09738 1.000 52.40719 319 VAL D N 1
ATOM 10018 C CA . VAL D 1 339 ? -19.98794 -43.99600 -62.17187 1.000 49.80026 319 VAL D CA 1
ATOM 10019 C C . VAL D 1 339 ? -20.94490 -43.10151 -62.94577 1.000 50.19202 319 VAL D C 1
ATOM 10020 O O . VAL D 1 339 ? -20.51075 -42.21340 -63.68838 1.000 50.73553 319 VAL D O 1
ATOM 10024 N N . GLN D 1 340 ? -22.24281 -43.32634 -62.75848 1.000 51.02394 320 GLN D N 1
ATOM 10025 C CA . GLN D 1 340 ? -23.28219 -42.52476 -63.38968 1.000 51.29101 320 GLN D CA 1
ATOM 10026 C C . GLN D 1 340 ? -24.25192 -42.02633 -62.32874 1.000 53.66656 320 GLN D C 1
ATOM 10027 O O . GLN D 1 340 ? -24.73620 -42.81387 -61.51081 1.000 53.55021 320 GLN D O 1
ATOM 10033 N N . LYS D 1 341 ? -24.52738 -40.72394 -62.33370 1.000 50.02353 321 LYS D N 1
ATOM 10034 C CA . LYS D 1 341 ? -25.44283 -40.11093 -61.37768 1.000 49.73322 321 LYS D CA 1
ATOM 10035 C C . LYS D 1 341 ? -26.58342 -39.44537 -62.13524 1.000 47.12689 321 LYS D C 1
ATOM 10036 O O . LYS D 1 341 ? -26.34607 -38.60345 -63.00804 1.000 51.90002 321 LYS D O 1
ATOM 10042 N N . ILE D 1 342 ? -27.81490 -39.82092 -61.79825 1.000 47.51438 322 ILE D N 1
ATOM 10043 C CA . ILE D 1 342 ? -29.02001 -39.28422 -62.42112 1.000 48.82770 322 ILE D CA 1
ATOM 10044 C C . ILE D 1 342 ? -29.87869 -38.64868 -61.33573 1.000 47.82082 322 ILE D C 1
ATOM 10045 O O . ILE D 1 342 ? -30.13852 -39.27335 -60.30002 1.000 43.18340 322 ILE D O 1
ATOM 10050 N N . VAL D 1 343 ? -30.32937 -37.41782 -61.57880 1.000 50.91933 323 VAL D N 1
ATOM 10051 C CA . VAL D 1 343 ? -31.18908 -36.71526 -60.63462 1.000 43.29327 323 VAL D CA 1
ATOM 10052 C C . VAL D 1 343 ? -32.63107 -36.61390 -61.11206 1.000 49.06843 323 VAL D C 1
ATOM 10053 O O . VAL D 1 343 ? -33.53287 -36.46442 -60.27245 1.000 49.65227 323 VAL D O 1
ATOM 10057 N N . GLY D 1 344 ? -32.87938 -36.68210 -62.40723 1.000 46.73237 324 GLY D N 1
ATOM 10058 C CA . GLY D 1 344 ? -34.23378 -36.60722 -62.92180 1.000 52.66292 324 GLY D CA 1
ATOM 10059 C C . GLY D 1 344 ? -34.47307 -35.32225 -63.69304 1.000 50.00900 324 GLY D C 1
ATOM 10060 O O . GLY D 1 344 ? -33.99820 -34.24424 -63.31546 1.000 50.73332 324 GLY D O 1
ATOM 10061 N N . LEU D 1 345 ? -35.21465 -35.43894 -64.79098 1.000 54.13837 325 LEU D N 1
ATOM 10062 C CA . LEU D 1 345 ? -35.57860 -34.30777 -65.62959 1.000 45.31478 325 LEU D CA 1
ATOM 10063 C C . LEU D 1 345 ? -37.00188 -34.49987 -66.12618 1.000 46.81824 325 LEU D C 1
ATOM 10064 O O . LEU D 1 345 ? -37.41024 -35.62061 -66.44367 1.000 47.91588 325 LEU D O 1
ATOM 10069 N N . SER D 1 346 ? -37.75463 -33.40016 -66.19010 1.000 46.58513 326 SER D N 1
ATOM 10070 C CA . SER D 1 346 ? -39.15395 -33.49341 -66.58981 1.000 45.77941 326 SER D CA 1
ATOM 10071 C C . SER D 1 346 ? -39.29752 -33.97457 -68.02901 1.000 51.36764 326 SER D C 1
ATOM 10072 O O . SER D 1 346 ? -40.29398 -34.62447 -68.36517 1.000 52.63897 326 SER D O 1
ATOM 10075 N N . ILE D 1 347 ? -38.31380 -33.67973 -68.88604 1.000 51.63610 327 ILE D N 1
ATOM 10076 C CA . ILE D 1 347 ? -38.34971 -34.15631 -70.26792 1.000 49.87224 327 ILE D CA 1
ATOM 10077 C C . ILE D 1 347 ? -38.37745 -35.67866 -70.31531 1.000 48.91564 327 ILE D C 1
ATOM 10078 O O . ILE D 1 347 ? -38.97622 -36.26895 -71.22374 1.000 51.92528 327 ILE D O 1
ATOM 10083 N N . MET D 1 348 ? -37.73134 -36.33878 -69.35016 1.000 47.06235 328 MET D N 1
ATOM 10084 C CA . MET D 1 348 ? -37.78358 -37.79606 -69.28185 1.000 47.64785 328 MET D CA 1
ATOM 10085 C C . MET D 1 348 ? -39.21434 -38.28492 -69.09798 1.000 51.90529 328 MET D C 1
ATOM 10086 O O . MET D 1 348 ? -39.65393 -39.22834 -69.76576 1.000 54.46772 328 MET D O 1
ATOM 10091 N N . ASP D 1 349 ? -39.95744 -37.64673 -68.19104 1.000 43.47475 329 ASP D N 1
ATOM 10092 C CA . ASP D 1 349 ? -41.32153 -38.07674 -67.90355 1.000 48.32782 329 ASP D CA 1
ATOM 10093 C C . ASP D 1 349 ? -42.26116 -37.79328 -69.06941 1.000 46.91896 329 ASP D C 1
ATOM 10094 O O . ASP D 1 349 ? -43.14385 -38.60424 -69.37231 1.000 48.40187 329 ASP D O 1
ATOM 10099 N N . LEU D 1 350 ? -42.08477 -36.65758 -69.74446 1.000 40.05396 330 LEU D N 1
ATOM 10100 C CA . LEU D 1 350 ? -43.03189 -36.28695 -70.78931 1.000 50.78402 330 LEU D CA 1
ATOM 10101 C C . LEU D 1 350 ? -42.74385 -36.99980 -72.10450 1.000 52.66175 330 LEU D C 1
ATOM 10102 O O . LEU D 1 350 ? -43.67766 -37.36268 -72.82794 1.000 52.62924 330 LEU D O 1
ATOM 10107 N N . CYS D 1 351 ? -41.46876 -37.21606 -72.43468 1.000 48.64612 331 CYS D N 1
ATOM 10108 C CA . CYS D 1 351 ? -41.15940 -37.92351 -73.67286 1.000 44.87588 331 CYS D CA 1
ATOM 10109 C C . CYS D 1 351 ? -41.57108 -39.38466 -73.57278 1.000 46.44072 331 CYS D C 1
ATOM 10110 O O . CYS D 1 351 ? -42.03093 -39.97614 -74.55694 1.000 52.09456 331 CYS D O 1
ATOM 10113 N N . MET D 1 352 ? -41.42661 -39.97815 -72.38717 1.000 48.05353 332 MET D N 1
ATOM 10114 C CA . MET D 1 352 ? -41.90244 -41.33754 -72.17993 1.000 49.86437 332 MET D CA 1
ATOM 10115 C C . MET D 1 352 ? -43.41441 -41.38027 -72.00282 1.000 50.17796 332 MET D C 1
ATOM 10116 O O . MET D 1 352 ? -44.05455 -42.35785 -72.40279 1.000 53.67689 332 MET D O 1
ATOM 10121 N N . GLY D 1 353 ? -43.99650 -40.33703 -71.40768 1.000 49.30697 333 GLY D N 1
ATOM 10122 C CA . GLY D 1 353 ? -45.44179 -40.29249 -71.25393 1.000 52.23425 333 GLY D CA 1
ATOM 10123 C C . GLY D 1 353 ? -46.17227 -40.11962 -72.57197 1.000 56.45403 333 GLY D C 1
ATOM 10124 O O . GLY D 1 353 ? -47.23337 -40.71372 -72.78379 1.000 58.31765 333 GLY D O 1
ATOM 10125 N N . LYS D 1 354 ? -45.62455 -39.29551 -73.47097 1.000 49.21711 334 LYS D N 1
ATOM 10126 C CA . LYS D 1 354 ? -46.23003 -39.13755 -74.78947 1.000 51.92722 334 LYS D CA 1
ATOM 10127 C C . LYS D 1 354 ? -46.16720 -40.43565 -75.58301 1.000 52.10770 334 LYS D C 1
ATOM 10128 O O . LYS D 1 354 ? -47.14208 -40.81351 -76.24320 1.000 56.42000 334 LYS D O 1
ATOM 10134 N N . TYR D 1 355 ? -45.02932 -41.13376 -75.53125 1.000 51.64955 335 TYR D N 1
ATOM 10135 C CA . TYR D 1 355 ? -44.91727 -42.40672 -76.23595 1.000 54.27487 335 TYR D CA 1
ATOM 10136 C C . TYR D 1 355 ? -45.96133 -43.39067 -75.72809 1.000 59.38863 335 TYR D C 1
ATOM 10137 O O . TYR D 1 355 ? -46.61659 -44.08323 -76.51556 1.000 59.22389 335 TYR D O 1
ATOM 10146 N N . ILE D 1 356 ? -46.11051 -43.48390 -74.40463 1.000 58.30554 336 ILE D N 1
ATOM 10147 C CA . ILE D 1 356 ? -47.09284 -44.40165 -73.83754 1.000 57.62732 336 ILE D CA 1
ATOM 10148 C C . ILE D 1 356 ? -48.49635 -43.99761 -74.26363 1.000 61.95704 336 ILE D C 1
ATOM 10149 O O . ILE D 1 356 ? -49.30417 -44.84024 -74.67117 1.000 63.70082 336 ILE D O 1
ATOM 10154 N N . TYR D 1 357 ? -48.79418 -42.69710 -74.21193 1.000 54.64165 337 TYR D N 1
ATOM 10155 C CA . TYR D 1 357 ? -50.12694 -42.21934 -74.56523 1.000 55.00554 337 TYR D CA 1
ATOM 10156 C C . TYR D 1 357 ? -50.47490 -42.54650 -76.01375 1.000 58.72581 337 TYR D C 1
ATOM 10157 O O . TYR D 1 357 ? -51.63016 -42.86067 -76.32585 1.000 60.88365 337 TYR D O 1
ATOM 10166 N N . GLU D 1 358 ? -49.48957 -42.48234 -76.91255 1.000 56.79426 338 GLU D N 1
ATOM 10167 C CA . GLU D 1 358 ? -49.72735 -42.75203 -78.32570 1.000 60.03624 338 GLU D CA 1
ATOM 10168 C C . GLU D 1 358 ? -49.68575 -44.23629 -78.66236 1.000 63.18931 338 GLU D C 1
ATOM 10169 O O . GLU D 1 358 ? -49.98284 -44.60334 -79.80498 1.000 63.51182 338 GLU D O 1
ATOM 10175 N N . ASN D 1 359 ? -49.33124 -45.09535 -77.70621 1.000 60.01896 339 ASN D N 1
ATOM 10176 C CA . ASN D 1 359 ? -49.22887 -46.52213 -77.96447 1.000 59.40761 339 ASN D CA 1
ATOM 10177 C C . ASN D 1 359 ? -49.97413 -47.38510 -76.95903 1.000 66.09158 339 ASN D C 1
ATOM 10178 O O . ASN D 1 359 ? -50.01317 -48.60829 -77.13373 1.000 66.37929 339 ASN D O 1
ATOM 10183 N N . ILE D 1 360 ? -50.56631 -46.79969 -75.92521 1.000 65.95731 340 ILE D N 1
ATOM 10184 C CA . ILE D 1 360 ? -51.28205 -47.58856 -74.93158 1.000 67.13364 340 ILE D CA 1
ATOM 10185 C C . ILE D 1 360 ? -52.66350 -47.92620 -75.47524 1.000 68.76464 340 ILE D C 1
ATOM 10186 O O . ILE D 1 360 ? -53.30006 -47.11454 -76.16112 1.000 69.75878 340 ILE D O 1
ATOM 10191 N N . GLN D 1 361 ? -53.11225 -49.14980 -75.21205 1.000 68.22828 341 GLN D N 1
ATOM 10192 C CA . GLN D 1 361 ? -54.40973 -49.57988 -75.70182 1.000 72.86566 341 GLN D CA 1
ATOM 10193 C C . GLN D 1 361 ? -55.51493 -49.15215 -74.74339 1.000 70.97102 341 GLN D C 1
ATOM 10194 O O . GLN D 1 361 ? -55.28818 -48.90770 -73.55538 1.000 71.62291 341 GLN D O 1
ATOM 10196 N N . ASP D 1 362 ? -56.73288 -49.06513 -75.28428 1.000 75.77303 342 ASP D N 1
ATOM 10197 C CA . ASP D 1 362 ? -57.87332 -48.63102 -74.48777 1.000 72.84913 342 ASP D CA 1
ATOM 10198 C C . ASP D 1 362 ? -58.13491 -49.57120 -73.31934 1.000 77.38215 342 ASP D C 1
ATOM 10199 O O . ASP D 1 362 ? -58.83757 -49.19575 -72.37394 1.000 76.51498 342 ASP D O 1
ATOM 10201 N N . ASP D 1 363 ? -57.57731 -50.78319 -73.36083 1.000 78.43140 343 ASP D N 1
ATOM 10202 C CA . ASP D 1 363 ? -57.70826 -51.70013 -72.23622 1.000 77.62250 343 ASP D CA 1
ATOM 10203 C C . ASP D 1 363 ? -56.86794 -51.24491 -71.05132 1.000 80.53013 343 ASP D C 1
ATOM 10204 O O . ASP D 1 363 ? -57.18287 -51.57906 -69.90328 1.000 88.16444 343 ASP D O 1
ATOM 10206 N N . ASP D 1 364 ? -55.80083 -50.49010 -71.30905 1.000 74.24124 344 ASP D N 1
ATOM 10207 C CA . ASP D 1 364 ? -54.88345 -50.01539 -70.27918 1.000 69.97406 344 ASP D CA 1
ATOM 10208 C C . ASP D 1 364 ? -54.96826 -48.50259 -70.10421 1.000 70.11217 344 ASP D C 1
ATOM 10209 O O . ASP D 1 364 ? -53.95096 -47.82283 -69.97071 1.000 67.59756 344 ASP D O 1
ATOM 10214 N N . ALA D 1 365 ? -56.18224 -47.95921 -70.09906 1.000 75.18664 345 ALA D N 1
ATOM 10215 C CA . ALA D 1 365 ? -56.36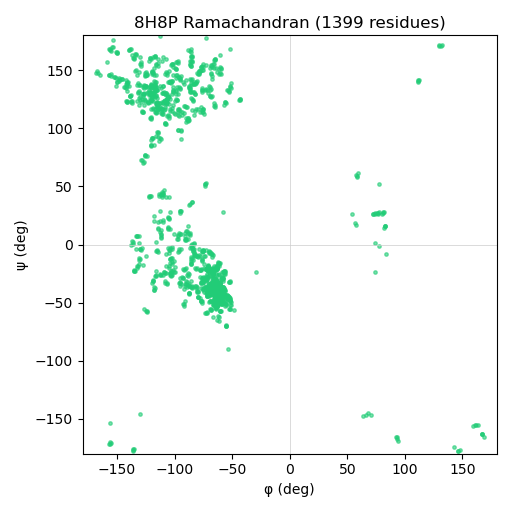639 -46.52189 -69.95643 1.000 61.97209 345 ALA D CA 1
ATOM 10216 C C . ALA D 1 365 ? -57.83125 -46.22796 -69.67318 1.000 62.02648 345 ALA D C 1
ATOM 10217 O O . ALA D 1 365 ? -58.72246 -46.95790 -70.11982 1.000 71.42400 345 ALA D O 1
ATOM 10219 N N . VAL D 1 366 ? -58.06562 -45.15595 -68.91925 1.000 63.96031 346 VAL D N 1
ATOM 10220 C CA . VAL D 1 366 ? -59.41436 -44.66826 -68.65397 1.000 65.01812 346 VAL D CA 1
ATOM 10221 C C . VAL D 1 366 ? -59.68656 -43.60090 -69.70782 1.000 58.39701 346 VAL D C 1
ATOM 10222 O O . VAL D 1 366 ? -59.27566 -42.44871 -69.56713 1.000 55.87909 346 VAL D O 1
ATOM 10226 N N . VAL D 1 367 ? -60.38571 -43.98669 -70.76908 1.000 67.19839 347 VAL D N 1
ATOM 10227 C CA . VAL D 1 367 ? -60.63542 -43.08181 -71.88459 1.000 64.59056 347 VAL D CA 1
ATOM 10228 C C . VAL D 1 367 ? -61.84362 -42.21627 -71.55502 1.000 61.94649 347 VAL D C 1
ATOM 10229 O O . VAL D 1 367 ? -62.93115 -42.72732 -71.26844 1.000 74.21157 347 VAL D O 1
ATOM 10233 N N . VAL D 1 368 ? -61.65288 -40.90237 -71.59959 1.000 65.17051 348 VAL D N 1
ATOM 10234 C CA . VAL D 1 368 ? -62.69772 -39.93004 -71.30571 1.000 65.65286 348 VAL D CA 1
ATOM 10235 C C . VAL D 1 368 ? -63.05666 -39.22474 -72.60567 1.000 74.45251 348 VAL D C 1
ATOM 10236 O O . VAL D 1 368 ? -62.18747 -38.63348 -73.25763 1.000 72.94605 348 VAL D O 1
ATOM 10240 N N . ASN D 1 369 ? -64.33115 -39.28179 -72.98198 1.000 71.24336 349 ASN D N 1
ATOM 10241 C CA . ASN D 1 369 ? -64.80467 -38.66463 -74.21190 1.000 73.62548 349 ASN D CA 1
ATOM 10242 C C . ASN D 1 369 ? -65.44719 -37.31667 -73.91351 1.000 74.85260 349 ASN D C 1
ATOM 10243 O O . ASN D 1 369 ? -66.10353 -37.14362 -72.88152 1.000 68.85280 349 ASN D O 1
ATOM 10245 N N . ASP D 1 370 ? -65.24416 -36.36385 -74.82613 1.000 71.31638 350 ASP D N 1
ATOM 10246 C CA . ASP D 1 370 ? -65.80076 -35.01424 -74.72488 1.000 58.60348 350 ASP D CA 1
ATOM 10247 C C . ASP D 1 370 ? -65.35815 -34.32720 -73.42997 1.000 59.82086 350 ASP D C 1
ATOM 10248 O O . ASP D 1 370 ? -66.17091 -33.92539 -72.59429 1.000 52.16469 350 ASP D O 1
ATOM 10250 N N . PHE D 1 371 ? -64.04469 -34.19095 -73.27842 1.000 61.79193 351 PHE D N 1
ATOM 10251 C CA . PHE D 1 371 ? -63.49554 -33.55279 -72.08804 1.000 51.54221 351 PHE D CA 1
ATOM 10252 C C . PHE D 1 371 ? -63.58507 -32.03349 -72.20691 1.000 50.57505 351 PHE D C 1
ATOM 10253 O O . PHE D 1 371 ? -64.18839 -31.36533 -71.36443 1.000 53.89898 351 PHE D O 1
#

Sequence (1407 aa):
RGSHMKVIRDKDIKSFLNKRLTRESIFSQFQPVLLRGLATYAANPNAIVPPRIVQQSNNSESDTTHVFMPCISPTEVGIKVISGGPSNNTKGLGFQGCVMILDEVTGELNAIFNAACLTAFRTALASVLGLTRVVPVDSVDVLPELCVFGVGQQAYWHVKLTLLLYKEKIAKVNILNRTLANAEKLKEELGKEFDNVEFRAFLFEEDEKFKPHMENSSIIYGCTPSTSAVIKKDHLNKDPKYRKFISLIGSYKPHMIELDLELMNDFKNNGVKVIVDSKEHTLHEAGELIQSGYTSDQLIEIHELYETEEFSTITDATTGTTVQKIVGLSIMDLCMGKYIYENIQDDDAVVVNDFSHMKVIRDKDIKSFLNKRLTRESIFSQFQPVLLRGLATYAANPNAIVPPRIVQQSNNSESDTTHVFMPCISPTEVGIKVISGGPSNNTKGLGFQGCVMILDEVTGELNAIFNAACLTAFRTALASVLGLTRVVPVDSVDVLPELCVFGVGQQAYWHVKLTLLLYKEKIAKVNILNRTLANAEKLKEELGKEFDNVEFRAFLFEEDEKFKPHMENSSIIYGCTPSTSAVIKKDHLNKDPKYRKFISLIGSYKPHMIELDLELMNDFKNNGVKVIVDSKEHTLHEAGELIQSGYTSDQLIEIHELYETEEFSTITDATTGTTVQKIVGLSIMDLCMGKYIYENIQDDDAVVVNDFHMKVIRDKDIKSFLNKRLTRESIFSQFQPVLLRGLATYAANPNAIVPPRIVQQSNNSESDTTHVFMPCISPTEVGIKVISGGPSNNTKGLGFQGCVMILDEVTGELNAIFNAACLTAFRTALASVLGLTRVVPVDSVDVLPELCVFGVGQQAYWHVKLTLLLYKEKIAKVNILNRTLANAEKLKEELGKEFDNVEFRAFLFEEDEKFKPHMENSSIIYGCTPSTSAVIKKDHLNKDPKYRKFISLIGSYKPHMIELDLELMNDFKNNGVKVIVDSKEHTLHEAGELIQSGYTSDQLIEIHELYETEEFSTITDATTGTTVQKIVGLSIMDLCMGKYIYENIQDDDAVVVNDFHMKVIRDKDIKSFLNKRLTRESIFSQFQPVLLRGLATYAANPNAIVPPRIVQQSNNSESDTTHVFMPCISPTEVGIKVISGGPSNGFQGCVMILDEVTGELNAIFNAACLTAFRTALASVLGLTRVVPVDSVDVLPELCVFGVGQQAYWHVKLTLLLYKEKIAKVNILNRTLANAEKLKEELGKEFDNVEFRAFLFEEDEKFKPHMENSSIIYGCTPSTSAVIKKDHLNKDPKYRKFISLIGSYKPHMIELDLELMNDFKNNGVKVIVDSKEHTLHEAGELIQSGYTSDQLIEIHELYETEEFSTITDATTGTTVQKIVGLSIMDLCMGKYIYENIQDDDAVVVNDF

B-factor: mean 57.69, std 10.46, range [30.97, 117.38]

Foldseek 3Di:
DPDKAWEFEPVLVVVVCVVQAFLCCLVPPQLVLLLVLLVQ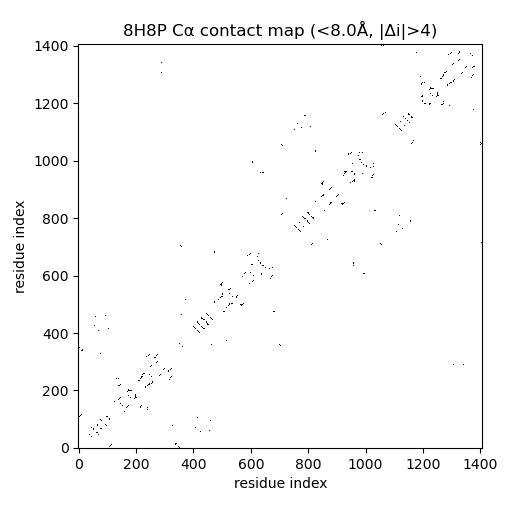CVVPVCVFWNDKDWAADPDPPDGKIKIWIFGQGQAWGWIWIWIADDVCVVVVNGIWTWTWTAGNPPRHTHYIYTCFLLQLQLLLSLLVLQVCLVPPLPDDQAFQAEEEEDADSNSLNNVVNVCSNNVPRHAEYEYEYQDQPRQVVSQVVVCVVRVRHHYHYDYLPPPVVCLVRQQRHQEYEYQDLALDASAEPSSHHQALSHAHEYEYANWFALSGAHYHLVVLLVCVVLQAAAEEQDLVRCCHTYNSCVVNVDDSVSYDYSSCSVVDDPCPSQARSRGNYGHYYYNDDRSSSRSSVSVCSVVRDPVSIDMGPPD/DWAWEFELVLVVVLCVVQAFLCSLVPPVLVLLLCLLVQCVVPVCVFWPDKDKAADPDPPDRKIKIWTFGQGQAFGWIWIWMAGDVCVVVVNGIWTWTFTADNPPRHTHYIYTCFLLQLQLLLSLLVLQCCLVPPLVDPQFQQEEEEEDADSNRLNNVVNCCNRNVVRHAEYEYEYQDQVRQVVSQVVVCVVPVRHHYHYYYLPVCVVCLVRQLRGQEYEAQALALDASAEPSSHHQALSHAHEYEHENWFALSGAHYPLVVLLVCVVVQAAAEEQDLVRCCHIPNSQVVNVHDSVSYDYSSCSVVDRDRPSQADNRGNYGYYYYNDDVSSSRSSVSSCSVVPDPVSIDIGPPD/DAWEFELVLVVVLCVVQAFQCCLVPPVLVLLLVLLVQCVVPVCVFWPDKDWAADPDPPDRKIKIKIFGQTQAFGWIWIWIADDVCVVVVNGIWTWTWTAGNPPRHTHYIYTCFLLQLQLLLSLLVLQVCLVAPLPHPQFQQEEEEEDADNNSLNNVVNVCNRNVVRHAEYEYEYQDQVRQVVSQVVVCVVDVRHHYYYDYLVCCVVCLVRQQRGQEYEAAAQALDASAEPSSYHQALSHAHEYEHANWFALSGAHYDLVVLLVCVVQQAAAEEQDLVRCCHTPNSCVVNVDDSVSYHYSSVSVVDNDRPNQARNRGNYGHYYYHDHVSSSRSSVVSCSVPRDCVSIHDDPPD/DAWEFELVLVVVLCVVQAFLCCLVPPQLVLLLVLLVQCVVPVCVFWNDKDKDADPDPPDRKIKIWIFGQGQQWGWIWIWMCGPPDHIWTWTWTAGNPPRHTHYIYTCFLLQLQLLLSQLVLQVCLLPNLPDDQFQQEEEEEDADSNSLNNCVNVCSRNVVRHAEYEYEYQDQPRQVVSQVVVCVVNVRHHYHYDYLPVLVVCLVRQLSHQEYEYQAQALDASAEPNSHHQDLSHAHEYEYANWFALSGAHYDLVVLLVLVVVQAAAEEQDQVRCCHTPNSCVVNVHDPVSYDYSSVSVVDPRPCSQADNRRNYGYYYYNDDVSSSRSSVSSCSVPRDPVSIHDDPPD